Protein 5EPA (pdb70)

Solvent-accessible surface area: 65636 Å² total; per-residue (Å²): 112,42,95,21,34,20,153,79,8,50,157,103,18,21,125,86,8,113,97,53,0,14,8,60,4,40,106,8,9,58,158,108,53,16,95,49,16,85,42,0,0,81,98,2,12,139,152,53,4,57,59,52,91,30,59,4,77,84,74,10,28,3,34,44,5,24,24,0,6,66,77,26,122,98,0,119,61,0,0,52,14,96,50,0,7,12,0,0,52,89,0,15,57,36,94,0,33,0,12,5,0,35,0,18,2,0,29,17,135,156,17,78,73,10,100,31,48,10,28,13,15,23,14,1,7,48,37,24,82,14,1,0,11,0,9,0,0,2,8,43,0,14,16,86,48,0,0,12,3,0,1,31,26,2,15,126,18,51,122,84,32,25,42,46,16,18,40,3,103,4,61,90,89,84,26,45,107,21,18,92,69,29,40,46,44,50,70,10,11,7,1,2,121,37,0,6,0,0,0,3,23,1,54,0,0,6,15,3,64,21,0,82,17,129,46,47,4,6,0,0,5,0,19,0,0,9,25,74,1,16,5,90,39,1,12,108,2,38,61,0,58,131,35,46,79,28,25,63,2,105,48,148,75,6,18,89,11,153,120,36,95,20,36,17,142,88,4,46,43,115,18,20,91,86,8,114,97,53,0,15,8,57,4,40,106,8,10,57,152,109,54,16,88,49,16,83,43,1,0,81,99,3,11,151,167,85,36,103,98,67,90,34,88,32,148,126,89,9,24,3,33,47,5,27,25,0,16,67,85,24,126,95,0,112,62,0,0,37,13,96,48,0,4,11,0,0,52,55,0,15,56,34,92,0,33,0,11,4,0,34,0,21,1,0,50,30,136,199,17,79,72,9,101,28,49,12,29,27,14,22,14,0,7,46,114,21,31,14,1,0,11,0,9,0,0,2,7,55,0,18,34,88,47,0,0,13,3,0,1,34,27,2,17,127,19,40,63,130,34,37,31,111,22,19,82,55,131,101,72,110,128,84,27,44,90,7,18,92,58,28,45,46,44,46,73,7,13,6,1,2,105,38,0,4,0,1,0,4,23,2,44,0,0,7,17,3,62,22,0,82,16,128,48,48,4,6,0,0,5,0,21,0,0,13,25,96,2,33,17,104,54,8,14,108,33,66,60,0,106,131,37,63,96,42,50,67,1,104,48,140,75,6,10,90,10,154,120,36,96,21,35,21,162,85,8,49,165,128,18,22,168,85,8,112,78,54,0,15,7,62,4,40,102,8,8,58,154,108,55,14,92,49,17,78,48,1,0,73,101,2,5,152,59,74,37,103,97,67,91,33,76,36,145,128,86,8,26,2,27,47,5,23,26,0,5,38,58,25,29,58,0,39,35,0,0,53,13,97,49,0,4,11,0,0,52,93,0,15,56,36,91,0,30,0,12,4,0,35,0,21,2,0,52,19,108,113,16,78,73,9,104,30,50,12,28,21,15,25,14,2,6,53,126,8,84,14,1,0,11,0,9,0,0,2,8,70,0,45,65,86,47,0,0,13,6,0,0,31,26,2,14,126,18,58,134,145,31,23,29,88,18,18,79,54,127,89,63,103,132,83,27,46,108,23,18,93,70,23,57,199,43,88,106,52,46,16,60,11,173,38,0,2,0,1,0,3,22,1,39,0,0,6,30,2,65,22,0,81,16,74,45,21,4,1,0,0,5,0,20,0,0,14,23,119,6,35,18,96,54,9,28,100,34,66,58,1,104,130,38,62,95,43,50,66,2,102,47,118,72,6,16,89,11,153,64,20,96,20,35,21,153,79,9,49,99,87,17,23,70,86,8,116,98,53,0,15,8,55,4,42,100,8,10,59,154,108,52,14,91,49,17,81,49,1,0,79,98,2,5,151,161,75,38,105,96,66,90,34,85,37,147,127,82,5,26,2,18,45,5,24,25,0,4,67,77,24,121,99,0,105,61,0,0,52,14,96,50,0,6,12,0,0,51,97,0,16,55,37,93,0,30,0,12,4,0,35,0,21,3,0,39,31,138,145,16,73,74,9,102,29,47,10,28,11,15,25,14,2,6,56,112,6,81,13,1,0,11,0,8,0,0,2,9,55,0,18,19,87,47,0,0,12,5,0,0,32,26,2,16,127,20,60,144,148,29,22,35,50,16,18,79,56,128,101,72,111,120,85,27,44,106,9,19,92,58,24,36,52,38,48,36,5,12,5,1,1,102,39,0,4,0,0,0,3,19,1,40,0,0,6,29,3,64,22,0,82,16,128,48,38,4,1,0,0,5,0,20,0,0,14,24,119,6,35,17,89,53,7,30,99,34,66,61,1,105,131,36,62,96,42,50,66,1,102,48,137,74,5,14,89,11,153,111,42,96,20,34,21,164,87,7,60,159,92,15,22,117,69,8,114,97,54,0,14,8,62,4,40,97,8,8,56,154,109,54,15,90,48,16,73,41,1,0,80,98,2,11,142,110,41,4,60,59,51,91,30,68,4,77,78,78,10,27,3,33,46,5,23,27,0,5,39,62,25,59,94,0,52,53,0,0,39,14,95,50,0,6,14,0,0,51,90,0,16,57,35,92,0,29,0,13,4,0,34,0,20,2,0,58,32,130,198,16,73,74,9,100,29,47,12,28,16,13,24,15,1,6,33,104,9,85,14,1,0,11,0,9,0,0,1,5,72,0,53,66,88,33,0,0,13,6,0,0,32,26,2,15,125,18,58,65,145,30,24,30,71,12,19,41,5,102,12,72,95,129,86,28,46,90,7,19,93,70,23,59,201,45,87,104,53,47,16,60,10,170,37,0,4,0,2,0,3,24,2,40,0,0,6,30,3,65,23,0,81,17,128,49,37,4,5,0,0,4,0,20,0,0,14,24,123,6,35,5,48,38,1,12,109,2,36,60,0,38,122,29,5,69,42,47,67,2,100,48,53,27,6,11,89,11,155,119,35,98,21,35,20,153,79,8,49,164,115,17,24,134,88,7,114,99,53,0,14,8,56,5,41,111,9,9,58,154,107,54,15,90,49,16,63,42,1,0,72,98,3,11,151,169,84,37,92,104,67,92,34,87,32,148,128,88,9,26,2,23,49,5,28,27,0,15,68,85,24,127,96,0,113,62,0,0,38,14,97,50,0,5,11,0,0,52,94,0,16,55,36,92,0,30,0,11,4,0,36,0,20,2,0,33,22,134,116,16,78,74,9,128,30,43,4,27,26,13,23,14,2,7,44,134,20,78,15,0,0,11,0,8,0,0,2,7,41,0,13,17,86,48,0,0,14,2,0,2,29,27,2,16,126,18,57,172,145,30,35,39,134,36,95,145,210,108,12,44,90,6,17,91,70,30,42,52,42,50,70,7,12,7,1,1,123,38,0,6,0,1,0,4,22,1,57,0,0,6,16,3,63,23,0,82,16,99,42,18,4,5,0,0,5,0,20,0,0,12,24,94,2,33,18,102,64,14,67,110,33,66,61,0,104,132,37,62,96,45,50,67,2,102,49,140,76,7,10,89,11,151

Sequence (1543 aa):
GGPTTAENLSKEAVRFYREQGYVHIPRVLSETEVTAFRAACEEVLEKEGREIWGAGEDEVQVHYVAQAWQKHPELRSLVLHPEISGIALRLAGAPLRVYSSDILVKEPKRTLPTLVHDDETGLPLNELSATLTAWIALTDVPVERGCMSYVPGSHLRAREDRQEHMTSFAEFRDLADVWPDYPWQPRVAVPVRAGDVVFHHCRTVHMAEANTSDSVRMAHGVVYMDADATYRPGVQDGHLSRLSPGDPLEGELFPLVTGGPTTAENLSKEAVRFYREQGYVHIPRVLSETEVTAFRAACEEVLEKEGREIWGAGEDEVQVHYVAQAWQKHPELRSLVLHPEISGIALRLAGAPLRVYSSDILVKEPKRTLPTLVHDDETGLPLNELSATLTAWIALTDVPVERGCMSYVPGSHLRAREDRQEHMTSFAEFRDLADVWPDYPWQPRRVAVPVRAGDVVFHHCRTVHMAEANTSDSVRMAHGVVYMDADATYRPGVQDGHLSRLSPGDPLEGELFPLVTGGPTTAENLSKEAVRFYREQGYVHIPRVLSETEVTAFRAACEEVLEKEGREIWGAGEDEVQVHYVAQAWQKHPELRSLVLHPEISGIALRLAGAPLRVYSSDILVKEPKRTLPTLVHDDETGLPLNELSATLTAWIALTDVPVERGCMSYVPGSHLRAREDRQEHMTSFAEFRDLADVWPDYPWQPRVAVPVRRAGDVVFHHCRTVHMAEANTSDSVRMAHGVVYMDADATYRPGVQDGHLSRLSPGDPLEGELFPLVTGGPTTAENLSKEAVRFYREQGYVHIPRVLSETEVTAFRAACEEVLEKEGREIWGAGEDEVQVHYVAQAWQKHPELRSLVLHPEISGIALRLAGAPLRVYSSDILVKEPKRTLPTLVHDDETGLPLNELSATLTAWIALTDVPVERGCMSYVPGSHLRAREDRQEHMTSFAEFRDLADVWPDYPWQPRVAVPVRAGDVVFHHCRTVHMAEANTSDSVRMAHGVVYMDADATYRPGVQDGHLSRLSPGDPLEGELFPLVTGGPTTAENLSKEAVRFYREQGYVHIPRVLSETEVTAFRAACEEVLEKEGREIWGAGEDEVQVHYVAQAWQKHPELRSLVLHPEISGIALRLAGAPLRVYSSDILVKEPKRTLPTLVHDDETGLPLNELSATLTAWIALTDVPVERRGCMSYVPGSHLRAREDRQEHMTSFAEFRDLADVWPDYPWQPRVAVPVRRAGDVVFHHCRTVHMAEANTSDSVRMAHGVVYMDADATYRPGVQDGHLSRLSPGDPLEGELFPLVTGGPTTAENLSKEAVRFYREQGYVHIPRVLSETEVTAFRAACEEVLEKEGREIWGAGEDEVQVHYVAQAWQKHPELRSLVLHPEISGIALRLAGAPLRVYSSDILVKEPKRTLPTLVHDDETGLPLNELSATLTAWIALTDVPVERGCMSYVPGSHLRAREDRQEHMTRDLADVWPDYPWQPRVAVPVRAGDVVFHHCRTVHMAEANTSDSVRMAHGVVYMDADATYRPGVQDGHLSRLSPGDPLEGELFPLVT

Nearest PDB structures (foldseek):
  5epa-assembly3_C  TM=1.002E+00  e=6.195E-58  Streptomyces nogalater
  5epa-assembly6_F  TM=1.002E+00  e=2.178E-56  Streptomyces nogalater
  5ep9-assembly4_D  TM=8.912E-01  e=1.539E-27  Streptomyces nogalater
  3obz-assembly1_A  TM=7.456E-01  e=1.527E-14  Homo sapiens
  8h7v-assembly2_B  TM=7.792E-01  e=3.969E-13  uncultured bacterium esnapd13

InterPro domains:
  IPR008775 Phytanoyl-CoA dioxygenase-like [PF05721] (21-223)

CATH classification: 2.60.120.620

Organism: Streptomyces nogalater (NCBI:txid38314)

Radius of gyration: 37.53 Å; Cα contacts (8 Å, |Δi|>4): 3732; chains: 6; bounding box: 91×96×82 Å

B-factor: mean 34.7, std 11.46, range [9.87, 101.97]

Secondary structure (DSSP, 8-state):
-PPP-TTT--HHHHHHHHHHSEEEE---S-HHHHHHHHHHHHHHHHHH--EEEESSTTSEEEEEETTGGGGSGGGHHHHT-HHHHHHHHHHH-S-EEEEEEEEEEE-TTS-PPEEEE-SGGG--EE--SS-EEEEEESS-B-TTBT-EEE-TTGGG--GGG-----SSGGG---HHHHSTTGGGS-EEEE-B-TT-EEEEETT--EEE--B-SSS-EEEEEEEEEETT-EE---TT-GGGTTPPTT-B--STTSPBP-/-----TTT--HHHHHHHHHHSEEEE---S-HHHHHHHHHHHHHHHHHH--EEEESSTTSEEEEEEETGGGGSGGGHHHHT-HHHHHHHHHHH-S-EEEEEEEEEEE-TTS-PPEEEE-SGGG--BSS-SS-EEEEEESS-B-TTBT-EEE-TTGGG--GGGS----SSGGG---HHHHSTTGGGS-EEEE-B-TT-EEEEETT--EEE--B-SSS-EEEEEEEEEETT-BB---TT-GGGTT--TT-B--STTSPBP-/-----TTT--HHHHHHHHHHSEEEE---S-HHHHHHHHHHHHHHHHHH--EEEESSTTSEEEEEEETGGGGSGGGHHHHT-HHHHHHHHHHH-S-EEEEEEEEEEE-TTS-PPEEEE-SGGG--BS--SS-EEEEEESS-B-TTBT-EEE-TTGGG--GGGS----SSGGG---HHHHSTTGGGS--EEE-B-TT-EEEEETT--EEE--B-SSS-EEEEEEEEEETT-BB---TT-GGGTT--TT-B--STTSPBP-/-----TTT--HHHHHHHHHHSEEEE---S-HHHHHHHHHHHHHHHHHH--EEEESSTTSEEEEEETTGGGGSGGGHHHHT-HHHHHHHHHHH-S-EEEEEEEEEEE-TTS-PPEEEE-SGGG--BS--SS-EEEEEESS-B-TTBT-EEE-TTGGG--GGG-----SSGGG---HHHHSTTGGGS-EEEE-B-TT-EEEEETT--EEE--B-SSS-EEEEEEEEEETT-BB---TT-GGGTT--TT-B--STTSPBP-/-----TTT--HHHHHHHHHHSEEEE---S-HHHHHHHHHHHHHHHHHH--EEEESSTTSEEEEEEETGGGGSGGGHHHHT-HHHHHHHHHHH-S-EEEEEEEEEEE-TTS-PPEEEE-SGGG--BS--SS-EEEEEESS-B-TTBT-EEE-TTGGG--GGGS----SSGGG---HHHHSTTGGGS--EEE-B-TT-EEEEETT--EEE--B-SSS-EEEEEEEEEETT-BB---TT-GGGTTPPTT-B--STTSPBP-/-----TTT--HHHHHHHHHHSEEEE---S-HHHHHHHHHHHHHHHHHH--EEEESSTTSEEEEEEETGGGGSGGGHHHHT-HHHHHHHHHHH-S-EEEEEEEEEEE-TTS-PPEEEE-SGGG--BSS-SS-EEEEEESS-B-TTBT-EEE-TTGGG--GGGS-------HHHHSTTGGGS-EEEE-B-TT-EEEEETT--EEE--B-SSS-EEEEEEEEEETT-BB---TT-GGGTT--TT-B--STTSPBP-

Foldseek 3Di:
DDADFLVNDDPVQLVQCVQFQKGKHPHPDDPVRLVVVVVQLVVLCVVPPWDADADDQQAGAWTKDKLSLVRGVVSVCVLLVRGQLSNLCSSLVAWWWWPIKMKTKAAAPRHAKFDKDFQQAADQWDDFDSKKKKKAWSAFFDQQQKFKKWFTRQLVDDPQLHLRYALEPVSDDDSCVSHVCVVVTDMGTDTGHHNMIMMGGRRIIMIIHHRNDNDMTIIMMIIITHQFMFGHHHDPCPVVVVDDGRHGDDDDSIGIHD/DDAAFLVNDDPVQLVQCVQFQKGKHARPDDPVRLVVVVVQLVVLCVVVPWDADADDQQAGAWTKDKLSLVRGPPSVCVLQVRGQLSNLCSSLVAWWWWPIKMKTKAAAPRHAKFDKDFQQQADQWPDFDRKKKKKAWSAFFDQQQKFKKWFTRQLVDDPQLHQDRALEPVSDDDSCVSHVCVVVTDIGTDTGHHNMIMMGGRRIIMIIHHRNDNDMTIIMMIIITHQFIFGHHHPPCVVVVVDDGRHGDDDDSIGIHD/DDADFLVNDDPVQLVQCVQFQKGKHPQPDDPVRLVVVVVQLVVLCVVVPWDADADDQQEGAWTKDKLSLVRGVVSVCVLLVRGQLSNLCSSLVAWWWWPIKMKTKAAAPRHAKFDKDFQQQADQWPDFDRKKKKKAWSAFFDQQQKFKKWFTRQLVDDPQLHQDHALEPVSDDDSCVSHVCVVVTDIGTDTGHHNMIMMGGRRIIMIIHHRNDNDMTIIMMIIITHQFIFGHHHDPCVVVVVDDGRHGDDDDSIGIHD/DDAAFLVNDDPVQLVQCVQFQKGKHPQPDDPVRLVVVVVQLVVLCVVPPWDADADDQQAGAWTKDKLSLVRGVVSVCVLLVRGQLSNLCSSLVAWWWWPIKMKTKAAAPRHAKFDKDFQQAADQWPDFDRKKKKKAWSAFFDQQQKFKKWFTRQLVDDPQLHLRYALECVSDDDSCVSHVCVVVTDIGTDTGHHNMIMMGGRRIIMIIHHRNDNDMTIIMMIIITHQFIFGHHHDPCPVVVVDDGRHGDDDDSTGIHD/DAAQFLVNDDPVQLVQCVQFQKGKHPRPDDPVRLVVVVVQLVVLCVVPPWDADADDQQAGAWTKDKLSLVRGPPSVCVLLVRGQLSNLCSSLVAWWWWPIKMKTKAAAPRHAKFDKDFQQQADQWPDFDSKKKKKAWSAFFDQQQKFKKWFTRQLVDDPQLHDHHALEPVSDDDSCVSHVCVVVTDIGTDTGHHNMIMMGGRRIIMIIHHRNDNDMTIIMMIIITHQFIFGHHHDPCPVVVVDDGRHGDDDDSIGIHD/DDAAFLVNDDPVQLVQCVQFQKGKHPRPDDPVRLVVVVVQLVVLCVVVPWDADADDQQAGAWTKDKLSLVRGPPSVCVLLVRGQLSNLCSSLVAWWWWPIKMKTKAAAPRHAKFDKDFQQQADQWPDFDRKKKKKAWSAFFDQQQKFKKWFTRQLVDDPQLHDDRALDDSCVSHVCVVVTDIGTDTGHHNMIMMGGRRIIMIIHHRNDNDMTIIMMIIITHQFIFGHDHDPCPVVVVDDGRHGDDDDSIGIHD

Structure (mmCIF, N/CA/C/O backbone):
data_5EPA
#
_entry.id   5EPA
#
_cell.length_a   76.009
_cell.length_b   83.151
_cell.length_c   271.677
_cell.angle_alpha   90.00
_cell.angle_beta   90.00
_cell.angle_gamma   90.00
#
_symmetry.space_group_name_H-M   'P 21 21 21'
#
loop_
_entity.id
_entity.type
_entity.pdbx_description
1 polymer SnoK
2 non-polymer 'FE (III) ION'
3 non-polymer '2-OXOGLUTARIC ACID'
4 non-polymer 'MAGNESIUM ION'
5 water water
#
loop_
_atom_site.group_PDB
_atom_site.id
_atom_site.type_symbol
_atom_site.label_atom_id
_atom_site.label_alt_id
_atom_site.label_comp_id
_atom_site.label_asym_id
_atom_site.label_entity_id
_atom_site.label_seq_id
_atom_site.pdbx_PDB_ins_code
_atom_site.Cartn_x
_atom_site.Cartn_y
_atom_site.Cartn_z
_atom_site.occupancy
_atom_site.B_iso_or_equiv
_atom_site.auth_seq_id
_atom_site.auth_comp_id
_atom_site.auth_asym_id
_atom_site.auth_atom_id
_atom_site.pdbx_PDB_model_num
ATOM 1 N N . GLY A 1 17 ? 31.566 -5.503 -9.705 1.00 60.13 5 GLY A N 1
ATOM 2 C CA . GLY A 1 17 ? 32.689 -6.466 -9.510 1.00 61.08 5 GLY A CA 1
ATOM 3 C C . GLY A 1 17 ? 34.098 -5.870 -9.250 1.00 60.70 5 GLY A C 1
ATOM 4 O O . GLY A 1 17 ? 34.949 -6.575 -8.682 1.00 65.37 5 GLY A O 1
ATOM 5 N N . GLY A 1 18 ? 34.361 -4.606 -9.642 1.00 54.68 6 GLY A N 1
ATOM 6 C CA . GLY A 1 18 ? 35.708 -4.008 -9.586 1.00 50.19 6 GLY A CA 1
ATOM 7 C C . GLY A 1 18 ? 36.174 -3.206 -8.357 1.00 45.65 6 GLY A C 1
ATOM 8 O O . GLY A 1 18 ? 35.370 -2.746 -7.548 1.00 44.48 6 GLY A O 1
ATOM 9 N N . PRO A 1 19 ? 37.491 -3.035 -8.190 1.00 42.83 7 PRO A N 1
ATOM 10 C CA . PRO A 1 19 ? 38.002 -2.327 -7.009 1.00 39.97 7 PRO A CA 1
ATOM 11 C C . PRO A 1 19 ? 37.596 -0.854 -6.945 1.00 37.80 7 PRO A C 1
ATOM 12 O O . PRO A 1 19 ? 37.484 -0.200 -7.964 1.00 38.54 7 PRO A O 1
ATOM 16 N N . THR A 1 20 ? 37.369 -0.345 -5.749 1.00 35.35 8 THR A N 1
ATOM 17 C CA . THR A 1 20 ? 37.224 1.093 -5.567 1.00 35.08 8 THR A CA 1
ATOM 18 C C . THR A 1 20 ? 38.583 1.700 -5.175 1.00 34.19 8 THR A C 1
ATOM 19 O O . THR A 1 20 ? 39.252 1.214 -4.266 1.00 33.85 8 THR A O 1
ATOM 23 N N . THR A 1 21 ? 38.964 2.761 -5.866 1.00 34.25 9 THR A N 1
ATOM 24 C CA . THR A 1 21 ? 40.244 3.414 -5.663 1.00 34.93 9 THR A CA 1
ATOM 25 C C . THR A 1 21 ? 39.983 4.879 -5.312 1.00 35.52 9 THR A C 1
ATOM 26 O O . THR A 1 21 ? 38.871 5.374 -5.504 1.00 35.52 9 THR A O 1
ATOM 30 N N . ALA A 1 22 ? 41.024 5.585 -4.889 1.00 35.44 10 ALA A N 1
ATOM 31 C CA . ALA A 1 22 ? 40.895 7.017 -4.646 1.00 36.92 10 ALA A CA 1
ATOM 32 C C . ALA A 1 22 ? 40.503 7.780 -5.900 1.00 39.85 10 ALA A C 1
ATOM 33 O O . ALA A 1 22 ? 39.808 8.781 -5.844 1.00 40.03 10 ALA A O 1
ATOM 35 N N . GLU A 1 23 ? 40.978 7.312 -7.042 1.00 43.30 11 GLU A N 1
ATOM 36 C CA . GLU A 1 23 ? 40.763 7.992 -8.310 1.00 47.69 11 GLU A CA 1
ATOM 37 C C . GLU A 1 23 ? 39.322 7.811 -8.800 1.00 45.72 11 GLU A C 1
ATOM 38 O O . GLU A 1 23 ? 38.762 8.718 -9.385 1.00 45.32 11 GLU A O 1
ATOM 44 N N . ASN A 1 24 ? 38.755 6.613 -8.638 1.00 44.01 12 ASN A N 1
ATOM 45 C CA . ASN A 1 24 ? 37.431 6.307 -9.239 1.00 43.01 12 ASN A CA 1
ATOM 46 C C . ASN A 1 24 ? 36.280 6.463 -8.239 1.00 41.12 12 ASN A C 1
ATOM 47 O O . ASN A 1 24 ? 35.134 6.223 -8.555 1.00 40.11 12 ASN A O 1
ATOM 52 N N . LEU A 1 25 ? 36.619 6.811 -7.008 1.00 39.93 13 LEU A N 1
ATOM 53 C CA . LEU A 1 25 ? 35.612 7.078 -5.984 1.00 39.02 13 LEU A CA 1
ATOM 54 C C . LEU A 1 25 ? 34.577 8.082 -6.501 1.00 39.04 13 LEU A C 1
ATOM 55 O O . LEU A 1 25 ? 34.938 9.144 -7.013 1.00 38.90 13 LEU A O 1
ATOM 60 N N . SER A 1 26 ? 33.300 7.747 -6.381 1.00 38.09 14 SER A N 1
ATOM 61 C CA . SER A 1 26 ? 32.269 8.607 -6.942 1.00 39.51 14 SER A CA 1
ATOM 62 C C . SER A 1 26 ? 32.007 9.827 -6.078 1.00 39.62 14 SER A C 1
ATOM 63 O O . SER A 1 26 ? 32.098 9.771 -4.874 1.00 38.92 14 SER A O 1
ATOM 66 N N . LYS A 1 27 ? 31.637 10.911 -6.725 1.00 41.68 15 LYS A N 1
ATOM 67 C CA . LYS A 1 27 ? 31.086 12.064 -6.064 1.00 43.54 15 LYS A CA 1
ATOM 68 C C . LYS A 1 27 ? 29.907 11.743 -5.169 1.00 41.94 15 LYS A C 1
ATOM 69 O O . LYS A 1 27 ? 29.727 12.372 -4.143 1.00 42.04 15 LYS A O 1
ATOM 75 N N . GLU A 1 28 ? 29.118 10.761 -5.547 1.00 40.65 16 GLU A N 1
ATOM 76 C CA . GLU A 1 28 ? 27.962 10.350 -4.758 1.00 41.44 16 GLU A CA 1
ATOM 77 C C . GLU A 1 28 ? 28.395 9.738 -3.431 1.00 38.14 16 GLU A C 1
ATOM 78 O O . GLU A 1 28 ? 27.776 9.948 -2.380 1.00 37.95 16 GLU A O 1
ATOM 84 N N . ALA A 1 29 ? 29.445 8.940 -3.477 1.00 35.72 17 ALA A N 1
ATOM 85 C CA . ALA A 1 29 ? 29.977 8.357 -2.255 1.00 34.06 17 ALA A CA 1
ATOM 86 C C . ALA A 1 29 ? 30.519 9.422 -1.300 1.00 32.94 17 ALA A C 1
ATOM 87 O O . ALA A 1 29 ? 30.313 9.350 -0.086 1.00 32.28 17 ALA A O 1
ATOM 89 N N . VAL A 1 30 ? 31.173 10.427 -1.848 1.00 33.03 18 VAL A N 1
ATOM 90 C CA . VAL A 1 30 ? 31.639 11.543 -1.044 1.00 33.05 18 VAL A CA 1
ATOM 91 C C . VAL A 1 30 ? 30.462 12.336 -0.435 1.00 34.10 18 VAL A C 1
ATOM 92 O O . VAL A 1 30 ? 30.472 12.655 0.755 1.00 34.30 18 VAL A O 1
ATOM 96 N N . ARG A 1 31 ? 29.438 12.610 -1.235 1.00 35.43 19 ARG A N 1
ATOM 97 C CA . ARG A 1 31 ? 28.262 13.291 -0.734 1.00 37.09 19 ARG A CA 1
ATOM 98 C C . ARG A 1 31 ? 27.555 12.467 0.345 1.00 34.41 19 ARG A C 1
ATOM 99 O O . ARG A 1 31 ? 27.108 13.008 1.350 1.00 33.92 19 ARG A O 1
ATOM 107 N N . PHE A 1 32 ? 27.464 11.162 0.153 1.00 31.95 20 PHE A N 1
ATOM 108 C CA . PHE A 1 32 ? 26.825 10.297 1.140 1.00 30.24 20 PHE A CA 1
ATOM 109 C C . PHE A 1 32 ? 27.548 10.411 2.454 1.00 29.57 20 PHE A C 1
ATOM 110 O O . PHE A 1 32 ? 26.940 10.564 3.509 1.00 28.97 20 PHE A O 1
ATOM 118 N N . TYR A 1 33 ? 28.887 10.334 2.402 1.00 29.15 21 TYR A N 1
ATOM 119 C CA . TYR A 1 33 ? 29.711 10.514 3.600 1.00 28.17 21 TYR A CA 1
ATOM 120 C C . TYR A 1 33 ? 29.469 11.843 4.282 1.00 28.74 21 TYR A C 1
ATOM 121 O O . TYR A 1 33 ? 29.299 11.877 5.466 1.00 29.18 21 TYR A O 1
ATOM 130 N N . ARG A 1 34 ? 29.460 12.935 3.538 1.00 30.59 22 ARG A N 1
ATOM 131 C CA . ARG A 1 34 ? 29.337 14.280 4.151 1.00 31.78 22 ARG A CA 1
ATOM 132 C C . ARG A 1 34 ? 27.995 14.458 4.788 1.00 31.94 22 ARG A C 1
ATOM 133 O O . ARG A 1 34 ? 27.899 15.056 5.841 1.00 31.16 22 ARG A O 1
ATOM 141 N N . GLU A 1 35 ? 26.951 13.900 4.171 1.00 33.19 23 GLU A N 1
ATOM 142 C CA . GLU A 1 35 ? 25.588 14.050 4.704 1.00 34.68 23 GLU A CA 1
ATOM 143 C C . GLU A 1 35 ? 25.266 13.067 5.828 1.00 32.34 23 GLU A C 1
ATOM 144 O O . GLU A 1 35 ? 24.605 13.419 6.802 1.00 32.14 23 GLU A O 1
ATOM 150 N N . GLN A 1 36 ? 25.711 11.833 5.673 1.00 30.46 24 GLN A N 1
ATOM 151 C CA . GLN A 1 36 ? 25.317 10.742 6.591 1.00 29.48 24 GLN A CA 1
ATOM 152 C C . GLN A 1 36 ? 26.315 10.509 7.711 1.00 28.05 24 GLN A C 1
ATOM 153 O O . GLN A 1 36 ? 25.928 9.984 8.756 1.00 28.67 24 GLN A O 1
ATOM 159 N N . GLY A 1 37 ? 27.565 10.901 7.516 1.00 26.73 25 GLY A N 1
ATOM 160 C CA . GLY A 1 37 ? 28.597 10.737 8.550 1.00 26.01 25 GLY A CA 1
ATOM 161 C C . GLY A 1 37 ? 29.369 9.403 8.523 1.00 25.29 25 GLY A C 1
ATOM 162 O O . GLY A 1 37 ? 30.211 9.145 9.360 1.00 23.86 25 GLY A O 1
ATOM 163 N N . TYR A 1 38 ? 29.010 8.546 7.582 1.00 25.38 26 TYR A N 1
ATOM 164 C CA . TYR A 1 38 ? 29.685 7.309 7.358 1.00 24.81 26 TYR A CA 1
ATOM 165 C C . TYR A 1 38 ? 29.502 6.955 5.884 1.00 24.85 26 TYR A C 1
ATOM 166 O O . TYR A 1 38 ? 28.610 7.471 5.214 1.00 26.22 26 TYR A O 1
ATOM 175 N N . VAL A 1 39 ? 30.328 6.047 5.388 1.00 24.19 27 VAL A N 1
ATOM 176 C CA . VAL A 1 39 ? 30.131 5.477 4.063 1.00 24.25 27 VAL A CA 1
ATOM 177 C C . VAL A 1 39 ? 30.859 4.163 3.906 1.00 23.99 27 VAL A C 1
ATOM 178 O O . VAL A 1 39 ? 32.007 4.002 4.322 1.00 22.96 27 VAL A O 1
ATOM 182 N N . HIS A 1 40 ? 30.171 3.240 3.267 1.00 24.78 28 HIS A N 1
ATOM 183 C CA . HIS A 1 40 ? 30.691 1.911 2.965 1.00 25.10 28 HIS A CA 1
ATOM 184 C C . HIS A 1 40 ? 31.336 1.918 1.590 1.00 25.72 28 HIS A C 1
ATOM 185 O O . HIS A 1 40 ? 30.672 2.155 0.599 1.00 26.12 28 HIS A O 1
ATOM 192 N N . ILE A 1 41 ? 32.641 1.680 1.541 1.00 25.85 29 ILE A N 1
ATOM 193 C CA . ILE A 1 41 ? 33.352 1.590 0.271 1.00 26.64 29 ILE A CA 1
ATOM 194 C C . ILE A 1 41 ? 33.791 0.140 0.023 1.00 26.84 29 ILE A C 1
ATOM 195 O O . ILE A 1 41 ? 34.628 -0.387 0.725 1.00 25.70 29 ILE A O 1
ATOM 200 N N . PRO A 1 42 ? 33.212 -0.509 -0.978 1.00 28.41 30 PRO A N 1
ATOM 201 C CA . PRO A 1 42 ? 33.617 -1.894 -1.164 1.00 29.08 30 PRO A CA 1
ATOM 202 C C . PRO A 1 42 ? 34.890 -2.101 -1.993 1.00 29.83 30 PRO A C 1
ATOM 203 O O . PRO A 1 42 ? 35.248 -1.271 -2.844 1.00 30.25 30 PRO A O 1
ATOM 207 N N . ARG A 1 43 ? 35.508 -3.257 -1.764 1.00 29.91 31 ARG A N 1
ATOM 208 C CA . ARG A 1 43 ? 36.602 -3.750 -2.586 1.00 31.40 31 ARG A CA 1
ATOM 209 C C . ARG A 1 43 ? 37.790 -2.758 -2.697 1.00 30.46 31 ARG A C 1
ATOM 210 O O . ARG A 1 43 ? 38.207 -2.409 -3.768 1.00 31.18 31 ARG A O 1
ATOM 218 N N . VAL A 1 44 ? 38.301 -2.312 -1.566 1.00 29.04 32 VAL A N 1
ATOM 219 C CA . VAL A 1 44 ? 39.418 -1.418 -1.571 1.00 29.08 32 VAL A CA 1
ATOM 220 C C . VAL A 1 44 ? 40.712 -2.243 -1.596 1.00 30.22 32 VAL A C 1
ATOM 221 O O . VAL A 1 44 ? 41.631 -1.923 -2.340 1.00 30.48 32 VAL A O 1
ATOM 225 N N . LEU A 1 45 ? 40.750 -3.290 -0.763 1.00 30.31 33 LEU A N 1
ATOM 226 C CA . LEU A 1 45 ? 41.828 -4.272 -0.726 1.00 30.99 33 LEU A CA 1
ATOM 227 C C . LEU A 1 45 ? 41.481 -5.532 -1.465 1.00 32.08 33 LEU A C 1
ATOM 228 O O . LEU A 1 45 ? 40.377 -6.049 -1.344 1.00 33.66 33 LEU A O 1
ATOM 233 N N . SER A 1 46 ? 42.449 -6.058 -2.199 1.00 33.23 34 SER A N 1
ATOM 234 C CA . SER A 1 46 ? 42.316 -7.333 -2.879 1.00 34.51 34 SER A CA 1
ATOM 235 C C . SER A 1 46 ? 42.383 -8.490 -1.869 1.00 34.93 34 SER A C 1
ATOM 236 O O . SER A 1 46 ? 42.803 -8.317 -0.728 1.00 33.31 34 SER A O 1
ATOM 239 N N . GLU A 1 47 ? 41.993 -9.678 -2.315 1.00 37.99 35 GLU A N 1
ATOM 240 C CA . GLU A 1 47 ? 42.075 -10.908 -1.489 1.00 39.44 35 GLU A CA 1
ATOM 241 C C . GLU A 1 47 ? 43.510 -11.136 -1.010 1.00 37.24 35 GLU A C 1
ATOM 242 O O . GLU A 1 47 ? 43.747 -11.485 0.133 1.00 35.94 35 GLU A O 1
ATOM 248 N N . THR A 1 48 ? 44.462 -10.910 -1.898 1.00 36.42 36 THR A N 1
ATOM 249 C CA . THR A 1 48 ? 45.859 -11.075 -1.582 1.00 35.56 36 THR A CA 1
ATOM 250 C C . THR A 1 48 ? 46.296 -10.119 -0.480 1.00 34.00 36 THR A C 1
ATOM 251 O O . THR A 1 48 ? 46.966 -10.531 0.467 1.00 35.00 36 THR A O 1
ATOM 255 N N . GLU A 1 49 ? 45.955 -8.845 -0.605 1.00 32.74 37 GLU A N 1
ATOM 256 C CA . GLU A 1 49 ? 46.278 -7.853 0.441 1.00 31.64 37 GLU A CA 1
ATOM 257 C C . GLU A 1 49 ? 45.630 -8.155 1.786 1.00 30.22 37 GLU A C 1
ATOM 258 O O . GLU A 1 49 ? 46.265 -8.039 2.808 1.00 29.19 37 GLU A O 1
ATOM 264 N N . VAL A 1 50 ? 44.348 -8.564 1.779 1.00 29.89 38 VAL A N 1
ATOM 265 C CA . VAL A 1 50 ? 43.671 -8.982 2.997 1.00 28.33 38 VAL A CA 1
ATOM 266 C C . VAL A 1 50 ? 44.453 -10.105 3.707 1.00 28.60 38 VAL A C 1
ATOM 267 O O . VAL A 1 50 ? 44.672 -10.076 4.888 1.00 27.86 38 VAL A O 1
ATOM 271 N N . THR A 1 51 ? 44.825 -11.122 2.970 1.00 30.00 39 THR A N 1
ATOM 272 C CA . THR A 1 51 ? 45.568 -12.241 3.527 1.00 31.64 39 THR A CA 1
ATOM 273 C C . THR A 1 51 ? 46.879 -11.769 4.171 1.00 31.42 39 THR A C 1
ATOM 274 O O . THR A 1 51 ? 47.206 -12.199 5.260 1.00 31.72 39 THR A O 1
ATOM 278 N N . ALA A 1 52 ? 47.614 -10.921 3.477 1.00 31.18 40 ALA A N 1
ATOM 279 C CA . ALA A 1 52 ? 48.924 -10.446 3.972 1.00 31.29 40 ALA A CA 1
ATOM 280 C C . ALA A 1 52 ? 48.760 -9.542 5.198 1.00 30.35 40 ALA A C 1
ATOM 281 O O . ALA A 1 52 ? 49.468 -9.689 6.175 1.00 30.01 40 ALA A O 1
ATOM 283 N N . PHE A 1 53 ? 47.773 -8.652 5.168 1.00 29.81 41 PHE A N 1
ATOM 284 C CA . PHE A 1 53 ? 47.564 -7.750 6.296 1.00 28.74 41 PHE A CA 1
ATOM 285 C C . PHE A 1 53 ? 47.010 -8.503 7.489 1.00 28.67 41 PHE A C 1
ATOM 286 O O . PHE A 1 53 ? 47.407 -8.242 8.629 1.00 28.00 41 PHE A O 1
ATOM 294 N N . ARG A 1 54 ? 46.103 -9.444 7.252 1.00 29.51 42 ARG A N 1
ATOM 295 C CA . ARG A 1 54 ? 45.593 -10.246 8.365 1.00 30.28 42 ARG A CA 1
ATOM 296 C C . ARG A 1 54 ? 46.730 -11.039 9.046 1.00 30.08 42 ARG A C 1
ATOM 297 O O . ARG A 1 54 ? 46.783 -11.130 10.261 1.00 29.19 42 ARG A O 1
ATOM 305 N N . ALA A 1 55 ? 47.614 -11.618 8.251 1.00 29.93 43 ALA A N 1
ATOM 306 C CA . ALA A 1 55 ? 48.729 -12.386 8.791 1.00 30.54 43 ALA A CA 1
ATOM 307 C C . ALA A 1 55 ? 49.658 -11.524 9.649 1.00 29.51 43 ALA A C 1
ATOM 308 O O . ALA A 1 55 ? 50.129 -11.951 10.693 1.00 29.46 43 ALA A O 1
ATOM 310 N N . ALA A 1 56 ? 49.932 -10.325 9.174 1.00 28.75 44 ALA A N 1
ATOM 311 C CA . ALA A 1 56 ? 50.766 -9.356 9.922 1.00 27.94 44 ALA A CA 1
ATOM 312 C C . ALA A 1 56 ? 50.119 -8.958 11.232 1.00 27.08 44 ALA A C 1
ATOM 313 O O . ALA A 1 56 ? 50.767 -8.925 12.259 1.00 27.07 44 ALA A O 1
ATOM 315 N N . CYS A 1 57 ? 48.817 -8.727 11.204 1.00 27.27 45 CYS A N 1
ATOM 316 C CA . CYS A 1 57 ? 48.083 -8.474 12.436 1.00 27.75 45 CYS A CA 1
ATOM 317 C C . CYS A 1 57 ? 48.128 -9.654 13.389 1.00 28.51 45 CYS A C 1
ATOM 318 O O . CYS A 1 57 ? 48.220 -9.463 14.594 1.00 27.81 45 CYS A O 1
ATOM 321 N N . GLU A 1 58 ? 48.047 -10.881 12.865 1.00 30.15 46 GLU A N 1
ATOM 322 C CA . GLU A 1 58 ? 48.171 -12.079 13.700 1.00 31.81 46 GLU A CA 1
ATOM 323 C C . GLU A 1 58 ? 49.566 -12.120 14.354 1.00 32.78 46 GLU A C 1
ATOM 324 O O . GLU A 1 58 ? 49.686 -12.480 15.524 1.00 33.75 46 GLU A O 1
ATOM 330 N N . GLU A 1 59 ? 50.600 -11.743 13.614 1.00 32.39 47 GLU A N 1
ATOM 331 C CA . GLU A 1 59 ? 51.932 -11.684 14.177 1.00 33.27 47 GLU A CA 1
ATOM 332 C C . GLU A 1 59 ? 52.012 -10.656 15.314 1.00 31.12 47 GLU A C 1
ATOM 333 O O . GLU A 1 59 ? 52.587 -10.938 16.370 1.00 31.20 47 GLU A O 1
ATOM 339 N N . VAL A 1 60 ? 51.396 -9.496 15.126 1.00 28.03 48 VAL A N 1
ATOM 340 C CA . VAL A 1 60 ? 51.378 -8.495 16.182 1.00 26.68 48 VAL A CA 1
ATOM 341 C C . VAL A 1 60 ? 50.638 -9.008 17.456 1.00 26.64 48 VAL A C 1
ATOM 342 O O . VAL A 1 60 ? 51.123 -8.871 18.572 1.00 25.93 48 VAL A O 1
ATOM 346 N N . LEU A 1 61 ? 49.486 -9.638 17.268 1.00 26.60 49 LEU A N 1
ATOM 347 C CA . LEU A 1 61 ? 48.765 -10.198 18.391 1.00 26.99 49 LEU A CA 1
ATOM 348 C C . LEU A 1 61 ? 49.643 -11.188 19.170 1.00 29.13 49 LEU A C 1
ATOM 349 O O . LEU A 1 61 ? 49.606 -11.225 20.380 1.00 28.67 49 LEU A O 1
ATOM 354 N N . GLU A 1 62 ? 50.348 -12.030 18.457 1.00 31.47 50 GLU A N 1
ATOM 355 C CA . GLU A 1 62 ? 51.162 -13.050 19.095 1.00 35.32 50 GLU A CA 1
ATOM 356 C C . GLU A 1 62 ? 52.309 -12.411 19.879 1.00 34.89 50 GLU A C 1
ATOM 357 O O . GLU A 1 62 ? 52.601 -12.791 20.993 1.00 34.57 50 GLU A O 1
ATOM 363 N N . LYS A 1 63 ? 52.923 -11.408 19.292 1.00 34.30 51 LYS A N 1
ATOM 364 C CA . LYS A 1 63 ? 54.117 -10.772 19.846 1.00 34.75 51 LYS A CA 1
ATOM 365 C C . LYS A 1 63 ? 53.828 -9.795 20.999 1.00 33.17 51 LYS A C 1
ATOM 366 O O . LYS A 1 63 ? 54.482 -9.811 22.031 1.00 32.05 51 LYS A O 1
ATOM 372 N N . GLU A 1 64 ? 52.807 -8.974 20.817 1.00 31.44 52 GLU A N 1
ATOM 373 C CA . GLU A 1 64 ? 52.421 -7.965 21.804 1.00 31.78 52 GLU A CA 1
ATOM 374 C C . GLU A 1 64 ? 51.474 -8.464 22.897 1.00 30.98 52 GLU A C 1
ATOM 375 O O . GLU A 1 64 ? 51.487 -7.958 24.015 1.00 31.07 52 GLU A O 1
ATOM 381 N N . GLY A 1 65 ? 50.622 -9.416 22.574 1.00 29.97 53 GLY A N 1
ATOM 382 C CA . GLY A 1 65 ? 49.516 -9.748 23.447 1.00 30.22 53 GLY A CA 1
ATOM 383 C C . GLY A 1 65 ? 48.370 -8.755 23.266 1.00 29.40 53 GLY A C 1
ATOM 384 O O . GLY A 1 65 ? 48.597 -7.591 22.963 1.00 30.12 53 GLY A O 1
ATOM 385 N N . ARG A 1 66 ? 47.130 -9.206 23.453 1.00 28.53 54 ARG A N 1
ATOM 386 C CA . ARG A 1 66 ? 45.982 -8.321 23.286 1.00 27.41 54 ARG A CA 1
ATOM 387 C C . ARG A 1 66 ? 45.513 -7.695 24.583 1.00 27.39 54 ARG A C 1
ATOM 388 O O . ARG A 1 66 ? 45.697 -8.224 25.650 1.00 27.90 54 ARG A O 1
ATOM 396 N N . GLU A 1 67 ? 44.837 -6.576 24.445 1.00 27.11 55 GLU A N 1
ATOM 397 C CA . GLU A 1 67 ? 44.163 -5.946 25.553 1.00 27.56 55 GLU A CA 1
ATOM 398 C C . GLU A 1 67 ? 42.636 -6.087 25.421 1.00 25.50 55 GLU A C 1
ATOM 399 O O . GLU A 1 67 ? 42.105 -6.226 24.326 1.00 24.26 55 GLU A O 1
ATOM 405 N N . ILE A 1 68 ? 41.957 -5.948 26.558 1.00 24.59 56 ILE A N 1
ATOM 406 C CA . ILE A 1 68 ? 40.489 -5.996 26.598 1.00 23.80 56 ILE A CA 1
ATOM 407 C C . ILE A 1 68 ? 39.885 -4.622 26.570 1.00 23.54 56 ILE A C 1
ATOM 408 O O . ILE A 1 68 ? 40.176 -3.781 27.408 1.00 24.05 56 ILE A O 1
ATOM 413 N N . TRP A 1 69 ? 39.032 -4.387 25.605 1.00 23.22 57 TRP A N 1
ATOM 414 C CA . TRP A 1 69 ? 38.140 -3.255 25.652 1.00 23.86 57 TRP A CA 1
ATOM 415 C C . TRP A 1 69 ? 36.875 -3.794 26.290 1.00 24.26 57 TRP A C 1
ATOM 416 O O . TRP A 1 69 ? 36.162 -4.596 25.701 1.00 22.80 57 TRP A O 1
ATOM 427 N N . GLY A 1 70 ? 36.614 -3.329 27.515 1.00 25.40 58 GLY A N 1
ATOM 428 C CA . GLY A 1 70 ? 35.476 -3.785 28.313 1.00 26.76 58 GLY A CA 1
ATOM 429 C C . GLY A 1 70 ? 35.862 -3.876 29.776 1.00 28.53 58 GLY A C 1
ATOM 430 O O . GLY A 1 70 ? 36.925 -3.433 30.172 1.00 30.41 58 GLY A O 1
ATOM 431 N N . ALA A 1 71 ? 35.010 -4.480 30.585 1.00 30.20 59 ALA A N 1
ATOM 432 C CA . ALA A 1 71 ? 35.215 -4.530 32.041 1.00 31.22 59 ALA A CA 1
ATOM 433 C C . ALA A 1 71 ? 35.765 -5.900 32.515 1.00 30.85 59 ALA A C 1
ATOM 434 O O . ALA A 1 71 ? 35.142 -6.598 33.292 1.00 32.19 59 ALA A O 1
ATOM 436 N N . GLY A 1 72 ? 36.913 -6.298 32.023 1.00 30.72 60 GLY A N 1
ATOM 437 C CA . GLY A 1 72 ? 37.530 -7.555 32.480 1.00 30.65 60 GLY A CA 1
ATOM 438 C C . GLY A 1 72 ? 37.250 -8.778 31.601 1.00 29.56 60 GLY A C 1
ATOM 439 O O . GLY A 1 72 ? 36.527 -8.693 30.597 1.00 27.94 60 GLY A O 1
ATOM 440 N N . GLU A 1 73 ? 37.802 -9.915 32.022 1.00 29.51 61 GLU A N 1
ATOM 441 C CA . GLU A 1 73 ? 37.793 -11.133 31.209 1.00 29.80 61 GLU A CA 1
ATOM 442 C C . GLU A 1 73 ? 36.391 -11.650 30.839 1.00 30.34 61 GLU A C 1
ATOM 443 O O . GLU A 1 73 ? 36.218 -12.230 29.782 1.00 29.69 61 GLU A O 1
ATOM 449 N N . ASP A 1 74 ? 35.401 -11.407 31.688 1.00 31.50 62 ASP A N 1
ATOM 450 C CA . ASP A 1 74 ? 34.037 -11.866 31.417 1.00 33.52 62 ASP A CA 1
ATOM 451 C C . ASP A 1 74 ? 33.121 -10.862 30.693 1.00 34.58 62 ASP A C 1
ATOM 452 O O . ASP A 1 74 ? 31.949 -11.153 30.475 1.00 34.86 62 ASP A O 1
ATOM 457 N N . GLU A 1 75 ? 33.654 -9.696 30.311 1.00 35.39 63 GLU A N 1
ATOM 458 C CA . GLU A 1 75 ? 32.846 -8.640 29.712 1.00 34.95 63 GLU A CA 1
ATOM 459 C C . GLU A 1 75 ? 33.604 -7.994 28.586 1.00 31.93 63 GLU A C 1
ATOM 460 O O . GLU A 1 75 ? 33.727 -6.778 28.507 1.00 31.54 63 GLU A O 1
ATOM 466 N N . VAL A 1 76 ? 34.096 -8.831 27.687 1.00 29.68 64 VAL A N 1
ATOM 467 C CA . VAL A 1 76 ? 34.896 -8.362 26.589 1.00 27.57 64 VAL A CA 1
ATOM 468 C C . VAL A 1 76 ? 33.996 -7.843 25.485 1.00 26.73 64 VAL A C 1
ATOM 469 O O . VAL A 1 76 ? 33.215 -8.584 24.927 1.00 28.22 64 VAL A O 1
ATOM 473 N N . GLN A 1 77 ? 34.149 -6.577 25.117 1.00 25.38 65 GLN A N 1
ATOM 474 C CA . GLN A 1 77 ? 33.574 -6.039 23.884 1.00 24.41 65 GLN A CA 1
ATOM 475 C C . GLN A 1 77 ? 34.472 -6.300 22.684 1.00 23.87 65 GLN A C 1
ATOM 476 O O . GLN A 1 77 ? 34.004 -6.747 21.650 1.00 23.73 65 GLN A O 1
ATOM 482 N N . VAL A 1 78 ? 35.756 -5.963 22.810 1.00 24.60 66 VAL A N 1
ATOM 483 C CA . VAL A 1 78 ? 36.717 -6.108 21.728 1.00 24.39 66 VAL A CA 1
ATOM 484 C C . VAL A 1 78 ? 38.089 -6.448 22.289 1.00 24.68 66 VAL A C 1
ATOM 485 O O . VAL A 1 78 ? 38.470 -5.953 23.357 1.00 25.05 66 VAL A O 1
ATOM 489 N N . HIS A 1 79 ? 38.812 -7.347 21.621 1.00 24.57 67 HIS A N 1
ATOM 490 C CA . HIS A 1 79 ? 40.260 -7.551 21.920 1.00 24.50 67 HIS A CA 1
ATOM 491 C C . HIS A 1 79 ? 41.024 -6.651 20.995 1.00 23.76 67 HIS A C 1
ATOM 492 O O . HIS A 1 79 ? 40.754 -6.660 19.781 1.00 23.52 67 HIS A O 1
ATOM 499 N N . TYR A 1 80 ? 41.968 -5.875 21.531 1.00 23.00 68 TYR A N 1
ATOM 500 C CA . TYR A 1 80 ? 42.669 -4.937 20.684 1.00 23.07 68 TYR A CA 1
ATOM 501 C C . TYR A 1 80 ? 44.166 -4.843 20.935 1.00 23.76 68 TYR A C 1
ATOM 502 O O . TYR A 1 80 ? 44.660 -5.247 21.976 1.00 24.33 68 TYR A O 1
ATOM 511 N N . VAL A 1 81 ? 44.864 -4.303 19.938 1.00 24.08 69 VAL A N 1
ATOM 512 C CA . VAL A 1 81 ? 46.231 -3.819 20.087 1.00 24.00 69 VAL A CA 1
ATOM 513 C C . VAL A 1 81 ? 46.256 -2.391 19.588 1.00 23.65 69 VAL A C 1
ATOM 514 O O . VAL A 1 81 ? 45.879 -2.136 18.456 1.00 23.75 69 VAL A O 1
ATOM 518 N N . ALA A 1 82 ? 46.642 -1.453 20.456 1.00 23.78 70 ALA A N 1
ATOM 519 C CA . ALA A 1 82 ? 46.653 -0.026 20.111 1.00 23.28 70 ALA A CA 1
ATOM 520 C C . ALA A 1 82 ? 47.999 0.363 19.454 1.00 23.53 70 ALA A C 1
ATOM 521 O O . ALA A 1 82 ? 48.975 -0.356 19.553 1.00 22.89 70 ALA A O 1
ATOM 523 N N . GLN A 1 83 ? 47.996 1.490 18.734 1.00 23.76 71 GLN A N 1
ATOM 524 C CA . GLN A 1 83 ? 49.165 1.946 17.949 1.00 24.31 71 GLN A CA 1
ATOM 525 C C . GLN A 1 83 ? 49.714 0.806 17.099 1.00 24.18 71 GLN A C 1
ATOM 526 O O . GLN A 1 83 ? 50.926 0.630 16.948 1.00 24.53 71 GLN A O 1
ATOM 532 N N . ALA A 1 84 ? 48.801 0.030 16.564 1.00 23.05 72 ALA A N 1
ATOM 533 C CA . ALA A 1 84 ? 49.132 -1.257 16.004 1.00 23.18 72 ALA A CA 1
ATOM 534 C C . ALA A 1 84 ? 50.032 -1.170 14.801 1.00 23.51 72 ALA A C 1
ATOM 535 O O . ALA A 1 84 ? 50.916 -2.007 14.635 1.00 24.09 72 ALA A O 1
ATOM 537 N N . TRP A 1 85 ? 49.811 -0.169 13.955 1.00 23.12 73 TRP A N 1
ATOM 538 C CA . TRP A 1 85 ? 50.566 -0.048 12.722 1.00 23.57 73 TRP A CA 1
ATOM 539 C C . TRP A 1 85 ? 52.045 0.167 12.979 1.00 24.36 73 TRP A C 1
ATOM 540 O O . TRP A 1 85 ? 52.862 -0.127 12.135 1.00 24.74 73 TRP A O 1
ATOM 551 N N . GLN A 1 86 ? 52.377 0.699 14.152 1.00 25.12 74 GLN A N 1
ATOM 552 C CA . GLN A 1 86 ? 53.781 1.010 14.506 1.00 26.16 74 GLN A CA 1
ATOM 553 C C . GLN A 1 86 ? 54.495 -0.247 14.878 1.00 27.33 74 GLN A C 1
ATOM 554 O O . GLN A 1 86 ? 55.711 -0.238 15.031 1.00 28.73 74 GLN A O 1
ATOM 560 N N . LYS A 1 87 ? 53.758 -1.338 15.065 1.00 27.99 75 LYS A N 1
ATOM 561 C CA . LYS A 1 87 ? 54.316 -2.544 15.708 1.00 29.42 75 LYS A CA 1
ATOM 562 C C . LYS A 1 87 ? 54.618 -3.679 14.741 1.00 30.26 75 LYS A C 1
ATOM 563 O O . LYS A 1 87 ? 55.020 -4.764 15.148 1.00 30.04 75 LYS A O 1
ATOM 569 N N . HIS A 1 88 ? 54.454 -3.410 13.451 1.00 30.75 76 HIS A N 1
ATOM 570 C CA . HIS A 1 88 ? 54.884 -4.335 12.423 1.00 32.35 76 HIS A CA 1
ATOM 571 C C . HIS A 1 88 ? 55.307 -3.492 11.218 1.00 33.18 76 HIS A C 1
ATOM 572 O O . HIS A 1 88 ? 54.593 -2.588 10.811 1.00 32.36 76 HIS A O 1
ATOM 579 N N . PRO A 1 89 ? 56.482 -3.755 10.659 1.00 33.84 77 PRO A N 1
ATOM 580 C CA . PRO A 1 89 ? 56.944 -3.040 9.453 1.00 34.67 77 PRO A CA 1
ATOM 581 C C . PRO A 1 89 ? 55.901 -2.963 8.307 1.00 34.48 77 PRO A C 1
ATOM 582 O O . PRO A 1 89 ? 55.766 -1.921 7.698 1.00 34.46 77 PRO A O 1
ATOM 586 N N . GLU A 1 90 ? 55.248 -4.072 7.979 1.00 33.85 78 GLU A N 1
ATOM 587 C CA . GLU A 1 90 ? 54.291 -4.138 6.869 1.00 34.45 78 GLU A CA 1
ATOM 588 C C . GLU A 1 90 ? 53.007 -3.333 7.069 1.00 31.42 78 GLU A C 1
ATOM 589 O O . GLU A 1 90 ? 52.329 -3.033 6.093 1.00 30.67 78 GLU A O 1
ATOM 595 N N . LEU A 1 91 ? 52.693 -2.937 8.302 1.00 29.67 79 LEU A N 1
ATOM 596 C CA . LEU A 1 91 ? 51.413 -2.241 8.544 1.00 28.31 79 LEU A CA 1
ATOM 597 C C . LEU A 1 91 ? 51.445 -0.766 8.183 1.00 28.34 79 LEU A C 1
ATOM 598 O O . LEU A 1 91 ? 50.405 -0.114 8.123 1.00 26.16 79 LEU A O 1
ATOM 603 N N . ARG A 1 92 ? 52.636 -0.223 7.969 1.00 29.17 80 ARG A N 1
ATOM 604 C CA . ARG A 1 92 ? 52.742 1.139 7.480 1.00 29.91 80 ARG A CA 1
ATOM 605 C C . ARG A 1 92 ? 52.017 1.241 6.153 1.00 29.49 80 ARG A C 1
ATOM 606 O O . ARG A 1 92 ? 51.434 2.270 5.851 1.00 28.40 80 ARG A O 1
ATOM 614 N N . SER A 1 93 ? 52.132 0.192 5.352 1.00 30.07 81 SER A N 1
ATOM 615 C CA . SER A 1 93 ? 51.566 0.195 4.008 1.00 31.14 81 SER A CA 1
ATOM 616 C C . SER A 1 93 ? 50.053 -0.056 4.052 1.00 30.25 81 SER A C 1
ATOM 617 O O . SER A 1 93 ? 49.413 0.030 3.055 1.00 30.69 81 SER A O 1
ATOM 620 N N . LEU A 1 94 ? 49.521 -0.345 5.231 1.00 29.19 82 LEU A N 1
ATOM 621 C CA . LEU A 1 94 ? 48.102 -0.391 5.448 1.00 29.05 82 LEU A CA 1
ATOM 622 C C . LEU A 1 94 ? 47.559 0.990 5.771 1.00 28.48 82 LEU A C 1
ATOM 623 O O . LEU A 1 94 ? 46.637 1.440 5.120 1.00 29.15 82 LEU A O 1
ATOM 628 N N . VAL A 1 95 ? 48.117 1.657 6.772 1.00 27.36 83 VAL A N 1
ATOM 629 C CA . VAL A 1 95 ? 47.641 2.980 7.165 1.00 26.52 83 VAL A CA 1
ATOM 630 C C . VAL A 1 95 ? 47.939 4.083 6.124 1.00 26.76 83 VAL A C 1
ATOM 631 O O . VAL A 1 95 ? 47.159 5.020 5.993 1.00 26.46 83 VAL A O 1
ATOM 635 N N . LEU A 1 96 ? 49.041 3.933 5.387 1.00 27.34 84 LEU A N 1
ATOM 636 C CA . LEU A 1 96 ? 49.350 4.784 4.253 1.00 28.05 84 LEU A CA 1
ATOM 637 C C . LEU A 1 96 ? 49.123 4.065 2.938 1.00 28.96 84 LEU A C 1
ATOM 638 O O . LEU A 1 96 ? 49.668 4.466 1.927 1.00 30.29 84 LEU A O 1
ATOM 643 N N . HIS A 1 97 ? 48.251 3.060 2.918 1.00 28.58 85 HIS A N 1
ATOM 644 C CA . HIS A 1 97 ? 47.824 2.439 1.682 1.00 29.29 85 HIS A CA 1
ATOM 645 C C . HIS A 1 97 ? 47.333 3.551 0.764 1.00 30.08 85 HIS A C 1
ATOM 646 O O . HIS A 1 97 ? 46.599 4.440 1.215 1.00 29.32 85 HIS A O 1
ATOM 653 N N . PRO A 1 98 ? 47.734 3.528 -0.524 1.00 31.48 86 PRO A N 1
ATOM 654 C CA . PRO A 1 98 ? 47.356 4.648 -1.388 1.00 32.49 86 PRO A CA 1
ATOM 655 C C . PRO A 1 98 ? 45.861 4.795 -1.591 1.00 33.22 86 PRO A C 1
ATOM 656 O O . PRO A 1 98 ? 45.360 5.909 -1.661 1.00 33.52 86 PRO A O 1
ATOM 660 N N . GLU A 1 99 ? 45.141 3.684 -1.696 1.00 33.13 87 GLU A N 1
ATOM 661 C CA . GLU A 1 99 ? 43.728 3.782 -1.926 1.00 33.46 87 GLU A CA 1
ATOM 662 C C . GLU A 1 99 ? 42.975 4.109 -0.642 1.00 31.68 87 GLU A C 1
ATOM 663 O O . GLU A 1 99 ? 42.127 5.008 -0.618 1.00 33.02 87 GLU A O 1
ATOM 669 N N . ILE A 1 100 ? 43.256 3.407 0.441 1.00 29.01 88 ILE A N 1
ATOM 670 C CA . ILE A 1 100 ? 42.540 3.662 1.680 1.00 27.41 88 ILE A CA 1
ATOM 671 C C . ILE A 1 100 ? 42.754 5.111 2.132 1.00 26.86 88 ILE A C 1
ATOM 672 O O . ILE A 1 100 ? 41.806 5.778 2.516 1.00 26.43 88 ILE A O 1
ATOM 677 N N . SER A 1 101 ? 44.025 5.550 2.181 1.00 26.55 89 SER A N 1
ATOM 678 C CA . SER A 1 101 ? 44.356 6.852 2.740 1.00 25.92 89 SER A CA 1
ATOM 679 C C . SER A 1 101 ? 43.972 7.925 1.744 1.00 26.61 89 SER A C 1
ATOM 680 O O . SER A 1 101 ? 43.540 9.002 2.123 1.00 26.35 89 SER A O 1
ATOM 683 N N . GLY A 1 102 ? 44.104 7.637 0.465 1.00 27.64 90 GLY A N 1
ATOM 684 C CA . GLY A 1 102 ? 43.664 8.597 -0.558 1.00 29.35 90 GLY A CA 1
ATOM 685 C C . GLY A 1 102 ? 42.137 8.825 -0.568 1.00 29.63 90 GLY A C 1
ATOM 686 O O . GLY A 1 102 ? 41.659 9.938 -0.800 1.00 29.96 90 GLY A O 1
ATOM 687 N N . ILE A 1 103 ? 41.379 7.759 -0.322 1.00 28.80 91 ILE A N 1
ATOM 688 C CA . ILE A 1 103 ? 39.930 7.874 -0.201 1.00 28.56 91 ILE A CA 1
ATOM 689 C C . ILE A 1 103 ? 39.591 8.685 1.036 1.00 28.02 91 ILE A C 1
ATOM 690 O O . ILE A 1 103 ? 38.743 9.545 0.986 1.00 27.82 91 ILE A O 1
ATOM 695 N N . ALA A 1 104 ? 40.282 8.413 2.134 1.00 28.29 92 ALA A N 1
ATOM 696 C CA . ALA A 1 104 ? 40.066 9.167 3.387 1.00 28.75 92 ALA A CA 1
ATOM 697 C C . ALA A 1 104 ? 40.253 10.655 3.189 1.00 29.83 92 ALA A C 1
ATOM 698 O O . ALA A 1 104 ? 39.451 11.458 3.633 1.00 29.42 92 ALA A O 1
ATOM 700 N N . LEU A 1 105 ? 41.277 10.988 2.431 1.00 30.68 93 LEU A N 1
ATOM 701 C CA . LEU A 1 105 ? 41.563 12.362 2.099 1.00 32.76 93 LEU A CA 1
ATOM 702 C C . LEU A 1 105 ? 40.438 13.023 1.294 1.00 33.01 93 LEU A C 1
ATOM 703 O O . LEU A 1 105 ? 40.070 14.180 1.531 1.00 33.70 93 LEU A O 1
ATOM 708 N N . ARG A 1 106 ? 39.913 12.312 0.319 1.00 32.99 94 ARG A N 1
ATOM 709 C CA . ARG A 1 106 ? 38.818 12.851 -0.499 1.00 33.34 94 ARG A CA 1
ATOM 710 C C . ARG A 1 106 ? 37.545 13.018 0.322 1.00 31.89 94 ARG A C 1
ATOM 711 O O . ARG A 1 106 ? 36.829 13.990 0.185 1.00 31.93 94 ARG A O 1
ATOM 719 N N . LEU A 1 107 ? 37.283 12.070 1.199 1.00 30.79 95 LEU A N 1
ATOM 720 C CA . LEU A 1 107 ? 36.108 12.128 2.029 1.00 30.24 95 LEU A CA 1
ATOM 721 C C . LEU A 1 107 ? 36.210 13.300 3.008 1.00 30.19 95 LEU A C 1
ATOM 722 O O . LEU A 1 107 ? 35.239 14.064 3.176 1.00 29.98 95 LEU A O 1
ATOM 727 N N . ALA A 1 108 ? 37.389 13.468 3.619 1.00 28.81 96 ALA A N 1
ATOM 728 C CA . ALA A 1 108 ? 37.584 14.486 4.641 1.00 28.48 96 ALA A CA 1
ATOM 729 C C . ALA A 1 108 ? 37.573 15.870 4.088 1.00 29.25 96 ALA A C 1
ATOM 730 O O . ALA A 1 108 ? 37.138 16.805 4.731 1.00 30.76 96 ALA A O 1
ATOM 732 N N . GLY A 1 109 ? 38.101 16.020 2.899 1.00 30.46 97 GLY A N 1
ATOM 733 C CA . GLY A 1 109 ? 38.185 17.340 2.243 1.00 32.34 97 GLY A CA 1
ATOM 734 C C . GLY A 1 109 ? 39.215 18.259 2.862 1.00 33.11 97 GLY A C 1
ATOM 735 O O . GLY A 1 109 ? 39.219 19.454 2.593 1.00 34.09 97 GLY A O 1
ATOM 736 N N . ALA A 1 110 ? 40.132 17.690 3.634 1.00 32.81 98 ALA A N 1
ATOM 737 C CA . ALA A 1 110 ? 41.168 18.485 4.312 1.00 34.00 98 ALA A CA 1
ATOM 738 C C . ALA A 1 110 ? 42.398 17.614 4.600 1.00 33.67 98 ALA A C 1
ATOM 739 O O . ALA A 1 110 ? 42.292 16.403 4.613 1.00 31.96 98 ALA A O 1
ATOM 741 N N . PRO A 1 111 ? 43.578 18.237 4.821 1.00 34.43 99 PRO A N 1
ATOM 742 C CA . PRO A 1 111 ? 44.785 17.446 5.037 1.00 33.58 99 PRO A CA 1
ATOM 743 C C . PRO A 1 111 ? 44.704 16.602 6.313 1.00 31.47 99 PRO A C 1
ATOM 744 O O . PRO A 1 111 ? 44.153 17.046 7.318 1.00 30.87 99 PRO A O 1
ATOM 748 N N . LEU A 1 112 ? 45.255 15.399 6.233 1.00 29.70 100 LEU A N 1
ATOM 749 C CA . LEU A 1 112 ? 45.207 14.453 7.311 1.00 28.19 100 LEU A CA 1
ATOM 750 C C . LEU A 1 112 ? 46.569 13.920 7.695 1.00 27.60 100 LEU A C 1
ATOM 751 O O . LEU A 1 112 ? 47.512 13.946 6.901 1.00 27.77 100 LEU A O 1
ATOM 756 N N . ARG A 1 113 ? 46.631 13.412 8.923 1.00 26.21 101 ARG A N 1
ATOM 757 C CA . ARG A 1 113 ? 47.754 12.611 9.390 1.00 25.95 101 ARG A CA 1
ATOM 758 C C . ARG A 1 113 ? 47.205 11.332 9.981 1.00 25.11 101 ARG A C 1
ATOM 759 O O . ARG A 1 113 ? 46.096 11.300 10.464 1.00 23.84 101 ARG A O 1
ATOM 767 N N . VAL A 1 114 ? 48.039 10.296 10.010 1.00 25.47 102 VAL A N 1
ATOM 768 C CA . VAL A 1 114 ? 47.702 9.093 10.794 1.00 24.70 102 VAL A CA 1
ATOM 769 C C . VAL A 1 114 ? 47.895 9.369 12.296 1.00 24.07 102 VAL A C 1
ATOM 770 O O . VAL A 1 114 ? 48.980 9.751 12.719 1.00 24.52 102 VAL A O 1
ATOM 774 N N . TYR A 1 115 ? 46.821 9.228 13.069 1.00 23.20 103 TYR A N 1
ATOM 775 C CA . TYR A 1 115 ? 46.864 9.376 14.514 1.00 23.10 103 TYR A CA 1
ATOM 776 C C . TYR A 1 115 ? 47.282 8.067 15.146 1.00 22.93 103 TYR A C 1
ATOM 777 O O . TYR A 1 115 ? 48.152 8.036 16.010 1.00 23.02 103 TYR A O 1
ATOM 786 N N . SER A 1 116 ? 46.628 6.994 14.743 1.00 22.87 104 SER A N 1
ATOM 787 C CA . SER A 1 116 ? 46.854 5.686 15.343 1.00 22.87 104 SER A CA 1
ATOM 788 C C . SER A 1 116 ? 46.113 4.648 14.535 1.00 23.52 104 SER A C 1
ATOM 789 O O . SER A 1 116 ? 45.359 4.971 13.597 1.00 23.58 104 SER A O 1
ATOM 792 N N . SER A 1 117 ? 46.326 3.391 14.901 1.00 24.37 105 SER A N 1
ATOM 793 C CA . SER A 1 117 ? 45.473 2.324 14.418 1.00 25.13 105 SER A CA 1
ATOM 794 C C . SER A 1 117 ? 45.297 1.282 15.491 1.00 26.44 105 SER A C 1
ATOM 795 O O . SER A 1 117 ? 46.120 1.195 16.424 1.00 27.67 105 SER A O 1
ATOM 798 N N . ASP A 1 118 ? 44.269 0.467 15.330 1.00 26.20 106 ASP A N 1
ATOM 799 C CA . ASP A 1 118 ? 44.026 -0.613 16.256 1.00 28.52 106 ASP A CA 1
ATOM 800 C C . ASP A 1 118 ? 43.679 -1.897 15.529 1.00 27.01 106 ASP A C 1
ATOM 801 O O . ASP A 1 118 ? 42.929 -1.880 14.553 1.00 26.64 106 ASP A O 1
ATOM 806 N N . ILE A 1 119 ? 44.184 -3.008 16.040 1.00 25.07 107 ILE A N 1
ATOM 807 C CA . ILE A 1 119 ? 43.674 -4.294 15.648 1.00 24.07 107 ILE A CA 1
ATOM 808 C C . ILE A 1 119 ? 42.422 -4.517 16.479 1.00 23.42 107 ILE A C 1
ATOM 809 O O . ILE A 1 119 ? 42.434 -4.331 17.702 1.00 22.81 107 ILE A O 1
ATOM 814 N N . LEU A 1 120 ? 41.314 -4.874 15.823 1.00 23.63 108 LEU A N 1
ATOM 815 C CA . LEU A 1 120 ? 39.985 -4.935 16.503 1.00 22.95 108 LEU A CA 1
ATOM 816 C C . LEU A 1 120 ? 39.293 -6.269 16.272 1.00 23.66 108 LEU A C 1
ATOM 817 O O . LEU A 1 120 ? 38.690 -6.515 15.216 1.00 23.12 108 LEU A O 1
ATOM 822 N N . VAL A 1 121 ? 39.410 -7.142 17.266 1.00 24.57 109 VAL A N 1
ATOM 823 C CA . VAL A 1 121 ? 39.010 -8.559 17.130 1.00 24.91 109 VAL A CA 1
ATOM 824 C C . VAL A 1 121 ? 37.816 -8.848 18.002 1.00 25.09 109 VAL A C 1
ATOM 825 O O . VAL A 1 121 ? 37.775 -8.406 19.161 1.00 25.35 109 VAL A O 1
ATOM 829 N N . LYS A 1 122 ? 36.844 -9.571 17.459 1.00 24.90 110 LYS A N 1
ATOM 830 C CA . LYS A 1 122 ? 35.743 -10.106 18.280 1.00 25.47 110 LYS A CA 1
ATOM 831 C C . LYS A 1 122 ? 35.688 -11.628 18.158 1.00 25.89 110 LYS A C 1
ATOM 832 O O . LYS A 1 122 ? 35.436 -12.128 17.084 1.00 25.75 110 LYS A O 1
ATOM 838 N N . GLU A 1 123 ? 35.888 -12.330 19.263 1.00 26.23 111 GLU A N 1
ATOM 839 C CA . GLU A 1 123 ? 35.822 -13.763 19.260 1.00 27.95 111 GLU A CA 1
ATOM 840 C C . GLU A 1 123 ? 34.361 -14.195 19.286 1.00 29.18 111 GLU A C 1
ATOM 841 O O . GLU A 1 123 ? 33.535 -13.533 19.920 1.00 28.16 111 GLU A O 1
ATOM 847 N N . PRO A 1 124 ? 34.043 -15.307 18.605 1.00 30.80 112 PRO A N 1
ATOM 848 C CA . PRO A 1 124 ? 32.668 -15.795 18.518 1.00 32.38 112 PRO A CA 1
ATOM 849 C C . PRO A 1 124 ? 32.154 -16.312 19.841 1.00 33.87 112 PRO A C 1
ATOM 850 O O . PRO A 1 124 ? 32.864 -17.005 20.549 1.00 34.21 112 PRO A O 1
ATOM 854 N N . LYS A 1 125 ? 30.949 -15.880 20.205 1.00 35.03 113 LYS A N 1
ATOM 855 C CA . LYS A 1 125 ? 30.256 -16.331 21.424 1.00 36.79 113 LYS A CA 1
ATOM 856 C C . LYS A 1 125 ? 30.916 -15.913 22.747 1.00 35.35 113 LYS A C 1
ATOM 857 O O . LYS A 1 125 ? 30.467 -16.324 23.803 1.00 35.60 113 LYS A O 1
ATOM 863 N N . ARG A 1 126 ? 31.934 -15.069 22.692 1.00 34.11 114 ARG A N 1
ATOM 864 C CA . ARG A 1 126 ? 32.599 -14.577 23.898 1.00 35.01 114 ARG A CA 1
ATOM 865 C C . ARG A 1 126 ? 32.685 -13.062 23.963 1.00 31.99 114 ARG A C 1
ATOM 866 O O . ARG A 1 126 ? 33.437 -12.519 24.767 1.00 32.60 114 ARG A O 1
ATOM 874 N N . THR A 1 127 ? 31.909 -12.387 23.140 1.00 29.89 115 THR A N 1
ATOM 875 C CA . THR A 1 127 ? 31.920 -10.955 23.090 1.00 29.02 115 THR A CA 1
ATOM 876 C C . THR A 1 127 ? 30.577 -10.311 23.341 1.00 28.16 115 THR A C 1
ATOM 877 O O . THR A 1 127 ? 29.517 -10.799 22.934 1.00 28.71 115 THR A O 1
ATOM 881 N N . LEU A 1 128 ? 30.655 -9.175 23.999 1.00 27.02 116 LEU A N 1
ATOM 882 C CA . LEU A 1 128 ? 29.540 -8.251 24.112 1.00 26.66 116 LEU A CA 1
ATOM 883 C C . LEU A 1 128 ? 29.458 -7.339 22.896 1.00 24.87 116 LEU A C 1
ATOM 884 O O . LEU A 1 128 ? 30.428 -7.219 22.131 1.00 23.94 116 LEU A O 1
ATOM 889 N N . PRO A 1 129 ? 28.319 -6.667 22.726 1.00 24.69 117 PRO A N 1
ATOM 890 C CA . PRO A 1 129 ? 28.296 -5.586 21.760 1.00 24.11 117 PRO A CA 1
ATOM 891 C C . PRO A 1 129 ? 29.301 -4.521 22.149 1.00 23.44 117 PRO A C 1
ATOM 892 O O . PRO A 1 129 ? 29.593 -4.351 23.328 1.00 23.41 117 PRO A O 1
ATOM 896 N N . THR A 1 130 ? 29.814 -3.803 21.162 1.00 23.03 118 THR A N 1
ATOM 897 C CA . THR A 1 130 ? 30.631 -2.622 21.425 1.00 22.72 118 THR A CA 1
ATOM 898 C C . THR A 1 130 ? 29.681 -1.451 21.729 1.00 23.49 118 THR A C 1
ATOM 899 O O . THR A 1 130 ? 28.888 -1.035 20.890 1.00 23.58 118 THR A O 1
ATOM 903 N N . LEU A 1 131 ? 29.781 -0.936 22.933 1.00 24.21 119 LEU A N 1
ATOM 904 C CA . LEU A 1 131 ? 28.898 0.087 23.414 1.00 25.21 119 LEU A CA 1
ATOM 905 C C . LEU A 1 131 ? 28.959 1.331 22.527 1.00 24.45 119 LEU A C 1
ATOM 906 O O . LEU A 1 131 ? 30.018 1.798 22.115 1.00 23.55 119 LEU A O 1
ATOM 911 N N . VAL A 1 132 ? 27.780 1.882 22.281 1.00 23.91 120 VAL A N 1
ATOM 912 C CA . VAL A 1 132 ? 27.622 3.082 21.461 1.00 23.37 120 VAL A CA 1
ATOM 913 C C . VAL A 1 132 ? 28.494 4.257 21.955 1.00 22.62 120 VAL A C 1
ATOM 914 O O . VAL A 1 132 ? 28.605 4.500 23.146 1.00 21.98 120 VAL A O 1
ATOM 918 N N . HIS A 1 133 ? 29.060 4.998 21.003 1.00 22.56 121 HIS A N 1
ATOM 919 C CA . HIS A 1 133 ? 29.896 6.163 21.310 1.00 22.99 121 HIS A CA 1
ATOM 920 C C . HIS A 1 133 ? 30.177 6.959 20.066 1.00 22.55 121 HIS A C 1
ATOM 921 O O . HIS A 1 133 ? 29.843 6.526 18.971 1.00 22.53 121 HIS A O 1
ATOM 928 N N . ASP A 1 134 ? 30.813 8.112 20.225 1.00 22.05 122 ASP A N 1
ATOM 929 C CA . ASP A 1 134 ? 31.514 8.743 19.120 1.00 21.92 122 ASP A CA 1
ATOM 930 C C . ASP A 1 134 ? 33.004 8.734 19.461 1.00 22.22 122 ASP A C 1
ATOM 931 O O . ASP A 1 134 ? 33.383 8.455 20.590 1.00 21.91 122 ASP A O 1
ATOM 936 N N . ASP A 1 135 ? 33.845 8.909 18.460 1.00 22.71 123 ASP A N 1
ATOM 937 C CA . ASP A 1 135 ? 35.287 8.689 18.664 1.00 23.58 123 ASP A CA 1
ATOM 938 C C . ASP A 1 135 ? 35.932 9.932 19.244 1.00 24.81 123 ASP A C 1
ATOM 939 O O . ASP A 1 135 ? 36.862 9.837 20.023 1.00 25.45 123 ASP A O 1
ATOM 944 N N . GLU A 1 136 ? 35.407 11.095 18.870 1.00 26.18 124 GLU A N 1
ATOM 945 C CA . GLU A 1 136 ? 35.893 12.363 19.357 1.00 28.08 124 GLU A CA 1
ATOM 946 C C . GLU A 1 136 ? 36.025 12.373 20.864 1.00 27.74 124 GLU A C 1
ATOM 947 O O . GLU A 1 136 ? 36.992 12.899 21.424 1.00 28.99 124 GLU A O 1
ATOM 953 N N . THR A 1 137 ? 35.046 11.825 21.527 1.00 26.90 125 THR A N 1
ATOM 954 C CA . THR A 1 137 ? 34.983 11.870 22.978 1.00 27.65 125 THR A CA 1
ATOM 955 C C . THR A 1 137 ? 36.226 11.239 23.638 1.00 27.79 125 THR A C 1
ATOM 956 O O . THR A 1 137 ? 36.739 11.727 24.638 1.00 28.16 125 THR A O 1
ATOM 960 N N . GLY A 1 138 ? 36.700 10.141 23.060 1.00 26.91 126 GLY A N 1
ATOM 961 C CA . GLY A 1 138 ? 37.870 9.432 23.560 1.00 26.45 126 GLY A CA 1
ATOM 962 C C . GLY A 1 138 ? 39.227 9.702 22.895 1.00 25.92 126 GLY A C 1
ATOM 963 O O . GLY A 1 138 ? 40.215 9.045 23.224 1.00 26.64 126 GLY A O 1
ATOM 964 N N . LEU A 1 139 ? 39.291 10.658 21.972 1.00 25.37 127 LEU A N 1
ATOM 965 C CA . LEU A 1 139 ? 40.557 11.057 21.350 1.00 25.18 127 LEU A CA 1
ATOM 966 C C . LEU A 1 139 ? 41.200 12.171 22.141 1.00 25.52 127 LEU A C 1
ATOM 967 O O . LEU A 1 139 ? 40.551 13.158 22.460 1.00 26.45 127 LEU A O 1
ATOM 972 N N . PRO A 1 140 ? 42.476 12.013 22.503 1.00 25.72 128 PRO A N 1
ATOM 973 C CA . PRO A 1 140 ? 43.188 12.989 23.350 1.00 26.44 128 PRO A CA 1
ATOM 974 C C . PRO A 1 140 ? 43.728 14.136 22.507 1.00 27.83 128 PRO A C 1
ATOM 975 O O . PRO A 1 140 ? 44.937 14.427 22.512 1.00 29.80 128 PRO A O 1
ATOM 979 N N . LEU A 1 141 ? 42.821 14.794 21.792 1.00 28.70 129 LEU A N 1
ATOM 980 C CA . LEU A 1 141 ? 43.147 15.801 20.811 1.00 30.15 129 LEU A CA 1
ATOM 981 C C . LEU A 1 141 ? 42.265 17.029 20.918 1.00 32.92 129 LEU A C 1
ATOM 982 O O . LEU A 1 141 ? 41.142 16.942 21.386 1.00 31.67 129 LEU A O 1
ATOM 987 N N . ASN A 1 142 ? 42.844 18.180 20.570 1.00 37.06 130 ASN A N 1
ATOM 988 C CA . ASN A 1 142 ? 42.097 19.391 20.352 1.00 41.01 130 ASN A CA 1
ATOM 989 C C . ASN A 1 142 ? 41.960 19.533 18.886 1.00 43.89 130 ASN A C 1
ATOM 990 O O . ASN A 1 142 ? 42.668 18.876 18.105 1.00 43.45 130 ASN A O 1
ATOM 995 N N . GLU A 1 143 ? 41.063 20.426 18.504 1.00 46.87 131 GLU A N 1
ATOM 996 C CA . GLU A 1 143 ? 41.138 20.995 17.171 1.00 48.32 131 GLU A CA 1
ATOM 997 C C . GLU A 1 143 ? 40.594 20.019 16.124 1.00 45.82 131 GLU A C 1
ATOM 998 O O . GLU A 1 143 ? 41.091 19.921 14.968 1.00 43.59 131 GLU A O 1
ATOM 1004 N N . LEU A 1 144 ? 39.553 19.283 16.525 1.00 43.97 132 LEU A N 1
ATOM 1005 C CA . LEU A 1 144 ? 39.004 18.327 15.538 1.00 41.94 132 LEU A CA 1
ATOM 1006 C C . LEU A 1 144 ? 37.927 18.900 14.694 1.00 42.79 132 LEU A C 1
ATOM 1007 O O . LEU A 1 144 ? 36.997 19.565 15.175 1.00 44.82 132 LEU A O 1
ATOM 1012 N N . SER A 1 145 ? 38.047 18.567 13.419 1.00 39.92 133 SER A N 1
ATOM 1013 C CA . SER A 1 145 ? 37.146 19.056 12.434 1.00 39.24 133 SER A CA 1
ATOM 1014 C C . SER A 1 145 ? 36.788 17.944 11.451 1.00 36.33 133 SER A C 1
ATOM 1015 O O . SER A 1 145 ? 35.634 17.539 11.378 1.00 36.21 133 SER A O 1
ATOM 1018 N N . ALA A 1 146 ? 37.769 17.450 10.711 1.00 32.85 134 ALA A N 1
ATOM 1019 C CA . ALA A 1 146 ? 37.509 16.484 9.662 1.00 30.98 134 ALA A CA 1
ATOM 1020 C C . ALA A 1 146 ? 38.021 15.113 10.013 1.00 29.24 134 ALA A C 1
ATOM 1021 O O . ALA A 1 146 ? 38.024 14.223 9.181 1.00 29.46 134 ALA A O 1
ATOM 1023 N N . THR A 1 147 ? 38.502 14.942 11.240 1.00 28.04 135 THR A N 1
ATOM 1024 C CA . THR A 1 147 ? 39.003 13.658 11.679 1.00 27.00 135 THR A CA 1
ATOM 1025 C C . THR A 1 147 ? 37.973 12.546 11.406 1.00 26.68 135 THR A C 1
ATOM 1026 O O . THR A 1 147 ? 36.778 12.686 11.733 1.00 26.72 135 THR A O 1
ATOM 1030 N N . LEU A 1 148 ? 38.471 11.428 10.887 1.00 25.75 136 LEU A N 1
ATOM 1031 C CA . LEU A 1 148 ? 37.651 10.263 10.560 1.00 25.34 136 LEU A CA 1
ATOM 1032 C C . LEU A 1 148 ? 38.424 8.953 10.690 1.00 24.74 136 LEU A C 1
ATOM 1033 O O . LEU A 1 148 ? 39.656 8.936 10.773 1.00 23.20 136 LEU A O 1
ATOM 1038 N N . THR A 1 149 ? 37.669 7.853 10.733 1.00 23.93 137 THR A N 1
ATOM 1039 C CA . THR A 1 149 ? 38.222 6.522 10.942 1.00 22.70 137 THR A CA 1
ATOM 1040 C C . THR A 1 149 ? 37.888 5.632 9.757 1.00 23.48 137 THR A C 1
ATOM 1041 O O . THR A 1 149 ? 36.763 5.680 9.248 1.00 23.11 137 THR A O 1
ATOM 1045 N N . ALA A 1 150 ? 38.880 4.876 9.302 1.00 22.85 138 ALA A N 1
ATOM 1046 C CA . ALA A 1 150 ? 38.691 3.830 8.325 1.00 22.79 138 ALA A CA 1
ATOM 1047 C C . ALA A 1 150 ? 38.620 2.496 9.058 1.00 22.62 138 ALA A C 1
ATOM 1048 O O . ALA A 1 150 ? 39.572 2.104 9.700 1.00 23.56 138 ALA A O 1
ATOM 1050 N N . TRP A 1 151 ? 37.486 1.816 8.966 1.00 22.49 139 TRP A N 1
ATOM 1051 C CA . TRP A 1 151 ? 37.286 0.525 9.621 1.00 21.94 139 TRP A CA 1
ATOM 1052 C C . TRP A 1 151 ? 37.397 -0.513 8.547 1.00 22.35 139 TRP A C 1
ATOM 1053 O O . TRP A 1 151 ? 36.514 -0.653 7.713 1.00 23.38 139 TRP A O 1
ATOM 1064 N N . ILE A 1 152 ? 38.553 -1.151 8.507 1.00 22.71 140 ILE A N 1
ATOM 1065 C CA . ILE A 1 152 ? 38.928 -2.015 7.413 1.00 23.43 140 ILE A CA 1
ATOM 1066 C C . ILE A 1 152 ? 38.585 -3.440 7.797 1.00 23.74 140 ILE A C 1
ATOM 1067 O O . ILE A 1 152 ? 39.085 -3.945 8.789 1.00 24.46 140 ILE A O 1
ATOM 1072 N N . ALA A 1 153 ? 37.795 -4.112 6.995 1.00 24.31 141 ALA A N 1
ATOM 1073 C CA . ALA A 1 153 ? 37.441 -5.504 7.288 1.00 24.93 141 ALA A CA 1
ATOM 1074 C C . ALA A 1 153 ? 38.494 -6.461 6.777 1.00 25.63 141 ALA A C 1
ATOM 1075 O O . ALA A 1 153 ? 38.828 -6.425 5.597 1.00 25.98 141 ALA A O 1
ATOM 1077 N N . LEU A 1 154 ? 39.031 -7.287 7.674 1.00 25.65 142 LEU A N 1
ATOM 1078 C CA . LEU A 1 154 ? 40.015 -8.296 7.308 1.00 26.06 142 LEU A CA 1
ATOM 1079 C C . LEU A 1 154 ? 39.460 -9.719 7.404 1.00 26.89 142 LEU A C 1
ATOM 1080 O O . LEU A 1 154 ? 40.142 -10.682 7.113 1.00 28.31 142 LEU A O 1
ATOM 1085 N N . THR A 1 155 ? 38.212 -9.810 7.810 1.00 26.86 143 THR A N 1
ATOM 1086 C CA . THR A 1 155 ? 37.393 -10.994 7.614 1.00 27.23 143 THR A CA 1
ATOM 1087 C C . THR A 1 155 ? 36.081 -10.517 7.017 1.00 27.44 143 THR A C 1
ATOM 1088 O O . THR A 1 155 ? 35.742 -9.341 7.123 1.00 26.07 143 THR A O 1
ATOM 1092 N N . ASP A 1 156 ? 35.306 -11.420 6.441 1.00 28.38 144 ASP A N 1
ATOM 1093 C CA . ASP A 1 156 ? 33.888 -11.106 6.186 1.00 29.04 144 ASP A CA 1
ATOM 1094 C C . ASP A 1 156 ? 33.186 -10.708 7.495 1.00 27.96 144 ASP A C 1
ATOM 1095 O O . ASP A 1 156 ? 33.499 -11.243 8.568 1.00 27.29 144 ASP A O 1
ATOM 1100 N N . VAL A 1 157 ? 32.223 -9.793 7.396 1.00 27.71 145 VAL A N 1
ATOM 1101 C CA . VAL A 1 157 ? 31.455 -9.360 8.592 1.00 27.47 145 VAL A CA 1
ATOM 1102 C C . VAL A 1 157 ? 29.951 -9.258 8.337 1.00 28.16 145 VAL A C 1
ATOM 1103 O O . VAL A 1 157 ? 29.404 -8.165 8.171 1.00 27.53 145 VAL A O 1
ATOM 1107 N N . PRO A 1 158 ? 29.278 -10.413 8.282 1.00 29.56 146 PRO A N 1
ATOM 1108 C CA . PRO A 1 158 ? 27.844 -10.366 8.232 1.00 30.12 146 PRO A CA 1
ATOM 1109 C C . PRO A 1 158 ? 27.396 -9.856 9.569 1.00 29.72 146 PRO A C 1
ATOM 1110 O O . PRO A 1 158 ? 28.183 -9.800 10.494 1.00 28.12 146 PRO A O 1
ATOM 1114 N N . VAL A 1 159 ? 26.116 -9.535 9.680 1.00 30.76 147 VAL A N 1
ATOM 1115 C CA . VAL A 1 159 ? 25.596 -8.851 10.850 1.00 31.14 147 VAL A CA 1
ATOM 1116 C C . VAL A 1 159 ? 25.950 -9.508 12.189 1.00 31.69 147 VAL A C 1
ATOM 1117 O O . VAL A 1 159 ? 26.468 -8.855 13.127 1.00 31.50 147 VAL A O 1
ATOM 1121 N N . GLU A 1 160 ? 25.714 -10.803 12.256 1.00 33.14 148 GLU A N 1
ATOM 1122 C CA . GLU A 1 160 ? 25.906 -11.540 13.489 1.00 34.91 148 GLU A CA 1
ATOM 1123 C C . GLU A 1 160 ? 27.361 -11.846 13.814 1.00 32.98 148 GLU A C 1
ATOM 1124 O O . GLU A 1 160 ? 27.660 -12.401 14.872 1.00 31.89 148 GLU A O 1
ATOM 1130 N N . ARG A 1 161 ? 28.292 -11.485 12.930 1.00 32.50 149 ARG A N 1
ATOM 1131 C CA . ARG A 1 161 ? 29.731 -11.641 13.256 1.00 32.31 149 ARG A CA 1
ATOM 1132 C C . ARG A 1 161 ? 30.314 -10.400 13.927 1.00 30.03 149 ARG A C 1
ATOM 1133 O O . ARG A 1 161 ? 31.512 -10.231 13.975 1.00 30.05 149 ARG A O 1
ATOM 1141 N N . GLY A 1 162 ? 29.460 -9.482 14.369 1.00 28.59 150 GLY A N 1
ATOM 1142 C CA . GLY A 1 162 ? 29.925 -8.272 15.045 1.00 27.31 150 GLY A CA 1
ATOM 1143 C C . GLY A 1 162 ? 30.066 -7.052 14.159 1.00 26.07 150 GLY A C 1
ATOM 1144 O O . GLY A 1 162 ? 31.047 -6.308 14.247 1.00 26.21 150 GLY A O 1
ATOM 1145 N N . CYS A 1 163 ? 29.118 -6.831 13.279 1.00 26.04 151 CYS A N 1
ATOM 1146 C CA . CYS A 1 163 ? 29.233 -5.722 12.347 1.00 26.41 151 CYS A CA 1
ATOM 1147 C C . CYS A 1 163 ? 28.954 -4.390 13.033 1.00 25.60 151 CYS A C 1
ATOM 1148 O O . CYS A 1 163 ? 28.418 -4.340 14.148 1.00 24.57 151 CYS A O 1
ATOM 1151 N N . MET A 1 164 ? 29.345 -3.325 12.351 1.00 25.14 152 MET A N 1
ATOM 1152 C CA . MET A 1 164 ? 29.153 -1.967 12.870 1.00 25.84 152 MET A CA 1
ATOM 1153 C C . MET A 1 164 ? 27.737 -1.464 12.554 1.00 25.23 152 MET A C 1
ATOM 1154 O O . MET A 1 164 ? 27.167 -1.873 11.559 1.00 24.91 152 MET A O 1
ATOM 1159 N N . SER A 1 165 ? 27.226 -0.567 13.395 1.00 24.21 153 SER A N 1
ATOM 1160 C CA . SER A 1 165 ? 26.049 0.213 13.081 1.00 24.75 153 SER A CA 1
ATOM 1161 C C . SER A 1 165 ? 26.296 1.674 13.348 1.00 24.49 153 SER A C 1
ATOM 1162 O O . SER A 1 165 ? 27.090 2.016 14.218 1.00 24.85 153 SER A O 1
ATOM 1165 N N . TYR A 1 166 ? 25.588 2.529 12.618 1.00 24.61 154 TYR A N 1
ATOM 1166 C CA . TYR A 1 166 ? 25.807 3.991 12.636 1.00 24.36 154 TYR A CA 1
ATOM 1167 C C . TYR A 1 166 ? 24.480 4.725 12.739 1.00 25.15 154 TYR A C 1
ATOM 1168 O O . TYR A 1 166 ? 23.454 4.222 12.303 1.00 25.53 154 TYR A O 1
ATOM 1177 N N . VAL A 1 167 ? 24.504 5.883 13.385 1.00 25.15 155 VAL A N 1
ATOM 1178 C CA . VAL A 1 167 ? 23.368 6.760 13.419 1.00 25.25 155 VAL A CA 1
ATOM 1179 C C . VAL A 1 167 ? 23.573 7.844 12.332 1.00 25.58 155 VAL A C 1
ATOM 1180 O O . VAL A 1 167 ? 24.327 8.792 12.522 1.00 24.66 155 VAL A O 1
ATOM 1184 N N . PRO A 1 168 ? 22.844 7.720 11.199 1.00 26.26 156 PRO A N 1
ATOM 1185 C CA . PRO A 1 168 ? 22.951 8.691 10.115 1.00 26.51 156 PRO A CA 1
ATOM 1186 C C . PRO A 1 168 ? 22.762 10.151 10.547 1.00 26.64 156 PRO A C 1
ATOM 1187 O O . PRO A 1 168 ? 21.816 10.479 11.249 1.00 27.11 156 PRO A O 1
ATOM 1191 N N . GLY A 1 169 ? 23.673 11.011 10.115 1.00 26.16 157 GLY A N 1
ATOM 1192 C CA . GLY A 1 169 ? 23.595 12.453 10.389 1.00 26.62 157 GLY A CA 1
ATOM 1193 C C . GLY A 1 169 ? 24.041 12.854 11.781 1.00 26.12 157 GLY A C 1
ATOM 1194 O O . GLY A 1 169 ? 24.040 14.026 12.107 1.00 26.56 157 GLY A O 1
ATOM 1195 N N . SER A 1 170 ? 24.449 11.896 12.603 1.00 25.47 158 SER A N 1
ATOM 1196 C CA . SER A 1 170 ? 24.767 12.198 13.993 1.00 25.72 158 SER A CA 1
ATOM 1197 C C . SER A 1 170 ? 26.065 13.017 14.167 1.00 25.90 158 SER A C 1
ATOM 1198 O O . SER A 1 170 ? 26.303 13.627 15.203 1.00 26.79 158 SER A O 1
ATOM 1201 N N . HIS A 1 171 ? 26.912 13.028 13.158 1.00 25.82 159 HIS A N 1
ATOM 1202 C CA . HIS A 1 171 ? 28.071 13.914 13.145 1.00 25.95 159 HIS A CA 1
ATOM 1203 C C . HIS A 1 171 ? 27.756 15.396 13.064 1.00 28.05 159 HIS A C 1
ATOM 1204 O O . HIS A 1 171 ? 28.646 16.226 13.309 1.00 30.03 159 HIS A O 1
ATOM 1211 N N . LEU A 1 172 ? 26.526 15.741 12.738 1.00 28.92 160 LEU A N 1
ATOM 1212 C CA . LEU A 1 172 ? 26.121 17.113 12.675 1.00 30.72 160 LEU A CA 1
ATOM 1213 C C . LEU A 1 172 ? 25.409 17.579 13.937 1.00 31.10 160 LEU A C 1
ATOM 1214 O O . LEU A 1 172 ? 24.867 18.658 13.948 1.00 31.70 160 LEU A O 1
ATOM 1219 N N . ARG A 1 173 ? 25.421 16.780 14.997 1.00 30.34 161 ARG A N 1
ATOM 1220 C CA . ARG A 1 173 ? 24.817 17.200 16.251 1.00 31.21 161 ARG A CA 1
ATOM 1221 C C . ARG A 1 173 ? 25.356 18.540 16.725 1.00 33.19 161 ARG A C 1
ATOM 1222 O O . ARG A 1 173 ? 26.551 18.817 16.607 1.00 33.20 161 ARG A O 1
ATOM 1230 N N . ALA A 1 174 ? 24.464 19.352 17.291 1.00 36.22 162 ALA A N 1
ATOM 1231 C CA . ALA A 1 174 ? 24.823 20.600 17.959 1.00 38.74 162 ALA A CA 1
ATOM 1232 C C . ALA A 1 174 ? 25.637 20.303 19.213 1.00 41.28 162 ALA A C 1
ATOM 1233 O O . ALA A 1 174 ? 25.623 19.173 19.724 1.00 41.89 162 ALA A O 1
ATOM 1235 N N . ARG A 1 175 ? 26.364 21.302 19.702 1.00 44.57 163 ARG A N 1
ATOM 1236 C CA . ARG A 1 175 ? 27.254 21.163 20.890 1.00 46.64 163 ARG A CA 1
ATOM 1237 C C . ARG A 1 175 ? 26.568 20.561 22.108 1.00 44.80 163 ARG A C 1
ATOM 1238 O O . ARG A 1 175 ? 27.106 19.665 22.741 1.00 44.14 163 ARG A O 1
ATOM 1246 N N . GLU A 1 176 ? 25.376 21.041 22.404 1.00 45.49 164 GLU A N 1
ATOM 1247 C CA . GLU A 1 176 ? 24.637 20.565 23.570 1.00 45.91 164 GLU A CA 1
ATOM 1248 C C . GLU A 1 176 ? 24.287 19.054 23.524 1.00 42.29 164 GLU A C 1
ATOM 1249 O O . GLU A 1 176 ? 23.938 18.480 24.556 1.00 42.64 164 GLU A O 1
ATOM 1255 N N . ASP A 1 177 ? 24.322 18.458 22.334 1.00 38.64 165 ASP A N 1
ATOM 1256 C CA . ASP A 1 177 ? 24.012 17.045 22.134 1.00 36.53 165 ASP A CA 1
ATOM 1257 C C . ASP A 1 177 ? 25.271 16.166 21.968 1.00 35.67 165 ASP A C 1
ATOM 1258 O O . ASP A 1 177 ? 25.172 15.014 21.618 1.00 35.42 165 ASP A O 1
ATOM 1263 N N . ARG A 1 178 ? 26.432 16.730 22.232 1.00 36.26 166 ARG A N 1
ATOM 1264 C CA . ARG A 1 178 ? 27.707 16.027 22.113 1.00 37.31 166 ARG A CA 1
ATOM 1265 C C . ARG A 1 178 ? 28.461 16.041 23.416 1.00 36.66 166 ARG A C 1
ATOM 1266 O O . ARG A 1 178 ? 28.427 17.017 24.156 1.00 36.27 166 ARG A O 1
ATOM 1274 N N . GLN A 1 179 ? 29.123 14.947 23.721 1.00 35.52 167 GLN A N 1
ATOM 1275 C CA . GLN A 1 179 ? 29.948 14.946 24.903 1.00 37.56 167 GLN A CA 1
ATOM 1276 C C . GLN A 1 179 ? 31.296 15.684 24.691 1.00 38.68 167 GLN A C 1
ATOM 1277 O O . GLN A 1 179 ? 31.760 16.371 25.592 1.00 38.28 167 GLN A O 1
ATOM 1283 N N . GLU A 1 180 ? 31.873 15.550 23.494 1.00 39.71 168 GLU A N 1
ATOM 1284 C CA . GLU A 1 180 ? 33.221 16.096 23.109 1.00 43.47 168 GLU A CA 1
ATOM 1285 C C . GLU A 1 180 ? 34.509 15.499 23.656 1.00 43.30 168 GLU A C 1
ATOM 1286 O O . GLU A 1 180 ? 35.435 15.280 22.868 1.00 41.78 168 GLU A O 1
ATOM 1292 N N . HIS A 1 181 ? 34.648 15.407 24.979 1.00 42.04 169 HIS A N 1
ATOM 1293 C CA . HIS A 1 181 ? 35.908 15.038 25.532 1.00 42.29 169 HIS A CA 1
ATOM 1294 C C . HIS A 1 181 ? 35.820 14.517 26.926 1.00 42.09 169 HIS A C 1
ATOM 1295 O O . HIS A 1 181 ? 35.231 15.176 27.770 1.00 46.92 169 HIS A O 1
ATOM 1302 N N . MET A 1 182 ? 36.431 13.355 27.167 1.00 36.64 170 MET A N 1
ATOM 1303 C CA . MET A 1 182 ? 36.598 12.848 28.523 1.00 35.49 170 MET A CA 1
ATOM 1304 C C . MET A 1 182 ? 38.018 13.042 29.030 1.00 33.49 170 MET A C 1
ATOM 1305 O O . MET A 1 182 ? 38.957 12.504 28.454 1.00 34.05 170 MET A O 1
ATOM 1310 N N . THR A 1 183 ? 38.183 13.809 30.089 1.00 32.01 171 THR A N 1
ATOM 1311 C CA . THR A 1 183 ? 39.468 13.924 30.725 1.00 32.03 171 THR A CA 1
ATOM 1312 C C . THR A 1 183 ? 39.754 12.675 31.582 1.00 31.98 171 THR A C 1
ATOM 1313 O O . THR A 1 183 ? 40.890 12.220 31.662 1.00 32.20 171 THR A O 1
ATOM 1317 N N . SER A 1 184 ? 38.718 12.157 32.240 1.00 31.63 172 SER A N 1
ATOM 1318 C CA . SER A 1 184 ? 38.791 10.916 32.999 1.00 30.98 172 SER A CA 1
ATOM 1319 C C . SER A 1 184 ? 37.491 10.155 32.879 1.00 30.79 172 SER A C 1
ATOM 1320 O O . SER A 1 184 ? 36.478 10.734 32.476 1.00 31.62 172 SER A O 1
ATOM 1323 N N . PHE A 1 185 ? 37.500 8.867 33.235 1.00 29.42 173 PHE A N 1
ATOM 1324 C CA . PHE A 1 185 ? 36.335 8.007 33.006 1.00 28.84 173 PHE A CA 1
ATOM 1325 C C . PHE A 1 185 ? 35.117 8.345 33.874 1.00 29.02 173 PHE A C 1
ATOM 1326 O O . PHE A 1 185 ? 34.024 8.012 33.526 1.00 27.78 173 PHE A O 1
ATOM 1334 N N . ALA A 1 186 ? 35.316 9.054 34.974 1.00 30.05 174 ALA A N 1
ATOM 1335 C CA . ALA A 1 186 ? 34.211 9.546 35.757 1.00 31.15 174 ALA A CA 1
ATOM 1336 C C . ALA A 1 186 ? 33.259 10.476 34.966 1.00 31.86 174 ALA A C 1
ATOM 1337 O O . ALA A 1 186 ? 32.143 10.722 35.423 1.00 32.37 174 ALA A O 1
ATOM 1339 N N . GLU A 1 187 ? 33.716 11.005 33.829 1.00 31.50 175 GLU A N 1
ATOM 1340 C CA . GLU A 1 187 ? 32.917 11.885 33.005 1.00 32.68 175 GLU A CA 1
ATOM 1341 C C . GLU A 1 187 ? 31.953 11.130 32.074 1.00 32.73 175 GLU A C 1
ATOM 1342 O O . GLU A 1 187 ? 31.162 11.762 31.375 1.00 31.74 175 GLU A O 1
ATOM 1348 N N . PHE A 1 188 ? 32.005 9.796 32.097 1.00 33.10 176 PHE A N 1
ATOM 1349 C CA . PHE A 1 188 ? 31.148 8.996 31.292 1.00 33.52 176 PHE A CA 1
ATOM 1350 C C . PHE A 1 188 ? 29.705 9.325 31.610 1.00 34.73 176 PHE A C 1
ATOM 1351 O O . PHE A 1 188 ? 29.298 9.410 32.774 1.00 35.09 176 PHE A O 1
ATOM 1359 N N . ARG A 1 189 ? 28.944 9.512 30.540 1.00 35.66 177 ARG A N 1
ATOM 1360 C CA . ARG A 1 189 ? 27.473 9.694 30.615 1.00 37.76 177 ARG A CA 1
ATOM 1361 C C . ARG A 1 189 ? 26.771 8.802 29.546 1.00 35.38 177 ARG A C 1
ATOM 1362 O O . ARG A 1 189 ? 27.309 8.593 28.446 1.00 31.84 177 ARG A O 1
ATOM 1370 N N . ASP A 1 190 ? 25.602 8.245 29.911 1.00 34.56 178 ASP A N 1
ATOM 1371 C CA . ASP A 1 190 ? 24.785 7.514 28.957 1.00 33.54 178 ASP A CA 1
ATOM 1372 C C . ASP A 1 190 ? 24.475 8.439 27.811 1.00 32.07 178 ASP A C 1
ATOM 1373 O O . ASP A 1 190 ? 24.209 9.626 27.990 1.00 31.74 178 ASP A O 1
ATOM 1378 N N . LEU A 1 191 ? 24.526 7.912 26.608 1.00 30.96 179 LEU A N 1
ATOM 1379 C CA . LEU A 1 191 ? 24.302 8.770 25.453 1.00 30.87 179 LEU A CA 1
ATOM 1380 C C . LEU A 1 191 ? 22.921 9.455 25.461 1.00 32.48 179 LEU A C 1
ATOM 1381 O O . LEU A 1 191 ? 22.795 10.612 25.048 1.00 31.43 179 LEU A O 1
ATOM 1386 N N . ALA A 1 192 ? 21.897 8.775 25.987 1.00 33.69 180 ALA A N 1
ATOM 1387 C CA . ALA A 1 192 ? 20.569 9.378 26.066 1.00 34.47 180 ALA A CA 1
ATOM 1388 C C . ALA A 1 192 ? 20.541 10.594 26.993 1.00 35.92 180 ALA A C 1
ATOM 1389 O O . ALA A 1 192 ? 19.695 11.458 26.827 1.00 36.14 180 ALA A O 1
ATOM 1391 N N . ASP A 1 193 ? 21.444 10.654 27.975 1.00 36.75 181 ASP A N 1
ATOM 1392 C CA . ASP A 1 193 ? 21.517 11.844 28.875 1.00 38.89 181 ASP A CA 1
ATOM 1393 C C . ASP A 1 193 ? 22.213 13.032 28.196 1.00 37.76 181 ASP A C 1
ATOM 1394 O O . ASP A 1 193 ? 21.793 14.157 28.318 1.00 37.99 181 ASP A O 1
ATOM 1399 N N . VAL A 1 194 ? 23.256 12.721 27.422 1.00 36.18 182 VAL A N 1
ATOM 1400 C CA . VAL A 1 194 ? 23.951 13.699 26.592 1.00 34.88 182 VAL A CA 1
ATOM 1401 C C . VAL A 1 194 ? 23.093 14.195 25.420 1.00 34.05 182 VAL A C 1
ATOM 1402 O O . VAL A 1 194 ? 22.980 15.388 25.179 1.00 34.96 182 VAL A O 1
ATOM 1406 N N . TRP A 1 195 ? 22.508 13.253 24.686 1.00 32.33 183 TRP A N 1
ATOM 1407 C CA . TRP A 1 195 ? 21.689 13.511 23.496 1.00 31.79 183 TRP A CA 1
ATOM 1408 C C . TRP A 1 195 ? 20.261 12.963 23.666 1.00 32.32 183 TRP A C 1
ATOM 1409 O O . TRP A 1 195 ? 20.004 11.839 23.320 1.00 31.05 183 TRP A O 1
ATOM 1420 N N . PRO A 1 196 ? 19.355 13.750 24.246 1.00 33.70 184 PRO A N 1
ATOM 1421 C CA . PRO A 1 196 ? 18.031 13.208 24.611 1.00 35.02 184 PRO A CA 1
ATOM 1422 C C . PRO A 1 196 ? 17.277 12.522 23.482 1.00 34.77 184 PRO A C 1
ATOM 1423 O O . PRO A 1 196 ? 16.527 11.582 23.722 1.00 34.85 184 PRO A O 1
ATOM 1427 N N . ASP A 1 197 ? 17.491 12.971 22.266 1.00 34.90 185 ASP A N 1
ATOM 1428 C CA . ASP A 1 197 ? 16.791 12.397 21.123 1.00 36.08 185 ASP A CA 1
ATOM 1429 C C . ASP A 1 197 ? 17.440 11.109 20.569 1.00 34.00 185 ASP A C 1
ATOM 1430 O O . ASP A 1 197 ? 16.890 10.491 19.651 1.00 34.74 185 ASP A O 1
ATOM 1435 N N . TYR A 1 198 ? 18.583 10.703 21.127 1.00 31.21 186 TYR A N 1
ATOM 1436 C CA . TYR A 1 198 ? 19.288 9.494 20.670 1.00 29.41 186 TYR A CA 1
ATOM 1437 C C . TYR A 1 198 ? 18.378 8.286 20.478 1.00 29.70 186 TYR A C 1
ATOM 1438 O O . TYR A 1 198 ? 18.407 7.658 19.439 1.00 29.33 186 TYR A O 1
ATOM 1447 N N . PRO A 1 199 ? 17.566 7.966 21.478 1.00 30.99 187 PRO A N 1
ATOM 1448 C CA . PRO A 1 199 ? 16.730 6.776 21.335 1.00 31.72 187 PRO A CA 1
ATOM 1449 C C . PRO A 1 199 ? 15.694 6.786 20.185 1.00 32.47 187 PRO A C 1
ATOM 1450 O O . PRO A 1 199 ? 15.194 5.721 19.841 1.00 32.75 187 PRO A O 1
ATOM 1454 N N . TRP A 1 200 ? 15.398 7.950 19.621 1.00 32.92 188 TRP A N 1
ATOM 1455 C CA . TRP A 1 200 ? 14.442 8.087 18.517 1.00 33.98 188 TRP A CA 1
ATOM 1456 C C . TRP A 1 200 ? 15.118 8.240 17.158 1.00 32.95 188 TRP A C 1
ATOM 1457 O O . TRP A 1 200 ? 14.454 8.402 16.129 1.00 32.81 188 TRP A O 1
ATOM 1468 N N . GLN A 1 201 ? 16.441 8.120 17.146 1.00 31.78 189 GLN A N 1
ATOM 1469 C CA . GLN A 1 201 ? 17.196 8.150 15.893 1.00 31.21 189 GLN A CA 1
ATOM 1470 C C . GLN A 1 201 ? 17.283 6.766 15.258 1.00 30.29 189 GLN A C 1
ATOM 1471 O O . GLN A 1 201 ? 17.420 5.774 15.935 1.00 29.59 189 GLN A O 1
ATOM 1477 N N . PRO A 1 202 ? 17.237 6.717 13.938 1.00 30.54 190 PRO A N 1
ATOM 1478 C CA . PRO A 1 202 ? 17.480 5.480 13.253 1.00 30.43 190 PRO A CA 1
ATOM 1479 C C . PRO A 1 202 ? 18.927 4.971 13.431 1.00 29.99 190 PRO A C 1
ATOM 1480 O O . PRO A 1 202 ? 19.823 5.752 13.593 1.00 28.62 190 PRO A O 1
ATOM 1484 N N . ARG A 1 203 ? 19.092 3.663 13.306 1.00 31.08 191 ARG A N 1
ATOM 1485 C CA . ARG A 1 203 ? 20.347 2.946 13.512 1.00 32.29 191 ARG A CA 1
ATOM 1486 C C . ARG A 1 203 ? 20.583 2.010 12.306 1.00 30.80 191 ARG A C 1
ATOM 1487 O O . ARG A 1 203 ? 19.762 1.139 12.038 1.00 30.44 191 ARG A O 1
ATOM 1495 N N . VAL A 1 204 ? 21.672 2.196 11.567 1.00 29.30 192 VAL A N 1
ATOM 1496 C CA . VAL A 1 204 ? 21.911 1.416 10.343 1.00 29.31 192 VAL A CA 1
ATOM 1497 C C . VAL A 1 204 ? 23.020 0.416 10.528 1.00 28.02 192 VAL A C 1
ATOM 1498 O O . VAL A 1 204 ? 24.164 0.808 10.780 1.00 28.98 192 VAL A O 1
ATOM 1502 N N . ALA A 1 205 ? 22.714 -0.864 10.367 1.00 27.44 193 ALA A N 1
ATOM 1503 C CA . ALA A 1 205 ? 23.723 -1.902 10.438 1.00 26.58 193 ALA A CA 1
ATOM 1504 C C . ALA A 1 205 ? 24.306 -2.110 9.067 1.00 25.97 193 ALA A C 1
ATOM 1505 O O . ALA A 1 205 ? 23.567 -2.232 8.089 1.00 26.75 193 ALA A O 1
ATOM 1507 N N . VAL A 1 206 ? 25.633 -2.182 8.995 1.00 24.93 194 VAL A N 1
ATOM 1508 C CA . VAL A 1 206 ? 26.346 -2.229 7.729 1.00 24.73 194 VAL A CA 1
ATOM 1509 C C . VAL A 1 206 ? 27.262 -3.457 7.668 1.00 25.63 194 VAL A C 1
ATOM 1510 O O . VAL A 1 206 ? 28.468 -3.381 7.946 1.00 25.84 194 VAL A O 1
ATOM 1514 N N . PRO A 1 207 ? 26.720 -4.606 7.291 1.00 26.91 195 PRO A N 1
ATOM 1515 C CA . PRO A 1 207 ? 27.582 -5.752 7.103 1.00 27.01 195 PRO A CA 1
ATOM 1516 C C . PRO A 1 207 ? 28.470 -5.557 5.891 1.00 27.54 195 PRO A C 1
ATOM 1517 O O . PRO A 1 207 ? 28.092 -4.856 4.949 1.00 27.23 195 PRO A O 1
ATOM 1521 N N . VAL A 1 208 ? 29.662 -6.156 5.936 1.00 27.67 196 VAL A N 1
ATOM 1522 C CA . VAL A 1 208 ? 30.644 -5.983 4.869 1.00 28.03 196 VAL A CA 1
ATOM 1523 C C . VAL A 1 208 ? 31.426 -7.248 4.577 1.00 28.41 196 VAL A C 1
ATOM 1524 O O . VAL A 1 208 ? 31.482 -8.156 5.385 1.00 28.35 196 VAL A O 1
ATOM 1528 N N . ARG A 1 209 ? 32.037 -7.267 3.408 1.00 29.16 197 ARG A N 1
ATOM 1529 C CA . ARG A 1 209 ? 32.925 -8.336 3.000 1.00 30.47 197 ARG A CA 1
ATOM 1530 C C . ARG A 1 209 ? 34.383 -7.980 3.317 1.00 28.07 197 ARG A C 1
ATOM 1531 O O . ARG A 1 209 ? 34.750 -6.830 3.349 1.00 26.73 197 ARG A O 1
ATOM 1539 N N . ALA A 1 210 ? 35.218 -8.984 3.481 1.00 27.60 198 ALA A N 1
ATOM 1540 C CA . ALA A 1 210 ? 36.674 -8.758 3.661 1.00 26.81 198 ALA A CA 1
ATOM 1541 C C . ALA A 1 210 ? 37.220 -7.926 2.535 1.00 26.58 198 ALA A C 1
ATOM 1542 O O . ALA A 1 210 ? 36.951 -8.170 1.379 1.00 27.38 198 ALA A O 1
ATOM 1544 N N . GLY A 1 211 ? 37.984 -6.911 2.885 1.00 25.87 199 GLY A N 1
ATOM 1545 C CA . GLY A 1 211 ? 38.552 -5.997 1.892 1.00 26.48 199 GLY A CA 1
ATOM 1546 C C . GLY A 1 211 ? 37.775 -4.724 1.701 1.00 26.70 199 GLY A C 1
ATOM 1547 O O . GLY A 1 211 ? 38.299 -3.746 1.125 1.00 26.85 199 GLY A O 1
ATOM 1548 N N . ASP A 1 212 ? 36.538 -4.711 2.195 1.00 26.08 200 ASP A N 1
ATOM 1549 C CA . ASP A 1 212 ? 35.738 -3.493 2.203 1.00 26.42 200 ASP A CA 1
ATOM 1550 C C . ASP A 1 212 ? 36.215 -2.582 3.319 1.00 25.52 200 ASP A C 1
ATOM 1551 O O . ASP A 1 212 ? 36.848 -3.024 4.281 1.00 25.67 200 ASP A O 1
ATOM 1556 N N . VAL A 1 213 ? 35.886 -1.312 3.194 1.00 25.28 201 VAL A N 1
ATOM 1557 C CA . VAL A 1 213 ? 36.168 -0.343 4.248 1.00 25.21 201 VAL A CA 1
ATOM 1558 C C . VAL A 1 213 ? 34.943 0.498 4.506 1.00 25.68 201 VAL A C 1
ATOM 1559 O O . VAL A 1 213 ? 34.320 0.981 3.564 1.00 27.52 201 VAL A O 1
ATOM 1563 N N . VAL A 1 214 ? 34.609 0.708 5.772 1.00 25.06 202 VAL A N 1
ATOM 1564 C CA . VAL A 1 214 ? 33.614 1.698 6.112 1.00 24.50 202 VAL A CA 1
ATOM 1565 C C . VAL A 1 214 ? 34.302 2.841 6.834 1.00 24.02 202 VAL A C 1
ATOM 1566 O O . VAL A 1 214 ? 34.969 2.632 7.828 1.00 24.29 202 VAL A O 1
ATOM 1570 N N . PHE A 1 215 ? 34.076 4.057 6.360 1.00 24.21 203 PHE A N 1
ATOM 1571 C CA . PHE A 1 215 ? 34.650 5.272 6.946 1.00 23.39 203 PHE A CA 1
ATOM 1572 C C . PHE A 1 215 ? 33.598 5.970 7.761 1.00 23.66 203 PHE A C 1
ATOM 1573 O O . PHE A 1 215 ? 32.443 6.064 7.351 1.00 24.53 203 PHE A O 1
ATOM 1581 N N . HIS A 1 216 ? 33.975 6.459 8.927 1.00 23.66 204 HIS A N 1
ATOM 1582 C CA . HIS A 1 216 ? 33.041 7.275 9.723 1.00 23.87 204 HIS A CA 1
ATOM 1583 C C . HIS A 1 216 ? 33.717 8.467 10.387 1.00 22.97 204 HIS A C 1
ATOM 1584 O O . HIS A 1 216 ? 34.818 8.367 10.945 1.00 21.46 204 HIS A O 1
ATOM 1591 N N . HIS A 1 217 ? 32.999 9.579 10.368 1.00 23.50 205 HIS A N 1
ATOM 1592 C CA . HIS A 1 217 ? 33.449 10.813 11.011 1.00 24.29 205 HIS A CA 1
ATOM 1593 C C . HIS A 1 217 ? 33.594 10.684 12.528 1.00 23.79 205 HIS A C 1
ATOM 1594 O O . HIS A 1 217 ? 32.957 9.847 13.160 1.00 23.32 205 HIS A O 1
ATOM 1601 N N . CYS A 1 218 ? 34.474 11.490 13.111 1.00 24.63 206 CYS A N 1
ATOM 1602 C CA . CYS A 1 218 ? 34.789 11.400 14.564 1.00 24.53 206 CYS A CA 1
ATOM 1603 C C . CYS A 1 218 ? 33.616 11.784 15.479 1.00 25.36 206 CYS A C 1
ATOM 1604 O O . CYS A 1 218 ? 33.651 11.535 16.678 1.00 24.84 206 CYS A O 1
ATOM 1607 N N . ARG A 1 219 ? 32.592 12.395 14.904 1.00 26.38 207 ARG A N 1
ATOM 1608 C CA . ARG A 1 219 ? 31.343 12.717 15.616 1.00 26.90 207 ARG A CA 1
ATOM 1609 C C . ARG A 1 219 ? 30.190 11.822 15.300 1.00 25.21 207 ARG A C 1
ATOM 1610 O O . ARG A 1 219 ? 29.115 11.978 15.890 1.00 25.55 207 ARG A O 1
ATOM 1618 N N . THR A 1 220 ? 30.372 10.912 14.350 1.00 23.35 208 THR A N 1
ATOM 1619 C CA . THR A 1 220 ? 29.320 9.978 14.002 1.00 22.47 208 THR A CA 1
ATOM 1620 C C . THR A 1 220 ? 29.148 8.985 15.154 1.00 21.96 208 THR A C 1
ATOM 1621 O O . THR A 1 220 ? 30.107 8.328 15.576 1.00 21.24 208 THR A O 1
ATOM 1625 N N . VAL A 1 221 ? 27.928 8.903 15.665 1.00 22.13 209 VAL A N 1
ATOM 1626 C CA . VAL A 1 221 ? 27.599 7.948 16.692 1.00 22.24 209 VAL A CA 1
ATOM 1627 C C . VAL A 1 221 ? 27.585 6.556 16.056 1.00 22.95 209 VAL A C 1
ATOM 1628 O O . VAL A 1 221 ? 26.910 6.334 15.040 1.00 23.98 209 VAL A O 1
ATOM 1632 N N . HIS A 1 222 ? 28.269 5.620 16.693 1.00 22.79 210 HIS A N 1
ATOM 1633 C CA . HIS A 1 222 ? 28.313 4.276 16.197 1.00 23.16 210 HIS A CA 1
ATOM 1634 C C . HIS A 1 222 ? 28.456 3.237 17.300 1.00 22.81 210 HIS A C 1
ATOM 1635 O O . HIS A 1 222 ? 28.714 3.538 18.461 1.00 22.63 210 HIS A O 1
ATOM 1642 N N . MET A 1 223 ? 28.335 1.985 16.905 1.00 23.09 211 MET A N 1
ATOM 1643 C CA . MET A 1 223 ? 28.365 0.877 17.836 1.00 24.15 211 MET A CA 1
ATOM 1644 C C . MET A 1 223 ? 28.683 -0.409 17.062 1.00 23.31 211 MET A C 1
ATOM 1645 O O . MET A 1 223 ? 28.812 -0.363 15.853 1.00 22.88 211 MET A O 1
ATOM 1650 N N . ALA A 1 224 ? 28.770 -1.548 17.743 1.00 23.44 212 ALA A N 1
ATOM 1651 C CA . ALA A 1 224 ? 28.874 -2.835 17.045 1.00 24.67 212 ALA A CA 1
ATOM 1652 C C . ALA A 1 224 ? 28.152 -3.962 17.747 1.00 25.64 212 ALA A C 1
ATOM 1653 O O . ALA A 1 224 ? 28.037 -3.967 18.945 1.00 25.78 212 ALA A O 1
ATOM 1655 N N . GLU A 1 225 ? 27.717 -4.938 16.968 1.00 27.77 213 GLU A N 1
ATOM 1656 C CA . GLU A 1 225 ? 27.069 -6.151 17.484 1.00 29.49 213 GLU A CA 1
ATOM 1657 C C . GLU A 1 225 ? 28.030 -7.016 18.230 1.00 26.81 213 GLU A C 1
ATOM 1658 O O . GLU A 1 225 ? 29.222 -6.977 17.991 1.00 25.16 213 GLU A O 1
ATOM 1664 N N . ALA A 1 226 ? 27.495 -7.828 19.115 1.00 26.36 214 ALA A N 1
ATOM 1665 C CA . ALA A 1 226 ? 28.219 -9.000 19.611 1.00 26.37 214 ALA A CA 1
ATOM 1666 C C . ALA A 1 226 ? 28.522 -9.940 18.441 1.00 26.81 214 ALA A C 1
ATOM 1667 O O . ALA A 1 226 ? 27.794 -9.971 17.441 1.00 27.23 214 ALA A O 1
ATOM 1669 N N . ASN A 1 227 ? 29.573 -10.723 18.555 1.00 26.75 215 ASN A N 1
ATOM 1670 C CA . ASN A 1 227 ? 29.830 -11.762 17.574 1.00 27.16 215 ASN A CA 1
ATOM 1671 C C . ASN A 1 227 ? 29.231 -13.023 18.097 1.00 28.33 215 ASN A C 1
ATOM 1672 O O . ASN A 1 227 ? 29.751 -13.601 19.055 1.00 28.95 215 ASN A O 1
ATOM 1677 N N . THR A 1 228 ? 28.113 -13.435 17.486 1.00 29.50 216 THR A N 1
ATOM 1678 C CA . THR A 1 228 ? 27.408 -14.685 17.838 1.00 30.75 216 THR A CA 1
ATOM 1679 C C . THR A 1 228 ? 27.509 -15.693 16.722 1.00 31.95 216 THR A C 1
ATOM 1680 O O . THR A 1 228 ? 26.895 -16.746 16.786 1.00 32.55 216 THR A O 1
ATOM 1684 N N . SER A 1 229 ? 28.373 -15.421 15.748 1.00 32.72 217 SER A N 1
ATOM 1685 C CA . SER A 1 229 ? 28.681 -16.386 14.698 1.00 34.03 217 SER A CA 1
ATOM 1686 C C . SER A 1 229 ? 29.609 -17.508 15.217 1.00 35.34 217 SER A C 1
ATOM 1687 O O . SER A 1 229 ? 29.831 -17.655 16.414 1.00 33.79 217 SER A O 1
ATOM 1690 N N . ASP A 1 230 ? 30.150 -18.288 14.288 1.00 37.90 218 ASP A N 1
ATOM 1691 C CA . ASP A 1 230 ? 31.074 -19.350 14.620 1.00 41.03 218 ASP A CA 1
ATOM 1692 C C . ASP A 1 230 ? 32.520 -18.975 14.284 1.00 40.76 218 ASP A C 1
ATOM 1693 O O . ASP A 1 230 ? 33.433 -19.792 14.427 1.00 40.70 218 ASP A O 1
ATOM 1698 N N . SER A 1 231 ? 32.729 -17.744 13.820 1.00 39.37 219 SER A N 1
ATOM 1699 C CA . SER A 1 231 ? 34.045 -17.333 13.313 1.00 38.31 219 SER A CA 1
ATOM 1700 C C . SER A 1 231 ? 34.495 -16.016 13.900 1.00 35.87 219 SER A C 1
ATOM 1701 O O . SER A 1 231 ? 33.688 -15.103 14.110 1.00 34.87 219 SER A O 1
ATOM 1704 N N . VAL A 1 232 ? 35.800 -15.905 14.074 1.00 33.22 220 VAL A N 1
ATOM 1705 C CA . VAL A 1 232 ? 36.413 -14.705 14.542 1.00 31.59 220 VAL A CA 1
ATOM 1706 C C . VAL A 1 232 ? 36.092 -13.541 13.596 1.00 28.69 220 VAL A C 1
ATOM 1707 O O . VAL A 1 232 ? 36.095 -13.692 12.388 1.00 28.01 220 VAL A O 1
ATOM 1711 N N . ARG A 1 233 ? 35.888 -12.371 14.159 1.00 26.81 221 ARG A N 1
ATOM 1712 C CA . ARG A 1 233 ? 35.850 -11.127 13.355 1.00 26.00 221 ARG A CA 1
ATOM 1713 C C . ARG A 1 233 ? 37.114 -10.330 13.552 1.00 25.52 221 ARG A C 1
ATOM 1714 O O . ARG A 1 233 ? 37.499 -10.060 14.686 1.00 25.25 221 ARG A O 1
ATOM 1722 N N . MET A 1 234 ? 37.744 -9.895 12.475 1.00 25.65 222 MET A N 1
ATOM 1723 C CA . MET A 1 234 ? 38.887 -8.987 12.619 1.00 25.25 222 MET A CA 1
ATOM 1724 C C . MET A 1 234 ? 38.712 -7.799 11.722 1.00 24.36 222 MET A C 1
ATOM 1725 O O . MET A 1 234 ? 38.605 -7.938 10.512 1.00 24.00 222 MET A O 1
ATOM 1730 N N . ALA A 1 235 ? 38.740 -6.615 12.329 1.00 23.93 223 ALA A N 1
ATOM 1731 C CA . ALA A 1 235 ? 38.907 -5.396 11.568 1.00 23.97 223 ALA A CA 1
ATOM 1732 C C . ALA A 1 235 ? 40.190 -4.672 11.995 1.00 24.22 223 ALA A C 1
ATOM 1733 O O . ALA A 1 235 ? 40.784 -4.979 13.038 1.00 24.08 223 ALA A O 1
ATOM 1735 N N . HIS A 1 236 ? 40.576 -3.679 11.192 1.00 24.31 224 HIS A N 1
ATOM 1736 C CA . HIS A 1 236 ? 41.659 -2.783 11.528 1.00 24.21 224 HIS A CA 1
ATOM 1737 C C . HIS A 1 236 ? 41.142 -1.367 11.428 1.00 24.31 224 HIS A C 1
ATOM 1738 O O . HIS A 1 236 ? 40.744 -0.921 10.364 1.00 25.75 224 HIS A O 1
ATOM 1745 N N . GLY A 1 237 ? 41.152 -0.649 12.546 1.00 24.55 225 GLY A N 1
ATOM 1746 C CA . GLY A 1 237 ? 40.625 0.695 12.587 1.00 25.08 225 GLY A CA 1
ATOM 1747 C C . GLY A 1 237 ? 41.767 1.674 12.480 1.00 24.84 225 GLY A C 1
ATOM 1748 O O . GLY A 1 237 ? 42.685 1.630 13.271 1.00 26.66 225 GLY A O 1
ATOM 1749 N N . VAL A 1 238 ? 41.710 2.564 11.511 1.00 24.31 226 VAL A N 1
ATOM 1750 C CA . VAL A 1 238 ? 42.748 3.576 11.365 1.00 24.62 226 VAL A CA 1
ATOM 1751 C C . VAL A 1 238 ? 42.163 4.977 11.605 1.00 24.19 226 VAL A C 1
ATOM 1752 O O . VAL A 1 238 ? 41.241 5.366 10.897 1.00 24.27 226 VAL A O 1
ATOM 1756 N N . VAL A 1 239 ? 42.732 5.748 12.541 1.00 23.65 227 VAL A N 1
ATOM 1757 C CA . VAL A 1 239 ? 42.218 7.100 12.795 1.00 22.46 227 VAL A CA 1
ATOM 1758 C C . VAL A 1 239 ? 43.081 8.079 12.053 1.00 22.92 227 VAL A C 1
ATOM 1759 O O . VAL A 1 239 ? 44.294 8.146 12.283 1.00 24.21 227 VAL A O 1
ATOM 1763 N N . TYR A 1 240 ? 42.480 8.774 11.100 1.00 22.63 228 TYR A N 1
ATOM 1764 C CA . TYR A 1 240 ? 43.132 9.839 10.346 1.00 22.98 228 TYR A CA 1
ATOM 1765 C C . TYR A 1 240 ? 42.681 11.179 10.939 1.00 23.32 228 TYR A C 1
ATOM 1766 O O . TYR A 1 240 ? 41.504 11.533 10.856 1.00 23.13 228 TYR A O 1
ATOM 1775 N N . MET A 1 241 ? 43.612 11.889 11.569 1.00 23.59 229 MET A N 1
ATOM 1776 C CA . MET A 1 241 ? 43.292 13.109 12.242 1.00 23.98 229 MET A CA 1
ATOM 1777 C C . MET A 1 241 ? 43.586 14.300 11.365 1.00 25.57 229 MET A C 1
ATOM 1778 O O . MET A 1 241 ? 44.353 14.221 10.416 1.00 26.87 229 MET A O 1
ATOM 1783 N N . ASP A 1 242 ? 42.987 15.418 11.699 1.00 26.94 230 ASP A N 1
ATOM 1784 C CA . ASP A 1 242 ? 43.331 16.687 11.095 1.00 28.92 230 ASP A CA 1
ATOM 1785 C C . ASP A 1 242 ? 44.853 16.890 11.185 1.00 29.35 230 ASP A C 1
ATOM 1786 O O . ASP A 1 242 ? 45.475 16.619 12.230 1.00 28.84 230 ASP A O 1
ATOM 1791 N N . ALA A 1 243 ? 45.455 17.371 10.102 1.00 29.77 231 ALA A N 1
ATOM 1792 C CA . ALA A 1 243 ? 46.916 17.465 10.018 1.00 30.62 231 ALA A CA 1
ATOM 1793 C C . ALA A 1 243 ? 47.569 18.438 11.007 1.00 32.19 231 ALA A C 1
ATOM 1794 O O . ALA A 1 243 ? 48.789 18.408 11.203 1.00 32.46 231 ALA A O 1
ATOM 1796 N N . ASP A 1 244 ? 46.772 19.312 11.604 1.00 33.33 232 ASP A N 1
ATOM 1797 C CA . ASP A 1 244 ? 47.267 20.298 12.580 1.00 34.89 232 ASP A CA 1
ATOM 1798 C C . ASP A 1 244 ? 46.716 19.993 13.975 1.00 33.74 232 ASP A C 1
ATOM 1799 O O . ASP A 1 244 ? 46.748 20.839 14.859 1.00 36.17 232 ASP A O 1
ATOM 1804 N N . ALA A 1 245 ? 46.271 18.768 14.203 1.00 31.29 233 ALA A N 1
ATOM 1805 C CA . ALA A 1 245 ? 45.826 18.344 15.538 1.00 29.80 233 ALA A CA 1
ATOM 1806 C C . ALA A 1 245 ? 46.879 18.469 16.618 1.00 29.66 233 ALA A C 1
ATOM 1807 O O . ALA A 1 245 ? 48.064 18.246 16.370 1.00 30.91 233 ALA A O 1
ATOM 1809 N N . THR A 1 246 ? 46.440 18.868 17.812 1.00 29.22 234 THR A N 1
ATOM 1810 C CA . THR A 1 246 ? 47.312 19.032 18.962 1.00 29.12 234 THR A CA 1
ATOM 1811 C C . THR A 1 246 ? 46.871 18.168 20.123 1.00 28.38 234 THR A C 1
ATOM 1812 O O . THR A 1 246 ? 45.722 17.668 20.138 1.00 26.96 234 THR A O 1
ATOM 1816 N N . TYR A 1 247 ? 47.774 17.996 21.105 1.00 28.46 235 TYR A N 1
ATOM 1817 C CA . TYR A 1 247 ? 47.563 17.062 22.227 1.00 28.21 235 TYR A CA 1
ATOM 1818 C C . TYR A 1 247 ? 46.701 17.671 23.356 1.00 29.50 235 TYR A C 1
ATOM 1819 O O . TYR A 1 247 ? 46.862 18.819 23.757 1.00 29.78 235 TYR A O 1
ATOM 1828 N N . ARG A 1 248 ? 45.705 16.899 23.758 1.00 30.16 236 ARG A N 1
ATOM 1829 C CA . ARG A 1 248 ? 44.804 17.296 24.847 1.00 32.23 236 ARG A CA 1
ATOM 1830 C C . ARG A 1 248 ? 44.659 16.155 25.830 1.00 30.57 236 ARG A C 1
ATOM 1831 O O . ARG A 1 248 ? 44.171 15.086 25.424 1.00 29.72 236 ARG A O 1
ATOM 1839 N N . PRO A 1 249 ? 45.057 16.369 27.086 1.00 30.49 237 PRO A N 1
ATOM 1840 C CA . PRO A 1 249 ? 45.083 15.271 28.030 1.00 30.69 237 PRO A CA 1
ATOM 1841 C C . PRO A 1 249 ? 43.723 14.659 28.238 1.00 30.68 237 PRO A C 1
ATOM 1842 O O . PRO A 1 249 ? 42.704 15.358 28.253 1.00 30.45 237 PRO A O 1
ATOM 1846 N N . GLY A 1 250 ? 43.718 13.345 28.314 1.00 30.57 238 GLY A N 1
ATOM 1847 C CA . GLY A 1 250 ? 42.467 12.634 28.436 1.00 31.16 238 GLY A CA 1
ATOM 1848 C C . GLY A 1 250 ? 42.672 11.178 28.644 1.00 30.05 238 GLY A C 1
ATOM 1849 O O . GLY A 1 250 ? 43.807 10.707 28.778 1.00 26.99 238 GLY A O 1
ATOM 1850 N N . VAL A 1 251 ? 41.535 10.480 28.606 1.00 30.11 239 VAL A N 1
ATOM 1851 C CA . VAL A 1 251 ? 41.536 9.070 28.800 1.00 31.57 239 VAL A CA 1
ATOM 1852 C C . VAL A 1 251 ? 42.278 8.703 27.488 1.00 32.43 239 VAL A C 1
ATOM 1853 O O . VAL A 1 251 ? 42.306 9.513 26.529 1.00 35.34 239 VAL A O 1
ATOM 1857 N N . GLN A 1 252 ? 42.860 7.527 27.429 1.00 32.04 240 GLN A N 1
ATOM 1858 C CA . GLN A 1 252 ? 43.578 7.035 26.255 1.00 31.93 240 GLN A CA 1
ATOM 1859 C C . GLN A 1 252 ? 44.841 7.767 25.798 1.00 30.34 240 GLN A C 1
ATOM 1860 O O . GLN A 1 252 ? 45.174 7.712 24.596 1.00 30.61 240 GLN A O 1
ATOM 1866 N N . ASP A 1 253 ? 45.558 8.419 26.710 1.00 29.18 241 ASP A N 1
ATOM 1867 C CA . ASP A 1 253 ? 46.727 9.209 26.313 1.00 27.97 241 ASP A CA 1
ATOM 1868 C C . ASP A 1 253 ? 48.040 8.692 26.859 1.00 28.49 241 ASP A C 1
ATOM 1869 O O . ASP A 1 253 ? 49.084 9.360 26.738 1.00 28.69 241 ASP A O 1
ATOM 1874 N N . GLY A 1 254 ? 48.018 7.482 27.407 1.00 29.14 242 GLY A N 1
ATOM 1875 C CA . GLY A 1 254 ? 49.212 6.906 28.065 1.00 30.99 242 GLY A CA 1
ATOM 1876 C C . GLY A 1 254 ? 50.463 6.862 27.207 1.00 31.08 242 GLY A C 1
ATOM 1877 O O . GLY A 1 254 ? 51.585 7.078 27.685 1.00 34.85 242 GLY A O 1
ATOM 1878 N N . HIS A 1 255 ? 50.265 6.602 25.934 1.00 30.40 243 HIS A N 1
ATOM 1879 C CA . HIS A 1 255 ? 51.370 6.543 24.961 1.00 30.96 243 HIS A CA 1
ATOM 1880 C C . HIS A 1 255 ? 51.877 7.914 24.484 1.00 30.70 243 HIS A C 1
ATOM 1881 O O . HIS A 1 255 ? 52.732 7.995 23.630 1.00 30.45 243 HIS A O 1
ATOM 1888 N N . LEU A 1 256 ? 51.315 8.993 25.019 1.00 31.33 244 LEU A N 1
ATOM 1889 C CA . LEU A 1 256 ? 51.694 10.365 24.631 1.00 31.52 244 LEU A CA 1
ATOM 1890 C C . LEU A 1 256 ? 52.405 11.103 25.759 1.00 32.66 244 LEU A C 1
ATOM 1891 O O . LEU A 1 256 ? 52.471 12.319 25.764 1.00 33.48 244 LEU A O 1
ATOM 1896 N N . SER A 1 257 ? 53.012 10.364 26.676 1.00 33.49 245 SER A N 1
ATOM 1897 C CA . SER A 1 257 ? 53.729 10.957 27.798 1.00 35.74 245 SER A CA 1
ATOM 1898 C C . SER A 1 257 ? 54.833 11.932 27.402 1.00 37.66 245 SER A C 1
ATOM 1899 O O . SER A 1 257 ? 55.154 12.843 28.161 1.00 39.06 245 SER A O 1
ATOM 1902 N N . ARG A 1 258 ? 55.424 11.744 26.233 1.00 38.94 246 ARG A N 1
ATOM 1903 C CA . ARG A 1 258 ? 56.537 12.626 25.799 1.00 42.21 246 ARG A CA 1
ATOM 1904 C C . ARG A 1 258 ? 56.026 14.009 25.396 1.00 40.99 246 ARG A C 1
ATOM 1905 O O . ARG A 1 258 ? 56.795 14.928 25.257 1.00 42.64 246 ARG A O 1
ATOM 1913 N N . LEU A 1 259 ? 54.714 14.165 25.227 1.00 39.39 247 LEU A N 1
ATOM 1914 C CA . LEU A 1 259 ? 54.156 15.452 24.769 1.00 39.07 247 LEU A CA 1
ATOM 1915 C C . LEU A 1 259 ? 53.620 16.328 25.905 1.00 39.90 247 LEU A C 1
ATOM 1916 O O . LEU A 1 259 ? 53.220 15.834 26.953 1.00 39.30 247 LEU A O 1
ATOM 1921 N N . SER A 1 260 ? 53.613 17.629 25.663 1.00 40.55 248 SER A N 1
ATOM 1922 C CA . SER A 1 260 ? 52.961 18.589 26.548 1.00 41.14 248 SER A CA 1
ATOM 1923 C C . SER A 1 260 ? 51.638 19.046 25.937 1.00 40.44 248 SER A C 1
ATOM 1924 O O . SER A 1 260 ? 51.496 19.099 24.714 1.00 39.42 248 SER A O 1
ATOM 1927 N N . PRO A 1 261 ? 50.668 19.414 26.781 1.00 41.52 249 PRO A N 1
ATOM 1928 C CA . PRO A 1 261 ? 49.392 19.916 26.262 1.00 40.81 249 PRO A CA 1
ATOM 1929 C C . PRO A 1 261 ? 49.544 21.009 25.216 1.00 40.39 249 PRO A C 1
ATOM 1930 O O . PRO A 1 261 ? 50.346 21.937 25.412 1.00 42.93 249 PRO A O 1
ATOM 1934 N N . GLY A 1 262 ? 48.809 20.889 24.115 1.00 37.51 250 GLY A N 1
ATOM 1935 C CA . GLY A 1 262 ? 48.886 21.859 23.037 1.00 37.81 250 GLY A CA 1
ATOM 1936 C C . GLY A 1 262 ? 49.972 21.577 22.005 1.00 37.62 250 GLY A C 1
ATOM 1937 O O . GLY A 1 262 ? 50.020 22.218 20.968 1.00 37.85 250 GLY A O 1
ATOM 1938 N N . ASP A 1 263 ? 50.876 20.641 22.305 1.00 37.43 251 ASP A N 1
ATOM 1939 C CA . ASP A 1 263 ? 51.895 20.259 21.353 1.00 37.18 251 ASP A CA 1
ATOM 1940 C C . ASP A 1 263 ? 51.253 19.632 20.109 1.00 34.93 251 ASP A C 1
ATOM 1941 O O . ASP A 1 263 ? 50.331 18.844 20.203 1.00 32.96 251 ASP A O 1
ATOM 1946 N N . PRO A 1 264 ? 51.808 19.959 18.931 1.00 35.45 252 PRO A N 1
ATOM 1947 C CA . PRO A 1 264 ? 51.315 19.327 17.748 1.00 34.75 252 PRO A CA 1
ATOM 1948 C C . PRO A 1 264 ? 51.775 17.873 17.690 1.00 34.15 252 PRO A C 1
ATOM 1949 O O . PRO A 1 264 ? 52.844 17.558 18.191 1.00 34.48 252 PRO A O 1
ATOM 1953 N N . LEU A 1 265 ? 50.962 17.025 17.071 1.00 33.10 253 LEU A N 1
ATOM 1954 C CA . LEU A 1 265 ? 51.333 15.649 16.806 1.00 33.32 253 LEU A CA 1
ATOM 1955 C C . LEU A 1 265 ? 51.865 15.567 15.383 1.00 34.50 253 LEU A C 1
ATOM 1956 O O . LEU A 1 265 ? 51.135 15.684 14.410 1.00 35.58 253 LEU A O 1
ATOM 1961 N N . GLU A 1 266 ? 53.154 15.326 15.269 1.00 36.51 254 GLU A N 1
ATOM 1962 C CA . GLU A 1 266 ? 53.850 15.464 13.986 1.00 38.52 254 GLU A CA 1
ATOM 1963 C C . GLU A 1 266 ? 55.042 14.506 13.958 1.00 39.12 254 GLU A C 1
ATOM 1964 O O . GLU A 1 266 ? 55.249 13.701 14.902 1.00 40.19 254 GLU A O 1
ATOM 1970 N N . GLY A 1 267 ? 55.775 14.487 12.860 1.00 41.03 255 GLY A N 1
ATOM 1971 C CA . GLY A 1 267 ? 56.924 13.576 12.744 1.00 42.08 255 GLY A CA 1
ATOM 1972 C C . GLY A 1 267 ? 56.536 12.161 12.320 1.00 41.20 255 GLY A C 1
ATOM 1973 O O . GLY A 1 267 ? 55.416 11.905 11.857 1.00 40.71 255 GLY A O 1
ATOM 1974 N N . GLU A 1 268 ? 57.457 11.233 12.516 1.00 41.73 256 GLU A N 1
ATOM 1975 C CA . GLU A 1 268 ? 57.350 9.905 11.919 1.00 43.62 256 GLU A CA 1
ATOM 1976 C C . GLU A 1 268 ? 56.253 9.050 12.508 1.00 38.34 256 GLU A C 1
ATOM 1977 O O . GLU A 1 268 ? 55.742 8.179 11.819 1.00 40.14 256 GLU A O 1
ATOM 1983 N N . LEU A 1 269 ? 55.908 9.272 13.769 1.00 36.13 257 LEU A N 1
ATOM 1984 C CA . LEU A 1 269 ? 54.819 8.507 14.389 1.00 35.77 257 LEU A CA 1
ATOM 1985 C C . LEU A 1 269 ? 53.413 8.971 13.962 1.00 31.30 257 LEU A C 1
ATOM 1986 O O . LEU A 1 269 ? 52.467 8.244 14.106 1.00 28.85 257 LEU A O 1
ATOM 1991 N N . PHE A 1 270 ? 53.323 10.154 13.383 1.00 29.63 258 PHE A N 1
ATOM 1992 C CA . PHE A 1 270 ? 52.061 10.712 12.959 1.00 27.53 258 PHE A CA 1
ATOM 1993 C C . PHE A 1 270 ? 52.181 11.226 11.523 1.00 27.68 258 PHE A C 1
ATOM 1994 O O . PHE A 1 270 ? 52.054 12.414 11.256 1.00 28.11 258 PHE A O 1
ATOM 2002 N N . PRO A 1 271 ? 52.407 10.323 10.566 1.00 27.74 259 PRO A N 1
ATOM 2003 C CA . PRO A 1 271 ? 52.805 10.744 9.222 1.00 28.44 259 PRO A CA 1
ATOM 2004 C C . PRO A 1 271 ? 51.666 11.337 8.417 1.00 28.80 259 PRO A C 1
ATOM 2005 O O . PRO A 1 271 ? 50.508 10.929 8.567 1.00 27.70 259 PRO A O 1
ATOM 2009 N N . LEU A 1 272 ? 52.016 12.309 7.589 1.00 30.63 260 LEU A N 1
ATOM 2010 C CA . LEU A 1 272 ? 51.088 12.958 6.679 1.00 31.79 260 LEU A CA 1
ATOM 2011 C C . LEU A 1 272 ? 50.589 11.989 5.636 1.00 32.87 260 LEU A C 1
ATOM 2012 O O . LEU A 1 272 ? 51.349 11.205 5.121 1.00 32.99 260 LEU A O 1
ATOM 2017 N N . VAL A 1 273 ? 49.288 12.081 5.339 1.00 33.52 261 VAL A N 1
ATOM 2018 C CA . VAL A 1 273 ? 48.700 11.379 4.225 1.00 34.71 261 VAL A CA 1
ATOM 2019 C C . VAL A 1 273 ? 48.947 12.180 2.963 1.00 37.66 261 VAL A C 1
ATOM 2020 O O . VAL A 1 273 ? 48.599 13.359 2.902 1.00 38.69 261 VAL A O 1
ATOM 2024 N N . THR A 1 274 ? 49.553 11.535 1.970 1.00 40.13 262 THR A N 1
ATOM 2025 C CA . THR A 1 274 ? 49.851 12.143 0.685 1.00 43.84 262 THR A CA 1
ATOM 2026 C C . THR A 1 274 ? 49.141 11.277 -0.376 1.00 46.32 262 THR A C 1
ATOM 2027 O O . THR A 1 274 ? 48.292 11.753 -1.116 1.00 52.63 262 THR A O 1
ATOM 2031 N N . GLY B 1 17 ? 46.960 36.996 56.851 1.00 64.13 5 GLY B N 1
ATOM 2032 C CA . GLY B 1 17 ? 47.211 35.534 56.670 1.00 63.10 5 GLY B CA 1
ATOM 2033 C C . GLY B 1 17 ? 48.671 35.060 56.721 1.00 61.76 5 GLY B C 1
ATOM 2034 O O . GLY B 1 17 ? 48.907 33.878 57.038 1.00 64.42 5 GLY B O 1
ATOM 2035 N N . GLY B 1 18 ? 49.644 35.946 56.410 1.00 55.34 6 GLY B N 1
ATOM 2036 C CA . GLY B 1 18 ? 51.076 35.567 56.225 1.00 50.53 6 GLY B CA 1
ATOM 2037 C C . GLY B 1 18 ? 51.574 35.475 54.785 1.00 45.06 6 GLY B C 1
ATOM 2038 O O . GLY B 1 18 ? 50.793 35.422 53.840 1.00 44.16 6 GLY B O 1
ATOM 2039 N N . PRO B 1 19 ? 52.891 35.465 54.590 1.00 42.59 7 PRO B N 1
ATOM 2040 C CA . PRO B 1 19 ? 53.414 35.461 53.216 1.00 39.64 7 PRO B CA 1
ATOM 2041 C C . PRO B 1 19 ? 53.074 34.199 52.452 1.00 38.18 7 PRO B C 1
ATOM 2042 O O . PRO B 1 19 ? 53.013 33.124 53.031 1.00 38.64 7 PRO B O 1
ATOM 2046 N N . THR B 1 20 ? 52.866 34.321 51.146 1.00 35.66 8 THR B N 1
ATOM 2047 C CA . THR B 1 20 ? 52.780 33.133 50.291 1.00 34.91 8 THR B CA 1
ATOM 2048 C C . THR B 1 20 ? 54.151 32.857 49.678 1.00 34.69 8 THR B C 1
ATOM 2049 O O . THR B 1 20 ? 54.772 33.742 49.081 1.00 33.63 8 THR B O 1
ATOM 2053 N N . THR B 1 21 ? 54.592 31.615 49.792 1.00 35.42 9 THR B N 1
ATOM 2054 C CA . THR B 1 21 ? 55.877 31.184 49.277 1.00 35.61 9 THR B CA 1
ATOM 2055 C C . THR B 1 21 ? 55.666 30.050 48.272 1.00 35.29 9 THR B C 1
ATOM 2056 O O . THR B 1 21 ? 54.574 29.477 48.194 1.00 34.89 9 THR B O 1
ATOM 2060 N N . ALA B 1 22 ? 56.728 29.671 47.572 1.00 34.38 10 ALA B N 1
ATOM 2061 C CA . ALA B 1 22 ? 56.657 28.520 46.684 1.00 35.15 10 ALA B CA 1
ATOM 2062 C C . ALA B 1 22 ? 56.325 27.236 47.423 1.00 38.27 10 ALA B C 1
ATOM 2063 O O . ALA B 1 22 ? 55.646 26.357 46.888 1.00 39.93 10 ALA B O 1
ATOM 2065 N N . GLU B 1 23 ? 56.804 27.124 48.654 1.00 41.36 11 GLU B N 1
ATOM 2066 C CA . GLU B 1 23 ? 56.607 25.901 49.462 1.00 45.80 11 GLU B CA 1
ATOM 2067 C C . GLU B 1 23 ? 55.173 25.782 50.010 1.00 44.10 11 GLU B C 1
ATOM 2068 O O . GLU B 1 23 ? 54.625 24.687 50.022 1.00 44.81 11 GLU B O 1
ATOM 2074 N N . ASN B 1 24 ? 54.569 26.902 50.427 1.00 40.51 12 ASN B N 1
ATOM 2075 C CA . ASN B 1 24 ? 53.243 26.852 51.050 1.00 40.00 12 ASN B CA 1
ATOM 2076 C C . ASN B 1 24 ? 52.071 27.150 50.086 1.00 37.97 12 ASN B C 1
ATOM 2077 O O . ASN B 1 24 ? 50.924 27.122 50.467 1.00 38.73 12 ASN B O 1
ATOM 2082 N N . LEU B 1 25 ? 52.379 27.431 48.836 1.00 35.85 13 LEU B N 1
ATOM 2083 C CA . LEU B 1 25 ? 51.378 27.611 47.808 1.00 34.18 13 LEU B CA 1
ATOM 2084 C C . LEU B 1 25 ? 50.390 26.436 47.785 1.00 35.87 13 LEU B C 1
ATOM 2085 O O . LEU B 1 25 ? 50.794 25.292 47.714 1.00 36.19 13 LEU B O 1
ATOM 2090 N N . SER B 1 26 ? 49.086 26.744 47.847 1.00 36.51 14 SER B N 1
ATOM 2091 C CA . SER B 1 26 ? 48.053 25.700 47.933 1.00 38.90 14 SER B CA 1
ATOM 2092 C C . SER B 1 26 ? 47.787 25.033 46.596 1.00 39.46 14 SER B C 1
ATOM 2093 O O . SER B 1 26 ? 47.931 25.634 45.536 1.00 37.46 14 SER B O 1
ATOM 2096 N N . LYS B 1 27 ? 47.452 23.764 46.667 1.00 43.57 15 LYS B N 1
ATOM 2097 C CA . LYS B 1 27 ? 47.009 23.016 45.507 1.00 46.59 15 LYS B CA 1
ATOM 2098 C C . LYS B 1 27 ? 45.799 23.684 44.859 1.00 45.13 15 LYS B C 1
ATOM 2099 O O . LYS B 1 27 ? 45.647 23.604 43.656 1.00 44.97 15 LYS B O 1
ATOM 2105 N N . GLU B 1 28 ? 44.973 24.346 45.651 1.00 45.03 16 GLU B N 1
ATOM 2106 C CA . GLU B 1 28 ? 43.794 25.053 45.147 1.00 45.53 16 GLU B CA 1
ATOM 2107 C C . GLU B 1 28 ? 44.176 26.239 44.265 1.00 39.76 16 GLU B C 1
ATOM 2108 O O . GLU B 1 28 ? 43.591 26.493 43.225 1.00 36.72 16 GLU B O 1
ATOM 2114 N N . ALA B 1 29 ? 45.192 26.965 44.692 1.00 37.66 17 ALA B N 1
ATOM 2115 C CA . ALA B 1 29 ? 45.710 28.047 43.885 1.00 34.50 17 ALA B CA 1
ATOM 2116 C C . ALA B 1 29 ? 46.253 27.540 42.535 1.00 32.79 17 ALA B C 1
ATOM 2117 O O . ALA B 1 29 ? 46.075 28.179 41.499 1.00 31.61 17 ALA B O 1
ATOM 2119 N N . VAL B 1 30 ? 46.939 26.408 42.542 1.00 32.78 18 VAL B N 1
ATOM 2120 C CA . VAL B 1 30 ? 47.469 25.848 41.293 1.00 32.25 18 VAL B CA 1
ATOM 2121 C C . VAL B 1 30 ? 46.320 25.415 40.379 1.00 33.14 18 VAL B C 1
ATOM 2122 O O . VAL B 1 30 ? 46.334 25.678 39.175 1.00 30.93 18 VAL B O 1
ATOM 2126 N N . ARG B 1 31 ? 45.325 24.750 40.957 1.00 35.49 19 ARG B N 1
ATOM 2127 C CA . ARG B 1 31 ? 44.173 24.320 40.185 1.00 38.26 19 ARG B CA 1
ATOM 2128 C C . ARG B 1 31 ? 43.429 25.533 39.620 1.00 34.94 19 ARG B C 1
ATOM 2129 O O . ARG B 1 31 ? 42.967 25.516 38.489 1.00 33.78 19 ARG B O 1
ATOM 2137 N N . PHE B 1 32 ? 43.326 26.593 40.406 1.00 32.34 20 PHE B N 1
ATOM 2138 C CA . PHE B 1 32 ? 42.631 27.785 39.957 1.00 30.26 20 PHE B CA 1
ATOM 2139 C C . PHE B 1 32 ? 43.317 28.326 38.732 1.00 28.77 20 PHE B C 1
ATOM 2140 O O . PHE B 1 32 ? 42.661 28.662 37.735 1.00 29.28 20 PHE B O 1
ATOM 2148 N N . TYR B 1 33 ? 44.634 28.451 38.812 1.00 27.35 21 TYR B N 1
ATOM 2149 C CA . TYR B 1 33 ? 45.427 28.888 37.688 1.00 25.94 21 TYR B CA 1
ATOM 2150 C C . TYR B 1 33 ? 45.181 28.014 36.463 1.00 27.26 21 TYR B C 1
ATOM 2151 O O . TYR B 1 33 ? 45.023 28.524 35.387 1.00 26.67 21 TYR B O 1
ATOM 2160 N N . ARG B 1 34 ? 45.247 26.702 36.595 1.00 29.71 22 ARG B N 1
ATOM 2161 C CA . ARG B 1 34 ? 45.161 25.830 35.418 1.00 32.25 22 ARG B CA 1
ATOM 2162 C C . ARG B 1 34 ? 43.777 25.919 34.755 1.00 32.52 22 ARG B C 1
ATOM 2163 O O . ARG B 1 34 ? 43.682 25.849 33.539 1.00 32.73 22 ARG B O 1
ATOM 2171 N N . GLU B 1 35 ? 42.724 26.066 35.553 1.00 32.66 23 GLU B N 1
ATOM 2172 C CA . GLU B 1 35 ? 41.353 26.122 35.033 1.00 33.76 23 GLU B CA 1
ATOM 2173 C C . GLU B 1 35 ? 40.963 27.513 34.530 1.00 31.15 23 GLU B C 1
ATOM 2174 O O . GLU B 1 35 ? 40.322 27.641 33.495 1.00 29.71 23 GLU B O 1
ATOM 2180 N N . GLN B 1 36 ? 41.385 28.540 35.267 1.00 28.71 24 GLN B N 1
ATOM 2181 C CA . GLN B 1 36 ? 40.961 29.913 34.971 1.00 27.24 24 GLN B CA 1
ATOM 2182 C C . GLN B 1 36 ? 41.915 30.676 34.060 1.00 25.18 24 GLN B C 1
ATOM 2183 O O . GLN B 1 36 ? 41.502 31.613 33.401 1.00 24.29 24 GLN B O 1
ATOM 2189 N N . GLY B 1 37 ? 43.196 30.292 34.051 1.00 24.78 25 GLY B N 1
ATOM 2190 C CA . GLY B 1 37 ? 44.216 30.968 33.219 1.00 23.75 25 GLY B CA 1
ATOM 2191 C C . GLY B 1 37 ? 44.933 32.146 33.879 1.00 22.55 25 GLY B C 1
ATOM 2192 O O . GLY B 1 37 ? 45.766 32.796 33.273 1.00 21.37 25 GLY B O 1
ATOM 2193 N N . TYR B 1 38 ? 44.575 32.423 35.114 1.00 22.33 26 TYR B N 1
ATOM 2194 C CA . TYR B 1 38 ? 45.217 33.446 35.891 1.00 21.87 26 TYR B CA 1
ATOM 2195 C C . TYR B 1 38 ? 45.048 33.078 37.353 1.00 22.55 26 TYR B C 1
ATOM 2196 O O . TYR B 1 38 ? 44.172 32.248 37.716 1.00 24.62 26 TYR B O 1
ATOM 2205 N N . VAL B 1 39 ? 45.881 33.642 38.221 1.00 21.85 27 VAL B N 1
ATOM 2206 C CA . VAL B 1 39 ? 45.668 33.509 39.669 1.00 21.85 27 VAL B CA 1
ATOM 2207 C C . VAL B 1 39 ? 46.330 34.624 40.449 1.00 21.71 27 VAL B C 1
ATOM 2208 O O . VAL B 1 39 ? 47.479 35.010 40.167 1.00 20.68 27 VAL B O 1
ATOM 2212 N N . HIS B 1 40 ? 45.616 35.083 41.477 1.00 22.63 28 HIS B N 1
ATOM 2213 C CA . HIS B 1 40 ? 46.085 36.137 42.383 1.00 23.01 28 HIS B CA 1
ATOM 2214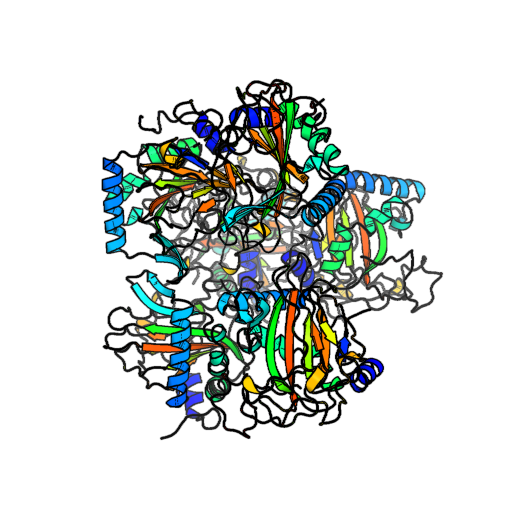 C C . HIS B 1 40 ? 46.748 35.529 43.584 1.00 23.65 28 HIS B C 1
ATOM 2215 O O . HIS B 1 40 ? 46.131 34.798 44.333 1.00 24.79 28 HIS B O 1
ATOM 2222 N N . ILE B 1 41 ? 48.039 35.794 43.747 1.00 23.65 29 ILE B N 1
ATOM 2223 C CA . ILE B 1 41 ? 48.783 35.282 44.895 1.00 24.80 29 ILE B CA 1
ATOM 2224 C C . ILE B 1 41 ? 49.166 36.418 45.819 1.00 25.29 29 ILE B C 1
ATOM 2225 O O . ILE B 1 41 ? 49.974 37.271 45.447 1.00 26.33 29 ILE B O 1
ATOM 2230 N N . PRO B 1 42 ? 48.636 36.431 47.037 1.00 26.65 30 PRO B N 1
ATOM 2231 C CA . PRO B 1 42 ? 48.937 37.641 47.841 1.00 27.15 30 PRO B CA 1
ATOM 2232 C C . PRO B 1 42 ? 50.208 37.506 48.694 1.00 28.35 30 PRO B C 1
ATOM 2233 O O . PRO B 1 42 ? 50.634 36.378 49.021 1.00 28.79 30 PRO B O 1
ATOM 2237 N N . ARG B 1 43 ? 50.769 38.658 49.047 1.00 27.99 31 ARG B N 1
ATOM 2238 C CA . ARG B 1 43 ? 51.842 38.761 49.998 1.00 29.93 31 ARG B CA 1
ATOM 2239 C C . ARG B 1 43 ? 53.055 37.898 49.610 1.00 30.51 31 ARG B C 1
ATOM 2240 O O . ARG B 1 43 ? 53.551 37.106 50.402 1.00 32.36 31 ARG B O 1
ATOM 2248 N N . VAL B 1 44 ? 53.540 38.063 48.386 1.00 29.47 32 VAL B N 1
ATOM 2249 C CA . VAL B 1 44 ? 54.740 37.347 47.963 1.00 30.92 32 VAL B CA 1
ATOM 2250 C C . VAL B 1 44 ? 56.007 38.119 48.400 1.00 31.79 32 VAL B C 1
ATOM 2251 O O . VAL B 1 44 ? 56.962 37.518 48.908 1.00 36.68 32 VAL B O 1
ATOM 2255 N N . LEU B 1 45 ? 56.002 39.429 48.183 1.00 29.54 33 LEU B N 1
ATOM 2256 C CA . LEU B 1 45 ? 57.053 40.338 48.614 1.00 29.29 33 LEU B CA 1
ATOM 2257 C C . LEU B 1 45 ? 56.675 41.100 49.858 1.00 30.29 33 LEU B C 1
ATOM 2258 O O . LEU B 1 45 ? 55.526 41.535 50.008 1.00 29.94 33 LEU B O 1
ATOM 2263 N N . SER B 1 46 ? 57.658 41.305 50.729 1.00 31.33 34 SER B N 1
ATOM 2264 C CA . SER B 1 46 ? 57.483 42.067 51.960 1.00 33.06 34 SER B CA 1
ATOM 2265 C C . SER B 1 46 ? 57.477 43.554 51.645 1.00 33.38 34 SER B C 1
ATOM 2266 O O . SER B 1 46 ? 57.847 43.960 50.547 1.00 31.93 34 SER B O 1
ATOM 2269 N N . GLU B 1 47 ? 57.060 44.350 52.611 1.00 35.90 35 GLU B N 1
ATOM 2270 C CA . GLU B 1 47 ? 57.040 45.798 52.467 1.00 38.44 35 GLU B CA 1
ATOM 2271 C C . GLU B 1 47 ? 58.440 46.330 52.167 1.00 37.57 35 GLU B C 1
ATOM 2272 O O . GLU B 1 47 ? 58.622 47.195 51.330 1.00 37.93 35 GLU B O 1
ATOM 2278 N N . THR B 1 48 ? 59.428 45.786 52.840 1.00 37.53 36 THR B N 1
ATOM 2279 C CA . THR B 1 48 ? 60.812 46.140 52.603 1.00 37.00 36 THR B CA 1
ATOM 2280 C C . THR B 1 48 ? 61.272 45.844 51.179 1.00 34.65 36 THR B C 1
ATOM 2281 O O . THR B 1 48 ? 61.881 46.688 50.527 1.00 34.27 36 THR B O 1
ATOM 2285 N N . GLU B 1 49 ? 60.983 44.646 50.698 1.00 33.40 37 GLU B N 1
ATOM 2286 C CA . GLU B 1 49 ? 61.307 44.302 49.323 1.00 32.61 37 GLU B CA 1
ATOM 2287 C C . GLU B 1 49 ? 60.607 45.212 48.301 1.00 30.90 37 GLU B C 1
ATOM 2288 O O . GLU B 1 49 ? 61.207 45.586 47.284 1.00 30.66 37 GLU B O 1
ATOM 2294 N N . VAL B 1 50 ? 59.336 45.506 48.522 1.00 29.55 38 VAL B N 1
ATOM 2295 C CA . VAL B 1 50 ? 58.598 46.362 47.612 1.00 28.15 38 VAL B CA 1
ATOM 2296 C C . VAL B 1 50 ? 59.306 47.707 47.514 1.00 28.72 38 VAL B C 1
ATOM 2297 O O . VAL B 1 50 ? 59.458 48.265 46.439 1.00 28.55 38 VAL B O 1
ATOM 2301 N N . THR B 1 51 ? 59.681 48.264 48.654 1.00 30.00 39 THR B N 1
ATOM 2302 C CA . THR B 1 51 ? 60.300 49.581 48.694 1.00 31.12 39 THR B CA 1
ATOM 2303 C C . THR B 1 51 ? 61.598 49.561 47.915 1.00 31.38 39 THR B C 1
ATOM 2304 O O . THR B 1 51 ? 61.850 50.460 47.124 1.00 31.56 39 THR B O 1
ATOM 2308 N N . ALA B 1 52 ? 62.392 48.522 48.113 1.00 31.55 40 ALA B N 1
ATOM 2309 C CA . ALA B 1 52 ? 63.680 48.427 47.405 1.00 32.87 40 ALA B CA 1
ATOM 2310 C C . ALA B 1 52 ? 63.505 48.237 45.894 1.00 31.71 40 ALA B C 1
ATOM 2311 O O . ALA B 1 52 ? 64.199 48.855 45.092 1.00 31.42 40 ALA B O 1
ATOM 2313 N N . PHE B 1 53 ? 62.565 47.378 45.501 1.00 30.63 41 PHE B N 1
ATOM 2314 C CA . PHE B 1 53 ? 62.391 47.096 44.073 1.00 29.64 41 PHE B CA 1
ATOM 2315 C C . PHE B 1 53 ? 61.747 48.253 43.357 1.00 30.01 41 PHE B C 1
ATOM 2316 O O . PHE B 1 53 ? 62.131 48.593 42.249 1.00 32.24 41 PHE B O 1
ATOM 2324 N N . ARG B 1 54 ? 60.822 48.913 44.017 1.00 30.15 42 ARG B N 1
ATOM 2325 C CA . ARG B 1 54 ? 60.255 50.123 43.447 1.00 30.28 42 ARG B CA 1
ATOM 2326 C C . ARG B 1 54 ? 61.309 51.212 43.215 1.00 30.47 42 ARG B C 1
ATOM 2327 O O . ARG B 1 54 ? 61.310 51.873 42.190 1.00 29.96 42 ARG B O 1
ATOM 2335 N N . ALA B 1 55 ? 62.162 51.422 44.204 1.00 31.35 43 ALA B N 1
ATOM 2336 C CA . ALA B 1 55 ? 63.218 52.440 44.096 1.00 33.07 43 ALA B CA 1
ATOM 2337 C C . ALA B 1 55 ? 64.167 52.133 42.918 1.00 33.01 43 ALA B C 1
ATOM 2338 O O . ALA B 1 55 ? 64.566 53.027 42.183 1.00 34.41 43 ALA B O 1
ATOM 2340 N N . ALA B 1 56 ? 64.509 50.868 42.754 1.00 31.93 44 ALA B N 1
ATOM 2341 C CA . ALA B 1 56 ? 65.341 50.441 41.629 1.00 32.06 44 ALA B CA 1
ATOM 2342 C C . ALA B 1 56 ? 64.673 50.700 40.299 1.00 31.25 44 ALA B C 1
ATOM 2343 O O . ALA B 1 56 ? 65.317 51.173 39.359 1.00 31.41 44 ALA B O 1
ATOM 2345 N N . CYS B 1 57 ? 63.386 50.373 40.218 1.00 29.94 45 CYS B N 1
ATOM 2346 C CA . CYS B 1 57 ? 62.628 50.653 39.004 1.00 30.42 45 CYS B CA 1
ATOM 2347 C C . CYS B 1 57 ? 62.529 52.144 38.722 1.00 32.68 45 CYS B C 1
ATOM 2348 O O . CYS B 1 57 ? 62.663 52.557 37.572 1.00 34.01 45 CYS B O 1
ATOM 2351 N N . GLU B 1 58 ? 62.417 52.963 39.759 1.00 34.76 46 GLU B N 1
ATOM 2352 C CA . GLU B 1 58 ? 62.473 54.422 39.583 1.00 38.00 46 GLU B CA 1
ATOM 2353 C C . GLU B 1 58 ? 63.830 54.872 39.025 1.00 38.42 46 GLU B C 1
ATOM 2354 O O . GLU B 1 58 ? 63.895 55.758 38.174 1.00 38.72 46 GLU B O 1
ATOM 2360 N N . GLU B 1 59 ? 64.909 54.286 39.506 1.00 38.24 47 GLU B N 1
ATOM 2361 C CA . GLU B 1 59 ? 66.232 54.623 38.968 1.00 39.97 47 GLU B CA 1
ATOM 2362 C C . GLU B 1 59 ? 66.296 54.274 37.481 1.00 38.11 47 GLU B C 1
ATOM 2363 O O . GLU B 1 59 ? 66.829 55.022 36.695 1.00 39.08 47 GLU B O 1
ATOM 2369 N N . VAL B 1 60 ? 65.759 53.119 37.106 1.00 35.90 48 VAL B N 1
ATOM 2370 C CA . VAL B 1 60 ? 65.797 52.703 35.715 1.00 35.53 48 VAL B CA 1
ATOM 2371 C C . VAL B 1 60 ? 64.999 53.681 34.847 1.00 35.95 48 VAL B C 1
ATOM 2372 O O . VAL B 1 60 ? 65.455 54.098 33.778 1.00 37.17 48 VAL B O 1
ATOM 2376 N N . LEU B 1 61 ? 63.805 54.043 35.293 1.00 34.69 49 LEU B N 1
ATOM 2377 C CA . LEU B 1 61 ? 62.992 55.018 34.540 1.00 35.62 49 LEU B CA 1
ATOM 2378 C C . LEU B 1 61 ? 63.694 56.324 34.323 1.00 38.35 49 LEU B C 1
ATOM 2379 O O . LEU B 1 61 ? 63.674 56.869 33.238 1.00 38.79 49 LEU B O 1
ATOM 2384 N N . GLU B 1 62 ? 64.352 56.813 35.371 1.00 41.02 50 GLU B N 1
ATOM 2385 C CA . GLU B 1 62 ? 65.102 58.068 35.292 1.00 45.31 50 GLU B CA 1
ATOM 2386 C C . GLU B 1 62 ? 66.236 57.919 34.275 1.00 45.94 50 GLU B C 1
ATOM 2387 O O . GLU B 1 62 ? 66.467 58.807 33.455 1.00 47.61 50 GLU B O 1
ATOM 2393 N N . LYS B 1 63 ? 66.947 56.796 34.330 1.00 44.45 51 LYS B N 1
ATOM 2394 C CA . LYS B 1 63 ? 68.186 56.590 33.539 1.00 46.04 51 LYS B CA 1
ATOM 2395 C C . LYS B 1 63 ? 67.912 56.271 32.050 1.00 45.81 51 LYS B C 1
ATOM 2396 O O . LYS B 1 63 ? 68.539 56.822 31.142 1.00 46.13 51 LYS B O 1
ATOM 2402 N N . GLU B 1 64 ? 66.951 55.380 31.826 1.00 44.41 52 GLU B N 1
ATOM 2403 C CA . GLU B 1 64 ? 66.649 54.871 30.471 1.00 44.49 52 GLU B CA 1
ATOM 2404 C C . GLU B 1 64 ? 65.633 55.722 29.726 1.00 44.73 52 GLU B C 1
ATOM 2405 O O . GLU B 1 64 ? 65.644 55.793 28.503 1.00 45.50 52 GLU B O 1
ATOM 2411 N N . GLY B 1 65 ? 64.773 56.394 30.473 1.00 44.77 53 GLY B N 1
ATOM 2412 C CA . GLY B 1 65 ? 63.650 57.063 29.876 1.00 45.63 53 GLY B CA 1
ATOM 2413 C C . GLY B 1 65 ? 62.590 56.016 29.597 1.00 44.89 53 GLY B C 1
ATOM 2414 O O . GLY B 1 65 ? 62.890 54.854 29.307 1.00 43.71 53 GLY B O 1
ATOM 2415 N N . ARG B 1 66 ? 61.344 56.440 29.632 1.00 45.13 54 ARG B N 1
ATOM 2416 C CA . ARG B 1 66 ? 60.273 55.523 29.380 1.00 44.69 54 ARG B CA 1
ATOM 2417 C C . ARG B 1 66 ? 59.775 55.559 27.952 1.00 44.95 54 ARG B C 1
ATOM 2418 O O . ARG B 1 66 ? 59.959 56.542 27.234 1.00 45.95 54 ARG B O 1
ATOM 2426 N N . GLU B 1 67 ? 59.152 54.459 27.543 1.00 43.21 55 GLU B N 1
ATOM 2427 C CA . GLU B 1 67 ? 58.532 54.384 26.235 1.00 44.84 55 GLU B CA 1
ATOM 2428 C C . GLU B 1 67 ? 57.042 54.326 26.369 1.00 41.60 55 GLU B C 1
ATOM 2429 O O . GLU B 1 67 ? 56.530 53.925 27.418 1.00 38.72 55 GLU B O 1
ATOM 2435 N N . ILE B 1 68 ? 56.360 54.703 25.296 1.00 40.66 56 ILE B N 1
ATOM 2436 C CA . ILE B 1 68 ? 54.912 54.715 25.287 1.00 39.01 56 ILE B CA 1
ATOM 2437 C C . ILE B 1 68 ? 54.351 53.470 24.649 1.00 37.48 56 ILE B C 1
ATOM 2438 O O . ILE B 1 68 ? 54.650 53.140 23.536 1.00 37.32 56 ILE B O 1
ATOM 2443 N N . TRP B 1 69 ? 53.522 52.773 25.391 1.00 35.93 57 TRP B N 1
ATOM 2444 C CA . TRP B 1 69 ? 52.695 51.720 24.831 1.00 36.16 57 TRP B CA 1
ATOM 2445 C C . TRP B 1 69 ? 51.357 52.391 24.520 1.00 37.93 57 TRP B C 1
ATOM 2446 O O . TRP B 1 69 ? 50.653 52.829 25.446 1.00 36.50 57 TRP B O 1
ATOM 2457 N N . GLY B 1 70 ? 51.074 52.548 23.230 1.00 40.47 58 GLY B N 1
ATOM 2458 C CA . GLY B 1 70 ? 49.911 53.310 22.775 1.00 43.64 58 GLY B CA 1
ATOM 2459 C C . GLY B 1 70 ? 50.207 54.076 21.509 1.00 47.40 58 GLY B C 1
ATOM 2460 O O . GLY B 1 70 ? 51.290 53.981 20.955 1.00 50.93 58 GLY B O 1
ATOM 2461 N N . ALA B 1 71 ? 49.284 54.907 21.071 1.00 50.31 59 ALA B N 1
ATOM 2462 C CA . ALA B 1 71 ? 49.430 55.583 19.749 1.00 53.84 59 ALA B CA 1
ATOM 2463 C C . ALA B 1 71 ? 50.113 56.968 19.711 1.00 54.92 59 ALA B C 1
ATOM 2464 O O . ALA B 1 71 ? 50.139 57.596 18.665 1.00 59.18 59 ALA B O 1
ATOM 2466 N N . GLY B 1 72 ? 50.749 57.390 20.804 1.00 53.26 60 GLY B N 1
ATOM 2467 C CA . GLY B 1 72 ? 51.460 58.691 20.881 1.00 55.08 60 GLY B CA 1
ATOM 2468 C C . GLY B 1 72 ? 51.230 59.337 22.235 1.00 53.61 60 GLY B C 1
ATOM 2469 O O . GLY B 1 72 ? 50.626 58.734 23.101 1.00 49.53 60 GLY B O 1
ATOM 2470 N N . GLU B 1 73 ? 51.751 60.550 22.412 1.00 55.89 61 GLU B N 1
ATOM 2471 C CA . GLU B 1 73 ? 51.763 61.210 23.726 1.00 55.99 61 GLU B CA 1
ATOM 2472 C C . GLU B 1 73 ? 50.355 61.382 24.322 1.00 54.96 61 GLU B C 1
ATOM 2473 O O . GLU B 1 73 ? 50.201 61.441 25.526 1.00 52.18 61 GLU B O 1
ATOM 2479 N N . ASP B 1 74 ? 49.340 61.539 23.467 1.00 55.17 62 ASP B N 1
ATOM 2480 C CA . ASP B 1 74 ? 47.969 61.763 23.944 1.00 54.22 62 ASP B CA 1
ATOM 2481 C C . ASP B 1 74 ? 47.140 60.503 24.118 1.00 52.06 62 ASP B C 1
ATOM 2482 O O . ASP B 1 74 ? 45.965 60.582 24.441 1.00 50.42 62 ASP B O 1
ATOM 2487 N N . GLU B 1 75 ? 47.746 59.343 23.882 1.00 50.67 63 GLU B N 1
ATOM 2488 C CA . GLU B 1 75 ? 47.010 58.101 23.893 1.00 48.95 63 GLU B CA 1
ATOM 2489 C C . GLU B 1 75 ? 47.834 57.019 24.570 1.00 44.86 63 GLU B C 1
ATOM 2490 O O . GLU B 1 75 ? 47.978 55.922 24.048 1.00 42.26 63 GLU B O 1
ATOM 2496 N N . VAL B 1 76 ? 48.362 57.361 25.740 1.00 42.49 64 VAL B N 1
ATOM 2497 C CA . VAL B 1 76 ? 49.226 56.479 26.490 1.00 39.65 64 VAL B CA 1
ATOM 2498 C C . VAL B 1 76 ? 48.409 55.455 27.261 1.00 37.29 64 VAL B C 1
ATOM 2499 O O . VAL B 1 76 ? 47.558 55.815 28.070 1.00 37.87 64 VAL B O 1
ATOM 2503 N N . GLN B 1 77 ? 48.623 54.191 26.969 1.00 34.91 65 GLN B N 1
ATOM 2504 C CA . GLN B 1 77 ? 48.065 53.132 27.786 1.00 33.25 65 GLN B CA 1
ATOM 2505 C C . GLN B 1 77 ? 48.989 52.804 28.956 1.00 31.64 65 GLN B C 1
ATOM 2506 O O . GLN B 1 77 ? 48.553 52.714 30.088 1.00 30.37 65 GLN B O 1
ATOM 2512 N N . VAL B 1 78 ? 50.276 52.631 28.658 1.00 31.91 66 VAL B N 1
ATOM 2513 C CA . VAL B 1 78 ? 51.275 52.319 29.675 1.00 30.78 66 VAL B CA 1
ATOM 2514 C C . VAL B 1 78 ? 52.592 52.975 29.323 1.00 31.72 66 VAL B C 1
ATOM 2515 O O . VAL B 1 78 ? 52.965 53.043 28.152 1.00 32.64 66 VAL B O 1
ATOM 2519 N N . HIS B 1 79 ? 53.303 53.469 30.336 1.00 32.05 67 HIS B N 1
ATOM 2520 C CA . HIS B 1 79 ? 54.725 53.859 30.176 1.00 32.70 67 HIS B CA 1
ATOM 2521 C C . HIS B 1 79 ? 55.550 52.662 30.600 1.00 30.77 67 HIS B C 1
ATOM 2522 O O . HIS B 1 79 ? 55.322 52.077 31.645 1.00 29.20 67 HIS B O 1
ATOM 2529 N N . TYR B 1 80 ? 56.491 52.265 29.761 1.00 31.43 68 TYR B N 1
ATOM 2530 C CA . TYR B 1 80 ? 57.267 51.066 30.056 1.00 30.12 68 TYR B CA 1
ATOM 2531 C C . TYR B 1 80 ? 58.729 51.209 29.775 1.00 30.93 68 TYR B C 1
ATOM 2532 O O . TYR B 1 80 ? 59.162 52.101 29.040 1.00 32.48 68 TYR B O 1
ATOM 2541 N N . VAL B 1 81 ? 59.484 50.307 30.400 1.00 30.06 69 VAL B N 1
ATOM 2542 C CA . VAL B 1 81 ? 60.852 50.026 30.031 1.00 31.04 69 VAL B CA 1
ATOM 2543 C C . VAL B 1 81 ? 60.957 48.528 29.786 1.00 30.01 69 VAL B C 1
ATOM 2544 O O . VAL B 1 81 ? 60.649 47.748 30.671 1.00 29.15 69 VAL B O 1
ATOM 2548 N N . ALA B 1 82 ? 61.372 48.141 28.597 1.00 30.27 70 ALA B N 1
ATOM 2549 C CA . ALA B 1 82 ? 61.481 46.727 28.239 1.00 29.74 70 ALA B CA 1
ATOM 2550 C C . ALA B 1 82 ? 62.855 46.145 28.657 1.00 29.97 70 ALA B C 1
ATOM 2551 O O . ALA B 1 82 ? 63.801 46.907 28.869 1.00 30.72 70 ALA B O 1
ATOM 2553 N N . GLN B 1 83 ? 62.944 44.809 28.730 1.00 28.70 71 GLN B N 1
ATOM 2554 C CA . GLN B 1 83 ? 64.134 44.108 29.187 1.00 28.80 71 GLN B CA 1
ATOM 2555 C C . GLN B 1 83 ? 64.626 44.758 30.471 1.00 28.83 71 GLN B C 1
ATOM 2556 O O . GLN B 1 83 ? 65.852 44.957 30.680 1.00 30.11 71 GLN B O 1
ATOM 2562 N N . ALA B 1 84 ? 63.678 45.149 31.304 1.00 27.17 72 ALA B N 1
ATOM 2563 C CA . ALA B 1 84 ? 63.959 46.033 32.411 1.00 27.07 72 ALA B CA 1
ATOM 2564 C C . ALA B 1 84 ? 64.942 45.442 33.421 1.00 27.70 72 ALA B C 1
ATOM 2565 O O . ALA B 1 84 ? 65.794 46.176 33.974 1.00 28.27 72 ALA B O 1
ATOM 2567 N N . TRP B 1 85 ? 64.816 44.146 33.688 1.00 27.18 73 TRP B N 1
ATOM 2568 C CA . TRP B 1 85 ? 65.632 43.535 34.740 1.00 27.64 73 TRP B CA 1
ATOM 2569 C C . TRP B 1 85 ? 67.092 43.596 34.387 1.00 29.18 73 TRP B C 1
ATOM 2570 O O . TRP B 1 85 ? 67.928 43.500 35.269 1.00 30.50 73 TRP B O 1
ATOM 2581 N N . GLN B 1 86 ? 67.398 43.702 33.103 1.00 29.69 74 GLN B N 1
ATOM 2582 C CA . GLN B 1 86 ? 68.763 43.710 32.632 1.00 31.66 74 GLN B CA 1
ATOM 2583 C C . GLN B 1 86 ? 69.435 45.031 32.911 1.00 32.98 74 GLN B C 1
ATOM 2584 O O . GLN B 1 86 ? 70.644 45.150 32.756 1.00 34.05 74 GLN B O 1
ATOM 2590 N N . LYS B 1 87 ? 68.641 46.020 33.300 1.00 32.63 75 LYS B N 1
ATOM 2591 C CA . LYS B 1 87 ? 69.092 47.414 33.307 1.00 34.18 75 LYS B CA 1
ATOM 2592 C C . LYS B 1 87 ? 69.338 47.989 34.691 1.00 34.09 75 LYS B C 1
ATOM 2593 O O . LYS B 1 87 ? 69.688 49.143 34.841 1.00 34.23 75 LYS B O 1
ATOM 2599 N N . HIS B 1 88 ? 69.234 47.136 35.694 1.00 33.80 76 HIS B N 1
ATOM 2600 C CA . HIS B 1 88 ? 69.654 47.495 37.057 1.00 34.89 76 HIS B CA 1
ATOM 2601 C C . HIS B 1 88 ? 70.197 46.246 37.783 1.00 34.97 76 HIS B C 1
ATOM 2602 O O . HIS B 1 88 ? 69.602 45.179 37.660 1.00 33.54 76 HIS B O 1
ATOM 2609 N N . PRO B 1 89 ? 71.343 46.378 38.490 1.00 37.36 77 PRO B N 1
ATOM 2610 C CA . PRO B 1 89 ? 71.968 45.233 39.181 1.00 37.89 77 PRO B CA 1
ATOM 2611 C C . PRO B 1 89 ? 70.994 44.490 40.105 1.00 37.34 77 PRO B C 1
ATOM 2612 O O . PRO B 1 89 ? 70.964 43.262 40.115 1.00 37.79 77 PRO B O 1
ATOM 2616 N N . GLU B 1 90 ? 70.176 45.235 40.843 1.00 36.80 78 GLU B N 1
ATOM 2617 C CA . GLU B 1 90 ? 69.246 44.643 41.804 1.00 36.21 78 GLU B CA 1
ATOM 2618 C C . GLU B 1 90 ? 68.058 43.889 41.226 1.00 33.44 78 GLU B C 1
ATOM 2619 O O . GLU B 1 90 ? 67.424 43.109 41.939 1.00 32.72 78 GLU B O 1
ATOM 2625 N N . LEU B 1 91 ? 67.748 44.080 39.955 1.00 31.97 79 LEU B N 1
ATOM 2626 C CA . LEU B 1 91 ? 66.497 43.506 39.421 1.00 30.68 79 LEU B CA 1
ATOM 2627 C C . LEU B 1 91 ? 66.605 42.053 38.943 1.00 30.46 79 LEU B C 1
ATOM 2628 O O . LEU B 1 91 ? 65.585 41.387 38.776 1.00 28.69 79 LEU B O 1
ATOM 2633 N N . ARG B 1 92 ? 67.818 41.548 38.795 1.00 30.89 80 ARG B N 1
ATOM 2634 C CA . ARG B 1 92 ? 67.970 40.114 38.636 1.00 31.43 80 ARG B CA 1
ATOM 2635 C C . ARG B 1 92 ? 67.335 39.354 39.800 1.00 30.99 80 ARG B C 1
ATOM 2636 O O . ARG B 1 92 ? 66.771 38.274 39.631 1.00 30.93 80 ARG B O 1
ATOM 2644 N N . SER B 1 93 ? 67.469 39.895 41.004 1.00 31.70 81 SER B N 1
ATOM 2645 C CA . SER B 1 93 ? 66.936 39.223 42.206 1.00 31.34 81 SER B CA 1
ATOM 2646 C C . SER B 1 93 ? 65.404 39.340 42.289 1.00 29.24 81 SER B C 1
ATOM 2647 O O . SER B 1 93 ? 64.778 38.768 43.195 1.00 29.29 81 SER B O 1
ATOM 2650 N N . LEU B 1 94 ? 64.827 40.129 41.393 1.00 27.51 82 LEU B N 1
ATOM 2651 C CA . LEU B 1 94 ? 63.362 40.237 41.276 1.00 26.69 82 LEU B CA 1
ATOM 2652 C C . LEU B 1 94 ? 62.821 39.167 40.347 1.00 25.94 82 LEU B C 1
ATOM 2653 O O . LEU B 1 94 ? 61.975 38.386 40.750 1.00 26.07 82 LEU B O 1
ATOM 2658 N N . VAL B 1 95 ? 63.379 39.069 39.143 1.00 25.88 83 VAL B N 1
ATOM 2659 C CA . VAL B 1 95 ? 62.945 38.043 38.187 1.00 25.59 83 VAL B CA 1
ATOM 2660 C C . VAL B 1 95 ? 63.283 36.609 38.629 1.00 26.05 83 VAL B C 1
ATOM 2661 O O . VAL B 1 95 ? 62.566 35.674 38.273 1.00 24.85 83 VAL B O 1
ATOM 2665 N N . LEU B 1 96 ? 64.402 36.448 39.333 1.00 27.11 84 LEU B N 1
ATOM 2666 C CA . LEU B 1 96 ? 64.764 35.175 39.912 1.00 28.56 84 LEU B CA 1
ATOM 2667 C C . LEU B 1 96 ? 64.526 35.125 41.391 1.00 28.79 84 LEU B C 1
ATOM 2668 O O . LEU B 1 96 ? 65.143 34.346 42.106 1.00 30.15 84 LEU B O 1
ATOM 2673 N N . HIS B 1 97 ? 63.650 35.975 41.881 1.00 28.85 85 HIS B N 1
ATOM 2674 C CA . HIS B 1 97 ? 63.237 35.920 43.290 1.00 29.43 85 HIS B CA 1
ATOM 2675 C C . HIS B 1 97 ? 62.799 34.494 43.584 1.00 29.99 85 HIS B C 1
ATOM 2676 O O . HIS B 1 97 ? 62.116 33.885 42.759 1.00 29.38 85 HIS B O 1
ATOM 2683 N N . PRO B 1 98 ? 63.268 33.913 44.694 1.00 31.55 86 PRO B N 1
ATOM 2684 C CA . PRO B 1 98 ? 62.951 32.503 44.910 1.00 32.86 86 PRO B CA 1
ATOM 2685 C C . PRO B 1 98 ? 61.444 32.222 44.981 1.00 32.30 86 PRO B C 1
ATOM 2686 O O . PRO B 1 98 ? 61.005 31.170 44.575 1.00 33.98 86 PRO B O 1
ATOM 2690 N N . GLU B 1 99 ? 60.687 33.094 45.615 1.00 32.24 87 GLU B N 1
ATOM 2691 C CA . GLU B 1 99 ? 59.272 32.828 45.804 1.00 32.85 87 GLU B CA 1
ATOM 2692 C C . GLU B 1 99 ? 58.482 33.113 44.533 1.00 30.77 87 GLU B C 1
ATOM 2693 O O . GLU B 1 99 ? 57.719 32.281 44.078 1.00 31.37 87 GLU B O 1
ATOM 2699 N N . ILE B 1 100 ? 58.694 34.270 43.927 1.00 29.44 88 ILE B N 1
ATOM 2700 C CA . ILE B 1 100 ? 57.998 34.599 42.696 1.00 27.26 88 ILE B CA 1
ATOM 2701 C C . ILE B 1 100 ? 58.287 33.584 41.594 1.00 26.50 88 ILE B C 1
ATOM 2702 O O . ILE B 1 100 ? 57.370 33.076 40.953 1.00 25.65 88 ILE B O 1
ATOM 2707 N N . SER B 1 101 ? 59.571 33.283 41.365 1.00 26.31 89 SER B N 1
ATOM 2708 C CA . SER B 1 101 ? 59.946 32.375 40.279 1.00 26.46 89 SER B CA 1
ATOM 2709 C C . SER B 1 101 ? 59.612 30.919 40.651 1.00 27.38 89 SER B C 1
ATOM 2710 O O . SER B 1 101 ? 59.255 30.123 39.791 1.00 28.14 89 SER B O 1
ATOM 2713 N N . GLY B 1 102 ? 59.764 30.558 41.916 1.00 27.85 90 GLY B N 1
ATOM 2714 C CA . GLY B 1 102 ? 59.400 29.221 42.371 1.00 29.01 90 GLY B CA 1
ATOM 2715 C C . GLY B 1 102 ? 57.885 28.949 42.266 1.00 28.77 90 GLY B C 1
ATOM 2716 O O . GLY B 1 102 ? 57.456 27.839 41.926 1.00 29.19 90 GLY B O 1
ATOM 2717 N N . ILE B 1 103 ? 57.082 29.965 42.556 1.00 28.18 91 ILE B N 1
ATOM 2718 C CA . ILE B 1 103 ? 55.627 29.862 42.359 1.00 29.14 91 ILE B CA 1
ATOM 2719 C C . ILE B 1 103 ? 55.285 29.728 40.874 1.00 28.65 91 ILE B C 1
ATOM 2720 O O . ILE B 1 103 ? 54.495 28.876 40.502 1.00 29.74 91 ILE B O 1
ATOM 2725 N N . ALA B 1 104 ? 55.969 30.493 40.030 1.00 27.97 92 ALA B N 1
ATOM 2726 C CA . ALA B 1 104 ? 55.758 30.401 38.594 1.00 27.51 92 ALA B CA 1
ATOM 2727 C C . ALA B 1 104 ? 55.998 28.984 38.099 1.00 30.11 92 ALA B C 1
ATOM 2728 O O . ALA B 1 104 ? 55.246 28.453 37.278 1.00 30.44 92 ALA B O 1
ATOM 2730 N N . LEU B 1 105 ? 57.048 28.382 38.619 1.00 30.64 93 LEU B N 1
ATOM 2731 C CA . LEU B 1 105 ? 57.408 27.031 38.243 1.00 33.57 93 LEU B CA 1
ATOM 2732 C C . LEU B 1 105 ? 56.321 26.021 38.625 1.00 33.00 93 LEU B C 1
ATOM 2733 O O . LEU B 1 105 ? 56.031 25.097 37.875 1.00 33.99 93 LEU B O 1
ATOM 2738 N N . ARG B 1 106 ? 55.768 26.170 39.814 1.00 32.56 94 ARG B N 1
ATOM 2739 C CA . ARG B 1 106 ? 54.708 25.250 40.279 1.00 33.89 94 ARG B CA 1
ATOM 2740 C C . ARG B 1 106 ? 53.413 25.433 39.479 1.00 31.78 94 ARG B C 1
ATOM 2741 O O . ARG B 1 106 ? 52.766 24.491 39.108 1.00 31.77 94 ARG B O 1
ATOM 2749 N N . LEU B 1 107 ? 53.109 26.669 39.132 1.00 29.63 95 LEU B N 1
ATOM 2750 C CA . LEU B 1 107 ? 51.917 26.969 38.339 1.00 28.59 95 LEU B CA 1
ATOM 2751 C C . LEU B 1 107 ? 52.067 26.386 36.938 1.00 29.49 95 LEU B C 1
ATOM 2752 O O . LEU B 1 107 ? 51.139 25.761 36.398 1.00 28.93 95 LEU B O 1
ATOM 2757 N N . ALA B 1 108 ? 53.261 26.556 36.367 1.00 30.18 96 ALA B N 1
ATOM 2758 C CA . ALA B 1 108 ? 53.503 26.156 34.970 1.00 31.10 96 ALA B CA 1
ATOM 2759 C C . ALA B 1 108 ? 53.570 24.651 34.806 1.00 32.83 96 ALA B C 1
ATOM 2760 O O . ALA B 1 108 ? 53.181 24.125 33.781 1.00 32.88 96 ALA B O 1
ATOM 2762 N N . GLY B 1 109 ? 54.134 23.981 35.812 1.00 34.03 97 GLY B N 1
ATOM 2763 C CA . GLY B 1 109 ? 54.307 22.530 35.786 1.00 35.71 97 GLY B CA 1
ATOM 2764 C C . GLY B 1 109 ? 55.406 22.056 34.843 1.00 36.47 97 GLY B C 1
ATOM 2765 O O . GLY B 1 109 ? 55.426 20.898 34.467 1.00 37.73 97 GLY B O 1
ATOM 2766 N N . ALA B 1 110 ? 56.299 22.956 34.443 1.00 35.31 98 ALA B N 1
ATOM 2767 C CA . ALA B 1 110 ? 57.347 22.621 33.464 1.00 36.35 98 ALA B CA 1
ATOM 2768 C C . ALA B 1 110 ? 58.532 23.587 33.635 1.00 35.52 98 ALA B C 1
ATOM 2769 O O . ALA B 1 110 ? 58.339 24.695 34.151 1.00 33.94 98 ALA B O 1
ATOM 2771 N N . PRO B 1 111 ? 59.742 23.206 33.154 1.00 35.75 99 PRO B N 1
ATOM 2772 C CA . PRO B 1 111 ? 60.901 24.088 33.315 1.00 34.77 99 PRO B CA 1
ATOM 2773 C C . PRO B 1 111 ? 60.769 25.412 32.575 1.00 32.83 99 PRO B C 1
ATOM 2774 O O . PRO B 1 111 ? 60.212 25.473 31.481 1.00 33.08 99 PRO B O 1
ATOM 2778 N N . LEU B 1 112 ? 61.252 26.478 33.208 1.00 31.54 100 LEU B N 1
ATOM 2779 C CA . LEU B 1 112 ? 61.125 27.830 32.685 1.00 29.66 100 LEU B CA 1
ATOM 2780 C C . LEU B 1 112 ? 62.444 28.562 32.625 1.00 29.91 100 LEU B C 1
ATOM 2781 O O . LEU B 1 112 ? 63.410 28.216 33.312 1.00 30.23 100 LEU B O 1
ATOM 2786 N N . ARG B 1 113 ? 62.460 29.604 31.782 1.00 29.19 101 ARG B N 1
ATOM 2787 C CA . ARG B 1 113 ? 63.532 30.595 31.743 1.00 28.68 101 ARG B CA 1
ATOM 2788 C C . ARG B 1 113 ? 62.900 31.947 31.800 1.00 27.42 101 ARG B C 1
ATOM 2789 O O . ARG B 1 113 ? 61.775 32.134 31.382 1.00 26.73 101 ARG B O 1
ATOM 2797 N N . VAL B 1 114 ? 63.663 32.936 32.240 1.00 27.68 102 VAL B N 1
ATOM 2798 C CA . VAL B 1 114 ? 63.222 34.320 32.124 1.00 26.45 102 VAL B CA 1
ATOM 2799 C C . VAL B 1 114 ? 63.387 34.762 30.686 1.00 27.34 102 VAL B C 1
ATOM 2800 O O . VAL B 1 114 ? 64.516 34.724 30.137 1.00 29.18 102 VAL B O 1
ATOM 2804 N N . TYR B 1 115 ? 62.287 35.188 30.068 1.00 26.35 103 TYR B N 1
ATOM 2805 C CA . TYR B 1 115 ? 62.327 35.762 28.734 1.00 27.13 103 TYR B CA 1
ATOM 2806 C C . TYR B 1 115 ? 62.675 37.250 28.786 1.00 27.20 103 TYR B C 1
ATOM 2807 O O . TYR B 1 115 ? 63.533 37.733 28.035 1.00 28.04 103 TYR B O 1
ATOM 2816 N N . SER B 1 116 ? 61.944 37.985 29.617 1.00 26.18 104 SER B N 1
ATOM 2817 C CA . SER B 1 116 ? 62.083 39.435 29.702 1.00 27.00 104 SER B CA 1
ATOM 2818 C C . SER B 1 116 ? 61.300 39.961 30.891 1.00 26.21 104 SER B C 1
ATOM 2819 O O . SER B 1 116 ? 60.615 39.187 31.586 1.00 25.40 104 SER B O 1
ATOM 2822 N N . SER B 1 117 ? 61.445 41.253 31.154 1.00 25.95 105 SER B N 1
ATOM 2823 C CA . SER B 1 117 ? 60.604 41.897 32.112 1.00 24.79 105 SER B CA 1
ATOM 2824 C C . SER B 1 117 ? 60.377 43.331 31.685 1.00 25.70 105 SER B C 1
ATOM 2825 O O . SER B 1 117 ? 61.129 43.883 30.879 1.00 26.63 105 SER B O 1
ATOM 2828 N N . ASP B 1 118 ? 59.308 43.917 32.207 1.00 25.14 106 ASP B N 1
ATOM 2829 C CA . ASP B 1 118 ? 58.981 45.280 31.898 1.00 26.79 106 ASP B CA 1
ATOM 2830 C C . ASP B 1 118 ? 58.595 46.016 33.156 1.00 25.60 106 ASP B C 1
ATOM 2831 O O . ASP B 1 118 ? 57.872 45.505 34.001 1.00 24.80 106 ASP B O 1
ATOM 2836 N N . ILE B 1 119 ? 59.006 47.257 33.226 1.00 25.32 107 ILE B N 1
ATOM 2837 C CA . ILE B 1 119 ? 58.445 48.155 34.176 1.00 24.80 107 ILE B CA 1
ATOM 2838 C C . ILE B 1 119 ? 57.143 48.656 33.527 1.00 24.59 107 ILE B C 1
ATOM 2839 O O . ILE B 1 119 ? 57.144 49.117 32.375 1.00 25.24 107 ILE B O 1
ATOM 2844 N N . LEU B 1 120 ? 56.043 48.628 34.288 1.00 23.47 108 LEU B N 1
ATOM 2845 C CA . LEU B 1 120 ? 54.717 48.958 33.727 1.00 23.01 108 LEU B CA 1
ATOM 2846 C C . LEU B 1 120 ? 54.000 49.987 34.580 1.00 23.35 108 LEU B C 1
ATOM 2847 O O . LEU B 1 120 ? 53.420 49.665 35.621 1.00 22.46 108 LEU B O 1
ATOM 2852 N N . VAL B 1 121 ? 54.033 51.226 34.109 1.00 24.53 109 VAL B N 1
ATOM 2853 C CA . VAL B 1 121 ? 53.575 52.390 34.875 1.00 25.66 109 VAL B CA 1
ATOM 2854 C C . VAL B 1 121 ? 52.347 53.003 34.236 1.00 26.51 109 VAL B C 1
ATOM 2855 O O . VAL B 1 121 ? 52.306 53.168 33.029 1.00 27.04 109 VAL B O 1
ATOM 2859 N N . LYS B 1 122 ? 51.335 53.304 35.053 1.00 26.98 110 LYS B N 1
ATOM 2860 C CA . LYS B 1 122 ? 50.207 54.137 34.596 1.00 28.85 110 LYS B CA 1
ATOM 2861 C C . LYS B 1 122 ? 50.104 55.404 35.436 1.00 31.25 110 LYS B C 1
ATOM 2862 O O . LYS B 1 122 ? 49.901 55.328 36.640 1.00 30.54 110 LYS B O 1
ATOM 2868 N N . GLU B 1 123 ? 50.249 56.555 34.797 1.00 35.09 111 GLU B N 1
ATOM 2869 C CA . GLU B 1 123 ? 50.152 57.811 35.491 1.00 39.08 111 GLU B CA 1
ATOM 2870 C C . GLU B 1 123 ? 48.685 58.118 35.700 1.00 39.20 111 GLU B C 1
ATOM 2871 O O . GLU B 1 123 ? 47.856 57.817 34.831 1.00 38.06 111 GLU B O 1
ATOM 2877 N N . PRO B 1 124 ? 48.366 58.777 36.813 1.00 39.82 112 PRO B N 1
ATOM 2878 C CA . PRO B 1 124 ? 46.985 59.078 37.142 1.00 41.57 112 PRO B CA 1
ATOM 2879 C C . PRO B 1 124 ? 46.403 60.120 36.212 1.00 45.27 112 PRO B C 1
ATOM 2880 O O . PRO B 1 124 ? 47.054 61.121 35.926 1.00 47.75 112 PRO B O 1
ATOM 2884 N N . LYS B 1 125 ? 45.192 59.869 35.725 1.00 47.58 113 LYS B N 1
ATOM 2885 C CA . LYS B 1 125 ? 44.431 60.826 34.907 1.00 51.18 113 LYS B CA 1
ATOM 2886 C C . LYS B 1 125 ? 44.994 61.090 33.510 1.00 49.98 113 LYS B C 1
ATOM 2887 O O . LYS B 1 125 ? 44.489 61.945 32.800 1.00 51.78 113 LYS B O 1
ATOM 2893 N N . ARG B 1 126 ? 46.038 60.374 33.111 1.00 46.08 114 ARG B N 1
ATOM 2894 C CA . ARG B 1 126 ? 46.677 60.601 31.824 1.00 45.83 114 ARG B CA 1
ATOM 2895 C C . ARG B 1 126 ? 46.822 59.310 31.016 1.00 43.19 114 ARG B C 1
ATOM 2896 O O . ARG B 1 126 ? 47.609 59.241 30.056 1.00 42.11 114 ARG B O 1
ATOM 2904 N N . THR B 1 127 ? 46.104 58.282 31.440 1.00 39.64 115 THR B N 1
ATOM 2905 C CA . THR B 1 127 ? 46.227 56.983 30.822 1.00 37.92 115 THR B CA 1
ATOM 2906 C C . THR B 1 127 ? 44.913 56.446 30.314 1.00 38.28 115 THR B C 1
ATOM 2907 O O . THR B 1 127 ? 43.843 56.667 30.914 1.00 41.07 115 THR B O 1
ATOM 2911 N N . LEU B 1 128 ? 45.013 55.761 29.186 1.00 37.43 116 LEU B N 1
ATOM 2912 C CA . LEU B 1 128 ? 43.934 54.971 28.646 1.00 36.78 116 LEU B CA 1
ATOM 2913 C C . LEU B 1 128 ? 43.951 53.596 29.290 1.00 33.86 116 LEU B C 1
ATOM 2914 O O . LEU B 1 128 ? 44.942 53.191 29.920 1.00 32.18 116 LEU B O 1
ATOM 2919 N N . PRO B 1 129 ? 42.844 52.864 29.145 1.00 32.69 117 PRO B N 1
ATOM 2920 C CA . PRO B 1 129 ? 42.902 51.450 29.477 1.00 30.69 117 PRO B CA 1
ATOM 2921 C C . PRO B 1 129 ? 43.935 50.757 28.624 1.00 29.56 117 PRO B C 1
ATOM 2922 O O . PRO B 1 129 ? 44.202 51.186 27.510 1.00 30.72 117 PRO B O 1
ATOM 2926 N N . THR B 1 130 ? 44.511 49.697 29.147 1.00 27.83 118 THR B N 1
ATOM 2927 C CA . THR B 1 130 ? 45.390 48.829 28.352 1.00 27.59 118 THR B CA 1
ATOM 2928 C C . THR B 1 130 ? 44.485 47.922 27.528 1.00 27.63 118 THR B C 1
ATOM 2929 O O . THR B 1 130 ? 43.761 47.126 28.056 1.00 26.91 118 THR B O 1
ATOM 2933 N N . LEU B 1 131 ? 44.576 48.068 26.228 1.00 29.55 119 LEU B N 1
ATOM 2934 C CA . LEU B 1 131 ? 43.723 47.382 25.300 1.00 31.00 119 LEU B CA 1
ATOM 2935 C C . LEU B 1 131 ? 43.881 45.847 25.448 1.00 29.04 119 LEU B C 1
ATOM 2936 O O . LEU B 1 131 ? 44.997 45.301 25.595 1.00 27.96 119 LEU B O 1
ATOM 2941 N N . VAL B 1 132 ? 42.748 45.180 25.371 1.00 28.06 120 VAL B N 1
ATOM 2942 C CA . VAL B 1 132 ? 42.671 43.746 25.496 1.00 27.11 120 VAL B CA 1
ATOM 2943 C C . VAL B 1 132 ? 43.570 43.001 24.508 1.00 27.06 120 VAL B C 1
ATOM 2944 O O . VAL B 1 132 ? 43.703 43.383 23.370 1.00 28.47 120 VAL B O 1
ATOM 2948 N N . HIS B 1 133 ? 44.221 41.956 24.992 1.00 26.28 121 HIS B N 1
ATOM 2949 C CA . HIS B 1 133 ? 45.134 41.117 24.175 1.00 26.46 121 HIS B CA 1
ATOM 2950 C C . HIS B 1 133 ? 45.468 39.814 24.895 1.00 24.87 121 HIS B C 1
ATOM 2951 O O . HIS B 1 133 ? 45.130 39.647 26.046 1.00 23.27 121 HIS B O 1
ATOM 2958 N N . ASP B 1 134 ? 46.129 38.903 24.188 1.00 25.65 122 ASP B N 1
ATOM 2959 C CA . ASP B 1 134 ? 46.879 37.860 24.844 1.00 25.60 122 ASP B CA 1
ATOM 2960 C C . ASP B 1 134 ? 48.376 38.097 24.574 1.00 25.24 122 ASP B C 1
ATOM 2961 O O . ASP B 1 134 ? 48.735 38.829 23.690 1.00 25.36 122 ASP B O 1
ATOM 2966 N N . ASP B 1 135 ? 49.229 37.492 25.378 1.00 24.71 123 ASP B N 1
ATOM 2967 C CA . ASP B 1 135 ? 50.692 37.788 25.302 1.00 25.29 123 ASP B CA 1
ATOM 2968 C C . ASP B 1 135 ? 51.386 36.940 24.210 1.00 28.07 123 ASP B C 1
ATOM 2969 O O . ASP B 1 135 ? 52.304 37.401 23.561 1.00 29.41 123 ASP B O 1
ATOM 2974 N N . GLU B 1 136 ? 50.924 35.707 24.006 1.00 29.37 124 GLU B N 1
ATOM 2975 C CA . GLU B 1 136 ? 51.446 34.804 22.983 1.00 32.54 124 GLU B CA 1
ATOM 2976 C C . GLU B 1 136 ? 51.528 35.439 21.600 1.00 33.58 124 GLU B C 1
ATOM 2977 O O . GLU B 1 136 ? 52.524 35.317 20.871 1.00 34.66 124 GLU B O 1
ATOM 2983 N N . THR B 1 137 ? 50.504 36.190 21.264 1.00 33.19 125 THR B N 1
ATOM 2984 C CA . THR B 1 137 ? 50.443 36.870 19.982 1.00 34.82 125 THR B CA 1
ATOM 2985 C C . THR B 1 137 ? 51.686 37.735 19.719 1.00 35.02 125 THR B C 1
ATOM 2986 O O . THR B 1 137 ? 52.160 37.846 18.599 1.00 35.77 125 THR B O 1
ATOM 2990 N N . GLY B 1 138 ? 52.155 38.405 20.761 1.00 34.22 126 GLY B N 1
ATOM 2991 C CA . GLY B 1 138 ? 53.264 39.359 20.659 1.00 36.50 126 GLY B CA 1
ATOM 2992 C C . GLY B 1 138 ? 54.648 38.894 21.117 1.00 36.35 126 GLY B C 1
ATOM 2993 O O . GLY B 1 138 ? 55.591 39.702 21.145 1.00 39.26 126 GLY B O 1
ATOM 2994 N N . LEU B 1 139 ? 54.771 37.617 21.455 1.00 34.59 127 LEU B N 1
ATOM 2995 C CA . LEU B 1 139 ? 56.055 37.044 21.843 1.00 33.81 127 LEU B CA 1
ATOM 2996 C C . LEU B 1 139 ? 56.737 36.454 20.629 1.00 35.99 127 LEU B C 1
ATOM 2997 O O . LEU B 1 139 ? 56.119 35.702 19.868 1.00 36.15 127 LEU B O 1
ATOM 3002 N N . PRO B 1 140 ? 58.006 36.805 20.429 1.00 36.90 128 PRO B N 1
ATOM 3003 C CA . PRO B 1 140 ? 58.750 36.390 19.243 1.00 39.55 128 PRO B CA 1
ATOM 3004 C C . PRO B 1 140 ? 59.368 35.023 19.452 1.00 40.58 128 PRO B C 1
ATOM 3005 O O . PRO B 1 140 ? 60.575 34.852 19.283 1.00 42.08 128 PRO B O 1
ATOM 3009 N N . LEU B 1 141 ? 58.508 34.053 19.754 1.00 40.74 129 LEU B N 1
ATOM 3010 C CA . LEU B 1 141 ? 58.925 32.714 20.127 1.00 42.35 129 LEU B CA 1
ATOM 3011 C C . LEU B 1 141 ? 58.119 31.646 19.416 1.00 47.10 129 LEU B C 1
ATOM 3012 O O . LEU B 1 141 ? 56.959 31.879 19.061 1.00 47.75 129 LEU B O 1
ATOM 3017 N N . ASN B 1 142 ? 58.729 30.492 19.167 1.00 52.95 130 ASN B N 1
ATOM 3018 C CA . ASN B 1 142 ? 57.994 29.362 18.586 1.00 61.03 130 ASN B CA 1
ATOM 3019 C C . ASN B 1 142 ? 57.307 28.585 19.681 1.00 69.29 130 ASN B C 1
ATOM 3020 O O . ASN B 1 142 ? 57.594 28.793 20.849 1.00 75.08 130 ASN B O 1
ATOM 3025 N N . GLU B 1 143 ? 56.416 27.672 19.300 1.00 80.65 131 GLU B N 1
ATOM 3026 C CA . GLU B 1 143 ? 56.053 26.545 20.213 1.00 88.29 131 GLU B CA 1
ATOM 3027 C C . GLU B 1 143 ? 55.952 26.986 21.706 1.00 80.72 131 GLU B C 1
ATOM 3028 O O . GLU B 1 143 ? 56.855 26.675 22.511 1.00 77.64 131 GLU B O 1
ATOM 3034 N N . LEU B 1 144 ? 54.912 27.701 22.127 1.00 71.67 132 LEU B N 1
ATOM 3035 C CA . LEU B 1 144 ? 54.810 27.960 23.547 1.00 62.77 132 LEU B CA 1
ATOM 3036 C C . LEU B 1 144 ? 53.785 27.023 24.076 1.00 59.22 132 LEU B C 1
ATOM 3037 O O . LEU B 1 144 ? 52.851 26.610 23.371 1.00 65.89 132 LEU B O 1
ATOM 3042 N N . SER B 1 145 ? 53.967 26.687 25.330 1.00 51.54 133 SER B N 1
ATOM 3043 C CA . SER B 1 145 ? 53.131 25.727 25.953 1.00 47.54 133 SER B CA 1
ATOM 3044 C C . SER B 1 145 ? 52.755 26.250 27.326 1.00 40.80 133 SER B C 1
ATOM 3045 O O . SER B 1 145 ? 51.593 26.542 27.579 1.00 37.37 133 SER B O 1
ATOM 3048 N N . ALA B 1 146 ? 53.748 26.401 28.193 1.00 36.72 134 ALA B N 1
ATOM 3049 C CA . ALA B 1 146 ? 53.500 26.755 29.586 1.00 34.66 134 ALA B CA 1
ATOM 3050 C C . ALA B 1 146 ? 53.919 28.159 29.936 1.00 31.13 134 ALA B C 1
ATOM 3051 O O . ALA B 1 146 ? 53.857 28.549 31.083 1.00 30.30 134 ALA B O 1
ATOM 3053 N N . THR B 1 147 ? 54.303 28.922 28.935 1.00 29.96 135 THR B N 1
ATOM 3054 C CA . THR B 1 147 ? 54.724 30.292 29.137 1.00 28.44 135 THR B CA 1
ATOM 3055 C C . THR B 1 147 ? 53.668 31.155 29.839 1.00 27.00 135 THR B C 1
ATOM 3056 O O . THR B 1 147 ? 52.476 31.067 29.537 1.00 28.63 135 THR B O 1
ATOM 3060 N N . LEU B 1 148 ? 54.115 31.931 30.817 1.00 25.62 136 LEU B N 1
ATOM 3061 C CA . LEU B 1 148 ? 53.257 32.715 31.668 1.00 24.50 136 LEU B CA 1
ATOM 3062 C C . LEU B 1 148 ? 53.940 33.956 32.176 1.00 23.73 136 LEU B C 1
ATOM 3063 O O . LEU B 1 148 ? 55.186 34.047 32.179 1.00 25.09 136 LEU B O 1
ATOM 3068 N N . THR B 1 149 ? 53.145 34.887 32.650 1.00 22.05 137 THR B N 1
ATOM 3069 C CA . THR B 1 149 ? 53.632 36.166 33.154 1.00 21.54 137 THR B CA 1
ATOM 3070 C C . THR B 1 149 ? 53.306 36.344 34.614 1.00 20.95 137 THR B C 1
ATOM 3071 O O . THR B 1 149 ? 52.201 36.056 35.037 1.00 21.78 137 THR B O 1
ATOM 3075 N N . ALA B 1 150 ? 54.266 36.832 35.387 1.00 21.18 138 ALA B N 1
ATOM 3076 C CA . ALA B 1 150 ? 54.060 37.323 36.764 1.00 21.31 138 ALA B CA 1
ATOM 3077 C C . ALA B 1 150 ? 53.925 38.840 36.754 1.00 21.11 138 ALA B C 1
ATOM 3078 O O . ALA B 1 150 ? 54.837 39.545 36.375 1.00 21.16 138 ALA B O 1
ATOM 3080 N N . TRP B 1 151 ? 52.752 39.337 37.153 1.00 20.86 139 TRP B N 1
ATOM 3081 C CA . TRP B 1 151 ? 52.512 40.781 37.197 1.00 20.76 139 TRP B CA 1
ATOM 3082 C C . TRP B 1 151 ? 52.626 41.177 38.636 1.00 21.14 139 TRP B C 1
ATOM 3083 O O . TRP B 1 151 ? 51.720 40.897 39.438 1.00 22.44 139 TRP B O 1
ATOM 3094 N N . ILE B 1 152 ? 53.740 41.800 38.968 1.00 21.16 140 ILE B N 1
ATOM 3095 C CA . ILE B 1 152 ? 54.076 42.064 40.339 1.00 21.53 140 ILE B CA 1
ATOM 3096 C C . ILE B 1 152 ? 53.674 43.477 40.685 1.00 22.10 140 ILE B C 1
ATOM 3097 O O . ILE B 1 152 ? 54.101 44.405 40.057 1.00 22.61 140 ILE B O 1
ATOM 3102 N N . ALA B 1 153 ? 52.906 43.640 41.745 1.00 22.67 141 ALA B N 1
ATOM 3103 C CA . ALA B 1 153 ? 52.470 44.951 42.128 1.00 22.68 141 ALA B CA 1
ATOM 3104 C C . ALA B 1 153 ? 53.503 45.588 43.006 1.00 23.35 141 ALA B C 1
ATOM 3105 O O . ALA B 1 153 ? 53.814 45.064 44.070 1.00 23.52 141 ALA B O 1
ATOM 3107 N N . LEU B 1 154 ? 53.949 46.770 42.611 1.00 23.63 142 LEU B N 1
ATOM 3108 C CA . LEU B 1 154 ? 54.850 47.559 43.441 1.00 24.96 142 LEU B CA 1
ATOM 3109 C C . LEU B 1 154 ? 54.222 48.802 44.033 1.00 25.67 142 LEU B C 1
ATOM 3110 O O . LEU B 1 154 ? 54.871 49.572 44.750 1.00 25.99 142 LEU B O 1
ATOM 3115 N N . THR B 1 155 ? 52.945 49.007 43.714 1.00 26.05 143 THR B N 1
ATOM 3116 C CA . THR B 1 155 ? 52.104 49.946 44.448 1.00 26.77 143 THR B CA 1
ATOM 3117 C C . THR B 1 155 ? 50.830 49.194 44.746 1.00 26.77 143 THR B C 1
ATOM 3118 O O . THR B 1 155 ? 50.565 48.187 44.115 1.00 26.90 143 THR B O 1
ATOM 3122 N N . ASP B 1 156 ? 50.041 49.657 45.699 1.00 27.05 144 ASP B N 1
ATOM 3123 C CA . ASP B 1 156 ? 48.680 49.196 45.777 1.00 27.24 144 ASP B CA 1
ATOM 3124 C C . ASP B 1 156 ? 47.984 49.438 44.427 1.00 26.76 144 ASP B C 1
ATOM 3125 O O . ASP B 1 156 ? 48.231 50.428 43.760 1.00 26.45 144 ASP B O 1
ATOM 3130 N N . VAL B 1 157 ? 47.053 48.550 44.081 1.00 26.75 145 VAL B N 1
ATOM 3131 C CA . VAL B 1 157 ? 46.270 48.688 42.856 1.00 26.34 145 VAL B CA 1
ATOM 3132 C C . VAL B 1 157 ? 44.786 48.382 43.089 1.00 26.22 145 VAL B C 1
ATOM 3133 O O . VAL B 1 157 ? 44.271 47.342 42.664 1.00 24.59 145 VAL B O 1
ATOM 3137 N N . PRO B 1 158 ? 44.088 49.318 43.732 1.00 27.08 146 PRO B N 1
ATOM 3138 C CA . PRO B 1 158 ? 42.623 49.223 43.690 1.00 27.93 146 PRO B CA 1
ATOM 3139 C C . PRO B 1 158 ? 42.155 49.383 42.268 1.00 27.94 146 PRO B C 1
ATOM 3140 O O . PRO B 1 158 ? 42.931 49.819 41.413 1.00 27.75 146 PRO B O 1
ATOM 3144 N N . VAL B 1 159 ? 40.887 49.113 42.021 1.00 29.24 147 VAL B N 1
ATOM 3145 C CA . VAL B 1 159 ? 40.356 49.045 40.664 1.00 29.75 147 VAL B CA 1
ATOM 3146 C C . VAL B 1 159 ? 40.663 50.286 39.810 1.00 32.45 147 VAL B C 1
ATOM 3147 O O . VAL B 1 159 ? 41.191 50.191 38.665 1.00 32.46 147 VAL B O 1
ATOM 3151 N N . GLU B 1 160 ? 40.374 51.446 40.376 1.00 34.19 148 GLU B N 1
ATOM 3152 C CA . GLU B 1 160 ? 40.534 52.674 39.646 1.00 36.79 148 GLU B CA 1
ATOM 3153 C C . GLU B 1 160 ? 41.996 53.160 39.492 1.00 35.41 148 GLU B C 1
ATOM 3154 O O . GLU B 1 160 ? 42.233 54.180 38.821 1.00 35.73 148 GLU B O 1
ATOM 3160 N N . ARG B 1 161 ? 42.958 52.463 40.093 1.00 32.47 149 ARG B N 1
ATOM 3161 C CA . ARG B 1 161 ? 44.341 52.811 39.877 1.00 33.16 149 ARG B CA 1
ATOM 3162 C C . ARG B 1 161 ? 44.955 52.017 38.707 1.00 31.72 149 ARG B C 1
ATOM 3163 O O . ARG B 1 161 ? 46.166 52.002 38.533 1.00 32.78 149 ARG B O 1
ATOM 3171 N N . GLY B 1 162 ? 44.138 51.406 37.881 1.00 29.93 150 GLY B N 1
ATOM 3172 C CA . GLY B 1 162 ? 44.644 50.728 36.701 1.00 29.26 150 GLY B CA 1
ATOM 3173 C C . GLY B 1 162 ? 44.848 49.246 36.898 1.00 28.13 150 GLY B C 1
ATOM 3174 O O . GLY B 1 162 ? 45.833 48.673 36.418 1.00 26.45 150 GLY B O 1
ATOM 3175 N N . CYS B 1 163 ? 43.913 48.587 37.579 1.00 27.68 151 CYS B N 1
ATOM 3176 C CA . CYS B 1 163 ? 44.093 47.171 37.846 1.00 26.97 151 CYS B CA 1
ATOM 3177 C C . CYS B 1 163 ? 43.860 46.320 36.595 1.00 26.80 151 CYS B C 1
ATOM 3178 O O . CYS B 1 163 ? 43.264 46.790 35.589 1.00 27.57 151 CYS B O 1
ATOM 3181 N N . MET B 1 164 ? 44.363 45.085 36.643 1.00 25.02 152 MET B N 1
ATOM 3182 C CA . MET B 1 164 ? 44.222 44.148 35.542 1.00 24.72 152 MET B CA 1
ATOM 3183 C C . MET B 1 164 ? 42.847 43.470 35.583 1.00 24.38 152 MET B C 1
ATOM 3184 O O . MET B 1 164 ? 42.241 43.364 36.650 1.00 24.08 152 MET B O 1
ATOM 3189 N N . SER B 1 165 ? 42.352 43.060 34.410 1.00 23.86 153 SER B N 1
ATOM 3190 C CA . SER B 1 165 ? 41.195 42.209 34.311 1.00 23.94 153 SER B CA 1
ATOM 3191 C C . SER B 1 165 ? 41.510 41.068 33.381 1.00 23.10 153 SER B C 1
ATOM 3192 O O . SER B 1 165 ? 42.282 41.219 32.433 1.00 22.40 153 SER B O 1
ATOM 3195 N N . TYR B 1 166 ? 40.847 39.938 33.620 1.00 22.65 154 TYR B N 1
ATOM 3196 C CA . TYR B 1 166 ? 41.103 38.716 32.884 1.00 22.20 154 TYR B CA 1
ATOM 3197 C C . TYR B 1 166 ? 39.799 38.131 32.379 1.00 22.89 154 TYR B C 1
ATOM 3198 O O . TYR B 1 166 ? 38.774 38.291 33.024 1.00 23.58 154 TYR B O 1
ATOM 3207 N N . VAL B 1 167 ? 39.860 37.394 31.268 1.00 22.60 155 VAL B N 1
ATOM 3208 C CA . VAL B 1 167 ? 38.750 36.575 30.825 1.00 23.23 155 VAL B CA 1
ATOM 3209 C C . VAL B 1 167 ? 38.989 35.122 31.243 1.00 23.39 155 VAL B C 1
ATOM 3210 O O . VAL B 1 167 ? 39.771 34.405 30.638 1.00 23.11 155 VAL B O 1
ATOM 3214 N N . PRO B 1 168 ? 38.257 34.652 32.270 1.00 24.04 156 PRO B N 1
ATOM 3215 C CA . PRO B 1 168 ? 38.451 33.296 32.789 1.00 24.12 156 PRO B CA 1
ATOM 3216 C C . PRO B 1 168 ? 38.308 32.244 31.732 1.00 24.34 156 PRO B C 1
ATOM 3217 O O . PRO B 1 168 ? 37.335 32.234 30.968 1.00 25.38 156 PRO B O 1
ATOM 3221 N N . GLY B 1 169 ? 39.249 31.327 31.713 1.00 23.77 157 GLY B N 1
ATOM 3222 C CA . GLY B 1 169 ? 39.213 30.174 30.793 1.00 24.39 157 GLY B CA 1
ATOM 3223 C C . GLY B 1 169 ? 39.627 30.514 29.384 1.00 24.14 157 GLY B C 1
ATOM 3224 O O . GLY B 1 169 ? 39.645 29.645 28.533 1.00 25.30 157 GLY B O 1
ATOM 3225 N N . SER B 1 170 ? 40.006 31.756 29.120 1.00 23.06 158 SER B N 1
ATOM 3226 C CA . SER B 1 170 ? 40.313 32.142 27.742 1.00 23.54 158 SER B CA 1
ATOM 3227 C C . SER B 1 170 ? 41.610 31.523 27.185 1.00 23.88 158 SER B C 1
ATOM 3228 O O . SER B 1 170 ? 41.856 31.521 25.977 1.00 24.52 158 SER B O 1
ATOM 3231 N N . HIS B 1 171 ? 42.467 31.058 28.076 1.00 24.02 159 HIS B N 1
ATOM 3232 C CA . HIS B 1 171 ? 43.688 30.348 27.680 1.00 24.97 159 HIS B CA 1
ATOM 3233 C C . HIS B 1 171 ? 43.398 28.997 27.027 1.00 26.80 159 HIS B C 1
ATOM 3234 O O . HIS B 1 171 ? 44.286 28.435 26.403 1.00 26.68 159 HIS B O 1
ATOM 3241 N N . LEU B 1 172 ? 42.145 28.539 27.118 1.00 27.89 160 LEU B N 1
ATOM 3242 C CA . LEU B 1 172 ? 41.754 27.256 26.502 1.00 30.09 160 LEU B CA 1
ATOM 3243 C C . LEU B 1 172 ? 41.035 27.427 25.183 1.00 30.79 160 LEU B C 1
ATOM 3244 O O . LEU B 1 172 ? 40.551 26.480 24.638 1.00 31.48 160 LEU B O 1
ATOM 3249 N N . ARG B 1 173 ? 40.995 28.645 24.643 1.00 30.36 161 ARG B N 1
ATOM 3250 C CA . ARG B 1 173 ? 40.386 28.867 23.312 1.00 31.48 161 ARG B CA 1
ATOM 3251 C C . ARG B 1 173 ? 40.984 27.957 22.235 1.00 33.50 161 ARG B C 1
ATOM 3252 O O . ARG B 1 173 ? 42.196 27.698 22.202 1.00 32.80 161 ARG B O 1
ATOM 3260 N N . ALA B 1 174 ? 40.128 27.527 21.329 1.00 36.05 162 ALA B N 1
ATOM 3261 C CA . ALA B 1 174 ? 40.525 26.793 20.122 1.00 38.77 162 ALA B CA 1
ATOM 3262 C C . ALA B 1 174 ? 41.279 27.697 19.181 1.00 40.31 162 ALA B C 1
ATOM 3263 O O . ALA B 1 174 ? 41.211 28.914 19.305 1.00 39.64 162 ALA B O 1
ATOM 3265 N N . ARG B 1 175 ? 42.032 27.107 18.257 1.00 44.17 163 ARG B N 1
ATOM 3266 C CA . ARG B 1 175 ? 42.921 27.871 17.363 1.00 46.27 163 ARG B CA 1
ATOM 3267 C C . ARG B 1 175 ? 42.183 28.956 16.597 1.00 46.25 163 ARG B C 1
ATOM 3268 O O . ARG B 1 175 ? 42.688 30.044 16.457 1.00 44.89 163 ARG B O 1
ATOM 3276 N N . GLU B 1 176 ? 41.008 28.637 16.075 1.00 47.08 164 GLU B N 1
ATOM 3277 C CA . GLU B 1 176 ? 40.244 29.595 15.268 1.00 49.10 164 GLU B CA 1
ATOM 3278 C C . GLU B 1 176 ? 39.794 30.851 16.040 1.00 45.06 164 GLU B C 1
ATOM 3279 O O . GLU B 1 176 ? 39.429 31.833 15.434 1.00 44.54 164 GLU B O 1
ATOM 3285 N N . ASP B 1 177 ? 39.817 30.780 17.367 1.00 41.45 165 ASP B N 1
ATOM 3286 C CA . ASP B 1 177 ? 39.473 31.897 18.237 1.00 38.80 165 ASP B CA 1
ATOM 3287 C C . ASP B 1 177 ? 40.706 32.628 18.801 1.00 37.46 165 ASP B C 1
ATOM 3288 O O . ASP B 1 177 ? 40.595 33.437 19.693 1.00 34.37 165 ASP B O 1
ATOM 3293 N N . ARG B 1 178 ? 41.887 32.295 18.291 1.00 39.26 166 ARG B N 1
ATOM 3294 C CA . ARG B 1 178 ? 43.151 32.892 18.741 1.00 39.77 166 ARG B CA 1
ATOM 3295 C C . ARG B 1 178 ? 43.826 33.568 17.595 1.00 42.62 166 ARG B C 1
ATOM 3296 O O . ARG B 1 178 ? 43.864 33.041 16.488 1.00 44.56 166 ARG B O 1
ATOM 3304 N N . GLN B 1 179 ? 44.443 34.696 17.859 1.00 45.42 167 GLN B N 1
ATOM 3305 C CA . GLN B 1 179 ? 45.243 35.299 16.831 1.00 50.33 167 GLN B CA 1
ATOM 3306 C C . GLN B 1 179 ? 46.558 34.590 16.614 1.00 52.72 167 GLN B C 1
ATOM 3307 O O . GLN B 1 179 ? 47.199 34.073 17.546 1.00 49.61 167 GLN B O 1
ATOM 3313 N N . GLU B 1 180 ? 46.947 34.569 15.343 1.00 61.34 168 GLU B N 1
ATOM 3314 C CA . GLU B 1 180 ? 48.204 34.001 14.961 1.00 68.85 168 GLU B CA 1
ATOM 3315 C C . GLU B 1 180 ? 49.256 35.073 15.298 1.00 64.20 168 GLU B C 1
ATOM 3316 O O . GLU B 1 180 ? 49.059 36.293 15.099 1.00 61.65 168 GLU B O 1
ATOM 3322 N N . HIS B 1 181 ? 50.307 34.595 15.946 1.00 60.15 169 HIS B N 1
ATOM 3323 C CA . HIS B 1 181 ? 51.567 35.309 16.069 1.00 55.00 169 HIS B CA 1
ATOM 3324 C C . HIS B 1 181 ? 51.644 36.499 15.101 1.00 53.20 169 HIS B C 1
ATOM 3325 O O . HIS B 1 181 ? 51.453 36.317 13.928 1.00 52.16 169 HIS B O 1
ATOM 3332 N N . MET B 1 182 ? 51.930 37.701 15.590 1.00 51.73 170 MET B N 1
ATOM 3333 C CA . MET B 1 182 ? 52.012 38.867 14.708 1.00 55.86 170 MET B CA 1
ATOM 3334 C C . MET B 1 182 ? 53.454 39.009 14.201 1.00 57.10 170 MET B C 1
ATOM 3335 O O . MET B 1 182 ? 54.366 39.174 14.970 1.00 54.88 170 MET B O 1
ATOM 3340 N N . THR B 1 183 ? 53.644 38.897 12.910 1.00 61.68 171 THR B N 1
ATOM 3341 C CA . THR B 1 183 ? 54.939 39.130 12.308 1.00 66.61 171 THR B CA 1
ATOM 3342 C C . THR B 1 183 ? 55.173 40.626 12.180 1.00 70.30 171 THR B C 1
ATOM 3343 O O . THR B 1 183 ? 56.288 41.090 12.369 1.00 70.65 171 THR B O 1
ATOM 3347 N N . SER B 1 184 ? 54.116 41.375 11.863 1.00 75.54 172 SER B N 1
ATOM 3348 C CA . SER B 1 184 ? 54.136 42.853 11.840 1.00 80.32 172 SER B CA 1
ATOM 3349 C C . SER B 1 184 ? 52.807 43.437 12.319 1.00 81.53 172 SER B C 1
ATOM 3350 O O . SER B 1 184 ? 51.810 42.718 12.366 1.00 83.43 172 SER B O 1
ATOM 3353 N N . PHE B 1 185 ? 52.783 44.736 12.630 1.00 82.67 173 PHE B N 1
ATOM 3354 C CA . PHE B 1 185 ? 51.606 45.353 13.256 1.00 81.83 173 PHE B CA 1
ATOM 3355 C C . PHE B 1 185 ? 50.402 45.502 12.338 1.00 82.32 173 PHE B C 1
ATOM 3356 O O . PHE B 1 185 ? 49.275 45.556 12.800 1.00 82.15 173 PHE B O 1
ATOM 3364 N N . ALA B 1 186 ? 50.609 45.455 11.043 1.00 83.41 174 ALA B N 1
ATOM 3365 C CA . ALA B 1 186 ? 49.474 45.398 10.134 1.00 89.45 174 ALA B CA 1
ATOM 3366 C C . ALA B 1 186 ? 48.542 44.196 10.358 1.00 90.62 174 ALA B C 1
ATOM 3367 O O . ALA B 1 186 ? 47.428 44.161 9.818 1.00 89.93 174 ALA B O 1
ATOM 3369 N N . GLU B 1 187 ? 49.035 43.172 11.064 1.00 91.38 175 GLU B N 1
ATOM 3370 C CA . GLU B 1 187 ? 48.268 41.943 11.307 1.00 90.19 175 GLU B CA 1
ATOM 3371 C C . GLU B 1 187 ? 47.310 42.102 12.476 1.00 84.39 175 GLU B C 1
ATOM 3372 O O . GLU B 1 187 ? 46.532 41.186 12.758 1.00 85.79 175 GLU B O 1
ATOM 3378 N N . PHE B 1 188 ? 47.348 43.254 13.139 1.00 78.87 176 PHE B N 1
ATOM 3379 C CA . PHE B 1 188 ? 46.416 43.532 14.224 1.00 74.05 176 PHE B CA 1
ATOM 3380 C C . PHE B 1 188 ? 44.949 43.391 13.779 1.00 69.33 176 PHE B C 1
ATOM 3381 O O . PHE B 1 188 ? 44.564 43.851 12.699 1.00 69.49 176 PHE B O 1
ATOM 3389 N N . ARG B 1 189 ? 44.167 42.699 14.600 1.00 61.75 177 ARG B N 1
ATOM 3390 C CA . ARG B 1 189 ? 42.709 42.554 14.415 1.00 59.69 177 ARG B CA 1
ATOM 3391 C C . ARG B 1 189 ? 41.993 42.783 15.724 1.00 54.83 177 ARG B C 1
ATOM 3392 O O . ARG B 1 189 ? 42.490 42.388 16.782 1.00 52.30 177 ARG B O 1
ATOM 3400 N N . ASP B 1 190 ? 40.815 43.390 15.656 1.00 52.56 178 ASP B N 1
ATOM 3401 C CA . ASP B 1 190 ? 39.978 43.520 16.841 1.00 49.27 178 ASP B CA 1
ATOM 3402 C C . ASP B 1 190 ? 39.703 42.126 17.400 1.00 45.58 178 ASP B C 1
ATOM 3403 O O . ASP B 1 190 ? 39.423 41.174 16.653 1.00 45.73 178 ASP B O 1
ATOM 3408 N N . LEU B 1 191 ? 39.780 41.984 18.717 1.00 40.81 179 LEU B N 1
ATOM 3409 C CA . LEU B 1 191 ? 39.577 40.665 19.302 1.00 37.54 179 LEU B CA 1
ATOM 3410 C C . LEU B 1 191 ? 38.183 40.054 18.961 1.00 38.20 179 LEU B C 1
ATOM 3411 O O . LEU B 1 191 ? 38.072 38.852 18.771 1.00 37.70 179 LEU B O 1
ATOM 3416 N N . ALA B 1 192 ? 37.144 40.883 18.818 1.00 38.73 180 ALA B N 1
ATOM 3417 C CA . ALA B 1 192 ? 35.827 40.380 18.465 1.00 39.64 180 ALA B CA 1
ATOM 3418 C C . ALA B 1 192 ? 35.790 39.767 17.080 1.00 41.92 180 ALA B C 1
ATOM 3419 O O . ALA B 1 192 ? 34.951 38.924 16.820 1.00 43.20 180 ALA B O 1
ATOM 3421 N N . ASP B 1 193 ? 36.655 40.212 16.173 1.00 43.04 181 ASP B N 1
ATOM 3422 C CA . ASP B 1 193 ? 36.724 39.619 14.832 1.00 45.83 181 ASP B CA 1
ATOM 3423 C C . ASP B 1 193 ? 37.434 38.260 14.871 1.00 45.27 181 ASP B C 1
ATOM 3424 O O . ASP B 1 193 ? 37.049 37.310 14.202 1.00 46.44 181 ASP B O 1
ATOM 3429 N N . VAL B 1 194 ? 38.479 38.186 15.683 1.00 43.29 182 VAL B N 1
ATOM 3430 C CA . VAL B 1 194 ? 39.202 36.940 15.918 1.00 42.35 182 VAL B CA 1
ATOM 3431 C C . VAL B 1 194 ? 38.359 35.923 16.718 1.00 40.68 182 VAL B C 1
ATOM 3432 O O . VAL B 1 194 ? 38.303 34.759 16.370 1.00 41.75 182 VAL B O 1
ATOM 3436 N N . TRP B 1 195 ? 37.782 36.378 17.828 1.00 37.72 183 TRP B N 1
ATOM 3437 C CA . TRP B 1 195 ? 37.006 35.550 18.747 1.00 35.71 183 TRP B CA 1
ATOM 3438 C C . TRP B 1 195 ? 35.589 36.111 18.854 1.00 36.25 183 TRP B C 1
ATOM 3439 O O . TRP B 1 195 ? 35.321 36.913 19.707 1.00 34.79 183 TRP B O 1
ATOM 3450 N N . PRO B 1 196 ? 34.687 35.700 17.976 1.00 38.40 184 PRO B N 1
ATOM 3451 C CA . PRO B 1 196 ? 33.360 36.330 17.941 1.00 39.94 184 PRO B CA 1
ATOM 3452 C C . PRO B 1 196 ? 32.621 36.405 19.282 1.00 39.19 184 PRO B C 1
ATOM 3453 O O . PRO B 1 196 ? 31.844 37.316 19.503 1.00 40.14 184 PRO B O 1
ATOM 3457 N N . ASP B 1 197 ? 32.837 35.426 20.137 1.00 38.35 185 ASP B N 1
ATOM 3458 C CA . ASP B 1 197 ? 32.133 35.365 21.382 1.00 37.64 185 ASP B CA 1
ATOM 3459 C C . ASP B 1 197 ? 32.748 36.243 22.461 1.00 34.93 185 ASP B C 1
ATOM 3460 O O . ASP B 1 197 ? 32.238 36.302 23.594 1.00 33.90 185 ASP B O 1
ATOM 3465 N N . TYR B 1 198 ? 33.889 36.862 22.161 1.00 33.23 186 TYR B N 1
ATOM 3466 C CA . TYR B 1 198 ? 34.614 37.675 23.171 1.00 30.75 186 TYR B CA 1
ATOM 3467 C C . TYR B 1 198 ? 33.718 38.669 23.931 1.00 30.87 186 TYR B C 1
ATOM 3468 O O . TYR B 1 198 ? 33.732 38.688 25.152 1.00 29.75 186 TYR B O 1
ATOM 3477 N N . PRO B 1 199 ? 32.926 39.464 23.223 1.00 32.40 187 PRO B N 1
ATOM 3478 C CA . PRO B 1 199 ? 32.034 40.390 23.929 1.00 33.17 187 PRO B CA 1
ATOM 3479 C C . PRO B 1 199 ? 31.009 39.799 24.938 1.00 33.28 187 PRO B C 1
ATOM 3480 O O . PRO B 1 199 ? 30.495 40.544 25.748 1.00 33.56 187 PRO B O 1
ATOM 3484 N N . TRP B 1 200 ? 30.727 38.504 24.869 1.00 33.38 188 TRP B N 1
ATOM 3485 C CA . TRP B 1 200 ? 29.781 37.849 25.771 1.00 33.36 188 TRP B CA 1
ATOM 3486 C C . TRP B 1 200 ? 30.468 37.080 26.885 1.00 31.97 188 TRP B C 1
ATOM 3487 O O . TRP B 1 200 ? 29.809 36.416 27.690 1.00 32.07 188 TRP B O 1
ATOM 3498 N N . GLN B 1 201 ? 31.800 37.163 26.940 1.00 30.68 189 GLN B N 1
ATOM 3499 C CA . GLN B 1 201 ? 32.570 36.500 27.990 1.00 29.92 189 GLN B CA 1
ATOM 3500 C C . GLN B 1 201 ? 32.681 37.359 29.225 1.00 28.80 189 GLN B C 1
ATOM 3501 O O . GLN B 1 201 ? 32.768 38.563 29.132 1.00 28.66 189 GLN B O 1
ATOM 3507 N N . PRO B 1 202 ? 32.692 36.727 30.392 1.00 28.26 190 PRO B N 1
ATOM 3508 C CA . PRO B 1 202 ? 32.868 37.475 31.603 1.00 27.65 190 PRO B CA 1
ATOM 3509 C C . PRO B 1 202 ? 34.246 38.042 31.690 1.00 26.27 190 PRO B C 1
ATOM 3510 O O . PRO B 1 202 ? 35.180 37.456 31.171 1.00 25.76 190 PRO B O 1
ATOM 3514 N N . ARG B 1 203 ? 34.361 39.131 32.440 1.00 26.09 191 ARG B N 1
ATOM 3515 C CA A ARG B 1 203 ? 35.607 39.868 32.613 0.50 25.20 191 ARG B CA 1
ATOM 3516 C CA B ARG B 1 203 ? 35.617 39.879 32.642 0.50 24.94 191 ARG B CA 1
ATOM 3517 C C . ARG B 1 203 ? 35.821 40.080 34.113 1.00 24.99 191 ARG B C 1
ATOM 3518 O O . ARG B 1 203 ? 34.992 40.720 34.763 1.00 25.90 191 ARG B O 1
ATOM 3533 N N . VAL B 1 204 ? 36.920 39.608 34.664 1.00 24.79 192 VAL B N 1
ATOM 3534 C CA . VAL B 1 204 ? 37.157 39.742 36.104 1.00 25.66 192 VAL B CA 1
ATOM 3535 C C . VAL B 1 204 ? 38.217 40.745 36.419 1.00 24.98 192 VAL B C 1
ATOM 3536 O O . VAL B 1 204 ? 39.357 40.547 36.035 1.00 25.23 192 VAL B O 1
ATOM 3540 N N . ALA B 1 205 ? 37.848 41.778 37.171 1.00 25.22 193 ALA B N 1
ATOM 3541 C CA . ALA B 1 205 ? 38.796 42.766 37.636 1.00 24.96 193 ALA B CA 1
ATOM 3542 C C . ALA B 1 205 ? 39.406 42.319 38.963 1.00 25.16 193 ALA B C 1
ATOM 3543 O O . ALA B 1 205 ? 38.684 41.884 39.862 1.00 25.11 193 ALA B O 1
ATOM 3545 N N . VAL B 1 206 ? 40.741 42.379 39.043 1.00 24.01 194 VAL B N 1
ATOM 3546 C CA . VAL B 1 206 ? 41.470 41.838 40.163 1.00 23.90 194 VAL B CA 1
ATOM 3547 C C . VAL B 1 206 ? 42.336 42.923 40.808 1.00 23.67 194 VAL B C 1
ATOM 3548 O O . VAL B 1 206 ? 43.521 43.024 40.559 1.00 22.25 194 VAL B O 1
ATOM 3552 N N . PRO B 1 207 ? 41.724 43.755 41.660 1.00 24.67 195 PRO B N 1
ATOM 3553 C CA . P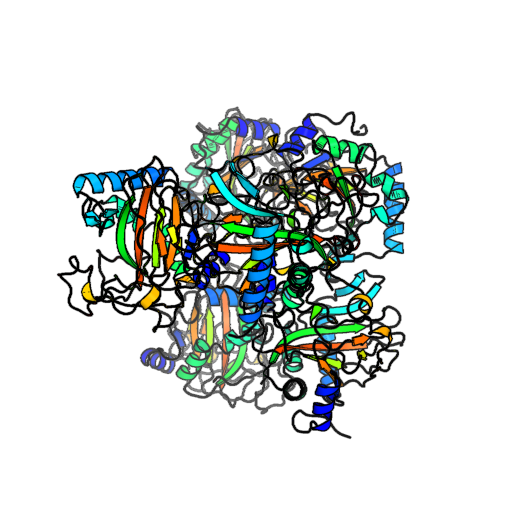RO B 1 207 ? 42.555 44.644 42.425 1.00 24.67 195 PRO B CA 1
ATOM 3554 C C . PRO B 1 207 ? 43.494 43.918 43.377 1.00 24.89 195 PRO B C 1
ATOM 3555 O O . PRO B 1 207 ? 43.169 42.835 43.884 1.00 24.38 195 PRO B O 1
ATOM 3559 N N . VAL B 1 208 ? 44.633 44.544 43.661 1.00 24.97 196 VAL B N 1
ATOM 3560 C CA . VAL B 1 208 ? 45.653 43.924 44.508 1.00 25.03 196 VAL B CA 1
ATOM 3561 C C . VAL B 1 208 ? 46.389 44.929 45.371 1.00 26.67 196 VAL B C 1
ATOM 3562 O O . VAL B 1 208 ? 46.401 46.118 45.097 1.00 26.77 196 VAL B O 1
ATOM 3566 N N . ARG B 1 209 ? 47.038 44.420 46.397 1.00 29.21 197 ARG B N 1
ATOM 3567 C CA . ARG B 1 209 ? 47.897 45.226 47.280 1.00 31.87 197 ARG B CA 1
ATOM 3568 C C . ARG B 1 209 ? 49.359 45.123 46.855 1.00 29.04 197 ARG B C 1
ATOM 3569 O O . ARG B 1 209 ? 49.766 44.142 46.253 1.00 27.42 197 ARG B O 1
ATOM 3577 N N . ALA B 1 210 ? 50.145 46.137 47.176 1.00 27.60 198 ALA B N 1
ATOM 3578 C CA . ALA B 1 210 ? 51.583 46.095 46.889 1.00 26.74 198 ALA B CA 1
ATOM 3579 C C . ALA B 1 210 ? 52.216 44.832 47.474 1.00 25.83 198 ALA B C 1
ATOM 3580 O O . ALA B 1 210 ? 51.956 44.479 48.611 1.00 26.38 198 ALA B O 1
ATOM 3582 N N . GLY B 1 211 ? 53.013 44.152 46.671 1.00 24.51 199 GLY B N 1
ATOM 3583 C CA . GLY B 1 211 ? 53.632 42.916 47.092 1.00 24.73 199 GLY B CA 1
ATOM 3584 C C . GLY B 1 211 ? 52.939 41.681 46.606 1.00 24.45 199 GLY B C 1
ATOM 3585 O O . GLY B 1 211 ? 53.492 40.586 46.719 1.00 24.89 199 GLY B O 1
ATOM 3586 N N . ASP B 1 212 ? 51.690 41.825 46.153 1.00 24.26 200 ASP B N 1
ATOM 3587 C CA . ASP B 1 212 ? 50.933 40.723 45.641 1.00 23.73 200 ASP B CA 1
ATOM 3588 C C . ASP B 1 212 ? 51.408 40.496 44.233 1.00 22.09 200 ASP B C 1
ATOM 3589 O O . ASP B 1 212 ? 52.000 41.372 43.590 1.00 21.58 200 ASP B O 1
ATOM 3594 N N . VAL B 1 213 ? 51.132 39.308 43.732 1.00 21.36 201 VAL B N 1
ATOM 3595 C CA . VAL B 1 213 ? 51.425 38.982 42.338 1.00 21.06 201 VAL B CA 1
ATOM 3596 C C . VAL B 1 213 ? 50.238 38.277 41.703 1.00 20.59 201 VAL B C 1
ATOM 3597 O O . VAL B 1 213 ? 49.668 37.415 42.285 1.00 21.15 201 VAL B O 1
ATOM 3601 N N . VAL B 1 214 ? 49.926 38.639 40.479 1.00 20.58 202 VAL B N 1
ATOM 3602 C CA . VAL B 1 214 ? 48.959 37.908 39.704 1.00 20.78 202 VAL B CA 1
ATOM 3603 C C . VAL B 1 214 ? 49.641 37.300 38.499 1.00 20.95 202 VAL B C 1
ATOM 3604 O O . VAL B 1 214 ? 50.300 37.994 37.753 1.00 21.15 202 VAL B O 1
ATOM 3608 N N . PHE B 1 215 ? 49.465 35.993 38.317 1.00 21.41 203 PHE B N 1
ATOM 3609 C CA . PHE B 1 215 ? 50.080 35.268 37.224 1.00 21.98 203 PHE B CA 1
ATOM 3610 C C . PHE B 1 215 ? 49.058 34.988 36.181 1.00 22.76 203 PHE B C 1
ATOM 3611 O O . PHE B 1 215 ? 47.923 34.655 36.513 1.00 23.42 203 PHE B O 1
ATOM 3619 N N . HIS B 1 216 ? 49.432 35.094 34.913 1.00 23.31 204 HIS B N 1
ATOM 3620 C CA . HIS B 1 216 ? 48.512 34.725 33.846 1.00 23.00 204 HIS B CA 1
ATOM 3621 C C . HIS B 1 216 ? 49.213 34.018 32.685 1.00 24.19 204 HIS B C 1
ATOM 3622 O O . HIS B 1 216 ? 50.334 34.405 32.262 1.00 24.18 204 HIS B O 1
ATOM 3629 N N . HIS B 1 217 ? 48.540 33.005 32.157 1.00 23.62 205 HIS B N 1
ATOM 3630 C CA . HIS B 1 217 ? 49.055 32.247 31.053 1.00 24.85 205 HIS B CA 1
ATOM 3631 C C . HIS B 1 217 ? 49.190 33.089 29.804 1.00 24.84 205 HIS B C 1
ATOM 3632 O O . HIS B 1 217 ? 48.479 34.078 29.624 1.00 25.52 205 HIS B O 1
ATOM 3639 N N . CYS B 1 218 ? 50.084 32.686 28.916 1.00 25.38 206 CYS B N 1
ATOM 3640 C CA . CYS B 1 218 ? 50.329 33.448 27.677 1.00 25.96 206 CYS B CA 1
ATOM 3641 C C . CYS B 1 218 ? 49.128 33.520 26.693 1.00 25.84 206 CYS B C 1
ATOM 3642 O O . CYS B 1 218 ? 49.171 34.280 25.733 1.00 26.78 206 CYS B O 1
ATOM 3645 N N . ARG B 1 219 ? 48.138 32.673 26.891 1.00 25.32 207 ARG B N 1
ATOM 3646 C CA . ARG B 1 219 ? 46.910 32.680 26.092 1.00 25.58 207 ARG B CA 1
ATOM 3647 C C . ARG B 1 219 ? 45.703 33.261 26.794 1.00 24.22 207 ARG B C 1
ATOM 3648 O O . ARG B 1 219 ? 44.631 33.381 26.189 1.00 24.80 207 ARG B O 1
ATOM 3656 N N . THR B 1 220 ? 45.864 33.595 28.066 1.00 22.69 208 THR B N 1
ATOM 3657 C CA . THR B 1 220 ? 44.807 34.226 28.799 1.00 22.04 208 THR B CA 1
ATOM 3658 C C . THR B 1 220 ? 44.594 35.642 28.243 1.00 21.94 208 THR B C 1
ATOM 3659 O O . THR B 1 220 ? 45.523 36.460 28.188 1.00 21.78 208 THR B O 1
ATOM 3663 N N . VAL B 1 221 ? 43.377 35.919 27.823 1.00 22.02 209 VAL B N 1
ATOM 3664 C CA . VAL B 1 221 ? 42.987 37.246 27.381 1.00 22.18 209 VAL B CA 1
ATOM 3665 C C . VAL B 1 221 ? 42.912 38.160 28.606 1.00 21.69 209 VAL B C 1
ATOM 3666 O O . VAL B 1 221 ? 42.272 37.831 29.614 1.00 21.78 209 VAL B O 1
ATOM 3670 N N . HIS B 1 222 ? 43.544 39.317 28.498 1.00 21.75 210 HIS B N 1
ATOM 3671 C CA . HIS B 1 222 ? 43.582 40.258 29.581 1.00 21.64 210 HIS B CA 1
ATOM 3672 C C . HIS B 1 222 ? 43.684 41.695 29.114 1.00 22.10 210 HIS B C 1
ATOM 3673 O O . HIS B 1 222 ? 43.896 41.990 27.947 1.00 22.16 210 HIS B O 1
ATOM 3680 N N . MET B 1 223 ? 43.518 42.598 30.074 1.00 22.59 211 MET B N 1
ATOM 3681 C CA . MET B 1 223 ? 43.446 44.009 29.805 1.00 23.60 211 MET B CA 1
ATOM 3682 C C . MET B 1 223 ? 43.648 44.754 31.112 1.00 22.87 211 MET B C 1
ATOM 3683 O O . MET B 1 223 ? 43.829 44.141 32.144 1.00 21.23 211 MET B O 1
ATOM 3688 N N . ALA B 1 224 ? 43.614 46.092 31.075 1.00 24.34 212 ALA B N 1
ATOM 3689 C CA . ALA B 1 224 ? 43.715 46.878 32.323 1.00 24.19 212 ALA B CA 1
ATOM 3690 C C . ALA B 1 224 ? 42.960 48.169 32.244 1.00 25.62 212 ALA B C 1
ATOM 3691 O O . ALA B 1 224 ? 42.814 48.727 31.192 1.00 26.23 212 ALA B O 1
ATOM 3693 N N . GLU B 1 225 ? 42.502 48.635 33.400 1.00 27.45 213 GLU B N 1
ATOM 3694 C CA . GLU B 1 225 ? 41.768 49.907 33.539 1.00 30.63 213 GLU B CA 1
ATOM 3695 C C . GLU B 1 225 ? 42.678 51.076 33.282 1.00 29.72 213 GLU B C 1
ATOM 3696 O O . GLU B 1 225 ? 43.887 50.967 33.459 1.00 27.72 213 GLU B O 1
ATOM 3702 N N . ALA B 1 226 ? 42.072 52.192 32.924 1.00 29.89 214 ALA B N 1
ATOM 3703 C CA . ALA B 1 226 ? 42.720 53.471 33.036 1.00 30.68 214 ALA B CA 1
ATOM 3704 C C . ALA B 1 226 ? 43.032 53.762 34.499 1.00 30.49 214 ALA B C 1
ATOM 3705 O O . ALA B 1 226 ? 42.367 53.268 35.392 1.00 31.45 214 ALA B O 1
ATOM 3707 N N . ASN B 1 227 ? 44.053 54.547 34.755 1.00 30.81 215 ASN B N 1
ATOM 3708 C CA . ASN B 1 227 ? 44.331 55.005 36.123 1.00 31.40 215 ASN B CA 1
ATOM 3709 C C . ASN B 1 227 ? 43.691 56.364 36.292 1.00 33.01 215 ASN B C 1
ATOM 3710 O O . ASN B 1 227 ? 44.123 57.312 35.695 1.00 33.63 215 ASN B O 1
ATOM 3715 N N . THR B 1 228 ? 42.585 56.388 37.028 1.00 33.71 216 THR B N 1
ATOM 3716 C CA . THR B 1 228 ? 41.851 57.608 37.319 1.00 35.92 216 THR B CA 1
ATOM 3717 C C . THR B 1 228 ? 42.000 58.007 38.787 1.00 36.57 216 THR B C 1
ATOM 3718 O O . THR B 1 228 ? 41.297 58.880 39.260 1.00 38.81 216 THR B O 1
ATOM 3722 N N . SER B 1 229 ? 42.899 57.351 39.500 1.00 35.79 217 SER B N 1
ATOM 3723 C CA . SER B 1 229 ? 43.162 57.657 40.886 1.00 37.05 217 SER B CA 1
ATOM 3724 C C . SER B 1 229 ? 44.055 58.869 40.965 1.00 40.27 217 SER B C 1
ATOM 3725 O O . SER B 1 229 ? 44.200 59.609 39.972 1.00 43.03 217 SER B O 1
ATOM 3728 N N . ASP B 1 230 ? 44.608 59.124 42.153 1.00 41.99 218 ASP B N 1
ATOM 3729 C CA . ASP B 1 230 ? 45.483 60.274 42.364 1.00 45.33 218 ASP B CA 1
ATOM 3730 C C . ASP B 1 230 ? 46.946 59.867 42.468 1.00 43.82 218 ASP B C 1
ATOM 3731 O O . ASP B 1 230 ? 47.819 60.698 42.645 1.00 44.55 218 ASP B O 1
ATOM 3736 N N . SER B 1 231 ? 47.209 58.589 42.268 1.00 41.89 219 SER B N 1
ATOM 3737 C CA . SER B 1 231 ? 48.546 58.053 42.459 1.00 40.52 219 SER B CA 1
ATOM 3738 C C . SER B 1 231 ? 48.997 57.181 41.295 1.00 37.87 219 SER B C 1
ATOM 3739 O O . SER B 1 231 ? 48.195 56.452 40.702 1.00 34.76 219 SER B O 1
ATOM 3742 N N . VAL B 1 232 ? 50.309 57.223 41.057 1.00 36.59 220 VAL B N 1
ATOM 3743 C CA . VAL B 1 232 ? 50.949 56.429 40.071 1.00 34.25 220 VAL B CA 1
ATOM 3744 C C . VAL B 1 232 ? 50.749 54.948 40.369 1.00 31.67 220 VAL B C 1
ATOM 3745 O O . VAL B 1 232 ? 50.694 54.527 41.524 1.00 31.72 220 VAL B O 1
ATOM 3749 N N . ARG B 1 233 ? 50.519 54.171 39.327 1.00 29.18 221 ARG B N 1
ATOM 3750 C CA . ARG B 1 233 ? 50.495 52.718 39.468 1.00 28.46 221 ARG B CA 1
ATOM 3751 C C . ARG B 1 233 ? 51.767 52.144 38.898 1.00 27.34 221 ARG B C 1
ATOM 3752 O O . ARG B 1 233 ? 52.106 52.480 37.768 1.00 27.80 221 ARG B O 1
ATOM 3760 N N . MET B 1 234 ? 52.426 51.270 39.632 1.00 26.01 222 MET B N 1
ATOM 3761 C CA . MET B 1 234 ? 53.580 50.609 39.080 1.00 25.72 222 MET B CA 1
ATOM 3762 C C . MET B 1 234 ? 53.515 49.137 39.317 1.00 24.26 222 MET B C 1
ATOM 3763 O O . MET B 1 234 ? 53.384 48.686 40.453 1.00 23.87 222 MET B O 1
ATOM 3768 N N . ALA B 1 235 ? 53.606 48.384 38.219 1.00 23.08 223 ALA B N 1
ATOM 3769 C CA . ALA B 1 235 ? 53.812 46.961 38.309 1.00 21.98 223 ALA B CA 1
ATOM 3770 C C . ALA B 1 235 ? 55.089 46.580 37.576 1.00 22.14 223 ALA B C 1
ATOM 3771 O O . ALA B 1 235 ? 55.636 47.380 36.810 1.00 22.87 223 ALA B O 1
ATOM 3773 N N . HIS B 1 236 ? 55.526 45.365 37.823 1.00 21.46 224 HIS B N 1
ATOM 3774 C CA . HIS B 1 236 ? 56.635 44.787 37.085 1.00 22.39 224 HIS B CA 1
ATOM 3775 C C . HIS B 1 236 ? 56.214 43.465 36.496 1.00 21.14 224 HIS B C 1
ATOM 3776 O O . HIS B 1 236 ? 55.854 42.577 37.229 1.00 21.90 224 HIS B O 1
ATOM 3783 N N . GLY B 1 237 ? 56.224 43.362 35.180 1.00 20.98 225 GLY B N 1
ATOM 3784 C CA . GLY B 1 237 ? 55.748 42.180 34.491 1.00 20.57 225 GLY B CA 1
ATOM 3785 C C . GLY B 1 237 ? 56.909 41.334 34.083 1.00 21.45 225 GLY B C 1
ATOM 3786 O O . GLY B 1 237 ? 57.816 41.817 33.440 1.00 22.57 225 GLY B O 1
ATOM 3787 N N . VAL B 1 238 ? 56.922 40.076 34.505 1.00 20.82 226 VAL B N 1
ATOM 3788 C CA . VAL B 1 238 ? 58.011 39.180 34.184 1.00 20.91 226 VAL B CA 1
ATOM 3789 C C . VAL B 1 238 ? 57.495 38.034 33.342 1.00 20.91 226 VAL B C 1
ATOM 3790 O O . VAL B 1 238 ? 56.609 37.325 33.766 1.00 20.63 226 VAL B O 1
ATOM 3794 N N . VAL B 1 239 ? 58.042 37.848 32.145 1.00 21.55 227 VAL B N 1
ATOM 3795 C CA . VAL B 1 239 ? 57.623 36.747 31.281 1.00 21.54 227 VAL B CA 1
ATOM 3796 C C . VAL B 1 239 ? 58.562 35.586 31.515 1.00 22.56 227 VAL B C 1
ATOM 3797 O O . VAL B 1 239 ? 59.771 35.692 31.251 1.00 24.20 227 VAL B O 1
ATOM 3801 N N . TYR B 1 240 ? 58.022 34.487 32.019 1.00 22.01 228 TYR B N 1
ATOM 3802 C CA . TYR B 1 240 ? 58.722 33.235 32.164 1.00 22.81 228 TYR B CA 1
ATOM 3803 C C . TYR B 1 240 ? 58.337 32.305 31.014 1.00 24.01 228 TYR B C 1
ATOM 3804 O O . TYR B 1 240 ? 57.173 31.883 30.891 1.00 23.66 228 TYR B O 1
ATOM 3813 N N . MET B 1 241 ? 59.303 31.980 30.166 1.00 25.64 229 MET B N 1
ATOM 3814 C CA . MET B 1 241 ? 59.039 31.181 28.969 1.00 27.06 229 MET B CA 1
ATOM 3815 C C . MET B 1 241 ? 59.428 29.745 29.170 1.00 29.31 229 MET B C 1
ATOM 3816 O O . MET B 1 241 ? 60.200 29.434 30.053 1.00 30.72 229 MET B O 1
ATOM 3821 N N . ASP B 1 242 ? 58.915 28.877 28.324 1.00 31.62 230 ASP B N 1
ATOM 3822 C CA . ASP B 1 242 ? 59.354 27.517 28.293 1.00 34.65 230 ASP B CA 1
ATOM 3823 C C . ASP B 1 242 ? 60.891 27.492 28.169 1.00 36.52 230 ASP B C 1
ATOM 3824 O O . ASP B 1 242 ? 61.461 28.225 27.357 1.00 37.21 230 ASP B O 1
ATOM 3829 N N . ALA B 1 243 ? 61.537 26.604 28.908 1.00 36.32 231 ALA B N 1
ATOM 3830 C CA . ALA B 1 243 ? 62.996 26.549 28.951 1.00 38.07 231 ALA B CA 1
ATOM 3831 C C . ALA B 1 243 ? 63.701 26.151 27.642 1.00 40.05 231 ALA B C 1
ATOM 3832 O O . ALA B 1 243 ? 64.916 26.365 27.509 1.00 40.47 231 ALA B O 1
ATOM 3834 N N . ASP B 1 244 ? 62.957 25.589 26.691 1.00 39.95 232 ASP B N 1
ATOM 3835 C CA . ASP B 1 244 ? 63.518 25.219 25.400 1.00 41.93 232 ASP B CA 1
ATOM 3836 C C . ASP B 1 244 ? 62.998 26.138 24.289 1.00 42.00 232 ASP B C 1
ATOM 3837 O O . ASP B 1 244 ? 63.028 25.786 23.124 1.00 43.96 232 ASP B O 1
ATOM 3842 N N . ALA B 1 245 ? 62.468 27.304 24.646 1.00 40.95 233 ALA B N 1
ATOM 3843 C CA . ALA B 1 245 ? 61.888 28.217 23.652 1.00 41.21 233 ALA B CA 1
ATOM 3844 C C . ALA B 1 245 ? 62.915 28.650 22.631 1.00 43.72 233 ALA B C 1
ATOM 3845 O O . ALA B 1 245 ? 64.071 28.860 22.973 1.00 45.32 233 ALA B O 1
ATOM 3847 N N . THR B 1 246 ? 62.463 28.825 21.387 1.00 44.72 234 THR B N 1
ATOM 3848 C CA . THR B 1 246 ? 63.315 29.283 20.301 1.00 46.24 234 THR B CA 1
ATOM 3849 C C . THR B 1 246 ? 62.772 30.557 19.683 1.00 45.31 234 THR B C 1
ATOM 3850 O O . THR B 1 246 ? 61.611 30.924 19.874 1.00 44.10 234 THR B O 1
ATOM 3854 N N . TYR B 1 247 ? 63.629 31.214 18.914 1.00 46.40 235 TYR B N 1
ATOM 3855 C CA . TYR B 1 247 ? 63.316 32.508 18.342 1.00 46.27 235 TYR B CA 1
ATOM 3856 C C . TYR B 1 247 ? 62.432 32.392 17.094 1.00 47.45 235 TYR B C 1
ATOM 3857 O O . TYR B 1 247 ? 62.719 31.646 16.157 1.00 48.55 235 TYR B O 1
ATOM 3866 N N . ARG B 1 248 ? 61.395 33.217 17.082 1.00 46.81 236 ARG B N 1
ATOM 3867 C CA . ARG B 1 248 ? 60.540 33.359 15.929 1.00 48.93 236 ARG B CA 1
ATOM 3868 C C . ARG B 1 248 ? 60.343 34.845 15.621 1.00 48.99 236 ARG B C 1
ATOM 3869 O O . ARG B 1 248 ? 59.754 35.582 16.425 1.00 45.92 236 ARG B O 1
ATOM 3877 N N . PRO B 1 249 ? 60.824 35.300 14.451 1.00 51.11 237 PRO B N 1
ATOM 3878 C CA . PRO B 1 249 ? 60.643 36.711 14.112 1.00 51.75 237 PRO B CA 1
ATOM 3879 C C . PRO B 1 249 ? 59.209 37.242 14.286 1.00 51.59 237 PRO B C 1
ATOM 3880 O O . PRO B 1 249 ? 58.250 36.647 13.818 1.00 50.82 237 PRO B O 1
ATOM 3884 N N . GLY B 1 250 ? 59.108 38.423 14.867 1.00 52.66 238 GLY B N 1
ATOM 3885 C CA . GLY B 1 250 ? 57.837 39.084 15.034 1.00 53.22 238 GLY B CA 1
ATOM 3886 C C . GLY B 1 250 ? 57.981 40.501 15.527 1.00 55.51 238 GLY B C 1
ATOM 3887 O O . GLY B 1 250 ? 59.088 41.059 15.571 1.00 56.83 238 GLY B O 1
ATOM 3888 N N . VAL B 1 251 ? 56.851 41.101 15.887 1.00 56.70 239 VAL B N 1
ATOM 3889 C CA . VAL B 1 251 ? 56.834 42.465 16.389 1.00 59.60 239 VAL B CA 1
ATOM 3890 C C . VAL B 1 251 ? 57.579 42.187 17.695 1.00 59.76 239 VAL B C 1
ATOM 3891 O O . VAL B 1 251 ? 57.631 41.017 18.137 1.00 60.26 239 VAL B O 1
ATOM 3895 N N . GLN B 1 252 ? 58.121 43.227 18.307 1.00 62.48 240 GLN B N 1
ATOM 3896 C CA . GLN B 1 252 ? 58.834 43.163 19.581 1.00 63.59 240 GLN B CA 1
ATOM 3897 C C . GLN B 1 252 ? 60.110 42.362 19.587 1.00 60.12 240 GLN B C 1
ATOM 3898 O O . GLN B 1 252 ? 60.430 41.801 20.623 1.00 62.74 240 GLN B O 1
ATOM 3904 N N . ASP B 1 253 ? 60.796 42.233 18.458 1.00 57.31 241 ASP B N 1
ATOM 3905 C CA . ASP B 1 253 ? 61.985 41.389 18.412 1.00 55.11 241 ASP B CA 1
ATOM 3906 C C . ASP B 1 253 ? 63.272 42.190 18.190 1.00 55.11 241 ASP B C 1
ATOM 3907 O O . ASP B 1 253 ? 64.327 41.599 17.961 1.00 56.75 241 ASP B O 1
ATOM 3912 N N . GLY B 1 254 ? 63.183 43.519 18.282 1.00 54.18 242 GLY B N 1
ATOM 3913 C CA . GLY B 1 254 ? 64.302 44.425 17.947 1.00 55.96 242 GLY B CA 1
ATOM 3914 C C . GLY B 1 254 ? 65.572 44.157 18.731 1.00 55.37 242 GLY B C 1
ATOM 3915 O O . GLY B 1 254 ? 66.664 44.237 18.211 1.00 56.00 242 GLY B O 1
ATOM 3916 N N . HIS B 1 255 ? 65.389 43.758 19.980 1.00 53.58 243 HIS B N 1
ATOM 3917 C CA . HIS B 1 255 ? 66.485 43.396 20.856 1.00 53.90 243 HIS B CA 1
ATOM 3918 C C . HIS B 1 255 ? 67.084 41.995 20.603 1.00 54.91 243 HIS B C 1
ATOM 3919 O O . HIS B 1 255 ? 67.956 41.577 21.339 1.00 56.26 243 HIS B O 1
ATOM 3926 N N . LEU B 1 256 ? 66.575 41.252 19.620 1.00 54.95 244 LEU B N 1
ATOM 3927 C CA . LEU B 1 256 ? 67.021 39.878 19.338 1.00 54.15 244 LEU B CA 1
ATOM 3928 C C . LEU B 1 256 ? 67.723 39.798 17.999 1.00 56.72 244 LEU B C 1
ATOM 3929 O O . LEU B 1 256 ? 67.848 38.724 17.428 1.00 55.76 244 LEU B O 1
ATOM 3934 N N . SER B 1 257 ? 68.246 40.930 17.532 1.00 59.60 245 SER B N 1
ATOM 3935 C CA . SER B 1 257 ? 68.933 40.979 16.245 1.00 63.93 245 SER B CA 1
ATOM 3936 C C . SER B 1 257 ? 70.107 40.007 16.138 1.00 67.18 245 SER B C 1
ATOM 3937 O O . SER B 1 257 ? 70.451 39.566 15.039 1.00 71.18 245 SER B O 1
ATOM 3940 N N . ARG B 1 258 ? 70.736 39.671 17.257 1.00 67.59 246 ARG B N 1
ATOM 3941 C CA . ARG B 1 258 ? 71.887 38.756 17.218 1.00 73.29 246 ARG B CA 1
ATOM 3942 C C . ARG B 1 258 ? 71.478 37.296 16.917 1.00 70.40 246 ARG B C 1
ATOM 3943 O O . ARG B 1 258 ? 72.323 36.471 16.621 1.00 70.05 246 ARG B O 1
ATOM 3951 N N . LEU B 1 259 ? 70.190 36.976 17.006 1.00 67.79 247 LEU B N 1
ATOM 3952 C CA . LEU B 1 259 ? 69.731 35.591 16.824 1.00 66.34 247 LEU B CA 1
ATOM 3953 C C . LEU B 1 259 ? 69.188 35.304 15.437 1.00 65.87 247 LEU B C 1
ATOM 3954 O O . LEU B 1 259 ? 68.762 36.210 14.735 1.00 66.63 247 LEU B O 1
ATOM 3959 N N . SER B 1 260 ? 69.249 34.034 15.053 1.00 64.66 248 SER B N 1
ATOM 3960 C CA . SER B 1 260 ? 68.675 33.554 13.801 1.00 65.31 248 SER B CA 1
ATOM 3961 C C . SER B 1 260 ? 67.421 32.759 14.114 1.00 62.19 248 SER B C 1
ATOM 3962 O O . SER B 1 260 ? 67.323 32.156 15.188 1.00 59.87 248 SER B O 1
ATOM 3965 N N . PRO B 1 261 ? 66.453 32.752 13.184 1.00 61.51 249 PRO B N 1
ATOM 3966 C CA . PRO B 1 261 ? 65.212 31.993 13.409 1.00 59.52 249 PRO B CA 1
ATOM 3967 C C . PRO B 1 261 ? 65.481 30.558 13.827 1.00 58.85 249 PRO B C 1
ATOM 3968 O O . PRO B 1 261 ? 66.312 29.907 13.247 1.00 61.48 249 PRO B O 1
ATOM 3972 N N . GLY B 1 262 ? 64.799 30.105 14.863 1.00 56.48 250 GLY B N 1
ATOM 3973 C CA . GLY B 1 262 ? 64.990 28.752 15.371 1.00 56.91 250 GLY B CA 1
ATOM 3974 C C . GLY B 1 262 ? 66.095 28.602 16.411 1.00 56.80 250 GLY B C 1
ATOM 3975 O O . GLY B 1 262 ? 66.182 27.572 17.078 1.00 56.25 250 GLY B O 1
ATOM 3976 N N . ASP B 1 263 ? 66.902 29.643 16.604 1.00 57.19 251 ASP B N 1
ATOM 3977 C CA . ASP B 1 263 ? 67.915 29.621 17.666 1.00 56.98 251 ASP B CA 1
ATOM 3978 C C . ASP B 1 263 ? 67.276 29.560 19.054 1.00 53.48 251 ASP B C 1
ATOM 3979 O O . ASP B 1 263 ? 66.283 30.240 19.325 1.00 51.60 251 ASP B O 1
ATOM 3984 N N . PRO B 1 264 ? 67.858 28.745 19.946 1.00 53.40 252 PRO B N 1
ATOM 3985 C CA . PRO B 1 264 ? 67.354 28.731 21.295 1.00 50.33 252 PRO B CA 1
ATOM 3986 C C . PRO B 1 264 ? 67.731 30.016 22.020 1.00 48.32 252 PRO B C 1
ATOM 3987 O O . PRO B 1 264 ? 68.755 30.625 21.715 1.00 48.64 252 PRO B O 1
ATOM 3991 N N . LEU B 1 265 ? 66.861 30.436 22.942 1.00 44.75 253 LEU B N 1
ATOM 3992 C CA . LEU B 1 265 ? 67.147 31.565 23.803 1.00 42.98 253 LEU B CA 1
ATOM 3993 C C . LEU B 1 265 ? 67.719 31.014 25.103 1.00 42.84 253 LEU B C 1
ATOM 3994 O O . LEU B 1 265 ? 67.013 30.414 25.910 1.00 41.80 253 LEU B O 1
ATOM 3999 N N . GLU B 1 266 ? 68.990 31.281 25.325 1.00 44.07 254 GLU B N 1
ATOM 4000 C CA . GLU B 1 266 ? 69.726 30.644 26.395 1.00 45.87 254 GLU B CA 1
ATOM 4001 C C . GLU B 1 266 ? 70.889 31.580 26.871 1.00 47.32 254 GLU B C 1
ATOM 4002 O O . GLU B 1 266 ? 71.006 32.734 26.416 1.00 48.66 254 GLU B O 1
ATOM 4008 N N . GLY B 1 267 ? 71.647 31.153 27.875 1.00 46.64 255 GLY B N 1
ATOM 4009 C CA . GLY B 1 267 ? 72.695 31.996 28.415 1.00 46.53 255 GLY B CA 1
ATOM 4010 C C . GLY B 1 267 ? 72.197 33.022 29.413 1.00 44.00 255 GLY B C 1
ATOM 4011 O O . GLY B 1 267 ? 71.086 32.918 29.953 1.00 43.12 255 GLY B O 1
ATOM 4012 N N . GLU B 1 268 ? 73.034 34.001 29.685 1.00 43.96 256 GLU B N 1
ATOM 4013 C CA . GLU B 1 268 ? 72.850 34.877 30.849 1.00 43.23 256 GLU B CA 1
ATOM 4014 C C . GLU B 1 268 ? 71.673 35.818 30.722 1.00 39.82 256 GLU B C 1
ATOM 4015 O O . GLU B 1 268 ? 71.131 36.217 31.707 1.00 37.31 256 GLU B O 1
ATOM 4021 N N . LEU B 1 269 ? 71.327 36.200 29.503 1.00 39.93 257 LEU B N 1
ATOM 4022 C CA . LEU B 1 269 ? 70.189 37.082 29.285 1.00 38.10 257 LEU B CA 1
ATOM 4023 C C . LEU B 1 269 ? 68.832 36.356 29.426 1.00 36.00 257 LEU B C 1
ATOM 4024 O O . LEU B 1 269 ? 67.833 36.989 29.615 1.00 33.77 257 LEU B O 1
ATOM 4029 N N . PHE B 1 270 ? 68.837 35.020 29.373 1.00 35.98 258 PHE B N 1
ATOM 4030 C CA . PHE B 1 270 ? 67.610 34.200 29.476 1.00 33.57 258 PHE B CA 1
ATOM 4031 C C . PHE B 1 270 ? 67.791 33.099 30.501 1.00 33.79 258 PHE B C 1
ATOM 4032 O O . PHE B 1 270 ? 67.764 31.921 30.205 1.00 34.06 258 PHE B O 1
ATOM 4040 N N . PRO B 1 271 ? 68.043 33.496 31.739 1.00 34.30 259 PRO B N 1
ATOM 4041 C CA . PRO B 1 271 ? 68.466 32.504 32.745 1.00 35.28 259 PRO B CA 1
ATOM 4042 C C . PRO B 1 271 ? 67.379 31.505 33.151 1.00 35.15 259 PRO B C 1
ATOM 4043 O O . PRO B 1 271 ? 66.184 31.868 33.249 1.00 33.56 259 PRO B O 1
ATOM 4047 N N . LEU B 1 272 ? 67.811 30.287 33.432 1.00 37.12 260 LEU B N 1
ATOM 4048 C CA . LEU B 1 272 ? 66.933 29.253 33.954 1.00 38.31 260 LEU B CA 1
ATOM 4049 C C . LEU B 1 272 ? 66.380 29.603 35.324 1.00 37.18 260 LEU B C 1
ATOM 4050 O O . LEU B 1 272 ? 67.102 30.078 36.178 1.00 36.11 260 LEU B O 1
ATOM 4055 N N . VAL B 1 273 ? 65.119 29.258 35.546 1.00 36.81 261 VAL B N 1
ATOM 4056 C CA . VAL B 1 273 ? 64.541 29.305 36.867 1.00 37.93 261 VAL B CA 1
ATOM 4057 C C . VAL B 1 273 ? 64.913 28.029 37.598 1.00 42.85 261 VAL B C 1
ATOM 4058 O O . VAL B 1 273 ? 64.567 26.940 37.115 1.00 45.35 261 VAL B O 1
ATOM 4062 N N . THR B 1 274 ? 65.483 28.163 38.806 1.00 46.70 262 THR B N 1
ATOM 4063 C CA . THR B 1 274 ? 65.823 26.987 39.649 1.00 53.57 262 THR B CA 1
ATOM 4064 C C . THR B 1 274 ? 64.981 26.704 40.925 1.00 54.99 262 THR B C 1
ATOM 4065 O O . THR B 1 274 ? 64.646 27.599 41.699 1.00 51.21 262 THR B O 1
ATOM 4069 N N . GLY C 1 17 ? 0.076 17.011 52.256 1.00 70.72 5 GLY C N 1
ATOM 4070 C CA . GLY C 1 17 ? 0.336 16.012 53.325 1.00 67.73 5 GLY C CA 1
ATOM 4071 C C . GLY C 1 17 ? 1.686 16.223 53.995 1.00 67.69 5 GLY C C 1
ATOM 4072 O O . GLY C 1 17 ? 1.758 16.756 55.111 1.00 76.32 5 GLY C O 1
ATOM 4073 N N . GLY C 1 18 ? 2.749 15.821 53.296 1.00 59.84 6 GLY C N 1
ATOM 4074 C CA . GLY C 1 18 ? 4.136 15.788 53.834 1.00 58.13 6 GLY C CA 1
ATOM 4075 C C . GLY C 1 18 ? 4.667 14.398 54.232 1.00 53.18 6 GLY C C 1
ATOM 4076 O O . GLY C 1 18 ? 3.890 13.479 54.474 1.00 52.97 6 GLY C O 1
ATOM 4077 N N . PRO C 1 19 ? 5.988 14.238 54.344 1.00 48.35 7 PRO C N 1
ATOM 4078 C CA . PRO C 1 19 ? 6.529 12.935 54.759 1.00 45.01 7 PRO C CA 1
ATOM 4079 C C . PRO C 1 19 ? 6.104 12.475 56.160 1.00 42.03 7 PRO C C 1
ATOM 4080 O O . PRO C 1 19 ? 5.942 13.284 57.066 1.00 43.02 7 PRO C O 1
ATOM 4084 N N . THR C 1 20 ? 5.917 11.185 56.330 1.00 38.26 8 THR C N 1
ATOM 4085 C CA . THR C 1 20 ? 5.744 10.638 57.667 1.00 37.56 8 THR C CA 1
ATOM 4086 C C . THR C 1 20 ? 7.086 10.132 58.174 1.00 37.00 8 THR C C 1
ATOM 4087 O O . THR C 1 20 ? 7.774 9.385 57.497 1.00 35.76 8 THR C O 1
ATOM 4091 N N . THR C 1 21 ? 7.436 10.545 59.385 1.00 38.46 9 THR C N 1
ATOM 4092 C CA . THR C 1 21 ? 8.700 10.194 60.024 1.00 39.27 9 THR C CA 1
ATOM 4093 C C . THR C 1 21 ? 8.416 9.475 61.333 1.00 39.65 9 THR C C 1
ATOM 4094 O O . THR C 1 21 ? 7.284 9.475 61.825 1.00 39.60 9 THR C O 1
ATOM 4098 N N . ALA C 1 22 ? 9.451 8.904 61.931 1.00 40.02 10 ALA C N 1
ATOM 4099 C CA . ALA C 1 22 ? 9.290 8.258 63.248 1.00 41.10 10 ALA C CA 1
ATOM 4100 C C . ALA C 1 22 ? 8.845 9.259 64.304 1.00 43.06 10 ALA C C 1
ATOM 4101 O O . ALA C 1 22 ? 8.130 8.926 65.232 1.00 42.01 10 ALA C O 1
ATOM 4103 N N . GLU C 1 23 ? 9.296 10.491 64.151 1.00 45.12 11 GLU C N 1
ATOM 4104 C CA . GLU C 1 23 ? 9.027 11.524 65.112 1.00 49.13 11 GLU C CA 1
ATOM 4105 C C . GLU C 1 23 ? 7.586 12.064 65.033 1.00 46.48 11 GLU C C 1
ATOM 4106 O O . GLU C 1 23 ? 6.978 12.333 66.061 1.00 47.41 11 GLU C O 1
ATOM 4112 N N . ASN C 1 24 ? 7.052 12.215 63.824 1.00 43.06 12 ASN C N 1
ATOM 4113 C CA . ASN C 1 24 ? 5.735 12.798 63.637 1.00 42.38 12 ASN C CA 1
ATOM 4114 C C . ASN C 1 24 ? 4.612 11.763 63.474 1.00 40.95 12 ASN C C 1
ATOM 4115 O O . ASN C 1 24 ? 3.456 12.115 63.338 1.00 40.94 12 ASN C O 1
ATOM 4120 N N . LEU C 1 25 ? 4.965 10.489 63.478 1.00 39.66 13 LEU C N 1
ATOM 4121 C CA . LEU C 1 25 ? 3.996 9.434 63.465 1.00 38.63 13 LEU C CA 1
ATOM 4122 C C . LEU C 1 25 ? 2.919 9.686 64.549 1.00 40.47 13 LEU C C 1
ATOM 4123 O O . LEU C 1 25 ? 3.233 9.853 65.740 1.00 41.94 13 LEU C O 1
ATOM 4128 N N . SER C 1 26 ? 1.648 9.664 64.158 1.00 40.00 14 SER C N 1
ATOM 4129 C CA . SER C 1 26 ? 0.569 9.912 65.111 1.00 41.29 14 SER C CA 1
ATOM 4130 C C . SER C 1 26 ? 0.325 8.735 66.060 1.00 41.93 14 SER C C 1
ATOM 4131 O O . SER C 1 26 ? 0.431 7.583 65.713 1.00 40.31 14 SER C O 1
ATOM 4134 N N . LYS C 1 27 ? -0.093 9.067 67.257 1.00 46.05 15 LYS C N 1
ATOM 4135 C CA . LYS C 1 27 ? -0.651 8.115 68.196 1.00 48.41 15 LYS C CA 1
ATOM 4136 C C . LYS C 1 27 ? -1.818 7.298 67.622 1.00 44.97 15 LYS C C 1
ATOM 4137 O O . LYS C 1 27 ? -1.983 6.133 67.961 1.00 42.46 15 LYS C O 1
ATOM 4143 N N . GLU C 1 28 ? -2.623 7.927 66.772 1.00 43.03 16 GLU C N 1
ATOM 4144 C CA . GLU C 1 28 ? -3.754 7.254 66.120 1.00 42.12 16 GLU C CA 1
ATOM 4145 C C . GLU C 1 28 ? -3.248 6.118 65.169 1.00 38.41 16 GLU C C 1
ATOM 4146 O O . GLU C 1 28 ? -3.831 5.022 65.102 1.00 36.58 16 GLU C O 1
ATOM 4152 N N . ALA C 1 29 ? -2.169 6.387 64.445 1.00 35.91 17 ALA C N 1
ATOM 4153 C CA . ALA C 1 29 ? -1.590 5.372 63.589 1.00 33.83 17 ALA C CA 1
ATOM 4154 C C . ALA C 1 29 ? -1.080 4.188 64.406 1.00 33.09 17 ALA C C 1
ATOM 4155 O O . ALA C 1 29 ? -1.222 3.019 64.009 1.00 31.00 17 ALA C O 1
ATOM 4157 N N . VAL C 1 30 ? -0.493 4.474 65.553 1.00 34.06 18 VAL C N 1
ATOM 4158 C CA . VAL C 1 30 ? 0.002 3.401 66.412 1.00 34.81 18 VAL C CA 1
ATOM 4159 C C . VAL C 1 30 ? -1.171 2.575 66.982 1.00 36.41 18 VAL C C 1
ATOM 4160 O O . VAL C 1 30 ? -1.116 1.332 66.979 1.00 36.04 18 VAL C O 1
ATOM 4164 N N . ARG C 1 31 ? -2.220 3.252 67.454 1.00 38.21 19 ARG C N 1
ATOM 4165 C CA . ARG C 1 31 ? -3.413 2.571 67.978 1.00 40.32 19 ARG C CA 1
ATOM 4166 C C . ARG C 1 31 ? -4.092 1.742 66.861 1.00 38.62 19 ARG C C 1
ATOM 4167 O O . ARG C 1 31 ? -4.473 0.598 67.077 1.00 40.35 19 ARG C O 1
ATOM 4175 N N . PHE C 1 32 ? -4.122 2.260 65.645 1.00 36.23 20 PHE C N 1
ATOM 4176 C CA . PHE C 1 32 ? -4.668 1.517 64.530 1.00 34.74 20 PHE C CA 1
ATOM 4177 C C . PHE C 1 32 ? -3.900 0.212 64.324 1.00 33.14 20 PHE C C 1
ATOM 4178 O O . PHE C 1 32 ? -4.502 -0.863 64.156 1.00 32.50 20 PHE C O 1
ATOM 4186 N N . TYR C 1 33 ? -2.578 0.310 64.277 1.00 32.13 21 TYR C N 1
ATOM 4187 C CA . TYR C 1 33 ? -1.723 -0.868 64.147 1.00 30.31 21 TYR C CA 1
ATOM 4188 C C . TYR C 1 33 ? -1.974 -1.879 65.253 1.00 30.99 21 TYR C C 1
ATOM 4189 O O . TYR C 1 33 ? -2.127 -3.038 64.982 1.00 30.34 21 TYR C O 1
ATOM 4198 N N . ARG C 1 34 ? -2.035 -1.442 66.499 1.00 33.33 22 ARG C N 1
ATOM 4199 C CA . ARG C 1 34 ? -2.179 -2.387 67.635 1.00 35.28 22 ARG C CA 1
ATOM 4200 C C . ARG C 1 34 ? -3.546 -3.098 67.616 1.00 35.51 22 ARG C C 1
ATOM 4201 O O . ARG C 1 34 ? -3.616 -4.278 67.916 1.00 33.87 22 ARG C O 1
ATOM 4209 N N . GLU C 1 35 ? -4.591 -2.386 67.211 1.00 35.35 23 GLU C N 1
ATOM 4210 C CA . GLU C 1 35 ? -5.937 -2.968 67.157 1.00 36.65 23 GLU C CA 1
ATOM 4211 C C . GLU C 1 35 ? -6.227 -3.780 65.907 1.00 33.85 23 GLU C C 1
ATOM 4212 O O . GLU C 1 35 ? -6.831 -4.842 65.983 1.00 33.97 23 GLU C O 1
ATOM 4218 N N . GLN C 1 36 ? -5.757 -3.293 64.764 1.00 31.93 24 GLN C N 1
ATOM 4219 C CA . GLN C 1 36 ? -6.076 -3.903 63.478 1.00 30.22 24 GLN C CA 1
ATOM 4220 C C . GLN C 1 36 ? -5.041 -4.906 62.991 1.00 28.80 24 GLN C C 1
ATOM 4221 O O . GLN C 1 36 ? -5.368 -5.796 62.200 1.00 27.76 24 GLN C O 1
ATOM 4227 N N . GLY C 1 37 ? -3.787 -4.776 63.438 1.00 28.83 25 GLY C N 1
ATOM 4228 C CA . GLY C 1 37 ? -2.680 -5.721 63.032 1.00 27.27 25 GLY C CA 1
ATOM 4229 C C . GLY C 1 37 ? -1.891 -5.335 61.786 1.00 26.15 25 GLY C C 1
ATOM 4230 O O . GLY C 1 37 ? -1.038 -6.056 61.330 1.00 25.50 25 GLY C O 1
ATOM 4231 N N . TYR C 1 38 ? -2.259 -4.215 61.198 1.00 26.18 26 TYR C N 1
ATOM 4232 C CA . TYR C 1 38 ? -1.578 -3.645 60.054 1.00 24.79 26 TYR C CA 1
ATOM 4233 C C . TYR C 1 38 ? -1.816 -2.128 60.101 1.00 25.37 26 TYR C C 1
ATOM 4234 O O . TYR C 1 38 ? -2.740 -1.645 60.766 1.00 26.14 26 TYR C O 1
ATOM 4243 N N . VAL C 1 39 ? -0.979 -1.385 59.411 1.00 25.05 27 VAL C N 1
ATOM 4244 C CA . VAL C 1 39 ? -1.191 0.028 59.214 1.00 25.70 27 VAL C CA 1
ATOM 4245 C C . VAL C 1 39 ? -0.449 0.553 58.000 1.00 25.51 27 VAL C C 1
ATOM 4246 O O . VAL C 1 39 ? 0.707 0.207 57.755 1.00 25.91 27 VAL C O 1
ATOM 4250 N N . HIS C 1 40 ? -1.124 1.413 57.263 1.00 25.93 28 HIS C N 1
ATOM 4251 C CA . HIS C 1 40 ? -0.598 2.050 56.072 1.00 26.46 28 HIS C CA 1
ATOM 4252 C C . HIS C 1 40 ? -0.007 3.392 56.449 1.00 27.96 28 HIS C C 1
ATOM 4253 O O . HIS C 1 40 ? -0.702 4.270 56.928 1.00 28.05 28 HIS C O 1
ATOM 4260 N N . ILE C 1 41 ? 1.302 3.540 56.242 1.00 28.25 29 ILE C N 1
ATOM 4261 C CA . ILE C 1 41 ? 1.975 4.795 56.516 1.00 29.61 29 ILE C CA 1
ATOM 4262 C C . ILE C 1 41 ? 2.431 5.413 55.202 1.00 30.09 29 ILE C C 1
ATOM 4263 O O . ILE C 1 41 ? 3.321 4.907 54.548 1.00 30.95 29 ILE C O 1
ATOM 4268 N N . PRO C 1 42 ? 1.845 6.541 54.821 1.00 31.39 30 PRO C N 1
ATOM 4269 C CA . PRO C 1 42 ? 2.277 7.116 53.548 1.00 31.21 30 PRO C CA 1
ATOM 4270 C C . PRO C 1 42 ? 3.536 7.988 53.604 1.00 31.22 30 PRO C C 1
ATOM 4271 O O . PRO C 1 42 ? 3.866 8.598 54.640 1.00 31.42 30 PRO C O 1
ATOM 4275 N N . ARG C 1 43 ? 4.165 8.088 52.449 1.00 30.64 31 ARG C N 1
ATOM 4276 C CA . ARG C 1 43 ? 5.263 9.040 52.200 1.00 32.29 31 ARG C CA 1
ATOM 4277 C C . ARG C 1 43 ? 6.418 8.909 53.191 1.00 31.97 31 ARG C C 1
ATOM 4278 O O . ARG C 1 43 ? 6.819 9.867 53.831 1.00 32.63 31 ARG C O 1
ATOM 4286 N N . VAL C 1 44 ? 6.916 7.696 53.363 1.00 30.92 32 VAL C N 1
ATOM 4287 C CA . VAL C 1 44 ? 8.048 7.474 54.269 1.00 31.30 32 VAL C CA 1
ATOM 4288 C C . VAL C 1 44 ? 9.374 7.738 53.521 1.00 31.67 32 VAL C C 1
ATOM 4289 O O . VAL C 1 44 ? 10.253 8.418 54.037 1.00 32.52 32 VAL C O 1
ATOM 4293 N N . LEU C 1 45 ? 9.446 7.236 52.290 1.00 30.80 33 LEU C N 1
ATOM 4294 C CA . LEU C 1 45 ? 10.521 7.503 51.360 1.00 30.81 33 LEU C CA 1
ATOM 4295 C C . LEU C 1 45 ? 10.162 8.540 50.310 1.00 31.54 33 LEU C C 1
ATOM 4296 O O . LEU C 1 45 ? 9.059 8.553 49.752 1.00 31.56 33 LEU C O 1
ATOM 4301 N N . SER C 1 46 ? 11.127 9.377 49.994 1.00 32.98 34 SER C N 1
ATOM 4302 C CA . SER C 1 46 ? 10.972 10.396 48.960 1.00 34.38 34 SER C CA 1
ATOM 4303 C C . SER C 1 46 ? 11.051 9.741 47.584 1.00 34.32 34 SER C C 1
ATOM 4304 O O . SER C 1 46 ? 11.520 8.618 47.455 1.00 33.52 34 SER C O 1
ATOM 4307 N N . GLU C 1 47 ? 10.670 10.486 46.556 1.00 35.68 35 GLU C N 1
ATOM 4308 C CA . GLU C 1 47 ? 10.797 10.037 45.176 1.00 37.09 35 GLU C CA 1
ATOM 4309 C C . GLU C 1 47 ? 12.257 9.685 44.840 1.00 36.18 35 GLU C C 1
ATOM 4310 O O . GLU C 1 47 ? 12.522 8.705 44.170 1.00 36.26 35 GLU C O 1
ATOM 4316 N N . THR C 1 48 ? 13.193 10.483 45.338 1.00 35.52 36 THR C N 1
ATOM 4317 C CA . THR C 1 48 ? 14.612 10.256 45.100 1.00 36.05 36 THR C CA 1
ATOM 4318 C C . THR C 1 48 ? 15.065 8.937 45.721 1.00 35.53 36 THR C C 1
ATOM 4319 O O . THR C 1 48 ? 15.754 8.163 45.085 1.00 35.13 36 THR C O 1
ATOM 4323 N N . GLU C 1 49 ? 14.667 8.695 46.972 1.00 35.40 37 GLU C N 1
ATOM 4324 C CA . GLU C 1 49 ? 15.010 7.449 47.660 1.00 34.04 37 GLU C CA 1
ATOM 4325 C C . GLU C 1 49 ? 14.403 6.240 46.971 1.00 32.21 37 GLU C C 1
ATOM 4326 O O . GLU C 1 49 ? 15.054 5.219 46.845 1.00 31.12 37 GLU C O 1
ATOM 4332 N N . VAL C 1 50 ? 13.159 6.351 46.529 1.00 30.86 38 VAL C N 1
ATOM 4333 C CA . VAL C 1 50 ? 12.513 5.257 45.824 1.00 29.52 38 VAL C CA 1
ATOM 4334 C C . VAL C 1 50 ? 13.310 4.902 44.577 1.00 29.50 38 VAL C C 1
ATOM 4335 O O . VAL C 1 50 ? 13.556 3.739 44.295 1.00 28.86 38 VAL C O 1
ATOM 4339 N N . THR C 1 51 ? 13.661 5.902 43.788 1.00 30.46 39 THR C N 1
ATOM 4340 C CA . THR C 1 51 ? 14.420 5.673 42.557 1.00 31.40 39 THR C CA 1
ATOM 4341 C C . THR C 1 51 ? 15.741 4.973 42.862 1.00 30.90 39 THR C C 1
ATOM 4342 O O . THR C 1 51 ? 16.102 4.013 42.186 1.00 31.38 39 THR C O 1
ATOM 4346 N N . ALA C 1 52 ? 16.437 5.411 43.912 1.00 30.34 40 ALA C N 1
ATOM 4347 C CA . ALA C 1 52 ? 17.719 4.796 44.279 1.00 30.18 40 ALA C CA 1
ATOM 4348 C C . ALA C 1 52 ? 17.569 3.376 44.791 1.00 29.00 40 ALA C C 1
ATOM 4349 O O . ALA C 1 52 ? 18.345 2.484 44.431 1.00 28.61 40 ALA C O 1
ATOM 4351 N N . PHE C 1 53 ? 16.586 3.146 45.645 1.00 28.60 41 PHE C N 1
ATOM 4352 C CA . PHE C 1 53 ? 16.423 1.807 46.226 1.00 27.93 41 PHE C CA 1
ATOM 4353 C C . PHE C 1 53 ? 15.907 0.836 45.191 1.00 27.44 41 PHE C C 1
ATOM 4354 O O . PHE C 1 53 ? 16.334 -0.317 45.148 1.00 26.80 41 PHE C O 1
ATOM 4362 N N . ARG C 1 54 ? 15.040 1.305 44.307 1.00 27.83 42 ARG C N 1
ATOM 4363 C CA . ARG C 1 54 ? 14.566 0.447 43.222 1.00 27.95 42 ARG C CA 1
ATOM 4364 C C . ARG C 1 54 ? 15.707 0.029 42.319 1.00 28.28 42 ARG C C 1
ATOM 4365 O O . ARG C 1 54 ? 15.801 -1.118 41.906 1.00 27.97 42 ARG C O 1
ATOM 4373 N N . ALA C 1 55 ? 16.568 0.974 41.979 1.00 29.35 43 ALA C N 1
ATOM 4374 C CA . ALA C 1 55 ? 17.704 0.679 41.110 1.00 29.81 43 ALA C CA 1
ATOM 4375 C C . ALA C 1 55 ? 18.615 -0.355 41.762 1.00 29.11 43 ALA C C 1
ATOM 4376 O O . ALA C 1 55 ? 19.162 -1.234 41.079 1.00 29.83 43 ALA C O 1
ATOM 4378 N N . ALA C 1 56 ? 18.821 -0.221 43.060 1.00 28.24 44 ALA C N 1
ATOM 4379 C CA . ALA C 1 56 ? 19.690 -1.153 43.782 1.00 28.39 44 ALA C CA 1
ATOM 4380 C C . ALA C 1 56 ? 19.091 -2.547 43.771 1.00 27.26 44 ALA C C 1
ATOM 4381 O O . ALA C 1 56 ? 19.812 -3.550 43.564 1.00 26.46 44 ALA C O 1
ATOM 4383 N N . CYS C 1 57 ? 17.789 -2.614 44.009 1.00 26.27 45 CYS C N 1
ATOM 4384 C CA . CYS C 1 57 ? 17.101 -3.883 43.914 1.00 26.50 45 CYS C CA 1
ATOM 4385 C C . CYS C 1 57 ? 17.177 -4.481 42.508 1.00 27.34 45 CYS C C 1
ATOM 4386 O O . CYS C 1 57 ? 17.314 -5.693 42.380 1.00 28.46 45 CYS C O 1
ATOM 4389 N N . GLU C 1 58 ? 17.092 -3.661 41.464 1.00 28.66 46 GLU C N 1
ATOM 4390 C CA . GLU C 1 58 ? 17.242 -4.138 40.083 1.00 30.88 46 GLU C CA 1
ATOM 4391 C C . GLU C 1 58 ? 18.656 -4.727 39.895 1.00 30.45 46 GLU C C 1
ATOM 4392 O O . GLU C 1 58 ? 18.822 -5.751 39.238 1.00 29.29 46 GLU C O 1
ATOM 4398 N N . GLU C 1 59 ? 19.662 -4.098 40.485 1.00 29.85 47 GLU C N 1
ATOM 4399 C CA . GLU C 1 59 ? 21.022 -4.634 40.387 1.00 30.94 47 GLU C CA 1
ATOM 4400 C C . GLU C 1 59 ? 21.108 -6.002 41.047 1.00 29.31 47 GLU C C 1
ATOM 4401 O O . GLU C 1 59 ? 21.722 -6.923 40.518 1.00 29.14 47 GLU C O 1
ATOM 4407 N N . VAL C 1 60 ? 20.496 -6.135 42.211 1.00 27.70 48 VAL C N 1
ATOM 4408 C CA . VAL C 1 60 ? 20.500 -7.407 42.890 1.00 27.24 48 VAL C CA 1
ATOM 4409 C C . VAL C 1 60 ? 19.807 -8.482 42.017 1.00 27.34 48 VAL C C 1
ATOM 4410 O O . VAL C 1 60 ? 20.285 -9.615 41.909 1.00 27.18 48 VAL C O 1
ATOM 4414 N N . LEU C 1 61 ? 18.639 -8.162 41.474 1.00 27.46 49 LEU C N 1
ATOM 4415 C CA . LEU C 1 61 ? 17.905 -9.130 40.648 1.00 27.66 49 LEU C CA 1
ATOM 4416 C C . LEU C 1 61 ? 18.754 -9.573 39.483 1.00 29.74 49 LEU C C 1
ATOM 4417 O O . LEU C 1 61 ? 18.787 -10.756 39.154 1.00 30.79 49 LEU C O 1
ATOM 4422 N N . GLU C 1 62 ? 19.445 -8.642 38.855 1.00 31.39 50 GLU C N 1
ATOM 4423 C CA . GLU C 1 62 ? 20.316 -8.963 37.704 1.00 35.18 50 GLU C CA 1
ATOM 4424 C C . GLU C 1 62 ? 21.475 -9.890 38.127 1.00 34.22 50 GLU C C 1
ATOM 4425 O O . GLU C 1 62 ? 21.767 -10.882 37.494 1.00 33.84 50 GLU C O 1
ATOM 4431 N N . LYS C 1 63 ? 22.076 -9.576 39.252 1.00 33.43 51 LYS C N 1
ATOM 4432 C CA . LYS C 1 63 ? 23.246 -10.301 39.728 1.00 34.07 51 LYS C CA 1
ATOM 4433 C C . LYS C 1 63 ? 22.905 -11.717 40.305 1.00 32.97 51 LYS C C 1
ATOM 4434 O O . LYS C 1 63 ? 23.624 -12.685 40.072 1.00 32.52 51 LYS C O 1
ATOM 4440 N N . GLU C 1 64 ? 21.893 -11.774 41.155 1.00 31.96 52 GLU C N 1
ATOM 4441 C CA . GLU C 1 64 ? 21.572 -12.991 41.908 1.00 32.52 52 GLU C CA 1
ATOM 4442 C C . GLU C 1 64 ? 20.658 -13.919 41.129 1.00 31.78 52 GLU C C 1
ATOM 4443 O O . GLU C 1 64 ? 20.664 -15.112 41.332 1.00 31.86 52 GLU C O 1
ATOM 4449 N N . GLY C 1 65 ? 19.834 -13.350 40.266 1.00 31.52 53 GLY C N 1
ATOM 4450 C CA . GLY C 1 65 ? 18.751 -14.103 39.692 1.00 31.09 53 GLY C CA 1
ATOM 4451 C C . GLY C 1 65 ? 17.605 -14.235 40.695 1.00 30.27 53 GLY C C 1
ATOM 4452 O O . GLY C 1 65 ? 17.818 -14.248 41.919 1.00 30.32 53 GLY C O 1
ATOM 4453 N N . ARG C 1 66 ? 16.388 -14.333 40.186 1.00 29.35 54 ARG C N 1
ATOM 4454 C CA . ARG C 1 66 ? 15.232 -14.436 41.076 1.00 29.06 54 ARG C CA 1
ATOM 4455 C C . ARG C 1 66 ? 14.778 -15.854 41.300 1.00 28.39 54 ARG C C 1
ATOM 4456 O O . ARG C 1 66 ? 15.055 -16.734 40.517 1.00 28.05 54 ARG C O 1
ATOM 4464 N N . GLU C 1 67 ? 14.078 -16.043 42.407 1.00 27.94 55 GLU C N 1
ATOM 4465 C CA . GLU C 1 67 ? 13.493 -17.313 42.735 1.00 28.41 55 GLU C CA 1
ATOM 4466 C C . GLU C 1 67 ? 11.971 -17.220 42.688 1.00 27.17 55 GLU C C 1
ATOM 4467 O O . GLU C 1 67 ? 11.415 -16.134 42.794 1.00 26.81 55 GLU C O 1
ATOM 4473 N N . ILE C 1 68 ? 11.336 -18.367 42.513 1.00 26.60 56 ILE C N 1
ATOM 4474 C CA . ILE C 1 68 ? 9.883 -18.439 42.398 1.00 26.48 56 ILE C CA 1
ATOM 4475 C C . ILE C 1 68 ? 9.244 -18.809 43.727 1.00 25.40 56 ILE C C 1
ATOM 4476 O O . ILE C 1 68 ? 9.577 -19.798 44.310 1.00 25.22 56 ILE C O 1
ATOM 4481 N N . TRP C 1 69 ? 8.353 -17.958 44.202 1.00 25.13 57 TRP C N 1
ATOM 4482 C CA . TRP C 1 69 ? 7.469 -18.295 45.304 1.00 25.36 57 TRP C CA 1
ATOM 4483 C C . TRP C 1 69 ? 6.228 -18.806 44.600 1.00 25.98 57 TRP C C 1
ATOM 4484 O O . TRP C 1 69 ? 5.522 -18.052 43.931 1.00 25.29 57 TRP C O 1
ATOM 4495 N N . GLY C 1 70 ? 6.016 -20.119 44.704 1.00 27.73 58 GLY C N 1
ATOM 4496 C CA . GLY C 1 70 ? 4.907 -20.800 44.011 1.00 28.67 58 GLY C CA 1
ATOM 4497 C C . GLY C 1 70 ? 5.332 -22.186 43.560 1.00 30.57 58 GLY C C 1
ATOM 4498 O O . GLY C 1 70 ? 6.411 -22.643 43.888 1.00 33.78 58 GLY C O 1
ATOM 4499 N N . ALA C 1 71 ? 4.516 -22.832 42.758 1.00 30.78 59 ALA C N 1
ATOM 4500 C CA . ALA C 1 71 ? 4.748 -24.195 42.335 1.00 31.26 59 ALA C CA 1
ATOM 4501 C C . ALA C 1 71 ? 5.285 -24.267 40.892 1.00 31.24 59 ALA C C 1
ATOM 4502 O O . ALA C 1 71 ? 4.682 -24.896 40.023 1.00 32.69 59 ALA C O 1
ATOM 4504 N N . GLY C 1 72 ? 6.432 -23.674 40.629 1.00 29.67 60 GLY C N 1
ATOM 4505 C CA . GLY C 1 72 ? 7.047 -23.809 39.318 1.00 29.53 60 GLY C CA 1
ATOM 4506 C C . GLY C 1 72 ? 6.750 -22.651 38.367 1.00 28.76 60 GLY C C 1
ATOM 4507 O O . GLY C 1 72 ? 6.025 -21.706 38.709 1.00 27.60 60 GLY C O 1
ATOM 4508 N N . GLU C 1 73 ? 7.296 -22.755 37.164 1.00 29.14 61 GLU C N 1
ATOM 4509 C CA . GLU C 1 73 ? 7.264 -21.675 36.179 1.00 29.28 61 GLU C CA 1
ATOM 4510 C C . GLU C 1 73 ? 5.856 -21.221 35.771 1.00 30.21 61 GLU C C 1
ATOM 4511 O O . GLU C 1 73 ? 5.662 -20.036 35.487 1.00 30.17 61 GLU C O 1
ATOM 4517 N N . ASP C 1 74 ? 4.889 -22.130 35.803 1.00 31.31 62 ASP C N 1
ATOM 4518 C CA . ASP C 1 74 ? 3.530 -21.787 35.415 1.00 32.92 62 ASP C CA 1
ATOM 4519 C C . ASP C 1 74 ? 2.618 -21.316 36.564 1.00 32.84 62 ASP C C 1
ATOM 4520 O O . ASP C 1 74 ? 1.446 -21.068 36.330 1.00 33.23 62 ASP C O 1
ATOM 4525 N N . GLU C 1 75 ? 3.154 -21.209 37.775 1.00 32.75 63 GLU C N 1
ATOM 4526 C CA . GLU C 1 75 ? 2.346 -20.927 38.934 1.00 32.85 63 GLU C CA 1
ATOM 4527 C C . GLU C 1 75 ? 3.080 -20.012 39.868 1.00 29.94 63 GLU C C 1
ATOM 4528 O O . GLU C 1 75 ? 3.168 -20.246 41.068 1.00 28.54 63 GLU C O 1
ATOM 4534 N N . VAL C 1 76 ? 3.544 -18.909 39.310 1.00 28.39 64 VAL C N 1
ATOM 4535 C CA . VAL C 1 76 ? 4.314 -17.941 40.062 1.00 26.64 64 VAL C CA 1
ATOM 4536 C C . VAL C 1 76 ? 3.395 -17.017 40.831 1.00 25.78 64 VAL C C 1
ATOM 4537 O O . VAL C 1 76 ? 2.589 -16.320 40.247 1.00 26.96 64 VAL C O 1
ATOM 4541 N N . GLN C 1 77 ? 3.532 -16.989 42.141 1.00 25.24 65 GLN C N 1
ATOM 4542 C CA . GLN C 1 77 ? 2.911 -15.964 42.948 1.00 24.83 65 GLN C CA 1
ATOM 4543 C C . GLN C 1 77 ? 3.774 -14.712 43.019 1.00 25.04 65 GLN C C 1
ATOM 4544 O O . GLN C 1 77 ? 3.288 -13.602 42.876 1.00 25.55 65 GLN C O 1
ATOM 4550 N N . VAL C 1 78 ? 5.040 -14.895 43.350 1.00 25.27 66 VAL C N 1
ATOM 4551 C CA . VAL C 1 78 ? 5.980 -13.766 43.529 1.00 24.93 66 VAL C CA 1
ATOM 4552 C C . VAL C 1 78 ? 7.370 -14.198 43.067 1.00 24.77 66 VAL C C 1
ATOM 4553 O O . VAL C 1 78 ? 7.768 -15.369 43.262 1.00 24.82 66 VAL C O 1
ATOM 4557 N N . HIS C 1 79 ? 8.080 -13.295 42.402 1.00 25.00 67 HIS C N 1
ATOM 4558 C CA . HIS C 1 79 ? 9.534 -13.491 42.142 1.00 25.28 67 HIS C CA 1
ATOM 4559 C C . HIS C 1 79 ? 10.262 -12.799 43.256 1.00 24.56 67 HIS C C 1
ATOM 4560 O O . HIS C 1 79 ? 9.964 -11.650 43.578 1.00 24.50 67 HIS C O 1
ATOM 4567 N N . TYR C 1 80 ? 11.179 -13.506 43.899 1.00 24.44 68 TYR C N 1
ATOM 4568 C CA . TYR C 1 80 ? 11.856 -12.918 45.060 1.00 23.89 68 TYR C CA 1
ATOM 4569 C C . TYR C 1 80 ? 13.350 -13.152 45.088 1.00 23.92 68 TYR C C 1
ATOM 4570 O O . TYR C 1 80 ? 13.881 -14.044 44.404 1.00 23.83 68 TYR C O 1
ATOM 4579 N N . VAL C 1 81 ? 14.007 -12.313 45.882 1.00 23.65 69 VAL C N 1
ATOM 4580 C CA . VAL C 1 81 ? 15.378 -12.554 46.335 1.00 24.04 69 VAL C CA 1
ATOM 4581 C C . VAL C 1 81 ? 15.380 -12.455 47.847 1.00 23.89 69 VAL C C 1
ATOM 4582 O O . VAL C 1 81 ? 15.001 -11.441 48.390 1.00 24.17 69 VAL C O 1
ATOM 4586 N N . ALA C 1 82 ? 15.781 -13.531 48.516 1.00 24.08 70 ALA C N 1
ATOM 4587 C CA . ALA C 1 82 ? 15.799 -13.571 49.968 1.00 24.50 70 ALA C CA 1
ATOM 4588 C C . ALA C 1 82 ? 17.094 -12.981 50.555 1.00 24.90 70 ALA C C 1
ATOM 4589 O O . ALA C 1 82 ? 18.102 -12.891 49.875 1.00 24.36 70 ALA C O 1
ATOM 4591 N N . GLN C 1 83 ? 17.061 -12.635 51.850 1.00 25.94 71 GLN C N 1
ATOM 4592 C CA . GLN C 1 83 ? 18.214 -11.960 52.540 1.00 26.83 71 GLN C CA 1
ATOM 4593 C C . GLN C 1 83 ? 18.752 -10.836 51.654 1.00 26.27 71 GLN C C 1
ATOM 4594 O O . GLN C 1 83 ? 19.955 -10.623 51.548 1.00 27.03 71 GLN C O 1
ATOM 4600 N N . ALA C 1 84 ? 17.817 -10.155 50.999 1.00 25.73 72 ALA C N 1
ATOM 4601 C CA . ALA C 1 84 ? 18.146 -9.229 49.925 1.00 25.52 72 ALA C CA 1
ATOM 4602 C C . ALA C 1 84 ? 19.036 -8.093 50.364 1.00 25.98 72 ALA C C 1
ATOM 4603 O O . ALA C 1 84 ? 19.942 -7.702 49.619 1.00 27.09 72 ALA C O 1
ATOM 4605 N N . TRP C 1 85 ? 18.815 -7.580 51.572 1.00 25.90 73 TRP C N 1
ATOM 4606 C CA . TRP C 1 85 ? 19.545 -6.386 52.034 1.00 27.55 73 TRP C CA 1
ATOM 4607 C C . TRP C 1 85 ? 21.024 -6.671 52.210 1.00 28.49 73 TRP C C 1
ATOM 4608 O O . TRP C 1 85 ? 21.822 -5.768 52.138 1.00 29.72 73 TRP C O 1
ATOM 4619 N N . GLN C 1 86 ? 21.363 -7.943 52.415 1.00 28.88 74 GLN C N 1
ATOM 4620 C CA . GLN C 1 86 ? 22.744 -8.358 52.614 1.00 29.48 74 GLN C CA 1
ATOM 4621 C C . GLN C 1 86 ? 23.501 -8.387 51.298 1.00 29.45 74 GLN C C 1
ATOM 4622 O O . GLN C 1 86 ? 24.726 -8.512 51.308 1.00 29.69 74 GLN C O 1
ATOM 4628 N N . LYS C 1 87 ? 22.784 -8.271 50.178 1.00 28.31 75 LYS C N 1
ATOM 4629 C CA . LYS C 1 87 ? 23.374 -8.539 48.859 1.00 28.57 75 LYS C CA 1
ATOM 4630 C C . LYS C 1 87 ? 23.712 -7.309 48.030 1.00 27.92 75 LYS C C 1
ATOM 4631 O O . LYS C 1 87 ? 24.077 -7.398 46.872 1.00 27.13 75 LYS C O 1
ATOM 4637 N N . HIS C 1 88 ? 23.558 -6.157 48.643 1.00 28.05 76 HIS C N 1
ATOM 4638 C CA . HIS C 1 88 ? 23.918 -4.881 48.020 1.00 29.59 76 HIS C CA 1
ATOM 4639 C C . HIS C 1 88 ? 24.268 -3.921 49.167 1.00 30.03 76 HIS C C 1
ATOM 4640 O O . HIS C 1 88 ? 23.521 -3.800 50.132 1.00 29.73 76 HIS C O 1
ATOM 4647 N N . PRO C 1 89 ? 25.443 -3.300 49.112 1.00 30.94 77 PRO C N 1
ATOM 4648 C CA . PRO C 1 89 ? 25.858 -2.343 50.129 1.00 31.80 77 PRO C CA 1
ATOM 4649 C C . PRO C 1 89 ? 24.791 -1.277 50.488 1.00 31.50 77 PRO C C 1
ATOM 4650 O O . PRO C 1 89 ? 24.640 -0.967 51.654 1.00 31.60 77 PRO C O 1
ATOM 4654 N N . GLU C 1 90 ? 24.142 -0.697 49.496 1.00 31.48 78 GLU C N 1
ATOM 4655 C CA . GLU C 1 90 ? 23.185 0.366 49.732 1.00 33.09 78 GLU C CA 1
ATOM 4656 C C . GLU C 1 90 ? 21.891 -0.048 50.441 1.00 31.25 78 GLU C C 1
ATOM 4657 O O . GLU C 1 90 ? 21.162 0.815 50.950 1.00 31.23 78 GLU C O 1
ATOM 4663 N N . LEU C 1 91 ? 21.582 -1.332 50.480 1.00 29.37 79 LEU C N 1
ATOM 4664 C CA . LEU C 1 91 ? 20.314 -1.748 51.039 1.00 27.95 79 LEU C CA 1
ATOM 4665 C C . LEU C 1 91 ? 20.336 -1.838 52.557 1.00 28.31 79 LEU C C 1
ATOM 4666 O O . LEU C 1 91 ? 19.267 -1.958 53.191 1.00 27.86 79 LEU C O 1
ATOM 4671 N N . ARG C 1 92 ? 21.512 -1.767 53.172 1.00 28.54 80 ARG C N 1
ATOM 4672 C CA . ARG C 1 92 ? 21.582 -1.663 54.623 1.00 29.49 80 ARG C CA 1
ATOM 4673 C C . ARG C 1 92 ? 20.831 -0.399 55.061 1.00 30.56 80 ARG C C 1
ATOM 4674 O O . ARG C 1 92 ? 20.210 -0.381 56.122 1.00 31.26 80 ARG C O 1
ATOM 4682 N N . SER C 1 93 ? 20.911 0.655 54.253 1.00 30.95 81 SER C N 1
ATOM 4683 C CA . SER C 1 93 ? 20.321 1.923 54.608 1.00 32.17 81 SER C CA 1
ATOM 4684 C C . SER C 1 93 ? 18.810 1.904 54.345 1.00 31.22 81 SER C C 1
ATOM 4685 O O . SER C 1 93 ? 18.139 2.870 54.658 1.00 31.17 81 SER C O 1
ATOM 4688 N N . LEU C 1 94 ? 18.310 0.832 53.735 1.00 30.09 82 LEU C N 1
ATOM 4689 C CA . LEU C 1 94 ? 16.885 0.624 53.573 1.00 30.22 82 LEU C CA 1
ATOM 4690 C C . LEU C 1 94 ? 16.316 -0.042 54.815 1.00 28.84 82 LEU C C 1
ATOM 4691 O O . LEU C 1 94 ? 15.401 0.459 55.403 1.00 26.98 82 LEU C O 1
ATOM 4696 N N . VAL C 1 95 ? 16.914 -1.160 55.221 1.00 28.46 83 VAL C N 1
ATOM 4697 C CA . VAL C 1 95 ? 16.418 -1.909 56.395 1.00 27.32 83 VAL C CA 1
ATOM 4698 C C . VAL C 1 95 ? 16.671 -1.195 57.719 1.00 27.56 83 VAL C C 1
ATOM 4699 O O . VAL C 1 95 ? 15.869 -1.311 58.646 1.00 27.16 83 VAL C O 1
ATOM 4703 N N . LEU C 1 96 ? 17.754 -0.424 57.780 1.00 27.84 84 LEU C N 1
ATOM 4704 C CA . LEU C 1 96 ? 18.022 0.463 58.921 1.00 28.90 84 LEU C CA 1
ATOM 4705 C C . LEU C 1 96 ? 17.762 1.921 58.594 1.00 29.28 84 LEU C C 1
ATOM 4706 O O . LEU C 1 96 ? 18.283 2.799 59.234 1.00 30.37 84 LEU C O 1
ATOM 4711 N N . HIS C 1 97 ? 16.925 2.177 57.609 1.00 29.70 85 HIS C N 1
ATOM 4712 C CA . HIS C 1 97 ? 16.460 3.527 57.318 1.00 30.70 85 HIS C CA 1
ATOM 4713 C C . HIS C 1 97 ? 15.935 4.108 58.629 1.00 30.97 85 HIS C C 1
ATOM 4714 O O . HIS C 1 97 ? 15.197 3.426 59.338 1.00 29.81 85 HIS C O 1
ATOM 4721 N N . PRO C 1 98 ? 16.324 5.354 58.960 1.00 31.63 86 PRO C N 1
ATOM 4722 C CA . PRO C 1 98 ? 15.908 5.902 60.245 1.00 32.40 86 PRO C CA 1
ATOM 4723 C C . PRO C 1 98 ? 14.401 6.047 60.415 1.00 31.53 86 PRO C C 1
ATOM 4724 O O . PRO C 1 98 ? 13.866 5.783 61.490 1.00 31.79 86 PRO C O 1
ATOM 4728 N N . GLU C 1 99 ? 13.701 6.415 59.358 1.00 30.84 87 GLU C N 1
ATOM 4729 C CA . GLU C 1 99 ? 12.240 6.553 59.471 1.00 30.31 87 GLU C CA 1
ATOM 4730 C C . GLU C 1 99 ? 11.534 5.193 59.439 1.00 29.29 87 GLU C C 1
ATOM 4731 O O . GLU C 1 99 ? 10.673 4.925 60.275 1.00 30.28 87 GLU C O 1
ATOM 4737 N N . ILE C 1 100 ? 11.864 4.338 58.485 1.00 27.93 88 ILE C N 1
ATOM 4738 C CA . ILE C 1 100 ? 11.184 3.081 58.375 1.00 27.01 88 ILE C CA 1
ATOM 4739 C C . ILE C 1 100 ? 11.381 2.255 59.639 1.00 27.59 88 ILE C C 1
ATOM 4740 O O . ILE C 1 100 ? 10.426 1.694 60.185 1.00 26.87 88 ILE C O 1
ATOM 4745 N N . SER C 1 101 ? 12.638 2.142 60.077 1.00 28.46 89 SER C N 1
ATOM 4746 C CA . SER C 1 101 ? 12.971 1.284 61.222 1.00 28.57 89 SER C CA 1
ATOM 4747 C C . SER C 1 101 ? 12.551 1.951 62.526 1.00 29.65 89 SER C C 1
ATOM 4748 O O . SER C 1 101 ? 12.082 1.277 63.444 1.00 29.91 89 SER C O 1
ATOM 4751 N N . GLY C 1 102 ? 12.653 3.268 62.589 1.00 30.41 90 GLY C N 1
ATOM 4752 C CA . GLY C 1 102 ? 12.151 3.987 63.760 1.00 31.72 90 GLY C CA 1
ATOM 4753 C C . GLY C 1 102 ? 10.623 3.868 63.921 1.00 31.77 90 GLY C C 1
ATOM 4754 O O . GLY C 1 102 ? 10.094 3.810 65.051 1.00 32.82 90 GLY C O 1
ATOM 4755 N N . ILE C 1 103 ? 9.902 3.899 62.811 1.00 31.07 91 ILE C N 1
ATOM 4756 C CA . ILE C 1 103 ? 8.432 3.719 62.857 1.00 31.84 91 ILE C CA 1
ATOM 4757 C C . ILE C 1 103 ? 8.083 2.313 63.308 1.00 31.49 91 ILE C C 1
ATOM 4758 O O . ILE C 1 103 ? 7.230 2.115 64.145 1.00 31.59 91 ILE C O 1
ATOM 4763 N N . ALA C 1 104 ? 8.822 1.335 62.793 1.00 32.18 92 ALA C N 1
ATOM 4764 C CA . ALA C 1 104 ? 8.616 -0.054 63.181 1.00 31.47 92 ALA C CA 1
ATOM 4765 C C . ALA C 1 104 ? 8.745 -0.204 64.683 1.00 33.24 92 ALA C C 1
ATOM 4766 O O . ALA C 1 104 ? 7.972 -0.913 65.317 1.00 33.18 92 ALA C O 1
ATOM 4768 N N . LEU C 1 105 ? 9.754 0.453 65.242 1.00 34.03 93 LEU C N 1
ATOM 4769 C CA . LEU C 1 105 ? 10.031 0.387 66.663 1.00 35.99 93 LEU C CA 1
ATOM 4770 C C . LEU C 1 105 ? 8.914 0.980 67.487 1.00 35.88 93 LEU C C 1
ATOM 4771 O O . LEU C 1 105 ? 8.497 0.415 68.512 1.00 36.66 93 LEU C O 1
ATOM 4776 N N . ARG C 1 106 ? 8.379 2.100 67.032 1.00 35.36 94 ARG C N 1
ATOM 4777 C CA . ARG C 1 106 ? 7.220 2.696 67.726 1.00 36.09 94 ARG C CA 1
ATOM 4778 C C . ARG C 1 106 ? 5.971 1.816 67.630 1.00 34.65 94 ARG C C 1
ATOM 4779 O O . ARG C 1 106 ? 5.208 1.686 68.603 1.00 34.89 94 ARG C O 1
ATOM 4787 N N . LEU C 1 107 ? 5.738 1.219 66.461 1.00 32.60 95 LEU C N 1
ATOM 4788 C CA . LEU C 1 107 ? 4.555 0.369 66.277 1.00 31.68 95 LEU C CA 1
ATOM 4789 C C . LEU C 1 107 ? 4.662 -0.880 67.155 1.00 31.89 95 LEU C C 1
ATOM 4790 O O . LEU C 1 107 ? 3.702 -1.261 67.842 1.00 32.44 95 LEU C O 1
ATOM 4795 N N . ALA C 1 108 ? 5.856 -1.468 67.195 1.00 31.36 96 ALA C N 1
ATOM 4796 C CA . ALA C 1 108 ? 6.073 -2.717 67.922 1.00 31.62 96 ALA C CA 1
ATOM 4797 C C . ALA C 1 108 ? 6.014 -2.536 69.423 1.00 33.29 96 ALA C C 1
ATOM 4798 O O . ALA C 1 108 ? 5.585 -3.430 70.137 1.00 34.60 96 ALA C O 1
ATOM 4800 N N . GLY C 1 109 ? 6.500 -1.405 69.904 1.00 33.86 97 GLY C N 1
ATOM 4801 C CA . GLY C 1 109 ? 6.540 -1.123 71.328 1.00 35.14 97 GLY C CA 1
ATOM 4802 C C . GLY C 1 109 ? 7.584 -1.919 72.089 1.00 35.90 97 GLY C C 1
ATOM 4803 O O . GLY C 1 109 ? 7.518 -2.006 73.312 1.00 37.22 97 GLY C O 1
ATOM 4804 N N . ALA C 1 110 ? 8.562 -2.484 71.370 1.00 34.83 98 ALA C N 1
ATOM 4805 C CA . ALA C 1 110 ? 9.583 -3.327 71.981 1.00 35.14 98 ALA C CA 1
ATOM 4806 C C . ALA C 1 110 ? 10.827 -3.343 71.105 1.00 34.21 98 ALA C C 1
ATOM 4807 O O . ALA C 1 110 ? 10.750 -3.068 69.926 1.00 32.83 98 ALA C O 1
ATOM 4809 N N . PRO C 1 111 ? 11.974 -3.685 71.677 1.00 35.14 99 PRO C N 1
ATOM 4810 C CA . PRO C 1 111 ? 13.195 -3.686 70.871 1.00 34.79 99 PRO C CA 1
ATOM 4811 C C . PRO C 1 111 ? 13.163 -4.688 69.737 1.00 33.32 99 PRO C C 1
ATOM 4812 O O . PRO C 1 111 ? 12.647 -5.807 69.898 1.00 33.50 99 PRO C O 1
ATOM 4816 N N . LEU C 1 112 ? 13.746 -4.297 68.609 1.00 32.24 100 LEU C N 1
ATOM 4817 C CA . LEU C 1 112 ? 13.764 -5.111 67.410 1.00 31.06 100 LEU C CA 1
ATOM 4818 C C . LEU C 1 112 ? 15.156 -5.304 66.825 1.00 31.31 100 LEU C C 1
ATOM 4819 O O . LEU C 1 112 ? 16.071 -4.509 67.074 1.00 31.81 100 LEU C O 1
ATOM 4824 N N . ARG C 1 113 ? 15.281 -6.350 66.011 1.00 30.52 101 ARG C N 1
ATOM 4825 C CA . ARG C 1 113 ? 16.430 -6.554 65.136 1.00 30.63 101 ARG C CA 1
ATOM 4826 C C . ARG C 1 113 ? 15.933 -6.819 63.740 1.00 29.56 101 ARG C C 1
ATOM 4827 O O . ARG C 1 113 ? 14.821 -7.299 63.548 1.00 29.66 101 ARG C O 1
ATOM 4835 N N . VAL C 1 114 ? 16.778 -6.564 62.755 1.00 29.52 102 VAL C N 1
ATOM 4836 C CA . VAL C 1 114 ? 16.499 -6.994 61.383 1.00 28.50 102 VAL C CA 1
ATOM 4837 C C . VAL C 1 114 ? 16.723 -8.498 61.261 1.00 28.12 102 VAL C C 1
ATOM 4838 O O . VAL C 1 114 ? 17.796 -8.986 61.546 1.00 27.29 102 VAL C O 1
ATOM 4842 N N . TYR C 1 115 ? 15.660 -9.213 60.870 1.00 27.95 103 TYR C N 1
ATOM 4843 C CA . TYR C 1 115 ? 15.741 -10.649 60.633 1.00 27.78 103 TYR C CA 1
ATOM 4844 C C . TYR C 1 115 ? 16.217 -10.907 59.209 1.00 27.12 103 TYR C C 1
ATOM 4845 O O . TYR C 1 115 ? 17.105 -11.712 58.986 1.00 27.11 103 TYR C O 1
ATOM 4854 N N . SER C 1 116 ? 15.533 -10.283 58.258 1.00 26.61 104 SER C N 1
ATOM 4855 C CA . SER C 1 116 ? 15.772 -10.509 56.843 1.00 26.62 104 SER C CA 1
ATOM 4856 C C . SER C 1 116 ? 15.005 -9.487 56.010 1.00 26.11 104 SER C C 1
ATOM 4857 O O . SER C 1 116 ? 14.289 -8.657 56.551 1.00 25.73 104 SER C O 1
ATOM 4860 N N . SER C 1 117 ? 15.251 -9.505 54.705 1.00 26.22 105 SER C N 1
ATOM 4861 C CA . SER C 1 117 ? 14.464 -8.736 53.776 1.00 25.46 105 SER C CA 1
ATOM 4862 C C . SER C 1 117 ? 14.364 -9.464 52.453 1.00 25.92 105 SER C C 1
ATOM 4863 O O . SER C 1 117 ? 15.167 -10.364 52.167 1.00 27.42 105 SER C O 1
ATOM 4866 N N . ASP C 1 118 ? 13.324 -9.126 51.684 1.00 25.73 106 ASP C N 1
ATOM 4867 C CA . ASP C 1 118 ? 13.109 -9.746 50.396 1.00 26.54 106 ASP C CA 1
ATOM 4868 C C . ASP C 1 118 ? 12.745 -8.714 49.367 1.00 24.49 106 ASP C C 1
ATOM 4869 O O . ASP C 1 118 ? 11.973 -7.819 49.630 1.00 22.82 106 ASP C O 1
ATOM 4874 N N . ILE C 1 119 ? 13.275 -8.897 48.166 1.00 23.23 107 ILE C N 1
ATOM 4875 C CA . ILE C 1 119 ? 12.770 -8.204 47.022 1.00 22.58 107 ILE C CA 1
ATOM 4876 C C . ILE C 1 119 ? 11.524 -8.991 46.565 1.00 22.39 107 ILE C C 1
ATOM 4877 O O . ILE C 1 119 ? 11.573 -10.219 46.408 1.00 22.17 107 ILE C O 1
ATOM 4882 N N . LEU C 1 120 ? 10.407 -8.290 46.362 1.00 21.65 108 LEU C N 1
ATOM 4883 C CA . LEU C 1 120 ? 9.119 -8.971 46.091 1.00 21.29 108 LEU C CA 1
ATOM 4884 C C . LEU C 1 120 ? 8.447 -8.390 44.844 1.00 21.15 108 LEU C C 1
ATOM 4885 O O . LEU C 1 120 ? 7.821 -7.325 44.896 1.00 21.35 108 LEU C O 1
ATOM 4890 N N . VAL C 1 121 ? 8.559 -9.101 43.754 1.00 21.23 109 VAL C N 1
ATOM 4891 C CA . VAL C 1 121 ? 8.175 -8.614 42.443 1.00 22.04 109 VAL C CA 1
ATOM 4892 C C . VAL C 1 121 ? 7.001 -9.433 41.894 1.00 22.86 109 VAL C C 1
ATOM 4893 O O . VAL C 1 121 ? 6.993 -10.658 42.012 1.00 23.27 109 VAL C O 1
ATOM 4897 N N . LYS C 1 122 ? 5.999 -8.762 41.345 1.00 23.40 110 LYS C N 1
ATOM 4898 C CA . LYS C 1 122 ? 4.936 -9.453 40.573 1.00 24.46 110 LYS C CA 1
ATOM 4899 C C . LYS C 1 122 ? 4.891 -8.912 39.155 1.00 26.27 110 LYS C C 1
ATOM 4900 O O . LYS C 1 122 ? 4.652 -7.732 38.950 1.00 26.55 110 LYS C O 1
ATOM 4906 N N . GLU C 1 123 ? 5.145 -9.774 38.189 1.00 28.44 111 GLU C N 1
ATOM 4907 C CA . GLU C 1 123 ? 5.099 -9.385 36.799 1.00 31.34 111 GLU C CA 1
ATOM 4908 C C . GLU C 1 123 ? 3.648 -9.338 36.368 1.00 31.72 111 GLU C C 1
ATOM 4909 O O . GLU C 1 123 ? 2.837 -10.155 36.813 1.00 30.73 111 GLU C O 1
ATOM 4915 N N . PRO C 1 124 ? 3.317 -8.395 35.488 1.00 32.38 112 PRO C N 1
ATOM 4916 C CA . PRO C 1 124 ? 1.955 -8.221 35.016 1.00 34.42 112 PRO C CA 1
ATOM 4917 C C . PRO C 1 124 ? 1.495 -9.393 34.169 1.00 36.19 112 PRO C C 1
ATOM 4918 O O . PRO C 1 124 ? 2.228 -9.862 33.302 1.00 35.85 112 PRO C O 1
ATOM 4922 N N . LYS C 1 125 ? 0.283 -9.856 34.447 1.00 37.21 113 LYS C N 1
ATOM 4923 C CA . LYS C 1 125 ? -0.381 -10.917 33.659 1.00 39.99 113 LYS C CA 1
ATOM 4924 C C . LYS C 1 125 ? 0.245 -12.312 33.760 1.00 38.66 113 LYS C C 1
ATOM 4925 O O . LYS C 1 125 ? -0.178 -13.206 33.075 1.00 38.07 113 LYS C O 1
ATOM 4931 N N . ARG C 1 126 ? 1.251 -12.478 34.607 1.00 37.43 114 ARG C N 1
ATOM 4932 C CA . ARG C 1 126 ? 1.952 -13.749 34.726 1.00 38.40 114 ARG C CA 1
ATOM 4933 C C . ARG C 1 126 ? 2.031 -14.239 36.167 1.00 35.83 114 ARG C C 1
ATOM 4934 O O . ARG C 1 126 ? 2.846 -15.125 36.487 1.00 35.25 114 ARG C O 1
ATOM 4942 N N . THR C 1 127 ? 1.224 -13.633 37.029 1.00 32.39 115 THR C N 1
ATOM 4943 C CA . THR C 1 127 ? 1.264 -13.945 38.427 1.00 30.77 115 THR C CA 1
ATOM 4944 C C . THR C 1 127 ? -0.074 -14.386 38.964 1.00 31.37 115 THR C C 1
ATOM 4945 O O . THR C 1 127 ? -1.147 -13.883 38.558 1.00 31.89 115 THR C O 1
ATOM 4949 N N . LEU C 1 128 ? 0.013 -15.318 39.903 1.00 29.82 116 LEU C N 1
ATOM 4950 C CA . LEU C 1 128 ? -1.108 -15.706 40.717 1.00 29.50 116 LEU C CA 1
ATOM 4951 C C . LEU C 1 128 ? -1.222 -14.760 41.902 1.00 28.46 116 LEU C C 1
ATOM 4952 O O . LEU C 1 128 ? -0.264 -14.029 42.229 1.00 28.71 116 LEU C O 1
ATOM 4957 N N . PRO C 1 129 ? -2.368 -14.794 42.586 1.00 27.28 117 PRO C N 1
ATOM 4958 C CA . PRO C 1 129 ? -2.416 -14.161 43.874 1.00 26.65 117 PRO C CA 1
ATOM 4959 C C . PRO C 1 129 ? -1.416 -14.791 44.823 1.00 26.33 117 PRO C C 1
ATOM 4960 O O . PRO C 1 129 ? -1.081 -15.960 44.679 1.00 26.78 117 PRO C O 1
ATOM 4964 N N . THR C 1 130 ? -0.955 -14.023 45.791 1.00 26.01 118 THR C N 1
ATOM 4965 C CA . THR C 1 130 ? -0.127 -14.574 46.833 1.00 26.50 118 THR C CA 1
ATOM 4966 C C . THR C 1 130 ? -1.073 -15.208 47.855 1.00 27.13 118 THR C C 1
ATOM 4967 O O . THR C 1 130 ? -1.854 -14.520 48.489 1.00 27.99 118 THR C O 1
ATOM 4971 N N . LEU C 1 131 ? -0.930 -16.507 48.049 1.00 27.31 119 LEU C N 1
ATOM 4972 C CA . LEU C 1 131 ? -1.796 -17.282 48.908 1.00 28.48 119 LEU C CA 1
ATOM 4973 C C . LEU C 1 131 ? -1.773 -16.784 50.350 1.00 27.00 119 LEU C C 1
ATOM 4974 O O . LEU C 1 131 ? -0.723 -16.441 50.920 1.00 26.25 119 LEU C O 1
ATOM 4979 N N . VAL C 1 132 ? -2.970 -16.718 50.929 1.00 25.90 120 VAL C N 1
ATOM 4980 C CA . VAL C 1 132 ? -3.183 -16.238 52.297 1.00 24.59 120 VAL C CA 1
ATOM 4981 C C . VAL C 1 132 ? -2.331 -16.994 53.333 1.00 24.34 120 VAL C C 1
ATOM 4982 O O . VAL C 1 132 ? -2.156 -18.185 53.236 1.00 23.59 120 VAL C O 1
ATOM 4986 N N . HIS C 1 133 ? -1.748 -16.251 54.281 1.00 24.10 121 HIS C N 1
ATOM 4987 C CA . HIS C 1 133 ? -0.895 -16.824 55.305 1.00 24.05 121 HIS C CA 1
ATOM 4988 C C . HIS C 1 133 ? -0.649 -15.824 56.391 1.00 24.28 121 HIS C C 1
ATOM 4989 O O . HIS C 1 133 ? -1.050 -14.663 56.288 1.00 23.71 121 HIS C O 1
ATOM 4996 N N . ASP C 1 134 ? -0.051 -16.282 57.489 1.00 25.08 122 ASP C N 1
ATOM 4997 C CA . ASP C 1 134 ? 0.605 -15.360 58.427 1.00 25.45 122 ASP C CA 1
ATOM 4998 C C . ASP C 1 134 ? 2.102 -15.641 58.323 1.00 25.69 122 ASP C C 1
ATOM 4999 O O . ASP C 1 134 ? 2.513 -16.669 57.820 1.00 25.62 122 ASP C O 1
ATOM 5004 N N . ASP C 1 135 ? 2.908 -14.721 58.794 1.00 26.24 123 ASP C N 1
ATOM 5005 C CA . ASP C 1 135 ? 4.334 -14.811 58.594 1.00 27.94 123 ASP C CA 1
ATOM 5006 C C . ASP C 1 135 ? 4.987 -15.695 59.676 1.00 28.94 123 ASP C C 1
ATOM 5007 O O . ASP C 1 135 ? 5.961 -16.384 59.418 1.00 29.18 123 ASP C O 1
ATOM 5012 N N . GLU C 1 136 ? 4.432 -15.644 60.871 1.00 29.83 124 GLU C N 1
ATOM 5013 C CA . GLU C 1 136 ? 4.937 -16.423 62.008 1.00 32.49 124 GLU C CA 1
ATOM 5014 C C . GLU C 1 136 ? 5.120 -17.900 61.668 1.00 30.98 124 GLU C C 1
ATOM 5015 O O . GLU C 1 136 ? 6.087 -18.532 62.038 1.00 32.25 124 GLU C O 1
ATOM 5021 N N . THR C 1 137 ? 4.172 -18.427 60.936 1.00 29.40 125 THR C N 1
ATOM 5022 C CA . THR C 1 137 ? 4.159 -19.822 60.576 1.00 29.04 125 THR C CA 1
ATOM 5023 C C . THR C 1 137 ? 5.453 -20.234 59.858 1.00 28.43 125 THR C C 1
ATOM 5024 O O . THR C 1 137 ? 5.972 -21.321 60.083 1.00 29.02 125 THR C O 1
ATOM 5028 N N . GLY C 1 138 ? 5.951 -19.368 58.989 1.00 27.31 126 GLY C N 1
ATOM 5029 C CA . GLY C 1 138 ? 7.129 -19.668 58.172 1.00 27.22 126 GLY C CA 1
ATOM 5030 C C . GLY C 1 138 ? 8.465 -19.097 58.631 1.00 26.97 126 GLY C C 1
ATOM 5031 O O . GLY C 1 138 ? 9.452 -19.143 57.898 1.00 27.43 126 GLY C O 1
ATOM 5032 N N . LEU C 1 139 ? 8.479 -18.483 59.808 1.00 26.98 127 LEU C N 1
ATOM 5033 C CA . LEU C 1 139 ? 9.690 -17.916 60.386 1.00 26.41 127 LEU C CA 1
ATOM 5034 C C . LEU C 1 139 ? 10.339 -18.978 61.250 1.00 27.40 127 LEU C C 1
ATOM 5035 O O . LEU C 1 139 ? 9.677 -19.547 62.100 1.00 26.82 127 LEU C O 1
ATOM 5040 N N . PRO C 1 140 ? 11.666 -19.218 61.043 1.00 27.33 128 PRO C N 1
ATOM 5041 C CA . PRO C 1 140 ? 12.381 -20.232 61.789 1.00 28.89 128 PRO C CA 1
ATOM 5042 C C . PRO C 1 140 ? 12.858 -19.707 63.137 1.00 30.02 128 PRO C C 1
ATOM 5043 O O . PRO C 1 140 ? 14.059 -19.765 63.444 1.00 30.73 128 PRO C O 1
ATOM 5047 N N . LEU C 1 141 ? 11.906 -19.261 63.955 1.00 30.68 129 LEU C N 1
ATOM 5048 C CA . LEU C 1 141 ? 12.168 -18.579 65.210 1.00 31.98 129 LEU C CA 1
ATOM 5049 C C . LEU C 1 141 ? 11.278 -19.108 66.297 1.00 34.48 129 LEU C C 1
ATOM 5050 O O . LEU C 1 141 ? 10.154 -19.516 66.053 1.00 34.43 129 LEU C O 1
ATOM 5055 N N . ASN C 1 142 ? 11.769 -19.098 67.525 1.00 37.76 130 ASN C N 1
ATOM 5056 C CA . ASN C 1 142 ? 10.919 -19.480 68.661 1.00 40.62 130 ASN C CA 1
ATOM 5057 C C . ASN C 1 142 ? 9.898 -18.395 68.954 1.00 42.69 130 ASN C C 1
ATOM 5058 O O . ASN C 1 142 ? 10.070 -17.269 68.512 1.00 45.38 130 ASN C O 1
ATOM 5063 N N . GLU C 1 143 ? 8.878 -18.725 69.731 1.00 45.47 131 GLU C N 1
ATOM 5064 C CA . GLU C 1 143 ? 7.809 -17.795 70.021 1.00 47.14 131 GLU C CA 1
ATOM 5065 C C . GLU C 1 143 ? 8.210 -16.341 70.002 1.00 43.79 131 GLU C C 1
ATOM 5066 O O . GLU C 1 143 ? 9.092 -15.883 70.711 1.00 43.29 131 GLU C O 1
ATOM 5072 N N . LEU C 1 144 ? 7.443 -15.666 69.178 1.00 42.12 132 LEU C N 1
ATOM 5073 C CA . LEU C 1 144 ? 7.562 -14.281 68.789 1.00 41.09 132 LEU C CA 1
ATOM 5074 C C . LEU C 1 144 ? 6.483 -13.513 69.529 1.00 40.54 132 LEU C C 1
ATOM 5075 O O . LEU C 1 144 ? 5.512 -14.082 69.970 1.00 41.73 132 LEU C O 1
ATOM 5080 N N . SER C 1 145 ? 6.669 -12.216 69.645 1.00 40.17 133 SER C N 1
ATOM 5081 C CA . SER C 1 145 ? 5.689 -11.343 70.320 1.00 39.62 133 SER C CA 1
ATOM 5082 C C . SER C 1 145 ? 5.374 -10.179 69.442 1.00 38.19 133 SER C C 1
ATOM 5083 O O . SER C 1 145 ? 4.267 -10.040 69.008 1.00 37.48 133 SER C O 1
ATOM 5086 N N . ALA C 1 146 ? 6.374 -9.329 69.217 1.00 36.56 134 ALA C N 1
ATOM 5087 C CA . ALA C 1 146 ? 6.148 -8.072 68.540 1.00 35.21 134 ALA C CA 1
ATOM 5088 C C . ALA C 1 146 ? 6.700 -8.039 67.134 1.00 33.38 134 ALA C C 1
ATOM 5089 O O . ALA C 1 146 ? 6.657 -7.013 66.490 1.00 32.12 134 ALA C O 1
ATOM 5091 N N . THR C 1 147 ? 7.232 -9.161 66.656 1.00 32.53 135 THR C N 1
ATOM 5092 C CA . THR C 1 147 ? 7.752 -9.249 65.295 1.00 30.18 135 THR C CA 1
ATOM 5093 C C . THR C 1 147 ? 6.728 -8.736 64.279 1.00 29.76 135 THR C C 1
ATOM 5094 O O . THR C 1 147 ? 5.524 -9.113 64.305 1.00 29.24 135 THR C O 1
ATOM 5098 N N . LEU C 1 148 ? 7.229 -7.938 63.347 1.00 28.45 136 LEU C N 1
ATOM 5099 C CA . LEU C 1 148 ? 6.407 -7.346 62.298 1.00 27.56 136 LEU C CA 1
ATOM 5100 C C . LEU C 1 148 ? 7.206 -7.120 61.026 1.00 26.52 136 LEU C C 1
ATOM 5101 O O . LEU C 1 148 ? 8.446 -7.126 61.015 1.00 25.64 136 LEU C O 1
ATOM 5106 N N . THR C 1 149 ? 6.471 -6.893 59.945 1.00 25.93 137 THR C N 1
ATOM 5107 C CA . THR C 1 149 ? 7.052 -6.692 58.634 1.00 25.14 137 THR C CA 1
ATOM 5108 C C . THR C 1 149 ? 6.710 -5.313 58.116 1.00 24.84 137 THR C C 1
ATOM 5109 O O . THR C 1 149 ? 5.565 -4.885 58.201 1.00 24.37 137 THR C O 1
ATOM 5113 N N . ALA C 1 150 ? 7.694 -4.653 57.516 1.00 24.83 138 ALA C N 1
ATOM 5114 C CA . ALA C 1 150 ? 7.496 -3.433 56.706 1.00 24.76 138 ALA C CA 1
ATOM 5115 C C . ALA C 1 150 ? 7.466 -3.771 55.237 1.00 24.80 138 ALA C C 1
ATOM 5116 O O . ALA C 1 150 ? 8.450 -4.279 54.700 1.00 26.79 138 ALA C O 1
ATOM 5118 N N . TRP C 1 151 ? 6.327 -3.566 54.587 1.00 24.39 139 TRP C N 1
ATOM 5119 C CA . TRP C 1 151 ? 6.195 -3.842 53.187 1.00 23.58 139 TRP C CA 1
ATOM 5120 C C . TRP C 1 151 ? 6.314 -2.495 52.503 1.00 23.66 139 TRP C C 1
ATOM 5121 O O . TRP C 1 151 ? 5.382 -1.707 52.488 1.00 24.26 139 TRP C O 1
ATOM 5132 N N . ILE C 1 152 ? 7.464 -2.271 51.890 1.00 23.39 140 ILE C N 1
ATOM 5133 C CA . ILE C 1 152 ? 7.793 -0.998 51.317 1.00 23.31 140 ILE C CA 1
ATOM 5134 C C . ILE C 1 152 ? 7.485 -0.995 49.835 1.00 23.69 140 ILE C C 1
ATOM 5135 O O . ILE C 1 152 ? 8.025 -1.813 49.092 1.00 24.80 140 ILE C O 1
ATOM 5140 N N . ALA C 1 153 ? 6.687 -0.045 49.364 1.00 23.67 141 ALA C N 1
ATOM 5141 C CA . ALA C 1 153 ? 6.345 0.030 47.948 1.00 23.66 141 ALA C CA 1
ATOM 5142 C C . ALA C 1 153 ? 7.375 0.798 47.178 1.00 24.10 141 ALA C C 1
ATOM 5143 O O . ALA C 1 153 ? 7.699 1.933 47.538 1.00 23.97 141 ALA C O 1
ATOM 5145 N N . LEU C 1 154 ? 7.949 0.156 46.157 1.00 24.11 142 LEU C N 1
ATOM 5146 C CA . LEU C 1 154 ? 8.933 0.803 45.297 1.00 24.92 142 LEU C CA 1
ATOM 5147 C C . LEU C 1 154 ? 8.389 1.086 43.906 1.00 25.64 142 LEU C C 1
ATOM 5148 O O . LEU C 1 154 ? 9.106 1.625 43.052 1.00 26.51 142 LEU C O 1
ATOM 5153 N N . THR C 1 155 ? 7.139 0.701 43.691 1.00 25.22 143 THR C N 1
ATOM 5154 C CA . THR C 1 155 ? 6.363 1.159 42.576 1.00 26.25 143 THR C CA 1
ATOM 5155 C C . THR C 1 155 ? 5.000 1.561 43.148 1.00 27.40 143 THR C C 1
ATOM 5156 O O . THR C 1 155 ? 4.673 1.160 44.255 1.00 27.73 143 THR C O 1
ATOM 5160 N N . ASP C 1 156 ? 4.204 2.325 42.406 1.00 27.44 144 ASP C N 1
ATOM 5161 C CA . ASP C 1 156 ? 2.819 2.459 42.762 1.00 27.47 144 ASP C CA 1
ATOM 5162 C C . ASP C 1 156 ? 2.151 1.087 42.779 1.00 26.35 144 ASP C C 1
ATOM 5163 O O . ASP C 1 156 ? 2.504 0.213 41.991 1.00 26.47 144 ASP C O 1
ATOM 5168 N N . VAL C 1 157 ? 1.178 0.905 43.671 1.00 25.28 145 VAL C N 1
ATOM 5169 C CA . VAL C 1 157 ? 0.448 -0.350 43.753 1.00 24.50 145 VAL C CA 1
ATOM 5170 C C . VAL C 1 157 ? -1.083 -0.153 43.884 1.00 25.05 145 VAL C C 1
ATOM 5171 O O . VAL C 1 157 ? -1.639 -0.309 44.974 1.00 24.23 145 VAL C O 1
ATOM 5175 N N . PRO C 1 158 ? -1.740 0.164 42.766 1.00 26.15 146 PRO C N 1
ATOM 5176 C CA . PRO C 1 158 ? -3.183 0.180 42.779 1.00 27.44 146 PRO C CA 1
ATOM 5177 C C . PRO C 1 158 ? -3.602 -1.248 42.880 1.00 28.49 146 PRO C C 1
ATOM 5178 O O . PRO C 1 158 ? -2.771 -2.149 42.768 1.00 27.44 146 PRO C O 1
ATOM 5182 N N . VAL C 1 159 ? -4.875 -1.465 43.139 1.00 29.71 147 VAL C N 1
ATOM 5183 C CA . VAL C 1 159 ? -5.374 -2.784 43.517 1.00 30.75 147 VAL C CA 1
ATOM 5184 C C . VAL C 1 159 ? -4.957 -3.898 42.548 1.00 30.86 147 VAL C C 1
ATOM 5185 O O . VAL C 1 159 ? -4.440 -4.970 42.936 1.00 30.57 147 VAL C O 1
ATOM 5189 N N . GLU C 1 160 ? -5.181 -3.629 41.282 1.00 33.27 148 GLU C N 1
ATOM 5190 C CA . GLU C 1 160 ? -4.951 -4.635 40.252 1.00 35.41 148 GLU C CA 1
ATOM 5191 C C . GLU C 1 160 ? -3.481 -4.856 39.923 1.00 33.27 148 GLU C C 1
ATOM 5192 O O . GLU C 1 160 ? -3.158 -5.690 39.086 1.00 32.99 148 GLU C O 1
ATOM 5198 N N . ARG C 1 161 ? -2.578 -4.099 40.549 1.00 32.50 149 ARG C N 1
ATOM 5199 C CA . ARG C 1 161 ? -1.147 -4.308 40.325 1.00 32.33 149 ARG C CA 1
ATOM 5200 C C . ARG C 1 161 ? -0.552 -5.253 41.355 1.00 30.94 149 ARG C C 1
ATOM 5201 O O . ARG C 1 161 ? 0.647 -5.323 41.514 1.00 33.73 149 ARG C O 1
ATOM 5209 N N . GLY C 1 162 ? -1.383 -5.944 42.100 1.00 29.10 150 GLY C N 1
ATOM 5210 C CA . GLY C 1 162 ? -0.909 -6.890 43.071 1.00 26.49 150 GLY C CA 1
ATOM 5211 C C . GLY C 1 162 ? -0.809 -6.336 44.483 1.00 25.35 150 GLY C C 1
ATOM 5212 O O . GLY C 1 162 ? 0.142 -6.631 45.221 1.00 24.53 150 GLY C O 1
ATOM 5213 N N . CYS C 1 163 ? -1.794 -5.561 44.914 1.00 24.90 151 CYS C N 1
ATOM 5214 C CA . CYS C 1 163 ? -1.734 -4.973 46.242 1.00 24.08 151 CYS C CA 1
ATOM 5215 C C . CYS C 1 163 ? -2.033 -6.000 47.331 1.00 23.40 151 CYS C C 1
ATOM 5216 O O . CYS C 1 163 ? -2.539 -7.112 47.059 1.00 22.83 151 CYS C O 1
ATOM 5219 N N . MET C 1 164 ? -1.660 -5.641 48.545 1.00 22.64 152 MET C N 1
ATOM 5220 C CA . MET C 1 164 ? -1.820 -6.504 49.670 1.00 23.07 152 MET C CA 1
ATOM 5221 C C . MET C 1 164 ? -3.226 -6.363 50.234 1.00 22.97 152 MET C C 1
ATOM 5222 O O . MET C 1 164 ? -3.846 -5.315 50.075 1.00 22.85 152 MET C O 1
ATOM 5227 N N . SER C 1 165 ? -3.707 -7.424 50.892 1.00 23.24 153 SER C N 1
ATOM 5228 C CA . SER C 1 165 ? -4.919 -7.375 51.684 1.00 24.22 153 SER C CA 1
ATOM 5229 C C . SER C 1 165 ? -4.690 -8.025 53.021 1.00 24.39 153 SER C C 1
ATOM 5230 O O . SER C 1 165 ? -3.893 -8.950 53.121 1.00 25.11 153 SER C O 1
ATOM 5233 N N . TYR C 1 166 ? -5.433 -7.568 54.022 1.00 24.46 154 TYR C N 1
ATOM 5234 C CA . TYR C 1 166 ? -5.245 -7.971 55.404 1.00 24.23 154 TYR C CA 1
ATOM 5235 C C . TYR C 1 166 ? -6.580 -8.322 56.031 1.00 25.28 154 TYR C C 1
ATOM 5236 O O . TYR C 1 166 ? -7.608 -7.772 55.641 1.00 24.79 154 TYR C O 1
ATOM 5245 N N . VAL C 1 167 ? -6.546 -9.238 57.007 1.00 25.60 155 VAL C N 1
ATOM 5246 C CA . VAL C 1 167 ? -7.719 -9.531 57.830 1.00 26.39 155 VAL C CA 1
ATOM 5247 C C . VAL C 1 167 ? -7.595 -8.791 59.172 1.00 26.98 155 VAL C C 1
ATOM 5248 O O . VAL C 1 167 ? -6.814 -9.183 60.022 1.00 26.14 155 VAL C O 1
ATOM 5252 N N . PRO C 1 168 ? -8.363 -7.702 59.347 1.00 27.42 156 PRO C N 1
ATOM 5253 C CA . PRO C 1 168 ? -8.258 -6.872 60.529 1.00 28.23 156 PRO C CA 1
ATOM 5254 C C . PRO C 1 168 ? -8.464 -7.659 61.801 1.00 28.79 156 PRO C C 1
ATOM 5255 O O . PRO C 1 168 ? -9.413 -8.451 61.910 1.00 29.15 156 PRO C O 1
ATOM 5259 N N . GLY C 1 169 ? -7.569 -7.442 62.769 1.00 28.53 157 GLY C N 1
ATOM 5260 C CA . GLY C 1 169 ? -7.665 -8.087 64.081 1.00 28.85 157 GLY C CA 1
ATOM 5261 C C . GLY C 1 169 ? -7.188 -9.529 64.109 1.00 28.37 157 GLY C C 1
ATOM 5262 O O . GLY C 1 169 ? -7.193 -10.155 65.154 1.00 28.92 157 GLY C O 1
ATOM 5263 N N . SER C 1 170 ? -6.761 -10.072 62.974 1.00 27.44 158 SER C N 1
ATOM 5264 C CA . SER C 1 170 ? -6.402 -11.491 62.925 1.00 27.79 158 SER C CA 1
ATOM 5265 C C . SER C 1 170 ? -5.105 -11.826 63.709 1.00 28.21 158 SER C C 1
ATOM 5266 O O . SER C 1 170 ? -4.839 -12.993 64.024 1.00 28.83 158 SER C O 1
ATOM 5269 N N . HIS C 1 171 ? -4.308 -10.812 64.004 1.00 28.01 159 HIS C N 1
ATOM 5270 C CA . HIS C 1 171 ? -3.154 -10.985 64.869 1.00 29.31 159 HIS C CA 1
ATOM 5271 C C . HIS C 1 171 ? -3.467 -11.322 66.316 1.00 30.88 159 HIS C C 1
ATOM 5272 O O . HIS C 1 171 ? -2.601 -11.763 67.062 1.00 32.04 159 HIS C O 1
ATOM 5279 N N . LEU C 1 172 ? -4.717 -11.158 66.710 1.00 32.13 160 LEU C N 1
ATOM 5280 C CA . LEU C 1 172 ? -5.138 -11.490 68.058 1.00 32.74 160 LEU C CA 1
ATOM 5281 C C . LEU C 1 172 ? -5.768 -12.861 68.162 1.00 32.67 160 LEU C C 1
ATOM 5282 O O . LEU C 1 172 ? -6.343 -13.162 69.185 1.00 34.87 160 LEU C O 1
ATOM 5287 N N . ARG C 1 173 ? -5.750 -13.664 67.110 1.00 31.32 161 ARG C N 1
ATOM 5288 C CA . ARG C 1 173 ? -6.343 -14.994 67.165 1.00 32.02 161 ARG C CA 1
ATOM 5289 C C . ARG C 1 173 ? -5.811 -15.804 68.331 1.00 33.96 161 ARG C C 1
ATOM 5290 O O . ARG C 1 173 ? -4.650 -15.740 68.658 1.00 34.69 161 ARG C O 1
ATOM 5298 N N . ALA C 1 174 ? -6.694 -16.576 68.944 1.00 36.45 162 ALA C N 1
ATOM 5299 C CA . ALA C 1 174 ? -6.334 -17.529 69.973 1.00 38.30 162 ALA C CA 1
ATOM 5300 C C . ALA C 1 174 ? -5.480 -18.621 69.356 1.00 39.57 162 ALA C C 1
ATOM 5301 O O . ALA C 1 174 ? -5.502 -18.839 68.145 1.00 38.28 162 ALA C O 1
ATOM 5303 N N . ARG C 1 175 ? -4.736 -19.325 70.198 1.00 43.20 163 ARG C N 1
ATOM 5304 C CA . ARG C 1 175 ? -3.845 -20.404 69.734 1.00 45.71 163 ARG C CA 1
ATOM 5305 C C . ARG C 1 175 ? -4.521 -21.438 68.835 1.00 43.26 163 ARG C C 1
ATOM 5306 O O . ARG C 1 175 ? -3.958 -21.853 67.834 1.00 40.78 163 ARG C O 1
ATOM 5314 N N . GLU C 1 176 ? -5.711 -21.870 69.219 1.00 43.17 164 GLU C N 1
ATOM 5315 C CA . GLU C 1 176 ? -6.444 -22.899 68.470 1.00 43.30 164 GLU C CA 1
ATOM 5316 C C . GLU C 1 176 ? -6.791 -22.496 67.039 1.00 40.47 164 GLU C C 1
ATOM 5317 O O . GLU C 1 176 ? -7.108 -23.352 66.212 1.00 40.11 164 GLU C O 1
ATOM 5323 N N . ASP C 1 177 ? -6.739 -21.199 66.755 1.00 38.65 165 ASP C N 1
ATOM 5324 C CA . ASP C 1 177 ? -7.031 -20.642 65.414 1.00 37.29 165 ASP C CA 1
ATOM 5325 C C . ASP C 1 177 ? -5.776 -20.220 64.652 1.00 37.29 165 ASP C C 1
ATOM 5326 O O . ASP C 1 177 ? -5.844 -19.583 63.620 1.00 36.17 165 ASP C O 1
ATOM 5331 N N . ARG C 1 178 ? -4.617 -20.602 65.161 1.00 39.80 166 ARG C N 1
ATOM 5332 C CA . ARG C 1 178 ? -3.335 -20.276 64.524 1.00 40.66 166 ARG C CA 1
ATOM 5333 C C . ARG C 1 178 ? -2.600 -21.540 64.168 1.00 43.29 166 ARG C C 1
ATOM 5334 O O . ARG C 1 178 ? -2.547 -22.482 64.962 1.00 45.21 166 ARG C O 1
ATOM 5342 N N . GLN C 1 179 ? -1.914 -21.522 63.037 1.00 44.88 167 GLN C N 1
ATOM 5343 C CA . GLN C 1 179 ? -1.028 -22.620 62.750 1.00 46.86 167 GLN C CA 1
ATOM 5344 C C . GLN C 1 179 ? 0.248 -22.571 63.557 1.00 47.13 167 GLN C C 1
ATOM 5345 O O . GLN C 1 179 ? 0.832 -21.522 63.842 1.00 45.60 167 GLN C O 1
ATOM 5351 N N . GLU C 1 180 ? 0.679 -23.745 63.934 1.00 51.64 168 GLU C N 1
ATOM 5352 C CA . GLU C 1 180 ? 1.894 -23.821 64.644 1.00 59.11 168 GLU C CA 1
ATOM 5353 C C . GLU C 1 180 ? 3.001 -23.847 63.527 1.00 52.35 168 GLU C C 1
ATOM 5354 O O . GLU C 1 180 ? 2.873 -24.395 62.392 1.00 48.09 168 GLU C O 1
ATOM 5360 N N . HIS C 1 181 ? 4.005 -23.063 63.814 1.00 46.56 169 HIS C N 1
ATOM 5361 C CA . HIS C 1 181 ? 5.255 -23.174 63.144 1.00 43.61 169 HIS C CA 1
ATOM 5362 C C . HIS C 1 181 ? 5.426 -24.384 62.258 1.00 42.05 169 HIS C C 1
ATOM 5363 O O . HIS C 1 181 ? 5.192 -25.499 62.684 1.00 45.78 169 HIS C O 1
ATOM 5370 N N . MET C 1 182 ? 5.848 -24.195 61.018 1.00 40.54 170 MET C N 1
ATOM 5371 C CA . MET C 1 182 ? 6.044 -25.350 60.134 1.00 41.53 170 MET C CA 1
ATOM 5372 C C . MET C 1 182 ? 7.484 -25.854 60.192 1.00 38.59 170 MET C C 1
ATOM 5373 O O . MET C 1 182 ? 8.392 -25.147 59.842 1.00 35.16 170 MET C O 1
ATOM 5378 N N . THR C 1 183 ? 7.666 -27.075 60.651 1.00 37.56 171 THR C N 1
ATOM 5379 C CA . THR C 1 183 ? 8.975 -27.696 60.615 1.00 37.29 171 THR C CA 1
ATOM 5380 C C . THR C 1 183 ? 9.320 -28.176 59.192 1.00 35.88 171 THR C C 1
ATOM 5381 O O . THR C 1 183 ? 10.456 -28.084 58.760 1.00 36.55 171 THR C O 1
ATOM 5385 N N . SER C 1 184 ? 8.327 -28.707 58.506 1.00 34.45 172 SER C N 1
ATOM 5386 C CA . SER C 1 184 ? 8.452 -29.089 57.121 1.00 33.71 172 SER C CA 1
ATOM 5387 C C . SER C 1 184 ? 7.135 -28.781 56.410 1.00 33.31 172 SER C C 1
ATOM 5388 O O . SER C 1 184 ? 6.100 -28.600 57.054 1.00 33.89 172 SER C O 1
ATOM 5391 N N . PHE C 1 185 ? 7.173 -28.774 55.080 1.00 32.37 173 PHE C N 1
ATOM 5392 C CA . PHE C 1 185 ? 6.019 -28.404 54.287 1.00 31.09 173 PHE C CA 1
ATOM 5393 C C . PHE C 1 185 ? 4.828 -29.384 54.390 1.00 32.09 173 PHE C C 1
ATOM 5394 O O . PHE C 1 185 ? 3.713 -29.009 54.102 1.00 32.50 173 PHE C O 1
ATOM 5402 N N . ALA C 1 186 ? 5.054 -30.608 54.809 1.00 33.38 174 ALA C N 1
ATOM 5403 C CA . ALA C 1 186 ? 3.982 -31.547 55.040 1.00 35.00 174 ALA C CA 1
ATOM 5404 C C . ALA C 1 186 ? 2.989 -31.084 56.096 1.00 35.91 174 ALA C C 1
ATOM 5405 O O . ALA C 1 186 ? 1.886 -31.606 56.199 1.00 36.44 174 ALA C O 1
ATOM 5407 N N . GLU C 1 187 ? 3.380 -30.100 56.874 1.00 37.20 175 GLU C N 1
ATOM 5408 C CA . GLU C 1 187 ? 2.518 -29.549 57.932 1.00 38.32 175 GLU C CA 1
ATOM 5409 C C . GLU C 1 187 ? 1.566 -28.495 57.438 1.00 37.23 175 GLU C C 1
ATOM 5410 O O . GLU C 1 187 ? 0.718 -28.033 58.201 1.00 37.32 175 GLU C O 1
ATOM 5416 N N . PHE C 1 188 ? 1.666 -28.146 56.159 1.00 37.18 176 PHE C N 1
ATOM 5417 C CA . PHE C 1 188 ? 0.738 -27.210 55.560 1.00 37.39 176 PHE C CA 1
ATOM 5418 C C . PHE C 1 188 ? -0.720 -27.663 55.749 1.00 37.35 176 PHE C C 1
ATOM 5419 O O . PHE C 1 188 ? -1.061 -28.820 55.516 1.00 37.59 176 PHE C O 1
ATOM 5427 N N . ARG C 1 189 ? -1.551 -26.716 56.184 1.00 37.59 177 ARG C N 1
ATOM 5428 C CA . ARG C 1 189 ? -3.013 -26.847 56.282 1.00 38.79 177 ARG C CA 1
ATOM 5429 C C . ARG C 1 189 ? -3.706 -25.620 55.680 1.00 37.05 177 ARG C C 1
ATOM 5430 O O . ARG C 1 189 ? -3.238 -24.485 55.793 1.00 35.01 177 ARG C O 1
ATOM 5438 N N . ASP C 1 190 ? -4.832 -25.848 55.008 1.00 38.20 178 ASP C N 1
ATOM 5439 C CA . ASP C 1 190 ? -5.651 -24.747 54.523 1.00 37.66 178 ASP C CA 1
ATOM 5440 C C . ASP C 1 190 ? -6.040 -23.880 55.709 1.00 35.35 178 ASP C C 1
ATOM 5441 O O . ASP C 1 190 ? -6.412 -24.381 56.764 1.00 34.65 178 ASP C O 1
ATOM 5446 N N . LEU C 1 191 ? -5.992 -22.572 55.525 1.00 33.49 179 LEU C N 1
ATOM 5447 C CA . LEU C 1 191 ? -6.329 -21.690 56.612 1.00 33.49 179 LEU C CA 1
ATOM 5448 C C . LEU C 1 191 ? -7.757 -21.934 57.193 1.00 33.97 179 LEU C C 1
ATOM 5449 O O . LEU C 1 191 ? -7.959 -21.812 58.398 1.00 33.08 179 LEU C O 1
ATOM 5454 N N . ALA C 1 192 ? -8.719 -22.312 56.353 1.00 34.62 180 ALA C N 1
ATOM 5455 C CA . ALA C 1 192 ? -10.092 -22.550 56.843 1.00 36.79 180 ALA C CA 1
ATOM 5456 C C . ALA C 1 192 ? -10.178 -23.751 57.753 1.00 38.41 180 ALA C C 1
ATOM 5457 O O . ALA C 1 192 ? -11.044 -23.824 58.596 1.00 38.54 180 ALA C O 1
ATOM 5459 N N . ASP C 1 193 ? -9.252 -24.682 57.609 1.00 41.14 181 ASP C N 1
ATOM 5460 C CA . ASP C 1 193 ? -9.198 -25.841 58.528 1.00 44.70 181 ASP C CA 1
ATOM 5461 C C . ASP C 1 193 ? -8.602 -25.451 59.881 1.00 43.25 181 ASP C C 1
ATOM 5462 O O . ASP C 1 193 ? -9.020 -25.912 60.923 1.00 43.50 181 ASP C O 1
ATOM 5467 N N . VAL C 1 194 ? -7.571 -24.635 59.830 1.00 42.49 182 VAL C N 1
ATOM 5468 C CA . VAL C 1 194 ? -6.925 -24.110 61.034 1.00 42.89 182 VAL C CA 1
ATOM 5469 C C . VAL C 1 194 ? -7.854 -23.129 61.786 1.00 41.55 182 VAL C C 1
ATOM 5470 O O . VAL C 1 194 ? -7.970 -23.183 62.998 1.00 42.53 182 VAL C O 1
ATOM 5474 N N . TRP C 1 195 ? -8.412 -22.174 61.034 1.00 38.08 183 TRP C N 1
ATOM 5475 C CA . TRP C 1 195 ? -9.258 -21.092 61.559 1.00 35.48 183 TRP C CA 1
ATOM 5476 C C . TRP C 1 195 ? -10.618 -21.177 60.897 1.00 34.75 183 TRP C C 1
ATOM 5477 O O . TRP C 1 195 ? -10.843 -20.540 59.905 1.00 33.68 183 TRP C O 1
ATOM 5488 N N . PRO C 1 196 ? -11.522 -21.982 61.429 1.00 35.42 184 PRO C N 1
ATOM 5489 C CA . PRO C 1 196 ? -12.801 -22.185 60.755 1.00 36.20 184 PRO C CA 1
ATOM 5490 C C . PRO C 1 196 ? -13.560 -20.917 60.346 1.00 36.06 184 PRO C C 1
ATOM 5491 O O . PRO C 1 196 ? -14.298 -20.935 59.381 1.00 35.74 184 PRO C O 1
ATOM 5495 N N . ASP C 1 197 ? -13.419 -19.856 61.127 1.00 35.54 185 ASP C N 1
ATOM 5496 C CA . ASP C 1 197 ? -14.141 -18.638 60.886 1.00 35.32 185 ASP C CA 1
ATOM 5497 C C . ASP C 1 197 ? -13.479 -17.750 59.842 1.00 32.51 185 ASP C C 1
ATOM 5498 O O . ASP C 1 197 ? -14.042 -16.727 59.453 1.00 31.61 185 ASP C O 1
ATOM 5503 N N . TYR C 1 198 ? -12.307 -18.154 59.355 1.00 30.39 186 TYR C N 1
ATOM 5504 C CA . TYR C 1 198 ? -11.588 -17.372 58.341 1.00 28.71 186 TYR C CA 1
ATOM 5505 C C . TYR C 1 198 ? -12.468 -16.897 57.175 1.00 28.45 186 TYR C C 1
ATOM 5506 O O . TYR C 1 198 ? -12.450 -15.717 56.843 1.00 27.83 186 TYR C O 1
ATOM 5515 N N . PRO C 1 199 ? -13.186 -17.817 56.508 1.00 28.72 187 PRO C N 1
ATOM 5516 C CA . PRO C 1 199 ? -14.021 -17.377 55.406 1.00 28.94 187 PRO C CA 1
ATOM 5517 C C . PRO C 1 199 ? -15.108 -16.301 55.701 1.00 29.59 187 PRO C C 1
ATOM 5518 O O . PRO C 1 199 ? -15.582 -15.685 54.744 1.00 30.21 187 PRO C O 1
ATOM 5522 N N . TRP C 1 200 ? -15.474 -16.080 56.965 1.00 29.61 188 TRP C N 1
ATOM 5523 C CA . TRP C 1 200 ? -16.465 -15.072 57.355 1.00 30.28 188 TRP C CA 1
ATOM 5524 C C . TRP C 1 200 ? -15.837 -13.764 57.872 1.00 29.62 188 TRP C C 1
ATOM 5525 O O . TRP C 1 200 ? -16.530 -12.843 58.250 1.00 30.18 188 TRP C O 1
ATOM 5536 N N . GLN C 1 201 ? -14.523 -13.678 57.835 1.00 29.02 189 GLN C N 1
ATOM 5537 C CA . GLN C 1 201 ? -13.824 -12.479 58.231 1.00 28.55 189 GLN C CA 1
ATOM 5538 C C . GLN C 1 201 ? -13.700 -11.476 57.092 1.00 28.17 189 GLN C C 1
ATOM 5539 O O . GLN C 1 201 ? -13.515 -11.858 55.946 1.00 27.67 189 GLN C O 1
ATOM 5545 N N . PRO C 1 202 ? -13.720 -10.179 57.420 1.00 28.48 190 PRO C N 1
ATOM 5546 C CA . PRO C 1 202 ? -13.501 -9.149 56.415 1.00 28.50 190 PRO C CA 1
ATOM 5547 C C . PRO C 1 202 ? -12.083 -9.122 55.941 1.00 28.16 190 PRO C C 1
ATOM 5548 O O . PRO C 1 202 ? -11.204 -9.513 56.670 1.00 28.19 190 PRO C O 1
ATOM 5552 N N . ARG C 1 203 ? -11.898 -8.681 54.707 1.00 29.25 191 ARG C N 1
ATOM 5553 C CA . ARG C 1 203 ? -10.616 -8.621 53.989 1.00 29.78 191 ARG C CA 1
ATOM 5554 C C . ARG C 1 203 ? -10.447 -7.193 53.482 1.00 28.57 191 ARG C C 1
ATOM 5555 O O . ARG C 1 203 ? -11.273 -6.750 52.677 1.00 28.83 191 ARG C O 1
ATOM 5563 N N . VAL C 1 204 ? -9.377 -6.512 53.867 1.00 26.65 192 VAL C N 1
ATOM 5564 C CA . VAL C 1 204 ? -9.159 -5.125 53.442 1.00 26.11 192 VAL C CA 1
ATOM 5565 C C . VAL C 1 204 ? -8.026 -5.020 52.467 1.00 24.59 192 VAL C C 1
ATOM 5566 O O . VAL C 1 204 ? -6.894 -5.351 52.799 1.00 23.49 192 VAL C O 1
ATOM 5570 N N . ALA C 1 205 ? -8.342 -4.537 51.275 1.00 24.06 193 ALA C N 1
ATOM 5571 C CA . ALA C 1 205 ? -7.343 -4.307 50.246 1.00 23.87 193 ALA C CA 1
ATOM 5572 C C . ALA C 1 205 ? -6.778 -2.908 50.399 1.00 23.71 193 ALA C C 1
ATOM 5573 O O . ALA C 1 205 ? -7.530 -1.962 50.570 1.00 23.86 193 ALA C O 1
ATOM 5575 N N . VAL C 1 206 ? -5.433 -2.811 50.401 1.00 23.19 194 VAL C N 1
ATOM 5576 C CA . VAL C 1 206 ? -4.753 -1.551 50.711 1.00 23.31 194 VAL C CA 1
ATOM 5577 C C . VAL C 1 206 ? -3.833 -1.129 49.575 1.00 23.26 194 VAL C C 1
ATOM 5578 O O . VAL C 1 206 ? -2.628 -1.384 49.616 1.00 23.01 194 VAL C O 1
ATOM 5582 N N . PRO C 1 207 ? -4.388 -0.488 48.550 1.00 23.35 195 PRO C N 1
ATOM 5583 C CA . PRO C 1 207 ? -3.512 0.034 47.521 1.00 23.46 195 PRO C CA 1
ATOM 5584 C C . PRO C 1 207 ? -2.653 1.185 48.036 1.00 23.68 195 PRO C C 1
ATOM 5585 O O . PRO C 1 207 ? -3.050 1.883 48.973 1.00 23.82 195 PRO C O 1
ATOM 5589 N N . VAL C 1 208 ? -1.458 1.336 47.469 1.00 24.33 196 VAL C N 1
ATOM 5590 C CA . VAL C 1 208 ? -0.493 2.332 47.965 1.00 24.69 196 VAL C CA 1
ATOM 5591 C C . VAL C 1 208 ? 0.297 2.965 46.856 1.00 25.38 196 VAL C C 1
ATOM 5592 O O . VAL C 1 208 ? 0.385 2.416 45.765 1.00 25.84 196 VAL C O 1
ATOM 5596 N N . ARG C 1 209 ? 0.896 4.115 47.161 1.00 25.64 197 ARG C N 1
ATOM 5597 C CA A ARG C 1 209 ? 1.776 4.808 46.234 0.50 25.97 197 ARG C CA 1
ATOM 5598 C CA B ARG C 1 209 ? 1.772 4.813 46.237 0.50 26.09 197 ARG C CA 1
ATOM 5599 C C . ARG C 1 209 ? 3.243 4.484 46.528 1.00 25.53 197 ARG C C 1
ATOM 5600 O O . ARG C 1 209 ? 3.589 4.121 47.645 1.00 25.52 197 ARG C O 1
ATOM 5615 N N . ALA C 1 210 ? 4.100 4.598 45.527 1.00 25.49 198 ALA C N 1
ATOM 5616 C CA . ALA C 1 210 ? 5.535 4.366 45.731 1.00 25.46 198 ALA C CA 1
ATOM 5617 C C . ALA C 1 210 ? 6.058 5.252 46.850 1.00 25.65 198 ALA C C 1
ATOM 5618 O O . ALA C 1 210 ? 5.748 6.417 46.916 1.00 26.35 198 ALA C O 1
ATOM 5620 N N . GLY C 1 211 ? 6.802 4.656 47.763 1.00 25.50 199 GLY C N 1
ATOM 5621 C CA . GLY C 1 211 ? 7.319 5.359 48.904 1.00 26.49 199 GLY C CA 1
ATOM 5622 C C . GLY C 1 211 ? 6.526 5.184 50.179 1.00 26.72 199 GLY C C 1
ATOM 5623 O O . GLY C 1 211 ? 7.029 5.493 51.281 1.00 27.25 199 GLY C O 1
ATOM 5624 N N . ASP C 1 212 ? 5.308 4.687 50.042 1.00 26.38 200 ASP C N 1
ATOM 5625 C CA . ASP C 1 212 ? 4.513 4.348 51.195 1.00 26.59 200 ASP C CA 1
ATOM 5626 C C . ASP C 1 212 ? 5.017 3.024 51.786 1.00 25.24 200 ASP C C 1
ATOM 5627 O O . ASP C 1 212 ? 5.655 2.233 51.113 1.00 23.93 200 ASP C O 1
ATOM 5632 N N . VAL C 1 213 ? 4.672 2.786 53.038 1.00 24.96 201 VAL C N 1
ATOM 5633 C CA . VAL C 1 213 ? 4.963 1.512 53.681 1.00 24.42 201 VAL C CA 1
ATOM 5634 C C . VAL C 1 213 ? 3.727 1.022 54.441 1.00 24.90 201 VAL C C 1
ATOM 5635 O O . VAL C 1 213 ? 3.055 1.796 55.105 1.00 25.49 201 VAL C O 1
ATOM 5639 N N . VAL C 1 214 ? 3.424 -0.258 54.326 1.00 24.37 202 VAL C N 1
ATOM 5640 C CA . VAL C 1 214 ? 2.408 -0.854 55.145 1.00 24.55 202 VAL C CA 1
ATOM 5641 C C . VAL C 1 214 ? 3.057 -1.856 56.055 1.00 23.96 202 VAL C C 1
ATOM 5642 O O . VAL C 1 214 ? 3.769 -2.736 55.589 1.00 24.12 202 VAL C O 1
ATOM 5646 N N . PHE C 1 215 ? 2.795 -1.724 57.339 1.00 24.07 203 PHE C N 1
ATOM 5647 C CA . PHE C 1 215 ? 3.365 -2.605 58.339 1.00 24.58 203 PHE C CA 1
ATOM 5648 C C . PHE C 1 215 ? 2.324 -3.618 58.748 1.00 24.66 203 PHE C C 1
ATOM 5649 O O . PHE C 1 215 ? 1.182 -3.258 58.940 1.00 24.23 203 PHE C O 1
ATOM 5657 N N . HIS C 1 216 ? 2.742 -4.865 58.946 1.00 24.45 204 HIS C N 1
ATOM 5658 C CA . HIS C 1 216 ? 1.830 -5.870 59.490 1.00 24.73 204 HIS C CA 1
ATOM 5659 C C . HIS C 1 216 ? 2.509 -6.825 60.480 1.00 24.65 204 HIS C C 1
ATOM 5660 O O . HIS C 1 216 ? 3.628 -7.278 60.291 1.00 24.62 204 HIS C O 1
ATOM 5667 N N . HIS C 1 217 ? 1.802 -7.092 61.557 1.00 25.06 205 HIS C N 1
ATOM 5668 C CA . HIS C 1 217 ? 2.241 -8.009 62.590 1.00 25.64 205 HIS C CA 1
ATOM 5669 C C . HIS C 1 217 ? 2.439 -9.446 62.063 1.00 25.53 205 HIS C C 1
ATOM 5670 O O . HIS C 1 217 ? 1.806 -9.841 61.077 1.00 24.19 205 HIS C O 1
ATOM 5677 N N . CYS C 1 218 ? 3.306 -10.213 62.724 1.00 26.28 206 CYS C N 1
ATOM 5678 C CA . CYS C 1 218 ? 3.647 -11.577 62.273 1.00 27.18 206 CYS C CA 1
ATOM 5679 C C . CYS C 1 218 ? 2.530 -12.580 62.386 1.00 27.86 206 CYS C C 1
ATOM 5680 O O . CYS C 1 218 ? 2.599 -13.661 61.814 1.00 28.34 206 CYS C O 1
ATOM 5683 N N . ARG C 1 219 ? 1.465 -12.210 63.087 1.00 29.16 207 ARG C N 1
ATOM 5684 C CA . ARG C 1 219 ? 0.239 -13.005 63.159 1.00 29.35 207 ARG C CA 1
ATOM 5685 C C . ARG C 1 219 ? -0.942 -12.495 62.339 1.00 27.99 207 ARG C C 1
ATOM 5686 O O . ARG C 1 219 ? -1.989 -13.139 62.320 1.00 27.86 207 ARG C O 1
ATOM 5694 N N . THR C 1 220 ? -0.786 -11.346 61.690 1.00 26.27 208 THR C N 1
ATOM 5695 C CA . THR C 1 220 ? -1.820 -10.793 60.866 1.00 25.01 208 THR C CA 1
ATOM 5696 C C . THR C 1 220 ? -1.928 -11.617 59.611 1.00 24.69 208 THR C C 1
ATOM 5697 O O . THR C 1 220 ? -0.942 -11.851 58.919 1.00 24.57 208 THR C O 1
ATOM 5701 N N . VAL C 1 221 ? -3.139 -12.128 59.353 1.00 24.82 209 VAL C N 1
ATOM 5702 C CA . VAL C 1 221 ? -3.402 -12.903 58.173 1.00 24.00 209 VAL C CA 1
ATOM 5703 C C . VAL C 1 221 ? -3.475 -11.953 57.010 1.00 23.89 209 VAL C C 1
ATOM 5704 O O . VAL C 1 221 ? -4.108 -10.892 57.068 1.00 24.63 209 VAL C O 1
ATOM 5708 N N . HIS C 1 222 ? -2.775 -12.304 55.948 1.00 24.19 210 HIS C N 1
ATOM 5709 C CA . HIS C 1 222 ? -2.624 -11.439 54.784 1.00 23.63 210 HIS C CA 1
ATOM 5710 C C . HIS C 1 222 ? -2.370 -12.222 53.506 1.00 23.10 210 HIS C C 1
ATOM 5711 O O . HIS C 1 222 ? -2.159 -13.406 53.506 1.00 22.36 210 HIS C O 1
ATOM 5718 N N . MET C 1 223 ? -2.481 -11.514 52.406 1.00 24.07 211 MET C N 1
ATOM 5719 C CA . MET C 1 223 ? -2.477 -12.105 51.099 1.00 25.02 211 MET C CA 1
ATOM 5720 C C . MET C 1 223 ? -2.252 -10.990 50.072 1.00 24.14 211 MET C C 1
ATOM 5721 O O . MET C 1 223 ? -2.109 -9.838 50.448 1.00 23.93 211 MET C O 1
ATOM 5726 N N . ALA C 1 224 ? -2.186 -11.329 48.791 1.00 24.08 212 ALA C N 1
ATOM 5727 C CA . ALA C 1 224 ? -2.036 -10.309 47.751 1.00 24.55 212 ALA C CA 1
ATOM 5728 C C . ALA C 1 224 ? -2.703 -10.703 46.478 1.00 25.92 212 ALA C C 1
ATOM 5729 O O . ALA C 1 224 ? -2.751 -11.869 46.153 1.00 26.32 212 ALA C O 1
ATOM 5731 N N . GLU C 1 225 ? -3.134 -9.698 45.722 1.00 28.01 213 GLU C N 1
ATOM 5732 C CA . GLU C 1 225 ? -3.755 -9.894 44.419 1.00 30.84 213 GLU C CA 1
ATOM 5733 C C . GLU C 1 225 ? -2.759 -10.390 43.412 1.00 28.71 213 GLU C C 1
ATOM 5734 O O . GLU C 1 225 ? -1.577 -10.116 43.533 1.00 27.40 213 GLU C O 1
ATOM 5740 N N . ALA C 1 22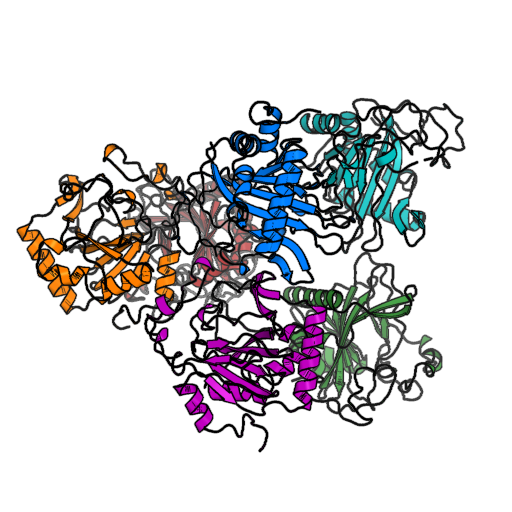6 ? -3.260 -11.038 42.375 1.00 27.12 214 ALA C N 1
ATOM 5741 C CA . ALA C 1 226 ? -2.543 -11.158 41.145 1.00 27.16 214 ALA C CA 1
ATOM 5742 C C . ALA C 1 226 ? -2.241 -9.763 40.550 1.00 27.27 214 ALA C C 1
ATOM 5743 O O . ALA C 1 226 ? -2.975 -8.818 40.770 1.00 27.86 214 ALA C O 1
ATOM 5745 N N . ASN C 1 227 ? -1.196 -9.655 39.753 1.00 26.86 215 ASN C N 1
ATOM 5746 C CA . ASN C 1 227 ? -0.941 -8.423 39.024 1.00 27.60 215 ASN C CA 1
ATOM 5747 C C . ASN C 1 227 ? -1.516 -8.586 37.658 1.00 29.42 215 ASN C C 1
ATOM 5748 O O . ASN C 1 227 ? -0.971 -9.361 36.881 1.00 31.05 215 ASN C O 1
ATOM 5753 N N . THR C 1 228 ? -2.653 -7.923 37.396 1.00 30.66 216 THR C N 1
ATOM 5754 C CA . THR C 1 228 ? -3.305 -7.949 36.107 1.00 32.03 216 THR C CA 1
ATOM 5755 C C . THR C 1 228 ? -3.181 -6.600 35.407 1.00 33.18 216 THR C C 1
ATOM 5756 O O . THR C 1 228 ? -3.800 -6.379 34.380 1.00 33.75 216 THR C O 1
ATOM 5760 N N . SER C 1 229 ? -2.346 -5.713 35.934 1.00 33.17 217 SER C N 1
ATOM 5761 C CA . SER C 1 229 ? -2.085 -4.420 35.306 1.00 34.01 217 SER C CA 1
ATOM 5762 C C . SER C 1 229 ? -1.129 -4.606 34.119 1.00 36.42 217 SER C C 1
ATOM 5763 O O . SER C 1 229 ? -0.876 -5.730 33.672 1.00 35.88 217 SER C O 1
ATOM 5766 N N . ASP C 1 230 ? -0.601 -3.494 33.618 1.00 39.66 218 ASP C N 1
ATOM 5767 C CA . ASP C 1 230 ? 0.362 -3.515 32.517 1.00 44.43 218 ASP C CA 1
ATOM 5768 C C . ASP C 1 230 ? 1.794 -3.247 33.010 1.00 42.10 218 ASP C C 1
ATOM 5769 O O . ASP C 1 230 ? 2.716 -3.219 32.216 1.00 42.99 218 ASP C O 1
ATOM 5774 N N . SER C 1 231 ? 1.963 -3.103 34.325 1.00 39.51 219 SER C N 1
ATOM 5775 C CA . SER C 1 231 ? 3.237 -2.737 34.897 1.00 38.09 219 SER C CA 1
ATOM 5776 C C . SER C 1 231 ? 3.678 -3.634 36.026 1.00 35.09 219 SER C C 1
ATOM 5777 O O . SER C 1 231 ? 2.874 -4.107 36.816 1.00 32.76 219 SER C O 1
ATOM 5780 N N . VAL C 1 232 ? 5.001 -3.798 36.110 1.00 33.46 220 VAL C N 1
ATOM 5781 C CA . VAL C 1 232 ? 5.609 -4.582 37.148 1.00 31.73 220 VAL C CA 1
ATOM 5782 C C . VAL C 1 232 ? 5.272 -3.970 38.513 1.00 29.59 220 VAL C C 1
ATOM 5783 O O . VAL C 1 232 ? 5.228 -2.762 38.670 1.00 29.68 220 VAL C O 1
ATOM 5787 N N . ARG C 1 233 ? 5.039 -4.822 39.495 1.00 27.52 221 ARG C N 1
ATOM 5788 C CA . ARG C 1 233 ? 4.982 -4.382 40.874 1.00 26.00 221 ARG C CA 1
ATOM 5789 C C . ARG C 1 233 ? 6.260 -4.760 41.588 1.00 25.48 221 ARG C C 1
ATOM 5790 O O . ARG C 1 233 ? 6.634 -5.912 41.592 1.00 24.29 221 ARG C O 1
ATOM 5798 N N . MET C 1 234 ? 6.850 -3.827 42.330 1.00 25.69 222 MET C N 1
ATOM 5799 C CA . MET C 1 234 ? 7.963 -4.168 43.209 1.00 25.58 222 MET C CA 1
ATOM 5800 C C . MET C 1 234 ? 7.767 -3.612 44.600 1.00 24.68 222 MET C C 1
ATOM 5801 O O . MET C 1 234 ? 7.624 -2.412 44.780 1.00 25.58 222 MET C O 1
ATOM 5806 N N . ALA C 1 235 ? 7.792 -4.497 45.577 1.00 23.59 223 ALA C N 1
ATOM 5807 C CA . ALA C 1 235 ? 7.926 -4.099 46.953 1.00 23.16 223 ALA C CA 1
ATOM 5808 C C . ALA C 1 235 ? 9.203 -4.676 47.572 1.00 22.89 223 ALA C C 1
ATOM 5809 O O . ALA C 1 235 ? 9.830 -5.578 47.008 1.00 23.43 223 ALA C O 1
ATOM 5811 N N . HIS C 1 236 ? 9.549 -4.160 48.743 1.00 22.82 224 HIS C N 1
ATOM 5812 C CA . HIS C 1 236 ? 10.616 -4.714 49.548 1.00 23.82 224 HIS C CA 1
ATOM 5813 C C . HIS C 1 236 ? 10.082 -4.995 50.923 1.00 23.51 224 HIS C C 1
ATOM 5814 O O . HIS C 1 236 ? 9.673 -4.090 51.631 1.00 23.40 224 HIS C O 1
ATOM 5821 N N . GLY C 1 237 ? 10.107 -6.260 51.310 1.00 23.48 225 GLY C N 1
ATOM 5822 C CA . GLY C 1 237 ? 9.580 -6.675 52.606 1.00 23.33 225 GLY C CA 1
ATOM 5823 C C . GLY C 1 237 ? 10.703 -6.816 53.601 1.00 23.97 225 GLY C C 1
ATOM 5824 O O . GLY C 1 237 ? 11.649 -7.542 53.355 1.00 24.40 225 GLY C O 1
ATOM 5825 N N . VAL C 1 238 ? 10.612 -6.124 54.734 1.00 24.20 226 VAL C N 1
ATOM 5826 C CA . VAL C 1 238 ? 11.649 -6.228 55.763 1.00 24.62 226 VAL C CA 1
ATOM 5827 C C . VAL C 1 238 ? 11.045 -6.832 57.030 1.00 24.87 226 VAL C C 1
ATOM 5828 O O . VAL C 1 238 ? 10.100 -6.271 57.572 1.00 24.66 226 VAL C O 1
ATOM 5832 N N . VAL C 1 239 ? 11.621 -7.931 57.530 1.00 24.80 227 VAL C N 1
ATOM 5833 C CA . VAL C 1 239 ? 11.132 -8.533 58.752 1.00 24.57 227 VAL C CA 1
ATOM 5834 C C . VAL C 1 239 ? 11.971 -8.022 59.906 1.00 25.35 227 VAL C C 1
ATOM 5835 O O . VAL C 1 239 ? 13.149 -8.267 59.956 1.00 25.59 227 VAL C O 1
ATOM 5839 N N . TYR C 1 240 ? 11.323 -7.292 60.824 1.00 26.01 228 TYR C N 1
ATOM 5840 C CA . TYR C 1 240 ? 11.900 -6.843 62.082 1.00 26.59 228 TYR C CA 1
ATOM 5841 C C . TYR C 1 240 ? 11.444 -7.780 63.203 1.00 27.80 228 TYR C C 1
ATOM 5842 O O . TYR C 1 240 ? 10.249 -7.848 63.541 1.00 29.37 228 TYR C O 1
ATOM 5851 N N . MET C 1 241 ? 12.373 -8.536 63.762 1.00 28.32 229 MET C N 1
ATOM 5852 C CA . MET C 1 241 ? 12.030 -9.541 64.759 1.00 28.61 229 MET C CA 1
ATOM 5853 C C . MET C 1 241 ? 12.274 -9.015 66.153 1.00 29.99 229 MET C C 1
ATOM 5854 O O . MET C 1 241 ? 13.029 -8.059 66.338 1.00 30.88 229 MET C O 1
ATOM 5859 N N . ASP C 1 242 ? 11.649 -9.654 67.141 1.00 30.26 230 ASP C N 1
ATOM 5860 C CA . ASP C 1 242 ? 11.956 -9.409 68.524 1.00 32.06 230 ASP C CA 1
ATOM 5861 C C . ASP C 1 242 ? 13.507 -9.486 68.722 1.00 32.57 230 ASP C C 1
ATOM 5862 O O . ASP C 1 242 ? 14.153 -10.392 68.206 1.00 31.43 230 ASP C O 1
ATOM 5867 N N . ALA C 1 243 ? 14.062 -8.549 69.490 1.00 33.29 231 ALA C N 1
ATOM 5868 C CA . ALA C 1 243 ? 15.505 -8.433 69.643 1.00 34.27 231 ALA C CA 1
ATOM 5869 C C . ALA C 1 243 ? 16.158 -9.610 70.355 1.00 35.52 231 ALA C C 1
ATOM 5870 O O . ALA C 1 243 ? 17.385 -9.764 70.303 1.00 36.35 231 ALA C O 1
ATOM 5872 N N . ASP C 1 244 ? 15.353 -10.433 71.023 1.00 36.17 232 ASP C N 1
ATOM 5873 C CA . ASP C 1 244 ? 15.852 -11.632 71.736 1.00 37.58 232 ASP C CA 1
ATOM 5874 C C . ASP C 1 244 ? 15.409 -12.931 71.061 1.00 35.70 232 ASP C C 1
ATOM 5875 O O . ASP C 1 244 ? 15.420 -13.979 71.661 1.00 36.42 232 ASP C O 1
ATOM 5880 N N . ALA C 1 245 ? 15.035 -12.843 69.806 1.00 33.83 233 ALA C N 1
ATOM 5881 C CA . ALA C 1 245 ? 14.588 -14.018 69.056 1.00 33.32 233 ALA C CA 1
ATOM 5882 C C . ALA C 1 245 ? 15.666 -15.077 68.954 1.00 34.09 233 ALA C C 1
ATOM 5883 O O . ALA C 1 245 ? 16.836 -14.746 68.807 1.00 34.42 233 ALA C O 1
ATOM 5885 N N . THR C 1 246 ? 15.244 -16.343 69.025 1.00 34.48 234 THR C N 1
ATOM 5886 C CA . THR C 1 246 ? 16.154 -17.480 68.893 1.00 34.93 234 THR C CA 1
ATOM 5887 C C . THR C 1 246 ? 15.743 -18.395 67.749 1.00 33.60 234 THR C C 1
ATOM 5888 O O . THR C 1 246 ? 14.647 -18.308 67.240 1.00 32.29 234 THR C O 1
ATOM 5892 N N . TYR C 1 247 ? 16.664 -19.263 67.363 1.00 33.79 235 TYR C N 1
ATOM 5893 C CA . TYR C 1 247 ? 16.523 -20.092 66.177 1.00 33.08 235 TYR C CA 1
ATOM 5894 C C . TYR C 1 247 ? 15.714 -21.336 66.457 1.00 34.41 235 TYR C C 1
ATOM 5895 O O . TYR C 1 247 ? 15.924 -22.056 67.441 1.00 34.92 235 TYR C O 1
ATOM 5904 N N . ARG C 1 248 ? 14.757 -21.560 65.568 1.00 34.71 236 ARG C N 1
ATOM 5905 C CA . ARG C 1 248 ? 13.948 -22.743 65.620 1.00 36.57 236 ARG C CA 1
ATOM 5906 C C . ARG C 1 248 ? 13.874 -23.389 64.243 1.00 35.52 236 ARG C C 1
ATOM 5907 O O . ARG C 1 248 ? 13.401 -22.760 63.297 1.00 34.22 236 ARG C O 1
ATOM 5915 N N . PRO C 1 249 ? 14.333 -24.653 64.116 1.00 36.16 237 PRO C N 1
ATOM 5916 C CA . PRO C 1 249 ? 14.410 -25.272 62.790 1.00 35.50 237 PRO C CA 1
ATOM 5917 C C . PRO C 1 249 ? 13.065 -25.328 62.112 1.00 34.50 237 PRO C C 1
ATOM 5918 O O . PRO C 1 249 ? 12.054 -25.600 62.741 1.00 33.99 237 PRO C O 1
ATOM 5922 N N . GLY C 1 250 ? 13.080 -25.031 60.830 1.00 34.46 238 GLY C N 1
ATOM 5923 C CA . GLY C 1 250 ? 11.867 -25.008 60.060 1.00 34.67 238 GLY C CA 1
ATOM 5924 C C . GLY C 1 250 ? 12.109 -24.749 58.592 1.00 34.58 238 GLY C C 1
ATOM 5925 O O . GLY C 1 250 ? 13.252 -24.797 58.122 1.00 33.39 238 GLY C O 1
ATOM 5926 N N . VAL C 1 251 ? 11.006 -24.539 57.876 1.00 34.83 239 VAL C N 1
ATOM 5927 C CA . VAL C 1 251 ? 11.017 -24.475 56.396 1.00 36.07 239 VAL C CA 1
ATOM 5928 C C . VAL C 1 251 ? 11.815 -23.477 55.619 1.00 37.58 239 VAL C C 1
ATOM 5929 O O . VAL C 1 251 ? 12.004 -23.661 54.405 1.00 39.38 239 VAL C O 1
ATOM 5933 N N . GLN C 1 252 ? 12.266 -22.417 56.231 1.00 37.83 240 GLN C N 1
ATOM 5934 C CA . GLN C 1 252 ? 12.965 -21.422 55.422 1.00 38.52 240 GLN C CA 1
ATOM 5935 C C . GLN C 1 252 ? 14.248 -21.128 56.134 1.00 36.66 240 GLN C C 1
ATOM 5936 O O . GLN C 1 252 ? 14.495 -19.967 56.407 1.00 38.76 240 GLN C O 1
ATOM 5942 N N . ASP C 1 253 ? 15.015 -22.152 56.505 1.00 33.74 241 ASP C N 1
ATOM 5943 C CA . ASP C 1 253 ? 16.117 -21.940 57.421 1.00 32.52 241 ASP C CA 1
ATOM 5944 C C . ASP C 1 253 ? 17.482 -22.213 56.815 1.00 33.79 241 ASP C C 1
ATOM 5945 O O . ASP C 1 253 ? 18.472 -22.310 57.539 1.00 33.84 241 ASP C O 1
ATOM 5950 N N . GLY C 1 254 ? 17.525 -22.390 55.501 1.00 34.37 242 GLY C N 1
ATOM 5951 C CA . GLY C 1 254 ? 18.754 -22.874 54.810 1.00 35.53 242 GLY C CA 1
ATOM 5952 C C . GLY C 1 254 ? 19.965 -21.993 55.014 1.00 35.65 242 GLY C C 1
ATOM 5953 O O . GLY C 1 254 ? 21.076 -22.464 55.157 1.00 38.34 242 GLY C O 1
ATOM 5954 N N . HIS C 1 255 ? 19.706 -20.710 55.118 1.00 35.44 243 HIS C N 1
ATOM 5955 C CA . HIS C 1 255 ? 20.720 -19.720 55.364 1.00 34.96 243 HIS C CA 1
ATOM 5956 C C . HIS C 1 255 ? 21.127 -19.609 56.837 1.00 35.74 243 HIS C C 1
ATOM 5957 O O . HIS C 1 255 ? 21.962 -18.789 57.165 1.00 35.74 243 HIS C O 1
ATOM 5964 N N . LEU C 1 256 ? 20.584 -20.447 57.721 1.00 36.28 244 LEU C N 1
ATOM 5965 C CA . LEU C 1 256 ? 20.940 -20.433 59.159 1.00 36.46 244 LEU C CA 1
ATOM 5966 C C . LEU C 1 256 ? 21.753 -21.660 59.600 1.00 38.00 244 LEU C C 1
ATOM 5967 O O . LEU C 1 256 ? 21.747 -22.049 60.766 1.00 37.64 244 LEU C O 1
ATOM 5972 N N . SER C 1 257 ? 22.429 -22.287 58.652 1.00 39.41 245 SER C N 1
ATOM 5973 C CA . SER C 1 257 ? 23.180 -23.514 58.917 1.00 42.14 245 SER C CA 1
ATOM 5974 C C . SER C 1 257 ? 24.217 -23.391 60.008 1.00 44.81 245 SER C C 1
ATOM 5975 O O . SER C 1 257 ? 24.533 -24.376 60.682 1.00 46.52 245 SER C O 1
ATOM 5978 N N . ARG C 1 258 ? 24.731 -22.196 60.200 1.00 47.14 246 ARG C N 1
ATOM 5979 C CA . ARG C 1 258 ? 25.761 -21.995 61.215 1.00 52.79 246 ARG C CA 1
ATOM 5980 C C . ARG C 1 258 ? 25.210 -22.020 62.647 1.00 50.35 246 ARG C C 1
ATOM 5981 O O . ARG C 1 258 ? 25.963 -22.102 63.584 1.00 50.66 246 ARG C O 1
ATOM 5989 N N . LEU C 1 259 ? 23.900 -21.976 62.815 1.00 48.73 247 LEU C N 1
ATOM 5990 C CA . LEU C 1 259 ? 23.300 -21.903 64.156 1.00 47.66 247 LEU C CA 1
ATOM 5991 C C . LEU C 1 259 ? 22.792 -23.239 64.669 1.00 47.74 247 LEU C C 1
ATOM 5992 O O . LEU C 1 259 ? 22.463 -24.120 63.880 1.00 47.93 247 LEU C O 1
ATOM 5997 N N . SER C 1 260 ? 22.725 -23.360 65.991 1.00 47.38 248 SER C N 1
ATOM 5998 C CA . SER C 1 260 ? 22.105 -24.492 66.663 1.00 48.19 248 SER C CA 1
ATOM 5999 C C . SER C 1 260 ? 20.760 -24.074 67.236 1.00 48.70 248 SER C C 1
ATOM 6000 O O . SER C 1 260 ? 20.568 -22.900 67.596 1.00 48.97 248 SER C O 1
ATOM 6003 N N . PRO C 1 261 ? 19.800 -25.015 67.326 1.00 47.37 249 PRO C N 1
ATOM 6004 C CA . PRO C 1 261 ? 18.488 -24.697 67.916 1.00 45.87 249 PRO C CA 1
ATOM 6005 C C . PRO C 1 261 ? 18.577 -23.972 69.258 1.00 45.76 249 PRO C C 1
ATOM 6006 O O . PRO C 1 261 ? 19.371 -24.364 70.119 1.00 47.18 249 PRO C O 1
ATOM 6010 N N . GLY C 1 262 ? 17.818 -22.891 69.403 1.00 42.73 250 GLY C N 1
ATOM 6011 C CA . GLY C 1 262 ? 17.850 -22.102 70.627 1.00 42.74 250 GLY C CA 1
ATOM 6012 C C . GLY C 1 262 ? 18.886 -20.994 70.647 1.00 41.85 250 GLY C C 1
ATOM 6013 O O . GLY C 1 262 ? 18.877 -20.138 71.537 1.00 41.79 250 GLY C O 1
ATOM 6014 N N . ASP C 1 263 ? 19.787 -20.988 69.670 1.00 40.73 251 ASP C N 1
ATOM 6015 C CA . ASP C 1 263 ? 20.784 -19.910 69.582 1.00 40.73 251 ASP C CA 1
ATOM 6016 C C . ASP C 1 263 ? 20.115 -18.579 69.299 1.00 38.88 251 ASP C C 1
ATOM 6017 O O . ASP C 1 263 ? 19.226 -18.502 68.470 1.00 37.45 251 ASP C O 1
ATOM 6022 N N . PRO C 1 264 ? 20.577 -17.524 69.957 1.00 39.60 252 PRO C N 1
ATOM 6023 C CA . PRO C 1 264 ? 20.075 -16.217 69.598 1.00 38.69 252 PRO C CA 1
ATOM 6024 C C . PRO C 1 264 ? 20.582 -15.771 68.222 1.00 37.69 252 PRO C C 1
ATOM 6025 O O . PRO C 1 264 ? 21.682 -16.144 67.819 1.00 37.70 252 PRO C O 1
ATOM 6029 N N . LEU C 1 265 ? 19.761 -14.996 67.516 1.00 36.70 253 LEU C N 1
ATOM 6030 C CA . LEU C 1 265 ? 20.161 -14.372 66.262 1.00 36.19 253 LEU C CA 1
ATOM 6031 C C . LEU C 1 265 ? 20.653 -12.962 66.539 1.00 37.65 253 LEU C C 1
ATOM 6032 O O . LEU C 1 265 ? 19.886 -12.087 66.898 1.00 38.44 253 LEU C O 1
ATOM 6037 N N . GLU C 1 266 ? 21.940 -12.751 66.350 1.00 40.15 254 GLU C N 1
ATOM 6038 C CA . GLU C 1 266 ? 22.645 -11.581 66.787 1.00 42.19 254 GLU C CA 1
ATOM 6039 C C . GLU C 1 266 ? 23.760 -11.210 65.827 1.00 43.13 254 GLU C C 1
ATOM 6040 O O . GLU C 1 266 ? 24.069 -11.943 64.893 1.00 41.85 254 GLU C O 1
ATOM 6046 N N . GLY C 1 267 ? 24.469 -10.125 66.136 1.00 45.28 255 GLY C N 1
ATOM 6047 C CA . GLY C 1 267 ? 25.656 -9.758 65.356 1.00 45.12 255 GLY C CA 1
ATOM 6048 C C . GLY C 1 267 ? 25.285 -8.990 64.106 1.00 44.00 255 GLY C C 1
ATOM 6049 O O . GLY C 1 267 ? 24.151 -8.516 63.956 1.00 42.47 255 GLY C O 1
ATOM 6050 N N . GLU C 1 268 ? 26.236 -8.906 63.186 1.00 43.88 256 GLU C N 1
ATOM 6051 C CA . GLU C 1 268 ? 26.125 -7.985 62.051 1.00 42.86 256 GLU C CA 1
ATOM 6052 C C . GLU C 1 268 ? 25.040 -8.369 61.055 1.00 39.33 256 GLU C C 1
ATOM 6053 O O . GLU C 1 268 ? 24.535 -7.516 60.360 1.00 37.52 256 GLU C O 1
ATOM 6059 N N . LEU C 1 269 ? 24.737 -9.656 60.926 1.00 38.45 257 LEU C N 1
ATOM 6060 C CA . LEU C 1 269 ? 23.677 -10.082 59.973 1.00 39.23 257 LEU C CA 1
ATOM 6061 C C . LEU C 1 269 ? 22.270 -9.844 60.514 1.00 35.11 257 LEU C C 1
ATOM 6062 O O . LEU C 1 269 ? 21.324 -9.829 59.752 1.00 37.93 257 LEU C O 1
ATOM 6067 N N . PHE C 1 270 ? 22.147 -9.651 61.819 1.00 33.30 258 PHE C N 1
ATOM 6068 C CA . PHE C 1 270 ? 20.874 -9.396 62.474 1.00 31.61 258 PHE C CA 1
ATOM 6069 C C . PHE C 1 270 ? 20.957 -8.140 63.352 1.00 31.81 258 PHE C C 1
ATOM 6070 O O . PHE C 1 270 ? 20.777 -8.186 64.570 1.00 31.60 258 PHE C O 1
ATOM 6078 N N . PRO C 1 271 ? 21.226 -7.007 62.723 1.00 31.73 259 PRO C N 1
ATOM 6079 C CA . PRO C 1 271 ? 21.523 -5.792 63.494 1.00 33.04 259 PRO C CA 1
ATOM 6080 C C . PRO C 1 271 ? 20.318 -5.238 64.281 1.00 33.66 259 PRO C C 1
ATOM 6081 O O . PRO C 1 271 ? 19.174 -5.268 63.791 1.00 31.16 259 PRO C O 1
ATOM 6085 N N . LEU C 1 272 ? 20.626 -4.685 65.459 1.00 35.54 260 LEU C N 1
ATOM 6086 C CA . LEU C 1 272 ? 19.648 -3.975 66.279 1.00 36.45 260 LEU C CA 1
ATOM 6087 C C . LEU C 1 272 ? 19.139 -2.714 65.593 1.00 36.79 260 LEU C C 1
ATOM 6088 O O . LEU C 1 272 ? 19.883 -1.988 64.962 1.00 37.90 260 LEU C O 1
ATOM 6093 N N . VAL C 1 273 ? 17.855 -2.477 65.739 1.00 37.67 261 VAL C N 1
ATOM 6094 C CA . VAL C 1 273 ? 17.257 -1.227 65.321 1.00 38.62 261 VAL C CA 1
ATOM 6095 C C . VAL C 1 273 ? 17.445 -0.205 66.427 1.00 41.05 261 VAL C C 1
ATOM 6096 O O . VAL C 1 273 ? 17.068 -0.480 67.570 1.00 40.91 261 VAL C O 1
ATOM 6100 N N . THR C 1 274 ? 18.020 0.948 66.084 1.00 43.48 262 THR C N 1
ATOM 6101 C CA . THR C 1 274 ? 18.263 2.026 67.078 1.00 48.62 262 THR C CA 1
ATOM 6102 C C . THR C 1 274 ? 17.403 3.292 66.986 1.00 50.06 262 THR C C 1
ATOM 6103 O O . THR C 1 274 ? 17.140 3.840 65.912 1.00 51.63 262 THR C O 1
ATOM 6107 N N . GLY D 1 17 ? 24.009 26.702 21.462 1.00 52.26 5 GLY D N 1
ATOM 6108 C CA . GLY D 1 17 ? 23.839 25.931 22.741 1.00 52.40 5 GLY D CA 1
ATOM 6109 C C . GLY D 1 17 ? 22.419 25.423 23.088 1.00 51.90 5 GLY D C 1
ATOM 6110 O O . GLY D 1 17 ? 22.279 24.512 23.909 1.00 53.14 5 GLY D O 1
ATOM 6111 N N . GLY D 1 18 ? 21.363 25.970 22.472 1.00 49.34 6 GLY D N 1
ATOM 6112 C CA . GLY D 1 18 ? 19.980 25.497 22.717 1.00 47.42 6 GLY D CA 1
ATOM 6113 C C . GLY D 1 18 ? 19.413 26.180 23.963 1.00 44.50 6 GLY D C 1
ATOM 6114 O O . GLY D 1 18 ? 20.164 26.639 24.808 1.00 41.31 6 GLY D O 1
ATOM 6115 N N . PRO D 1 19 ? 18.078 26.195 24.115 1.00 43.01 7 PRO D N 1
ATOM 6116 C CA . PRO D 1 19 ? 17.514 26.806 25.305 1.00 40.92 7 PRO D CA 1
ATOM 6117 C C . PRO D 1 19 ? 17.916 26.138 26.616 1.00 39.95 7 PRO D C 1
ATOM 6118 O O . PRO D 1 19 ? 18.035 24.914 26.693 1.00 40.93 7 PRO D O 1
ATOM 6122 N N . THR D 1 20 ? 18.048 26.924 27.668 1.00 38.29 8 THR D N 1
ATOM 6123 C CA . THR D 1 20 ? 18.159 26.339 29.008 1.00 38.21 8 THR D CA 1
ATOM 6124 C C . THR D 1 20 ? 16.786 26.353 29.715 1.00 37.12 8 THR D C 1
ATOM 6125 O O . THR D 1 20 ? 16.111 27.358 29.738 1.00 35.39 8 THR D O 1
ATOM 6129 N N . THR D 1 21 ? 16.423 25.205 30.277 1.00 37.59 9 THR D N 1
ATOM 6130 C CA . THR D 1 21 ? 15.136 24.997 30.918 1.00 37.76 9 THR D CA 1
ATOM 6131 C C . THR D 1 21 ? 15.381 24.547 32.347 1.00 38.10 9 THR D C 1
ATOM 6132 O O . THR D 1 21 ? 16.497 24.180 32.702 1.00 38.18 9 THR D O 1
ATOM 6136 N N . ALA D 1 22 ? 14.324 24.540 33.155 1.00 37.63 10 ALA D N 1
ATOM 6137 C CA . ALA D 1 22 ? 14.425 24.027 34.524 1.00 38.26 10 ALA D CA 1
ATOM 6138 C C . ALA D 1 22 ? 14.826 22.570 34.561 1.00 40.08 10 ALA D C 1
ATOM 6139 O O . ALA D 1 22 ? 15.550 22.133 35.454 1.00 40.84 10 ALA D O 1
ATOM 6141 N N . GLU D 1 23 ? 14.388 21.823 33.565 1.00 42.91 11 GLU D N 1
ATOM 6142 C CA . GLU D 1 23 ? 14.641 20.378 33.498 1.00 46.01 11 GLU D CA 1
ATOM 6143 C C . GLU D 1 23 ? 16.092 20.073 33.104 1.00 44.15 11 GLU D C 1
ATOM 6144 O O . GLU D 1 23 ? 16.674 19.140 33.624 1.00 45.27 11 GLU D O 1
ATOM 6150 N N . ASN D 1 24 ? 16.657 20.824 32.153 1.00 41.48 12 ASN D N 1
ATOM 6151 C CA . ASN D 1 24 ? 17.995 20.520 31.627 1.00 40.27 12 ASN D CA 1
ATOM 6152 C C . ASN D 1 24 ? 19.122 21.339 32.275 1.00 37.97 12 ASN D C 1
ATOM 6153 O O . ASN D 1 24 ? 20.284 21.166 31.952 1.00 37.45 12 ASN D O 1
ATOM 6158 N N . LEU D 1 25 ? 18.756 22.238 33.182 1.00 36.13 13 LEU D N 1
ATOM 6159 C CA . LEU D 1 25 ? 19.720 22.983 33.966 1.00 34.97 13 LEU D CA 1
ATOM 6160 C C . LEU D 1 25 ? 20.782 22.004 34.578 1.00 36.52 13 LEU D C 1
ATOM 6161 O O . LEU D 1 25 ? 20.443 21.039 35.250 1.00 36.74 13 LEU D O 1
ATOM 6166 N N . SER D 1 26 ? 22.064 22.289 34.344 1.00 36.40 14 SER D N 1
ATOM 6167 C CA . SER D 1 26 ? 23.119 21.409 34.826 1.00 37.97 14 SER D CA 1
ATOM 6168 C C . SER D 1 26 ? 23.362 21.553 36.329 1.00 38.52 14 SER D C 1
ATOM 6169 O O . SER D 1 26 ? 23.245 22.612 36.902 1.00 36.30 14 SER D O 1
ATOM 6172 N N . LYS D 1 27 ? 23.740 20.454 36.935 1.00 41.94 15 LYS D N 1
ATOM 6173 C CA . LYS D 1 27 ? 24.211 20.445 38.294 1.00 44.83 15 LYS D CA 1
ATOM 6174 C C . LYS D 1 27 ? 25.436 21.361 38.495 1.00 43.68 15 LYS D C 1
ATOM 6175 O O . LYS D 1 27 ? 25.591 21.954 39.551 1.00 43.03 15 LYS D O 1
ATOM 6181 N N . GLU D 1 28 ? 26.257 21.540 37.460 1.00 43.04 16 GLU D N 1
ATOM 6182 C CA . GLU D 1 28 ? 27.401 22.481 37.498 1.00 41.39 16 GLU D CA 1
ATOM 6183 C C . GLU D 1 28 ? 26.927 23.954 37.656 1.00 37.99 16 GLU D C 1
ATOM 6184 O O . GLU D 1 28 ? 27.504 24.759 38.389 1.00 35.91 16 GLU D O 1
ATOM 6190 N N . ALA D 1 29 ? 25.873 24.298 36.945 1.00 36.62 17 ALA D N 1
ATOM 6191 C CA . ALA D 1 29 ? 25.304 25.638 37.050 1.00 34.69 17 ALA D CA 1
ATOM 6192 C C . ALA D 1 29 ? 24.749 25.903 38.453 1.00 33.63 17 ALA D C 1
ATOM 6193 O O . ALA D 1 29 ? 24.926 26.979 38.997 1.00 32.76 17 ALA D O 1
ATOM 6195 N N . VAL D 1 30 ? 24.125 24.905 39.047 1.00 33.68 18 VAL D N 1
ATOM 6196 C CA . VAL D 1 30 ? 23.639 25.037 40.398 1.00 32.95 18 VAL D CA 1
ATOM 6197 C C . VAL D 1 30 ? 24.797 25.201 41.378 1.00 33.30 18 VAL D C 1
ATOM 6198 O O . VAL D 1 30 ? 24.750 26.036 42.275 1.00 31.91 18 VAL D O 1
ATOM 6202 N N . ARG D 1 31 ? 25.829 24.376 41.234 1.00 35.34 19 ARG D N 1
ATOM 6203 C CA . ARG D 1 31 ? 26.979 24.457 42.113 1.00 37.71 19 ARG D CA 1
ATOM 6204 C C . ARG D 1 31 ? 27.683 25.820 41.947 1.00 34.86 19 ARG D C 1
ATOM 6205 O O . ARG D 1 31 ? 28.104 26.430 42.921 1.00 33.94 19 ARG D O 1
ATOM 6213 N N . PHE D 1 32 ? 27.771 26.312 40.719 1.00 32.66 20 PHE D N 1
ATOM 6214 C CA . PHE D 1 32 ? 28.378 27.602 40.473 1.00 31.10 20 PHE D CA 1
ATOM 6215 C C . PHE D 1 32 ? 27.625 28.685 41.236 1.00 30.02 20 PHE D C 1
ATOM 6216 O O . PHE D 1 32 ? 28.228 29.530 41.906 1.00 28.67 20 PHE D O 1
ATOM 6224 N N . TYR D 1 33 ? 26.297 28.657 41.125 1.00 29.24 21 TYR D N 1
ATOM 6225 C CA . TYR D 1 33 ? 25.465 29.579 41.860 1.00 28.44 21 TYR D CA 1
ATOM 6226 C C . TYR D 1 33 ? 25.680 29.500 43.360 1.00 29.34 21 TYR D C 1
ATOM 6227 O O . TYR D 1 33 ? 25.837 30.510 44.005 1.00 28.92 21 TYR D O 1
ATOM 6236 N N . ARG D 1 34 ? 25.691 28.305 43.934 1.00 31.78 22 ARG D N 1
ATOM 6237 C CA . ARG D 1 34 ? 25.811 28.176 45.402 1.00 32.74 22 ARG D CA 1
ATOM 6238 C C . ARG D 1 34 ? 27.158 28.693 45.890 1.00 32.44 22 ARG D C 1
ATOM 6239 O O . ARG D 1 34 ? 27.237 29.261 46.962 1.00 31.54 22 ARG D O 1
ATOM 6247 N N . GLU D 1 35 ? 28.220 28.461 45.117 1.00 32.51 23 GLU D N 1
ATOM 6248 C CA . GLU D 1 35 ? 29.579 28.844 45.538 1.00 33.44 23 GLU D CA 1
ATOM 6249 C C . GLU D 1 35 ? 29.895 30.300 45.242 1.00 31.13 23 GLU D C 1
ATOM 6250 O O . GLU D 1 35 ? 30.512 30.977 46.059 1.00 29.86 23 GLU D O 1
ATOM 6256 N N . GLN D 1 36 ? 29.440 30.777 44.082 1.00 29.69 24 GLN D N 1
ATOM 6257 C CA . GLN D 1 36 ? 29.783 32.116 43.612 1.00 28.73 24 GLN D CA 1
ATOM 6258 C C . GLN D 1 36 ? 28.775 33.196 43.983 1.00 27.37 24 GLN D C 1
ATOM 6259 O O . GLN D 1 36 ? 29.143 34.369 44.076 1.00 26.51 24 GLN D O 1
ATOM 6265 N N . GLY D 1 37 ? 27.531 32.805 44.232 1.00 27.19 25 GLY D N 1
ATOM 6266 C CA . GLY D 1 37 ? 26.476 33.767 44.590 1.00 26.38 25 GLY D CA 1
ATOM 6267 C C . GLY D 1 37 ? 25.744 34.417 43.421 1.00 25.68 25 GLY D C 1
ATOM 6268 O O . GLY D 1 37 ? 24.851 35.235 43.610 1.00 25.26 25 GLY D O 1
ATOM 6269 N N . TYR D 1 38 ? 26.105 34.030 42.213 1.00 25.88 26 TYR D N 1
ATOM 6270 C CA . TYR D 1 38 ? 25.430 34.445 41.017 1.00 25.74 26 TYR D CA 1
ATOM 6271 C C . TYR D 1 38 ? 25.632 33.357 39.966 1.00 26.32 26 TYR D C 1
ATOM 6272 O O . TYR D 1 38 ? 26.542 32.534 40.080 1.00 27.01 26 TYR D O 1
ATOM 6281 N N . VAL D 1 39 ? 24.809 33.369 38.923 1.00 26.08 27 VAL D N 1
ATOM 6282 C CA . VAL D 1 39 ? 25.051 32.515 37.766 1.00 26.46 27 VAL D CA 1
ATOM 6283 C C . VAL D 1 39 ? 24.353 33.037 36.545 1.00 26.80 27 VAL D C 1
ATOM 6284 O O . VAL D 1 39 ? 23.178 33.455 36.596 1.00 27.04 27 VAL D O 1
ATOM 6288 N N . HIS D 1 40 ? 25.059 32.950 35.428 1.00 27.61 28 HIS D N 1
ATOM 6289 C CA . HIS D 1 40 ? 24.532 33.367 34.120 1.00 28.33 28 HIS D CA 1
ATOM 6290 C C . HIS D 1 40 ? 23.910 32.184 33.396 1.00 29.21 28 HIS D C 1
ATOM 6291 O O . HIS D 1 40 ? 24.583 31.203 33.146 1.00 29.87 28 HIS D O 1
ATOM 6298 N N . ILE D 1 41 ? 22.609 32.253 33.115 1.00 29.37 29 ILE D N 1
ATOM 6299 C CA . ILE D 1 41 ? 21.910 31.186 32.439 1.00 30.03 29 ILE D CA 1
ATOM 6300 C C . ILE D 1 41 ? 21.499 31.681 31.087 1.00 31.21 29 ILE D C 1
ATOM 6301 O O . ILE D 1 41 ? 20.621 32.533 30.966 1.00 31.90 29 ILE D O 1
ATOM 6306 N N . PRO D 1 42 ? 22.108 31.145 30.032 1.00 32.85 30 PRO D N 1
ATOM 6307 C CA . PRO D 1 42 ? 21.710 31.682 28.731 1.00 33.59 30 PRO D CA 1
ATOM 6308 C C . PRO D 1 42 ? 20.461 31.069 28.096 1.00 34.04 30 PRO D C 1
ATOM 6309 O O . PRO D 1 42 ? 20.093 29.904 28.376 1.00 34.81 30 PRO D O 1
ATOM 6313 N N . ARG D 1 43 ? 19.853 31.853 27.203 1.00 33.77 31 ARG D N 1
ATOM 6314 C CA . ARG D 1 43 ? 18.763 31.381 26.327 1.00 34.64 31 ARG D CA 1
ATOM 6315 C C . ARG D 1 43 ? 17.581 30.761 27.097 1.00 33.33 31 ARG D C 1
ATOM 6316 O O . ARG D 1 43 ? 17.172 29.627 26.847 1.00 34.76 31 ARG D O 1
ATOM 6324 N N . VAL D 1 44 ? 17.068 31.490 28.064 1.00 31.53 32 VAL D N 1
ATOM 6325 C CA . VAL D 1 44 ? 15.922 31.017 28.832 1.00 31.85 32 VAL D CA 1
ATOM 6326 C C . VAL D 1 44 ? 14.629 31.379 28.086 1.00 32.63 32 VAL D C 1
ATOM 6327 O O . VAL D 1 44 ? 13.719 30.560 27.962 1.00 33.45 32 VAL D O 1
ATOM 6331 N N . LEU D 1 45 ? 14.587 32.610 27.585 1.00 32.29 33 LEU D N 1
ATOM 6332 C CA . LEU D 1 45 ? 13.501 33.111 26.755 1.00 32.89 33 LEU D CA 1
ATOM 6333 C C . LEU D 1 45 ? 13.864 33.130 25.279 1.00 33.93 33 LEU D C 1
ATOM 6334 O O . LEU D 1 45 ? 14.963 33.519 24.906 1.00 32.44 33 LEU D O 1
ATOM 6339 N N . SER D 1 46 ? 12.884 32.786 24.451 1.00 35.83 34 SER D N 1
ATOM 6340 C CA . SER D 1 46 ? 13.020 32.839 23.004 1.00 37.50 34 SER D CA 1
ATOM 6341 C C . SER D 1 46 ? 12.914 34.272 22.516 1.00 37.38 34 SER D C 1
ATOM 6342 O O . SER D 1 46 ? 12.503 35.165 23.250 1.00 36.92 34 SER D O 1
ATOM 6345 N N . GLU D 1 47 ? 13.314 34.483 21.280 1.00 39.56 35 GLU D N 1
ATOM 6346 C CA . GLU D 1 47 ? 13.260 35.781 20.659 1.00 42.58 35 GLU D CA 1
ATOM 6347 C C . GLU D 1 47 ? 11.811 36.299 20.651 1.00 41.32 35 GLU D C 1
ATOM 6348 O O . GLU D 1 47 ? 11.568 37.479 20.904 1.00 39.84 35 GLU D O 1
ATOM 6354 N N . THR D 1 48 ? 10.871 35.411 20.381 1.00 39.91 36 THR D N 1
ATOM 6355 C CA . THR D 1 48 ? 9.465 35.761 20.383 1.00 39.60 36 THR D CA 1
ATOM 6356 C C . THR D 1 48 ? 9.005 36.246 21.765 1.00 38.39 36 THR D C 1
ATOM 6357 O O . THR D 1 48 ? 8.330 37.268 21.877 1.00 36.34 36 THR D O 1
ATOM 6361 N N . GLU D 1 49 ? 9.381 35.511 22.809 1.00 37.99 37 GLU D N 1
ATOM 6362 C CA . GLU D 1 49 ? 9.025 35.893 24.178 1.00 37.38 37 GLU D CA 1
ATOM 6363 C C . GLU D 1 49 ? 9.640 37.230 24.576 1.00 35.85 37 GLU D C 1
ATOM 6364 O O . GLU D 1 49 ? 8.997 38.027 25.233 1.00 36.49 37 GLU D O 1
ATOM 6370 N N . VAL D 1 50 ? 10.896 37.448 24.208 1.00 33.99 38 VAL D N 1
ATOM 6371 C CA . VAL D 1 50 ? 11.572 38.702 24.517 1.00 31.74 38 VAL D CA 1
ATOM 6372 C C . VAL D 1 50 ? 10.804 39.868 23.904 1.00 31.44 38 VAL D C 1
ATOM 6373 O O . VAL D 1 50 ? 10.553 40.871 24.553 1.00 30.09 38 VAL D O 1
ATOM 6377 N N . THR D 1 51 ? 10.471 39.746 22.643 1.00 32.09 39 THR D N 1
ATOM 6378 C CA . THR D 1 51 ? 9.731 40.801 21.946 1.00 32.79 39 THR D CA 1
ATOM 6379 C C . THR D 1 51 ? 8.405 41.097 22.649 1.00 32.67 39 THR D C 1
ATOM 6380 O O . THR D 1 51 ? 8.056 42.249 22.857 1.00 32.50 39 THR D O 1
ATOM 6384 N N . ALA D 1 52 ? 7.675 40.052 23.018 1.00 32.67 40 ALA D N 1
ATOM 6385 C CA . ALA D 1 52 ? 6.374 40.224 23.701 1.00 32.88 40 ALA D CA 1
ATOM 6386 C C . ALA D 1 52 ? 6.518 40.844 25.096 1.00 32.18 40 ALA D C 1
ATOM 6387 O O . ALA D 1 52 ? 5.759 41.719 25.470 1.00 32.50 40 ALA D O 1
ATOM 6389 N N . PHE D 1 53 ? 7.488 40.371 25.878 1.00 32.34 41 PHE D N 1
ATOM 6390 C CA . PHE D 1 53 ? 7.636 40.865 27.239 1.00 31.53 41 PHE D CA 1
ATOM 6391 C C . PHE D 1 53 ? 8.173 42.277 27.216 1.00 31.02 41 PHE D C 1
ATOM 6392 O O . PHE D 1 53 ? 7.748 43.105 28.012 1.00 31.86 41 PHE D O 1
ATOM 6400 N N . ARG D 1 54 ? 9.054 42.576 26.281 1.00 30.93 42 ARG D N 1
ATOM 6401 C CA . ARG D 1 54 ? 9.552 43.940 26.163 1.00 31.22 42 ARG D CA 1
ATOM 6402 C C . ARG D 1 54 ? 8.426 44.898 25.820 1.00 31.16 42 ARG D C 1
ATOM 6403 O O . ARG D 1 54 ? 8.350 45.997 26.360 1.00 29.99 42 ARG D O 1
ATOM 6411 N N . ALA D 1 55 ? 7.566 44.496 24.894 1.00 31.53 43 ALA D N 1
ATOM 6412 C CA . ALA D 1 55 ? 6.449 45.354 24.496 1.00 31.85 43 ALA D CA 1
ATOM 6413 C C . ALA D 1 55 ? 5.509 45.613 25.677 1.00 31.45 43 ALA D C 1
ATOM 6414 O O . ALA D 1 55 ? 4.996 46.716 25.838 1.00 31.62 43 ALA D O 1
ATOM 6416 N N . ALA D 1 56 ? 5.239 44.580 26.463 1.00 30.96 44 ALA D N 1
ATOM 6417 C CA . ALA D 1 56 ? 4.384 44.715 27.642 1.00 30.71 44 ALA D CA 1
ATOM 6418 C C . ALA D 1 56 ? 5.001 45.688 28.630 1.00 29.97 44 ALA D C 1
ATOM 6419 O O . ALA D 1 56 ? 4.298 46.515 29.215 1.00 30.21 44 ALA D O 1
ATOM 6421 N N . CYS D 1 57 ? 6.312 45.579 28.837 1.00 29.01 45 CYS D N 1
ATOM 6422 C CA . CYS D 1 57 ? 7.019 46.507 29.723 1.00 28.48 45 CYS D CA 1
ATOM 6423 C C . CYS D 1 57 ? 6.945 47.923 29.199 1.00 28.51 45 CYS D C 1
ATOM 6424 O O . CYS D 1 57 ? 6.808 48.845 29.965 1.00 28.51 45 CYS D O 1
ATOM 6427 N N . GLU D 1 58 ? 7.049 48.092 27.892 1.00 29.71 46 GLU D N 1
ATOM 6428 C CA . GLU D 1 58 ? 6.930 49.420 27.284 1.00 31.27 46 GLU D CA 1
ATOM 6429 C C . GLU D 1 58 ? 5.523 49.961 27.551 1.00 31.18 46 GLU D C 1
ATOM 6430 O O . GLU D 1 58 ? 5.354 51.156 27.813 1.00 30.30 46 GLU D O 1
ATOM 6436 N N . GLU D 1 59 ? 4.502 49.102 27.486 1.00 31.73 47 GLU D N 1
ATOM 6437 C CA . GLU D 1 59 ? 3.120 49.547 27.794 1.00 33.02 47 GLU D CA 1
ATOM 6438 C C . GLU D 1 59 ? 3.009 50.013 29.239 1.00 31.69 47 GLU D C 1
ATOM 6439 O O . GLU D 1 59 ? 2.420 51.033 29.523 1.00 32.02 47 GLU D O 1
ATOM 6445 N N . VAL D 1 60 ? 3.624 49.275 30.154 1.00 30.14 48 VAL D N 1
ATOM 6446 C CA . VAL D 1 60 ? 3.623 49.678 31.551 1.00 29.11 48 VAL D CA 1
ATOM 6447 C C . VAL D 1 60 ? 4.335 51.025 31.746 1.00 29.44 48 VAL D C 1
ATOM 6448 O O . VAL D 1 60 ? 3.838 51.915 32.440 1.00 29.82 48 VAL D O 1
ATOM 6452 N N . LEU D 1 61 ? 5.507 51.194 31.136 1.00 29.17 49 LEU D N 1
ATOM 6453 C CA . LEU D 1 61 ? 6.217 52.473 31.237 1.00 29.52 49 LEU D CA 1
ATOM 6454 C C . LEU D 1 61 ? 5.347 53.613 30.754 1.00 30.61 49 LEU D C 1
ATOM 6455 O O . LEU D 1 61 ? 5.337 54.676 31.346 1.00 29.78 49 LEU D O 1
ATOM 6460 N N . GLU D 1 62 ? 4.670 53.414 29.633 1.00 33.29 50 GLU D N 1
ATOM 6461 C CA . GLU D 1 62 ? 3.796 54.470 29.049 1.00 37.02 50 GLU D CA 1
ATOM 6462 C C . GLU D 1 62 ? 2.629 54.804 30.001 1.00 37.26 50 GLU D C 1
ATOM 6463 O O . GLU D 1 62 ? 2.333 55.962 30.256 1.00 36.35 50 GLU D O 1
ATOM 6469 N N . LYS D 1 63 ? 2.040 53.770 30.584 1.00 36.77 51 LYS D N 1
ATOM 6470 C CA . LYS D 1 63 ? 0.857 53.918 31.398 1.00 38.62 51 LYS D CA 1
ATOM 6471 C C . LYS D 1 63 ? 1.146 54.456 32.819 1.00 37.26 51 LYS D C 1
ATOM 6472 O O . LYS D 1 63 ? 0.428 55.325 33.340 1.00 36.78 51 LYS D O 1
ATOM 6478 N N . GLU D 1 64 ? 2.178 53.912 33.452 1.00 34.11 52 GLU D N 1
ATOM 6479 C CA . GLU D 1 64 ? 2.498 54.253 34.832 1.00 33.31 52 GLU D CA 1
ATOM 6480 C C . GLU D 1 64 ? 3.411 55.473 34.972 1.00 31.25 52 GLU D C 1
ATOM 6481 O O . GLU D 1 64 ? 3.414 56.141 35.973 1.00 30.38 52 GLU D O 1
ATOM 6487 N N . GLY D 1 65 ? 4.250 55.702 33.988 1.00 30.46 53 GLY D N 1
ATOM 6488 C CA . GLY D 1 65 ? 5.374 56.613 34.141 1.00 29.63 53 GLY D CA 1
ATOM 6489 C C . GLY D 1 65 ? 6.513 55.955 34.929 1.00 28.39 53 GLY D C 1
ATOM 6490 O O . GLY D 1 65 ? 6.282 55.101 35.783 1.00 27.20 53 GLY D O 1
ATOM 6491 N N . ARG D 1 66 ? 7.748 56.367 34.647 1.00 27.42 54 ARG D N 1
ATOM 6492 C CA . ARG D 1 66 ? 8.879 55.797 35.348 1.00 27.23 54 ARG D CA 1
ATOM 6493 C C . ARG D 1 66 ? 9.315 56.589 36.563 1.00 26.82 54 ARG D C 1
ATOM 6494 O O . ARG D 1 66 ? 9.083 57.787 36.648 1.00 26.29 54 ARG D O 1
ATOM 6502 N N . GLU D 1 67 ? 9.994 55.905 37.478 1.00 27.07 55 GLU D N 1
ATOM 6503 C CA . GLU D 1 67 ? 10.628 56.559 38.611 1.00 28.78 55 GLU D CA 1
ATOM 6504 C C . GLU D 1 67 ? 12.142 56.529 38.483 1.00 27.45 55 GLU D C 1
ATOM 6505 O O . GLU D 1 67 ? 12.716 55.682 37.779 1.00 27.05 55 GLU D O 1
ATOM 6511 N N . ILE D 1 68 ? 12.797 57.426 39.205 1.00 26.61 56 ILE D N 1
ATOM 6512 C CA . ILE D 1 68 ? 14.249 57.531 39.166 1.00 25.76 56 ILE D CA 1
ATOM 6513 C C . ILE D 1 68 ? 14.891 56.841 40.345 1.00 25.02 56 ILE D C 1
ATOM 6514 O O . ILE D 1 68 ? 14.566 57.115 41.478 1.00 25.51 56 ILE D O 1
ATOM 6519 N N . TRP D 1 69 ? 15.774 55.905 40.064 1.00 24.23 57 TRP D N 1
ATOM 6520 C CA . TRP D 1 69 ? 16.631 55.340 41.088 1.00 24.11 57 TRP D CA 1
ATOM 6521 C C . TRP D 1 69 ? 17.887 56.159 40.999 1.00 23.96 57 TRP D C 1
ATOM 6522 O O . TRP D 1 69 ? 18.600 56.131 39.991 1.00 22.98 57 TRP D O 1
ATOM 6533 N N . GLY D 1 70 ? 18.082 56.976 42.022 1.00 25.17 58 GLY D N 1
ATOM 6534 C CA . GLY D 1 70 ? 19.194 57.960 42.051 1.00 27.41 58 GLY D CA 1
ATOM 6535 C C . GLY D 1 70 ? 18.774 59.227 42.776 1.00 29.49 58 GLY D C 1
ATOM 6536 O O . GLY D 1 70 ? 17.685 59.320 43.303 1.00 31.92 58 GLY D O 1
ATOM 6537 N N . ALA D 1 71 ? 19.597 60.243 42.709 1.00 31.42 59 ALA D N 1
ATOM 6538 C CA . ALA D 1 71 ? 19.349 61.516 43.419 1.00 32.82 59 ALA D CA 1
ATOM 6539 C C . ALA D 1 71 ? 18.783 62.644 42.503 1.00 33.49 59 ALA D C 1
ATOM 6540 O O . ALA D 1 71 ? 19.429 63.681 42.307 1.00 35.51 59 ALA D O 1
ATOM 6542 N N . GLY D 1 72 ? 17.661 62.420 41.850 1.00 32.28 60 GLY D N 1
ATOM 6543 C CA . GLY D 1 72 ? 17.088 63.449 41.015 1.00 31.89 60 GLY D CA 1
ATOM 6544 C C . GLY D 1 72 ? 17.433 63.358 39.520 1.00 31.43 60 GLY D C 1
ATOM 6545 O O . GLY D 1 72 ? 18.134 62.434 39.049 1.00 29.77 60 GLY D O 1
ATOM 6546 N N . GLU D 1 73 ? 16.856 64.294 38.765 1.00 31.21 61 GLU D N 1
ATOM 6547 C CA . GLU D 1 73 ? 16.869 64.248 37.295 1.00 31.42 61 GLU D CA 1
ATOM 6548 C C . GLU D 1 73 ? 18.278 64.251 36.668 1.00 30.84 61 GLU D C 1
ATOM 6549 O O . GLU D 1 73 ? 18.477 63.634 35.616 1.00 29.80 61 GLU D O 1
ATOM 6555 N N . ASP D 1 74 ? 19.245 64.834 37.361 1.00 31.38 62 ASP D N 1
ATOM 6556 C CA . ASP D 1 74 ? 20.617 64.873 36.852 1.00 32.67 62 ASP D CA 1
ATOM 6557 C C . ASP D 1 74 ? 21.519 63.766 37.337 1.00 32.75 62 ASP D C 1
ATOM 6558 O O . ASP D 1 74 ? 22.697 63.729 36.985 1.00 33.74 62 ASP D O 1
ATOM 6563 N N . GLU D 1 75 ? 20.990 62.830 38.122 1.00 33.35 63 GLU D N 1
ATOM 6564 C CA . GLU D 1 75 ? 21.799 61.774 38.717 1.00 34.29 63 GLU D CA 1
ATOM 6565 C C . GLU D 1 75 ? 21.066 60.441 38.643 1.00 31.87 63 GLU D C 1
ATOM 6566 O O . GLU D 1 75 ? 20.972 59.699 39.620 1.00 31.65 63 GLU D O 1
ATOM 6572 N N . VAL D 1 76 ? 20.624 60.093 37.445 1.00 31.04 64 VAL D N 1
ATOM 6573 C CA . VAL D 1 76 ? 19.852 58.861 37.237 1.00 29.38 64 VAL D CA 1
ATOM 6574 C C . VAL D 1 76 ? 20.759 57.635 37.109 1.00 28.71 64 VAL D C 1
ATOM 6575 O O . VAL D 1 76 ? 21.593 57.575 36.210 1.00 30.10 64 VAL D O 1
ATOM 6579 N N . GLN D 1 77 ? 20.589 56.661 38.003 1.00 27.03 65 GLN D N 1
ATOM 6580 C CA . GLN D 1 77 ? 21.221 55.364 37.846 1.00 26.17 65 GLN D CA 1
ATOM 6581 C C . GLN D 1 77 ? 20.363 54.455 36.988 1.00 25.20 65 GLN D C 1
ATOM 6582 O O . GLN D 1 77 ? 20.861 53.793 36.085 1.00 24.46 65 GLN D O 1
ATOM 6588 N N . VAL D 1 78 ? 19.081 54.373 37.332 1.00 24.77 66 VAL D N 1
ATOM 6589 C CA . VAL D 1 78 ? 18.130 53.506 36.630 1.00 24.04 66 VAL D CA 1
ATOM 6590 C C . VAL D 1 78 ? 16.741 54.134 36.611 1.00 23.65 66 VAL D C 1
ATOM 6591 O O . VAL D 1 78 ? 16.361 54.794 37.569 1.00 23.49 66 VAL D O 1
ATOM 6595 N N . HIS D 1 79 ? 16.027 53.983 35.494 1.00 23.58 67 HIS D N 1
ATOM 6596 C CA . HIS D 1 79 ? 14.612 54.302 35.445 1.00 23.73 67 HIS D CA 1
ATOM 6597 C C . HIS D 1 79 ? 13.899 53.035 35.737 1.00 23.61 67 HIS D C 1
ATOM 6598 O O . HIS D 1 79 ? 14.178 52.012 35.122 1.00 23.74 67 HIS D O 1
ATOM 6605 N N . TYR D 1 80 ? 12.954 53.077 36.665 1.00 23.92 68 TYR D N 1
ATOM 6606 C CA . TYR D 1 80 ? 12.241 51.859 37.042 1.00 23.75 68 TYR D CA 1
ATOM 6607 C C . TYR D 1 80 ? 10.746 52.023 37.236 1.00 23.68 68 TYR D C 1
ATOM 6608 O O . TYR D 1 80 ? 10.229 53.129 37.390 1.00 24.29 68 TYR D O 1
ATOM 6617 N N . VAL D 1 81 ? 10.062 50.892 37.171 1.00 23.18 69 VAL D N 1
ATOM 6618 C CA . VAL D 1 81 ? 8.721 50.764 37.675 1.00 23.23 69 VAL D CA 1
ATOM 6619 C C . VAL D 1 81 ? 8.754 49.606 38.663 1.00 22.86 69 VAL D C 1
ATOM 6620 O O . VAL D 1 81 ? 9.067 48.504 38.285 1.00 22.18 69 VAL D O 1
ATOM 6624 N N . ALA D 1 82 ? 8.275 49.857 39.889 1.00 23.29 70 ALA D N 1
ATOM 6625 C CA . ALA D 1 82 ? 8.230 48.859 40.950 1.00 23.10 70 ALA D CA 1
ATOM 6626 C C . ALA D 1 82 ? 6.911 48.060 40.920 1.00 23.87 70 ALA D C 1
ATOM 6627 O O . ALA D 1 82 ? 5.926 48.488 40.335 1.00 23.89 70 ALA D O 1
ATOM 6629 N N . GLN D 1 83 ? 6.932 46.882 41.556 1.00 24.18 71 GLN D N 1
ATOM 6630 C CA . GLN D 1 83 ? 5.784 45.959 41.513 1.00 25.17 71 GLN D CA 1
ATOM 6631 C C . GLN D 1 83 ? 5.270 45.879 40.087 1.00 25.18 71 GLN D C 1
ATOM 6632 O O . GLN D 1 83 ? 4.047 45.736 39.837 1.00 25.77 71 GLN D O 1
ATOM 6638 N N . ALA D 1 84 ? 6.217 45.813 39.155 1.00 24.63 72 ALA D N 1
ATOM 6639 C CA . ALA D 1 84 ? 5.910 45.898 37.736 1.00 24.96 72 ALA D CA 1
ATOM 6640 C C . ALA D 1 84 ? 5.010 44.788 37.193 1.00 25.91 72 ALA D C 1
ATOM 6641 O O . ALA D 1 84 ? 4.096 45.063 36.396 1.00 26.68 72 ALA D O 1
ATOM 6643 N N . TRP D 1 85 ? 5.224 43.555 37.648 1.00 26.07 73 TRP D N 1
ATOM 6644 C CA . TRP D 1 85 ? 4.479 42.411 37.116 1.00 27.14 73 TRP D CA 1
ATOM 6645 C C . TRP D 1 85 ? 2.997 42.527 37.426 1.00 28.06 73 TRP D C 1
ATOM 6646 O O . TRP D 1 85 ? 2.189 41.933 36.735 1.00 29.41 73 TRP D O 1
ATOM 6657 N N . GLN D 1 86 ? 2.653 43.275 38.475 1.00 28.00 74 GLN D N 1
ATOM 6658 C CA . GLN D 1 86 ? 1.265 43.432 38.902 1.00 28.80 74 GLN D CA 1
ATOM 6659 C C . GLN D 1 86 ? 0.515 44.363 37.998 1.00 28.73 74 GLN D C 1
ATOM 6660 O O . GLN D 1 86 ? -0.690 44.448 38.089 1.00 29.19 74 GLN D O 1
ATOM 6666 N N . LYS D 1 87 ? 1.227 45.050 37.125 1.00 28.76 75 LYS D N 1
ATOM 6667 C CA . LYS D 1 87 ? 0.662 46.204 36.416 1.00 30.07 75 LYS D CA 1
ATOM 6668 C C . LYS D 1 87 ? 0.348 45.943 34.944 1.00 30.42 75 LYS D C 1
ATOM 6669 O O . LYS D 1 87 ? -0.018 46.843 34.207 1.00 30.33 75 LYS D O 1
ATOM 6675 N N . HIS D 1 88 ? 0.543 44.706 34.529 1.00 30.54 76 HIS D N 1
ATOM 6676 C CA . HIS D 1 88 ? 0.166 44.276 33.214 1.00 31.55 76 HIS D CA 1
ATOM 6677 C C . HIS D 1 88 ? -0.239 42.811 33.344 1.00 32.95 76 HIS D C 1
ATOM 6678 O O . HIS D 1 88 ? 0.476 42.016 33.933 1.00 31.82 76 HIS D O 1
ATOM 6685 N N . PRO D 1 89 ? -1.429 42.450 32.839 1.00 35.02 77 PRO D N 1
ATOM 6686 C CA . PRO D 1 89 ? -1.868 41.058 32.851 1.00 36.03 77 PRO D CA 1
ATOM 6687 C C . PRO D 1 89 ? -0.810 40.046 32.366 1.00 36.13 77 PRO D C 1
ATOM 6688 O O . PRO D 1 89 ? -0.672 38.978 32.945 1.00 34.80 77 PRO D O 1
ATOM 6692 N N . GLU D 1 90 ? -0.140 40.335 31.262 1.00 37.43 78 GLU D N 1
ATOM 6693 C CA . GLU D 1 90 ? 0.829 39.381 30.667 1.00 39.01 78 GLU D CA 1
ATOM 6694 C C . GLU D 1 90 ? 2.089 39.126 31.478 1.00 35.78 78 GLU D C 1
ATOM 6695 O O . GLU D 1 90 ? 2.811 38.184 31.196 1.00 36.32 78 GLU D O 1
ATOM 6701 N N . LEU D 1 91 ? 2.398 39.990 32.439 1.00 32.92 79 LEU D N 1
ATOM 6702 C CA . LEU D 1 91 ? 3.682 39.882 33.124 1.00 30.34 79 LEU D CA 1
ATOM 6703 C C . LEU D 1 91 ? 3.644 38.853 34.228 1.00 29.72 79 LEU D C 1
ATOM 6704 O O . LEU D 1 91 ? 4.693 38.482 34.748 1.00 27.40 79 LEU D O 1
ATOM 6709 N N . ARG D 1 92 ? 2.444 38.384 34.590 1.00 29.76 80 ARG D N 1
ATOM 6710 C CA . ARG D 1 92 ? 2.343 37.251 35.510 1.00 30.26 80 ARG D CA 1
ATOM 6711 C C . ARG D 1 92 ? 3.039 36.040 34.930 1.00 30.95 80 ARG D C 1
ATOM 6712 O O . ARG D 1 92 ? 3.695 35.295 35.640 1.00 32.13 80 ARG D O 1
ATOM 6720 N N . SER D 1 93 ? 2.961 35.892 33.621 1.00 32.15 81 SER D N 1
ATOM 6721 C CA . SER D 1 93 ? 3.578 34.765 32.919 1.00 33.48 81 SER D CA 1
ATOM 6722 C C . SER D 1 93 ? 5.096 34.968 32.717 1.00 32.28 81 SER D C 1
ATOM 6723 O O . SER D 1 93 ? 5.779 34.065 32.292 1.00 31.30 81 SER D O 1
ATOM 6726 N N . LEU D 1 94 ? 5.610 36.140 33.096 1.00 31.04 82 LEU D N 1
ATOM 6727 C CA . LEU D 1 94 ? 7.060 36.383 33.159 1.00 30.42 82 LEU D CA 1
ATOM 6728 C C . LEU D 1 94 ? 7.584 35.955 34.515 1.00 30.26 82 LEU D C 1
ATOM 6729 O O . LEU D 1 94 ? 8.530 35.185 34.579 1.00 31.06 82 LEU D O 1
ATOM 6734 N N . VAL D 1 95 ? 6.993 36.447 35.603 1.00 29.90 83 VAL D N 1
ATOM 6735 C CA . VAL D 1 95 ? 7.485 36.126 36.953 1.00 29.25 83 VAL D CA 1
ATOM 6736 C C . VAL D 1 95 ? 7.226 34.686 37.354 1.00 30.29 83 VAL D C 1
ATOM 6737 O O . VAL D 1 95 ? 8.008 34.097 38.102 1.00 30.77 83 VAL D O 1
ATOM 6741 N N . LEU D 1 96 ? 6.140 34.123 36.842 1.00 31.34 84 LEU D N 1
ATOM 6742 C CA . LEU D 1 96 ? 5.851 32.676 36.980 1.00 32.23 84 LEU D CA 1
ATOM 6743 C C . LEU D 1 96 ? 6.125 31.909 35.700 1.00 31.89 84 LEU D C 1
ATOM 6744 O O . LEU D 1 96 ? 5.569 30.847 35.505 1.00 33.33 84 LEU D O 1
ATOM 6749 N N . HIS D 1 97 ? 7.009 32.421 34.852 1.00 30.90 85 HIS D N 1
ATOM 6750 C CA . HIS D 1 97 ? 7.458 31.684 33.687 1.00 31.30 85 HIS D CA 1
ATOM 6751 C C . HIS D 1 97 ? 7.953 30.339 34.180 1.00 31.75 85 HIS D C 1
ATOM 6752 O O . HIS D 1 97 ? 8.645 30.290 35.181 1.00 31.82 85 HIS D O 1
ATOM 6759 N N . PRO D 1 98 ? 7.535 29.236 33.541 1.00 33.45 86 PRO D N 1
ATOM 6760 C CA . PRO D 1 98 ? 7.927 27.909 34.058 1.00 34.22 86 PRO D CA 1
ATOM 6761 C C . PRO D 1 98 ? 9.432 27.716 34.101 1.00 34.12 86 PRO D C 1
ATOM 6762 O O . PRO D 1 98 ? 9.931 27.087 35.018 1.00 34.62 86 PRO D O 1
ATOM 6766 N N . GLU D 1 99 ? 10.162 28.237 33.112 1.00 33.61 87 GLU D N 1
ATOM 6767 C CA . GLU D 1 99 ? 11.608 28.014 33.083 1.00 33.20 87 GLU D CA 1
ATOM 6768 C C . GLU D 1 99 ? 12.330 28.952 34.027 1.00 32.41 87 GLU D C 1
ATOM 6769 O O . GLU D 1 99 ? 13.145 28.527 34.823 1.00 32.03 87 GLU D O 1
ATOM 6775 N N . ILE D 1 100 ? 12.013 30.233 33.974 1.00 32.38 88 ILE D N 1
ATOM 6776 C CA . ILE D 1 100 ? 12.716 31.214 34.842 1.00 31.00 88 ILE D CA 1
ATOM 6777 C C . ILE D 1 100 ? 12.474 30.899 36.310 1.00 30.53 88 ILE D C 1
ATOM 6778 O O . ILE D 1 100 ? 13.403 30.844 37.088 1.00 29.55 88 ILE D O 1
ATOM 6783 N N . SER D 1 101 ? 11.206 30.648 36.665 1.00 30.61 89 SER D N 1
ATOM 6784 C CA . SER D 1 101 ? 10.863 30.409 38.059 1.00 30.09 89 SER D CA 1
ATOM 6785 C C . SER D 1 101 ? 11.270 29.013 38.490 1.00 30.02 89 SER D C 1
ATOM 6786 O O . SER D 1 101 ? 11.686 28.813 39.630 1.00 29.94 89 SER D O 1
ATOM 6789 N N . GLY D 1 102 ? 11.171 28.054 37.590 1.00 30.37 90 GLY D N 1
ATOM 6790 C CA . GLY D 1 102 ? 11.610 26.690 37.898 1.00 31.34 90 GLY D CA 1
ATOM 6791 C C . GLY D 1 102 ? 13.125 26.606 38.097 1.00 31.19 90 GLY D C 1
ATOM 6792 O O . GLY D 1 102 ? 13.616 25.867 38.956 1.00 31.79 90 GLY D O 1
ATOM 6793 N N . ILE D 1 103 ? 13.870 27.385 37.326 1.00 30.55 91 ILE D N 1
ATOM 6794 C CA . ILE D 1 103 ? 15.304 27.474 37.518 1.00 30.89 91 ILE D CA 1
ATOM 6795 C C . ILE D 1 103 ? 15.611 28.120 38.846 1.00 30.95 91 ILE D C 1
ATOM 6796 O O . ILE D 1 103 ? 16.484 27.650 39.588 1.00 31.85 91 ILE D O 1
ATOM 6801 N N . ALA D 1 104 ? 14.893 29.182 39.168 1.00 31.12 92 ALA D N 1
ATOM 6802 C CA . ALA D 1 104 ? 15.111 29.876 40.438 1.00 31.38 92 ALA D CA 1
ATOM 6803 C C . ALA D 1 104 ? 14.956 28.915 41.598 1.00 32.69 92 ALA D C 1
ATOM 6804 O O . ALA D 1 104 ? 15.73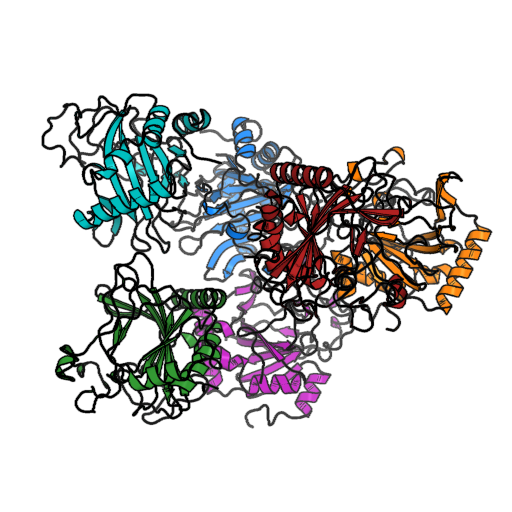9 28.932 42.567 1.00 33.61 92 ALA D O 1
ATOM 6806 N N . LEU D 1 105 ? 13.946 28.086 41.497 1.00 33.05 93 LEU D N 1
ATOM 6807 C CA . LEU D 1 105 ? 13.666 27.117 42.531 1.00 34.73 93 LEU D CA 1
ATOM 6808 C C . LEU D 1 105 ? 14.803 26.098 42.705 1.00 35.47 93 LEU D C 1
ATOM 6809 O O . LEU D 1 105 ? 15.165 25.721 43.831 1.00 36.23 93 LEU D O 1
ATOM 6814 N N . ARG D 1 106 ? 15.342 25.621 41.594 1.00 35.41 94 ARG D N 1
ATOM 6815 C CA . ARG D 1 106 ? 16.449 24.662 41.666 1.00 35.91 94 ARG D CA 1
ATOM 6816 C C . ARG D 1 106 ? 17.711 25.316 42.217 1.00 34.33 94 ARG D C 1
ATOM 6817 O O . ARG D 1 106 ? 18.422 24.734 43.020 1.00 34.44 94 ARG D O 1
ATOM 6825 N N . LEU D 1 107 ? 17.945 26.563 41.851 1.00 33.08 95 LEU D N 1
ATOM 6826 C CA . LEU D 1 107 ? 19.102 27.278 42.361 1.00 32.68 95 LEU D CA 1
ATOM 6827 C C . LEU D 1 107 ? 18.985 27.536 43.863 1.00 33.14 95 LEU D C 1
ATOM 6828 O O . LEU D 1 107 ? 19.947 27.321 44.636 1.00 33.24 95 LEU D O 1
ATOM 6833 N N . ALA D 1 108 ? 17.798 27.921 44.295 1.00 32.89 96 ALA D N 1
ATOM 6834 C CA . ALA D 1 108 ? 17.585 28.268 45.699 1.00 33.57 96 ALA D CA 1
ATOM 6835 C C . ALA D 1 108 ? 17.592 27.083 46.627 1.00 34.53 96 ALA D C 1
ATOM 6836 O O . ALA D 1 108 ? 18.024 27.186 47.778 1.00 35.26 96 ALA D O 1
ATOM 6838 N N . GLY D 1 109 ? 17.087 25.970 46.138 1.00 35.08 97 GLY D N 1
ATOM 6839 C CA . GLY D 1 109 ? 17.026 24.748 46.920 1.00 36.19 97 GLY D CA 1
ATOM 6840 C C . GLY D 1 109 ? 15.998 24.789 48.015 1.00 37.14 97 GLY D C 1
ATOM 6841 O O . GLY D 1 109 ? 16.035 23.955 48.930 1.00 38.33 97 GLY D O 1
ATOM 6842 N N . ALA D 1 110 ? 15.040 25.712 47.903 1.00 36.57 98 ALA D N 1
ATOM 6843 C CA . ALA D 1 110 ? 13.997 25.863 48.919 1.00 37.63 98 ALA D CA 1
ATOM 6844 C C . ALA D 1 110 ? 12.777 26.510 48.308 1.00 37.28 98 ALA D C 1
ATOM 6845 O O . ALA D 1 110 ? 12.888 27.184 47.289 1.00 36.18 98 ALA D O 1
ATOM 6847 N N . PRO D 1 111 ? 11.602 26.353 48.945 1.00 38.22 99 PRO D N 1
ATOM 6848 C CA . PRO D 1 111 ? 10.388 26.946 48.380 1.00 37.23 99 PRO D CA 1
ATOM 6849 C C . PRO D 1 111 ? 10.419 28.484 48.327 1.00 34.92 99 PRO D C 1
ATOM 6850 O O . PRO D 1 111 ? 10.968 29.129 49.200 1.00 33.96 99 PRO D O 1
ATOM 6854 N N . LEU D 1 112 ? 9.870 29.024 47.245 1.00 33.34 100 LEU D N 1
ATOM 6855 C CA . LEU D 1 112 ? 9.917 30.439 46.970 1.00 32.03 100 LEU D CA 1
ATOM 6856 C C . LEU D 1 112 ? 8.529 31.006 46.669 1.00 31.79 100 LEU D C 1
ATOM 6857 O O . LEU D 1 112 ? 7.627 30.293 46.256 1.00 32.76 100 LEU D O 1
ATOM 6862 N N . ARG D 1 113 ? 8.424 32.323 46.850 1.00 30.84 101 ARG D N 1
ATOM 6863 C CA . ARG D 1 113 ? 7.306 33.124 46.379 1.00 30.46 101 ARG D CA 1
ATOM 6864 C C . ARG D 1 113 ? 7.846 34.294 45.597 1.00 29.26 101 ARG D C 1
ATOM 6865 O O . ARG D 1 113 ? 8.961 34.740 45.822 1.00 28.76 101 ARG D O 1
ATOM 6873 N N . VAL D 1 114 ? 7.045 34.832 44.704 1.00 29.30 102 VAL D N 1
ATOM 6874 C CA . VAL D 1 114 ? 7.380 36.108 44.057 1.00 28.31 102 VAL D CA 1
ATOM 6875 C C . VAL D 1 114 ? 7.167 37.246 45.057 1.00 27.98 102 VAL D C 1
ATOM 6876 O O . VAL D 1 114 ? 6.036 37.407 45.588 1.00 28.21 102 VAL D O 1
ATOM 6880 N N . TYR D 1 115 ? 8.226 38.000 45.329 1.00 26.67 103 TYR D N 1
ATOM 6881 C CA . TYR D 1 115 ? 8.119 39.170 46.192 1.00 26.93 103 TYR D CA 1
ATOM 6882 C C . TYR D 1 115 ? 7.650 40.374 45.379 1.00 26.94 103 TYR D C 1
ATOM 6883 O O . TYR D 1 115 ? 6.776 41.119 45.784 1.00 27.79 103 TYR D O 1
ATOM 6892 N N . SER D 1 116 ? 8.323 40.610 44.272 1.00 27.40 104 SER D N 1
ATOM 6893 C CA . SER D 1 116 ? 8.107 41.805 43.450 1.00 27.22 104 SER D CA 1
ATOM 6894 C C . SER D 1 116 ? 8.894 41.692 42.160 1.00 26.72 104 SER D C 1
ATOM 6895 O O . SER D 1 116 ? 9.636 40.704 41.955 1.00 25.29 104 SER D O 1
ATOM 6898 N N . SER D 1 117 ? 8.673 42.654 41.264 1.00 26.56 105 SER D N 1
ATOM 6899 C CA . SER D 1 117 ? 9.500 42.769 40.090 1.00 27.03 105 SER D CA 1
ATOM 6900 C C . SER D 1 117 ? 9.629 44.222 39.700 1.00 28.80 105 SER D C 1
ATOM 6901 O O . SER D 1 117 ? 8.826 45.052 40.121 1.00 30.84 105 SER D O 1
ATOM 6904 N N . ASP D 1 118 ? 10.687 44.533 38.947 1.00 28.71 106 ASP D N 1
ATOM 6905 C CA . ASP D 1 118 ? 10.924 45.869 38.493 1.00 28.48 106 ASP D CA 1
ATOM 6906 C C . ASP D 1 118 ? 11.306 45.885 37.047 1.00 26.34 106 ASP D C 1
ATOM 6907 O O . ASP D 1 118 ? 12.073 45.048 36.576 1.00 25.63 106 ASP D O 1
ATOM 6912 N N . ILE D 1 119 ? 10.799 46.874 36.337 1.00 24.29 107 ILE D N 1
ATOM 6913 C CA . ILE D 1 119 ? 11.325 47.202 35.033 1.00 23.52 107 ILE D CA 1
ATOM 6914 C C . ILE D 1 119 ? 12.579 48.046 35.291 1.00 22.59 107 ILE D C 1
ATOM 6915 O O . ILE D 1 119 ? 12.522 49.012 36.053 1.00 21.91 107 ILE D O 1
ATOM 6920 N N . LEU D 1 120 ? 13.692 47.697 34.645 1.00 22.10 108 LEU D N 1
ATOM 6921 C CA . LEU D 1 120 ? 14.994 48.332 34.946 1.00 22.04 108 LEU D CA 1
ATOM 6922 C C . LEU D 1 120 ? 15.688 48.825 33.686 1.00 22.47 108 LEU D C 1
ATOM 6923 O O . LEU D 1 120 ? 16.313 48.037 32.962 1.00 23.55 108 LEU D O 1
ATOM 6928 N N . VAL D 1 121 ? 15.569 50.130 33.435 1.00 22.61 109 VAL D N 1
ATOM 6929 C CA . VAL D 1 121 ? 15.977 50.730 32.174 1.00 22.95 109 VAL D CA 1
ATOM 6930 C C . VAL D 1 121 ? 17.162 51.640 32.397 1.00 23.16 109 VAL D C 1
ATOM 6931 O O . VAL D 1 121 ? 17.155 52.419 33.335 1.00 23.15 109 VAL D O 1
ATOM 6935 N N . LYS D 1 122 ? 18.172 51.541 31.542 1.00 23.88 110 LYS D N 1
ATOM 6936 C CA . LYS D 1 122 ? 19.261 52.544 31.501 1.00 25.08 110 LYS D CA 1
ATOM 6937 C C . LYS D 1 122 ? 19.349 53.201 30.135 1.00 26.02 110 LYS D C 1
ATOM 6938 O O . LYS D 1 122 ? 19.578 52.534 29.143 1.00 26.10 110 LYS D O 1
ATOM 6944 N N . GLU D 1 123 ? 19.116 54.504 30.089 1.00 27.02 111 GLU D N 1
ATOM 6945 C CA . GLU D 1 123 ? 19.162 55.222 28.841 1.00 28.79 111 GLU D CA 1
ATOM 6946 C C . GLU D 1 123 ? 20.628 55.470 28.515 1.00 28.51 111 GLU D C 1
ATOM 6947 O O . GLU D 1 123 ? 21.426 55.723 29.398 1.00 27.28 111 GLU D O 1
ATOM 6953 N N . PRO D 1 124 ? 20.966 55.445 27.222 1.00 29.73 112 PRO D N 1
ATOM 6954 C CA . PRO D 1 124 ? 22.339 55.655 26.776 1.00 30.56 112 PRO D CA 1
ATOM 6955 C C . PRO D 1 124 ? 22.828 57.089 27.038 1.00 32.40 112 PRO D C 1
ATOM 6956 O O . PRO D 1 124 ? 22.109 58.047 26.760 1.00 32.76 112 PRO D O 1
ATOM 6960 N N . LYS D 1 125 ? 24.044 57.204 27.582 1.00 33.20 113 LYS D N 1
ATOM 6961 C CA . LYS D 1 125 ? 24.710 58.486 27.823 1.00 35.30 113 LYS D CA 1
ATOM 6962 C C . LYS D 1 125 ? 24.041 59.400 28.858 1.00 35.19 113 LYS D C 1
ATOM 6963 O O . LYS D 1 125 ? 24.448 60.527 29.034 1.00 35.88 113 LYS D O 1
ATOM 6969 N N . ARG D 1 126 ? 23.021 58.907 29.552 1.00 35.49 114 ARG D N 1
ATOM 6970 C CA . ARG D 1 126 ? 22.284 59.712 30.503 1.00 35.10 114 ARG D CA 1
ATOM 6971 C C . ARG D 1 126 ? 22.143 58.994 31.838 1.00 32.08 114 ARG D C 1
ATOM 6972 O O . ARG D 1 126 ? 21.379 59.433 32.728 1.00 31.76 114 ARG D O 1
ATOM 6980 N N . THR D 1 127 ? 22.946 57.953 32.015 1.00 29.59 115 THR D N 1
ATOM 6981 C CA . THR D 1 127 ? 22.934 57.178 33.245 1.00 27.86 115 THR D CA 1
ATOM 6982 C C . THR D 1 127 ? 24.290 57.071 33.962 1.00 27.77 115 THR D C 1
ATOM 6983 O O . THR D 1 127 ? 25.361 57.024 33.342 1.00 28.17 115 THR D O 1
ATOM 6987 N N . LEU D 1 128 ? 24.189 57.058 35.285 1.00 26.74 116 LEU D N 1
ATOM 6988 C CA . LEU D 1 128 ? 25.283 56.760 36.155 1.00 25.93 116 LEU D CA 1
ATOM 6989 C C . LEU D 1 128 ? 25.356 55.240 36.326 1.00 25.28 116 LEU D C 1
ATOM 6990 O O . LEU D 1 128 ? 24.416 54.511 35.983 1.00 24.59 116 LEU D O 1
ATOM 6995 N N . PRO D 1 129 ? 26.491 54.744 36.838 1.00 24.91 117 PRO D N 1
ATOM 6996 C CA . PRO D 1 129 ? 26.515 53.367 37.272 1.00 24.41 117 PRO D CA 1
ATOM 6997 C C . PRO D 1 129 ? 25.480 53.167 38.336 1.00 24.04 117 PRO D C 1
ATOM 6998 O O . PRO D 1 129 ? 25.174 54.079 39.077 1.00 24.51 117 PRO D O 1
ATOM 7002 N N . THR D 1 130 ? 25.019 51.953 38.472 1.00 24.13 118 THR D N 1
ATOM 7003 C CA . THR D 1 130 ? 24.203 51.588 39.591 1.00 23.73 118 THR D CA 1
ATOM 7004 C C . THR D 1 130 ? 25.115 51.272 40.742 1.00 24.29 118 THR D C 1
ATOM 7005 O O . THR D 1 130 ? 25.909 50.324 40.701 1.00 23.42 118 THR D O 1
ATOM 7009 N N . LEU D 1 131 ? 24.943 52.033 41.811 1.00 24.95 119 LEU D N 1
ATOM 7010 C CA . LEU D 1 131 ? 25.800 51.946 42.961 1.00 26.31 119 LEU D CA 1
ATOM 7011 C C . LEU D 1 131 ? 25.781 50.556 43.596 1.00 25.49 119 LEU D C 1
ATOM 7012 O O . LEU D 1 131 ? 24.737 49.937 43.760 1.00 25.64 119 LEU D O 1
ATOM 7017 N N . VAL D 1 132 ? 26.978 50.074 43.937 1.00 24.85 120 VAL D N 1
ATOM 7018 C CA . VAL D 1 132 ? 27.169 48.770 44.547 1.00 23.45 120 VAL D CA 1
ATOM 7019 C C . VAL D 1 132 ? 26.318 48.583 45.791 1.00 23.34 120 VAL D C 1
ATOM 7020 O O . VAL D 1 132 ? 26.160 49.487 46.617 1.00 23.49 120 VAL D O 1
ATOM 7024 N N . HIS D 1 133 ? 25.750 47.404 45.925 1.00 23.28 121 HIS D N 1
ATOM 7025 C CA . HIS D 1 133 ? 24.872 47.078 47.080 1.00 23.71 121 HIS D CA 1
ATOM 7026 C C . HIS D 1 133 ? 24.631 45.578 47.139 1.00 23.36 121 HIS D C 1
ATOM 7027 O O . HIS D 1 133 ? 24.987 44.854 46.231 1.00 23.23 121 HIS D O 1
ATOM 7034 N N . ASP D 1 134 ? 24.037 45.117 48.220 1.00 23.85 122 ASP D N 1
ATOM 7035 C CA . ASP D 1 134 ? 23.331 43.847 48.181 1.00 23.96 122 ASP D CA 1
ATOM 7036 C C . ASP D 1 134 ? 21.782 44.127 48.281 1.00 23.99 122 ASP D C 1
ATOM 7037 O O . ASP D 1 134 ? 21.376 45.202 48.673 1.00 23.28 122 ASP D O 1
ATOM 7042 N N . ASP D 1 135 ? 20.972 43.145 47.960 1.00 23.50 123 ASP D N 1
ATOM 7043 C CA . ASP D 1 135 ? 19.531 43.370 47.887 1.00 24.67 123 ASP D CA 1
ATOM 7044 C C . ASP D 1 135 ? 18.848 43.189 49.237 1.00 26.24 123 ASP D C 1
ATOM 7045 O O . ASP D 1 135 ? 17.896 43.904 49.559 1.00 27.00 123 ASP D O 1
ATOM 7050 N N . GLU D 1 136 ? 19.379 42.283 50.044 1.00 26.91 124 GLU D N 1
ATOM 7051 C CA . GLU D 1 136 ? 18.885 42.034 51.385 1.00 28.63 124 GLU D CA 1
ATOM 7052 C C . GLU D 1 136 ? 18.710 43.338 52.186 1.00 27.66 124 GLU D C 1
ATOM 7053 O O . GLU D 1 136 ? 17.738 43.526 52.914 1.00 27.01 124 GLU D O 1
ATOM 7059 N N . THR D 1 137 ? 19.683 44.212 52.056 1.00 26.19 125 THR D N 1
ATOM 7060 C CA . THR D 1 137 ? 19.691 45.449 52.813 1.00 26.76 125 THR D CA 1
ATOM 7061 C C . THR D 1 137 ? 18.400 46.288 52.618 1.00 26.34 125 THR D C 1
ATOM 7062 O O . THR D 1 137 ? 17.879 46.882 53.566 1.00 27.06 125 THR D O 1
ATOM 7066 N N . GLY D 1 138 ? 17.915 46.312 51.393 1.00 25.01 126 GLY D N 1
ATOM 7067 C CA . GLY D 1 138 ? 16.768 47.096 51.037 1.00 24.87 126 GLY D CA 1
ATOM 7068 C C . GLY D 1 138 ? 15.424 46.376 50.912 1.00 24.79 126 GLY D C 1
ATOM 7069 O O . GLY D 1 138 ? 14.455 46.963 50.467 1.00 24.44 126 GLY D O 1
ATOM 7070 N N . LEU D 1 139 ? 15.379 45.114 51.312 1.00 25.28 127 LEU D N 1
ATOM 7071 C CA . LEU D 1 139 ? 14.173 44.322 51.319 1.00 25.25 127 LEU D CA 1
ATOM 7072 C C . LEU D 1 139 ? 13.507 44.419 52.670 1.00 26.25 127 LEU D C 1
ATOM 7073 O O . LEU D 1 139 ? 14.148 44.189 53.675 1.00 26.65 127 LEU D O 1
ATOM 7078 N N . PRO D 1 140 ? 12.190 44.750 52.694 1.00 26.58 128 PRO D N 1
ATOM 7079 C CA . PRO D 1 140 ? 11.461 44.951 53.936 1.00 27.79 128 PRO D CA 1
ATOM 7080 C C . PRO D 1 140 ? 10.936 43.627 54.503 1.00 29.47 128 PRO D C 1
ATOM 7081 O O . PRO D 1 140 ? 9.726 43.457 54.705 1.00 29.44 128 PRO D O 1
ATOM 7085 N N . LEU D 1 141 ? 11.869 42.694 54.727 1.00 29.97 129 LEU D N 1
ATOM 7086 C CA . LEU D 1 141 ? 11.564 41.325 55.093 1.00 30.63 129 LEU D CA 1
ATOM 7087 C C . LEU D 1 141 ? 12.449 40.872 56.245 1.00 32.62 129 LEU D C 1
ATOM 7088 O O . LEU D 1 141 ? 13.569 41.331 56.395 1.00 31.07 129 LEU D O 1
ATOM 7093 N N . ASN D 1 142 ? 11.920 40.000 57.088 1.00 35.67 130 ASN D N 1
ATOM 7094 C CA . ASN D 1 142 ? 12.717 39.446 58.168 1.00 38.26 130 ASN D CA 1
ATOM 7095 C C . ASN D 1 142 ? 13.713 38.470 57.612 1.00 40.70 130 ASN D C 1
ATOM 7096 O O . ASN D 1 142 ? 13.544 38.006 56.496 1.00 42.50 130 ASN D O 1
ATOM 7101 N N . GLU D 1 143 ? 14.740 38.150 58.399 1.00 42.90 131 GLU D N 1
ATOM 7102 C CA . GLU D 1 143 ? 15.808 37.281 57.954 1.00 44.16 131 GLU D CA 1
ATOM 7103 C C . GLU D 1 143 ? 15.436 36.283 56.892 1.00 42.34 131 GLU D C 1
ATOM 7104 O O . GLU D 1 143 ? 14.532 35.467 57.029 1.00 43.81 131 GLU D O 1
ATOM 7110 N N . LEU D 1 144 ? 16.216 36.399 55.846 1.00 40.16 132 LEU D N 1
ATOM 7111 C CA . LEU D 1 144 ? 16.093 35.727 54.583 1.00 38.58 132 LEU D CA 1
ATOM 7112 C C . LEU D 1 144 ? 17.173 34.686 54.558 1.00 38.90 132 LEU D C 1
ATOM 7113 O O . LEU D 1 144 ? 18.146 34.738 55.295 1.00 38.31 132 LEU D O 1
ATOM 7118 N N . SER D 1 145 ? 16.986 33.725 53.693 1.00 38.78 133 SER D N 1
ATOM 7119 C CA . SER D 1 145 ? 17.866 32.600 53.656 1.00 39.57 133 SER D CA 1
ATOM 7120 C C . SER D 1 145 ? 18.244 32.339 52.197 1.00 36.86 133 SER D C 1
ATOM 7121 O O . SER D 1 145 ? 19.374 32.513 51.818 1.00 35.22 133 SER D O 1
ATOM 7124 N N . ALA D 1 146 ? 17.260 31.979 51.377 1.00 35.68 134 ALA D N 1
ATOM 7125 C CA . ALA D 1 146 ? 17.512 31.577 50.000 1.00 33.87 134 ALA D CA 1
ATOM 7126 C C . ALA D 1 146 ? 16.996 32.576 48.986 1.00 31.57 134 ALA D C 1
ATOM 7127 O O . ALA D 1 146 ? 17.025 32.314 47.797 1.00 31.28 134 ALA D O 1
ATOM 7129 N N . THR D 1 147 ? 16.545 33.729 49.456 1.00 30.57 135 THR D N 1
ATOM 7130 C CA . THR D 1 147 ? 16.021 34.774 48.566 1.00 29.36 135 THR D CA 1
ATOM 7131 C C . THR D 1 147 ? 17.025 35.173 47.505 1.00 28.25 135 THR D C 1
ATOM 7132 O O . THR D 1 147 ? 18.221 35.331 47.780 1.00 28.36 135 THR D O 1
ATOM 7136 N N . LEU D 1 148 ? 16.538 35.281 46.270 1.00 27.90 136 LEU D N 1
ATOM 7137 C CA . LEU D 1 148 ? 17.383 35.571 45.109 1.00 27.68 136 LEU D CA 1
ATOM 7138 C C . LEU D 1 148 ? 16.629 36.350 44.059 1.00 27.46 136 LEU D C 1
ATOM 7139 O O . LEU D 1 148 ? 15.390 36.356 44.026 1.00 28.98 136 LEU D O 1
ATOM 7144 N N . THR D 1 149 ? 17.387 36.966 43.165 1.00 26.53 137 THR D N 1
ATOM 7145 C CA . THR D 1 149 ? 16.830 37.770 42.081 1.00 26.22 137 THR D CA 1
ATOM 7146 C C . THR D 1 149 ? 17.178 37.165 40.721 1.00 25.65 137 THR D C 1
ATOM 7147 O O . THR D 1 149 ? 18.305 36.765 40.491 1.00 25.83 137 THR D O 1
ATOM 7151 N N . ALA D 1 150 ? 16.204 37.132 39.821 1.00 25.17 138 ALA D N 1
ATOM 7152 C CA . ALA D 1 150 ? 16.419 36.867 38.416 1.00 25.04 138 ALA D CA 1
ATOM 7153 C C . ALA D 1 150 ? 16.493 38.191 37.679 1.00 24.70 138 ALA D C 1
ATOM 7154 O O . ALA D 1 150 ? 15.502 38.911 37.606 1.00 25.41 138 ALA D O 1
ATOM 7156 N N . TRP D 1 151 ? 17.636 38.480 37.054 1.00 24.44 139 TRP D N 1
ATOM 7157 C CA . TRP D 1 151 ? 17.793 39.703 36.235 1.00 23.57 139 TRP D CA 1
ATOM 7158 C C . TRP D 1 151 ? 17.699 39.291 34.787 1.00 24.04 139 TRP D C 1
ATOM 7159 O O . TRP D 1 151 ? 18.612 38.647 34.237 1.00 23.56 139 TRP D O 1
ATOM 7170 N N . ILE D 1 152 ? 16.540 39.577 34.182 1.00 23.43 140 ILE D N 1
ATOM 7171 C CA . ILE D 1 152 ? 16.201 39.047 32.878 1.00 23.30 140 ILE D CA 1
ATOM 7172 C C . ILE D 1 152 ? 16.522 40.093 31.842 1.00 23.29 140 ILE D C 1
ATOM 7173 O O . ILE D 1 152 ? 16.020 41.191 31.912 1.00 23.82 140 ILE D O 1
ATOM 7178 N N . ALA D 1 153 ? 17.299 39.744 30.839 1.00 24.05 141 ALA D N 1
ATOM 7179 C CA . ALA D 1 153 ? 17.692 40.714 29.815 1.00 24.61 141 ALA D CA 1
ATOM 7180 C C . ALA D 1 153 ? 16.662 40.756 28.718 1.00 25.20 141 ALA D C 1
ATOM 7181 O O . ALA D 1 153 ? 16.359 39.708 28.147 1.00 25.61 141 ALA D O 1
ATOM 7183 N N . LEU D 1 154 ? 16.105 41.940 28.463 1.00 24.76 142 LEU D N 1
ATOM 7184 C CA . LEU D 1 154 ? 15.152 42.120 27.390 1.00 25.65 142 LEU D CA 1
ATOM 7185 C C . LEU D 1 154 ? 15.711 42.912 26.237 1.00 26.23 142 LEU D C 1
ATOM 7186 O O . LEU D 1 154 ? 15.027 43.160 25.254 1.00 26.98 142 LEU D O 1
ATOM 7191 N N . THR D 1 155 ? 16.975 43.321 26.372 1.00 26.66 143 THR D N 1
ATOM 7192 C CA . THR D 1 155 ? 17.802 43.796 25.263 1.00 27.20 143 THR D CA 1
ATOM 7193 C C . THR D 1 155 ? 19.146 43.116 25.414 1.00 27.03 143 THR D C 1
ATOM 7194 O O . THR D 1 155 ? 19.435 42.566 26.466 1.00 26.03 143 THR D O 1
ATOM 7198 N N . ASP D 1 156 ? 19.945 43.096 24.359 1.00 28.03 144 ASP D N 1
ATOM 7199 C CA . ASP D 1 156 ? 21.347 42.699 24.493 1.00 29.07 144 ASP D CA 1
ATOM 7200 C C . ASP D 1 156 ? 22.023 43.616 25.484 1.00 28.41 144 ASP D C 1
ATOM 7201 O O . ASP D 1 156 ? 21.672 44.800 25.590 1.00 28.52 144 ASP D O 1
ATOM 7206 N N . VAL D 1 157 ? 22.963 43.075 26.240 1.00 28.17 145 VAL D N 1
ATOM 7207 C CA . VAL D 1 157 ? 23.705 43.886 27.231 1.00 27.59 145 VAL D CA 1
ATOM 7208 C C . VAL D 1 157 ? 25.215 43.606 27.195 1.00 28.12 145 VAL D C 1
ATOM 7209 O O . VAL D 1 157 ? 25.748 42.949 28.092 1.00 26.84 145 VAL D O 1
ATOM 7213 N N . PRO D 1 158 ? 25.907 44.105 26.150 1.00 28.99 146 PRO D N 1
ATOM 7214 C CA . PRO D 1 158 ? 27.335 44.123 26.215 1.00 29.86 146 PRO D CA 1
ATOM 7215 C C . PRO D 1 158 ? 27.746 45.048 27.333 1.00 30.57 146 PRO D C 1
ATOM 7216 O O . PRO D 1 158 ? 26.942 45.805 27.864 1.00 28.45 146 PRO D O 1
ATOM 7220 N N . VAL D 1 159 ? 29.020 45.009 27.681 1.00 32.70 147 VAL D N 1
ATOM 7221 C CA . VAL D 1 159 ? 29.509 45.675 28.901 1.00 33.12 147 VAL D CA 1
ATOM 7222 C C . VAL D 1 159 ? 29.132 47.153 29.004 1.00 33.68 147 VAL D C 1
ATOM 7223 O O . VAL D 1 159 ? 28.591 47.638 30.044 1.00 32.30 147 VAL D O 1
ATOM 7227 N N . GLU D 1 160 ? 29.384 47.861 27.916 1.00 34.93 148 GLU D N 1
ATOM 7228 C CA . GLU D 1 160 ? 29.163 49.300 27.917 1.00 37.71 148 GLU D CA 1
ATOM 7229 C C . GLU D 1 160 ? 27.671 49.717 27.805 1.00 35.69 148 GLU D C 1
ATOM 7230 O O . GLU D 1 160 ? 27.372 50.907 27.865 1.00 35.56 148 GLU D O 1
ATOM 7236 N N . ARG D 1 161 ? 26.762 48.760 27.646 1.00 33.42 149 ARG D N 1
ATOM 7237 C CA . ARG D 1 161 ? 25.337 49.072 27.668 1.00 34.02 149 ARG D CA 1
ATOM 7238 C C . ARG D 1 161 ? 24.732 48.960 29.073 1.00 31.54 149 ARG D C 1
ATOM 7239 O O . ARG D 1 161 ? 23.541 48.966 29.234 1.00 32.29 149 ARG D O 1
ATOM 7247 N N . GLY D 1 162 ? 25.556 48.866 30.105 1.00 30.27 150 GLY D N 1
ATOM 7248 C CA . GLY D 1 162 ? 25.069 48.903 31.486 1.00 27.53 150 GLY D CA 1
ATOM 7249 C C . GLY D 1 162 ? 24.940 47.529 32.060 1.00 26.32 150 GLY D C 1
ATOM 7250 O O . GLY D 1 162 ? 23.986 47.213 32.751 1.00 24.49 150 GLY D O 1
ATOM 7251 N N . CYS D 1 163 ? 25.926 46.690 31.807 1.00 26.85 151 CYS D N 1
ATOM 7252 C CA . CYS D 1 163 ? 25.846 45.325 32.314 1.00 26.21 151 CYS D CA 1
ATOM 7253 C C . CYS D 1 163 ? 26.133 45.255 33.810 1.00 24.35 151 CYS D C 1
ATOM 7254 O O . CYS D 1 163 ? 26.630 46.198 34.414 1.00 22.72 151 CYS D O 1
ATOM 7257 N N . MET D 1 164 ? 25.758 44.117 34.392 1.00 23.77 152 MET D N 1
ATOM 7258 C CA . MET D 1 164 ? 25.901 43.895 35.794 1.00 23.32 152 MET D CA 1
ATOM 7259 C C . MET D 1 164 ? 27.317 43.404 36.073 1.00 23.66 152 MET D C 1
ATOM 7260 O O . MET D 1 164 ? 27.908 42.755 35.235 1.00 23.34 152 MET D O 1
ATOM 7265 N N . SER D 1 165 ? 27.806 43.669 37.283 1.00 23.35 153 SER D N 1
ATOM 7266 C CA . SER D 1 165 ? 29.007 43.021 37.825 1.00 24.46 153 SER D CA 1
ATOM 7267 C C . SER D 1 165 ? 28.739 42.517 39.237 1.00 24.33 153 SER D C 1
ATOM 7268 O O . SER D 1 165 ? 27.891 43.075 39.948 1.00 25.04 153 SER D O 1
ATOM 7271 N N . TYR D 1 166 ? 29.430 41.445 39.611 1.00 24.31 154 TYR D N 1
ATOM 7272 C CA . TYR D 1 166 ? 29.175 40.733 40.870 1.00 24.20 154 TYR D CA 1
ATOM 7273 C C . TYR D 1 166 ? 30.505 40.528 41.584 1.00 25.54 154 TYR D C 1
ATOM 7274 O O . TYR D 1 166 ? 31.550 40.396 40.936 1.00 25.89 154 TYR D O 1
ATOM 7283 N N . VAL D 1 167 ? 30.459 40.474 42.915 1.00 25.71 155 VAL D N 1
ATOM 7284 C CA . VAL D 1 167 ? 31.605 40.062 43.715 1.00 25.62 155 VAL D CA 1
ATOM 7285 C C . VAL D 1 167 ? 31.446 38.600 44.108 1.00 25.98 155 VAL D C 1
ATOM 7286 O O . VAL D 1 167 ? 30.671 38.270 44.984 1.00 26.41 155 VAL D O 1
ATOM 7290 N N . PRO D 1 168 ? 32.170 37.696 43.427 1.00 26.96 156 PRO D N 1
ATOM 7291 C CA . PRO D 1 168 ? 32.063 36.285 43.700 1.00 27.31 156 PRO D CA 1
ATOM 7292 C C . PRO D 1 168 ? 32.243 35.937 45.173 1.00 27.60 156 PRO D C 1
ATOM 7293 O O . PRO D 1 168 ? 33.205 36.365 45.813 1.00 28.49 156 PRO D O 1
ATOM 7297 N N . GLY D 1 169 ? 31.357 35.097 45.680 1.00 27.31 157 GLY D N 1
ATOM 7298 C CA . GLY D 1 169 ? 31.449 34.595 47.051 1.00 27.05 157 GLY D CA 1
ATOM 7299 C C . GLY D 1 169 ? 30.989 35.592 48.091 1.00 26.45 157 GLY D C 1
ATOM 7300 O O . GLY D 1 169 ? 30.975 35.276 49.269 1.00 27.19 157 GLY D O 1
ATOM 7301 N N . SER D 1 170 ? 30.569 36.787 47.679 1.00 25.22 158 SER D N 1
ATOM 7302 C CA . SER D 1 170 ? 30.196 37.830 48.644 1.00 25.15 158 SER D CA 1
ATOM 7303 C C . SER D 1 170 ? 28.883 37.556 49.414 1.00 24.74 158 SER D C 1
ATOM 7304 O O . SER D 1 170 ? 28.617 38.115 50.468 1.00 24.24 158 SER D O 1
ATOM 7307 N N . HIS D 1 171 ? 28.095 36.643 48.905 1.00 25.16 159 HIS D N 1
ATOM 7308 C CA . HIS D 1 171 ? 26.917 36.154 49.641 1.00 25.93 159 HIS D CA 1
ATOM 7309 C C . HIS D 1 171 ? 27.239 35.375 50.898 1.00 26.84 159 HIS D C 1
ATOM 7310 O O . HIS D 1 171 ? 26.333 35.111 51.710 1.00 27.42 159 HIS D O 1
ATOM 7317 N N . LEU D 1 172 ? 28.492 34.966 51.048 1.00 26.51 160 LEU D N 1
ATOM 7318 C CA . LEU D 1 172 ? 28.908 34.187 52.208 1.00 27.42 160 LEU D CA 1
ATOM 7319 C C . LEU D 1 172 ? 29.620 35.057 53.230 1.00 27.95 160 LEU D C 1
ATOM 7320 O O . LEU D 1 172 ? 30.151 34.547 54.194 1.00 29.55 160 LEU D O 1
ATOM 7325 N N . ARG D 1 173 ? 29.611 36.366 53.053 1.00 27.25 161 ARG D N 1
ATOM 7326 C CA . ARG D 1 173 ? 30.140 37.248 54.084 1.00 27.44 161 ARG D CA 1
ATOM 7327 C C . ARG D 1 173 ? 29.563 36.941 55.478 1.00 28.39 161 ARG D C 1
ATOM 7328 O O . ARG D 1 173 ? 28.357 36.701 55.640 1.00 29.67 161 ARG D O 1
ATOM 7336 N N . ALA D 1 174 ? 30.405 37.051 56.484 1.00 28.82 162 ALA D N 1
ATOM 7337 C CA . ALA D 1 174 ? 29.980 37.025 57.877 1.00 29.64 162 ALA D CA 1
ATOM 7338 C C . ALA D 1 174 ? 29.067 38.227 58.203 1.00 29.00 162 ALA D C 1
ATOM 7339 O O . ALA D 1 174 ? 29.143 39.252 57.542 1.00 28.27 162 ALA D O 1
ATOM 7341 N N . ARG D 1 175 ? 28.271 38.103 59.262 1.00 29.56 163 ARG D N 1
ATOM 7342 C CA . ARG D 1 175 ? 27.378 39.169 59.703 1.00 29.34 163 ARG D CA 1
ATOM 7343 C C . ARG D 1 175 ? 28.057 40.547 59.882 1.00 29.00 163 ARG D C 1
ATOM 7344 O O . ARG D 1 175 ? 27.517 41.555 59.439 1.00 27.52 163 ARG D O 1
ATOM 7352 N N . GLU D 1 176 ? 29.254 40.595 60.497 1.00 29.75 164 GLU D N 1
ATOM 7353 C CA . GLU D 1 176 ? 29.981 41.858 60.701 1.00 30.13 164 GLU D CA 1
ATOM 7354 C C . GLU D 1 176 ? 30.363 42.597 59.400 1.00 29.04 164 GLU D C 1
ATOM 7355 O O . GLU D 1 176 ? 30.631 43.810 59.422 1.00 29.41 164 GLU D O 1
ATOM 7361 N N . ASP D 1 177 ? 30.354 41.894 58.275 1.00 28.20 165 ASP D N 1
ATOM 7362 C CA . ASP D 1 177 ? 30.657 42.464 56.962 1.00 27.71 165 ASP D CA 1
ATOM 7363 C C . ASP D 1 177 ? 29.413 42.694 56.095 1.00 27.76 165 ASP D C 1
ATOM 7364 O O . ASP D 1 177 ? 29.531 42.993 54.917 1.00 27.21 165 ASP D O 1
ATOM 7369 N N . ARG D 1 178 ? 28.230 42.594 56.697 1.00 29.01 166 ARG D N 1
ATOM 7370 C CA . ARG D 1 178 ? 26.964 42.809 56.000 1.00 29.54 166 ARG D CA 1
ATOM 7371 C C . ARG D 1 178 ? 26.142 43.895 56.671 1.00 29.90 166 ARG D C 1
ATOM 7372 O O . ARG D 1 178 ? 26.150 44.052 57.874 1.00 30.18 166 ARG D O 1
ATOM 7380 N N . GLN D 1 179 ? 25.471 44.698 55.886 1.00 29.82 167 GLN D N 1
ATOM 7381 C CA . GLN D 1 179 ? 24.630 45.694 56.497 1.00 31.31 167 GLN D CA 1
ATOM 7382 C C . GLN D 1 179 ? 23.280 45.092 57.018 1.00 32.42 167 GLN D C 1
ATOM 7383 O O . GLN D 1 179 ? 22.780 45.522 58.040 1.00 31.61 167 GLN D O 1
ATOM 7389 N N . GLU D 1 180 ? 22.754 44.093 56.304 1.00 34.07 168 GLU D N 1
ATOM 7390 C CA . GLU D 1 180 ? 21.452 43.389 56.599 1.00 37.35 168 GLU D CA 1
ATOM 7391 C C . GLU D 1 180 ? 20.134 44.092 56.379 1.00 38.06 168 GLU D C 1
ATOM 7392 O O . GLU D 1 180 ? 19.231 43.504 55.781 1.00 38.89 168 GLU D O 1
ATOM 7398 N N . HIS D 1 181 ? 19.952 45.275 56.949 1.00 38.02 169 HIS D N 1
ATOM 7399 C CA . HIS D 1 181 ? 18.651 45.884 56.892 1.00 39.06 169 HIS D CA 1
ATOM 7400 C C . HIS D 1 181 ? 18.709 47.354 57.166 1.00 40.39 169 HIS D C 1
ATOM 7401 O O . HIS D 1 181 ? 19.308 47.761 58.168 1.00 45.52 169 HIS D O 1
ATOM 7408 N N . MET D 1 182 ? 18.093 48.159 56.297 1.00 38.42 170 MET D N 1
ATOM 7409 C CA . MET D 1 182 ? 17.907 49.587 56.584 1.00 38.31 170 MET D CA 1
ATOM 7410 C C . MET D 1 182 ? 16.461 49.877 57.000 1.00 37.80 170 MET D C 1
ATOM 7411 O O . MET D 1 182 ? 15.545 49.678 56.214 1.00 35.36 170 MET D O 1
ATOM 7416 N N . THR D 1 183 ? 16.270 50.386 58.209 1.00 37.48 171 THR D N 1
ATOM 7417 C CA . THR D 1 183 ? 14.968 50.854 58.628 1.00 38.33 171 THR D CA 1
ATOM 7418 C C . THR D 1 183 ? 14.654 52.235 58.026 1.00 37.32 171 THR D C 1
ATOM 7419 O O . THR D 1 183 ? 13.515 52.494 57.619 1.00 37.52 171 THR D O 1
ATOM 7423 N N . SER D 1 184 ? 15.661 53.095 57.970 1.00 35.48 172 SER D N 1
ATOM 7424 C CA . SER D 1 184 ? 15.562 54.389 57.293 1.00 34.37 172 SER D CA 1
ATOM 7425 C C . SER D 1 184 ? 16.898 54.718 56.628 1.00 33.95 172 SER D C 1
ATOM 7426 O O . SER D 1 184 ? 17.901 54.072 56.893 1.00 31.85 172 SER D O 1
ATOM 7429 N N . PHE D 1 185 ? 16.888 55.706 55.736 1.00 34.67 173 PHE D N 1
ATOM 7430 C CA . PHE D 1 185 ? 18.051 55.976 54.893 1.00 35.03 173 PHE D CA 1
ATOM 7431 C C . PHE D 1 185 ? 19.220 56.559 55.676 1.00 36.04 173 PHE D C 1
ATOM 7432 O O . PHE D 1 185 ? 20.338 56.485 55.221 1.00 38.24 173 PHE D O 1
ATOM 7440 N N . ALA D 1 186 ? 18.993 57.093 56.860 1.00 36.19 174 ALA D N 1
ATOM 7441 C CA . ALA D 1 186 ? 20.090 57.538 57.704 1.00 36.61 174 ALA D CA 1
ATOM 7442 C C . ALA D 1 186 ? 21.080 56.427 58.039 1.00 37.50 174 ALA D C 1
ATOM 7443 O O . ALA D 1 186 ? 22.181 56.688 58.521 1.00 35.96 174 ALA D O 1
ATOM 7445 N N . GLU D 1 187 ? 20.655 55.183 57.861 1.00 38.33 175 GLU D N 1
ATOM 7446 C CA . GLU D 1 187 ? 21.491 54.025 58.195 1.00 38.94 175 GLU D CA 1
ATOM 7447 C C . GLU D 1 187 ? 22.461 53.694 57.070 1.00 38.79 175 GLU D C 1
ATOM 7448 O O . GLU D 1 187 ? 23.276 52.786 57.207 1.00 37.30 175 GLU D O 1
ATOM 7454 N N . PHE D 1 188 ? 22.358 54.403 55.948 1.00 40.04 176 PHE D N 1
ATOM 7455 C CA . PHE D 1 188 ? 23.254 54.186 54.823 1.00 40.72 176 PHE D CA 1
ATOM 7456 C C . PHE D 1 188 ? 24.702 54.342 55.245 1.00 38.85 176 PHE D C 1
ATOM 7457 O O . PHE D 1 188 ? 25.067 55.293 55.939 1.00 37.88 176 PHE D O 1
ATOM 7465 N N . ARG D 1 189 ? 25.489 53.384 54.789 1.00 38.02 177 ARG D N 1
ATOM 7466 C CA . ARG D 1 189 ? 26.938 53.411 54.913 1.00 39.35 177 ARG D CA 1
ATOM 7467 C C . ARG D 1 189 ? 27.600 53.003 53.596 1.00 36.40 177 ARG D C 1
ATOM 7468 O O . ARG D 1 189 ? 27.125 52.121 52.874 1.00 34.44 177 ARG D O 1
ATOM 7476 N N . ASP D 1 190 ? 28.734 53.626 53.294 1.00 36.23 178 ASP D N 1
ATOM 7477 C CA . ASP D 1 190 ? 29.580 53.147 52.173 1.00 35.15 178 ASP D CA 1
ATOM 7478 C C . ASP D 1 190 ? 29.950 51.680 52.373 1.00 31.43 178 ASP D C 1
ATOM 7479 O O . ASP D 1 190 ? 30.253 51.254 53.482 1.00 30.68 178 ASP D O 1
ATOM 7484 N N . LEU D 1 191 ? 29.922 50.912 51.311 1.00 29.39 179 LEU D N 1
ATOM 7485 C CA . LEU D 1 191 ? 30.184 49.531 51.468 1.00 29.67 179 LEU D CA 1
ATOM 7486 C C . LEU D 1 191 ? 31.574 49.253 52.077 1.00 30.76 179 LEU D C 1
ATOM 7487 O O . LEU D 1 191 ? 31.747 48.271 52.857 1.00 31.60 179 LEU D O 1
ATOM 7492 N N . ALA D 1 192 ? 32.578 50.062 51.743 1.00 30.89 180 ALA D N 1
ATOM 7493 C CA . ALA D 1 192 ? 33.898 49.848 52.328 1.00 32.19 180 ALA D CA 1
ATOM 7494 C C . ALA D 1 192 ? 33.920 50.023 53.837 1.00 33.47 180 ALA D C 1
ATOM 7495 O O . ALA D 1 192 ? 34.806 49.501 54.504 1.00 37.43 180 ALA D O 1
ATOM 7497 N N . ASP D 1 193 ? 33.022 50.806 54.388 1.00 33.09 181 ASP D N 1
ATOM 7498 C CA . ASP D 1 193 ? 32.951 50.963 55.850 1.00 34.25 181 ASP D CA 1
ATOM 7499 C C . ASP D 1 193 ? 32.261 49.765 56.525 1.00 32.85 181 ASP D C 1
ATOM 7500 O O . ASP D 1 193 ? 32.656 49.326 57.587 1.00 33.78 181 ASP D O 1
ATOM 7505 N N . VAL D 1 194 ? 31.249 49.232 55.855 1.00 30.69 182 VAL D N 1
ATOM 7506 C CA . VAL D 1 194 ? 30.579 47.996 56.267 1.00 29.61 182 VAL D CA 1
ATOM 7507 C C . VAL D 1 194 ? 31.462 46.755 56.112 1.00 28.88 182 VAL D C 1
ATOM 7508 O O . VAL D 1 194 ? 31.601 45.957 57.053 1.00 30.14 182 VAL D O 1
ATOM 7512 N N . TRP D 1 195 ? 32.059 46.614 54.935 1.00 27.32 183 TRP D N 1
ATOM 7513 C CA . TRP D 1 195 ? 32.941 45.484 54.579 1.00 27.03 183 TRP D CA 1
ATOM 7514 C C . TRP D 1 195 ? 34.324 45.986 54.208 1.00 27.58 183 TRP D C 1
ATOM 7515 O O . TRP D 1 195 ? 34.596 46.266 53.075 1.00 27.10 183 TRP D O 1
ATOM 7526 N N . PRO D 1 196 ? 35.205 46.170 55.182 1.00 29.38 184 PRO D N 1
ATOM 7527 C CA . PRO D 1 196 ? 36.516 46.809 54.890 1.00 30.45 184 PRO D CA 1
ATOM 7528 C C . PRO D 1 196 ? 37.305 46.195 53.722 1.00 30.69 184 PRO D C 1
ATOM 7529 O O . PRO D 1 196 ? 38.066 46.889 53.062 1.00 31.60 184 PRO D O 1
ATOM 7533 N N . ASP D 1 197 ? 37.162 44.895 53.516 1.00 30.21 185 ASP D N 1
ATOM 7534 C CA . ASP D 1 197 ? 37.902 44.210 52.468 1.00 30.40 185 ASP D CA 1
ATOM 7535 C C . ASP D 1 197 ? 37.263 44.319 51.079 1.00 28.10 185 ASP D C 1
ATOM 7536 O O . ASP D 1 197 ? 37.843 43.890 50.083 1.00 26.76 185 ASP D O 1
ATOM 7541 N N . TYR D 1 198 ? 36.085 44.931 51.021 1.00 26.43 186 TYR D N 1
ATOM 7542 C CA . TYR D 1 198 ? 35.417 45.132 49.737 1.00 25.42 186 TYR D CA 1
ATOM 7543 C C . TYR D 1 198 ? 36.322 45.611 48.586 1.00 25.73 186 TYR D C 1
ATOM 7544 O O . TYR D 1 198 ? 36.305 45.042 47.505 1.00 25.41 186 TYR D O 1
ATOM 7553 N N . PRO D 1 199 ? 37.091 46.676 48.792 1.00 26.76 187 PRO D N 1
ATOM 7554 C CA . PRO D 1 199 ? 37.924 47.17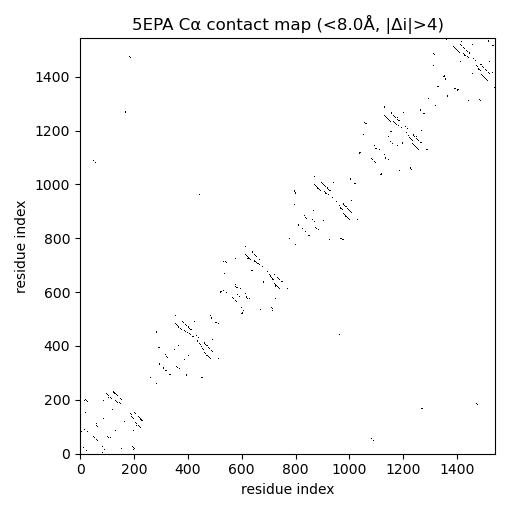8 47.684 1.00 27.45 187 PRO D CA 1
ATOM 7555 C C . PRO D 1 199 ? 38.978 46.209 47.122 1.00 27.90 187 PRO D C 1
ATOM 7556 O O . PRO D 1 199 ? 39.499 46.460 46.043 1.00 28.45 187 PRO D O 1
ATOM 7560 N N . TRP D 1 200 ? 39.337 45.181 47.881 1.00 28.12 188 TRP D N 1
ATOM 7561 C CA . TRP D 1 200 ? 40.357 44.191 47.474 1.00 28.41 188 TRP D CA 1
ATOM 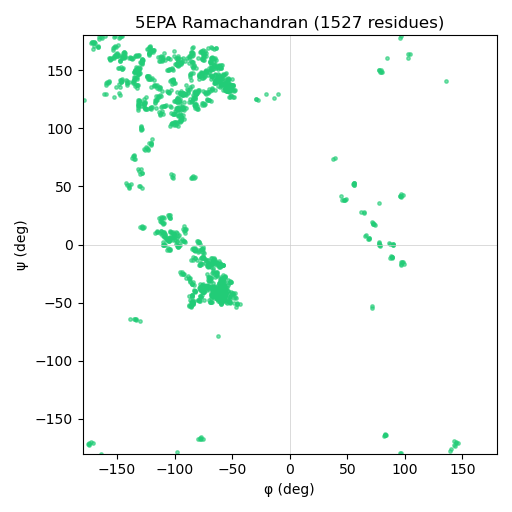7562 C C . TRP D 1 200 ? 39.742 42.922 46.885 1.00 27.68 188 TRP D C 1
ATOM 7563 O O . TRP D 1 200 ? 40.430 41.968 46.535 1.00 27.85 188 TRP D O 1
ATOM 7574 N N . GLN D 1 201 ? 38.415 42.915 46.764 1.00 26.71 189 GLN D N 1
ATOM 7575 C CA . GLN D 1 201 ? 37.705 41.763 46.186 1.00 26.23 189 GLN D CA 1
ATOM 7576 C C . GLN D 1 201 ? 37.638 41.867 44.698 1.00 25.99 189 GLN D C 1
ATOM 7577 O O . GLN D 1 201 ? 37.447 42.939 44.162 1.00 25.91 189 GLN D O 1
ATOM 7583 N N . PRO D 1 202 ? 37.683 40.736 44.019 1.00 26.79 190 PRO D N 1
ATOM 7584 C CA . PRO D 1 202 ? 37.455 40.737 42.567 1.00 27.46 190 PRO D CA 1
ATOM 7585 C C . PRO D 1 202 ? 36.041 41.093 42.182 1.00 27.09 190 PRO D C 1
ATOM 7586 O O . PRO D 1 202 ? 35.132 40.823 42.945 1.00 26.84 190 PRO D O 1
ATOM 7590 N N . ARG D 1 203 ? 35.896 41.656 40.990 1.00 28.97 191 ARG D N 1
ATOM 7591 C CA . ARG D 1 203 ? 34.625 42.104 40.413 1.00 30.95 191 ARG D CA 1
ATOM 7592 C C . ARG D 1 203 ? 34.458 41.482 39.052 1.00 29.12 191 ARG D C 1
ATOM 7593 O O . ARG D 1 203 ? 35.298 41.721 38.184 1.00 28.12 191 ARG D O 1
ATOM 7601 N N . VAL D 1 204 ? 33.343 40.790 38.817 1.00 27.41 192 VAL D N 1
ATOM 7602 C CA . VAL D 1 204 ? 33.126 40.125 37.538 1.00 26.96 192 VAL D CA 1
ATOM 7603 C C . VAL D 1 204 ? 32.023 40.762 36.758 1.00 26.04 192 VAL D C 1
ATOM 7604 O O . VAL D 1 204 ? 30.894 40.771 37.210 1.00 25.66 192 VAL D O 1
ATOM 7608 N N . ALA D 1 205 ? 32.353 41.275 35.579 1.00 25.98 193 ALA D N 1
ATOM 7609 C CA . ALA D 1 205 ? 31.373 41.835 34.694 1.00 25.83 193 ALA D CA 1
ATOM 7610 C C . ALA D 1 205 ? 30.812 40.766 33.799 1.00 25.78 193 ALA D C 1
ATOM 7611 O O . ALA D 1 205 ? 31.565 39.975 33.237 1.00 25.81 193 ALA D O 1
ATOM 7613 N N . VAL D 1 206 ? 29.483 40.747 33.683 1.00 25.26 194 VAL D N 1
ATOM 7614 C CA . VAL D 1 206 ? 28.774 39.654 33.014 1.00 25.22 194 VAL D CA 1
ATOM 7615 C C . VAL D 1 206 ? 27.859 40.186 31.915 1.00 25.14 194 VAL D C 1
ATOM 7616 O O . VAL D 1 206 ? 26.673 40.368 32.110 1.00 25.33 194 VAL D O 1
ATOM 7620 N N . PRO D 1 207 ? 28.420 40.473 30.748 1.00 25.55 195 PRO D N 1
ATOM 7621 C CA . PRO D 1 207 ? 27.573 40.853 29.664 1.00 25.54 195 PRO D CA 1
ATOM 7622 C C . PRO D 1 207 ? 26.696 39.682 29.221 1.00 26.07 195 PRO D C 1
ATOM 7623 O O . PRO D 1 207 ? 27.107 38.528 29.335 1.00 25.70 195 PRO D O 1
ATOM 7627 N N . VAL D 1 208 ? 25.504 40.000 28.690 1.00 26.06 196 VAL D N 1
ATOM 7628 C CA . VAL D 1 208 ? 24.552 38.977 28.287 1.00 26.26 196 VAL D CA 1
ATOM 7629 C C . VAL D 1 208 ? 23.773 39.355 27.031 1.00 27.37 196 VAL D C 1
ATOM 7630 O O . VAL D 1 208 ? 23.717 40.521 26.661 1.00 27.24 196 VAL D O 1
ATOM 7634 N N . ARG D 1 209 ? 23.194 38.347 26.388 1.00 28.08 197 ARG D N 1
ATOM 7635 C CA . ARG D 1 209 ? 22.338 38.542 25.250 1.00 29.68 197 ARG D CA 1
ATOM 7636 C C . ARG D 1 209 ? 20.859 38.611 25.689 1.00 28.55 197 ARG D C 1
ATOM 7637 O O . ARG D 1 209 ? 20.483 38.046 26.717 1.00 27.64 197 ARG D O 1
ATOM 7645 N N . ALA D 1 210 ? 20.020 39.253 24.888 1.00 28.42 198 ALA D N 1
ATOM 7646 C CA . ALA D 1 210 ? 18.553 39.292 25.174 1.00 27.81 198 ALA D CA 1
ATOM 7647 C C . ALA D 1 210 ? 18.004 37.877 25.312 1.00 28.08 198 ALA D C 1
ATOM 7648 O O . ALA D 1 210 ? 18.320 37.004 24.524 1.00 28.98 198 ALA D O 1
ATOM 7650 N N . GLY D 1 211 ? 17.228 37.645 26.359 1.00 27.49 199 GLY D N 1
ATOM 7651 C CA . GLY D 1 211 ? 16.687 36.317 26.645 1.00 27.55 199 GLY D CA 1
ATOM 7652 C C . GLY D 1 211 ? 17.478 35.513 27.658 1.00 27.75 199 GLY D C 1
ATOM 7653 O O . GLY D 1 211 ? 16.972 34.526 28.190 1.00 28.33 199 GLY D O 1
ATOM 7654 N N . ASP D 1 212 ? 18.717 35.942 27.947 1.00 27.12 200 ASP D N 1
ATOM 7655 C CA . ASP D 1 212 ? 19.496 35.359 29.004 1.00 26.73 200 ASP D CA 1
ATOM 7656 C C . ASP D 1 212 ? 18.989 35.867 30.342 1.00 25.70 200 ASP D C 1
ATOM 7657 O O . ASP D 1 212 ? 18.353 36.898 30.443 1.00 24.99 200 ASP D O 1
ATOM 7662 N N . VAL D 1 213 ? 19.308 35.124 31.394 1.00 25.96 201 VAL D N 1
ATOM 7663 C CA . VAL D 1 213 ? 19.021 35.547 32.762 1.00 25.16 201 VAL D CA 1
ATOM 7664 C C . VAL D 1 213 ? 20.251 35.341 33.629 1.00 25.58 201 VAL D C 1
ATOM 7665 O O . VAL D 1 213 ? 20.879 34.306 33.581 1.00 26.04 201 VAL D O 1
ATOM 7669 N N . VAL D 1 214 ? 20.548 36.309 34.473 1.00 25.50 202 VAL D N 1
ATOM 7670 C CA . VAL D 1 214 ? 21.542 36.124 35.507 1.00 25.45 202 VAL D CA 1
ATOM 7671 C C . VAL D 1 214 ? 20.841 36.172 36.866 1.00 25.19 202 VAL D C 1
ATOM 7672 O O . VAL D 1 214 ? 20.146 37.114 37.157 1.00 25.75 202 VAL D O 1
ATOM 7676 N N . PHE D 1 215 ? 21.055 35.151 37.679 1.00 25.57 203 PHE D N 1
ATOM 7677 C CA . PHE D 1 215 ? 20.480 35.047 38.985 1.00 25.54 203 PHE D CA 1
ATOM 7678 C C . PHE D 1 215 ? 21.500 35.419 40.007 1.00 25.67 203 PHE D C 1
ATOM 7679 O O . PHE D 1 215 ? 22.667 35.025 39.895 1.00 26.87 203 PHE D O 1
ATOM 7687 N N . HIS D 1 216 ? 21.085 36.145 41.040 1.00 25.45 204 HIS D N 1
ATOM 7688 C CA . HIS D 1 216 ? 21.999 36.428 42.152 1.00 25.62 204 HIS D CA 1
ATOM 7689 C C . HIS D 1 216 ? 21.313 36.406 43.523 1.00 24.91 204 HIS D C 1
ATOM 7690 O O . HIS D 1 216 ? 20.199 36.888 43.688 1.00 24.01 204 HIS D O 1
ATOM 7697 N N . HIS D 1 217 ? 22.030 35.872 44.491 1.00 24.89 205 HIS D N 1
ATOM 7698 C CA . HIS D 1 217 ? 21.541 35.759 45.841 1.00 26.01 205 HIS D CA 1
ATOM 7699 C C . HIS D 1 217 ? 21.348 37.113 46.479 1.00 26.36 205 HIS D C 1
ATOM 7700 O O . HIS D 1 217 ? 22.000 38.098 46.089 1.00 26.33 205 HIS D O 1
ATOM 7707 N N . CYS D 1 218 ? 20.451 37.185 47.469 1.00 27.36 206 CYS D N 1
ATOM 7708 C CA . CYS D 1 218 ? 20.120 38.471 48.136 1.00 27.90 206 CYS D CA 1
ATOM 7709 C C . CYS D 1 218 ? 21.272 39.087 48.945 1.00 28.19 206 CYS D C 1
ATOM 7710 O O . CYS D 1 218 ? 21.209 40.238 49.336 1.00 28.37 206 CYS D O 1
ATOM 7713 N N . ARG D 1 219 ? 22.320 38.313 49.162 1.00 28.40 207 ARG D N 1
ATOM 7714 C CA . ARG D 1 219 ? 23.531 38.785 49.811 1.00 29.03 207 ARG D CA 1
ATOM 7715 C C . ARG D 1 219 ? 24.727 38.987 48.898 1.00 27.63 207 ARG D C 1
ATOM 7716 O O . ARG D 1 219 ? 25.778 39.454 49.354 1.00 28.44 207 ARG D O 1
ATOM 7724 N N . THR D 1 220 ? 24.582 38.619 47.638 1.00 25.89 208 THR D N 1
ATOM 7725 C CA . THR D 1 220 ? 25.628 38.831 46.696 1.00 24.63 208 THR D CA 1
ATOM 7726 C C . THR D 1 220 ? 25.756 40.321 46.427 1.00 24.36 208 THR D C 1
ATOM 7727 O O . THR D 1 220 ? 24.799 41.009 46.048 1.00 23.88 208 THR D O 1
ATOM 7731 N N . VAL D 1 221 ? 26.962 40.820 46.634 1.00 24.52 209 VAL D N 1
ATOM 7732 C CA . VAL D 1 221 ? 27.299 42.211 46.320 1.00 24.49 209 VAL D CA 1
ATOM 7733 C C . VAL D 1 221 ? 27.398 42.390 44.809 1.00 24.60 209 VAL D C 1
ATOM 7734 O O . VAL D 1 221 ? 28.018 41.609 44.107 1.00 25.37 209 VAL D O 1
ATOM 7738 N N . HIS D 1 222 ? 26.711 43.406 44.315 1.00 25.47 210 HIS D N 1
ATOM 7739 C CA . HIS D 1 222 ? 26.603 43.634 42.875 1.00 25.64 210 HIS D CA 1
ATOM 7740 C C . HIS D 1 222 ? 26.363 45.107 42.532 1.00 26.06 210 HIS D C 1
ATOM 7741 O O . HIS D 1 222 ? 26.122 45.946 43.393 1.00 25.09 210 HIS D O 1
ATOM 7748 N N . MET D 1 223 ? 26.482 45.406 41.246 1.00 26.83 211 MET D N 1
ATOM 7749 C CA . MET D 1 223 ? 26.476 46.771 40.774 1.00 26.13 211 MET D CA 1
ATOM 7750 C C . MET D 1 223 ? 26.226 46.716 39.264 1.00 25.15 211 MET D C 1
ATOM 7751 O O . MET D 1 223 ? 26.136 45.641 38.701 1.00 23.26 211 MET D O 1
ATOM 7756 N N . ALA D 1 224 ? 26.154 47.878 38.616 1.00 25.04 212 ALA D N 1
ATOM 7757 C CA . ALA D 1 224 ? 26.070 47.908 37.173 1.00 25.51 212 ALA D CA 1
ATOM 7758 C C . ALA D 1 224 ? 26.788 49.096 36.597 1.00 26.98 212 ALA D C 1
ATOM 7759 O O . ALA D 1 224 ? 26.841 50.149 37.203 1.00 26.67 212 ALA D O 1
ATOM 7761 N N . GLU D 1 225 ? 27.282 48.919 35.381 1.00 29.03 213 GLU D N 1
ATOM 7762 C CA . GLU D 1 225 ? 27.920 49.989 34.617 1.00 31.59 213 GLU D CA 1
ATOM 7763 C C . GLU D 1 225 ? 26.918 51.073 34.250 1.00 29.80 213 GLU D C 1
ATOM 7764 O O . GLU D 1 225 ? 25.728 50.819 34.117 1.00 27.78 213 GLU D O 1
ATOM 7770 N N . ALA D 1 226 ? 27.451 52.257 33.977 1.00 28.98 214 ALA D N 1
ATOM 7771 C CA . ALA D 1 226 ? 26.745 53.242 33.192 1.00 28.07 214 ALA D CA 1
ATOM 7772 C C . ALA D 1 226 ? 26.475 52.715 31.796 1.00 27.71 214 ALA D C 1
ATOM 7773 O O . ALA D 1 226 ? 27.182 51.887 31.281 1.00 28.29 214 ALA D O 1
ATOM 7775 N N . ASN D 1 227 ? 25.429 53.211 31.166 1.00 27.67 215 ASN D N 1
ATOM 7776 C CA . ASN D 1 227 ? 25.182 52.874 29.777 1.00 27.71 215 ASN D CA 1
ATOM 7777 C C . ASN D 1 227 ? 25.785 53.981 28.975 1.00 29.01 215 ASN D C 1
ATOM 7778 O O . ASN D 1 227 ? 25.235 55.082 28.948 1.00 28.52 215 ASN D O 1
ATOM 7783 N N . THR D 1 228 ? 26.916 53.674 28.318 1.00 29.90 216 THR D N 1
ATOM 7784 C CA . THR D 1 228 ? 27.590 54.627 27.428 1.00 31.50 216 THR D CA 1
ATOM 7785 C C . THR D 1 228 ? 27.473 54.202 25.971 1.00 32.33 216 THR D C 1
ATOM 7786 O O . THR D 1 228 ? 28.111 54.776 25.108 1.00 33.87 216 THR D O 1
ATOM 7790 N N . SER D 1 229 ? 26.640 53.210 25.690 1.00 32.03 217 SER D N 1
ATOM 7791 C CA . SER D 1 229 ? 26.400 52.771 24.313 1.00 32.95 217 SER D CA 1
ATOM 7792 C C . SER D 1 229 ? 25.461 53.761 23.607 1.00 34.47 217 SER D C 1
ATOM 7793 O O . SER D 1 229 ? 25.206 54.865 24.105 1.00 34.35 217 SER D O 1
ATOM 7796 N N . ASP D 1 230 ? 24.919 53.354 22.465 1.00 35.94 218 ASP D N 1
ATOM 7797 C CA . ASP D 1 230 ? 23.990 54.177 21.704 1.00 37.82 218 ASP D CA 1
ATOM 7798 C C . ASP D 1 230 ? 22.562 53.674 21.850 1.00 37.06 218 ASP D C 1
ATOM 7799 O O . ASP D 1 230 ? 21.652 54.205 21.243 1.00 37.04 218 ASP D O 1
ATOM 7804 N N . SER D 1 231 ? 22.373 52.647 22.676 1.00 37.13 219 SER D N 1
ATOM 7805 C CA . SER D 1 231 ? 21.081 51.973 22.778 1.00 37.86 219 SER D CA 1
ATOM 7806 C C . SER D 1 231 ? 20.608 51.773 24.190 1.00 34.05 219 SER D C 1
ATOM 7807 O O . SER D 1 231 ? 21.397 51.530 25.081 1.00 32.21 219 SER D O 1
ATOM 7810 N N . VAL D 1 232 ? 19.290 51.828 24.348 1.00 31.94 220 VAL D N 1
ATOM 7811 C CA . VAL D 1 232 ? 18.673 51.649 25.626 1.00 30.07 220 VAL D CA 1
ATOM 7812 C C . VAL D 1 232 ? 18.976 50.260 26.146 1.00 28.66 220 VAL D C 1
ATOM 7813 O O . VAL D 1 232 ? 19.010 49.292 25.382 1.00 29.87 220 VAL D O 1
ATOM 7817 N N . ARG D 1 233 ? 19.159 50.147 27.439 1.00 26.62 221 ARG D N 1
ATOM 7818 C CA . ARG D 1 233 ? 19.210 48.829 28.073 1.00 26.09 221 ARG D CA 1
ATOM 7819 C C . ARG D 1 233 ? 17.928 48.565 28.855 1.00 24.87 221 ARG D C 1
ATOM 7820 O O . ARG D 1 233 ? 17.536 49.394 29.655 1.00 23.72 221 ARG D O 1
ATOM 7828 N N . MET D 1 234 ? 17.326 47.400 28.683 1.00 24.23 222 MET D N 1
ATOM 7829 C CA . MET D 1 234 ? 16.192 47.059 29.517 1.00 24.43 222 MET D CA 1
ATOM 7830 C C . MET D 1 234 ? 16.374 45.681 30.089 1.00 23.47 222 MET D C 1
ATOM 7831 O O . MET D 1 234 ? 16.504 44.709 29.349 1.00 23.18 222 MET D O 1
ATOM 7836 N N . ALA D 1 235 ? 16.304 45.605 31.411 1.00 22.33 223 ALA D N 1
ATOM 7837 C CA . ALA D 1 235 ? 16.145 44.323 32.081 1.00 22.03 223 ALA D CA 1
ATOM 7838 C C . ALA D 1 235 ? 14.869 44.304 32.920 1.00 22.04 223 ALA D C 1
ATOM 7839 O O . ALA D 1 235 ? 14.254 45.346 33.168 1.00 20.74 223 ALA D O 1
ATOM 7841 N N . HIS D 1 236 ? 14.502 43.101 33.337 1.00 22.35 224 HIS D N 1
ATOM 7842 C CA . HIS D 1 236 ? 13.417 42.915 34.280 1.00 23.34 224 HIS D CA 1
ATOM 7843 C C . HIS D 1 236 ? 13.913 42.118 35.464 1.00 23.03 224 HIS D C 1
ATOM 7844 O O . HIS D 1 236 ? 14.318 40.983 35.304 1.00 24.11 224 HIS D O 1
ATOM 7851 N N . GLY D 1 237 ? 13.906 42.726 36.644 1.00 22.65 225 GLY D N 1
ATOM 7852 C CA . GLY D 1 237 ? 14.399 42.094 37.833 1.00 22.55 225 GLY D CA 1
ATOM 7853 C C . GLY D 1 237 ? 13.248 41.460 38.575 1.00 23.17 225 GLY D C 1
ATOM 7854 O O . GLY D 1 237 ? 12.323 42.162 38.944 1.00 25.92 225 GLY D O 1
ATOM 7855 N N . VAL D 1 238 ? 13.320 40.173 38.885 1.00 23.07 226 VAL D N 1
ATOM 7856 C CA . VAL D 1 238 ? 12.285 39.524 39.680 1.00 22.94 226 VAL D CA 1
ATOM 7857 C C . VAL D 1 238 ? 12.843 39.011 40.992 1.00 23.09 226 VAL D C 1
ATOM 7858 O O . VAL D 1 238 ? 13.794 38.244 40.995 1.00 23.11 226 VAL D O 1
ATOM 7862 N N . VAL D 1 239 ? 12.265 39.420 42.112 1.00 23.09 227 VAL D N 1
ATOM 7863 C CA . VAL D 1 239 ? 12.752 38.969 43.398 1.00 23.88 227 VAL D CA 1
ATOM 7864 C C . VAL D 1 239 ? 11.913 37.811 43.855 1.00 25.02 227 VAL D C 1
ATOM 7865 O O . VAL D 1 239 ? 10.715 37.961 44.044 1.00 25.95 227 VAL D O 1
ATOM 7869 N N . TYR D 1 240 ? 12.549 36.655 44.016 1.00 24.98 228 TYR D N 1
ATOM 7870 C CA . TYR D 1 240 ? 11.905 35.457 44.541 1.00 25.58 228 TYR D CA 1
ATOM 7871 C C . TYR D 1 240 ? 12.344 35.279 45.981 1.00 26.28 228 TYR D C 1
ATOM 7872 O O . TYR D 1 240 ? 13.532 35.062 46.278 1.00 26.44 228 TYR D O 1
ATOM 7881 N N . MET D 1 241 ? 11.402 35.425 46.897 1.00 26.60 229 MET D N 1
ATOM 7882 C CA . MET D 1 241 ? 11.721 35.388 48.313 1.00 26.94 229 MET D CA 1
ATOM 7883 C C . MET D 1 241 ? 11.467 34.011 48.887 1.00 28.73 229 MET D C 1
ATOM 7884 O O . MET D 1 241 ? 10.692 33.235 48.337 1.00 30.09 229 MET D O 1
ATOM 7889 N N . ASP D 1 242 ? 12.051 33.745 50.041 1.00 29.76 230 ASP D N 1
ATOM 7890 C CA . ASP D 1 242 ? 11.694 32.580 50.837 1.00 32.44 230 ASP D CA 1
ATOM 7891 C C . ASP D 1 242 ? 10.155 32.533 51.013 1.00 33.17 230 ASP D C 1
ATOM 7892 O O . ASP D 1 242 ? 9.511 33.537 51.300 1.00 32.53 230 ASP D O 1
ATOM 7897 N N . ALA D 1 243 ? 9.580 31.349 50.872 1.00 34.66 231 ALA D N 1
ATOM 7898 C CA . ALA D 1 243 ? 8.118 31.183 50.870 1.00 35.74 231 ALA D CA 1
ATOM 7899 C C . ALA D 1 243 ? 7.439 31.493 52.201 1.00 37.89 231 ALA D C 1
ATOM 7900 O O . ALA D 1 243 ? 6.210 31.653 52.251 1.00 39.75 231 ALA D O 1
ATOM 7902 N N . ASP D 1 244 ? 8.220 31.578 53.278 1.00 38.74 232 ASP D N 1
ATOM 7903 C CA . ASP D 1 244 ? 7.692 31.906 54.615 1.00 39.33 232 ASP D CA 1
ATOM 7904 C C . ASP D 1 244 ? 8.162 33.280 55.082 1.00 37.63 232 ASP D C 1
ATOM 7905 O O . ASP D 1 244 ? 8.118 33.585 56.258 1.00 37.52 232 ASP D O 1
ATOM 7910 N N . ALA D 1 245 ? 8.591 34.116 54.140 1.00 35.65 233 ALA D N 1
ATOM 7911 C CA . ALA D 1 245 ? 9.056 35.444 54.490 1.00 34.16 233 ALA D CA 1
ATOM 7912 C C . ALA D 1 245 ? 7.969 36.262 55.161 1.00 34.94 233 ALA D C 1
ATOM 7913 O O . ALA D 1 245 ? 6.789 36.179 54.772 1.00 36.33 233 ALA D O 1
ATOM 7915 N N . THR D 1 246 ? 8.371 37.091 56.118 1.00 34.01 234 THR D N 1
ATOM 7916 C CA . THR D 1 246 ? 7.466 37.996 56.796 1.00 34.41 234 THR D CA 1
ATOM 7917 C C . THR D 1 246 ? 7.890 39.450 56.625 1.00 32.92 234 THR D C 1
ATOM 7918 O O . THR D 1 246 ? 9.018 39.736 56.275 1.00 32.18 234 THR D O 1
ATOM 7922 N N . TYR D 1 247 ? 6.975 40.356 56.959 1.00 32.92 235 TYR D N 1
ATOM 7923 C CA . TYR D 1 247 ? 7.151 41.784 56.763 1.00 31.61 235 TYR D CA 1
ATOM 7924 C C . TYR D 1 247 ? 7.978 42.401 57.872 1.00 32.47 235 TYR D C 1
ATOM 7925 O O . TYR D 1 247 ? 7.714 42.227 59.070 1.00 33.93 235 TYR D O 1
ATOM 7934 N N . ARG D 1 248 ? 8.982 43.157 57.452 1.00 31.68 236 ARG D N 1
ATOM 7935 C CA . ARG D 1 248 ? 9.778 43.947 58.351 1.00 32.52 236 ARG D CA 1
ATOM 7936 C C . ARG D 1 248 ? 9.869 45.375 57.852 1.00 31.53 236 ARG D C 1
ATOM 7937 O O . ARG D 1 248 ? 10.406 45.615 56.777 1.00 30.67 236 ARG D O 1
ATOM 7945 N N . PRO D 1 249 ? 9.384 46.340 58.642 1.00 33.21 237 PRO D N 1
ATOM 7946 C CA . PRO D 1 249 ? 9.420 47.730 58.196 1.00 33.02 237 PRO D CA 1
ATOM 7947 C C . PRO D 1 249 ? 10.801 48.203 57.800 1.00 32.74 237 PRO D C 1
ATOM 7948 O O . PRO D 1 249 ? 11.794 47.922 58.477 1.00 33.59 237 PRO D O 1
ATOM 7952 N N . GLY D 1 250 ? 10.850 48.917 56.694 1.00 32.08 238 GLY D N 1
ATOM 7953 C CA . GLY D 1 250 ? 12.078 49.473 56.209 1.00 31.97 238 GLY D CA 1
ATOM 7954 C C . GLY D 1 250 ? 11.867 50.401 55.032 1.00 32.00 238 GLY D C 1
ATOM 7955 O O . GLY D 1 250 ? 10.749 50.769 54.713 1.00 30.74 238 GLY D O 1
ATOM 7956 N N . VAL D 1 251 ? 12.975 50.780 54.406 1.00 32.89 239 VAL D N 1
ATOM 7957 C CA . VAL D 1 251 ? 12.997 51.803 53.349 1.00 33.96 239 VAL D CA 1
ATOM 7958 C C . VAL D 1 251 ? 12.246 51.650 52.041 1.00 36.34 239 VAL D C 1
ATOM 7959 O O . VAL D 1 251 ? 12.068 52.661 51.333 1.00 41.09 239 VAL D O 1
ATOM 7963 N N . GLN D 1 252 ? 11.771 50.473 51.690 1.00 35.85 240 GLN D N 1
ATOM 7964 C CA . GLN D 1 252 ? 11.083 50.377 50.402 1.00 35.86 240 GLN D CA 1
ATOM 7965 C C . GLN D 1 252 ? 9.812 49.679 50.664 1.00 33.42 240 GLN D C 1
ATOM 7966 O O . GLN D 1 252 ? 9.518 48.697 49.987 1.00 35.85 240 GLN D O 1
ATOM 7972 N N . ASP D 1 253 ? 9.055 50.138 51.652 1.00 31.52 241 ASP D N 1
ATOM 7973 C CA . ASP D 1 253 ? 7.890 49.382 52.111 1.00 29.84 241 ASP D CA 1
ATOM 7974 C C . ASP D 1 253 ? 6.553 50.068 51.895 1.00 30.65 241 ASP D C 1
ATOM 7975 O O . ASP D 1 253 ? 5.518 49.604 52.405 1.00 30.53 241 ASP D O 1
ATOM 7980 N N . GLY D 1 254 ? 6.563 51.153 51.130 1.00 30.63 242 GLY D N 1
ATOM 7981 C CA . GLY D 1 254 ? 5.364 52.005 50.979 1.00 31.43 242 GLY D CA 1
ATOM 7982 C C . GLY D 1 254 ? 4.159 51.270 50.468 1.00 31.88 242 GLY D C 1
ATOM 7983 O O . GLY D 1 254 ? 3.024 51.546 50.853 1.00 34.54 242 GLY D O 1
ATOM 7984 N N . HIS D 1 255 ? 4.402 50.306 49.601 1.00 31.77 243 HIS D N 1
ATOM 7985 C CA . HIS D 1 255 ? 3.335 49.479 49.008 1.00 32.93 243 HIS D CA 1
ATOM 7986 C C . HIS D 1 255 ? 2.831 48.363 49.923 1.00 34.04 243 HIS D C 1
ATOM 7987 O O . HIS D 1 255 ? 1.975 47.565 49.524 1.00 34.85 243 HIS D O 1
ATOM 7994 N N . LEU D 1 256 ? 3.370 48.269 51.134 1.00 33.97 244 LEU D N 1
ATOM 7995 C CA . LEU D 1 256 ? 2.966 47.222 52.091 1.00 34.31 244 LEU D CA 1
ATOM 7996 C C . LEU D 1 256 ? 2.171 47.781 53.266 1.00 35.38 244 LEU D C 1
ATOM 7997 O O . LEU D 1 256 ? 2.110 47.174 54.325 1.00 36.40 244 LEU D O 1
ATOM 8002 N N . SER D 1 257 ? 1.556 48.933 53.081 1.00 36.63 245 SER D N 1
ATOM 8003 C CA . SER D 1 257 ? 0.785 49.590 54.144 1.00 38.92 245 SER D CA 1
ATOM 8004 C C . SER D 1 257 ? -0.330 48.732 54.749 1.00 40.38 245 SER D C 1
ATOM 8005 O O . SER D 1 257 ? -0.675 48.902 55.908 1.00 40.06 245 SER D O 1
ATOM 8008 N N . ARG D 1 258 ? -0.854 47.793 53.983 1.00 42.10 246 ARG D N 1
ATOM 8009 C CA . ARG D 1 258 ? -1.945 46.942 54.495 1.00 46.45 246 ARG D CA 1
ATOM 8010 C C . ARG D 1 258 ? -1.443 45.887 55.484 1.00 44.78 246 ARG D C 1
ATOM 8011 O O . ARG D 1 258 ? -2.232 45.281 56.191 1.00 44.40 246 ARG D O 1
ATOM 8019 N N . LEU D 1 259 ? -0.130 45.696 55.578 1.00 42.28 247 LEU D N 1
ATOM 8020 C CA . LEU D 1 259 ? 0.402 44.680 56.466 1.00 42.18 247 LEU D CA 1
ATOM 8021 C C . LEU D 1 259 ? 0.867 45.220 57.803 1.00 43.21 247 LEU D C 1
ATOM 8022 O O . LEU D 1 259 ? 1.277 46.376 57.922 1.00 42.65 247 LEU D O 1
ATOM 8027 N N . SER D 1 260 ? 0.897 44.328 58.794 1.00 45.11 248 SER D N 1
ATOM 8028 C CA . SER D 1 260 ? 1.524 44.613 60.086 1.00 46.37 248 SER D CA 1
ATOM 8029 C C . SER D 1 260 ? 2.854 43.901 60.198 1.00 45.38 248 SER D C 1
ATOM 8030 O O . SER D 1 260 ? 3.032 42.818 59.643 1.00 46.37 248 SER D O 1
ATOM 8033 N N . PRO D 1 261 ? 3.802 44.477 60.951 1.00 44.93 249 PRO D N 1
ATOM 8034 C CA . PRO D 1 261 ? 5.079 43.780 61.172 1.00 43.71 249 PRO D CA 1
ATOM 8035 C C . PRO D 1 261 ? 4.902 42.317 61.568 1.00 44.23 249 PRO D C 1
ATOM 8036 O O . PRO D 1 261 ? 4.113 41.997 62.475 1.00 45.33 249 PRO D O 1
ATOM 8040 N N . GLY D 1 262 ? 5.657 41.445 60.927 1.00 42.73 250 GLY D N 1
ATOM 8041 C CA . GLY D 1 262 ? 5.630 40.030 61.243 1.00 43.52 250 GLY D CA 1
ATOM 8042 C C . GLY D 1 262 ? 4.587 39.267 60.455 1.00 43.93 250 GLY D C 1
ATOM 8043 O O . GLY D 1 262 ? 4.595 38.032 60.473 1.00 45.86 250 GLY D O 1
ATOM 8044 N N . ASP D 1 263 ? 3.695 39.976 59.764 1.00 42.97 251 ASP D N 1
ATOM 8045 C CA . ASP D 1 263 ? 2.713 39.321 58.922 1.00 42.20 251 ASP D CA 1
ATOM 8046 C C . ASP D 1 263 ? 3.412 38.592 57.781 1.00 41.66 251 ASP D C 1
ATOM 8047 O O . ASP D 1 263 ? 4.384 39.104 57.170 1.00 38.68 251 ASP D O 1
ATOM 8052 N N . PRO D 1 264 ? 2.915 37.397 57.457 1.00 42.75 252 PRO D N 1
ATOM 8053 C CA . PRO D 1 264 ? 3.490 36.706 56.313 1.00 42.68 252 PRO D CA 1
ATOM 8054 C C . PRO D 1 264 ? 3.047 37.375 55.027 1.00 42.61 252 PRO D C 1
ATOM 8055 O O . PRO D 1 264 ? 1.961 37.965 54.981 1.00 44.69 252 PRO D O 1
ATOM 8059 N N . LEU D 1 265 ? 3.888 37.305 54.003 1.00 41.91 253 LEU D N 1
ATOM 8060 C CA . LEU D 1 265 ? 3.543 37.813 52.678 1.00 41.13 253 LEU D CA 1
ATOM 8061 C C . LEU D 1 265 ? 3.049 36.633 51.844 1.00 42.72 253 LEU D C 1
ATOM 8062 O O . LEU D 1 265 ? 3.810 35.757 51.495 1.00 41.01 253 LEU D O 1
ATOM 8067 N N . GLU D 1 266 ? 1.752 36.643 51.546 1.00 44.57 254 GLU D N 1
ATOM 8068 C CA . GLU D 1 266 ? 1.028 35.513 51.025 1.00 46.79 254 GLU D CA 1
ATOM 8069 C C . GLU D 1 266 ? -0.076 35.960 50.097 1.00 48.26 254 GLU D C 1
ATOM 8070 O O . GLU D 1 266 ? -0.342 37.156 49.953 1.00 49.46 254 GLU D O 1
ATOM 8076 N N . GLY D 1 267 ? -0.787 34.996 49.528 1.00 49.00 255 GLY D N 1
ATOM 8077 C CA . GLY D 1 267 ? -1.933 35.329 48.694 1.00 49.64 255 GLY D CA 1
ATOM 8078 C C . GLY D 1 267 ? -1.526 35.687 47.285 1.00 49.80 255 GLY D C 1
ATOM 8079 O O . GLY D 1 267 ? -0.386 35.442 46.855 1.00 47.94 255 GLY D O 1
ATOM 8080 N N . GLU D 1 268 ? -2.453 36.307 46.574 1.00 51.09 256 GLU D N 1
ATOM 8081 C CA . GLU D 1 268 ? -2.324 36.477 45.127 1.00 51.90 256 GLU D CA 1
ATOM 8082 C C . GLU D 1 268 ? -1.232 37.442 44.708 1.00 45.98 256 GLU D C 1
ATOM 8083 O O . GLU D 1 268 ? -0.685 37.314 43.625 1.00 44.75 256 GLU D O 1
ATOM 8089 N N . LEU D 1 269 ? -0.911 38.414 45.548 1.00 43.72 257 LEU D N 1
ATOM 8090 C CA . LEU D 1 269 ? 0.183 39.371 45.207 1.00 41.97 257 LEU D CA 1
ATOM 8091 C C . LEU D 1 269 ? 1.573 38.810 45.430 1.00 36.60 257 LEU D C 1
ATOM 8092 O O . LEU D 1 269 ? 2.534 39.323 44.912 1.00 35.08 257 LEU D O 1
ATOM 8097 N N . PHE D 1 270 ? 1.679 37.737 46.198 1.00 34.58 258 PHE D N 1
ATOM 8098 C CA . PHE D 1 270 ? 2.970 37.077 46.486 1.00 31.79 258 PHE D CA 1
ATOM 8099 C C . PHE D 1 270 ? 2.869 35.561 46.185 1.00 32.29 258 PHE D C 1
ATOM 8100 O O . PHE D 1 270 ? 2.994 34.723 47.079 1.00 32.06 258 PHE D O 1
ATOM 8108 N N . PRO D 1 271 ? 2.598 35.211 44.923 1.00 32.01 259 PRO D N 1
ATOM 8109 C CA . PRO D 1 271 ? 2.295 33.825 44.573 1.00 33.54 259 PRO D CA 1
ATOM 8110 C C . PRO D 1 271 ? 3.449 32.860 44.716 1.00 34.13 259 PRO D C 1
ATOM 8111 O O . PRO D 1 271 ? 4.604 33.213 44.462 1.00 32.43 259 PRO D O 1
ATOM 8115 N N . LEU D 1 272 ? 3.110 31.654 45.140 1.00 36.71 260 LEU D N 1
ATOM 8116 C CA . LEU D 1 272 ? 4.071 30.559 45.244 1.00 38.73 260 LEU D CA 1
ATOM 8117 C C . LEU D 1 272 ? 4.608 30.175 43.893 1.00 39.48 260 LEU D C 1
ATOM 8118 O O . LEU D 1 272 ? 3.862 30.096 42.925 1.00 40.70 260 LEU D O 1
ATOM 8123 N N . VAL D 1 273 ? 5.896 29.893 43.851 1.00 39.84 261 VAL D N 1
ATOM 8124 C CA . VAL D 1 273 ? 6.490 29.299 42.687 1.00 41.76 261 VAL D CA 1
ATOM 8125 C C . VAL D 1 273 ? 6.248 27.774 42.744 1.00 46.18 261 VAL D C 1
ATOM 8126 O O . VAL D 1 273 ? 6.624 27.128 43.715 1.00 44.78 261 VAL D O 1
ATOM 8130 N N . THR D 1 274 ? 5.685 27.221 41.672 1.00 50.65 262 THR D N 1
ATOM 8131 C CA . THR D 1 274 ? 5.459 25.801 41.540 1.00 55.30 262 THR D CA 1
ATOM 8132 C C . THR D 1 274 ? 6.310 25.440 40.308 1.00 57.42 262 THR D C 1
ATOM 8133 O O . THR D 1 274 ? 7.071 24.490 40.296 1.00 61.59 262 THR D O 1
ATOM 8137 N N . GLY E 1 17 ? 53.637 -15.515 69.797 1.00 56.48 5 GLY E N 1
ATOM 8138 C CA . GLY E 1 17 ? 52.602 -16.534 70.138 1.00 57.28 5 GLY E CA 1
ATOM 8139 C C . GLY E 1 17 ? 51.253 -16.286 69.451 1.00 56.07 5 GLY E C 1
ATOM 8140 O O . GLY E 1 17 ? 50.899 -16.958 68.465 1.00 55.97 5 GLY E O 1
ATOM 8141 N N . GLY E 1 18 ? 50.520 -15.312 69.995 1.00 49.52 6 GLY E N 1
ATOM 8142 C CA . GLY E 1 18 ? 49.105 -15.124 69.722 1.00 46.36 6 GLY E CA 1
ATOM 8143 C C . GLY E 1 18 ? 48.670 -14.081 68.683 1.00 41.59 6 GLY E C 1
ATOM 8144 O O . GLY E 1 18 ? 49.481 -13.384 68.065 1.00 40.95 6 GLY E O 1
ATOM 8145 N N . PRO E 1 19 ? 47.372 -13.945 68.523 1.00 37.55 7 PRO E N 1
ATOM 8146 C CA . PRO E 1 19 ? 46.824 -12.954 67.610 1.00 35.25 7 PRO E CA 1
ATOM 8147 C C . PRO E 1 19 ? 47.184 -11.516 67.985 1.00 32.78 7 PRO E C 1
ATOM 8148 O O . PRO E 1 19 ? 47.315 -11.189 69.161 1.00 33.62 7 PRO E O 1
ATOM 8152 N N . THR E 1 20 ? 47.374 -10.672 67.000 1.00 30.20 8 THR E N 1
ATOM 8153 C CA . THR E 1 20 ? 47.506 -9.234 67.263 1.00 29.64 8 THR E CA 1
ATOM 8154 C C . THR E 1 20 ? 46.126 -8.609 67.088 1.00 28.01 8 THR E C 1
ATOM 8155 O O . THR E 1 20 ? 45.497 -8.784 66.047 1.00 27.83 8 THR E O 1
ATOM 8159 N N . THR E 1 21 ? 45.716 -7.834 68.078 1.00 27.35 9 THR E N 1
ATOM 8160 C CA . THR E 1 21 ? 44.444 -7.132 68.060 1.00 27.10 9 THR E CA 1
ATOM 8161 C C . THR E 1 21 ? 44.665 -5.627 68.202 1.00 26.59 9 THR E C 1
ATOM 8162 O O . THR E 1 21 ? 45.772 -5.166 68.456 1.00 25.80 9 THR E O 1
ATOM 8166 N N . ALA E 1 22 ? 43.615 -4.857 67.983 1.00 26.09 10 ALA E N 1
ATOM 8167 C CA . ALA E 1 22 ? 43.691 -3.413 68.143 1.00 26.89 10 ALA E CA 1
ATOM 8168 C C . ALA E 1 22 ? 44.068 -3.050 69.581 1.00 28.89 10 ALA E C 1
ATOM 8169 O O . ALA E 1 22 ? 44.720 -2.053 69.808 1.00 28.61 10 ALA E O 1
ATOM 8171 N N . GLU E 1 23 ? 43.651 -3.871 70.525 1.00 29.80 11 GLU E N 1
ATOM 8172 C CA . GLU E 1 23 ? 43.876 -3.640 71.933 1.00 31.46 11 GLU E CA 1
ATOM 8173 C C . GLU E 1 23 ? 45.309 -3.920 72.370 1.00 30.32 11 GLU E C 1
ATOM 8174 O O . GLU E 1 23 ? 45.851 -3.170 73.158 1.00 30.13 11 GLU E O 1
ATOM 8180 N N . ASN E 1 24 ? 45.907 -4.991 71.866 1.00 28.74 12 ASN E N 1
ATOM 8181 C CA . ASN E 1 24 ? 47.243 -5.396 72.270 1.00 29.19 12 ASN E CA 1
ATOM 8182 C C . ASN E 1 24 ? 48.372 -4.890 71.345 1.00 28.21 12 ASN E C 1
ATOM 8183 O O . ASN E 1 24 ? 49.520 -5.130 71.589 1.00 28.32 12 ASN E O 1
ATOM 8188 N N . LEU E 1 25 ? 48.015 -4.171 70.297 1.00 27.92 13 LEU E N 1
ATOM 8189 C CA . LEU E 1 25 ? 48.988 -3.555 69.399 1.00 27.41 13 LEU E CA 1
ATOM 8190 C C . LEU E 1 25 ? 49.981 -2.722 70.195 1.00 28.35 13 LEU E C 1
ATOM 8191 O O . LEU E 1 25 ? 49.598 -1.846 70.974 1.00 28.35 13 LEU E O 1
ATOM 8196 N N . SER E 1 26 ? 51.259 -2.993 69.984 1.00 29.62 14 SER E N 1
ATOM 8197 C CA . SER E 1 26 ? 52.325 -2.310 70.758 1.00 30.78 14 SER E CA 1
ATOM 8198 C C . SER E 1 26 ? 52.564 -0.906 70.294 1.00 30.37 14 SER E C 1
ATOM 8199 O O . SER E 1 26 ? 52.390 -0.563 69.123 1.00 28.37 14 SER E O 1
ATOM 8202 N N . LYS E 1 27 ? 52.919 -0.068 71.249 1.00 32.07 15 LYS E N 1
ATOM 8203 C CA . LYS E 1 27 ? 53.356 1.287 70.972 1.00 33.08 15 LYS E CA 1
ATOM 8204 C C . LYS E 1 27 ? 54.523 1.323 70.029 1.00 32.09 15 LYS E C 1
ATOM 8205 O O . LYS E 1 27 ? 54.630 2.230 69.202 1.00 31.13 15 LYS E O 1
ATOM 8211 N N . GLU E 1 28 ? 55.368 0.314 70.117 1.00 33.46 16 GLU E N 1
ATOM 8212 C CA . GLU E 1 28 ? 56.543 0.216 69.204 1.00 34.86 16 GLU E CA 1
ATOM 8213 C C . GLU E 1 28 ? 56.120 -0.045 67.760 1.00 31.86 16 GLU E C 1
ATOM 8214 O O . GLU E 1 28 ? 56.686 0.513 66.833 1.00 30.57 16 GLU E O 1
ATOM 8220 N N . ALA E 1 29 ? 55.092 -0.858 67.565 1.00 29.09 17 ALA E N 1
ATOM 8221 C CA . ALA E 1 29 ? 54.582 -1.063 66.226 1.00 27.48 17 ALA E CA 1
ATOM 8222 C C . ALA E 1 29 ? 54.056 0.260 65.633 1.00 26.53 17 ALA E C 1
ATOM 8223 O O . ALA E 1 29 ? 54.164 0.515 64.443 1.00 25.61 17 ALA E O 1
ATOM 8225 N N . VAL E 1 30 ? 53.397 1.058 66.452 1.00 26.86 18 VAL E N 1
ATOM 8226 C CA . VAL E 1 30 ? 52.799 2.306 65.968 1.00 26.31 18 VAL E CA 1
ATOM 8227 C C . VAL E 1 30 ? 53.922 3.253 65.596 1.00 26.97 18 VAL E C 1
ATOM 8228 O O . VAL E 1 30 ? 53.870 3.913 64.566 1.00 25.40 18 VAL E O 1
ATOM 8232 N N . ARG E 1 31 ? 54.913 3.346 66.474 1.00 28.64 19 ARG E N 1
ATOM 8233 C CA . ARG E 1 31 ? 56.051 4.209 66.230 1.00 30.35 19 ARG E CA 1
ATOM 8234 C C . ARG E 1 31 ? 56.828 3.750 64.985 1.00 27.75 19 ARG E C 1
ATOM 8235 O O . ARG E 1 31 ? 57.213 4.553 64.164 1.00 27.16 19 ARG E O 1
ATOM 8243 N N . PHE E 1 32 ? 56.951 2.453 64.787 1.00 25.90 20 PHE E N 1
ATOM 8244 C CA . PHE E 1 32 ? 57.595 1.926 63.605 1.00 24.82 20 PHE E CA 1
ATOM 8245 C C . PHE E 1 32 ? 56.862 2.360 62.359 1.00 24.13 20 PHE E C 1
ATOM 8246 O O . PHE E 1 32 ? 57.472 2.837 61.396 1.00 24.27 20 PHE E O 1
ATOM 8254 N N . TYR E 1 33 ? 55.542 2.174 62.346 1.00 23.51 21 TYR E N 1
ATOM 8255 C CA . TYR E 1 33 ? 54.707 2.682 61.252 1.00 22.94 21 TYR E CA 1
ATOM 8256 C C . TYR E 1 33 ? 54.878 4.187 60.978 1.00 23.35 21 TYR E C 1
ATOM 8257 O O . TYR E 1 33 ? 55.074 4.564 59.848 1.00 23.58 21 TYR E O 1
ATOM 8266 N N . ARG E 1 34 ? 54.865 5.025 61.997 1.00 24.23 22 ARG E N 1
ATOM 8267 C CA . ARG E 1 34 ? 54.948 6.466 61.775 1.00 26.06 22 ARG E CA 1
ATOM 8268 C C . ARG E 1 34 ? 56.301 6.892 61.231 1.00 27.02 22 ARG E C 1
ATOM 8269 O O . ARG E 1 34 ? 56.367 7.769 60.398 1.00 26.43 22 ARG E O 1
ATOM 8277 N N . GLU E 1 35 ? 57.373 6.241 61.693 1.00 28.10 23 GLU E N 1
ATOM 8278 C CA . GLU E 1 35 ? 58.726 6.573 61.254 1.00 29.36 23 GLU E CA 1
ATOM 8279 C C . GLU E 1 35 ? 59.103 5.933 59.916 1.00 27.31 23 GLU E C 1
ATOM 8280 O O . GLU E 1 35 ? 59.729 6.574 59.082 1.00 26.36 23 GLU E O 1
ATOM 8286 N N . GLN E 1 36 ? 58.704 4.680 59.721 1.00 25.40 24 GLN E N 1
ATOM 8287 C CA . GLN E 1 36 ? 59.112 3.926 58.551 1.00 24.83 24 GLN E CA 1
ATOM 8288 C C . GLN E 1 36 ? 58.135 3.999 57.366 1.00 23.37 24 GLN E C 1
ATOM 8289 O O . GLN E 1 36 ? 58.556 3.779 56.223 1.00 22.32 24 GLN E O 1
ATOM 8295 N N . GLY E 1 37 ? 56.846 4.266 57.633 1.00 22.41 25 GLY E N 1
ATOM 8296 C CA . GLY E 1 37 ? 55.864 4.340 56.579 1.00 21.51 25 GLY E CA 1
ATOM 8297 C C . GLY E 1 37 ? 55.170 3.043 56.212 1.00 20.75 25 GLY E C 1
ATOM 8298 O O . GLY E 1 37 ? 54.315 3.003 55.327 1.00 20.22 25 GLY E O 1
ATOM 8299 N N . TYR E 1 38 ? 55.538 1.967 56.887 1.00 20.64 26 TYR E N 1
ATOM 8300 C CA . TYR E 1 38 ? 54.897 0.679 56.740 1.00 20.00 26 TYR E CA 1
ATOM 8301 C C . TYR E 1 38 ? 55.070 -0.082 58.041 1.00 20.60 26 TYR E C 1
ATOM 8302 O O . TYR E 1 38 ? 55.939 0.266 58.869 1.00 20.99 26 TYR E O 1
ATOM 8311 N N . VAL E 1 39 ? 54.236 -1.105 58.252 1.00 20.32 27 VAL E N 1
ATOM 8312 C CA . VAL E 1 39 ? 54.461 -2.007 59.367 1.00 21.06 27 VAL E CA 1
ATOM 8313 C C . VAL E 1 39 ? 53.809 -3.344 59.131 1.00 21.37 27 VAL E C 1
ATOM 8314 O O . VAL E 1 39 ? 52.656 -3.418 58.693 1.00 21.33 27 VAL E O 1
ATOM 8318 N N . HIS E 1 40 ? 54.524 -4.384 59.527 1.00 21.74 28 HIS E N 1
ATOM 8319 C CA . HIS E 1 40 ? 54.045 -5.741 59.442 1.00 22.30 28 HIS E CA 1
ATOM 8320 C C . HIS E 1 40 ? 53.391 -6.144 60.740 1.00 22.72 28 HIS E C 1
ATOM 8321 O O . HIS E 1 40 ? 54.048 -6.183 61.787 1.00 23.67 28 HIS E O 1
ATOM 8328 N N . ILE E 1 41 ? 52.114 -6.478 60.681 1.00 22.19 29 ILE E N 1
ATOM 8329 C CA . ILE E 1 41 ? 51.392 -6.933 61.864 1.00 23.20 29 ILE E CA 1
ATOM 8330 C C . ILE E 1 41 ? 50.994 -8.389 61.710 1.00 23.77 29 ILE E C 1
ATOM 8331 O O . ILE E 1 41 ? 50.160 -8.725 60.879 1.00 24.81 29 ILE E O 1
ATOM 8336 N N . PRO E 1 42 ? 51.553 -9.265 62.531 1.00 25.45 30 PRO E N 1
ATOM 8337 C CA . PRO E 1 42 ? 51.194 -10.660 62.287 1.00 25.85 30 PRO E CA 1
ATOM 8338 C C . PRO E 1 42 ? 49.905 -11.122 62.970 1.00 25.88 30 PRO E C 1
ATOM 8339 O O . PRO E 1 42 ? 49.544 -10.620 64.031 1.00 26.51 30 PRO E O 1
ATOM 8343 N N . ARG E 1 43 ? 49.339 -12.192 62.417 1.00 25.68 31 ARG E N 1
ATOM 8344 C CA . ARG E 1 43 ? 48.270 -12.969 63.049 1.00 25.83 31 ARG E CA 1
ATOM 8345 C C . ARG E 1 43 ? 47.076 -12.110 63.418 1.00 24.93 31 ARG E C 1
ATOM 8346 O O . ARG E 1 43 ? 46.632 -12.096 64.538 1.00 25.53 31 ARG E O 1
ATOM 8354 N N . VAL E 1 44 ? 46.587 -11.353 62.468 1.00 23.53 32 VAL E N 1
ATOM 8355 C CA . VAL E 1 44 ? 45.405 -10.524 62.704 1.00 23.42 32 VAL E CA 1
ATOM 8356 C C . VAL E 1 44 ? 44.121 -11.356 62.473 1.00 24.49 32 VAL E C 1
ATOM 8357 O O . VAL E 1 44 ? 43.207 -11.307 63.294 1.00 24.71 32 VAL E O 1
ATOM 8361 N N . LEU E 1 45 ? 44.122 -12.146 61.389 1.00 23.94 33 LEU E N 1
ATOM 8362 C CA . LEU E 1 45 ? 43.094 -13.103 61.089 1.00 24.88 33 LEU E CA 1
ATOM 8363 C C . LEU E 1 45 ? 43.486 -14.536 61.431 1.00 25.91 33 LEU E C 1
ATOM 8364 O O . LEU E 1 45 ? 44.623 -14.948 61.217 1.00 26.38 33 LEU E O 1
ATOM 8369 N N . SER E 1 46 ? 42.516 -15.288 61.931 1.00 26.81 34 SER E N 1
ATOM 8370 C CA . SER E 1 46 ? 42.706 -16.678 62.296 1.00 27.90 34 SER E CA 1
ATOM 8371 C C . SER E 1 46 ? 42.686 -17.503 61.053 1.00 28.27 34 SER E C 1
ATOM 8372 O O . SER E 1 46 ? 42.290 -17.033 59.981 1.00 27.78 34 SER E O 1
ATOM 8375 N N . GLU E 1 47 ? 43.129 -18.734 61.172 1.00 30.86 35 GLU E N 1
ATOM 8376 C CA . GLU E 1 47 ? 43.119 -19.682 60.053 1.00 33.31 35 GLU E CA 1
ATOM 8377 C C . GLU E 1 47 ? 41.705 -19.863 59.496 1.00 32.20 35 GLU E C 1
ATOM 8378 O O . GLU E 1 47 ? 41.497 -19.904 58.300 1.00 31.72 35 GLU E O 1
ATOM 8384 N N . THR E 1 48 ? 40.729 -19.921 60.391 1.00 31.94 36 THR E N 1
ATOM 8385 C CA . THR E 1 48 ? 39.337 -20.035 60.010 1.00 31.60 36 THR E CA 1
ATOM 8386 C C . THR E 1 48 ? 38.840 -18.834 59.197 1.00 29.68 36 THR E C 1
ATOM 8387 O O . THR E 1 48 ? 38.212 -18.991 58.164 1.00 28.98 36 THR E O 1
ATOM 8391 N N . GLU E 1 49 ? 39.156 -17.641 59.656 1.00 28.48 37 GLU E N 1
ATOM 8392 C CA . GLU E 1 49 ? 38.809 -16.430 58.912 1.00 27.87 37 GLU E CA 1
ATOM 8393 C C . GLU E 1 49 ? 39.483 -16.340 57.561 1.00 26.08 37 GLU E C 1
ATOM 8394 O O . GLU E 1 49 ? 38.872 -15.922 56.587 1.00 25.27 37 GLU E O 1
ATOM 8400 N N . VAL E 1 50 ? 40.762 -16.700 57.497 1.00 25.20 38 VAL E N 1
ATOM 8401 C CA . VAL E 1 50 ? 41.493 -16.696 56.212 1.00 24.12 38 VAL E CA 1
ATOM 8402 C C . VAL E 1 50 ? 40.787 -17.629 55.210 1.00 24.39 38 VAL E C 1
ATOM 8403 O O . VAL E 1 50 ? 40.566 -17.264 54.072 1.00 23.95 38 VAL E O 1
ATOM 8407 N N . THR E 1 51 ? 40.462 -18.827 55.646 1.00 25.09 39 THR E N 1
ATOM 8408 C CA . THR E 1 51 ? 39.802 -19.766 54.784 1.00 26.53 39 THR E CA 1
ATOM 8409 C C . THR E 1 51 ? 38.491 -19.153 54.250 1.00 26.34 39 THR E C 1
ATOM 8410 O O . THR E 1 51 ? 38.170 -19.298 53.069 1.00 26.11 39 THR E O 1
ATOM 8414 N N . ALA E 1 52 ? 37.707 -18.547 55.136 1.00 26.28 40 ALA E N 1
ATOM 8415 C CA . ALA E 1 52 ? 36.371 -18.014 54.742 1.00 26.44 40 ALA E CA 1
ATOM 8416 C C . ALA E 1 52 ? 36.524 -16.819 53.799 1.00 25.69 40 ALA E C 1
ATOM 8417 O O . ALA E 1 52 ? 35.829 -16.702 52.807 1.00 25.97 40 ALA E O 1
ATOM 8419 N N . PHE E 1 53 ? 37.444 -15.938 54.106 1.00 25.75 41 PHE E N 1
ATOM 8420 C CA . PHE E 1 53 ? 37.619 -14.742 53.274 1.00 25.27 41 PHE E CA 1
ATOM 8421 C C . PHE E 1 53 ? 38.216 -15.104 51.947 1.00 24.86 41 PHE E C 1
ATOM 8422 O O . PHE E 1 53 ? 37.836 -14.539 50.922 1.00 25.74 41 PHE E O 1
ATOM 8430 N N . ARG E 1 54 ? 39.136 -16.046 51.942 1.00 24.68 42 ARG E N 1
ATOM 8431 C CA . ARG E 1 54 ? 39.687 -16.491 50.660 1.00 24.66 42 ARG E CA 1
ATOM 8432 C C . ARG E 1 54 ? 38.630 -17.080 49.771 1.00 24.38 42 ARG E C 1
ATOM 8433 O O . ARG E 1 54 ? 38.616 -16.831 48.565 1.00 24.34 42 ARG E O 1
ATOM 8441 N N . ALA E 1 55 ? 37.768 -17.910 50.350 1.00 24.73 43 ALA E N 1
ATOM 8442 C CA . ALA E 1 55 ? 36.705 -18.556 49.577 1.00 25.40 43 ALA E CA 1
ATOM 8443 C C . ALA E 1 55 ? 35.752 -17.521 48.985 1.00 25.01 43 ALA E C 1
ATOM 8444 O O . ALA E 1 55 ? 35.332 -17.644 47.848 1.00 25.88 43 ALA E O 1
ATOM 8446 N N . ALA E 1 56 ? 35.431 -16.491 49.765 1.00 24.73 44 ALA E N 1
ATOM 8447 C CA . ALA E 1 56 ? 34.574 -15.392 49.302 1.00 24.48 44 ALA E CA 1
ATOM 8448 C C . ALA E 1 56 ? 35.210 -14.646 48.156 1.00 24.35 44 ALA E C 1
ATOM 8449 O O . ALA E 1 56 ? 34.552 -14.331 47.163 1.00 23.89 44 ALA E O 1
ATOM 8451 N N . CYS E 1 57 ? 36.516 -14.371 48.286 1.00 24.25 45 CYS E N 1
ATOM 8452 C CA . CYS E 1 57 ? 37.240 -13.723 47.191 1.00 24.53 45 CYS E CA 1
ATOM 8453 C C . CYS E 1 57 ? 37.267 -14.588 45.934 1.00 25.65 45 CYS E C 1
ATOM 8454 O O . CYS E 1 57 ? 37.142 -14.076 44.839 1.00 25.80 45 CYS E O 1
ATOM 8457 N N . GLU E 1 58 ? 37.403 -15.890 46.094 1.00 27.62 46 GLU E N 1
ATOM 8458 C CA . GLU E 1 58 ? 37.335 -16.818 44.948 1.00 30.64 46 GLU E CA 1
ATOM 8459 C C . GLU E 1 58 ? 35.956 -16.755 44.276 1.00 30.55 46 GLU E C 1
ATOM 8460 O O . GLU E 1 58 ? 35.856 -16.790 43.057 1.00 30.30 46 GLU E O 1
ATOM 8466 N N . GLU E 1 59 ? 34.908 -16.665 45.076 1.00 30.02 47 GLU E N 1
ATOM 8467 C CA . GLU E 1 59 ? 33.554 -16.513 44.524 1.00 31.12 47 GLU E CA 1
ATOM 8468 C C . GLU E 1 59 ? 33.439 -15.209 43.722 1.00 28.56 47 GLU E C 1
ATOM 8469 O O . GLU E 1 59 ? 32.894 -15.205 42.643 1.00 28.69 47 GLU E O 1
ATOM 8475 N N . VAL E 1 60 ? 34.001 -14.128 44.232 1.00 26.26 48 VAL E N 1
ATOM 8476 C CA . VAL E 1 60 ? 33.989 -12.857 43.510 1.00 25.24 48 VAL E CA 1
ATOM 8477 C C . VAL E 1 60 ? 34.747 -12.948 42.195 1.00 25.49 48 VAL E C 1
ATOM 8478 O O . VAL E 1 60 ? 34.255 -12.526 41.151 1.00 25.85 48 VAL E O 1
ATOM 8482 N N . LEU E 1 61 ? 35.931 -13.530 42.233 1.00 25.87 49 LEU E N 1
ATOM 8483 C CA . LEU E 1 61 ? 36.694 -13.735 40.988 1.00 27.19 49 LEU E CA 1
ATOM 8484 C C . LEU E 1 61 ? 35.921 -14.524 39.937 1.00 28.85 49 LEU E C 1
ATOM 8485 O O . LEU E 1 61 ? 35.912 -14.168 38.770 1.00 29.08 49 LEU E O 1
ATOM 8490 N N . GLU E 1 62 ? 35.261 -15.584 40.362 1.00 30.96 50 GLU E N 1
ATOM 8491 C CA . GLU E 1 62 ? 34.449 -16.398 39.452 1.00 35.14 50 GLU E CA 1
ATOM 8492 C C . GLU E 1 62 ? 33.265 -15.573 38.877 1.00 32.75 50 GLU E C 1
ATOM 8493 O O . GLU E 1 62 ? 33.006 -15.602 37.684 1.00 33.29 50 GLU E O 1
ATOM 8499 N N . LYS E 1 63 ? 32.592 -14.831 39.733 1.00 30.96 51 LYS E N 1
ATOM 8500 C CA . LYS E 1 63 ? 31.344 -14.091 39.387 1.00 31.00 51 LYS E CA 1
ATOM 8501 C C . LYS E 1 63 ? 31.595 -12.800 38.561 1.00 29.76 51 LYS E C 1
ATOM 8502 O O . LYS E 1 63 ? 30.962 -12.550 37.544 1.00 30.41 51 LYS E O 1
ATOM 8508 N N . GLU E 1 64 ? 32.602 -12.046 38.954 1.00 27.83 52 GLU E N 1
ATOM 8509 C CA . GLU E 1 64 ? 32.930 -10.757 38.303 1.00 27.40 52 GLU E CA 1
ATOM 8510 C C . GLU E 1 64 ? 33.914 -10.850 37.140 1.00 27.10 52 GLU E C 1
ATOM 8511 O O . GLU E 1 64 ? 33.876 -10.047 36.206 1.00 26.80 52 GLU E O 1
ATOM 8517 N N . GLY E 1 65 ? 34.786 -11.835 37.186 1.00 26.52 53 GLY E N 1
ATOM 8518 C CA . GLY E 1 65 ? 35.884 -11.877 36.246 1.00 27.60 53 GLY E CA 1
ATOM 8519 C C . GLY E 1 65 ? 36.980 -10.927 36.701 1.00 26.86 53 GLY E C 1
ATOM 8520 O O . GLY E 1 65 ? 36.710 -9.902 37.340 1.00 27.57 53 GLY E O 1
ATOM 8521 N N . ARG E 1 66 ? 38.214 -11.267 36.405 1.00 27.00 54 ARG E N 1
ATOM 8522 C CA . ARG E 1 66 ? 39.321 -10.429 36.843 1.00 27.02 54 ARG E CA 1
ATOM 8523 C C . ARG E 1 66 ? 39.749 -9.426 35.795 1.00 26.79 54 ARG E C 1
ATOM 8524 O O . ARG E 1 66 ? 39.553 -9.635 34.621 1.00 27.34 54 ARG E O 1
ATOM 8532 N N . GLU E 1 67 ? 40.440 -8.388 36.249 1.00 26.24 55 GLU E N 1
ATOM 8533 C CA . GLU E 1 67 ? 41.065 -7.432 35.364 1.00 26.56 55 GLU E CA 1
ATOM 8534 C C . GLU E 1 67 ? 42.579 -7.512 35.472 1.00 25.14 55 GLU E C 1
ATOM 8535 O O . GLU E 1 67 ? 43.116 -7.935 36.512 1.00 22.98 55 GLU E O 1
ATOM 8541 N N . ILE E 1 68 ? 43.250 -7.043 34.414 1.00 24.31 56 ILE E N 1
ATOM 8542 C CA . ILE E 1 68 ? 44.697 -7.023 34.380 1.00 23.58 56 ILE E CA 1
ATOM 8543 C C . ILE E 1 68 ? 45.275 -5.683 34.815 1.00 23.29 56 ILE E C 1
ATOM 8544 O O . ILE E 1 68 ? 44.935 -4.659 34.274 1.00 23.09 56 ILE E O 1
ATOM 8549 N N . TRP E 1 69 ? 46.106 -5.699 35.841 1.00 23.24 57 TRP E N 1
ATOM 8550 C CA . TRP E 1 69 ? 46.954 -4.544 36.159 1.00 23.75 57 TRP E CA 1
ATOM 8551 C C . TRP E 1 69 ? 48.250 -4.819 35.417 1.00 24.24 57 TRP E C 1
ATOM 8552 O O . TRP E 1 69 ? 48.983 -5.772 35.734 1.00 23.20 57 TRP E O 1
ATOM 8563 N N . GLY E 1 70 ? 48.469 -4.048 34.359 1.00 25.53 58 GLY E N 1
ATOM 8564 C CA . GLY E 1 70 ? 49.617 -4.252 33.468 1.00 27.96 58 GLY E CA 1
ATOM 8565 C C . GLY E 1 70 ? 49.227 -3.942 32.035 1.00 29.96 58 GLY E C 1
ATOM 8566 O O . GLY E 1 70 ? 48.171 -3.406 31.793 1.00 34.22 58 GLY E O 1
ATOM 8567 N N . ALA E 1 71 ? 50.090 -4.253 31.079 1.00 30.57 59 ALA E N 1
ATOM 8568 C CA . ALA E 1 71 ? 49.883 -3.848 29.678 1.00 31.01 59 ALA E CA 1
ATOM 8569 C C . ALA E 1 71 ? 49.364 -5.018 28.813 1.00 31.36 59 ALA E C 1
ATOM 8570 O O . ALA E 1 71 ? 50.039 -5.457 27.867 1.00 33.04 59 ALA E O 1
ATOM 8572 N N . GLY E 1 72 ? 48.238 -5.604 29.165 1.00 30.43 60 GLY E N 1
ATOM 8573 C CA . GLY E 1 72 ? 47.697 -6.709 28.351 1.00 30.38 60 GLY E CA 1
ATOM 8574 C C . GLY E 1 72 ? 48.036 -8.121 28.848 1.00 29.34 60 GLY E C 1
ATOM 8575 O O . GLY E 1 72 ? 48.744 -8.307 29.859 1.00 28.14 60 GLY E O 1
ATOM 8576 N N . GLU E 1 73 ? 47.539 -9.110 28.112 1.00 29.31 61 GLU E N 1
ATOM 8577 C CA . GLU E 1 73 ? 47.578 -10.516 28.551 1.00 29.53 61 GLU E CA 1
ATOM 8578 C C . GLU E 1 73 ? 48.997 -11.065 28.780 1.00 29.68 61 GLU E C 1
ATOM 8579 O O . GLU E 1 73 ? 49.176 -11.925 29.624 1.00 29.18 61 GLU E O 1
ATOM 8585 N N . ASP E 1 74 ? 49.976 -10.549 28.059 1.00 30.18 62 ASP E N 1
ATOM 8586 C CA . ASP E 1 74 ? 51.325 -11.044 28.192 1.00 32.10 62 ASP E CA 1
ATOM 8587 C C . ASP E 1 74 ? 52.204 -10.272 29.191 1.00 32.41 62 ASP E C 1
ATOM 8588 O O . ASP E 1 74 ? 53.382 -10.531 29.294 1.00 31.43 62 ASP E O 1
ATOM 8593 N N . GLU E 1 75 ? 51.626 -9.299 29.892 1.00 33.92 63 GLU E N 1
ATOM 8594 C CA . GLU E 1 75 ? 52.404 -8.405 30.760 1.00 34.61 63 GLU E CA 1
ATOM 8595 C C . GLU E 1 75 ? 51.625 -8.122 32.013 1.00 31.57 63 GLU E C 1
ATOM 8596 O O . GLU E 1 75 ? 51.493 -6.990 32.454 1.00 33.79 63 GLU E O 1
ATOM 8602 N N . VAL E 1 76 ? 51.165 -9.181 32.639 1.00 29.78 64 VAL E N 1
ATOM 8603 C CA . VAL E 1 76 ? 50.370 -9.079 33.843 1.00 27.62 64 VAL E CA 1
ATOM 8604 C C . VAL E 1 76 ? 51.236 -8.893 35.081 1.00 26.89 64 VAL E C 1
ATOM 8605 O O . VAL E 1 76 ? 52.075 -9.722 35.391 1.00 27.87 64 VAL E O 1
ATOM 8609 N N . GLN E 1 77 ? 51.065 -7.772 35.783 1.00 25.60 65 GLN E N 1
ATOM 8610 C CA . GLN E 1 77 ? 51.640 -7.587 37.100 1.00 23.69 65 GLN E CA 1
ATOM 8611 C C . GLN E 1 77 ? 50.742 -8.199 38.171 1.00 23.21 65 GLN E C 1
ATOM 8612 O O . GLN E 1 77 ? 51.205 -8.921 39.052 1.00 23.26 65 GLN E O 1
ATOM 8618 N N . VAL E 1 78 ? 49.454 -7.889 38.108 1.00 22.82 66 VAL E N 1
ATOM 8619 C CA . VAL E 1 78 ? 48.483 -8.373 39.102 1.00 22.48 66 VAL E CA 1
ATOM 8620 C C . VAL E 1 78 ? 47.121 -8.595 38.425 1.00 22.40 66 VAL E C 1
ATOM 8621 O O . VAL E 1 78 ? 46.729 -7.824 37.549 1.00 22.18 66 VAL E O 1
ATOM 8625 N N . HIS E 1 79 ? 46.422 -9.651 38.824 1.00 21.76 67 HIS E N 1
ATOM 8626 C CA . HIS E 1 79 ? 45.009 -9.791 38.474 1.00 22.05 67 HIS E CA 1
ATOM 8627 C C . HIS E 1 79 ? 44.217 -9.230 39.627 1.00 21.19 67 HIS E C 1
ATOM 8628 O O . HIS E 1 79 ? 44.460 -9.590 40.768 1.00 21.18 67 HIS E O 1
ATOM 8635 N N . TYR E 1 80 ? 43.240 -8.392 39.334 1.00 21.14 68 TYR E N 1
ATOM 8636 C CA . TYR E 1 80 ? 42.485 -7.745 40.392 1.00 20.52 68 TYR E CA 1
ATOM 8637 C C . TYR E 1 80 ? 40.997 -7.651 40.135 1.00 20.82 68 TYR E C 1
ATOM 8638 O O . TYR E 1 80 ? 40.534 -7.794 39.002 1.00 21.46 68 TYR E O 1
ATOM 8647 N N . VAL E 1 81 ? 40.259 -7.441 41.223 1.00 20.70 69 VAL E N 1
ATOM 8648 C CA . VAL E 1 81 ? 38.873 -6.997 41.190 1.00 20.67 69 VAL E CA 1
ATOM 8649 C C . VAL E 1 81 ? 38.780 -5.785 42.064 1.00 20.41 69 VAL E C 1
ATOM 8650 O O . VAL E 1 81 ? 39.157 -5.832 43.223 1.00 20.50 69 VAL E O 1
ATOM 8654 N N . ALA E 1 82 ? 38.362 -4.663 41.492 1.00 20.47 70 ALA E N 1
ATOM 8655 C CA . ALA E 1 82 ? 38.306 -3.402 42.221 1.00 20.11 70 ALA E CA 1
ATOM 8656 C C . ALA E 1 82 ? 36.947 -3.280 42.957 1.00 20.82 70 ALA E C 1
ATOM 8657 O O . ALA E 1 82 ? 35.994 -3.950 42.610 1.00 20.28 70 ALA E O 1
ATOM 8659 N N . GLN E 1 83 ? 36.898 -2.381 43.935 1.00 20.76 71 GLN E N 1
ATOM 8660 C CA . GLN E 1 83 ? 35.719 -2.185 44.773 1.00 21.04 71 GLN E CA 1
ATOM 8661 C C . GLN E 1 83 ? 35.246 -3.535 45.246 1.00 21.50 71 GLN E C 1
ATOM 8662 O O . GLN E 1 83 ? 34.009 -3.799 45.329 1.00 23.25 71 GLN E O 1
ATOM 8668 N N . ALA E 1 84 ? 36.190 -4.397 45.553 1.00 20.37 72 ALA E N 1
ATOM 8669 C CA . ALA E 1 84 ? 35.887 -5.813 45.745 1.00 20.77 72 ALA E CA 1
ATOM 8670 C C . ALA E 1 84 ? 34.930 -6.085 46.904 1.00 21.07 72 ALA E C 1
ATOM 8671 O O . ALA E 1 84 ? 34.107 -6.972 46.826 1.00 21.05 72 ALA E O 1
ATOM 8673 N N . TRP E 1 85 ? 35.082 -5.334 47.989 1.00 21.14 73 TRP E N 1
ATOM 8674 C CA . TRP E 1 85 ? 34.312 -5.608 49.204 1.00 21.95 73 TRP E CA 1
ATOM 8675 C C . TRP E 1 85 ? 32.839 -5.354 49.004 1.00 23.27 73 TRP E C 1
ATOM 8676 O O . TRP E 1 85 ? 32.028 -5.937 49.681 1.00 23.52 73 TRP E O 1
ATOM 8687 N N . GLN E 1 86 ? 32.521 -4.532 48.009 1.00 24.12 74 GLN E N 1
ATOM 8688 C CA . GLN E 1 86 ? 31.147 -4.230 47.682 1.00 25.41 74 GLN E CA 1
ATOM 8689 C C . GLN E 1 86 ? 30.477 -5.377 46.956 1.00 25.68 74 GLN E C 1
ATOM 8690 O O . GLN E 1 86 ? 29.238 -5.347 46.768 1.00 26.40 74 GLN E O 1
ATOM 8696 N N . LYS E 1 87 ? 31.259 -6.373 46.541 1.00 24.46 75 LYS E N 1
ATOM 8697 C CA . LYS E 1 87 ? 30.768 -7.359 45.581 1.00 24.85 75 LYS E CA 1
ATOM 8698 C C . LYS E 1 87 ? 30.492 -8.744 46.174 1.00 24.42 75 LYS E C 1
ATOM 8699 O O . LYS E 1 87 ? 30.163 -9.677 45.469 1.00 24.13 75 LYS E O 1
ATOM 8705 N N . HIS E 1 88 ? 30.604 -8.850 47.487 1.00 23.98 76 HIS E N 1
ATOM 8706 C CA . HIS E 1 88 ? 30.215 -10.074 48.182 1.00 23.96 76 HIS E CA 1
ATOM 8707 C C . HIS E 1 88 ? 29.704 -9.656 49.559 1.00 23.95 76 HIS E C 1
ATOM 8708 O O . HIS E 1 88 ? 30.344 -8.837 50.229 1.00 22.98 76 HIS E O 1
ATOM 8715 N N . PRO E 1 89 ? 28.612 -10.270 50.016 1.00 25.29 77 PRO E N 1
ATOM 8716 C CA . PRO E 1 89 ? 28.010 -9.965 51.338 1.00 26.37 77 PRO E CA 1
ATOM 8717 C C . PRO E 1 89 ? 28.957 -10.088 52.509 1.00 26.83 77 PRO E C 1
ATOM 8718 O O . PRO E 1 89 ? 29.038 -9.186 53.349 1.00 30.60 77 PRO E O 1
ATOM 8722 N N . GLU E 1 90 ? 29.773 -11.115 52.507 1.00 27.10 78 GLU E N 1
ATOM 8723 C CA . GLU E 1 90 ? 30.743 -11.321 53.579 1.00 27.99 78 GLU E CA 1
ATOM 8724 C C . GLU E 1 90 ? 31.933 -10.346 53.667 1.00 26.47 78 GLU E C 1
ATOM 8725 O O . GLU E 1 90 ? 32.626 -10.326 54.691 1.00 26.62 78 GLU E O 1
ATOM 8731 N N . LEU E 1 91 ? 32.247 -9.611 52.605 1.00 25.16 79 LEU E N 1
ATOM 8732 C CA . LEU E 1 91 ? 33.524 -8.861 52.589 1.00 23.24 79 LEU E CA 1
ATOM 8733 C C . LEU E 1 91 ? 33.442 -7.507 53.286 1.00 23.07 79 LEU E C 1
ATOM 8734 O O . LEU E 1 91 ? 34.449 -6.914 53.587 1.00 21.98 79 LEU E O 1
ATOM 8739 N N . ARG E 1 92 ? 32.237 -7.060 53.611 1.00 23.83 80 ARG E N 1
ATOM 8740 C CA . ARG E 1 92 ? 32.082 -5.892 54.452 1.00 24.14 80 ARG E CA 1
ATOM 8741 C C . ARG E 1 92 ? 32.701 -6.159 55.788 1.00 23.86 80 ARG E C 1
ATOM 8742 O O . ARG E 1 92 ? 33.315 -5.269 56.396 1.00 23.34 80 ARG E O 1
ATOM 8750 N N . SER E 1 93 ? 32.562 -7.385 56.271 1.00 23.81 81 SER E N 1
ATOM 8751 C CA . SER E 1 93 ? 33.141 -7.754 57.565 1.00 24.14 81 SER E CA 1
ATOM 8752 C C . SER E 1 93 ? 34.701 -7.948 57.510 1.00 23.39 81 SER E C 1
ATOM 8753 O O . SER E 1 93 ? 35.339 -8.152 58.530 1.00 24.43 81 SER E O 1
ATOM 8756 N N . LEU E 1 94 ? 35.274 -7.897 56.315 1.00 22.83 82 LEU E N 1
ATOM 8757 C CA . LEU E 1 94 ? 36.720 -7.871 56.130 1.00 22.91 82 LEU E CA 1
ATOM 8758 C C . LEU E 1 94 ? 37.259 -6.439 56.217 1.00 22.06 82 LEU E C 1
ATOM 8759 O O . LEU E 1 94 ? 38.129 -6.176 57.000 1.00 22.02 82 LEU E O 1
ATOM 8764 N N . VAL E 1 95 ? 36.685 -5.516 55.446 1.00 21.61 83 VAL E N 1
ATOM 8765 C CA . VAL E 1 95 ? 37.146 -4.112 55.453 1.00 20.64 83 VAL E CA 1
ATOM 8766 C C . VAL E 1 95 ? 36.818 -3.393 56.737 1.00 21.10 83 VAL E C 1
ATOM 8767 O O . VAL E 1 95 ? 37.561 -2.504 57.147 1.00 20.91 83 VAL E O 1
ATOM 8771 N N . LEU E 1 96 ? 35.710 -3.766 57.386 1.00 21.43 84 LEU E N 1
ATOM 8772 C CA . LEU E 1 96 ? 35.359 -3.261 58.717 1.00 22.05 84 LEU E CA 1
ATOM 8773 C C . LEU E 1 96 ? 35.616 -4.300 59.800 1.00 22.52 84 LEU E C 1
ATOM 8774 O O . LEU E 1 96 ? 35.013 -4.246 60.864 1.00 24.16 84 LEU E O 1
ATOM 8779 N N . HIS E 1 97 ? 36.488 -5.255 59.544 1.00 22.73 85 HIS E N 1
ATOM 8780 C CA . HIS E 1 97 ? 36.924 -6.208 60.579 1.00 23.37 85 HIS E CA 1
ATOM 8781 C C . HIS E 1 97 ? 37.406 -5.417 61.785 1.00 24.21 85 HIS E C 1
ATOM 8782 O O . HIS E 1 97 ? 38.064 -4.385 61.610 1.00 24.86 85 HIS E O 1
ATOM 8789 N N . PRO E 1 98 ? 37.047 -5.837 63.006 1.00 24.88 86 PRO E N 1
ATOM 8790 C CA . PRO E 1 98 ? 37.304 -4.934 64.154 1.00 25.26 86 PRO E CA 1
ATOM 8791 C C . PRO E 1 98 ? 38.780 -4.799 64.410 1.00 25.59 86 PRO E C 1
ATOM 8792 O O . PRO E 1 98 ? 39.241 -3.748 64.815 1.00 25.80 86 PRO E O 1
ATOM 8796 N N . GLU E 1 99 ? 39.530 -5.874 64.202 1.00 25.91 87 GLU E N 1
ATOM 8797 C CA . GLU E 1 99 ? 40.982 -5.826 64.474 1.00 25.68 87 GLU E CA 1
ATOM 8798 C C . GLU E 1 99 ? 41.740 -5.141 63.348 1.00 23.81 87 GLU E C 1
ATOM 8799 O O . GLU E 1 99 ? 42.500 -4.204 63.597 1.00 23.82 87 GLU E O 1
ATOM 8805 N N . ILE E 1 100 ? 41.472 -5.517 62.109 1.00 22.51 88 ILE E N 1
ATOM 8806 C CA . ILE E 1 100 ? 42.135 -4.870 60.993 1.00 21.74 88 ILE E CA 1
ATOM 8807 C C . ILE E 1 100 ? 41.864 -3.363 60.918 1.00 21.72 88 ILE E C 1
ATOM 8808 O O . ILE E 1 100 ? 42.797 -2.562 60.798 1.00 21.53 88 ILE E O 1
ATOM 8813 N N . SER E 1 101 ? 40.587 -2.986 60.964 1.00 21.37 89 SER E N 1
ATOM 8814 C CA . SER E 1 101 ? 40.226 -1.591 60.844 1.00 21.55 89 SER E CA 1
ATOM 8815 C C . SER E 1 101 ? 40.577 -0.828 62.135 1.00 22.33 89 SER E C 1
ATOM 8816 O O . SER E 1 101 ? 40.941 0.353 62.076 1.00 22.99 89 SER E O 1
ATOM 8819 N N . GLY E 1 102 ? 40.439 -1.472 63.297 1.00 22.41 90 GLY E N 1
ATOM 8820 C CA . GLY E 1 102 ? 40.822 -0.825 64.563 1.00 23.03 90 GLY E CA 1
ATOM 8821 C C . GLY E 1 102 ? 42.338 -0.547 64.617 1.00 23.03 90 GLY E C 1
ATOM 8822 O O . GLY E 1 102 ? 42.782 0.470 65.170 1.00 23.01 90 GLY E O 1
ATOM 8823 N N . ILE E 1 103 ? 43.134 -1.480 64.102 1.00 22.20 91 ILE E N 1
ATOM 8824 C CA . ILE E 1 103 ? 44.564 -1.275 64.056 1.00 22.44 91 ILE E CA 1
ATOM 8825 C C . ILE E 1 103 ? 44.862 -0.139 63.092 1.00 23.20 91 ILE E C 1
ATOM 8826 O O . ILE E 1 103 ? 45.712 0.720 63.392 1.00 23.81 91 ILE E O 1
ATOM 8831 N N . ALA E 1 104 ? 44.183 -0.099 61.944 1.00 23.21 92 ALA E N 1
ATOM 8832 C CA . ALA E 1 104 ? 44.415 0.970 60.968 1.00 24.03 92 ALA E CA 1
ATOM 8833 C C . ALA E 1 104 ? 44.189 2.333 61.580 1.00 25.64 92 ALA E C 1
ATOM 8834 O O . ALA E 1 104 ? 44.945 3.275 61.367 1.00 25.78 92 ALA E O 1
ATOM 8836 N N . LEU E 1 105 ? 43.146 2.411 62.383 1.00 26.81 93 LEU E N 1
ATOM 8837 C CA . LEU E 1 105 ? 42.794 3.640 63.056 1.00 29.20 93 LEU E CA 1
ATOM 8838 C C . LEU E 1 105 ? 43.901 4.069 64.046 1.00 30.22 93 LEU E C 1
ATOM 8839 O O . LEU E 1 105 ? 44.217 5.259 64.142 1.00 32.15 93 LEU E O 1
ATOM 8844 N N . ARG E 1 106 ? 44.436 3.129 64.814 1.00 29.23 94 ARG E N 1
ATOM 8845 C CA . ARG E 1 106 ? 45.480 3.441 65.758 1.00 31.50 94 ARG E CA 1
ATOM 8846 C C . ARG E 1 106 ? 46.778 3.881 65.024 1.00 29.17 94 ARG E C 1
ATOM 8847 O O . ARG E 1 106 ? 47.455 4.796 65.438 1.00 28.81 94 ARG E O 1
ATOM 8855 N N . LEU E 1 107 ? 47.075 3.246 63.918 1.00 26.73 95 LEU E N 1
ATOM 8856 C CA . LEU E 1 107 ? 48.257 3.591 63.149 1.00 25.92 95 LEU E CA 1
ATOM 8857 C C . LEU E 1 107 ? 48.126 4.981 62.532 1.00 25.48 95 LEU E C 1
ATOM 8858 O O . LEU E 1 107 ? 49.050 5.776 62.593 1.00 24.04 95 LEU E O 1
ATOM 8863 N N . ALA E 1 108 ? 46.944 5.277 61.985 1.00 24.98 96 ALA E N 1
ATOM 8864 C CA . ALA E 1 108 ? 46.722 6.540 61.283 1.00 24.99 96 ALA E CA 1
ATOM 8865 C C . ALA E 1 108 ? 46.686 7.712 62.221 1.00 26.58 96 ALA E C 1
ATOM 8866 O O . ALA E 1 108 ? 47.063 8.805 61.872 1.00 26.85 96 ALA E O 1
ATOM 8868 N N . GLY E 1 109 ? 46.129 7.502 63.398 1.00 28.16 97 GLY E N 1
ATOM 8869 C CA . GLY E 1 109 ? 45.976 8.557 64.386 1.00 29.36 97 GLY E CA 1
ATOM 8870 C C . GLY E 1 109 ? 44.881 9.560 64.058 1.00 30.23 97 GLY E C 1
ATOM 8871 O O . GLY E 1 109 ? 44.854 10.651 64.638 1.00 30.72 97 GLY E O 1
ATOM 8872 N N . ALA E 1 110 ? 43.986 9.210 63.144 1.00 29.67 98 ALA E N 1
ATOM 8873 C CA . ALA E 1 110 ? 42.939 10.139 62.696 1.00 30.43 98 ALA E CA 1
ATOM 8874 C C . ALA E 1 110 ? 41.767 9.360 62.136 1.00 29.27 98 ALA E C 1
ATOM 8875 O O . ALA E 1 110 ? 41.927 8.200 61.761 1.00 27.85 98 ALA E O 1
ATOM 8877 N N . PRO E 1 111 ? 40.590 9.991 62.049 1.00 29.31 99 PRO E N 1
ATOM 8878 C CA . PRO E 1 111 ? 39.415 9.249 61.595 1.00 28.28 99 PRO E CA 1
ATOM 8879 C C . PRO E 1 111 ? 39.524 8.809 60.151 1.00 26.47 99 PRO E C 1
ATOM 8880 O O . PRO E 1 111 ? 40.074 9.518 59.323 1.00 26.37 99 PRO E O 1
ATOM 8884 N N . LEU E 1 112 ? 39.016 7.611 59.879 1.00 25.08 100 LEU E N 1
ATOM 8885 C CA . LEU E 1 112 ? 39.122 6.994 58.559 1.00 23.97 100 LEU E CA 1
ATOM 8886 C C . LEU E 1 112 ? 37.777 6.512 58.013 1.00 23.75 100 LEU E C 1
ATOM 8887 O O . LEU E 1 112 ? 36.828 6.314 58.762 1.00 24.36 100 LEU E O 1
ATOM 8892 N N . ARG E 1 113 ? 37.735 6.387 56.705 1.00 22.91 101 ARG E N 1
ATOM 8893 C CA . ARG E 1 113 ? 36.653 5.728 56.004 1.00 22.77 101 ARG E CA 1
ATOM 8894 C C . ARG E 1 113 ? 37.249 4.704 55.065 1.00 21.40 101 ARG E C 1
ATOM 8895 O O . ARG E 1 113 ? 38.389 4.837 54.631 1.00 21.10 101 ARG E O 1
ATOM 8903 N N . VAL E 1 114 ? 36.472 3.705 54.712 1.00 20.88 102 VAL E N 1
ATOM 8904 C CA . VAL E 1 114 ? 36.884 2.774 53.653 1.00 20.07 102 VAL E CA 1
ATOM 8905 C C . VAL E 1 114 ? 36.695 3.442 52.312 1.00 20.35 102 VAL E C 1
ATOM 8906 O O . VAL E 1 114 ? 35.584 3.891 51.986 1.00 20.55 102 VAL E O 1
ATOM 8910 N N . TYR E 1 115 ? 37.798 3.576 51.559 1.00 20.21 103 TYR E N 1
ATOM 8911 C CA . TYR E 1 115 ? 37.754 4.113 50.191 1.00 20.48 103 TYR E CA 1
ATOM 8912 C C . TYR E 1 115 ? 37.390 3.026 49.185 1.00 21.14 103 TYR E C 1
ATOM 8913 O O . TYR E 1 115 ? 36.493 3.204 48.356 1.00 22.52 103 TYR E O 1
ATOM 8922 N N . SER E 1 116 ? 38.073 1.890 49.276 1.00 21.43 104 SER E N 1
ATOM 8923 C CA . SER E 1 116 ? 37.885 0.786 48.346 1.00 21.87 104 SER E CA 1
ATOM 8924 C C . SER E 1 116 ? 38.641 -0.427 48.832 1.00 22.25 104 SER E C 1
ATOM 8925 O O . SER E 1 116 ? 39.369 -0.353 49.846 1.00 23.61 104 SER E O 1
ATOM 8928 N N . SER E 1 117 ? 38.469 -1.549 48.133 1.00 21.33 105 SER E N 1
ATOM 8929 C CA . SER E 1 117 ? 39.335 -2.667 48.329 1.00 20.69 105 SER E CA 1
ATOM 8930 C C . SER E 1 117 ? 39.534 -3.388 47.016 1.00 20.91 105 SER E C 1
ATOM 8931 O O . SER E 1 117 ? 38.767 -3.213 46.085 1.00 19.98 105 SER E O 1
ATOM 8934 N N . ASP E 1 118 ? 40.609 -4.180 46.953 1.00 21.46 106 ASP E N 1
ATOM 8935 C CA . ASP E 1 118 ? 40.940 -4.935 45.761 1.00 22.67 106 ASP E CA 1
ATOM 8936 C C . ASP E 1 118 ? 41.355 -6.331 46.114 1.00 21.47 106 ASP E C 1
ATOM 8937 O O . ASP E 1 118 ? 42.056 -6.567 47.092 1.00 21.24 106 ASP E O 1
ATOM 8942 N N . ILE E 1 119 ? 40.897 -7.264 45.323 1.00 20.90 107 ILE E N 1
ATOM 8943 C CA . ILE E 1 119 ? 41.431 -8.582 45.365 1.00 20.91 107 ILE E CA 1
ATOM 8944 C C . ILE E 1 119 ? 42.712 -8.514 44.521 1.00 20.58 107 ILE E C 1
ATOM 8945 O O . ILE E 1 119 ? 42.682 -8.015 43.394 1.00 20.52 107 ILE E O 1
ATOM 8950 N N . LEU E 1 120 ? 43.814 -9.017 45.058 1.00 20.20 108 LEU E N 1
ATOM 8951 C CA . LEU E 1 120 ? 45.136 -8.842 44.422 1.00 20.35 108 LEU E CA 1
ATOM 8952 C C . LEU E 1 120 ? 45.882 -10.167 44.276 1.00 20.96 108 LEU E C 1
ATOM 8953 O O . LEU E 1 120 ? 46.470 -10.668 45.235 1.00 20.80 108 LEU E O 1
ATOM 8958 N N . VAL E 1 121 ? 45.796 -10.736 43.075 1.00 21.59 109 VAL E N 1
ATOM 8959 C CA . VAL E 1 121 ? 46.246 -12.088 42.804 1.00 22.61 109 VAL E CA 1
ATOM 8960 C C . VAL E 1 121 ? 47.491 -12.045 41.898 1.00 23.39 109 VAL E C 1
ATOM 8961 O O . VAL E 1 121 ? 47.495 -11.329 40.895 1.00 24.52 109 VAL E O 1
ATOM 8965 N N . LYS E 1 122 ? 48.516 -12.786 42.256 1.00 22.45 110 LYS E N 1
ATOM 8966 C CA . LYS E 1 122 ? 49.612 -13.093 41.297 1.00 23.77 110 LYS E CA 1
ATOM 8967 C C . LYS E 1 122 ? 49.690 -14.589 40.994 1.00 24.86 110 LYS E C 1
ATOM 8968 O O . LYS E 1 122 ? 49.937 -15.380 41.902 1.00 24.68 110 LYS E O 1
ATOM 8974 N N . GLU E 1 123 ? 49.485 -14.964 39.735 1.00 26.63 111 GLU E N 1
ATOM 8975 C CA . GLU E 1 123 ? 49.615 -16.337 39.330 1.00 29.45 111 GLU E CA 1
ATOM 8976 C C . GLU E 1 123 ? 51.098 -16.695 39.234 1.00 28.74 111 GLU E C 1
ATOM 8977 O O . GLU E 1 123 ? 51.914 -15.872 38.819 1.00 26.81 111 GLU E O 1
ATOM 8983 N N . PRO E 1 124 ? 51.436 -17.917 39.615 1.00 29.23 112 PRO E N 1
ATOM 8984 C CA . PRO E 1 124 ? 52.823 -18.388 39.565 1.00 30.52 112 PRO E CA 1
ATOM 8985 C C . PRO E 1 124 ? 53.382 -18.479 38.162 1.00 31.09 112 PRO E C 1
ATOM 8986 O O . PRO E 1 124 ? 52.717 -18.972 37.268 1.00 33.09 112 PRO E O 1
ATOM 8990 N N . LYS E 1 125 ? 54.582 -17.961 37.977 1.00 31.53 113 LYS E N 1
ATOM 8991 C CA . LYS E 1 125 ? 55.328 -18.042 36.710 1.00 33.46 113 LYS E CA 1
ATOM 8992 C C . LYS E 1 125 ? 54.746 -17.229 35.531 1.00 33.46 113 LYS E C 1
ATOM 8993 O O . LYS E 1 125 ? 55.222 -17.347 34.408 1.00 32.39 113 LYS E O 1
ATOM 8999 N N . ARG E 1 126 ? 53.695 -16.448 35.773 1.00 32.94 114 ARG E N 1
ATOM 9000 C CA . ARG E 1 126 ? 53.017 -15.709 34.715 1.00 34.03 114 ARG E CA 1
ATOM 9001 C C . ARG E 1 126 ? 52.861 -14.242 35.047 1.00 31.51 114 ARG E C 1
ATOM 9002 O O . ARG E 1 126 ? 52.059 -13.533 34.419 1.00 30.57 114 ARG E O 1
ATOM 9010 N N . THR E 1 127 ? 53.596 -13.808 36.060 1.00 29.37 115 THR E N 1
ATOM 9011 C CA . THR E 1 127 ? 53.504 -12.465 36.529 1.00 27.94 115 THR E CA 1
ATOM 9012 C C . THR E 1 127 ? 54.798 -11.732 36.490 1.00 27.50 115 THR E C 1
ATOM 9013 O O . THR E 1 127 ? 55.867 -12.282 36.760 1.00 29.25 115 THR E O 1
ATOM 9017 N N . LEU E 1 128 ? 54.669 -10.469 36.162 1.00 26.79 116 LEU E N 1
ATOM 9018 C CA . LEU E 1 128 ? 55.729 -9.519 36.312 1.00 26.61 116 LEU E CA 1
ATOM 9019 C C . LEU E 1 128 ? 55.760 -8.983 37.749 1.00 24.98 116 LEU E C 1
ATOM 9020 O O . LEU E 1 128 ? 54.793 -9.127 38.505 1.00 23.92 116 LEU E O 1
ATOM 9025 N N . PRO E 1 129 ? 56.896 -8.366 38.130 1.00 23.93 117 PRO E N 1
ATOM 9026 C CA . PRO E 1 129 ? 56.862 -7.586 39.361 1.00 23.04 117 PRO E CA 1
ATOM 9027 C C . PRO E 1 129 ? 55.837 -6.467 39.278 1.00 22.53 117 PRO E C 1
ATOM 9028 O O . PRO E 1 129 ? 55.520 -6.013 38.189 1.00 22.95 117 PRO E O 1
ATOM 9032 N N . THR E 1 130 ? 55.296 -6.066 40.416 1.00 21.87 118 THR E N 1
ATOM 9033 C CA . THR E 1 130 ? 54.418 -4.902 40.473 1.00 21.23 118 THR E CA 1
ATOM 9034 C C . THR E 1 130 ? 55.301 -3.670 40.552 1.00 21.72 118 THR E C 1
ATOM 9035 O O . THR E 1 130 ? 56.075 -3.510 41.478 1.00 21.66 118 THR E O 1
ATOM 9039 N N . LEU E 1 131 ? 55.190 -2.838 39.551 1.00 22.74 119 LEU E N 1
ATOM 9040 C CA . LEU E 1 131 ? 56.048 -1.719 39.377 1.00 24.26 119 LEU E CA 1
ATOM 9041 C C . LEU E 1 131 ? 55.948 -0.723 40.528 1.00 23.84 119 LEU E C 1
ATOM 9042 O O . LEU E 1 131 ? 54.878 -0.463 41.063 1.00 23.28 119 LEU E O 1
ATOM 9047 N N . VAL E 1 132 ? 57.117 -0.253 40.955 1.00 23.79 120 VAL E N 1
ATOM 9048 C CA . VAL E 1 132 ? 57.238 0.643 42.099 1.00 22.69 120 VAL E CA 1
ATOM 9049 C C . VAL E 1 132 ? 56.380 1.883 41.955 1.00 21.89 120 VAL E C 1
ATOM 9050 O O . VAL E 1 132 ? 56.243 2.444 40.867 1.00 21.66 120 VAL E O 1
ATOM 9054 N N . HIS E 1 133 ? 55.792 2.304 43.061 1.00 21.17 121 HIS E N 1
ATOM 9055 C CA . HIS E 1 133 ? 54.871 3.457 43.056 1.00 21.40 121 HIS E CA 1
ATOM 9056 C C . HIS E 1 133 ? 54.511 3.868 44.450 1.00 20.90 121 HIS E C 1
ATOM 9057 O O . HIS E 1 133 ? 54.865 3.169 45.392 1.00 20.87 121 HIS E O 1
ATOM 9064 N N . ASP E 1 134 ? 53.883 5.022 44.588 1.00 20.84 122 ASP E N 1
ATOM 9065 C CA . ASP E 1 134 ? 53.130 5.295 45.806 1.00 21.17 122 ASP E CA 1
ATOM 9066 C C . ASP E 1 134 ? 51.646 5.302 45.451 1.00 20.74 122 ASP E C 1
ATOM 9067 O O . ASP E 1 134 ? 51.280 5.373 44.297 1.00 20.43 122 ASP E O 1
ATOM 9072 N N . ASP E 1 135 ? 50.790 5.163 46.440 1.00 20.75 123 ASP E N 1
ATOM 9073 C CA . ASP E 1 135 ? 49.365 4.990 46.153 1.00 20.72 123 ASP E CA 1
ATOM 9074 C C . ASP E 1 135 ? 48.661 6.336 45.952 1.00 22.80 123 ASP E C 1
ATOM 9075 O O . ASP E 1 135 ? 47.719 6.445 45.173 1.00 22.77 123 ASP E O 1
ATOM 9080 N N . GLU E 1 136 ? 49.105 7.350 46.677 1.00 24.34 124 GLU E N 1
ATOM 9081 C CA . GLU E 1 136 ? 48.577 8.694 46.563 1.00 27.77 124 GLU E CA 1
ATOM 9082 C C . GLU E 1 136 ? 48.472 9.161 45.108 1.00 29.06 124 GLU E C 1
ATOM 9083 O O . GLU E 1 136 ? 47.495 9.785 44.691 1.00 31.23 124 GLU E O 1
ATOM 9089 N N . THR E 1 137 ? 49.492 8.853 44.331 1.00 30.02 125 THR E N 1
ATOM 9090 C CA . THR E 1 137 ? 49.571 9.290 42.940 1.00 30.69 125 THR E CA 1
ATOM 9091 C C . THR E 1 137 ? 48.327 8.853 42.128 1.00 29.47 125 THR E C 1
ATOM 9092 O O . THR E 1 137 ? 47.828 9.587 41.292 1.00 28.28 125 THR E O 1
ATOM 9096 N N . GLY E 1 138 ? 47.837 7.649 42.417 1.00 27.32 126 GLY E N 1
ATOM 9097 C CA . GLY E 1 138 ? 46.708 7.058 41.676 1.00 27.47 126 GLY E CA 1
ATOM 9098 C C . GLY E 1 138 ? 45.335 7.072 42.359 1.00 26.30 126 GLY E C 1
ATOM 9099 O O . GLY E 1 138 ? 44.401 6.493 41.850 1.00 27.21 126 GLY E O 1
ATOM 9100 N N . LEU E 1 139 ? 45.227 7.735 43.508 1.00 25.53 127 LEU E N 1
ATOM 9101 C CA . LEU E 1 139 ? 43.957 7.893 44.211 1.00 24.45 127 LEU E CA 1
ATOM 9102 C C . LEU E 1 139 ? 43.293 9.167 43.744 1.00 24.43 127 LEU E C 1
ATOM 9103 O O . LEU E 1 139 ? 43.918 10.218 43.726 1.00 24.20 127 LEU E O 1
ATOM 9108 N N . PRO E 1 140 ? 42.006 9.091 43.357 1.00 24.60 128 PRO E N 1
ATOM 9109 C CA . PRO E 1 140 ? 41.289 10.226 42.822 1.00 25.54 128 PRO E CA 1
ATOM 9110 C C . PRO E 1 140 ? 40.713 11.071 43.933 1.00 26.40 128 PRO E C 1
ATOM 9111 O O . PRO E 1 140 ? 39.471 11.310 43.993 1.00 27.19 128 PRO E O 1
ATOM 9115 N N . LEU E 1 141 ? 41.590 11.538 44.807 1.00 26.55 129 LEU E N 1
ATOM 9116 C CA . LEU E 1 141 ? 41.222 12.231 46.026 1.00 27.32 129 LEU E CA 1
ATOM 9117 C C . LEU E 1 141 ? 42.042 13.475 46.209 1.00 30.14 129 LEU E C 1
ATOM 9118 O O . LEU E 1 141 ? 43.185 13.532 45.791 1.00 29.83 129 LEU E O 1
ATOM 9123 N N . ASN E 1 142 ? 41.465 14.483 46.856 1.00 34.02 130 ASN E N 1
ATOM 9124 C CA . ASN E 1 142 ? 42.235 15.690 47.175 1.00 39.18 130 ASN E CA 1
ATOM 9125 C C . ASN E 1 142 ? 43.174 15.445 48.304 1.00 46.78 130 ASN E C 1
ATOM 9126 O O . ASN E 1 142 ? 43.009 14.457 49.005 1.00 54.79 130 ASN E O 1
ATOM 9131 N N . GLU E 1 143 ? 44.149 16.331 48.487 1.00 52.63 131 GLU E N 1
ATOM 9132 C CA . GLU E 1 143 ? 45.191 16.131 49.476 1.00 55.64 131 GLU E CA 1
ATOM 9133 C C . GLU E 1 143 ? 44.763 15.312 50.670 1.00 51.34 131 GLU E C 1
ATOM 9134 O O . GLU E 1 143 ? 43.806 15.624 51.373 1.00 50.85 131 GLU E O 1
ATOM 9140 N N . LEU E 1 144 ? 45.569 14.281 50.843 1.00 45.36 132 LEU E N 1
ATOM 9141 C CA . LEU E 1 144 ? 45.431 13.222 51.799 1.00 39.48 132 LEU E CA 1
ATOM 9142 C C . LEU E 1 144 ? 46.457 13.483 52.855 1.00 38.19 132 LEU E C 1
ATOM 9143 O O . LEU E 1 144 ? 47.420 14.217 52.663 1.00 38.68 132 LEU E O 1
ATOM 9148 N N . SER E 1 145 ? 46.242 12.886 53.995 1.00 36.65 133 SER E N 1
ATOM 9149 C CA . SER E 1 145 ? 47.091 13.142 55.126 1.00 35.63 133 SER E CA 1
ATOM 9150 C C . SER E 1 145 ? 47.461 11.812 55.770 1.00 32.05 133 SER E C 1
ATOM 9151 O O . SER E 1 145 ? 48.594 11.412 55.715 1.00 30.95 133 SER E O 1
ATOM 9154 N N . ALA E 1 146 ? 46.478 11.112 56.311 1.00 29.70 134 ALA E N 1
ATOM 9155 C CA . ALA E 1 146 ? 46.720 9.874 57.046 1.00 27.35 134 ALA E CA 1
ATOM 9156 C C . ALA E 1 146 ? 46.247 8.642 56.306 1.00 25.56 134 ALA E C 1
ATOM 9157 O O . ALA E 1 146 ? 46.315 7.545 56.835 1.00 24.00 134 ALA E O 1
ATOM 9159 N N . THR E 1 147 ? 45.826 8.806 55.063 1.00 25.12 135 THR E N 1
ATOM 9160 C CA . THR E 1 147 ? 45.401 7.663 54.231 1.00 24.67 135 THR E CA 1
ATOM 9161 C C . THR E 1 147 ? 46.456 6.557 54.163 1.00 24.70 135 THR E C 1
ATOM 9162 O O . THR E 1 147 ? 47.646 6.823 53.949 1.00 25.51 135 THR E O 1
ATOM 9166 N N . LEU E 1 148 ? 45.998 5.320 54.346 1.00 24.44 136 LEU E N 1
ATOM 9167 C CA . LEU E 1 148 ? 46.872 4.154 54.361 1.00 23.92 136 LEU E CA 1
ATOM 9168 C C . LEU E 1 148 ? 46.159 2.923 53.824 1.00 23.78 136 LEU E C 1
ATOM 9169 O O . LEU E 1 148 ? 44.909 2.863 53.785 1.00 23.43 136 LEU E O 1
ATOM 9174 N N . THR E 1 149 ? 46.959 1.919 53.464 1.00 22.74 137 THR E N 1
ATOM 9175 C CA . THR E 1 149 ? 46.462 0.671 52.934 1.00 21.72 137 THR E CA 1
ATOM 9176 C C . THR E 1 149 ? 46.787 -0.479 53.857 1.00 21.77 137 THR E C 1
ATOM 9177 O O . THR E 1 149 ? 47.877 -0.567 54.385 1.00 22.95 137 THR E O 1
ATOM 9181 N N . ALA E 1 150 ? 45.824 -1.360 54.077 1.00 21.33 138 ALA E N 1
ATOM 9182 C CA . ALA E 1 150 ? 46.040 -2.663 54.710 1.00 20.46 138 ALA E CA 1
ATOM 9183 C C . ALA E 1 150 ? 46.176 -3.705 53.620 1.00 19.63 138 ALA E C 1
ATOM 9184 O O . ALA E 1 150 ? 45.222 -3.976 52.910 1.00 19.94 138 ALA E O 1
ATOM 9186 N N . TRP E 1 151 ? 47.327 -4.349 53.544 1.00 18.75 139 TRP E N 1
ATOM 9187 C CA . TRP E 1 151 ? 47.545 -5.436 52.585 1.00 18.14 139 TRP E CA 1
ATOM 9188 C C . TRP E 1 151 ? 47.434 -6.722 53.357 1.00 18.65 139 TRP E C 1
ATOM 9189 O O . TRP E 1 151 ? 48.335 -7.085 54.102 1.00 18.30 139 TRP E O 1
ATOM 9200 N N . ILE E 1 152 ? 46.298 -7.414 53.178 1.00 19.12 140 ILE E N 1
ATOM 9201 C CA . ILE E 1 152 ? 45.940 -8.584 53.982 1.00 19.54 140 ILE E CA 1
ATOM 9202 C C . ILE E 1 152 ? 46.307 -9.849 53.238 1.00 20.09 140 ILE E C 1
ATOM 9203 O O . ILE E 1 152 ? 45.892 -10.035 52.110 1.00 20.60 140 ILE E O 1
ATOM 9208 N N . ALA E 1 153 ? 47.137 -10.686 53.838 1.00 20.30 141 ALA E N 1
ATOM 9209 C CA . ALA E 1 153 ? 47.578 -11.885 53.150 1.00 20.73 141 ALA E CA 1
ATOM 9210 C C . ALA E 1 153 ? 46.530 -12.945 53.347 1.00 21.07 141 ALA E C 1
ATOM 9211 O O . ALA E 1 153 ? 46.233 -13.290 54.485 1.00 21.41 141 ALA E O 1
ATOM 9213 N N . LEU E 1 154 ? 46.037 -13.499 52.245 1.00 21.15 142 LEU E N 1
ATOM 9214 C CA . LEU E 1 154 ? 45.128 -14.638 52.291 1.00 22.39 142 LEU E CA 1
ATOM 9215 C C . LEU E 1 154 ? 45.747 -15.930 51.785 1.00 23.65 142 LEU E C 1
ATOM 9216 O O . LEU E 1 154 ? 45.102 -16.988 51.820 1.00 24.56 142 LEU E O 1
ATOM 9221 N N . THR E 1 155 ? 47.028 -15.857 51.409 1.00 23.58 143 THR E N 1
ATOM 9222 C CA . THR E 1 155 ? 47.881 -17.034 51.273 1.00 24.85 143 THR E CA 1
ATOM 9223 C C . THR E 1 155 ? 49.189 -16.706 51.967 1.00 24.86 143 THR E C 1
ATOM 9224 O O . THR E 1 155 ? 49.458 -15.555 52.247 1.00 24.20 143 THR E O 1
ATOM 9228 N N . ASP E 1 156 ? 49.986 -17.710 52.298 1.00 25.07 144 ASP E N 1
ATOM 9229 C CA . ASP E 1 156 ? 51.354 -17.447 52.687 1.00 24.90 144 ASP E CA 1
ATOM 9230 C C . ASP E 1 156 ? 52.035 -16.695 51.550 1.00 23.99 144 ASP E C 1
ATOM 9231 O O . ASP E 1 156 ? 51.764 -16.924 50.371 1.00 23.19 144 ASP E O 1
ATOM 9236 N N . VAL E 1 157 ? 52.947 -15.802 51.915 1.00 23.95 145 VAL E N 1
ATOM 9237 C CA . VAL E 1 157 ? 53.716 -15.025 50.906 1.00 23.79 145 VAL E CA 1
ATOM 9238 C C . VAL E 1 157 ? 55.225 -14.973 51.246 1.00 24.32 145 VAL E C 1
ATOM 9239 O O . VAL E 1 157 ? 55.750 -13.945 51.697 1.00 23.29 145 VAL E O 1
ATOM 9243 N N . PRO E 1 158 ? 55.923 -16.094 51.047 1.00 25.64 146 PRO E N 1
ATOM 9244 C CA . PRO E 1 158 ? 57.386 -16.009 51.065 1.00 26.68 146 PRO E CA 1
ATOM 9245 C C . PRO E 1 158 ? 57.841 -15.170 49.898 1.00 27.37 146 PRO E C 1
ATOM 9246 O O . PRO E 1 158 ? 57.052 -14.843 49.025 1.00 27.55 146 PRO E O 1
ATOM 9250 N N . VAL E 1 159 ? 59.098 -14.788 49.901 1.00 30.65 147 VAL E N 1
ATOM 9251 C CA . VAL E 1 159 ? 59.624 -13.758 48.988 1.00 32.27 147 VAL E CA 1
ATOM 9252 C C . VAL E 1 159 ? 59.316 -14.029 47.510 1.00 33.49 147 VAL E C 1
ATOM 9253 O O . VAL E 1 159 ? 58.760 -13.156 46.778 1.00 37.33 147 VAL E O 1
ATOM 9257 N N . GLU E 1 160 ? 59.592 -15.247 47.095 1.00 34.02 148 GLU E N 1
ATOM 9258 C CA . GLU E 1 160 ? 59.403 -15.615 45.714 1.00 35.86 148 GLU E CA 1
ATOM 9259 C C . GLU E 1 160 ? 57.923 -15.862 45.304 1.00 33.16 148 GLU E C 1
ATOM 9260 O O . GLU E 1 160 ? 57.652 -16.091 44.116 1.00 31.87 148 GLU E O 1
ATOM 9266 N N . ARG E 1 161 ? 56.974 -15.793 46.242 1.00 30.88 149 ARG E N 1
ATOM 9267 C CA A ARG E 1 161 ? 55.564 -15.872 45.866 0.50 30.89 149 ARG E CA 1
ATOM 9268 C CA B ARG E 1 161 ? 55.560 -15.876 45.874 0.50 30.94 149 ARG E CA 1
ATOM 9269 C C . ARG E 1 161 ? 54.950 -14.502 45.597 1.00 29.04 149 ARG E C 1
ATOM 9270 O O . ARG E 1 161 ? 53.748 -14.362 45.510 1.00 29.57 149 ARG E O 1
ATOM 9285 N N . GLY E 1 162 ? 55.771 -13.474 45.432 1.00 27.39 150 GLY E N 1
ATOM 9286 C CA . GLY E 1 162 ? 55.270 -12.153 45.062 1.00 24.83 150 GLY E CA 1
ATOM 9287 C C . GLY E 1 162 ? 55.086 -11.261 46.253 1.00 23.77 150 GLY E C 1
ATOM 9288 O O . GLY E 1 162 ? 54.098 -10.510 46.350 1.00 23.31 150 GLY E O 1
ATOM 9289 N N . CYS E 1 163 ? 56.043 -11.271 47.165 1.00 23.99 151 CYS E N 1
ATOM 9290 C CA . CYS E 1 163 ? 55.908 -10.447 48.350 1.00 24.11 151 CYS E CA 1
ATOM 9291 C C . CYS E 1 163 ? 56.147 -8.967 48.067 1.00 23.05 151 CYS E C 1
ATOM 9292 O O . CYS E 1 163 ? 56.686 -8.592 47.030 1.00 23.13 151 CYS E O 1
ATOM 9295 N N . MET E 1 164 ? 55.689 -8.135 48.999 1.00 22.54 152 MET E N 1
ATOM 9296 C CA . MET E 1 164 ? 55.817 -6.693 48.888 1.00 21.99 152 MET E CA 1
ATOM 9297 C C . MET E 1 164 ? 57.202 -6.247 49.359 1.00 22.03 152 MET E C 1
ATOM 9298 O O . MET E 1 164 ? 57.802 -6.910 50.207 1.00 22.57 152 MET E O 1
ATOM 9303 N N . SER E 1 165 ? 57.673 -5.118 48.851 1.00 21.06 153 SER E N 1
ATOM 9304 C CA . SER E 1 165 ? 58.825 -4.428 49.396 1.00 21.88 153 SER E CA 1
ATOM 9305 C C . SER E 1 165 ? 58.521 -2.956 49.535 1.00 21.56 153 SER E C 1
ATOM 9306 O O . SER E 1 165 ? 57.742 -2.420 48.764 1.00 21.39 153 SER E O 1
ATOM 9309 N N . TYR E 1 166 ? 59.195 -2.313 50.482 1.00 21.48 154 TYR E N 1
ATOM 9310 C CA . TYR E 1 166 ? 58.932 -0.915 50.847 1.00 21.11 154 TYR E CA 1
ATOM 9311 C C . TYR E 1 166 ? 60.252 -0.161 50.916 1.00 21.40 154 TYR E C 1
ATOM 9312 O O . TYR E 1 166 ? 61.267 -0.732 51.279 1.00 21.04 154 TYR E O 1
ATOM 9321 N N . VAL E 1 167 ? 60.198 1.133 50.623 1.00 20.88 155 VAL E N 1
ATOM 9322 C CA . VAL E 1 167 ? 61.304 2.052 50.907 1.00 21.23 155 VAL E CA 1
ATOM 9323 C C . VAL E 1 167 ? 61.057 2.788 52.230 1.00 21.46 155 VAL E C 1
ATOM 9324 O O . VAL E 1 167 ? 60.241 3.720 52.309 1.00 22.14 155 VAL E O 1
ATOM 9328 N N . PRO E 1 168 ? 61.721 2.368 53.303 1.00 21.95 156 PRO E N 1
ATOM 9329 C CA . PRO E 1 168 ? 61.567 3.013 54.598 1.00 22.18 156 PRO E CA 1
ATOM 9330 C C . PRO E 1 168 ? 61.712 4.535 54.595 1.00 22.86 156 PRO E C 1
ATOM 9331 O O . PRO E 1 168 ? 62.668 5.080 54.062 1.00 23.96 156 PRO E O 1
ATOM 9335 N N . GLY E 1 169 ? 60.788 5.207 55.252 1.00 22.80 157 GLY E N 1
ATOM 9336 C CA . GLY E 1 169 ? 60.818 6.662 55.382 1.00 23.01 157 GLY E CA 1
ATOM 9337 C C . GLY E 1 169 ? 60.356 7.404 54.126 1.00 22.63 157 GLY E C 1
ATOM 9338 O O . GLY E 1 169 ? 60.349 8.640 54.127 1.00 22.91 157 GLY E O 1
ATOM 9339 N N . SER E 1 170 ? 59.964 6.689 53.073 1.00 21.66 158 SER E N 1
ATOM 9340 C CA . SER E 1 170 ? 59.686 7.364 51.826 1.00 21.97 158 SER E CA 1
ATOM 9341 C C . SER E 1 170 ? 58.360 8.170 51.840 1.00 21.87 158 SER E C 1
ATOM 9342 O O . SER E 1 170 ? 58.116 9.031 51.007 1.00 21.65 158 SER E O 1
ATOM 9345 N N . HIS E 1 171 ? 57.525 7.880 52.814 1.00 21.82 159 HIS E N 1
ATOM 9346 C CA . HIS E 1 171 ? 56.318 8.691 53.047 1.00 22.70 159 HIS E CA 1
ATOM 9347 C C . HIS E 1 171 ? 56.562 10.100 53.524 1.00 24.06 159 HIS E C 1
ATOM 9348 O O . HIS E 1 171 ? 55.666 10.911 53.494 1.00 24.26 159 HIS E O 1
ATOM 9355 N N . LEU E 1 172 ? 57.791 10.377 53.960 1.00 25.62 160 LEU E N 1
ATOM 9356 C CA . LEU E 1 172 ? 58.148 11.704 54.409 1.00 27.50 160 LEU E CA 1
ATOM 9357 C C . LEU E 1 172 ? 58.825 12.525 53.331 1.00 28.17 160 LEU E C 1
ATOM 9358 O O . LEU E 1 172 ? 59.351 13.583 53.622 1.00 29.10 160 LEU E O 1
ATOM 9363 N N . ARG E 1 173 ? 58.858 12.036 52.095 1.00 27.66 161 ARG E N 1
ATOM 9364 C CA . ARG E 1 173 ? 59.486 12.800 51.005 1.00 28.65 161 ARG E CA 1
ATOM 9365 C C . ARG E 1 173 ? 58.898 14.209 50.907 1.00 30.84 161 ARG E C 1
ATOM 9366 O O . ARG E 1 173 ? 57.703 14.404 51.058 1.00 29.75 161 ARG E O 1
ATOM 9374 N N . ALA E 1 174 ? 59.768 15.166 50.600 1.00 32.93 162 ALA E N 1
ATOM 9375 C CA . ALA E 1 174 ? 59.350 16.505 50.265 1.00 35.02 162 ALA E CA 1
ATOM 9376 C C . ALA E 1 174 ? 58.539 16.503 48.978 1.00 35.93 162 ALA E C 1
ATOM 9377 O O . ALA E 1 174 ? 58.654 15.609 48.173 1.00 35.25 162 ALA E O 1
ATOM 9379 N N . ARG E 1 175 ? 57.768 17.558 48.763 1.00 39.23 163 ARG E N 1
ATOM 9380 C CA . ARG E 1 175 ? 56.953 17.686 47.566 1.00 41.27 163 ARG E CA 1
ATOM 9381 C C . ARG E 1 175 ? 57.698 17.479 46.251 1.00 40.19 163 ARG E C 1
ATOM 9382 O O . ARG E 1 175 ? 57.204 16.834 45.361 1.00 37.66 163 ARG E O 1
ATOM 9390 N N . GLU E 1 176 ? 58.853 18.108 46.111 1.00 41.36 164 GLU E N 1
ATOM 9391 C CA . GLU E 1 176 ? 59.645 18.011 44.882 1.00 42.30 164 GLU E CA 1
ATOM 9392 C C . GLU E 1 176 ? 60.078 16.580 44.521 1.00 39.03 164 GLU E C 1
ATOM 9393 O O . GLU E 1 176 ? 60.470 16.323 43.398 1.00 39.35 164 GLU E O 1
ATOM 9399 N N . ASP E 1 177 ? 60.045 15.680 45.497 1.00 36.72 165 ASP E N 1
ATOM 9400 C CA . ASP E 1 177 ? 60.389 14.269 45.314 1.00 34.53 165 ASP E CA 1
ATOM 9401 C C . ASP E 1 177 ? 59.169 13.354 45.223 1.00 32.94 165 ASP E C 1
ATOM 9402 O O . ASP E 1 177 ? 59.297 12.138 45.238 1.00 31.77 165 ASP E O 1
ATOM 9407 N N . ARG E 1 178 ? 57.992 13.940 45.114 1.00 33.65 166 ARG E N 1
ATOM 9408 C CA . ARG E 1 178 ? 56.739 13.187 44.995 1.00 34.56 166 ARG E CA 1
ATOM 9409 C C . ARG E 1 178 ? 56.012 13.517 43.742 1.00 34.93 166 ARG E C 1
ATOM 9410 O O . ARG E 1 178 ? 55.995 14.656 43.291 1.00 33.87 166 ARG E O 1
ATOM 9418 N N . GLN E 1 179 ? 55.400 12.512 43.153 1.00 36.08 167 GLN E N 1
ATOM 9419 C CA . GLN E 1 179 ? 54.587 12.806 41.999 1.00 39.22 167 GLN E CA 1
ATOM 9420 C C . GLN E 1 179 ? 53.312 13.354 42.498 1.00 41.12 167 GLN E C 1
ATOM 9421 O O . GLN E 1 179 ? 52.752 12.941 43.524 1.00 40.30 167 GLN E O 1
ATOM 9427 N N . GLU E 1 180 ? 52.802 14.302 41.786 1.00 47.78 168 GLU E N 1
ATOM 9428 C CA . GLU E 1 180 ? 51.607 14.882 42.330 1.00 56.76 168 GLU E CA 1
ATOM 9429 C C . GLU E 1 180 ? 50.415 13.863 42.447 1.00 53.75 168 GLU E C 1
ATOM 9430 O O . GLU E 1 180 ? 50.154 13.245 43.525 1.00 52.36 168 GLU E O 1
ATOM 9436 N N . HIS E 1 181 ? 49.775 13.613 41.325 1.00 50.14 169 HIS E N 1
ATOM 9437 C CA . HIS E 1 181 ? 48.426 13.117 41.294 1.00 43.62 169 HIS E CA 1
ATOM 9438 C C . HIS E 1 181 ? 48.320 13.027 39.821 1.00 40.61 169 HIS E C 1
ATOM 9439 O O . HIS E 1 181 ? 48.583 14.009 39.131 1.00 42.55 169 HIS E O 1
ATOM 9446 N N . MET E 1 182 ? 47.993 11.874 39.310 1.00 37.37 170 MET E N 1
ATOM 9447 C CA . MET E 1 182 ? 47.915 11.745 37.862 1.00 36.84 170 MET E CA 1
ATOM 9448 C C . MET E 1 182 ? 46.479 12.026 37.427 1.00 33.89 170 MET E C 1
ATOM 9449 O O . MET E 1 182 ? 45.570 11.325 37.808 1.00 31.53 170 MET E O 1
ATOM 9454 N N . THR E 1 183 ? 46.292 13.046 36.619 1.00 33.20 171 THR E N 1
ATOM 9455 C CA . THR E 1 183 ? 44.994 13.297 36.002 1.00 32.92 171 THR E CA 1
ATOM 9456 C C . THR E 1 183 ? 44.771 12.347 34.827 1.00 32.47 171 THR E C 1
ATOM 9457 O O . THR E 1 183 ? 43.634 11.889 34.611 1.00 33.48 171 THR E O 1
ATOM 9461 N N . SER E 1 184 ? 45.832 12.081 34.068 1.00 31.00 172 SER E N 1
ATOM 9462 C CA . SER E 1 184 ? 45.816 11.109 32.988 1.00 30.56 172 SER E CA 1
ATOM 9463 C C . SER E 1 184 ? 47.161 10.397 32.899 1.00 30.17 172 SER E C 1
ATOM 9464 O O . SER E 1 184 ? 48.132 10.841 33.498 1.00 30.18 172 SER E O 1
ATOM 9467 N N . PHE E 1 185 ? 47.208 9.284 32.176 1.00 29.44 173 PHE E N 1
ATOM 9468 C CA . PHE E 1 185 ? 48.368 8.398 32.210 1.00 28.66 173 PHE E CA 1
ATOM 9469 C C . PHE E 1 185 ? 49.579 8.993 31.503 1.00 30.02 173 PHE E C 1
ATOM 9470 O O . PHE E 1 185 ? 50.666 8.596 31.753 1.00 29.86 173 PHE E O 1
ATOM 9478 N N . ALA E 1 186 ? 49.376 9.980 30.652 1.00 32.04 174 ALA E N 1
ATOM 9479 C CA . ALA E 1 186 ? 50.477 10.655 30.026 1.00 33.34 174 ALA E CA 1
ATOM 9480 C C . ALA E 1 186 ? 51.400 11.308 31.046 1.00 34.85 174 ALA E C 1
ATOM 9481 O O . ALA E 1 186 ? 52.508 11.729 30.704 1.00 35.28 174 ALA E O 1
ATOM 9483 N N . GLU E 1 187 ? 50.918 11.480 32.272 1.00 36.35 175 GLU E N 1
ATOM 9484 C CA . GLU E 1 187 ? 51.700 12.159 33.313 1.00 37.57 175 GLU E CA 1
ATOM 9485 C C . GLU E 1 187 ? 52.682 11.215 33.970 1.00 36.31 175 GLU E C 1
ATOM 9486 O O . GLU E 1 187 ? 53.415 11.629 34.844 1.00 36.46 175 GLU E O 1
ATOM 9492 N N . PHE E 1 188 ? 52.637 9.938 33.615 1.00 35.58 176 PHE E N 1
ATOM 9493 C CA . PHE E 1 188 ? 53.524 8.948 34.194 1.00 35.15 176 PHE E CA 1
ATOM 9494 C C . PHE E 1 188 ? 54.998 9.351 33.996 1.00 35.93 176 PHE E C 1
ATOM 9495 O O . PHE E 1 188 ? 55.391 9.790 32.909 1.00 35.01 176 PHE E O 1
ATOM 9503 N N . ARG E 1 189 ? 55.756 9.251 35.088 1.00 36.06 177 ARG E N 1
ATOM 9504 C CA . ARG E 1 189 ? 57.208 9.441 35.082 1.00 38.55 177 ARG E CA 1
ATOM 9505 C C . ARG E 1 189 ? 57.923 8.338 35.843 1.00 36.23 177 ARG E C 1
ATOM 9506 O O . ARG E 1 189 ? 57.404 7.830 36.854 1.00 34.32 177 ARG E O 1
ATOM 9514 N N . ASP E 1 190 ? 59.092 7.949 35.353 1.00 35.41 178 ASP E N 1
ATOM 9515 C CA . ASP E 1 190 ? 59.934 6.990 36.102 1.00 35.29 178 ASP E CA 1
ATOM 9516 C C . ASP E 1 190 ? 60.240 7.566 37.486 1.00 32.08 178 ASP E C 1
ATOM 9517 O O . ASP E 1 190 ? 60.480 8.760 37.637 1.00 32.46 178 ASP E O 1
ATOM 9522 N N . LEU E 1 191 ? 60.220 6.725 38.491 1.00 29.07 179 LEU E N 1
ATOM 9523 C CA . LEU E 1 191 ? 60.388 7.230 39.835 1.00 28.81 179 LEU E CA 1
ATOM 9524 C C . LEU E 1 191 ? 61.761 7.922 40.035 1.00 30.01 179 LEU E C 1
ATOM 9525 O O . LEU E 1 191 ? 61.848 8.906 40.762 1.00 31.11 179 LEU E O 1
ATOM 9530 N N . ALA E 1 192 ? 62.796 7.436 39.357 1.00 30.38 180 ALA E N 1
ATOM 9531 C CA . ALA E 1 192 ? 64.104 8.054 39.485 1.00 32.26 180 ALA E CA 1
ATOM 9532 C C . ALA E 1 192 ? 64.108 9.462 38.926 1.00 34.12 180 ALA E C 1
ATOM 9533 O O . ALA E 1 192 ? 64.948 10.262 39.331 1.00 36.43 180 ALA E O 1
ATOM 9535 N N . ASP E 1 193 ? 63.210 9.778 37.985 1.00 34.81 181 ASP E N 1
ATOM 9536 C CA . ASP E 1 193 ? 63.122 11.161 37.454 1.00 36.73 181 ASP E CA 1
ATOM 9537 C C . ASP E 1 193 ? 62.402 12.086 38.443 1.00 35.56 181 ASP E C 1
ATOM 9538 O O . ASP E 1 193 ? 62.794 13.219 38.638 1.00 35.93 181 ASP E O 1
ATOM 9543 N N . VAL E 1 194 ? 61.362 11.551 39.076 1.00 34.31 182 VAL E N 1
ATOM 9544 C CA . VAL E 1 194 ? 60.610 12.257 40.125 1.00 33.25 182 VAL E CA 1
ATOM 9545 C C . VAL E 1 194 ? 61.432 12.416 41.415 1.00 32.46 182 VAL E C 1
ATOM 9546 O O . VAL E 1 194 ? 61.529 13.517 41.968 1.00 33.83 182 VAL E O 1
ATOM 9550 N N . TRP E 1 195 ? 62.046 11.324 41.861 1.00 30.29 183 TRP E N 1
ATOM 9551 C CA . TRP E 1 195 ? 62.850 11.293 43.081 1.00 29.41 183 TRP E CA 1
ATOM 9552 C C . TRP E 1 195 ? 64.285 10.835 42.763 1.00 30.25 183 TRP E C 1
ATOM 9553 O O . TRP E 1 195 ? 64.574 9.671 42.810 1.00 29.67 183 TRP E O 1
ATOM 9564 N N . PRO E 1 196 ? 65.181 11.750 42.409 1.00 31.84 184 PRO E N 1
ATOM 9565 C CA . PRO E 1 196 ? 66.527 11.349 41.952 1.00 33.10 184 PRO E CA 1
ATOM 9566 C C . PRO E 1 196 ? 67.286 10.388 42.879 1.00 32.87 184 PRO E C 1
ATOM 9567 O O . PRO E 1 196 ? 68.080 9.601 42.417 1.00 32.63 184 PRO E O 1
ATOM 9571 N N . ASP E 1 197 ? 67.046 10.496 44.174 1.00 32.76 185 ASP E N 1
ATOM 9572 C CA . ASP E 1 197 ? 67.746 9.682 45.120 1.00 33.25 185 ASP E CA 1
ATOM 9573 C C . ASP E 1 197 ? 67.128 8.279 45.317 1.00 30.53 185 ASP E C 1
ATOM 9574 O O . ASP E 1 197 ? 67.686 7.455 46.040 1.00 28.90 185 ASP E O 1
ATOM 9579 N N . TYR E 1 198 ? 66.008 8.021 44.648 1.00 28.66 186 TYR E N 1
ATOM 9580 C CA . TYR E 1 198 ? 65.339 6.734 44.749 1.00 27.20 186 TYR E CA 1
ATOM 9581 C C . TYR E 1 198 ? 66.305 5.521 44.633 1.00 27.30 186 TYR E C 1
ATOM 9582 O O . TYR E 1 198 ? 66.267 4.638 45.469 1.00 26.22 186 TYR E O 1
ATOM 9591 N N . PRO E 1 199 ? 67.144 5.483 43.605 1.00 28.32 187 PRO E N 1
ATOM 9592 C CA . PRO E 1 199 ? 68.000 4.319 43.422 1.00 28.74 187 PRO E CA 1
ATOM 9593 C C . PRO E 1 199 ? 69.017 4.055 44.532 1.00 29.18 187 PRO E C 1
ATOM 9594 O O . PRO E 1 199 ? 69.535 2.943 44.606 1.00 29.84 187 PRO E O 1
ATOM 9598 N N . TRP E 1 200 ? 69.276 5.039 45.397 1.00 29.02 188 TRP E N 1
ATOM 9599 C CA . TRP E 1 200 ? 70.197 4.891 46.531 1.00 29.18 188 TRP E CA 1
ATOM 9600 C C . TRP E 1 200 ? 69.520 4.605 47.867 1.00 28.25 188 TRP E C 1
ATOM 9601 O O . TRP E 1 200 ? 70.184 4.475 48.894 1.00 28.40 188 TRP E O 1
ATOM 9612 N N . GLN E 1 201 ? 68.197 4.517 47.849 1.00 26.66 189 GLN E N 1
ATOM 9613 C CA . GLN E 1 201 ? 67.447 4.218 49.045 1.00 26.08 189 GLN E CA 1
ATOM 9614 C C . GLN E 1 201 ? 67.371 2.711 49.299 1.00 25.73 189 GLN E C 1
ATOM 9615 O O . GLN E 1 201 ? 67.253 1.919 48.362 1.00 25.47 189 GLN E O 1
ATOM 9621 N N . PRO E 1 202 ? 67.337 2.331 50.560 1.00 26.05 190 PRO E N 1
ATOM 9622 C CA . PRO E 1 202 ? 67.135 0.930 50.879 1.00 26.45 190 PRO E CA 1
ATOM 9623 C C . PRO E 1 202 ? 65.763 0.434 50.531 1.00 25.99 190 PRO E C 1
ATOM 9624 O O . PRO E 1 202 ? 64.833 1.209 50.559 1.00 25.38 190 PRO E O 1
ATOM 9628 N N . ARG E 1 203 ? 65.660 -0.855 50.239 1.00 27.30 191 ARG E N 1
ATOM 9629 C CA . ARG E 1 203 ? 64.419 -1.569 49.871 1.00 28.26 191 ARG E CA 1
ATOM 9630 C C . ARG E 1 203 ? 64.254 -2.760 50.816 1.00 27.66 191 ARG E C 1
ATOM 9631 O O . ARG E 1 203 ? 65.094 -3.639 50.829 1.00 27.16 191 ARG E O 1
ATOM 9639 N N . VAL E 1 204 ? 63.149 -2.839 51.536 1.00 26.87 192 VAL E N 1
ATOM 9640 C CA . VAL E 1 204 ? 62.922 -3.923 52.465 1.00 26.69 192 VAL E CA 1
ATOM 9641 C C . VAL E 1 204 ? 61.858 -4.853 51.954 1.00 25.94 192 VAL E C 1
ATOM 9642 O O . VAL E 1 204 ? 60.683 -4.448 51.798 1.00 25.91 192 VAL E O 1
ATOM 9646 N N . ALA E 1 205 ? 62.234 -6.100 51.752 1.00 24.97 193 ALA E N 1
ATOM 9647 C CA . ALA E 1 205 ? 61.256 -7.126 51.374 1.00 24.69 193 ALA E CA 1
ATOM 9648 C C . ALA E 1 205 ? 60.645 -7.706 52.626 1.00 23.83 193 ALA E C 1
ATOM 9649 O O . ALA E 1 205 ? 61.359 -8.079 53.547 1.00 24.95 193 ALA E O 1
ATOM 9651 N N . VAL E 1 206 ? 59.332 -7.865 52.622 1.00 23.37 194 VAL E N 1
ATOM 9652 C CA . VAL E 1 206 ? 58.591 -8.282 53.804 1.00 23.22 194 VAL E CA 1
ATOM 9653 C C . VAL E 1 206 ? 57.699 -9.507 53.516 1.00 23.40 194 VAL E C 1
ATOM 9654 O O . VAL E 1 206 ? 56.521 -9.395 53.244 1.00 23.02 194 VAL E O 1
ATOM 9658 N N . PRO E 1 207 ? 58.291 -10.689 53.546 1.00 24.08 195 PRO E N 1
ATOM 9659 C CA . PRO E 1 207 ? 57.467 -11.865 53.398 1.00 24.07 195 PRO E CA 1
ATOM 9660 C C . PRO E 1 207 ? 56.551 -12.025 54.588 1.00 24.08 195 PRO E C 1
ATOM 9661 O O . PRO E 1 207 ? 56.915 -11.619 55.717 1.00 24.57 195 PRO E O 1
ATOM 9665 N N . VAL E 1 208 ? 55.393 -12.633 54.358 1.00 22.90 196 VAL E N 1
ATOM 9666 C CA . VAL E 1 208 ? 54.401 -12.798 55.437 1.00 22.66 196 VAL E CA 1
ATOM 9667 C C . VAL E 1 208 ? 53.661 -14.130 55.356 1.00 22.67 196 VAL E C 1
ATOM 9668 O O . VAL E 1 208 ? 53.643 -14.770 54.327 1.00 23.08 196 VAL E O 1
ATOM 9672 N N . ARG E 1 209 ? 53.047 -14.510 56.463 1.00 22.96 197 ARG E N 1
ATOM 9673 C CA A ARG E 1 209 ? 52.192 -15.686 56.522 0.50 23.47 197 ARG E CA 1
ATOM 9674 C CA B ARG E 1 209 ? 52.196 -15.682 56.532 0.50 23.54 197 ARG E CA 1
ATOM 9675 C C . ARG E 1 209 ? 50.712 -15.287 56.303 1.00 23.11 197 ARG E C 1
ATOM 9676 O O . ARG E 1 209 ? 50.305 -14.175 56.592 1.00 22.87 197 ARG E O 1
ATOM 9691 N N . ALA E 1 210 ? 49.898 -16.215 55.836 1.00 23.26 198 ALA E N 1
ATOM 9692 C CA . ALA E 1 210 ? 48.468 -15.984 55.700 1.00 22.19 198 ALA E CA 1
ATOM 9693 C C . ALA E 1 210 ? 47.875 -15.508 57.021 1.00 22.02 198 ALA E C 1
ATOM 9694 O O . ALA E 1 210 ? 48.140 -16.064 58.077 1.00 22.19 198 ALA E O 1
ATOM 9696 N N . GLY E 1 211 ? 47.052 -14.475 56.942 1.00 21.22 199 GLY E N 1
ATOM 9697 C CA . GLY E 1 211 ? 46.443 -13.881 58.116 1.00 21.20 199 GLY E CA 1
ATOM 9698 C C . GLY E 1 211 ? 47.165 -12.667 58.651 1.00 20.94 199 GLY E C 1
ATOM 9699 O O . GLY E 1 211 ? 46.620 -11.952 59.495 1.00 20.62 199 GLY E O 1
ATOM 9700 N N . ASP E 1 212 ? 48.416 -12.490 58.236 1.00 20.75 200 ASP E N 1
ATOM 9701 C CA . ASP E 1 212 ? 49.168 -11.316 58.599 1.00 21.16 200 ASP E CA 1
ATOM 9702 C C . ASP E 1 212 ? 48.652 -10.145 57.770 1.00 20.26 200 ASP E C 1
ATOM 9703 O O . ASP E 1 212 ? 48.069 -10.333 56.704 1.00 19.50 200 ASP E O 1
ATOM 9708 N N . VAL E 1 213 ? 48.908 -8.940 58.255 1.00 20.20 201 VAL E N 1
ATOM 9709 C CA . VAL E 1 213 ? 48.618 -7.737 57.491 1.00 20.13 201 VAL E CA 1
ATOM 9710 C C . VAL E 1 213 ? 49.824 -6.822 57.503 1.00 20.70 201 VAL E C 1
ATOM 9711 O O . VAL E 1 213 ? 50.443 -6.605 58.539 1.00 22.34 201 VAL E O 1
ATOM 9715 N N . VAL E 1 214 ? 50.146 -6.253 56.373 1.00 20.24 202 VAL E N 1
ATOM 9716 C CA . VAL E 1 214 ? 51.111 -5.183 56.348 1.00 20.73 202 VAL E CA 1
ATOM 9717 C C . VAL E 1 214 ? 50.387 -3.900 55.952 1.00 19.88 202 VAL E C 1
ATOM 9718 O O . VAL E 1 214 ? 49.776 -3.854 54.916 1.00 19.32 202 VAL E O 1
ATOM 9722 N N . PHE E 1 215 ? 50.571 -2.845 56.748 1.00 19.82 203 PHE E N 1
ATOM 9723 C CA . PHE E 1 215 ? 50.004 -1.542 56.485 1.00 19.52 203 PHE E CA 1
ATOM 9724 C C . PHE E 1 215 ? 51.039 -0.618 55.886 1.00 19.79 203 PHE E C 1
ATOM 9725 O O . PHE E 1 215 ? 52.177 -0.607 56.340 1.00 20.91 203 PHE E O 1
ATOM 9733 N N . HIS E 1 216 ? 50.662 0.179 54.906 1.00 19.58 204 HIS E N 1
ATOM 9734 C CA . HIS E 1 216 ? 51.563 1.199 54.382 1.00 20.40 204 HIS E CA 1
ATOM 9735 C C . HIS E 1 216 ? 50.864 2.504 54.046 1.00 20.49 204 HIS E C 1
ATOM 9736 O O . HIS E 1 216 ? 49.753 2.542 53.511 1.00 20.18 204 HIS E O 1
ATOM 9743 N N . HIS E 1 217 ? 51.534 3.591 54.391 1.00 21.12 205 HIS E N 1
ATOM 9744 C CA . HIS E 1 217 ? 51.025 4.954 54.154 1.00 21.49 205 HIS E CA 1
ATOM 9745 C C . HIS E 1 217 ? 50.889 5.232 52.652 1.00 21.22 205 HIS E C 1
ATOM 9746 O O . HIS E 1 217 ? 51.575 4.630 51.832 1.00 21.43 205 HIS E O 1
ATOM 9753 N N . CYS E 1 218 ? 49.979 6.129 52.293 1.00 21.22 206 CYS E N 1
ATOM 9754 C CA . CYS E 1 218 ? 49.704 6.437 50.882 1.00 21.34 206 CYS E CA 1
ATOM 9755 C C . CYS E 1 218 ? 50.871 7.089 50.127 1.00 21.49 206 CYS E C 1
ATOM 9756 O O . CYS E 1 218 ? 50.852 7.199 48.911 1.00 20.29 206 CYS E O 1
ATOM 9759 N N . ARG E 1 219 ? 51.870 7.552 50.878 1.00 22.81 207 ARG E N 1
ATOM 9760 C CA . ARG E 1 219 ? 53.115 8.092 50.292 1.00 23.07 207 ARG E CA 1
ATOM 9761 C C . ARG E 1 219 ? 54.313 7.189 50.361 1.00 21.86 207 ARG E C 1
ATOM 9762 O O . ARG E 1 219 ? 55.374 7.550 49.868 1.00 21.74 207 ARG E O 1
ATOM 9770 N N . THR E 1 220 ? 54.156 6.039 51.007 1.00 20.74 208 THR E N 1
ATOM 9771 C CA . THR E 1 220 ? 55.226 5.109 51.109 1.00 20.53 208 THR E CA 1
ATOM 9772 C C . THR E 1 220 ? 55.444 4.472 49.750 1.00 20.25 208 THR E C 1
ATOM 9773 O O . THR E 1 220 ? 54.519 3.943 49.135 1.00 19.04 208 THR E O 1
ATOM 9777 N N . VAL E 1 221 ? 56.682 4.563 49.275 1.00 20.66 209 VAL E N 1
ATOM 9778 C CA . VAL E 1 221 ? 57.056 3.947 48.020 1.00 21.03 209 VAL E CA 1
ATOM 9779 C C . VAL E 1 221 ? 57.152 2.441 48.219 1.00 21.17 209 VAL E C 1
ATOM 9780 O O . VAL E 1 221 ? 57.776 1.973 49.164 1.00 21.90 209 VAL E O 1
ATOM 9784 N N . HIS E 1 222 ? 56.505 1.689 47.333 1.00 21.25 210 HIS E N 1
ATOM 9785 C CA . HIS E 1 222 ? 56.446 0.256 47.452 1.00 21.38 210 HIS E CA 1
ATOM 9786 C C . HIS E 1 222 ? 56.307 -0.441 46.117 1.00 21.31 210 HIS E C 1
ATOM 9787 O O . HIS E 1 222 ? 56.115 0.177 45.076 1.00 21.35 210 HIS E O 1
ATOM 9794 N N . MET E 1 223 ? 56.439 -1.753 46.157 1.00 21.45 211 MET E N 1
ATOM 9795 C CA . MET E 1 223 ? 56.525 -2.550 44.947 1.00 22.35 211 MET E CA 1
ATOM 9796 C C . MET E 1 223 ? 56.313 -4.012 45.336 1.00 21.25 211 MET E C 1
ATOM 9797 O O . MET E 1 223 ? 56.138 -4.307 46.497 1.00 19.74 211 MET E O 1
ATOM 9802 N N . ALA E 1 224 ? 56.286 -4.909 44.358 1.00 21.36 212 ALA E N 1
ATOM 9803 C CA . ALA E 1 224 ? 56.189 -6.349 44.673 1.00 21.83 212 ALA E CA 1
ATOM 9804 C C . ALA E 1 224 ? 56.948 -7.206 43.691 1.00 23.07 212 ALA E C 1
ATOM 9805 O O . ALA E 1 224 ? 57.037 -6.862 42.524 1.00 22.71 212 ALA E O 1
ATOM 9807 N N . GLU E 1 225 ? 57.413 -8.351 44.176 1.00 24.86 213 GLU E N 1
ATOM 9808 C CA . GLU E 1 225 ? 58.118 -9.331 43.353 1.00 27.87 213 GLU E CA 1
ATOM 9809 C C . GLU E 1 225 ? 57.180 -9.987 42.361 1.00 26.39 213 GLU E C 1
ATOM 9810 O O . GLU E 1 225 ? 55.978 -10.048 42.579 1.00 24.55 213 GLU E O 1
ATOM 9816 N N . ALA E 1 226 ? 57.762 -10.507 41.287 1.00 26.28 214 ALA E N 1
ATOM 9817 C CA . ALA E 1 226 ? 57.084 -11.510 40.487 1.00 26.55 214 ALA E CA 1
ATOM 9818 C C . ALA E 1 226 ? 56.795 -12.735 41.335 1.00 25.99 214 ALA E C 1
ATOM 9819 O O . ALA E 1 226 ? 57.498 -13.031 42.296 1.00 26.50 214 ALA E O 1
ATOM 9821 N N . ASN E 1 227 ? 55.771 -13.467 40.982 1.00 25.89 215 ASN E N 1
ATOM 9822 C CA . ASN E 1 227 ? 55.522 -14.760 41.650 1.00 26.27 215 ASN E CA 1
ATOM 9823 C C . ASN E 1 227 ? 56.165 -15.829 40.816 1.00 27.42 215 ASN E C 1
ATOM 9824 O O . ASN E 1 227 ? 55.686 -16.106 39.726 1.00 28.69 215 ASN E O 1
ATOM 9829 N N . THR E 1 228 ? 57.277 -16.374 41.305 1.00 27.91 216 THR E N 1
ATOM 9830 C CA . THR E 1 228 ? 58.002 -17.442 40.626 1.00 29.77 216 THR E CA 1
ATOM 9831 C C . THR E 1 228 ? 57.868 -18.749 41.411 1.00 30.59 216 THR E C 1
ATOM 9832 O O . THR E 1 228 ? 58.549 -19.722 41.095 1.00 31.16 216 THR E O 1
ATOM 9836 N N . SER E 1 229 ? 56.983 -18.769 42.411 1.00 29.95 217 SE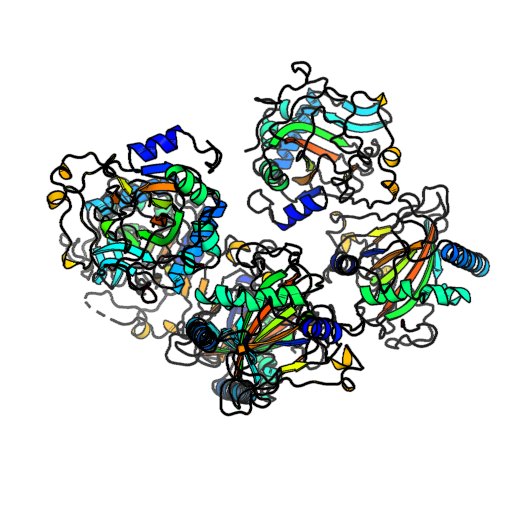R E N 1
ATOM 9837 C CA . SER E 1 229 ? 56.712 -19.981 43.160 1.00 31.50 217 SER E CA 1
ATOM 9838 C C . SER E 1 229 ? 55.790 -20.914 42.348 1.00 33.80 217 SER E C 1
ATOM 9839 O O . SER E 1 229 ? 55.637 -20.743 41.130 1.00 33.69 217 SER E O 1
ATOM 9842 N N . ASP E 1 230 ? 55.255 -21.940 43.009 1.00 35.80 218 ASP E N 1
ATOM 9843 C CA . ASP E 1 230 ? 54.377 -22.898 42.362 1.00 38.49 218 ASP E CA 1
ATOM 9844 C C . ASP E 1 230 ? 52.925 -22.669 42.743 1.00 37.60 218 ASP E C 1
ATOM 9845 O O . ASP E 1 230 ? 52.049 -23.406 42.326 1.00 37.48 218 ASP E O 1
ATOM 9850 N N . SER E 1 231 ? 52.682 -21.638 43.526 1.00 36.96 219 SER E N 1
ATOM 9851 C CA . SER E 1 231 ? 51.371 -21.405 44.071 1.00 36.82 219 SER E CA 1
ATOM 9852 C C . SER E 1 231 ? 50.915 -19.983 43.859 1.00 33.84 219 SER E C 1
ATOM 9853 O O . SER E 1 231 ? 51.705 -19.044 43.959 1.00 31.07 219 SER E O 1
ATOM 9856 N N . VAL E 1 232 ? 49.596 -19.849 43.701 1.00 32.69 220 VAL E N 1
ATOM 9857 C CA . VAL E 1 232 ? 48.953 -18.568 43.573 1.00 30.60 220 VAL E CA 1
ATOM 9858 C C . VAL E 1 232 ? 49.169 -17.731 44.814 1.00 28.53 220 VAL E C 1
ATOM 9859 O O . VAL E 1 232 ? 49.230 -18.253 45.941 1.00 29.10 220 VAL E O 1
ATOM 9863 N N . ARG E 1 233 ? 49.401 -16.431 44.619 1.00 25.96 221 ARG E N 1
ATOM 9864 C CA . ARG E 1 233 ? 49.446 -15.502 45.738 1.00 24.67 221 ARG E CA 1
ATOM 9865 C C . ARG E 1 233 ? 48.183 -14.695 45.773 1.00 23.53 221 ARG E C 1
ATOM 9866 O O . ARG E 1 233 ? 47.795 -14.160 44.755 1.00 23.80 221 ARG E O 1
ATOM 9874 N N . MET E 1 234 ? 47.538 -14.604 46.925 1.00 22.95 222 MET E N 1
ATOM 9875 C CA . MET E 1 234 ? 46.333 -13.755 47.033 1.00 22.28 222 MET E CA 1
ATOM 9876 C C . MET E 1 234 ? 46.418 -12.881 48.238 1.00 20.82 222 MET E C 1
ATOM 9877 O O . MET E 1 234 ? 46.555 -13.356 49.356 1.00 20.15 222 MET E O 1
ATOM 9882 N N . ALA E 1 235 ? 46.370 -11.580 47.991 1.00 19.93 223 ALA E N 1
ATOM 9883 C CA . ALA E 1 235 ? 46.162 -10.627 49.058 1.00 19.54 223 ALA E CA 1
ATOM 9884 C C . ALA E 1 235 ? 44.861 -9.852 48.827 1.00 19.52 223 ALA E C 1
ATOM 9885 O O . ALA E 1 235 ? 44.292 -9.883 47.728 1.00 18.77 223 ALA E O 1
ATOM 9887 N N . HIS E 1 236 ? 44.442 -9.140 49.865 1.00 19.74 224 HIS E N 1
ATOM 9888 C CA . HIS E 1 236 ? 43.329 -8.202 49.771 1.00 20.68 224 HIS E CA 1
ATOM 9889 C C . HIS E 1 236 ? 43.800 -6.856 50.264 1.00 20.29 224 HIS E C 1
ATOM 9890 O O . HIS E 1 236 ? 44.144 -6.729 51.422 1.00 20.88 224 HIS E O 1
ATOM 9897 N N . GLY E 1 237 ? 43.814 -5.862 49.384 1.00 20.15 225 GLY E N 1
ATOM 9898 C CA . GLY E 1 237 ? 44.256 -4.553 49.728 1.00 20.29 225 GLY E CA 1
ATOM 9899 C C . GLY E 1 237 ? 43.080 -3.656 50.072 1.00 21.14 225 GLY E C 1
ATOM 9900 O O . GLY E 1 237 ? 42.161 -3.528 49.287 1.00 20.66 225 GLY E O 1
ATOM 9901 N N . VAL E 1 238 ? 43.096 -3.055 51.247 1.00 21.25 226 VAL E N 1
ATOM 9902 C CA . VAL E 1 238 ? 41.998 -2.176 51.653 1.00 21.23 226 VAL E CA 1
ATOM 9903 C C . VAL E 1 238 ? 42.507 -0.780 51.842 1.00 21.05 226 VAL E C 1
ATOM 9904 O O . VAL E 1 238 ? 43.443 -0.567 52.640 1.00 21.88 226 VAL E O 1
ATOM 9908 N N . VAL E 1 239 ? 41.948 0.186 51.128 1.00 20.29 227 VAL E N 1
ATOM 9909 C CA . VAL E 1 239 ? 42.419 1.573 51.255 1.00 19.83 227 VAL E CA 1
ATOM 9910 C C . VAL E 1 239 ? 41.524 2.298 52.222 1.00 20.05 227 VAL E C 1
ATOM 9911 O O . VAL E 1 239 ? 40.312 2.377 52.010 1.00 19.99 227 VAL E O 1
ATOM 9915 N N . TYR E 1 240 ? 42.110 2.736 53.333 1.00 19.99 228 TYR E N 1
ATOM 9916 C CA . TYR E 1 240 ? 41.427 3.511 54.351 1.00 20.63 228 TYR E CA 1
ATOM 9917 C C . TYR E 1 240 ? 41.824 4.951 54.144 1.00 21.09 228 TYR E C 1
ATOM 9918 O O . TYR E 1 240 ? 42.968 5.319 54.395 1.00 22.10 228 TYR E O 1
ATOM 9927 N N . MET E 1 241 ? 40.871 5.770 53.732 1.00 21.63 229 MET E N 1
ATOM 9928 C CA . MET E 1 241 ? 41.131 7.156 53.451 1.00 22.19 229 MET E CA 1
ATOM 9929 C C . MET E 1 241 ? 40.762 8.054 54.638 1.00 23.71 229 MET E C 1
ATOM 9930 O O . MET E 1 241 ? 40.005 7.684 55.526 1.00 23.76 229 MET E O 1
ATOM 9935 N N . ASP E 1 242 ? 41.325 9.258 54.648 1.00 25.25 230 ASP E N 1
ATOM 9936 C CA . ASP E 1 242 ? 40.922 10.303 55.592 1.00 26.69 230 ASP E CA 1
ATOM 9937 C C . ASP E 1 242 ? 39.391 10.461 55.537 1.00 27.03 230 ASP E C 1
ATOM 9938 O O . ASP E 1 242 ? 38.805 10.457 54.458 1.00 26.27 230 ASP E O 1
ATOM 9943 N N . ALA E 1 243 ? 38.760 10.594 56.696 1.00 27.37 231 ALA E N 1
ATOM 9944 C CA . ALA E 1 243 ? 37.309 10.587 56.798 1.00 28.63 231 ALA E CA 1
ATOM 9945 C C . ALA E 1 243 ? 36.629 11.798 56.158 1.00 30.42 231 ALA E C 1
ATOM 9946 O O . ALA E 1 243 ? 35.425 11.751 55.895 1.00 31.13 231 ALA E O 1
ATOM 9948 N N . ASP E 1 244 ? 37.406 12.840 55.849 1.00 30.71 232 ASP E N 1
ATOM 9949 C CA . ASP E 1 244 ? 36.881 14.033 55.168 1.00 31.29 232 ASP E CA 1
ATOM 9950 C C . ASP E 1 244 ? 37.395 14.137 53.734 1.00 29.96 232 ASP E C 1
ATOM 9951 O O . ASP E 1 244 ? 37.355 15.178 53.138 1.00 30.52 232 ASP E O 1
ATOM 9956 N N . ALA E 1 245 ? 37.901 13.046 53.179 1.00 28.95 233 ALA E N 1
ATOM 9957 C CA . ALA E 1 245 ? 38.415 13.048 51.797 1.00 28.27 233 ALA E CA 1
ATOM 9958 C C . ALA E 1 245 ? 37.369 13.444 50.788 1.00 28.72 233 ALA E C 1
ATOM 9959 O O . ALA E 1 245 ? 36.187 13.070 50.918 1.00 29.80 233 ALA E O 1
ATOM 9961 N N . THR E 1 246 ? 37.807 14.177 49.764 1.00 28.74 234 THR E N 1
ATOM 9962 C CA . THR E 1 246 ? 36.939 14.612 48.685 1.00 29.39 234 THR E CA 1
ATOM 9963 C C . THR E 1 246 ? 37.440 14.135 47.337 1.00 28.30 234 THR E C 1
ATOM 9964 O O . THR E 1 246 ? 38.569 13.723 47.183 1.00 27.94 234 THR E O 1
ATOM 9968 N N . TYR E 1 247 ? 36.561 14.199 46.350 1.00 28.58 235 TYR E N 1
ATOM 9969 C CA . TYR E 1 247 ? 36.819 13.661 45.014 1.00 27.60 235 TYR E CA 1
ATOM 9970 C C . TYR E 1 247 ? 37.669 14.600 44.165 1.00 28.59 235 TYR E C 1
ATOM 9971 O O . TYR E 1 247 ? 37.396 15.798 44.036 1.00 29.32 235 TYR E O 1
ATOM 9980 N N . ARG E 1 248 ? 38.700 14.012 43.559 1.00 28.78 236 ARG E N 1
ATOM 9981 C CA . ARG E 1 248 ? 39.546 14.713 42.612 1.00 29.69 236 ARG E CA 1
ATOM 9982 C C . ARG E 1 248 ? 39.736 13.902 41.341 1.00 28.88 236 ARG E C 1
ATOM 9983 O O . ARG E 1 248 ? 40.240 12.788 41.407 1.00 27.32 236 ARG E O 1
ATOM 9991 N N . PRO E 1 249 ? 39.353 14.464 40.176 1.00 29.98 237 PRO E N 1
ATOM 9992 C CA . PRO E 1 249 ? 39.353 13.648 38.969 1.00 29.64 237 PRO E CA 1
ATOM 9993 C C . PRO E 1 249 ? 40.722 13.154 38.653 1.00 29.07 237 PRO E C 1
ATOM 9994 O O . PRO E 1 249 ? 41.705 13.878 38.790 1.00 29.63 237 PRO E O 1
ATOM 9998 N N . GLY E 1 250 ? 40.786 11.922 38.211 1.00 28.81 238 GLY E N 1
ATOM 9999 C CA . GLY E 1 250 ? 42.066 11.336 37.858 1.00 28.99 238 GLY E CA 1
ATOM 10000 C C . GLY E 1 250 ? 41.921 9.989 37.246 1.00 28.68 238 GLY E C 1
ATOM 10001 O O . GLY E 1 250 ? 40.796 9.547 36.942 1.00 28.15 238 GLY E O 1
ATOM 10002 N N . VAL E 1 251 ? 43.064 9.331 37.077 1.00 28.37 239 VAL E N 1
ATOM 10003 C CA . VAL E 1 251 ? 43.106 8.036 36.475 1.00 29.12 239 VAL E CA 1
ATOM 10004 C C . VAL E 1 251 ? 42.391 7.291 37.632 1.00 30.22 239 VAL E C 1
ATOM 10005 O O . VAL E 1 251 ? 42.339 7.805 38.785 1.00 31.49 239 VAL E O 1
ATOM 10009 N N . GLN E 1 252 ? 41.854 6.122 37.355 1.00 30.05 240 GLN E N 1
ATOM 10010 C CA . GLN E 1 252 ? 41.144 5.301 38.338 1.00 30.83 240 GLN E CA 1
ATOM 10011 C C . GLN E 1 252 ? 39.880 5.871 38.973 1.00 29.53 240 GLN E C 1
ATOM 10012 O O . GLN E 1 252 ? 39.523 5.449 40.094 1.00 28.76 240 GLN E O 1
ATOM 10018 N N . ASP E 1 253 ? 39.167 6.744 38.268 1.00 28.77 241 ASP E N 1
ATOM 10019 C CA . ASP E 1 253 ? 37.932 7.335 38.837 1.00 27.97 241 ASP E CA 1
ATOM 10020 C C . ASP E 1 253 ? 36.614 6.896 38.159 1.00 28.72 241 ASP E C 1
ATOM 10021 O O . ASP E 1 253 ? 35.562 7.492 38.428 1.00 29.21 241 ASP E O 1
ATOM 10026 N N . GLY E 1 254 ? 36.681 5.866 37.313 1.00 28.42 242 GLY E N 1
ATOM 10027 C CA . GLY E 1 254 ? 35.566 5.475 36.478 1.00 30.48 242 GLY E CA 1
ATOM 10028 C C . GLY E 1 254 ? 34.308 5.160 37.272 1.00 31.21 242 GLY E C 1
ATOM 10029 O O . GLY E 1 254 ? 33.196 5.443 36.838 1.00 32.94 242 GLY E O 1
ATOM 10030 N N . HIS E 1 255 ? 34.508 4.572 38.440 1.00 31.09 243 HIS E N 1
ATOM 10031 C CA . HIS E 1 255 ? 33.416 4.188 39.335 1.00 31.88 243 HIS E CA 1
ATOM 10032 C C . HIS E 1 255 ? 32.849 5.349 40.161 1.00 31.66 243 HIS E C 1
ATOM 10033 O O . HIS E 1 255 ? 31.984 5.142 40.985 1.00 31.60 243 HIS E O 1
ATOM 10040 N N . LEU E 1 256 ? 33.340 6.558 39.940 1.00 31.54 244 LEU E N 1
ATOM 10041 C CA . LEU E 1 256 ? 32.904 7.733 40.696 1.00 32.11 244 LEU E CA 1
ATOM 10042 C C . LEU E 1 256 ? 32.127 8.718 39.835 1.00 33.78 244 LEU E C 1
ATOM 10043 O O . LEU E 1 256 ? 32.068 9.899 40.146 1.00 33.85 244 LEU E O 1
ATOM 10048 N N . SER E 1 257 ? 31.569 8.238 38.735 1.00 35.46 245 SER E N 1
ATOM 10049 C CA . SER E 1 257 ? 30.881 9.106 37.775 1.00 38.34 245 SER E CA 1
ATOM 10050 C C . SER E 1 257 ? 29.724 9.889 38.377 1.00 40.29 245 SER E C 1
ATOM 10051 O O . SER E 1 257 ? 29.407 10.979 37.921 1.00 41.57 245 SER E O 1
ATOM 10054 N N . ARG E 1 258 ? 29.136 9.367 39.441 1.00 41.83 246 ARG E N 1
ATOM 10055 C CA . ARG E 1 258 ? 28.027 10.070 40.104 1.00 45.56 246 ARG E CA 1
ATOM 10056 C C . ARG E 1 258 ? 28.482 11.313 40.897 1.00 43.41 246 ARG E C 1
ATOM 10057 O O . ARG E 1 258 ? 27.662 12.119 41.276 1.00 45.44 246 ARG E O 1
ATOM 10065 N N . LEU E 1 259 ? 29.774 11.468 41.151 1.00 40.46 247 LEU E N 1
ATOM 10066 C CA . LEU E 1 259 ? 30.272 12.584 41.959 1.00 39.83 247 LEU E CA 1
ATOM 10067 C C . LEU E 1 259 ? 30.772 13.752 41.134 1.00 40.98 247 LEU E C 1
ATOM 10068 O O . LEU E 1 259 ? 31.206 13.578 39.996 1.00 42.20 247 LEU E O 1
ATOM 10073 N N . SER E 1 260 ? 30.722 14.948 41.731 1.00 41.66 248 SER E N 1
ATOM 10074 C CA . SER E 1 260 ? 31.348 16.130 41.173 1.00 42.33 248 SER E CA 1
ATOM 10075 C C . SER E 1 260 ? 32.654 16.425 41.912 1.00 40.65 248 SER E C 1
ATOM 10076 O O . SER E 1 260 ? 32.773 16.142 43.101 1.00 38.29 248 SER E O 1
ATOM 10079 N N . PRO E 1 261 ? 33.619 17.064 41.225 1.00 40.79 249 PRO E N 1
ATOM 10080 C CA . PRO E 1 261 ? 34.862 17.461 41.887 1.00 39.57 249 PRO E CA 1
ATOM 10081 C C . PRO E 1 261 ? 34.627 18.182 43.199 1.00 39.60 249 PRO E C 1
ATOM 10082 O O . PRO E 1 261 ? 33.806 19.101 43.267 1.00 40.17 249 PRO E O 1
ATOM 10086 N N . GLY E 1 262 ? 35.352 17.769 44.236 1.00 37.98 250 GLY E N 1
ATOM 10087 C CA . GLY E 1 262 ? 35.226 18.401 45.549 1.00 38.93 250 GLY E CA 1
ATOM 10088 C C . GLY E 1 262 ? 34.161 17.787 46.446 1.00 38.24 250 GLY E C 1
ATOM 10089 O O . GLY E 1 262 ? 34.080 18.126 47.623 1.00 39.12 250 GLY E O 1
ATOM 10090 N N . ASP E 1 263 ? 33.318 16.927 45.883 1.00 37.70 251 ASP E N 1
ATOM 10091 C CA . ASP E 1 263 ? 32.301 16.255 46.671 1.00 37.41 251 ASP E CA 1
ATOM 10092 C C . ASP E 1 263 ? 32.949 15.343 47.692 1.00 35.39 251 ASP E C 1
ATOM 10093 O O . ASP E 1 263 ? 33.925 14.659 47.388 1.00 33.43 251 ASP E O 1
ATOM 10098 N N . PRO E 1 264 ? 32.390 15.308 48.899 1.00 35.85 252 PRO E N 1
ATOM 10099 C CA . PRO E 1 264 ? 32.898 14.365 49.869 1.00 35.22 252 PRO E CA 1
ATOM 10100 C C . PRO E 1 264 ? 32.471 12.950 49.515 1.00 33.80 252 PRO E C 1
ATOM 10101 O O . PRO E 1 264 ? 31.439 12.746 48.895 1.00 34.35 252 PRO E O 1
ATOM 10105 N N . LEU E 1 265 ? 33.311 12.005 49.874 1.00 33.19 253 LEU E N 1
ATOM 10106 C CA . LEU E 1 265 ? 32.993 10.576 49.697 1.00 32.97 253 LEU E CA 1
ATOM 10107 C C . LEU E 1 265 ? 32.460 10.048 51.014 1.00 32.92 253 LEU E C 1
ATOM 10108 O O . LEU E 1 265 ? 33.188 9.947 51.986 1.00 32.06 253 LEU E O 1
ATOM 10113 N N . GLU E 1 266 ? 31.175 9.730 51.014 1.00 34.98 254 GLU E N 1
ATOM 10114 C CA . GLU E 1 266 ? 30.395 9.463 52.204 1.00 35.46 254 GLU E CA 1
ATOM 10115 C C . GLU E 1 266 ? 29.331 8.393 51.941 1.00 35.80 254 GLU E C 1
ATOM 10116 O O . GLU E 1 266 ? 29.129 7.971 50.822 1.00 36.26 254 GLU E O 1
ATOM 10122 N N . GLY E 1 267 ? 28.571 8.055 52.970 1.00 35.96 255 GLY E N 1
ATOM 10123 C CA . GLY E 1 267 ? 27.461 7.141 52.813 1.00 35.44 255 GLY E CA 1
ATOM 10124 C C . GLY E 1 267 ? 27.919 5.696 52.842 1.00 34.55 255 GLY E C 1
ATOM 10125 O O . GLY E 1 267 ? 29.064 5.393 53.265 1.00 33.43 255 GLY E O 1
ATOM 10126 N N . GLU E 1 268 ? 27.059 4.810 52.370 1.00 32.61 256 GLU E N 1
ATOM 10127 C CA . GLU E 1 268 ? 27.228 3.387 52.587 1.00 31.92 256 GLU E CA 1
ATOM 10128 C C . GLU E 1 268 ? 28.381 2.783 51.798 1.00 29.33 256 GLU E C 1
ATOM 10129 O O . GLU E 1 268 ? 28.925 1.795 52.233 1.00 26.93 256 GLU E O 1
ATOM 10135 N N . LEU E 1 269 ? 28.725 3.365 50.661 1.00 28.06 257 LEU E N 1
ATOM 10136 C CA . LEU E 1 269 ? 29.838 2.873 49.880 1.00 27.30 257 LEU E CA 1
ATOM 10137 C C . LEU E 1 269 ? 31.207 3.290 50.440 1.00 25.71 257 LEU E C 1
ATOM 10138 O O . LEU E 1 269 ? 32.195 2.691 50.123 1.00 24.57 257 LEU E O 1
ATOM 10143 N N . PHE E 1 270 ? 31.236 4.274 51.330 1.00 25.47 258 PHE E N 1
ATOM 10144 C CA . PHE E 1 270 ? 32.489 4.756 51.957 1.00 24.20 258 PHE E CA 1
ATOM 10145 C C . PHE E 1 270 ? 32.338 4.844 53.468 1.00 24.33 258 PHE E C 1
ATOM 10146 O O . PHE E 1 270 ? 32.397 5.907 54.063 1.00 24.69 258 PHE E O 1
ATOM 10154 N N . PRO E 1 271 ? 32.117 3.708 54.105 1.00 24.66 259 PRO E N 1
ATOM 10155 C CA . PRO E 1 271 ? 31.707 3.725 55.505 1.00 25.54 259 PRO E CA 1
ATOM 10156 C C . PRO E 1 271 ? 32.801 4.134 56.452 1.00 26.30 259 PRO E C 1
ATOM 10157 O O . PRO E 1 271 ? 33.983 3.790 56.240 1.00 24.87 259 PRO E O 1
ATOM 10161 N N . LEU E 1 272 ? 32.401 4.830 57.517 1.00 28.28 260 LEU E N 1
ATOM 10162 C CA . LEU E 1 272 ? 33.310 5.208 58.602 1.00 29.50 260 LEU E CA 1
ATOM 10163 C C . LEU E 1 272 ? 33.831 3.987 59.339 1.00 29.85 260 LEU E C 1
ATOM 10164 O O . LEU E 1 272 ? 33.089 3.053 59.613 1.00 30.26 260 LEU E O 1
ATOM 10169 N N . VAL E 1 273 ? 35.109 4.024 59.697 1.00 29.30 261 VAL E N 1
ATOM 10170 C CA . VAL E 1 273 ? 35.693 3.055 60.588 1.00 28.31 261 VAL E CA 1
ATOM 10171 C C . VAL E 1 273 ? 35.380 3.472 62.002 1.00 30.11 261 VAL E C 1
ATOM 10172 O O . VAL E 1 273 ? 35.714 4.579 62.415 1.00 30.77 261 VAL E O 1
ATOM 10176 N N . THR E 1 274 ? 34.787 2.558 62.756 1.00 31.88 262 THR E N 1
ATOM 10177 C CA . THR E 1 274 ? 34.459 2.766 64.149 1.00 34.60 262 THR E CA 1
ATOM 10178 C C . THR E 1 274 ? 35.242 1.680 64.921 1.00 34.91 262 THR E C 1
ATOM 10179 O O . THR E 1 274 ? 35.994 1.982 65.828 1.00 38.05 262 THR E O 1
ATOM 10183 N N . GLY F 1 17 ? 8.107 19.789 16.246 1.00 87.98 5 GLY F N 1
ATOM 10184 C CA . GLY F 1 17 ? 7.860 20.224 14.828 1.00 87.56 5 GLY F CA 1
ATOM 10185 C C . GLY F 1 17 ? 6.400 20.444 14.384 1.00 85.07 5 GLY F C 1
ATOM 10186 O O . GLY F 1 17 ? 6.163 21.224 13.451 1.00 87.33 5 GLY F O 1
ATOM 10187 N N . GLY F 1 18 ? 5.433 19.791 15.049 1.00 77.07 6 GLY F N 1
ATOM 10188 C CA . GLY F 1 18 ? 4.000 19.814 14.645 1.00 72.22 6 GLY F CA 1
ATOM 10189 C C . GLY F 1 18 ? 3.485 18.547 13.957 1.00 64.85 6 GLY F C 1
ATOM 10190 O O . GLY F 1 18 ? 4.253 17.723 13.491 1.00 62.15 6 GLY F O 1
ATOM 10191 N N . PRO F 1 19 ? 2.156 18.381 13.881 1.00 61.91 7 PRO F N 1
ATOM 10192 C CA . PRO F 1 19 ? 1.620 17.148 13.266 1.00 57.28 7 PRO F CA 1
ATOM 10193 C C . PRO F 1 19 ? 1.960 17.022 11.778 1.00 53.83 7 PRO F C 1
ATOM 10194 O O . PRO F 1 19 ? 2.021 18.012 11.076 1.00 52.88 7 PRO F O 1
ATOM 10198 N N . THR F 1 20 ? 2.166 15.789 11.314 1.00 50.10 8 THR F N 1
ATOM 10199 C CA . THR F 1 20 ? 2.234 15.544 9.868 1.00 48.10 8 THR F CA 1
ATOM 10200 C C . THR F 1 20 ? 0.870 15.097 9.353 1.00 46.70 8 THR F C 1
ATOM 10201 O O . THR F 1 20 ? 0.242 14.215 9.920 1.00 45.09 8 THR F O 1
ATOM 10205 N N . THR F 1 21 ? 0.424 15.744 8.289 1.00 48.13 9 THR F N 1
ATOM 10206 C CA . THR F 1 21 ? -0.896 15.513 7.706 1.00 48.42 9 THR F CA 1
ATOM 10207 C C . THR F 1 21 ? -0.703 15.139 6.248 1.00 48.86 9 THR F C 1
ATOM 10208 O O . THR F 1 21 ? 0.388 15.292 5.695 1.00 48.60 9 THR F O 1
ATOM 10212 N N . ALA F 1 22 ? -1.767 14.663 5.616 1.00 49.17 10 ALA F N 1
ATOM 10213 C CA . ALA F 1 22 ? -1.717 14.338 4.189 1.00 49.93 10 ALA F CA 1
ATOM 10214 C C . ALA F 1 22 ? -1.394 15.561 3.348 1.00 53.22 10 ALA F C 1
ATOM 10215 O O . ALA F 1 22 ? -0.733 15.466 2.322 1.00 52.81 10 ALA F O 1
ATOM 10217 N N . GLU F 1 23 ? -1.855 16.718 3.806 1.00 56.91 11 GLU F N 1
ATOM 10218 C CA . GLU F 1 23 ? -1.677 17.949 3.069 1.00 60.54 11 GLU F CA 1
ATOM 10219 C C . GLU F 1 23 ? -0.237 18.465 3.161 1.00 59.42 11 GLU F C 1
ATOM 10220 O O . GLU F 1 23 ? 0.285 19.001 2.182 1.00 61.57 11 GLU F O 1
ATOM 10226 N N . ASN F 1 24 ? 0.378 18.383 4.339 1.00 56.32 12 ASN F N 1
ATOM 10227 C CA . ASN F 1 24 ? 1.701 19.002 4.555 1.00 55.96 12 ASN F CA 1
ATOM 10228 C C . ASN F 1 24 ? 2.861 18.021 4.375 1.00 52.91 12 ASN F C 1
ATOM 10229 O O . ASN F 1 24 ? 4.008 18.385 4.515 1.00 52.41 12 ASN F O 1
ATOM 10234 N N . LEU F 1 25 ? 2.536 16.767 4.089 1.00 50.26 13 LEU F N 1
ATOM 10235 C CA . LEU F 1 25 ? 3.538 15.748 3.806 1.00 48.30 13 LEU F CA 1
ATOM 10236 C C . LEU F 1 25 ? 4.508 16.231 2.720 1.00 50.33 13 LEU F C 1
ATOM 10237 O O . LEU F 1 25 ? 4.090 16.695 1.661 1.00 51.85 13 LEU F O 1
ATOM 10242 N N . SER F 1 26 ? 5.808 16.169 3.013 1.00 51.26 14 SER F N 1
ATOM 10243 C CA . SER F 1 26 ? 6.809 16.738 2.103 1.00 53.61 14 SER F CA 1
ATOM 10244 C C . SER F 1 26 ? 7.034 15.836 0.905 1.00 53.77 14 SER F C 1
ATOM 10245 O O . SER F 1 26 ? 6.942 14.614 0.995 1.00 51.03 14 SER F O 1
ATOM 10248 N N . LYS F 1 27 ? 7.341 16.457 -0.219 1.00 57.12 15 LYS F N 1
ATOM 10249 C CA . LYS F 1 27 ? 7.746 15.735 -1.398 1.00 58.53 15 LYS F CA 1
ATOM 10250 C C . LYS F 1 27 ? 9.004 14.893 -1.115 1.00 56.97 15 LYS F C 1
ATOM 10251 O O . LYS F 1 27 ? 9.170 13.826 -1.703 1.00 54.84 15 LYS F O 1
ATOM 10257 N N . GLU F 1 28 ? 9.842 15.327 -0.176 1.00 58.11 16 GLU F N 1
ATOM 10258 C CA . GLU F 1 28 ? 11.045 14.555 0.221 1.00 58.98 16 GLU F CA 1
ATOM 10259 C C . GLU F 1 28 ? 10.657 13.229 0.897 1.00 53.63 16 GLU F C 1
ATOM 10260 O O . GLU F 1 28 ? 11.280 12.186 0.670 1.00 50.77 16 GLU F O 1
ATOM 10266 N N . ALA F 1 29 ? 9.645 13.286 1.756 1.00 50.13 17 ALA F N 1
ATOM 10267 C CA . ALA F 1 29 ? 9.158 12.084 2.412 1.00 46.32 17 ALA F CA 1
ATOM 10268 C C . ALA F 1 29 ? 8.607 11.091 1.391 1.00 44.31 17 ALA F C 1
ATOM 10269 O O . ALA F 1 29 ? 8.833 9.883 1.491 1.00 43.55 17 ALA F O 1
ATOM 10271 N N . VAL F 1 30 ? 7.932 11.587 0.377 1.00 44.20 18 VAL F N 1
ATOM 10272 C CA . VAL F 1 30 ? 7.404 10.712 -0.669 1.00 43.35 18 VAL F CA 1
ATOM 10273 C C . VAL F 1 30 ? 8.536 10.085 -1.486 1.00 44.15 18 VAL F C 1
ATOM 10274 O O . VAL F 1 30 ? 8.530 8.879 -1.770 1.00 42.13 18 VAL F O 1
ATOM 10278 N N . ARG F 1 31 ? 9.514 10.902 -1.864 1.00 46.15 19 ARG F N 1
ATOM 10279 C CA . ARG F 1 31 ? 10.658 10.400 -2.602 1.00 46.68 19 ARG F CA 1
ATOM 10280 C C . ARG F 1 31 ? 11.435 9.376 -1.759 1.00 42.77 19 ARG F C 1
ATOM 10281 O O . ARG F 1 31 ? 11.901 8.368 -2.275 1.00 41.56 19 ARG F O 1
ATOM 10289 N N . PHE F 1 32 ? 11.552 9.617 -0.462 1.00 40.13 20 PHE F N 1
ATOM 10290 C CA . PHE F 1 32 ? 12.261 8.701 0.417 1.00 38.05 20 PHE F CA 1
ATOM 10291 C C . PHE F 1 32 ? 11.579 7.346 0.393 1.00 36.00 20 PHE F C 1
ATOM 10292 O O . PHE F 1 32 ? 12.227 6.307 0.239 1.00 34.41 20 PHE F O 1
ATOM 10300 N N . TYR F 1 33 ? 10.257 7.368 0.533 1.00 35.66 21 TYR F N 1
ATOM 10301 C CA . TYR F 1 33 ? 9.448 6.157 0.446 1.00 34.44 21 TYR F CA 1
ATOM 10302 C C . TYR F 1 33 ? 9.648 5.423 -0.865 1.00 34.87 21 TYR F C 1
ATOM 10303 O O . TYR F 1 33 ? 9.869 4.241 -0.873 1.00 33.64 21 TYR F O 1
ATOM 10312 N N . ARG F 1 34 ? 9.601 6.120 -1.975 1.00 37.88 22 ARG F N 1
ATOM 10313 C CA . ARG F 1 34 ? 9.685 5.440 -3.283 1.00 40.50 22 ARG F CA 1
ATOM 10314 C C . ARG F 1 34 ? 11.038 4.808 -3.500 1.00 41.30 22 ARG F C 1
ATOM 10315 O O . ARG F 1 34 ? 11.134 3.752 -4.103 1.00 41.10 22 ARG F O 1
ATOM 10323 N N . GLU F 1 35 ? 12.094 5.476 -3.037 1.00 42.18 23 GLU F N 1
ATOM 10324 C CA . GLU F 1 35 ? 13.469 4.996 -3.259 1.00 42.37 23 GLU F CA 1
ATOM 10325 C C . GLU F 1 35 ? 13.890 3.942 -2.237 1.00 39.18 23 GLU F C 1
ATOM 10326 O O . GLU F 1 35 ? 14.535 2.959 -2.582 1.00 38.33 23 GLU F O 1
ATOM 10332 N N . GLN F 1 36 ? 13.504 4.153 -0.981 1.00 36.69 24 GLN F N 1
ATOM 10333 C CA . GLN F 1 36 ? 13.937 3.288 0.116 1.00 34.22 24 GLN F CA 1
ATOM 10334 C C . GLN F 1 36 ? 12.987 2.125 0.420 1.00 32.34 24 GLN F C 1
ATOM 10335 O O . GLN F 1 36 ? 13.414 1.132 0.995 1.00 32.39 24 GLN F O 1
ATOM 10341 N N . GLY F 1 37 ? 11.709 2.261 0.087 1.00 30.97 25 GLY F N 1
ATOM 10342 C CA . GLY F 1 37 ? 10.718 1.207 0.374 1.00 29.61 25 GLY F CA 1
ATOM 10343 C C . GLY F 1 37 ? 10.053 1.260 1.749 1.00 28.09 25 GLY F C 1
ATOM 10344 O O . GLY F 1 37 ? 9.190 0.449 2.070 1.00 27.38 25 GLY F O 1
ATOM 10345 N N . TYR F 1 38 ? 10.422 2.247 2.545 1.00 27.64 26 TYR F N 1
ATOM 10346 C CA . TYR F 1 38 ? 9.771 2.519 3.793 1.00 26.86 26 TYR F CA 1
ATOM 10347 C C . TYR F 1 38 ? 9.905 4.047 4.057 1.00 27.65 26 TYR F C 1
ATOM 10348 O O . TYR F 1 38 ? 10.757 4.708 3.487 1.00 28.95 26 TYR F O 1
ATOM 10357 N N . VAL F 1 39 ? 9.110 4.576 4.965 1.00 27.71 27 VAL F N 1
ATOM 10358 C CA . VAL F 1 39 ? 9.306 5.947 5.465 1.00 28.91 27 VAL F CA 1
ATOM 10359 C C . VAL F 1 39 ? 8.623 6.183 6.811 1.00 29.05 27 VAL F C 1
ATOM 10360 O O . VAL F 1 39 ? 7.511 5.680 7.082 1.00 29.22 27 VAL F O 1
ATOM 10364 N N . HIS F 1 40 ? 9.346 6.854 7.685 1.00 29.70 28 HIS F N 1
ATOM 10365 C CA . HIS F 1 40 ? 8.910 7.165 9.043 1.00 30.00 28 HIS F CA 1
ATOM 10366 C C . HIS F 1 40 ? 8.248 8.534 9.035 1.00 31.05 28 HIS F C 1
ATOM 10367 O O . HIS F 1 40 ? 8.861 9.509 8.708 1.00 31.72 28 HIS F O 1
ATOM 10374 N N . ILE F 1 41 ? 6.970 8.566 9.371 1.00 31.43 29 ILE F N 1
ATOM 10375 C CA . ILE F 1 41 ? 6.212 9.813 9.423 1.00 33.05 29 ILE F CA 1
ATOM 10376 C C . ILE F 1 41 ? 5.834 10.110 10.876 1.00 34.01 29 ILE F C 1
ATOM 10377 O O . ILE F 1 41 ? 5.027 9.405 11.467 1.00 33.63 29 ILE F O 1
ATOM 10382 N N . PRO F 1 42 ? 6.402 11.162 11.455 1.00 36.11 30 PRO F N 1
ATOM 10383 C CA . PRO F 1 42 ? 6.090 11.391 12.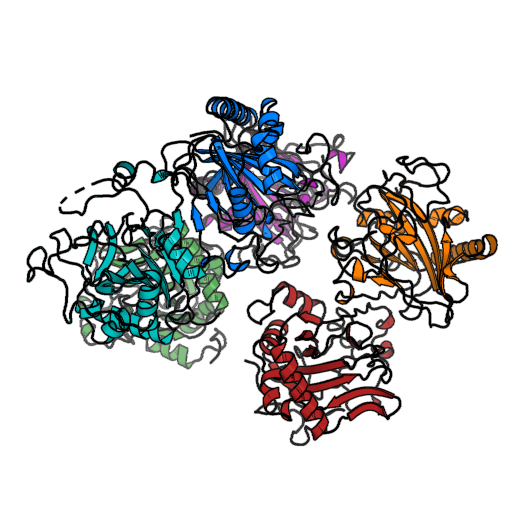857 1.00 37.45 30 PRO F CA 1
ATOM 10384 C C . PRO F 1 42 ? 4.836 12.218 13.104 1.00 39.05 30 PRO F C 1
ATOM 10385 O O . PRO F 1 42 ? 4.384 12.993 12.246 1.00 39.27 30 PRO F O 1
ATOM 10389 N N . ARG F 1 43 ? 4.287 12.009 14.294 1.00 40.61 31 ARG F N 1
ATOM 10390 C CA . ARG F 1 43 ? 3.178 12.822 14.833 1.00 43.46 31 ARG F CA 1
ATOM 10391 C C . ARG F 1 43 ? 1.947 12.863 13.890 1.00 42.82 31 ARG F C 1
ATOM 10392 O O . ARG F 1 43 ? 1.469 13.918 13.516 1.00 44.76 31 ARG F O 1
ATOM 10400 N N . VAL F 1 44 ? 1.467 11.704 13.498 1.00 40.95 32 VAL F N 1
ATOM 10401 C CA . VAL F 1 44 ? 0.258 11.646 12.672 1.00 41.17 32 VAL F CA 1
ATOM 10402 C C . VAL F 1 44 ? -0.984 11.686 13.567 1.00 42.10 32 VAL F C 1
ATOM 10403 O O . VAL F 1 44 ? -1.939 12.387 13.271 1.00 44.48 32 VAL F O 1
ATOM 10407 N N . LEU F 1 45 ? -0.946 10.921 14.653 1.00 41.58 33 LEU F N 1
ATOM 10408 C CA . LEU F 1 45 ? -1.989 10.897 15.670 1.00 42.90 33 LEU F CA 1
ATOM 10409 C C . LEU F 1 45 ? -1.594 11.672 16.904 1.00 45.48 33 LEU F C 1
ATOM 10410 O O . LEU F 1 45 ? -0.463 11.605 17.354 1.00 47.27 33 LEU F O 1
ATOM 10415 N N . SER F 1 46 ? -2.555 12.368 17.474 1.00 48.10 34 SER F N 1
ATOM 10416 C CA . SER F 1 46 ? -2.365 13.128 18.700 1.00 50.52 34 SER F CA 1
ATOM 10417 C C . SER F 1 46 ? -2.334 12.176 19.886 1.00 51.16 34 SER F C 1
ATOM 10418 O O . SER F 1 46 ? -2.742 11.019 19.785 1.00 50.19 34 SER F O 1
ATOM 10421 N N . GLU F 1 47 ? -1.898 12.689 21.024 1.00 53.79 35 GLU F N 1
ATOM 10422 C CA . GLU F 1 47 ? -1.883 11.924 22.259 1.00 55.82 35 GLU F CA 1
ATOM 10423 C C . GLU F 1 47 ? -3.296 11.422 22.615 1.00 54.35 35 GLU F C 1
ATOM 10424 O O . GLU F 1 47 ? -3.474 10.302 23.060 1.00 52.36 35 GLU F O 1
ATOM 10430 N N . THR F 1 48 ? -4.289 12.269 22.401 1.00 54.63 36 THR F N 1
ATOM 10431 C CA . THR F 1 48 ? -5.675 11.921 22.675 1.00 54.07 36 THR F CA 1
ATOM 10432 C C . THR F 1 48 ? -6.150 10.755 21.803 1.00 50.39 36 THR F C 1
ATOM 10433 O O . THR F 1 48 ? -6.752 9.821 22.296 1.00 49.36 36 THR F O 1
ATOM 10437 N N . GLU F 1 49 ? -5.865 10.828 20.510 1.00 47.54 37 GLU F N 1
ATOM 10438 C CA . GLU F 1 49 ? -6.217 9.747 19.594 1.00 44.82 37 GLU F CA 1
ATOM 10439 C C . GLU F 1 49 ? -5.521 8.445 19.962 1.00 42.29 37 GLU F C 1
ATOM 10440 O O . GLU F 1 49 ? -6.111 7.388 19.864 1.00 41.13 37 GLU F O 1
ATOM 10446 N N . VAL F 1 50 ? -4.244 8.523 20.330 1.00 41.48 38 VAL F N 1
ATOM 10447 C CA . VAL F 1 50 ? -3.488 7.335 20.696 1.00 39.69 38 VAL F CA 1
ATOM 10448 C C . VAL F 1 50 ? -4.166 6.659 21.889 1.00 40.45 38 VAL F C 1
ATOM 10449 O O . VAL F 1 50 ? -4.358 5.448 21.897 1.00 39.08 38 VAL F O 1
ATOM 10453 N N . THR F 1 51 ? -4.492 7.440 22.904 1.00 42.23 39 THR F N 1
ATOM 10454 C CA . THR F 1 51 ? -5.131 6.907 24.097 1.00 44.08 39 THR F CA 1
ATOM 10455 C C . THR F 1 51 ? -6.462 6.228 23.745 1.00 44.02 39 THR F C 1
ATOM 10456 O O . THR F 1 51 ? -6.725 5.115 24.204 1.00 44.25 39 THR F O 1
ATOM 10460 N N . ALA F 1 52 ? -7.262 6.860 22.887 1.00 43.68 40 ALA F N 1
ATOM 10461 C CA . ALA F 1 52 ? -8.570 6.267 22.482 1.00 44.42 40 ALA F CA 1
ATOM 10462 C C . ALA F 1 52 ? -8.418 4.991 21.633 1.00 42.57 40 ALA F C 1
ATOM 10463 O O . ALA F 1 52 ? -9.107 4.007 21.865 1.00 42.40 40 ALA F O 1
ATOM 10465 N N . PHE F 1 53 ? -7.481 5.005 20.678 1.00 41.06 41 PHE F N 1
ATOM 10466 C CA . PHE F 1 53 ? -7.317 3.866 19.818 1.00 39.66 41 PHE F CA 1
ATOM 10467 C C . PHE F 1 53 ? -6.703 2.728 20.581 1.00 40.17 41 PHE F C 1
ATOM 10468 O O . PHE F 1 53 ? -7.052 1.557 20.365 1.00 41.14 41 PHE F O 1
ATOM 10476 N N . ARG F 1 54 ? -5.789 3.033 21.472 1.00 41.08 42 ARG F N 1
ATOM 10477 C CA . ARG F 1 54 ? -5.172 1.962 22.257 1.00 41.59 42 ARG F CA 1
ATOM 10478 C C . ARG F 1 54 ? -6.213 1.286 23.148 1.00 42.62 42 ARG F C 1
ATOM 10479 O O . ARG F 1 54 ? -6.206 0.057 23.280 1.00 42.88 42 ARG F O 1
ATOM 10487 N N . ALA F 1 55 ? -7.056 2.084 23.784 1.00 43.64 43 ALA F N 1
ATOM 10488 C CA . ALA F 1 55 ? -8.101 1.534 24.654 1.00 45.60 43 ALA F CA 1
ATOM 10489 C C . ALA F 1 55 ? -9.056 0.622 23.875 1.00 44.88 43 ALA F C 1
ATOM 10490 O O . ALA F 1 55 ? -9.452 -0.443 24.353 1.00 45.11 43 ALA F O 1
ATOM 10492 N N . ALA F 1 56 ? -9.405 1.039 22.658 1.00 44.18 44 ALA F N 1
ATOM 10493 C CA . ALA F 1 56 ? -10.279 0.225 21.773 1.00 44.07 44 ALA F CA 1
ATOM 10494 C C . ALA F 1 56 ? -9.606 -1.108 21.412 1.00 43.30 44 ALA F C 1
ATOM 10495 O O . ALA F 1 56 ? -10.255 -2.153 21.433 1.00 43.49 44 ALA F O 1
ATOM 10497 N N . CYS F 1 57 ? -8.310 -1.059 21.077 1.00 40.77 45 CYS F N 1
ATOM 10498 C CA . CYS F 1 57 ? -7.569 -2.270 20.797 1.00 40.20 45 CYS F CA 1
ATOM 10499 C C . CYS F 1 57 ? -7.489 -3.174 22.014 1.00 42.30 45 CYS F C 1
ATOM 10500 O O . CYS F 1 57 ? -7.600 -4.383 21.875 1.00 43.08 45 CYS F O 1
ATOM 10503 N N . GLU F 1 58 ? -7.328 -2.606 23.208 1.00 44.47 46 GLU F N 1
ATOM 10504 C CA . GLU F 1 58 ? -7.364 -3.405 24.468 1.00 47.01 46 GLU F CA 1
ATOM 10505 C C . GLU F 1 58 ? -8.735 -4.075 24.663 1.00 47.46 46 GLU F C 1
ATOM 10506 O O . GLU F 1 58 ? -8.814 -5.237 25.042 1.00 48.17 46 GLU F O 1
ATOM 10512 N N . GLU F 1 59 ? -9.806 -3.371 24.324 1.00 46.55 47 GLU F N 1
ATOM 10513 C CA . GLU F 1 59 ? -11.155 -4.002 24.352 1.00 47.40 47 GLU F CA 1
ATOM 10514 C C . GLU F 1 59 ? -11.262 -5.186 23.381 1.00 44.97 47 GLU F C 1
ATOM 10515 O O . GLU F 1 59 ? -11.788 -6.225 23.726 1.00 45.32 47 GLU F O 1
ATOM 10521 N N . VAL F 1 60 ? -10.715 -5.027 22.180 1.00 42.11 48 VAL F N 1
ATOM 10522 C CA . VAL F 1 60 ? -10.735 -6.102 21.194 1.00 40.98 48 VAL F CA 1
ATOM 10523 C C . VAL F 1 60 ? -9.948 -7.319 21.691 1.00 42.20 48 VAL F C 1
ATOM 10524 O O . VAL F 1 60 ? -10.402 -8.453 21.624 1.00 43.46 48 VAL F O 1
ATOM 10528 N N . LEU F 1 61 ? -8.761 -7.077 22.227 1.00 42.54 49 LEU F N 1
ATOM 10529 C CA . LEU F 1 61 ? -7.948 -8.171 22.780 1.00 43.45 49 LEU F CA 1
ATOM 10530 C C . LEU F 1 61 ? -8.692 -8.938 23.874 1.00 45.88 49 LEU F C 1
ATOM 10531 O O . LEU F 1 61 ? -8.651 -10.147 23.909 1.00 45.95 49 LEU F O 1
ATOM 10536 N N . GLU F 1 62 ? -9.330 -8.207 24.772 1.00 47.89 50 GLU F N 1
ATOM 10537 C CA . GLU F 1 62 ? -10.066 -8.825 25.871 1.00 52.27 50 GLU F CA 1
ATOM 10538 C C . GLU F 1 62 ? -11.242 -9.686 25.301 1.00 52.58 50 GLU F C 1
ATOM 10539 O O . GLU F 1 62 ? -11.468 -10.797 25.722 1.00 53.32 50 GLU F O 1
ATOM 10545 N N . LYS F 1 63 ? -11.949 -9.148 24.316 1.00 51.65 51 LYS F N 1
ATOM 10546 C CA . LYS F 1 63 ? -13.180 -9.758 23.782 1.00 53.42 51 LYS F CA 1
ATOM 10547 C C . LYS F 1 63 ? -12.891 -10.952 22.842 1.00 52.50 51 LYS F C 1
ATOM 10548 O O . LYS F 1 63 ? -13.532 -11.990 22.917 1.00 52.71 51 LYS F O 1
ATOM 10554 N N . GLU F 1 64 ? -11.927 -10.765 21.943 1.00 50.55 52 GLU F N 1
ATOM 10555 C CA . GLU F 1 64 ? -11.629 -11.762 20.906 1.00 50.28 52 GLU F CA 1
ATOM 10556 C C . GLU F 1 64 ? -10.623 -12.816 21.375 1.00 51.10 52 GLU F C 1
ATOM 10557 O O . GLU F 1 64 ? -10.612 -13.937 20.879 1.00 51.03 52 GLU F O 1
ATOM 10563 N N . GLY F 1 65 ? -9.749 -12.442 22.297 1.00 51.35 53 GLY F N 1
ATOM 10564 C CA . GLY F 1 65 ? -8.600 -13.264 22.600 1.00 52.59 53 GLY F CA 1
ATOM 10565 C C . GLY F 1 65 ? -7.534 -13.064 21.525 1.00 51.31 53 GLY F C 1
ATOM 10566 O O . GLY F 1 65 ? -7.835 -12.814 20.345 1.00 50.63 53 GLY F O 1
ATOM 10567 N N . ARG F 1 66 ? -6.278 -13.187 21.916 1.00 52.06 54 ARG F N 1
ATOM 10568 C CA . ARG F 1 66 ? -5.198 -13.024 20.962 1.00 51.20 54 ARG F CA 1
ATOM 10569 C C . ARG F 1 66 ? -4.706 -14.332 20.376 1.00 51.19 54 ARG F C 1
ATOM 10570 O O . ARG F 1 66 ? -4.878 -15.403 20.946 1.00 53.86 54 ARG F O 1
ATOM 10578 N N . GLU F 1 67 ? -4.114 -14.235 19.205 1.00 50.17 55 GLU F N 1
ATOM 10579 C CA . GLU F 1 67 ? -3.503 -15.381 18.556 1.00 51.67 55 GLU F CA 1
ATOM 10580 C C . GLU F 1 67 ? -1.995 -15.221 18.546 1.00 49.80 55 GLU F C 1
ATOM 10581 O O . GLU F 1 67 ? -1.471 -14.101 18.633 1.00 48.25 55 GLU F O 1
ATOM 10587 N N . ILE F 1 68 ? -1.304 -16.345 18.394 1.00 49.41 56 ILE F N 1
ATOM 10588 C CA . ILE F 1 68 ? 0.145 -16.347 18.374 1.00 47.74 56 ILE F CA 1
ATOM 10589 C C . ILE F 1 68 ? 0.678 -16.361 16.974 1.00 45.68 56 ILE F C 1
ATOM 10590 O O . ILE F 1 68 ? 0.379 -17.238 16.203 1.00 45.30 56 ILE F O 1
ATOM 10595 N N . TRP F 1 69 ? 1.523 -15.391 16.669 1.00 44.09 57 TRP F N 1
ATOM 10596 C CA . TRP F 1 69 ? 2.353 -15.450 15.478 1.00 43.62 57 TRP F CA 1
ATOM 10597 C C . TRP F 1 69 ? 3.681 -16.038 15.949 1.00 44.80 57 TRP F C 1
ATOM 10598 O O . TRP F 1 69 ? 4.404 -15.409 16.725 1.00 44.37 57 TRP F O 1
ATOM 10609 N N . GLY F 1 70 ? 3.955 -17.274 15.537 1.00 46.43 58 GLY F N 1
ATOM 10610 C CA . GLY F 1 70 ? 5.131 -18.029 16.017 1.00 48.24 58 GLY F CA 1
ATOM 10611 C C . GLY F 1 70 ? 4.829 -19.511 16.193 1.00 51.26 58 GLY F C 1
ATOM 10612 O O . GLY F 1 70 ? 3.766 -19.968 15.821 1.00 51.96 58 GLY F O 1
ATOM 10613 N N . ALA F 1 71 ? 5.751 -20.277 16.760 1.00 53.34 59 ALA F N 1
ATOM 10614 C CA . ALA F 1 71 ? 5.615 -21.755 16.763 1.00 56.89 59 ALA F CA 1
ATOM 10615 C C . ALA F 1 71 ? 4.901 -22.410 17.955 1.00 59.16 59 ALA F C 1
ATOM 10616 O O . ALA F 1 71 ? 4.866 -23.625 18.061 1.00 62.52 59 ALA F O 1
ATOM 10618 N N . GLY F 1 72 ? 4.273 -21.609 18.801 1.00 59.00 60 GLY F N 1
ATOM 10619 C CA . GLY F 1 72 ? 3.578 -22.097 20.017 1.00 61.82 60 GLY F CA 1
ATOM 10620 C C . GLY F 1 72 ? 3.819 -21.163 21.190 1.00 61.67 60 GLY F C 1
ATOM 10621 O O . GLY F 1 72 ? 4.432 -20.108 21.034 1.00 58.38 60 GLY F O 1
ATOM 10622 N N . GLU F 1 73 ? 3.285 -21.531 22.348 1.00 65.39 61 GLU F N 1
ATOM 10623 C CA . GLU F 1 73 ? 3.277 -20.651 23.532 1.00 66.74 61 GLU F CA 1
ATOM 10624 C C . GLU F 1 73 ? 4.681 -20.203 23.983 1.00 67.36 61 GLU F C 1
ATOM 10625 O O . GLU F 1 73 ? 4.838 -19.126 24.537 1.00 66.11 61 GLU F O 1
ATOM 10631 N N . ASP F 1 74 ? 5.697 -21.036 23.751 1.00 68.75 62 ASP F N 1
ATOM 10632 C CA . ASP F 1 74 ? 7.066 -20.704 24.156 1.00 68.26 62 ASP F CA 1
ATOM 10633 C C . ASP F 1 74 ? 7.899 -19.974 23.086 1.00 66.11 62 ASP F C 1
ATOM 10634 O O . ASP F 1 74 ? 9.081 -19.725 23.304 1.00 65.45 62 ASP F O 1
ATOM 10639 N N . GLU F 1 75 ? 7.307 -19.671 21.933 1.00 63.45 63 GLU F N 1
ATOM 10640 C CA . GLU F 1 75 ? 8.063 -19.113 20.807 1.00 61.38 63 GLU F CA 1
ATOM 10641 C C . GLU F 1 75 ? 7.274 -18.025 20.119 1.00 56.60 63 GLU F C 1
ATOM 10642 O O . GLU F 1 75 ? 7.087 -18.039 18.904 1.00 55.60 63 GLU F O 1
ATOM 10648 N N . VAL F 1 76 ? 6.772 -17.104 20.936 1.00 53.88 64 VAL F N 1
ATOM 10649 C CA . VAL F 1 76 ? 5.879 -16.068 20.467 1.00 50.50 64 VAL F CA 1
ATOM 10650 C C . VAL F 1 76 ? 6.710 -14.948 19.863 1.00 48.39 64 VAL F C 1
ATOM 10651 O O . VAL F 1 76 ? 7.540 -14.375 20.536 1.00 47.50 64 VAL F O 1
ATOM 10655 N N . GLN F 1 77 ? 6.481 -14.655 18.586 1.00 46.21 65 GLN F N 1
ATOM 10656 C CA . GLN F 1 77 ? 7.012 -13.443 17.970 1.00 43.48 65 GLN F CA 1
ATOM 10657 C C . GLN F 1 77 ? 6.096 -12.269 18.212 1.00 41.71 65 GLN F C 1
ATOM 10658 O O . GLN F 1 77 ? 6.538 -11.206 18.614 1.00 41.74 65 GLN F O 1
ATOM 10664 N N . VAL F 1 78 ? 4.807 -12.457 17.953 1.00 41.41 66 VAL F N 1
ATOM 10665 C CA . VAL F 1 78 ? 3.811 -11.386 18.106 1.00 39.84 66 VAL F CA 1
ATOM 10666 C C . VAL F 1 78 ? 2.468 -11.987 18.558 1.00 40.71 66 VAL F C 1
ATOM 10667 O O . VAL F 1 78 ? 2.101 -13.067 18.112 1.00 41.77 66 VAL F O 1
ATOM 10671 N N . HIS F 1 79 ? 1.773 -11.301 19.470 1.00 40.37 67 HIS F N 1
ATOM 10672 C CA . HIS F 1 79 ? 0.350 -11.601 19.761 1.00 41.39 67 HIS F CA 1
ATOM 10673 C C . HIS F 1 79 ? -0.492 -10.700 18.885 1.00 39.04 67 HIS F C 1
ATOM 10674 O O . HIS F 1 79 ? -0.243 -9.494 18.811 1.00 37.67 67 HIS F O 1
ATOM 10681 N N . TYR F 1 80 ? -1.436 -11.283 18.162 1.00 38.52 68 TYR F N 1
ATOM 10682 C CA . TYR F 1 80 ? -2.204 -10.499 17.205 1.00 36.68 68 TYR F CA 1
ATOM 10683 C C . TYR F 1 80 ? -3.669 -10.791 17.224 1.00 37.63 68 TYR F C 1
ATOM 10684 O O . TYR F 1 80 ? -4.103 -11.843 17.719 1.00 39.61 68 TYR F O 1
ATOM 10693 N N . VAL F 1 81 ? -4.422 -9.830 16.690 1.00 36.62 69 VAL F N 1
ATOM 10694 C CA . VAL F 1 81 ? -5.819 -10.049 16.287 1.00 37.50 69 VAL F CA 1
ATOM 10695 C C . VAL F 1 81 ? -5.952 -9.597 14.841 1.00 36.28 69 VAL F C 1
ATOM 10696 O O . VAL F 1 81 ? -5.614 -8.476 14.528 1.00 36.13 69 VAL F O 1
ATOM 10700 N N . ALA F 1 82 ? -6.376 -10.495 13.967 1.00 36.34 70 ALA F N 1
ATOM 10701 C CA . ALA F 1 82 ? -6.489 -10.208 12.534 1.00 35.29 70 ALA F CA 1
ATOM 10702 C C . ALA F 1 82 ? -7.850 -9.595 12.207 1.00 35.28 70 ALA F C 1
ATOM 10703 O O . ALA F 1 82 ? -8.778 -9.707 12.991 1.00 35.67 70 ALA F O 1
ATOM 10705 N N . GLN F 1 83 ? -7.944 -8.954 11.039 1.00 34.61 71 GLN F N 1
ATOM 10706 C CA . GLN F 1 83 ? -9.145 -8.214 10.617 1.00 34.54 71 GLN F CA 1
ATOM 10707 C C . GLN F 1 83 ? -9.626 -7.333 11.759 1.00 34.12 71 GLN F C 1
ATOM 10708 O O . GLN F 1 83 ? -10.837 -7.213 12.025 1.00 35.47 71 GLN F O 1
ATOM 10714 N N . ALA F 1 84 ? -8.677 -6.762 12.467 1.00 32.76 72 ALA F N 1
ATOM 10715 C CA . ALA F 1 84 ? -8.937 -6.133 13.759 1.00 33.26 72 ALA F CA 1
ATOM 10716 C C . ALA F 1 84 ? -9.877 -4.944 13.687 1.00 33.15 72 ALA F C 1
ATOM 10717 O O . ALA F 1 84 ? -10.749 -4.792 14.571 1.00 33.98 72 ALA F O 1
ATOM 10719 N N . TRP F 1 85 ? -9.738 -4.140 12.643 1.00 32.03 73 TRP F N 1
ATOM 10720 C CA . TRP F 1 85 ? -10.557 -2.947 12.534 1.00 32.93 73 TRP F CA 1
ATOM 10721 C C . TRP F 1 85 ? -12.054 -3.276 12.412 1.00 34.21 73 TRP F C 1
ATOM 10722 O O . TRP F 1 85 ? -12.892 -2.450 12.740 1.00 35.02 73 TRP F O 1
ATOM 10733 N N . GLN F 1 86 ? -12.372 -4.483 11.936 1.00 34.42 74 GLN F N 1
ATOM 10734 C CA . GLN F 1 86 ? -13.759 -4.923 11.761 1.00 35.51 74 GLN F CA 1
ATOM 10735 C C . GLN F 1 86 ? -14.406 -5.281 13.086 1.00 36.06 74 GLN F C 1
ATOM 10736 O O . GLN F 1 86 ? -15.624 -5.457 13.135 1.00 36.45 74 GLN F O 1
ATOM 10742 N N . LYS F 1 87 ? -13.595 -5.355 14.139 1.00 35.28 75 LYS F N 1
ATOM 10743 C CA . LYS F 1 87 ? -14.036 -5.935 15.396 1.00 36.70 75 LYS F CA 1
ATOM 10744 C C . LYS F 1 87 ? -14.346 -4.944 16.527 1.00 37.56 75 LYS F C 1
ATOM 10745 O O . LYS F 1 87 ? -14.633 -5.332 17.647 1.00 37.99 75 LYS F O 1
ATOM 10751 N N . HIS F 1 88 ? -14.287 -3.662 16.203 1.00 37.64 76 HIS F N 1
ATOM 10752 C CA . HIS F 1 88 ? -14.645 -2.617 17.133 1.00 39.05 76 HIS F CA 1
ATOM 10753 C C . HIS F 1 88 ? -15.161 -1.434 16.338 1.00 39.56 76 HIS F C 1
ATOM 10754 O O . HIS F 1 88 ? -14.557 -1.061 15.319 1.00 38.50 76 HIS F O 1
ATOM 10761 N N . PRO F 1 89 ? -16.273 -0.838 16.790 1.00 42.13 77 PRO F N 1
ATOM 10762 C CA . PRO F 1 89 ? -16.901 0.276 16.056 1.00 43.59 77 PRO F CA 1
ATOM 10763 C C . PRO F 1 89 ? -15.971 1.451 15.781 1.00 43.99 77 PRO F C 1
ATOM 10764 O O . PRO F 1 89 ? -15.924 1.980 14.665 1.00 44.88 77 PRO F O 1
ATOM 10768 N N . GLU F 1 90 ? -15.167 1.811 16.772 1.00 45.55 78 GLU F N 1
ATOM 10769 C CA . GLU F 1 90 ? -14.212 2.920 16.644 1.00 45.54 78 GLU F CA 1
ATOM 10770 C C . GLU F 1 90 ? -12.997 2.714 15.716 1.00 42.51 78 GLU F C 1
ATOM 10771 O O . GLU F 1 90 ? -12.363 3.698 15.315 1.00 42.53 78 GLU F O 1
ATOM 10777 N N . LEU F 1 91 ? -12.682 1.487 15.334 1.00 39.94 79 LEU F N 1
ATOM 10778 C CA . LEU F 1 91 ? -11.435 1.256 14.567 1.00 37.08 79 LEU F CA 1
ATOM 10779 C C . LEU F 1 91 ? -11.561 1.485 13.063 1.00 36.04 79 LEU F C 1
ATOM 10780 O O . LEU F 1 91 ? -10.557 1.620 12.374 1.00 34.17 79 LEU F O 1
ATOM 10785 N N . ARG F 1 92 ? -12.788 1.600 12.555 1.00 36.26 80 ARG F N 1
ATOM 10786 C CA . ARG F 1 92 ? -12.948 2.054 11.181 1.00 35.81 80 ARG F CA 1
ATOM 10787 C C . ARG F 1 92 ? -12.320 3.439 10.996 1.00 36.14 80 ARG F C 1
ATOM 10788 O O . ARG F 1 92 ? -11.752 3.753 9.943 1.00 36.01 80 ARG F O 1
ATOM 10796 N N . SER F 1 93 ? -12.439 4.277 12.012 1.00 37.17 81 SER F N 1
ATOM 10797 C CA . SER F 1 93 ? -11.911 5.637 11.937 1.00 38.09 81 SER F CA 1
ATOM 10798 C C . SER F 1 93 ? -10.376 5.670 12.098 1.00 36.76 81 SER F C 1
ATOM 10799 O O . SER F 1 93 ? -9.741 6.729 11.943 1.00 36.93 81 SER F O 1
ATOM 10802 N N . LEU F 1 94 ? -9.785 4.514 12.417 1.00 35.78 82 LEU F N 1
ATOM 10803 C CA . LEU F 1 94 ? -8.302 4.351 12.416 1.00 34.72 82 LEU F CA 1
ATOM 10804 C C . LEU F 1 94 ? -7.788 3.997 11.039 1.00 33.32 82 LEU F C 1
ATOM 10805 O O . LEU F 1 94 ? -6.950 4.687 10.504 1.00 33.14 82 LEU F O 1
ATOM 10810 N N . VAL F 1 95 ? -8.351 2.959 10.431 1.00 32.83 83 VAL F N 1
ATOM 10811 C CA . VAL F 1 95 ? -7.923 2.525 9.079 1.00 31.96 83 VAL F CA 1
ATOM 10812 C C . VAL F 1 95 ? -8.292 3.521 7.966 1.00 33.05 83 VAL F C 1
ATOM 10813 O O . VAL F 1 95 ? -7.561 3.654 6.975 1.00 32.29 83 VAL F O 1
ATOM 10817 N N . LEU F 1 96 ? -9.408 4.230 8.142 1.00 34.27 84 LEU F N 1
ATOM 10818 C CA . LEU F 1 96 ? -9.777 5.342 7.241 1.00 35.85 84 LEU F CA 1
ATOM 10819 C C . LEU F 1 96 ? -9.545 6.708 7.884 1.00 37.36 84 LEU F C 1
ATOM 10820 O O . LEU F 1 96 ? -10.177 7.687 7.506 1.00 38.86 84 LEU F O 1
ATOM 10825 N N . HIS F 1 97 ? -8.622 6.777 8.843 1.00 37.52 85 HIS F N 1
ATOM 10826 C CA . HIS F 1 97 ? -8.195 8.065 9.405 1.00 38.22 85 HIS F CA 1
ATOM 10827 C C . HIS F 1 97 ? -7.776 8.949 8.244 1.00 38.45 85 HIS F C 1
ATOM 10828 O O . HIS F 1 97 ? -7.135 8.472 7.325 1.00 37.26 85 HIS F O 1
ATOM 10835 N N . PRO F 1 98 ? -8.228 10.226 8.226 1.00 40.35 86 PRO F N 1
ATOM 10836 C CA . PRO F 1 98 ? -7.972 11.047 7.033 1.00 41.01 86 PRO F CA 1
ATOM 10837 C C . PRO F 1 98 ? -6.484 11.273 6.802 1.00 40.17 86 PRO F C 1
ATOM 10838 O O . PRO F 1 98 ? -6.044 11.315 5.673 1.00 40.22 86 PRO F O 1
ATOM 10842 N N . GLU F 1 99 ? -5.720 11.423 7.869 1.00 39.64 87 GLU F N 1
ATOM 10843 C CA . GLU F 1 99 ? -4.280 11.682 7.706 1.00 39.59 87 GLU F CA 1
ATOM 10844 C C . GLU F 1 99 ? -3.472 10.417 7.413 1.00 37.17 87 GLU F C 1
ATOM 10845 O O . GLU F 1 99 ? -2.740 10.361 6.444 1.00 36.99 87 GLU F O 1
ATOM 10851 N N . ILE F 1 100 ? -3.694 9.365 8.182 1.00 35.64 88 ILE F N 1
ATOM 10852 C CA . ILE F 1 100 ? -3.005 8.116 7.926 1.00 33.77 88 ILE F CA 1
ATOM 10853 C C . ILE F 1 100 ? -3.297 7.559 6.520 1.00 33.41 88 ILE F C 1
ATOM 10854 O O . ILE F 1 100 ? -2.393 7.203 5.776 1.00 32.72 88 ILE F O 1
ATOM 10859 N N . SER F 1 101 ? -4.570 7.465 6.170 1.00 33.67 89 SER F N 1
ATOM 10860 C CA . SER F 1 101 ? -4.934 6.901 4.874 1.00 33.82 89 SER F CA 1
ATOM 10861 C C . SER F 1 101 ? -4.594 7.873 3.735 1.00 35.35 89 SER F C 1
ATOM 10862 O O . SER F 1 101 ? -4.274 7.437 2.631 1.00 35.65 89 SER F O 1
ATOM 10865 N N . GLY F 1 102 ? -4.753 9.172 3.972 1.00 36.64 90 GLY F N 1
ATOM 10866 C CA . GLY F 1 102 ? -4.432 10.145 2.953 1.00 38.73 90 GLY F CA 1
ATOM 10867 C C . GLY F 1 102 ? -2.951 10.178 2.647 1.00 38.88 90 GLY F C 1
ATOM 10868 O O . GLY F 1 102 ? -2.531 10.361 1.493 1.00 40.45 90 GLY F O 1
ATOM 10869 N N . ILE F 1 103 ? -2.140 10.004 3.680 1.00 38.19 91 ILE F N 1
ATOM 10870 C CA . ILE F 1 103 ? -0.707 9.892 3.478 1.00 38.78 91 ILE F CA 1
ATOM 10871 C C . ILE F 1 103 ? -0.401 8.615 2.681 1.00 38.46 91 ILE F C 1
ATOM 10872 O O . ILE F 1 103 ? 0.442 8.636 1.777 1.00 39.94 91 ILE F O 1
ATOM 10877 N N . ALA F 1 104 ? -1.057 7.509 3.026 1.00 36.92 92 ALA F N 1
ATOM 10878 C CA . ALA F 1 104 ? -0.808 6.261 2.330 1.00 36.55 92 ALA F CA 1
ATOM 10879 C C . ALA F 1 104 ? -1.032 6.431 0.848 1.00 38.77 92 ALA F C 1
ATOM 10880 O O . ALA F 1 104 ? -0.292 5.912 0.003 1.00 39.43 92 ALA F O 1
ATOM 10882 N N . LEU F 1 105 ? -2.103 7.133 0.534 1.00 40.94 93 LEU F N 1
ATOM 10883 C CA . LEU F 1 105 ? -2.492 7.369 -0.850 1.00 42.26 93 LEU F CA 1
ATOM 10884 C C . LEU F 1 105 ? -1.418 8.169 -1.611 1.00 42.92 93 LEU F C 1
ATOM 10885 O O . LEU F 1 105 ? -1.100 7.883 -2.759 1.00 42.96 93 LEU F O 1
ATOM 10890 N N . ARG F 1 106 ? -0.873 9.183 -0.959 1.00 43.95 94 ARG F N 1
ATOM 10891 C CA . ARG F 1 106 ? 0.179 9.988 -1.581 1.00 45.44 94 ARG F CA 1
ATOM 10892 C C . ARG F 1 106 ? 1.471 9.185 -1.771 1.00 43.20 94 ARG F C 1
ATOM 10893 O O . ARG F 1 106 ? 2.123 9.288 -2.794 1.00 43.00 94 ARG F O 1
ATOM 10901 N N . LEU F 1 107 ? 1.804 8.357 -0.794 1.00 40.75 95 LEU F N 1
ATOM 10902 C CA . LEU F 1 107 ? 2.993 7.536 -0.890 1.00 40.12 95 LEU F CA 1
ATOM 10903 C C . LEU F 1 107 ? 2.859 6.499 -2.013 1.00 40.09 95 LEU F C 1
ATOM 10904 O O . LEU F 1 107 ? 3.775 6.314 -2.825 1.00 40.87 95 LEU F O 1
ATOM 10909 N N . ALA F 1 108 ? 1.697 5.864 -2.092 1.00 38.45 96 ALA F N 1
ATOM 10910 C CA . ALA F 1 108 ? 1.472 4.810 -3.079 1.00 37.88 96 ALA F CA 1
ATOM 10911 C C . ALA F 1 108 ? 1.410 5.334 -4.501 1.00 38.85 96 ALA F C 1
ATOM 10912 O O . ALA F 1 108 ? 1.760 4.639 -5.423 1.00 38.73 96 ALA F O 1
ATOM 10914 N N . GLY F 1 109 ? 0.829 6.516 -4.670 1.00 40.27 97 GLY F N 1
ATOM 10915 C CA . GLY F 1 109 ? 0.635 7.111 -5.989 1.00 42.08 97 GLY F CA 1
ATOM 10916 C C . GLY F 1 109 ? -0.429 6.429 -6.828 1.00 42.97 97 GLY F C 1
ATOM 10917 O O . GLY F 1 109 ? -0.469 6.627 -8.040 1.00 45.22 97 GLY F O 1
ATOM 10918 N N . ALA F 1 110 ? -1.320 5.667 -6.188 1.00 41.97 98 ALA F N 1
ATOM 10919 C CA . ALA F 1 110 ? -2.377 4.927 -6.909 1.00 42.84 98 ALA F CA 1
ATOM 10920 C C . ALA F 1 110 ? -3.545 4.619 -5.964 1.00 41.86 98 ALA F C 1
ATOM 10921 O O . ALA F 1 110 ? -3.377 4.687 -4.750 1.00 41.15 98 ALA F O 1
ATOM 10923 N N . PRO F 1 111 ? -4.733 4.316 -6.511 1.00 42.60 99 PRO F N 1
ATOM 10924 C CA . PRO F 1 111 ? -5.890 4.162 -5.645 1.00 41.86 99 PRO F CA 1
ATOM 10925 C C . PRO F 1 111 ? -5.764 2.931 -4.766 1.00 39.86 99 PRO F C 1
ATOM 10926 O O . PRO F 1 111 ? -5.204 1.935 -5.195 1.00 38.52 99 PRO F O 1
ATOM 10930 N N . LEU F 1 112 ? -6.278 3.043 -3.538 1.00 39.00 100 LEU F N 1
ATOM 10931 C CA . LEU F 1 112 ? -6.145 1.999 -2.545 1.00 38.05 100 LEU F CA 1
ATOM 10932 C C . LEU F 1 112 ? -7.482 1.610 -1.929 1.00 38.08 100 LEU F C 1
ATOM 10933 O O . LEU F 1 112 ? -8.414 2.401 -1.911 1.00 39.56 100 LEU F O 1
ATOM 10938 N N . ARG F 1 113 ? -7.512 0.398 -1.369 1.00 36.49 101 ARG F N 1
ATOM 10939 C CA . ARG F 1 113 ? -8.556 -0.050 -0.471 1.00 35.36 101 ARG F CA 1
ATOM 10940 C C . ARG F 1 113 ? -7.941 -0.604 0.790 1.00 33.46 101 ARG F C 1
ATOM 10941 O O . ARG F 1 113 ? -6.784 -1.027 0.786 1.00 32.82 101 ARG F O 1
ATOM 10949 N N . VAL F 1 114 ? -8.699 -0.618 1.880 1.00 32.65 102 VAL F N 1
ATOM 10950 C CA . VAL F 1 114 ? -8.258 -1.292 3.082 1.00 31.66 102 VAL F CA 1
ATOM 10951 C C . VAL F 1 114 ? -8.406 -2.788 2.857 1.00 32.20 102 VAL F C 1
ATOM 10952 O O . VAL F 1 114 ? -9.523 -3.268 2.574 1.00 33.88 102 VAL F O 1
ATOM 10956 N N . TYR F 1 115 ? -7.300 -3.529 2.983 1.00 30.89 103 TYR F N 1
ATOM 10957 C CA . TYR F 1 115 ? -7.348 -4.983 2.906 1.00 31.30 103 TYR F CA 1
ATOM 10958 C C . TYR F 1 115 ? -7.716 -5.564 4.275 1.00 31.34 103 TYR F C 1
ATOM 10959 O O . TYR F 1 115 ? -8.555 -6.460 4.372 1.00 32.67 103 TYR F O 1
ATOM 10968 N N . SER F 1 116 ? -6.992 -5.137 5.296 1.00 30.56 104 SER F N 1
ATOM 10969 C CA . SER F 1 116 ? -7.125 -5.683 6.628 1.00 31.20 104 SER F CA 1
ATOM 10970 C C . SER F 1 116 ? -6.357 -4.835 7.603 1.00 31.11 104 SER F C 1
ATOM 10971 O O . SER F 1 116 ? -5.635 -3.906 7.215 1.00 31.61 104 SER F O 1
ATOM 10974 N N . SER F 1 117 ? -6.494 -5.155 8.881 1.00 31.73 105 SER F N 1
ATOM 10975 C CA . SER F 1 117 ? -5.601 -4.610 9.899 1.00 31.16 105 SER F CA 1
ATOM 10976 C C . SER F 1 117 ? -5.362 -5.626 10.992 1.00 31.86 105 SER F C 1
ATOM 10977 O O . SER F 1 117 ? -6.117 -6.592 11.136 1.00 32.29 105 SER F O 1
ATOM 10980 N N . ASP F 1 118 ? -4.283 -5.419 11.749 1.00 32.22 106 ASP F N 1
ATOM 10981 C CA . ASP F 1 118 ? -3.921 -6.297 12.840 1.00 33.13 106 ASP F CA 1
ATOM 10982 C C . ASP F 1 118 ? -3.512 -5.517 14.036 1.00 32.88 106 ASP F C 1
ATOM 10983 O O . ASP F 1 118 ? -2.824 -4.517 13.945 1.00 31.89 106 ASP F O 1
ATOM 10988 N N . ILE F 1 119 ? -3.941 -5.993 15.186 1.00 33.63 107 ILE F N 1
ATOM 10989 C CA . ILE F 1 119 ? -3.370 -5.532 16.431 1.00 33.64 107 ILE F CA 1
ATOM 10990 C C . ILE F 1 119 ? -2.082 -6.336 16.627 1.00 33.44 107 ILE F C 1
ATOM 10991 O O . ILE F 1 119 ? -2.086 -7.555 16.488 1.00 32.93 107 ILE F O 1
ATOM 10996 N N . LEU F 1 120 ? -0.981 -5.635 16.919 1.00 32.91 108 LEU F N 1
ATOM 10997 C CA . LEU F 1 120 ? 0.350 -6.264 16.930 1.00 33.10 108 LEU F CA 1
ATOM 10998 C C . LEU F 1 120 ? 1.064 -5.955 18.222 1.00 33.81 108 LEU F C 1
ATOM 10999 O O . LEU F 1 120 ? 1.669 -4.885 18.364 1.00 34.71 108 LEU F O 1
ATOM 11004 N N . VAL F 1 121 ? 1.034 -6.916 19.135 1.00 34.94 109 VAL F N 1
ATOM 11005 C CA . VAL F 1 121 ? 1.516 -6.729 20.498 1.00 36.42 109 VAL F CA 1
ATOM 11006 C C . VAL F 1 121 ? 2.749 -7.588 20.772 1.00 37.50 109 VAL F C 1
ATOM 11007 O O . VAL F 1 121 ? 2.799 -8.748 20.364 1.00 37.69 109 VAL F O 1
ATOM 11011 N N . LYS F 1 122 ? 3.760 -7.001 21.411 1.00 38.33 110 LYS F N 1
ATOM 11012 C CA . LYS F 1 122 ? 4.911 -7.775 21.922 1.00 39.81 110 LYS F CA 1
ATOM 11013 C C . LYS F 1 122 ? 5.035 -7.574 23.401 1.00 42.02 110 LYS F C 1
ATOM 11014 O O . LYS F 1 122 ? 5.259 -6.457 23.861 1.00 42.21 110 LYS F O 1
ATOM 11020 N N . GLU F 1 123 ? 4.882 -8.655 24.154 1.00 45.10 111 GLU F N 1
ATOM 11021 C CA . GLU F 1 123 ? 5.013 -8.599 25.589 1.00 48.78 111 GLU F CA 1
ATOM 11022 C C . GLU F 1 123 ? 6.497 -8.551 25.945 1.00 48.05 111 GLU F C 1
ATOM 11023 O O . GLU F 1 123 ? 7.305 -9.184 25.282 1.00 46.79 111 GLU F O 1
ATOM 11029 N N . PRO F 1 124 ? 6.837 -7.813 27.004 1.00 48.45 112 PRO F N 1
ATOM 11030 C CA . PRO F 1 124 ? 8.217 -7.670 27.420 1.00 49.76 112 PRO F CA 1
ATOM 11031 C C . PRO F 1 124 ? 8.793 -8.980 27.939 1.00 51.73 112 PRO F C 1
ATOM 11032 O O . PRO F 1 124 ? 8.155 -9.650 28.724 1.00 52.42 112 PRO F O 1
ATOM 11036 N N . LYS F 1 125 ? 9.991 -9.316 27.469 1.00 52.50 113 LYS F N 1
ATOM 11037 C CA . LYS F 1 125 ? 10.760 -10.462 27.947 1.00 55.40 113 LYS F CA 1
ATOM 11038 C C . LYS F 1 125 ? 10.173 -11.817 27.594 1.00 55.92 113 LYS F C 1
ATOM 11039 O O . LYS F 1 125 ? 10.665 -12.838 28.052 1.00 58.05 113 LYS F O 1
ATOM 11045 N N . ARG F 1 126 ? 9.112 -11.838 26.815 1.00 54.40 114 ARG F N 1
ATOM 11046 C CA . ARG F 1 126 ? 8.441 -13.088 26.468 1.00 55.40 114 ARG F CA 1
ATOM 11047 C C . ARG F 1 126 ? 8.256 -13.216 24.954 1.00 52.62 114 ARG F C 1
ATOM 11048 O O . ARG F 1 126 ? 7.497 -14.073 24.480 1.00 52.45 114 ARG F O 1
ATOM 11056 N N . THR F 1 127 ? 8.981 -12.394 24.198 1.00 49.91 115 THR F N 1
ATOM 11057 C CA . THR F 1 127 ? 8.886 -12.403 22.762 1.00 47.17 115 THR F CA 1
ATOM 11058 C C . THR F 1 127 ? 10.213 -12.664 22.071 1.00 46.91 115 THR F C 1
ATOM 11059 O O . THR F 1 127 ? 11.275 -12.200 22.494 1.00 46.21 115 THR F O 1
ATOM 11063 N N . LEU F 1 128 ? 10.096 -13.367 20.956 1.00 46.55 116 LEU F N 1
ATOM 11064 C CA . LEU F 1 128 ? 11.154 -13.498 19.992 1.00 46.31 116 LEU F CA 1
ATOM 11065 C C . LEU F 1 128 ? 11.137 -12.319 19.019 1.00 44.94 116 LEU F C 1
ATOM 11066 O O . LEU F 1 128 ? 10.149 -11.571 18.935 1.00 45.63 116 LEU F O 1
ATOM 11071 N N . PRO F 1 129 ? 12.229 -12.154 18.260 1.00 44.67 117 PRO F N 1
ATOM 11072 C CA . PRO F 1 129 ? 12.168 -11.217 17.152 1.00 42.53 117 PRO F CA 1
ATOM 11073 C C . PRO F 1 129 ? 11.117 -11.670 16.167 1.00 41.01 117 PRO F C 1
ATOM 11074 O O . PRO F 1 129 ? 10.856 -12.864 16.067 1.00 42.22 117 PRO F O 1
ATOM 11078 N N . THR F 1 130 ? 10.546 -10.726 15.427 1.00 38.40 118 THR F N 1
ATOM 11079 C CA . THR F 1 130 ? 9.666 -11.065 14.308 1.00 36.35 118 THR F CA 1
ATOM 11080 C C . THR F 1 130 ? 10.547 -11.408 13.126 1.00 36.86 118 THR F C 1
ATOM 11081 O O . THR F 1 130 ? 11.299 -10.566 12.627 1.00 37.18 118 THR F O 1
ATOM 11085 N N . LEU F 1 131 ? 10.455 -12.646 12.675 1.00 37.54 119 LEU F N 1
ATOM 11086 C CA . LEU F 1 131 ? 11.308 -13.151 11.622 1.00 38.55 119 LEU F CA 1
ATOM 11087 C C . LEU F 1 131 ? 11.165 -12.344 10.321 1.00 36.64 119 LEU F C 1
ATOM 11088 O O . LEU F 1 131 ? 10.064 -11.954 9.907 1.00 34.57 119 LEU F O 1
ATOM 11093 N N . VAL F 1 132 ? 12.319 -12.086 9.704 1.00 35.35 120 VAL F N 1
ATOM 11094 C CA . VAL F 1 132 ? 12.407 -11.312 8.469 1.00 33.57 120 VAL F CA 1
ATOM 11095 C C . VAL F 1 132 ? 11.500 -11.869 7.364 1.00 32.79 120 VAL F C 1
ATOM 11096 O O . VAL F 1 132 ? 11.398 -13.064 7.189 1.00 33.43 120 VAL F O 1
ATOM 11100 N N . HIS F 1 133 ? 10.863 -10.975 6.621 1.00 31.54 121 HIS F N 1
ATOM 11101 C CA . HIS F 1 133 ? 9.949 -11.341 5.540 1.00 31.51 121 HIS F CA 1
ATOM 11102 C C . HIS F 1 133 ? 9.568 -10.130 4.724 1.00 30.05 121 HIS F C 1
ATOM 11103 O O . HIS F 1 133 ? 9.916 -9.031 5.063 1.00 29.98 121 HIS F O 1
ATOM 11110 N N . ASP F 1 134 ? 8.898 -10.354 3.610 1.00 30.35 122 ASP F N 1
ATOM 11111 C CA . ASP F 1 134 ? 8.130 -9.313 2.965 1.00 29.75 122 ASP F CA 1
ATOM 11112 C C . ASP F 1 134 ? 6.651 -9.655 3.111 1.00 29.92 122 ASP F C 1
ATOM 11113 O O . ASP F 1 134 ? 6.288 -10.807 3.372 1.00 30.91 122 ASP F O 1
ATOM 11118 N N . ASP F 1 135 ? 5.790 -8.683 2.943 1.00 29.32 123 ASP F N 1
ATOM 11119 C CA . ASP F 1 135 ? 4.361 -8.923 3.168 1.00 29.73 123 ASP F CA 1
ATOM 11120 C C . ASP F 1 135 ? 3.641 -9.559 1.952 1.00 31.45 123 ASP F C 1
ATOM 11121 O O . ASP F 1 135 ? 2.706 -10.349 2.104 1.00 32.74 123 ASP F O 1
ATOM 11126 N N . GLU F 1 136 ? 4.058 -9.195 0.757 1.00 33.16 124 GLU F N 1
ATOM 11127 C CA . GLU F 1 136 ? 3.512 -9.725 -0.484 1.00 36.28 124 GLU F CA 1
ATOM 11128 C C . GLU F 1 136 ? 3.430 -11.256 -0.489 1.00 38.16 124 GLU F C 1
ATOM 11129 O O . GLU F 1 136 ? 2.434 -11.866 -0.917 1.00 39.52 124 GLU F O 1
ATOM 11135 N N . THR F 1 137 ? 4.471 -11.881 0.024 1.00 38.32 125 THR F N 1
ATOM 11136 C CA . THR F 1 137 ? 4.549 -13.319 0.070 1.00 40.50 125 THR F CA 1
ATOM 11137 C C . THR F 1 137 ? 3.309 -13.955 0.753 1.00 40.71 125 THR F C 1
ATOM 11138 O O . THR F 1 137 ? 2.816 -15.001 0.335 1.00 41.78 125 THR F O 1
ATOM 11142 N N . GLY F 1 138 ? 2.836 -13.335 1.821 1.00 39.63 126 GLY F N 1
ATOM 11143 C CA . GLY F 1 138 ? 1.706 -13.868 2.628 1.00 39.71 126 GLY F CA 1
ATOM 11144 C C . GLY F 1 138 ? 0.328 -13.274 2.412 1.00 38.72 126 GLY F C 1
ATOM 11145 O O . GLY F 1 138 ? -0.601 -13.540 3.189 1.00 39.64 126 GLY F O 1
ATOM 11146 N N . LEU F 1 139 ? 0.205 -12.424 1.399 1.00 37.57 127 LEU F N 1
ATOM 11147 C CA . LEU F 1 139 ? -1.072 -11.818 1.083 1.00 36.25 127 LEU F CA 1
ATOM 11148 C C . LEU F 1 139 ? -1.745 -12.680 0.050 1.00 37.62 127 LEU F C 1
ATOM 11149 O O . LEU F 1 139 ? -1.142 -12.982 -0.966 1.00 37.32 127 LEU F O 1
ATOM 11154 N N . PRO F 1 140 ? -3.026 -13.043 0.293 1.00 38.36 128 PRO F N 1
ATOM 11155 C CA . PRO F 1 140 ? -3.777 -13.877 -0.623 1.00 40.98 128 PRO F CA 1
ATOM 11156 C C . PRO F 1 140 ? -4.388 -13.072 -1.774 1.00 41.84 128 PRO F C 1
ATOM 11157 O O . PRO F 1 140 ? -5.607 -13.124 -2.012 1.00 42.33 128 PRO F O 1
ATOM 11161 N N . LEU F 1 141 ? -3.523 -12.389 -2.508 1.00 42.72 129 LEU F N 1
ATOM 11162 C CA . LEU F 1 141 ? -3.929 -11.459 -3.560 1.00 44.36 129 LEU F CA 1
ATOM 11163 C C . LEU F 1 141 ? -3.108 -11.661 -4.825 1.00 47.54 129 LEU F C 1
ATOM 11164 O O . LEU F 1 141 ? -1.956 -12.065 -4.751 1.00 47.91 129 LEU F O 1
ATOM 11169 N N . ASN F 1 142 ? -3.702 -11.382 -5.980 1.00 52.68 130 ASN F N 1
ATOM 11170 C CA . ASN F 1 142 ? -2.952 -11.398 -7.246 1.00 58.72 130 ASN F CA 1
ATOM 11171 C C . ASN F 1 142 ? -2.238 -10.082 -7.470 1.00 66.26 130 ASN F C 1
ATOM 11172 O O . ASN F 1 142 ? -2.540 -9.110 -6.793 1.00 71.66 130 ASN F O 1
ATOM 11177 N N . GLU F 1 143 ? -1.352 -10.032 -8.467 1.00 74.55 131 GLU F N 1
ATOM 11178 C CA . GLU F 1 143 ? -0.987 -8.722 -9.115 1.00 77.22 131 GLU F CA 1
ATOM 11179 C C . GLU F 1 143 ? -0.898 -7.545 -8.101 1.00 69.04 131 GLU F C 1
ATOM 11180 O O . GLU F 1 143 ? -1.814 -6.702 -8.038 1.00 72.83 131 GLU F O 1
ATOM 11186 N N . LEU F 1 144 ? 0.121 -7.454 -7.255 1.00 62.03 132 LEU F N 1
ATOM 11187 C CA . LEU F 1 144 ? 0.187 -6.275 -6.417 1.00 55.58 132 LEU F CA 1
ATOM 11188 C C . LEU F 1 144 ? 1.194 -5.378 -7.019 1.00 53.89 132 LEU F C 1
ATOM 11189 O O . LEU F 1 144 ? 2.153 -5.810 -7.667 1.00 55.30 132 LEU F O 1
ATOM 11194 N N . SER F 1 145 ? 0.974 -4.107 -6.804 1.00 51.35 133 SER F N 1
ATOM 11195 C CA . SER F 1 145 ? 1.808 -3.115 -7.407 1.00 50.03 133 SER F CA 1
ATOM 11196 C C . SER F 1 145 ? 2.184 -2.074 -6.369 1.00 45.57 133 SER F C 1
ATOM 11197 O O . SER F 1 145 ? 3.343 -1.991 -5.961 1.00 43.91 133 SER F O 1
ATOM 11200 N N . ALA F 1 146 ? 1.193 -1.354 -5.861 1.00 43.15 134 ALA F N 1
ATOM 11201 C CA . ALA F 1 146 ? 1.446 -0.267 -4.912 1.00 41.01 134 ALA F CA 1
ATOM 11202 C C . ALA F 1 146 ? 1.025 -0.579 -3.478 1.00 37.48 134 ALA F C 1
ATOM 11203 O O . ALA F 1 146 ? 1.088 0.280 -2.617 1.00 36.62 134 ALA F O 1
ATOM 11205 N N . THR F 1 147 ? 0.646 -1.812 -3.217 1.00 35.48 135 THR F N 1
ATOM 11206 C CA . THR F 1 147 ? 0.239 -2.215 -1.884 1.00 33.69 135 THR F CA 1
ATOM 11207 C C . THR F 1 147 ? 1.305 -1.921 -0.839 1.00 32.04 135 THR F C 1
ATOM 11208 O O . THR F 1 147 ? 2.487 -2.190 -1.036 1.00 32.28 135 THR F O 1
ATOM 11212 N N . LEU F 1 148 ? 0.859 -1.364 0.284 1.00 31.28 136 LEU F N 1
ATOM 11213 C CA . LEU F 1 148 ? 1.724 -0.956 1.386 1.00 30.27 136 LEU F CA 1
ATOM 11214 C C . LEU F 1 148 ? 1.016 -1.038 2.734 1.00 29.14 136 LEU F C 1
ATOM 11215 O O . LEU F 1 148 ? -0.210 -1.116 2.817 1.00 29.00 136 LEU F O 1
ATOM 11220 N N . THR F 1 149 ? 1.827 -1.051 3.782 1.00 27.76 137 THR F N 1
ATOM 11221 C CA . THR F 1 149 ? 1.348 -1.166 5.138 1.00 27.05 137 THR F CA 1
ATOM 11222 C C . THR F 1 149 ? 1.674 0.094 5.913 1.00 26.97 137 THR F C 1
ATOM 11223 O O . THR F 1 149 ? 2.789 0.587 5.846 1.00 26.83 137 THR F O 1
ATOM 11227 N N . ALA F 1 150 ? 0.712 0.572 6.699 1.00 27.16 138 ALA F N 1
ATOM 11228 C CA . ALA F 1 150 ? 0.936 1.593 7.752 1.00 27.33 138 ALA F CA 1
ATOM 11229 C C . ALA F 1 150 ? 1.093 0.918 9.109 1.00 27.61 138 ALA F C 1
ATOM 11230 O O . ALA F 1 150 ? 0.185 0.251 9.591 1.00 27.93 138 ALA F O 1
ATOM 11232 N N . TRP F 1 151 ? 2.281 1.036 9.710 1.00 27.97 139 TRP F N 1
ATOM 11233 C CA . TRP F 1 151 ? 2.551 0.441 11.034 1.00 27.59 139 TRP F CA 1
ATOM 11234 C C . TRP F 1 151 ? 2.428 1.582 12.017 1.00 29.14 139 TRP F C 1
ATOM 11235 O O . TRP F 1 151 ? 3.319 2.416 12.115 1.00 30.01 139 TRP F O 1
ATOM 11246 N N . ILE F 1 152 ? 1.299 1.610 12.726 1.00 29.82 140 ILE F N 1
ATOM 11247 C CA . ILE F 1 152 ? 0.942 2.726 13.583 1.00 31.10 140 ILE F CA 1
ATOM 11248 C C . ILE F 1 152 ? 1.349 2.431 15.015 1.00 31.98 140 ILE F C 1
ATOM 11249 O O . ILE F 1 152 ? 0.948 1.415 15.578 1.00 32.10 140 ILE F O 1
ATOM 11254 N N . ALA F 1 153 ? 2.162 3.298 15.611 1.00 32.47 141 ALA F N 1
ATOM 11255 C CA . ALA F 1 153 ? 2.639 3.042 16.973 1.00 33.05 141 ALA F CA 1
ATOM 11256 C C . ALA F 1 153 ? 1.620 3.546 17.955 1.00 34.31 141 ALA F C 1
ATOM 11257 O O . ALA F 1 153 ? 1.267 4.724 17.912 1.00 35.34 141 ALA F O 1
ATOM 11259 N N . LEU F 1 154 ? 1.150 2.659 18.829 1.00 34.42 142 LEU F N 1
ATOM 11260 C CA . LEU F 1 154 ? 0.249 3.053 19.897 1.00 36.14 142 LEU F CA 1
ATOM 11261 C C . LEU F 1 154 ? 0.884 3.027 21.286 1.00 37.60 142 LEU F C 1
ATOM 11262 O O . LEU F 1 154 ? 0.243 3.343 22.291 1.00 39.98 142 LEU F O 1
ATOM 11267 N N . THR F 1 155 ? 2.147 2.655 21.328 1.00 37.61 143 THR F N 1
ATOM 11268 C CA . THR F 1 155 ? 3.012 2.902 22.472 1.00 38.71 143 THR F CA 1
ATOM 11269 C C . THR F 1 155 ? 4.297 3.486 21.905 1.00 38.22 143 THR F C 1
ATOM 11270 O O . THR F 1 155 ? 4.541 3.385 20.718 1.00 36.77 143 THR F O 1
ATOM 11274 N N . ASP F 1 156 ? 5.111 4.110 22.749 1.00 39.14 144 ASP F N 1
ATOM 11275 C CA . ASP F 1 156 ? 6.478 4.414 22.346 1.00 38.63 144 ASP F CA 1
ATOM 11276 C C . ASP F 1 156 ? 7.178 3.122 21.973 1.00 37.02 144 ASP F C 1
ATOM 11277 O O . ASP F 1 156 ? 6.913 2.079 22.564 1.00 36.88 144 ASP F O 1
ATOM 11282 N N . VAL F 1 157 ? 8.073 3.201 20.996 1.00 35.77 145 VAL F N 1
ATOM 11283 C CA . VAL F 1 157 ? 8.829 2.031 20.576 1.00 35.08 145 VAL F CA 1
ATOM 11284 C C . VAL F 1 157 ? 10.316 2.363 20.395 1.00 35.65 145 VAL F C 1
ATOM 11285 O O . VAL F 1 157 ? 10.808 2.454 19.257 1.00 34.67 145 VAL F O 1
ATOM 11289 N N . PRO F 1 158 ? 11.046 2.495 21.517 1.00 37.21 146 PRO F N 1
ATOM 11290 C CA . PRO F 1 158 ? 12.502 2.548 21.393 1.00 38.53 146 PRO F CA 1
ATOM 11291 C C . PRO F 1 158 ? 12.955 1.182 20.925 1.00 39.01 146 PRO F C 1
ATOM 11292 O O . PRO F 1 158 ? 12.183 0.231 20.928 1.00 38.09 146 PRO F O 1
ATOM 11296 N N . VAL F 1 159 ? 14.199 1.089 20.543 1.00 40.97 147 VAL F N 1
ATOM 11297 C CA . VAL F 1 159 ? 14.708 -0.095 19.864 1.00 42.32 147 VAL F CA 1
ATOM 11298 C C . VAL F 1 159 ? 14.405 -1.412 20.607 1.00 43.90 147 VAL F C 1
ATOM 11299 O O . VAL F 1 159 ? 13.907 -2.403 20.020 1.00 43.80 147 VAL F O 1
ATOM 11303 N N . GLU F 1 160 ? 14.723 -1.421 21.885 1.00 46.18 148 GLU F N 1
ATOM 11304 C CA . GLU F 1 160 ? 14.606 -2.628 22.673 1.00 49.28 148 GLU F CA 1
ATOM 11305 C C . GLU F 1 160 ? 13.151 -2.999 23.054 1.00 47.65 148 GLU F C 1
ATOM 11306 O O . GLU F 1 160 ? 12.930 -4.024 23.689 1.00 45.98 148 GLU F O 1
ATOM 11312 N N . ARG F 1 161 ? 12.178 -2.149 22.707 1.00 45.91 149 ARG F N 1
ATOM 11313 C CA . ARG F 1 161 ? 10.789 -2.486 22.946 1.00 45.39 149 ARG F CA 1
ATOM 11314 C C . ARG F 1 161 ? 10.169 -3.198 21.759 1.00 42.16 149 ARG F C 1
ATOM 11315 O O . ARG F 1 161 ? 8.970 -3.319 21.668 1.00 41.79 149 ARG F O 1
ATOM 11323 N N . GLY F 1 162 ? 10.971 -3.654 20.820 1.00 39.67 150 GLY F N 1
ATOM 11324 C CA . GLY F 1 162 ? 10.471 -4.417 19.691 1.00 37.80 150 GLY F CA 1
ATOM 11325 C C . GLY F 1 162 ? 10.247 -3.588 18.445 1.00 36.53 150 GLY F C 1
ATOM 11326 O O . GLY F 1 162 ? 9.244 -3.743 17.739 1.00 35.64 150 GLY F O 1
ATOM 11327 N N . CYS F 1 163 ? 11.165 -2.691 18.144 1.00 35.78 151 CYS F N 1
ATOM 11328 C CA . CYS F 1 163 ? 10.963 -1.827 16.991 1.00 34.68 151 CYS F CA 1
ATOM 11329 C C . CYS F 1 163 ? 11.177 -2.580 15.693 1.00 33.64 151 CYS F C 1
ATOM 11330 O O . CYS F 1 163 ? 11.758 -3.671 15.654 1.00 34.09 151 CYS F O 1
ATOM 11333 N N . MET F 1 164 ? 10.716 -1.966 14.614 1.00 32.57 152 MET F N 1
ATOM 11334 C CA . MET F 1 164 ? 10.867 -2.546 13.274 1.00 31.31 152 MET F CA 1
ATOM 11335 C C . MET F 1 164 ? 12.244 -2.215 12.695 1.00 29.83 152 MET F C 1
ATOM 11336 O O . MET F 1 164 ? 12.814 -1.185 13.022 1.00 29.76 152 MET F O 1
ATOM 11341 N N . SER F 1 165 ? 12.714 -3.063 11.789 1.00 28.67 153 SER F N 1
ATOM 11342 C CA . SER F 1 165 ? 13.859 -2.771 10.938 1.00 28.71 153 SER F CA 1
ATOM 11343 C C . SER F 1 165 ? 13.551 -3.119 9.507 1.00 28.04 153 SER F C 1
ATOM 11344 O O . SER F 1 165 ? 12.768 -4.007 9.247 1.00 28.05 153 SER F O 1
ATOM 11347 N N . TYR F 1 166 ? 14.196 -2.408 8.587 1.00 27.90 154 TYR F N 1
ATOM 11348 C CA . TYR F 1 166 ? 13.901 -2.496 7.156 1.00 27.41 154 TYR F CA 1
ATOM 11349 C C . TYR F 1 166 ? 15.198 -2.636 6.390 1.00 27.57 154 TYR F C 1
ATOM 11350 O O . TYR F 1 166 ? 16.232 -2.113 6.811 1.00 28.29 154 TYR F O 1
ATOM 11359 N N . VAL F 1 167 ? 15.116 -3.277 5.232 1.00 27.34 155 VAL F N 1
ATOM 11360 C CA . VAL F 1 167 ? 16.222 -3.311 4.276 1.00 28.19 155 VAL F CA 1
ATOM 11361 C C . VAL F 1 167 ? 15.962 -2.296 3.162 1.00 28.30 155 VAL F C 1
ATOM 11362 O O . VAL F 1 167 ? 15.151 -2.538 2.287 1.00 27.89 155 VAL F O 1
ATOM 11366 N N . PRO F 1 168 ? 16.653 -1.149 3.208 1.00 28.90 156 PRO F N 1
ATOM 11367 C CA . PRO F 1 168 ? 16.448 -0.109 2.226 1.00 29.42 156 PRO F CA 1
ATOM 11368 C C . PRO F 1 168 ? 16.610 -0.584 0.786 1.00 30.06 156 PRO F C 1
ATOM 11369 O O . PRO F 1 168 ? 17.565 -1.268 0.453 1.00 30.80 156 PRO F O 1
ATOM 11373 N N . GLY F 1 169 ? 15.661 -0.208 -0.060 1.00 29.84 157 GLY F N 1
ATOM 11374 C CA . GLY F 1 169 ? 15.691 -0.561 -1.479 1.00 30.73 157 GLY F CA 1
ATOM 11375 C C . GLY F 1 169 ? 15.274 -1.999 -1.793 1.00 30.71 157 GLY F C 1
ATOM 11376 O O . GLY F 1 169 ? 15.209 -2.370 -2.944 1.00 31.53 157 GLY F O 1
ATOM 11377 N N . SER F 1 170 ? 14.914 -2.791 -0.787 1.00 30.02 158 SER F N 1
ATOM 11378 C CA . SER F 1 170 ? 14.607 -4.204 -1.011 1.00 30.59 158 SER F CA 1
ATOM 11379 C C . SER F 1 170 ? 13.271 -4.441 -1.744 1.00 31.15 158 SER F C 1
ATOM 11380 O O . SER F 1 170 ? 13.029 -5.505 -2.315 1.00 31.82 158 SER F O 1
ATOM 11383 N N . HIS F 1 171 ? 12.419 -3.435 -1.766 1.00 31.01 159 HIS F N 1
ATOM 11384 C CA . HIS F 1 171 ? 11.218 -3.500 -2.587 1.00 32.01 159 HIS F CA 1
ATOM 11385 C C . HIS F 1 171 ? 11.463 -3.520 -4.084 1.00 34.19 159 HIS F C 1
ATOM 11386 O O . HIS F 1 171 ? 10.531 -3.794 -4.865 1.00 35.19 159 HIS F O 1
ATOM 11393 N N . LEU F 1 172 ? 12.672 -3.180 -4.495 1.00 35.64 160 LEU F N 1
ATOM 11394 C CA . LEU F 1 172 ? 13.008 -3.156 -5.907 1.00 37.99 160 LEU F CA 1
ATOM 11395 C C . LEU F 1 172 ? 13.737 -4.398 -6.349 1.00 39.06 160 LEU F C 1
ATOM 11396 O O . LEU F 1 172 ? 14.240 -4.446 -7.444 1.00 41.58 160 LEU F O 1
ATOM 11401 N N . ARG F 1 173 ? 13.794 -5.412 -5.518 1.00 38.93 161 ARG F N 1
ATOM 11402 C CA . ARG F 1 173 ? 14.409 -6.671 -5.919 1.00 41.05 161 ARG F CA 1
ATOM 11403 C C . ARG F 1 173 ? 13.785 -7.235 -7.205 1.00 43.82 161 ARG F C 1
ATOM 11404 O O . ARG F 1 173 ? 12.568 -7.148 -7.417 1.00 44.46 161 ARG F O 1
ATOM 11412 N N . ALA F 1 174 ? 14.633 -7.824 -8.038 1.00 47.21 162 ALA F N 1
ATOM 11413 C CA . ALA F 1 174 ? 14.200 -8.550 -9.230 1.00 50.23 162 ALA F CA 1
ATOM 11414 C C . ALA F 1 174 ? 13.437 -9.806 -8.822 1.00 51.05 162 ALA F C 1
ATOM 11415 O O . ALA F 1 174 ? 13.552 -10.258 -7.685 1.00 50.60 162 ALA F O 1
ATOM 11417 N N . ARG F 1 175 ? 12.645 -10.349 -9.740 1.00 54.23 163 ARG F N 1
ATOM 11418 C CA . ARG F 1 175 ? 11.817 -11.527 -9.457 1.00 56.00 163 ARG F CA 1
ATOM 11419 C C . ARG F 1 175 ? 12.598 -12.705 -8.875 1.00 54.02 163 ARG F C 1
ATOM 11420 O O . ARG F 1 175 ? 12.145 -13.339 -7.930 1.00 52.56 163 ARG F O 1
ATOM 11428 N N . GLU F 1 176 ? 13.754 -13.002 -9.451 1.00 54.31 164 GLU F N 1
ATOM 11429 C CA . GLU F 1 176 ? 14.590 -14.118 -8.989 1.00 55.01 164 GLU F CA 1
ATOM 11430 C C . GLU F 1 176 ? 15.075 -13.997 -7.528 1.00 52.43 164 GLU F C 1
ATOM 11431 O O . GLU F 1 176 ? 15.484 -14.981 -6.927 1.00 53.28 164 GLU F O 1
ATOM 11437 N N . ASP F 1 177 ? 15.012 -12.789 -6.963 1.00 49.20 165 ASP F N 1
ATOM 11438 C CA . ASP F 1 177 ? 15.379 -12.522 -5.569 1.00 46.75 165 ASP F CA 1
ATOM 11439 C C . ASP F 1 177 ? 14.178 -12.356 -4.633 1.00 45.50 165 ASP F C 1
ATOM 11440 O O . ASP F 1 177 ? 14.328 -11.943 -3.483 1.00 44.09 165 ASP F O 1
ATOM 11445 N N . ARG F 1 178 ? 12.995 -12.682 -5.122 1.00 46.64 166 ARG F N 1
ATOM 11446 C CA . ARG F 1 178 ? 11.773 -12.593 -4.333 1.00 46.69 166 ARG F CA 1
ATOM 11447 C C . ARG F 1 178 ? 11.152 -13.959 -4.174 1.00 47.45 166 ARG F C 1
ATOM 11448 O O . ARG F 1 178 ? 11.082 -14.698 -5.140 1.00 48.71 166 ARG F O 1
ATOM 11456 N N . GLN F 1 179 ? 10.610 -14.228 -2.991 1.00 47.12 167 GLN F N 1
ATOM 11457 C CA . GLN F 1 179 ? 9.797 -15.422 -2.751 1.00 51.01 167 GLN F CA 1
ATOM 11458 C C . GLN F 1 179 ? 8.465 -15.355 -3.500 1.00 53.07 167 GLN F C 1
ATOM 11459 O O . GLN F 1 179 ? 7.787 -14.291 -3.633 1.00 48.41 167 GLN F O 1
ATOM 11465 N N . GLU F 1 180 ? 8.131 -16.544 -3.969 1.00 58.20 168 GLU F N 1
ATOM 11466 C CA . GLU F 1 180 ? 6.874 -16.814 -4.624 1.00 63.73 168 GLU F CA 1
ATOM 11467 C C . GLU F 1 180 ? 5.804 -16.767 -3.567 1.00 61.31 168 GLU F C 1
ATOM 11468 O O . GLU F 1 180 ? 5.952 -17.427 -2.549 1.00 61.39 168 GLU F O 1
ATOM 11474 N N . HIS F 1 181 ? 4.737 -16.020 -3.828 1.00 59.91 169 HIS F N 1
ATOM 11475 C CA . HIS F 1 181 ? 3.447 -16.161 -3.098 1.00 57.77 169 HIS F CA 1
ATOM 11476 C C . HIS F 1 181 ? 3.354 -17.532 -2.441 1.00 58.58 169 HIS F C 1
ATOM 11477 O O . HIS F 1 181 ? 3.565 -18.508 -3.107 1.00 61.59 169 HIS F O 1
ATOM 11484 N N . MET F 1 182 ? 3.035 -17.614 -1.151 1.00 58.79 170 MET F N 1
ATOM 11485 C CA . MET F 1 182 ? 2.970 -18.903 -0.486 1.00 62.14 170 MET F CA 1
ATOM 11486 C C . MET F 1 182 ? 1.588 -19.508 -0.529 1.00 63.88 170 MET F C 1
ATOM 11487 O O . MET F 1 182 ? 0.600 -18.911 -0.079 1.00 61.27 170 MET F O 1
ATOM 11492 N N . THR F 1 183 ? 1.548 -20.714 -1.091 1.00 67.91 171 THR F N 1
ATOM 11493 C CA . THR F 1 183 ? 0.586 -21.729 -0.684 1.00 70.79 171 THR F CA 1
ATOM 11494 C C . THR F 1 183 ? 0.977 -22.241 0.689 1.00 69.09 171 THR F C 1
ATOM 11495 O O . THR F 1 183 ? 0.149 -22.324 1.555 1.00 65.52 171 THR F O 1
ATOM 11499 N N . ARG F 1 189 ? 11.316 -20.992 2.653 1.00 77.88 177 ARG F N 1
ATOM 11500 C CA . ARG F 1 189 ? 12.754 -20.868 2.372 1.00 81.51 177 ARG F CA 1
ATOM 11501 C C . ARG F 1 189 ? 13.417 -19.736 3.156 1.00 76.54 177 ARG F C 1
ATOM 11502 O O . ARG F 1 189 ? 12.850 -18.641 3.301 1.00 69.79 177 ARG F O 1
ATOM 11510 N N . ASP F 1 190 ? 14.639 -19.992 3.626 1.00 74.61 178 ASP F N 1
ATOM 11511 C CA . ASP F 1 190 ? 15.447 -18.944 4.256 1.00 71.71 178 ASP F CA 1
ATOM 11512 C C . ASP F 1 190 ? 15.650 -17.821 3.253 1.00 64.88 178 ASP F C 1
ATOM 11513 O O . ASP F 1 190 ? 15.881 -18.048 2.073 1.00 62.65 178 ASP F O 1
ATOM 11518 N N . LEU F 1 191 ? 15.542 -16.588 3.721 1.00 58.92 179 LEU F N 1
ATOM 11519 C CA . LEU F 1 191 ? 15.660 -15.462 2.812 1.00 53.56 179 LEU F CA 1
ATOM 11520 C C . LEU F 1 191 ? 17.023 -15.441 2.072 1.00 50.77 179 LEU F C 1
ATOM 11521 O O . LEU F 1 191 ? 17.080 -15.067 0.913 1.00 48.12 179 LEU F O 1
ATOM 11526 N N . ALA F 1 192 ? 18.102 -15.867 2.727 1.00 49.50 180 ALA F N 1
ATOM 11527 C CA . ALA F 1 192 ? 19.418 -15.922 2.061 1.00 50.21 180 ALA F CA 1
ATOM 11528 C C . ALA F 1 192 ? 19.461 -16.903 0.879 1.00 52.07 180 ALA F C 1
ATOM 11529 O O . ALA F 1 192 ? 20.240 -16.729 -0.019 1.00 52.03 180 ALA F O 1
ATOM 11531 N N . ASP F 1 193 ? 18.630 -17.941 0.900 1.00 54.03 181 ASP F N 1
ATOM 11532 C CA . ASP F 1 193 ? 18.535 -18.865 -0.229 1.00 57.06 181 ASP F CA 1
ATOM 11533 C C . ASP F 1 193 ? 17.772 -18.247 -1.390 1.00 55.16 181 ASP F C 1
ATOM 11534 O O . ASP F 1 193 ? 18.116 -18.427 -2.548 1.00 56.23 181 ASP F O 1
ATOM 11539 N N . VAL F 1 194 ? 16.702 -17.549 -1.059 1.00 52.51 182 VAL F N 1
ATOM 11540 C CA . VAL F 1 194 ? 15.919 -16.818 -2.044 1.00 51.29 182 VAL F CA 1
ATOM 11541 C C . VAL F 1 194 ? 16.684 -15.626 -2.635 1.00 48.28 182 VAL F C 1
ATOM 11542 O O . VAL F 1 194 ? 16.704 -15.420 -3.845 1.00 49.06 182 VAL F O 1
ATOM 11546 N N . TRP F 1 195 ? 17.260 -14.820 -1.748 1.00 44.40 183 TRP F N 1
ATOM 11547 C CA . TRP F 1 195 ? 18.001 -13.614 -2.111 1.00 41.95 183 TRP F CA 1
ATOM 11548 C C . TRP F 1 195 ? 19.452 -13.700 -1.628 1.00 42.21 183 TRP F C 1
ATOM 11549 O O . TRP F 1 195 ? 19.734 -13.275 -0.520 1.00 40.84 183 TRP F O 1
ATOM 11560 N N . PRO F 1 196 ? 20.374 -14.209 -2.448 1.00 43.92 184 PRO F N 1
ATOM 11561 C CA . PRO F 1 196 ? 21.725 -14.529 -1.934 1.00 45.22 184 PRO F CA 1
ATOM 11562 C C . PRO F 1 196 ? 22.470 -13.359 -1.323 1.00 43.87 184 PRO F C 1
ATOM 11563 O O . PRO F 1 196 ? 23.235 -13.521 -0.405 1.00 44.26 184 PRO F O 1
ATOM 11567 N N . ASP F 1 197 ? 22.185 -12.174 -1.813 1.00 42.87 185 ASP F N 1
ATOM 11568 C CA . ASP F 1 197 ? 22.825 -10.981 -1.334 1.00 41.74 185 ASP F CA 1
ATOM 11569 C C . ASP F 1 197 ? 22.219 -10.399 -0.041 1.00 39.04 185 ASP F C 1
ATOM 11570 O O . ASP F 1 197 ? 22.756 -9.430 0.512 1.00 37.99 185 ASP F O 1
ATOM 11575 N N . TYR F 1 198 ? 21.116 -10.979 0.438 1.00 37.62 186 TYR F N 1
ATOM 11576 C CA . TYR F 1 198 ? 20.463 -10.495 1.650 1.00 35.60 186 TYR F CA 1
ATOM 11577 C C . TYR F 1 198 ? 21.440 -10.207 2.797 1.00 35.47 186 TYR F C 1
ATOM 11578 O O . TYR F 1 198 ? 21.373 -9.144 3.413 1.00 34.41 186 TYR F O 1
ATOM 11587 N N . PRO F 1 199 ? 22.303 -11.156 3.134 1.00 36.77 187 PRO F N 1
ATOM 11588 C CA . PRO F 1 199 ? 23.181 -10.928 4.280 1.00 37.05 187 PRO F CA 1
ATOM 11589 C C . PRO F 1 199 ? 24.164 -9.733 4.158 1.00 36.90 187 PRO F C 1
ATOM 11590 O O . PRO F 1 199 ? 24.716 -9.319 5.187 1.00 37.25 187 PRO F O 1
ATOM 11594 N N . TRP F 1 200 ? 24.391 -9.224 2.946 1.00 36.59 188 TRP F N 1
ATOM 11595 C CA . TRP F 1 200 ? 25.295 -8.095 2.716 1.00 36.64 188 TRP F CA 1
ATOM 11596 C C . TRP F 1 200 ? 24.574 -6.762 2.609 1.00 35.30 188 TRP F C 1
ATOM 11597 O O . TRP F 1 200 ? 25.184 -5.734 2.369 1.00 35.49 188 TRP F O 1
ATOM 11608 N N . GLN F 1 201 ? 23.266 -6.788 2.780 1.00 34.18 189 GLN F N 1
ATOM 11609 C CA . GLN F 1 201 ? 22.466 -5.573 2.708 1.00 33.26 189 GLN F CA 1
ATOM 11610 C C . GLN F 1 201 ? 22.426 -4.867 4.053 1.00 32.55 189 GLN F C 1
ATOM 11611 O O . GLN F 1 201 ? 22.318 -5.516 5.085 1.00 32.46 189 GLN F O 1
ATOM 11617 N N . PRO F 1 202 ? 22.470 -3.544 4.042 1.00 32.47 190 PRO F N 1
ATOM 11618 C CA . PRO F 1 202 ? 22.194 -2.802 5.262 1.00 32.26 190 PRO F CA 1
ATOM 11619 C C . PRO F 1 202 ? 20.783 -2.987 5.840 1.00 31.39 190 PRO F C 1
ATOM 11620 O O . PRO F 1 202 ? 19.842 -3.275 5.129 1.00 30.90 190 PRO F O 1
ATOM 11624 N N . ARG F 1 203 ? 20.687 -2.861 7.154 1.00 32.11 191 ARG F N 1
ATOM 11625 C CA . ARG F 1 203 ? 19.475 -3.109 7.929 1.00 31.89 191 ARG F CA 1
ATOM 11626 C C . ARG F 1 203 ? 19.253 -1.870 8.818 1.00 31.83 191 ARG F C 1
ATOM 11627 O O . ARG F 1 203 ? 20.113 -1.546 9.636 1.00 32.07 191 ARG F O 1
ATOM 11635 N N . VAL F 1 204 ? 18.097 -1.202 8.697 1.00 31.08 192 VAL F N 1
ATOM 11636 C CA . VAL F 1 204 ? 17.863 0.031 9.436 1.00 31.44 192 VAL F CA 1
ATOM 11637 C C . VAL F 1 204 ? 16.822 -0.163 10.489 1.00 32.09 192 VAL F C 1
ATOM 11638 O O . VAL F 1 204 ? 15.649 -0.448 10.174 1.00 31.95 192 VAL F O 1
ATOM 11642 N N . ALA F 1 205 ? 17.202 0.045 11.739 1.00 33.32 193 ALA F N 1
ATOM 11643 C CA . ALA F 1 205 ? 16.235 -0.001 12.843 1.00 33.52 193 ALA F CA 1
ATOM 11644 C C . ALA F 1 205 ? 15.607 1.377 12.993 1.00 33.76 193 ALA F C 1
ATOM 11645 O O . ALA F 1 205 ? 16.329 2.384 13.041 1.00 34.92 193 ALA F O 1
ATOM 11647 N N . VAL F 1 206 ? 14.282 1.407 13.128 1.00 32.98 194 VAL F N 1
ATOM 11648 C CA . VAL F 1 206 ? 13.532 2.658 13.162 1.00 33.13 194 VAL F CA 1
ATOM 11649 C C . VAL F 1 206 ? 12.675 2.775 14.431 1.00 33.56 194 VAL F C 1
ATOM 11650 O O . VAL F 1 206 ? 11.499 2.474 14.433 1.00 33.03 194 VAL F O 1
ATOM 11654 N N . PRO F 1 207 ? 13.278 3.211 15.532 1.00 34.55 195 PRO F N 1
ATOM 11655 C CA . PRO F 1 207 ? 12.469 3.439 16.702 1.00 34.66 195 PRO F CA 1
ATOM 11656 C C . PRO F 1 207 ? 11.547 4.620 16.492 1.00 34.48 195 PRO F C 1
ATOM 11657 O O . PRO F 1 207 ? 11.871 5.533 15.743 1.00 34.12 195 PRO F O 1
ATOM 11661 N N . VAL F 1 208 ? 10.409 4.592 17.180 1.00 34.43 196 VAL F N 1
ATOM 11662 C CA . VAL F 1 208 ? 9.404 5.623 16.997 1.00 35.08 196 VAL F CA 1
ATOM 11663 C C . VAL F 1 208 ? 8.675 5.961 18.295 1.00 37.20 196 VAL F C 1
ATOM 11664 O O . VAL F 1 208 ? 8.683 5.182 19.243 1.00 38.22 196 VAL F O 1
ATOM 11668 N N . ARG F 1 209 ? 8.020 7.109 18.300 1.00 38.54 197 ARG F N 1
ATOM 11669 C CA . ARG F 1 209 ? 7.209 7.534 19.416 1.00 40.74 197 ARG F CA 1
ATOM 11670 C C . ARG F 1 209 ? 5.744 7.170 19.154 1.00 39.58 197 ARG F C 1
ATOM 11671 O O . ARG F 1 209 ? 5.308 7.086 18.008 1.00 38.69 197 ARG F O 1
ATOM 11679 N N . ALA F 1 210 ? 4.964 7.015 20.216 1.00 39.86 198 ALA F N 1
ATOM 11680 C CA . ALA F 1 210 ? 3.500 6.788 20.077 1.00 39.12 198 ALA F CA 1
ATOM 11681 C C . ALA F 1 210 ? 2.842 7.875 19.212 1.00 38.79 198 ALA F C 1
ATOM 11682 O O . ALA F 1 210 ? 3.129 9.056 19.384 1.00 39.74 198 ALA F O 1
ATOM 11684 N N . GLY F 1 211 ? 2.023 7.460 18.254 1.00 36.80 199 GLY F N 1
ATOM 11685 C CA . GLY F 1 211 ? 1.409 8.376 17.323 1.00 36.95 199 GLY F CA 1
ATOM 11686 C C . GLY F 1 211 ? 2.117 8.517 15.999 1.00 36.41 199 GLY F C 1
ATOM 11687 O O . GLY F 1 211 ? 1.556 9.073 15.040 1.00 36.72 199 GLY F O 1
ATOM 11688 N N . ASP F 1 212 ? 3.377 8.091 15.945 1.00 36.01 200 ASP F N 1
ATOM 11689 C CA . ASP F 1 212 ? 4.118 8.066 14.683 1.00 35.39 200 ASP F CA 1
ATOM 11690 C C . ASP F 1 212 ? 3.600 6.886 13.837 1.00 34.05 200 ASP F C 1
ATOM 11691 O O . ASP F 1 212 ? 3.032 5.927 14.363 1.00 34.30 200 ASP F O 1
ATOM 11696 N N . VAL F 1 213 ? 3.831 6.958 12.533 1.00 33.15 201 VAL F N 1
ATOM 11697 C CA . VAL F 1 213 ? 3.538 5.853 11.644 1.00 31.74 201 VAL F CA 1
ATOM 11698 C C . VAL F 1 213 ? 4.716 5.595 10.729 1.00 31.62 201 VAL F C 1
ATOM 11699 O O . VAL F 1 213 ? 5.340 6.518 10.197 1.00 32.17 201 VAL F O 1
ATOM 11703 N N . VAL F 1 214 ? 5.049 4.326 10.534 1.00 30.92 202 VAL F N 1
ATOM 11704 C CA . VAL F 1 214 ? 6.053 3.976 9.513 1.00 30.34 202 VAL F CA 1
ATOM 11705 C C . VAL F 1 214 ? 5.350 3.178 8.444 1.00 29.47 202 VAL F C 1
ATOM 11706 O O . VAL F 1 214 ? 4.715 2.187 8.753 1.00 29.19 202 VAL F O 1
ATOM 11710 N N . PHE F 1 215 ? 5.502 3.607 7.196 1.00 29.57 203 PHE F N 1
ATOM 11711 C CA . PHE F 1 215 ? 4.896 2.948 6.063 1.00 29.01 203 PHE F CA 1
ATOM 11712 C C . PHE F 1 215 ? 5.933 2.102 5.370 1.00 28.75 203 PHE F C 1
ATOM 11713 O O . PHE F 1 215 ? 7.059 2.544 5.188 1.00 28.26 203 PHE F O 1
ATOM 11721 N N . HIS F 1 216 ? 5.541 0.909 4.912 1.00 27.85 204 HIS F N 1
ATOM 11722 C CA . HIS F 1 216 ? 6.447 0.110 4.101 1.00 27.56 204 HIS F CA 1
ATOM 11723 C C . HIS F 1 216 ? 5.735 -0.613 2.981 1.00 27.89 204 HIS F C 1
ATOM 11724 O O . HIS F 1 216 ? 4.651 -1.185 3.149 1.00 28.01 204 HIS F O 1
ATOM 11731 N N . HIS F 1 217 ? 6.390 -0.620 1.825 1.00 28.87 205 HIS F N 1
ATOM 11732 C CA . HIS F 1 217 ? 5.895 -1.334 0.633 1.00 29.49 205 HIS F CA 1
ATOM 11733 C C . HIS F 1 217 ? 5.778 -2.844 0.867 1.00 29.71 205 HIS F C 1
ATOM 11734 O O . HIS F 1 217 ? 6.490 -3.425 1.690 1.00 28.95 205 HIS F O 1
ATOM 11741 N N . CYS F 1 218 ? 4.875 -3.476 0.129 1.00 31.30 206 CYS F N 1
ATOM 11742 C CA . CYS F 1 218 ? 4.607 -4.936 0.267 1.00 32.42 206 CYS F CA 1
ATOM 11743 C C . CYS F 1 218 ? 5.782 -5.849 -0.146 1.00 33.37 206 CYS F C 1
ATOM 11744 O O . CYS F 1 218 ? 5.777 -7.019 0.171 1.00 33.64 206 CYS F O 1
ATOM 11747 N N . ARG F 1 219 ? 6.783 -5.285 -0.811 1.00 34.16 207 ARG F N 1
ATOM 11748 C CA . ARG F 1 219 ? 8.025 -5.985 -1.151 1.00 34.96 207 ARG F CA 1
ATOM 11749 C C . ARG F 1 219 ? 9.246 -5.589 -0.336 1.00 33.02 207 ARG F C 1
ATOM 11750 O O . ARG F 1 219 ? 10.323 -6.168 -0.511 1.00 33.39 207 ARG F O 1
ATOM 11758 N N . THR F 1 220 ? 9.084 -4.616 0.550 1.00 30.04 208 THR F N 1
ATOM 11759 C CA . THR F 1 220 ? 10.167 -4.210 1.407 1.00 28.27 208 THR F CA 1
ATOM 11760 C C . THR F 1 220 ? 10.406 -5.314 2.435 1.00 27.90 208 THR F C 1
ATOM 11761 O O . THR F 1 220 ? 9.481 -5.726 3.159 1.00 26.96 208 THR F O 1
ATOM 11765 N N . VAL F 1 221 ? 11.640 -5.795 2.484 1.00 27.72 209 VAL F N 1
ATOM 11766 C CA . VAL F 1 221 ? 12.040 -6.793 3.476 1.00 27.70 209 VAL F CA 1
ATOM 11767 C C . VAL F 1 221 ? 12.146 -6.089 4.827 1.00 27.31 209 VAL F C 1
ATOM 11768 O O . VAL F 1 221 ? 12.751 -5.021 4.962 1.00 26.85 209 VAL F O 1
ATOM 11772 N N . HIS F 1 222 ? 11.537 -6.697 5.831 1.00 27.58 210 HIS F N 1
ATOM 11773 C CA . HIS F 1 222 ? 11.480 -6.117 7.152 1.00 27.32 210 HIS F CA 1
ATOM 11774 C C . HIS F 1 222 ? 11.361 -7.161 8.240 1.00 27.74 210 HIS F C 1
ATOM 11775 O O . HIS F 1 222 ? 11.186 -8.365 7.977 1.00 28.23 210 HIS F O 1
ATOM 11782 N N . MET F 1 223 ? 11.517 -6.707 9.467 1.00 27.74 211 MET F N 1
ATOM 11783 C CA . MET F 1 223 ? 11.619 -7.602 10.603 1.00 29.05 211 MET F CA 1
ATOM 11784 C C . MET F 1 223 ? 11.375 -6.782 11.866 1.00 28.85 211 MET F C 1
ATOM 11785 O O . MET F 1 223 ? 11.211 -5.574 11.764 1.00 27.78 211 MET F O 1
ATOM 11790 N N . ALA F 1 224 ? 11.377 -7.407 13.040 1.00 30.24 212 ALA F N 1
ATOM 11791 C CA . ALA F 1 224 ? 11.316 -6.641 14.288 1.00 31.65 212 ALA F CA 1
ATOM 11792 C C . ALA F 1 224 ? 12.074 -7.271 15.412 1.00 34.09 212 ALA F C 1
ATOM 11793 O O . ALA F 1 224 ? 12.241 -8.471 15.448 1.00 35.13 212 ALA F O 1
ATOM 11795 N N . GLU F 1 225 ? 12.536 -6.437 16.328 1.00 37.20 213 GLU F N 1
ATOM 11796 C CA . GLU F 1 225 ? 13.297 -6.878 17.512 1.00 41.81 213 GLU F CA 1
ATOM 11797 C C . GLU F 1 225 ? 12.410 -7.635 18.460 1.00 42.22 213 GLU F C 1
ATOM 11798 O O . GLU F 1 225 ? 11.202 -7.421 18.470 1.00 39.85 213 GLU F O 1
ATOM 11804 N N . ALA F 1 226 ? 13.030 -8.451 19.304 1.00 42.28 214 ALA F N 1
ATOM 11805 C CA . ALA F 1 226 ? 12.384 -8.910 20.522 1.00 43.37 214 ALA F CA 1
ATOM 11806 C C . ALA F 1 226 ? 12.096 -7.718 21.432 1.00 43.42 214 ALA F C 1
ATOM 11807 O O . ALA F 1 226 ? 12.772 -6.698 21.365 1.00 42.47 214 ALA F O 1
ATOM 11809 N N . ASN F 1 227 ? 11.077 -7.834 22.276 1.00 43.73 215 ASN F N 1
ATOM 11810 C CA . ASN F 1 227 ? 10.821 -6.811 23.268 1.00 43.63 215 ASN F CA 1
ATOM 11811 C C . ASN F 1 227 ? 11.507 -7.263 24.530 1.00 46.72 215 ASN F C 1
ATOM 11812 O O . ASN F 1 227 ? 11.051 -8.204 25.157 1.00 48.00 215 ASN F O 1
ATOM 11817 N N . THR F 1 228 ? 12.627 -6.608 24.867 1.00 46.98 216 THR F N 1
ATOM 11818 C CA . THR F 1 228 ? 13.366 -6.885 26.093 1.00 48.95 216 THR F CA 1
ATOM 11819 C C . THR F 1 228 ? 13.219 -5.756 27.104 1.00 49.76 216 THR F C 1
ATOM 11820 O O . THR F 1 228 ? 13.933 -5.713 28.085 1.00 52.03 216 THR F O 1
ATOM 11824 N N . SER F 1 229 ? 12.328 -4.819 26.834 1.00 49.03 217 SER F N 1
ATOM 11825 C CA . SER F 1 229 ? 12.078 -3.709 27.739 1.00 50.54 217 SER F CA 1
ATOM 11826 C C . SER F 1 229 ? 11.208 -4.185 28.879 1.00 53.09 217 SER F C 1
ATOM 11827 O O . SER F 1 229 ? 11.050 -5.383 29.093 1.00 54.43 217 SER F O 1
ATOM 11830 N N . ASP F 1 230 ? 10.665 -3.238 29.641 1.00 54.99 218 ASP F N 1
ATOM 11831 C CA . ASP F 1 230 ? 9.815 -3.557 30.775 1.00 56.97 218 ASP F CA 1
ATOM 11832 C C . ASP F 1 230 ? 8.358 -3.278 30.459 1.00 55.45 218 ASP F C 1
ATOM 11833 O O . ASP F 1 230 ? 7.498 -3.448 31.308 1.00 56.79 218 ASP F O 1
ATOM 11838 N N . SER F 1 231 ? 8.082 -2.869 29.223 1.00 52.37 219 SER F N 1
ATOM 11839 C CA . SER F 1 231 ? 6.749 -2.425 28.845 1.00 50.55 219 SER F CA 1
ATOM 11840 C C . SER F 1 231 ? 6.274 -3.059 27.580 1.00 47.93 219 SER F C 1
ATOM 11841 O O . SER F 1 231 ? 7.040 -3.304 26.644 1.00 47.82 219 SER F O 1
ATOM 11844 N N . VAL F 1 232 ? 4.980 -3.279 27.534 1.00 46.89 220 VAL F N 1
ATOM 11845 C CA . VAL F 1 232 ? 4.328 -3.838 26.375 1.00 44.79 220 VAL F CA 1
ATOM 11846 C C . VAL F 1 232 ? 4.508 -2.918 25.168 1.00 41.54 220 VAL F C 1
ATOM 11847 O O . VAL F 1 232 ? 4.516 -1.703 25.298 1.00 40.36 220 VAL F O 1
ATOM 11851 N N . ARG F 1 233 ? 4.696 -3.524 24.005 1.00 39.09 221 ARG F N 1
ATOM 11852 C CA . ARG F 1 233 ? 4.670 -2.783 22.766 1.00 37.51 221 ARG F CA 1
ATOM 11853 C C . ARG F 1 233 ? 3.374 -3.055 22.025 1.00 36.12 221 ARG F C 1
ATOM 11854 O O . ARG F 1 233 ? 3.031 -4.198 21.816 1.00 35.13 221 ARG F O 1
ATOM 11862 N N . MET F 1 234 ? 2.703 -2.006 21.566 1.00 35.48 222 MET F N 1
ATOM 11863 C CA . MET F 1 234 ? 1.526 -2.209 20.731 1.00 35.23 222 MET F CA 1
ATOM 11864 C C . MET F 1 234 ? 1.573 -1.358 19.507 1.00 33.02 222 MET F C 1
ATOM 11865 O O . MET F 1 234 ? 1.696 -0.118 19.598 1.00 33.20 222 MET F O 1
ATOM 11870 N N . ALA F 1 235 ? 1.503 -2.014 18.360 1.00 30.85 223 ALA F N 1
ATOM 11871 C CA . ALA F 1 235 ? 1.280 -1.299 17.121 1.00 30.16 223 ALA F CA 1
ATOM 11872 C C . ALA F 1 235 ? -0.011 -1.779 16.487 1.00 29.83 223 ALA F C 1
ATOM 11873 O O . ALA F 1 235 ? -0.554 -2.820 16.849 1.00 29.68 223 ALA F O 1
ATOM 11875 N N . HIS F 1 236 ? -0.474 -1.006 15.518 1.00 30.04 224 HIS F N 1
ATOM 11876 C CA . HIS F 1 236 ? -1.583 -1.419 14.662 1.00 30.58 224 HIS F CA 1
ATOM 11877 C C . HIS F 1 236 ? -1.156 -1.371 13.214 1.00 29.04 224 HIS F C 1
ATOM 11878 O O . HIS F 1 236 ? -0.820 -0.313 12.698 1.00 28.86 224 HIS F O 1
ATOM 11885 N N . GLY F 1 237 ? -1.147 -2.516 12.560 1.00 28.47 225 GLY F N 1
ATOM 11886 C CA . GLY F 1 237 ? -0.702 -2.594 11.170 1.00 28.09 225 GLY F CA 1
ATOM 11887 C C . GLY F 1 237 ? -1.882 -2.572 10.236 1.00 28.12 225 GLY F C 1
ATOM 11888 O O . GLY F 1 237 ? -2.779 -3.396 10.373 1.00 28.62 225 GLY F O 1
ATOM 11889 N N . VAL F 1 238 ? -1.906 -1.632 9.292 1.00 27.67 226 VAL F N 1
ATOM 11890 C CA . VAL F 1 238 ? -3.022 -1.560 8.330 1.00 28.70 226 VAL F CA 1
ATOM 11891 C C . VAL F 1 238 ? -2.532 -1.819 6.923 1.00 28.87 226 VAL F C 1
ATOM 11892 O O . VAL F 1 238 ? -1.615 -1.133 6.470 1.00 30.25 226 VAL F O 1
ATOM 11896 N N . VAL F 1 239 ? -3.115 -2.794 6.229 1.00 28.48 227 VAL F N 1
ATOM 11897 C CA . VAL F 1 239 ? -2.670 -3.100 4.874 1.00 27.88 227 VAL F CA 1
ATOM 11898 C C . VAL F 1 239 ? -3.591 -2.414 3.912 1.00 28.26 227 VAL F C 1
ATOM 11899 O O . VAL F 1 239 ? -4.778 -2.686 3.919 1.00 29.32 227 VAL F O 1
ATOM 11903 N N . TYR F 1 240 ? -3.036 -1.496 3.129 1.00 28.07 228 TYR F N 1
ATOM 11904 C CA . TYR F 1 240 ? -3.734 -0.799 2.062 1.00 28.76 228 TYR F CA 1
ATOM 11905 C C . TYR F 1 240 ? -3.349 -1.413 0.754 1.00 29.50 228 TYR F C 1
ATOM 11906 O O . TYR F 1 240 ? -2.190 -1.347 0.326 1.00 30.08 228 TYR F O 1
ATOM 11915 N N . MET F 1 241 ? -4.305 -2.069 0.115 1.00 30.48 229 MET F N 1
ATOM 11916 C CA . MET F 1 241 ? -4.048 -2.813 -1.110 1.00 31.58 229 MET F CA 1
ATOM 11917 C C . MET F 1 241 ? -4.428 -1.994 -2.321 1.00 33.18 229 MET F C 1
ATOM 11918 O O . MET F 1 241 ? -5.205 -1.058 -2.222 1.00 33.92 229 MET F O 1
ATOM 11923 N N . ASP F 1 242 ? -3.869 -2.355 -3.466 1.00 34.67 230 ASP F N 1
ATOM 11924 C CA . ASP F 1 242 ? -4.311 -1.805 -4.727 1.00 37.25 230 ASP F CA 1
ATOM 11925 C C . ASP F 1 242 ? -5.839 -1.920 -4.808 1.00 38.55 230 ASP F C 1
ATOM 11926 O O . ASP F 1 242 ? -6.428 -2.960 -4.484 1.00 38.80 230 ASP F O 1
ATOM 11931 N N . ALA F 1 243 ? -6.484 -0.872 -5.285 1.00 40.15 231 ALA F N 1
ATOM 11932 C CA . ALA F 1 243 ? -7.965 -0.817 -5.303 1.00 41.98 231 ALA F CA 1
ATOM 11933 C C . ALA F 1 243 ? -8.656 -1.853 -6.205 1.00 43.61 231 ALA F C 1
ATOM 11934 O O . ALA F 1 243 ? -9.867 -2.044 -6.107 1.00 45.25 231 ALA F O 1
ATOM 11936 N N . ASP F 1 244 ? -7.897 -2.458 -7.121 1.00 44.33 232 ASP F N 1
ATOM 11937 C CA . ASP F 1 244 ? -8.434 -3.459 -8.045 1.00 45.51 232 ASP F CA 1
ATOM 11938 C C . ASP F 1 244 ? -7.904 -4.845 -7.715 1.00 44.28 232 ASP F C 1
ATOM 11939 O O . ASP F 1 244 ? -7.920 -5.730 -8.548 1.00 45.85 232 ASP F O 1
ATOM 11944 N N . ALA F 1 245 ? -7.398 -5.022 -6.505 1.00 42.05 233 ALA F N 1
ATOM 11945 C CA . ALA F 1 245 ? -6.840 -6.306 -6.095 1.00 41.16 233 ALA F CA 1
ATOM 11946 C C . ALA F 1 245 ? -7.880 -7.402 -6.138 1.00 42.64 233 ALA F C 1
ATOM 11947 O O . ALA F 1 245 ? -9.047 -7.164 -5.831 1.00 42.65 233 ALA F O 1
ATOM 11949 N N . THR F 1 246 ? -7.436 -8.599 -6.526 1.00 43.50 234 THR F N 1
ATOM 11950 C CA . THR F 1 246 ? -8.294 -9.765 -6.607 1.00 45.10 234 THR F CA 1
ATOM 11951 C C . THR F 1 246 ? -7.766 -10.889 -5.733 1.00 45.32 234 THR F C 1
ATOM 11952 O O . THR F 1 246 ? -6.601 -10.882 -5.305 1.00 44.77 234 THR F O 1
ATOM 11956 N N . TYR F 1 247 ? -8.635 -11.844 -5.469 1.00 46.29 235 TYR F N 1
ATOM 11957 C CA . TYR F 1 247 ? -8.337 -12.929 -4.544 1.00 47.05 235 TYR F CA 1
ATOM 11958 C C . TYR F 1 247 ? -7.472 -14.030 -5.170 1.00 48.77 235 TYR F C 1
ATOM 11959 O O . TYR F 1 247 ? -7.744 -14.533 -6.276 1.00 49.83 235 TYR F O 1
ATOM 11968 N N . ARG F 1 248 ? -6.440 -14.407 -4.425 1.00 48.47 236 ARG F N 1
ATOM 11969 C CA . ARG F 1 248 ? -5.574 -15.502 -4.800 1.00 51.39 236 ARG F CA 1
ATOM 11970 C C . ARG F 1 248 ? -5.378 -16.444 -3.616 1.00 50.84 236 ARG F C 1
ATOM 11971 O O . ARG F 1 248 ? -4.821 -16.036 -2.604 1.00 48.44 236 ARG F O 1
ATOM 11979 N N . PRO F 1 249 ? -5.816 -17.711 -3.744 1.00 53.52 237 PRO F N 1
ATOM 11980 C CA . PRO F 1 249 ? -5.710 -18.632 -2.618 1.00 54.63 237 PRO F CA 1
ATOM 11981 C C . PRO F 1 249 ? -4.298 -18.759 -2.057 1.00 55.38 237 PRO F C 1
ATOM 11982 O O . PRO F 1 249 ? -3.317 -18.842 -2.812 1.00 55.07 237 PRO F O 1
ATOM 11986 N N . GLY F 1 250 ? -4.204 -18.744 -0.737 1.00 55.86 238 GLY F N 1
ATOM 11987 C CA . GLY F 1 250 ? -2.917 -18.819 -0.066 1.00 56.85 238 GLY F CA 1
ATOM 11988 C C . GLY F 1 250 ? -3.066 -18.925 1.429 1.00 58.44 238 GLY F C 1
ATOM 11989 O O . GLY F 1 250 ? -4.155 -19.180 1.935 1.00 58.34 238 GLY F O 1
ATOM 11990 N N . VAL F 1 251 ? -1.938 -18.830 2.119 1.00 61.12 239 VAL F N 1
ATOM 11991 C CA . VAL F 1 251 ? -1.860 -19.129 3.578 1.00 64.40 239 VAL F CA 1
ATOM 11992 C C . VAL F 1 251 ? -2.650 -18.375 4.614 1.00 64.70 239 VAL F C 1
ATOM 11993 O O . VAL F 1 251 ? -2.740 -18.835 5.760 1.00 67.80 239 VAL F O 1
ATOM 11997 N N . GLN F 1 252 ? -3.172 -17.220 4.282 1.00 64.68 240 GLN F N 1
ATOM 11998 C CA . GLN F 1 252 ? -3.850 -16.447 5.326 1.00 65.74 240 GLN F CA 1
ATOM 11999 C C . GLN F 1 252 ? -5.185 -16.098 4.790 1.00 62.30 240 GLN F C 1
ATOM 12000 O O . GLN F 1 252 ? -5.509 -14.941 4.799 1.00 63.12 240 GLN F O 1
ATOM 12006 N N . ASP F 1 253 ? -5.914 -17.070 4.238 1.00 57.72 241 ASP F N 1
ATOM 12007 C CA . ASP F 1 253 ? -7.104 -16.747 3.464 1.00 54.13 241 ASP F CA 1
ATOM 12008 C C . ASP F 1 253 ? -8.396 -17.301 4.057 1.00 54.96 241 ASP F C 1
ATOM 12009 O O . ASP F 1 253 ? -9.437 -17.248 3.406 1.00 54.80 241 ASP F O 1
ATOM 12014 N N . GLY F 1 254 ? -8.323 -17.816 5.286 1.00 54.25 242 GLY F N 1
ATOM 12015 C CA . GLY F 1 254 ? -9.452 -18.511 5.915 1.00 54.46 242 GLY F CA 1
ATOM 12016 C C . GLY F 1 254 ? -10.709 -17.662 5.981 1.00 53.89 242 GLY F C 1
ATOM 12017 O O . GLY F 1 254 ? -11.799 -18.145 5.853 1.00 55.19 242 GLY F O 1
ATOM 12018 N N . HIS F 1 255 ? -10.527 -16.365 6.205 1.00 52.52 243 HIS F N 1
ATOM 12019 C CA . HIS F 1 255 ? -11.616 -15.397 6.284 1.00 51.20 243 HIS F CA 1
ATOM 12020 C C . HIS F 1 255 ? -12.151 -14.972 4.915 1.00 51.20 243 HIS F C 1
ATOM 12021 O O . HIS F 1 255 ? -13.037 -14.141 4.856 1.00 51.71 243 HIS F O 1
ATOM 12028 N N . LEU F 1 256 ? -11.633 -15.531 3.824 1.00 51.06 244 LEU F N 1
ATOM 12029 C CA . LEU F 1 256 ? -12.086 -15.202 2.466 1.00 51.35 244 LEU F CA 1
ATOM 12030 C C . LEU F 1 256 ? -12.822 -16.369 1.802 1.00 55.48 244 LEU F C 1
ATOM 12031 O O . LEU F 1 256 ? -12.937 -16.427 0.579 1.00 55.77 244 LEU F O 1
ATOM 12036 N N . SER F 1 257 ? -13.358 -17.280 2.605 1.00 60.12 245 SER F N 1
ATOM 12037 C CA . SER F 1 257 ? -14.034 -18.454 2.065 1.00 64.61 245 SER F CA 1
ATOM 12038 C C . SER F 1 257 ? -15.201 -18.124 1.125 1.00 68.02 245 SER F C 1
ATOM 12039 O O . SER F 1 257 ? -15.556 -18.922 0.251 1.00 69.29 245 SER F O 1
ATOM 12042 N N . ARG F 1 258 ? -15.833 -16.968 1.323 1.00 69.32 246 ARG F N 1
ATOM 12043 C CA . ARG F 1 258 ? -16.989 -16.598 0.478 1.00 72.93 246 ARG F CA 1
ATOM 12044 C C . ARG F 1 258 ? -16.573 -16.236 -0.961 1.00 68.01 246 ARG F C 1
ATOM 12045 O O . ARG F 1 258 ? -17.408 -16.111 -1.826 1.00 64.66 246 ARG F O 1
ATOM 12053 N N . LEU F 1 259 ? -15.274 -16.025 -1.197 1.00 64.04 247 LEU F N 1
ATOM 12054 C CA . LEU F 1 259 ? -14.798 -15.578 -2.517 1.00 61.42 247 LEU F CA 1
ATOM 12055 C C . LEU F 1 259 ? -14.279 -16.717 -3.376 1.00 61.36 247 LEU F C 1
ATOM 12056 O O . LEU F 1 259 ? -13.851 -17.736 -2.866 1.00 62.62 247 LEU F O 1
ATOM 12061 N N . SER F 1 260 ? -14.336 -16.515 -4.684 1.00 60.37 248 SER F N 1
ATOM 12062 C CA . SER F 1 260 ? -13.736 -17.422 -5.657 1.00 60.96 248 SER F CA 1
ATOM 12063 C C . SER F 1 260 ? -12.465 -16.801 -6.210 1.00 58.47 248 SER F C 1
ATOM 12064 O O . SER F 1 260 ? -12.346 -15.573 -6.275 1.00 56.21 248 SER F O 1
ATOM 12067 N N . PRO F 1 261 ? -11.509 -17.638 -6.618 1.00 58.17 249 PRO F N 1
ATOM 12068 C CA . PRO F 1 261 ? -10.250 -17.112 -7.173 1.00 56.44 249 PRO F CA 1
ATOM 12069 C C . PRO F 1 261 ? -10.496 -16.115 -8.289 1.00 56.12 249 PRO F C 1
ATOM 12070 O O . PRO F 1 261 ? -11.321 -16.344 -9.145 1.00 58.95 249 PRO F O 1
ATOM 12074 N N . GLY F 1 262 ? -9.800 -15.000 -8.245 1.00 53.97 250 GLY F N 1
ATOM 12075 C CA . GLY F 1 262 ? -9.965 -13.946 -9.245 1.00 53.85 250 GLY F CA 1
ATOM 12076 C C . GLY F 1 262 ? -11.049 -12.924 -8.918 1.00 53.08 250 GLY F C 1
ATOM 12077 O O . GLY F 1 262 ? -11.140 -11.891 -9.575 1.00 52.66 250 GLY F O 1
ATOM 12078 N N . ASP F 1 263 ? -11.867 -13.193 -7.902 1.00 52.64 251 ASP F N 1
ATOM 12079 C CA . ASP F 1 263 ? -12.893 -12.231 -7.483 1.00 52.45 251 ASP F CA 1
ATOM 12080 C C . ASP F 1 263 ? -12.256 -10.960 -6.933 1.00 49.89 251 ASP F C 1
ATOM 12081 O O . ASP F 1 263 ? -11.268 -11.022 -6.197 1.00 48.19 251 ASP F O 1
ATOM 12086 N N . PRO F 1 264 ? -12.834 -9.798 -7.271 1.00 49.45 252 PRO F N 1
ATOM 12087 C CA . PRO F 1 264 ? -12.320 -8.577 -6.683 1.00 46.92 252 PRO F CA 1
ATOM 12088 C C . PRO F 1 264 ? -12.711 -8.489 -5.207 1.00 45.46 252 PRO F C 1
ATOM 12089 O O . PRO F 1 264 ? -13.750 -9.013 -4.813 1.00 46.06 252 PRO F O 1
ATOM 12093 N N . LEU F 1 265 ? -11.859 -7.856 -4.414 1.00 43.40 253 LEU F N 1
ATOM 12094 C CA . LEU F 1 265 ? -12.158 -7.579 -3.034 1.00 42.42 253 LEU F CA 1
ATOM 12095 C C . LEU F 1 265 ? -12.715 -6.163 -2.928 1.00 42.69 253 LEU F C 1
ATOM 12096 O O . LEU F 1 265 ? -12.011 -5.192 -3.132 1.00 41.85 253 LEU F O 1
ATOM 12101 N N . GLU F 1 266 ? -13.983 -6.075 -2.570 1.00 44.50 254 GLU F N 1
ATOM 12102 C CA . GLU F 1 266 ? -14.786 -4.865 -2.670 1.00 45.98 254 GLU F CA 1
ATOM 12103 C C . GLU F 1 266 ? -15.839 -4.785 -1.557 1.00 45.83 254 GLU F C 1
ATOM 12104 O O . GLU F 1 266 ? -16.025 -5.723 -0.806 1.00 45.65 254 GLU F O 1
ATOM 12110 N N . GLY F 1 267 ? -16.599 -3.697 -1.536 1.00 45.35 255 GLY F N 1
ATOM 12111 C CA . GLY F 1 267 ? -17.686 -3.564 -0.593 1.00 44.75 255 GLY F CA 1
ATOM 12112 C C . GLY F 1 267 ? -17.213 -3.059 0.750 1.00 42.99 255 GLY F C 1
ATOM 12113 O O . GLY F 1 267 ? -16.083 -2.585 0.883 1.00 40.58 255 GLY F O 1
ATOM 12114 N N . GLU F 1 268 ? -18.067 -3.222 1.758 1.00 43.37 256 GLU F N 1
ATOM 12115 C CA . GLU F 1 268 ? -17.879 -2.597 3.060 1.00 42.96 256 GLU F CA 1
ATOM 12116 C C . GLU F 1 268 ? -16.692 -3.150 3.841 1.00 41.66 256 GLU F C 1
ATOM 12117 O O . GLU F 1 268 ? -16.129 -2.444 4.627 1.00 39.93 256 GLU F O 1
ATOM 12123 N N . LEU F 1 269 ? -16.332 -4.418 3.631 1.00 41.37 257 LEU F N 1
ATOM 12124 C CA . LEU F 1 269 ? -15.203 -5.002 4.331 1.00 39.41 257 LEU F CA 1
ATOM 12125 C C . LEU F 1 269 ? -13.864 -4.578 3.729 1.00 37.60 257 LEU F C 1
ATOM 12126 O O . LEU F 1 269 ? -12.845 -4.690 4.391 1.00 36.23 257 LEU F O 1
ATOM 12131 N N . PHE F 1 270 ? -13.866 -4.068 2.506 1.00 37.21 258 PHE F N 1
ATOM 12132 C CA . PHE F 1 270 ? -12.650 -3.615 1.837 1.00 35.68 258 PHE F CA 1
ATOM 12133 C C . PHE F 1 270 ? -12.822 -2.208 1.289 1.00 36.10 258 PHE F C 1
ATOM 12134 O O . PHE F 1 270 ? -12.779 -1.974 0.075 1.00 37.18 258 PHE F O 1
ATOM 12142 N N . PRO F 1 271 ? -13.000 -1.239 2.175 1.00 36.23 259 PRO F N 1
ATOM 12143 C CA . PRO F 1 271 ? -13.449 0.086 1.726 1.00 37.89 259 PRO F CA 1
ATOM 12144 C C . PRO F 1 271 ? -12.389 0.877 1.012 1.00 38.77 259 PRO F C 1
ATOM 12145 O O . PRO F 1 271 ? -11.198 0.782 1.353 1.00 37.26 259 PRO F O 1
ATOM 12149 N N . LEU F 1 272 ? -12.825 1.648 0.015 1.00 41.78 260 LEU F N 1
ATOM 12150 C CA . LEU F 1 272 ? -11.928 2.565 -0.710 1.00 43.50 260 LEU F CA 1
ATOM 12151 C C . LEU F 1 272 ? -11.375 3.651 0.194 1.00 43.87 260 LEU F C 1
ATOM 12152 O O . LEU F 1 272 ? -12.089 4.210 1.009 1.00 46.28 260 LEU F O 1
ATOM 12157 N N . VAL F 1 273 ? -10.117 3.984 -0.006 1.00 44.01 261 VAL F N 1
ATOM 12158 C CA . VAL F 1 273 ? -9.533 5.148 0.618 1.00 45.12 261 VAL F CA 1
ATOM 12159 C C . VAL F 1 273 ? -9.850 6.375 -0.220 1.00 47.96 261 VAL F C 1
ATOM 12160 O O . VAL F 1 273 ? -9.550 6.381 -1.415 1.00 48.16 261 VAL F O 1
ATOM 12164 N N . THR F 1 274 ? -10.388 7.420 0.406 1.00 50.75 262 THR F N 1
ATOM 12165 C CA . THR F 1 274 ? -10.736 8.686 -0.320 1.00 55.89 262 THR F CA 1
ATOM 12166 C C . THR F 1 274 ? -9.903 9.969 -0.079 1.00 56.25 262 THR F C 1
ATOM 12167 O O . THR F 1 274 ? -9.554 10.294 1.055 1.00 56.15 262 THR F O 1
#